Protein AF-0000000082140774 (afdb_homodimer)

Solvent-accessible surface area (backbone atoms only — not comparable to full-atom values): 109454 Å² total; per-residue (Å²): 112,71,67,57,45,70,74,38,81,56,24,54,60,59,63,60,38,63,81,71,52,63,68,56,50,52,50,47,30,56,73,69,62,36,30,62,59,50,23,53,53,41,68,46,39,59,70,71,54,28,38,51,53,50,46,51,51,46,53,59,38,62,75,77,62,44,61,63,43,52,49,40,51,51,46,24,51,48,38,48,56,42,50,80,68,84,66,73,69,78,46,65,60,52,58,48,47,35,57,50,55,73,64,59,75,76,61,83,62,60,71,76,69,77,66,82,66,82,68,78,76,77,77,79,80,78,77,23,60,64,47,54,52,53,51,46,49,64,71,43,57,84,56,59,85,46,40,65,58,46,31,46,50,49,30,51,49,46,40,49,49,37,17,42,71,70,39,87,56,62,61,82,69,54,53,66,60,46,47,51,54,46,42,54,51,50,52,53,49,54,73,70,41,65,86,88,74,65,50,67,69,58,50,49,53,50,46,48,45,51,53,47,35,64,36,27,46,45,90,63,62,66,78,72,58,49,70,67,57,52,48,47,50,53,44,52,52,54,52,55,38,45,76,70,55,39,70,60,70,85,56,69,89,66,67,51,72,45,54,51,48,28,48,53,39,50,53,52,46,51,56,52,48,53,54,52,68,70,46,83,86,65,58,72,69,56,48,53,52,49,50,55,40,50,51,52,54,49,53,50,50,61,62,61,67,54,81,78,77,80,81,51,59,48,58,39,34,54,51,49,52,52,33,52,74,63,59,38,91,70,32,68,58,44,46,55,46,46,42,51,69,37,50,73,43,39,58,67,66,59,48,50,52,50,47,66,74,42,40,80,73,49,54,44,57,72,44,48,55,41,37,50,52,41,51,41,51,48,59,69,70,52,73,85,51,47,68,59,51,35,51,48,50,52,48,51,48,53,31,50,56,67,34,59,67,73,50,39,22,55,46,35,32,51,36,45,72,74,25,59,37,19,50,50,64,66,45,58,64,82,52,51,62,62,47,70,57,52,49,51,49,49,52,50,43,42,70,77,62,41,79,31,56,84,30,66,68,57,40,36,40,44,50,49,46,45,28,50,36,24,37,51,65,43,49,38,50,49,47,48,43,22,34,71,38,87,74,37,21,62,58,52,37,55,38,47,60,73,37,61,22,66,40,54,75,74,64,68,85,62,88,75,72,80,80,72,72,63,32,64,54,54,53,35,43,50,53,41,58,74,70,56,61,80,44,74,65,29,46,48,31,42,49,51,28,52,53,55,28,40,38,60,39,89,55,94,81,52,57,36,62,37,55,57,57,59,49,43,57,66,60,29,61,72,50,68,52,84,86,57,87,54,86,63,54,65,58,56,36,50,51,48,54,40,53,55,69,66,49,85,72,70,91,55,86,78,55,62,55,73,77,59,53,46,60,64,49,50,50,50,53,49,50,53,54,56,63,33,67,49,46,49,54,74,61,56,93,88,50,73,86,81,41,50,67,69,48,49,53,49,46,52,52,36,46,42,55,51,24,48,56,51,14,52,55,34,69,74,39,51,81,80,40,45,67,60,49,53,52,44,52,59,61,50,66,76,43,57,66,70,58,57,64,60,38,40,59,48,46,58,87,76,56,64,49,61,40,53,43,36,29,58,76,43,30,65,69,62,70,88,52,41,46,70,35,93,46,88,90,50,46,92,85,34,16,56,40,51,47,50,54,42,29,32,71,41,72,68,51,24,53,49,50,66,74,26,48,67,72,59,79,87,38,44,68,53,30,51,51,48,28,56,49,47,44,52,28,47,47,69,44,54,72,65,47,47,72,68,28,43,50,40,42,53,52,51,52,51,51,31,43,73,70,61,59,38,67,59,81,32,72,48,87,90,49,80,48,60,75,58,38,59,34,47,92,46,37,63,58,52,31,50,52,49,50,51,47,52,29,49,49,54,43,44,27,90,91,34,47,80,76,54,44,75,61,26,47,48,48,38,34,41,52,51,34,50,52,50,51,52,46,51,51,55,53,56,60,68,68,50,74,68,85,62,91,61,58,67,67,63,46,51,53,50,45,42,55,50,46,46,43,50,47,50,52,47,52,50,51,41,50,51,48,52,51,47,44,52,56,36,82,83,55,69,53,61,48,40,54,52,42,43,52,50,45,51,52,51,48,42,52,53,44,67,75,39,59,84,53,56,56,68,46,55,51,53,52,48,45,50,48,55,49,58,60,46,62,65,44,81,49,62,68,61,36,51,55,51,49,55,55,50,66,63,63,57,73,77,121,111,70,68,55,44,69,76,38,79,57,23,52,62,59,65,60,40,61,80,68,50,60,67,55,51,52,49,45,31,55,74,67,64,38,30,60,59,50,21,52,53,41,70,44,38,58,69,70,54,27,39,52,56,50,47,50,50,47,52,60,34,62,72,78,59,43,59,64,43,52,50,41,52,49,47,25,51,48,38,49,54,42,50,81,72,85,64,77,65,79,48,66,60,52,58,48,44,32,56,49,52,72,61,50,68,74,60,80,60,60,71,78,67,75,67,80,66,80,65,74,73,70,76,76,76,74,74,17,61,65,47,54,54,55,51,47,50,65,72,42,57,84,56,59,84,49,41,65,58,46,31,45,49,49,28,49,49,45,40,49,48,35,16,41,69,71,39,87,56,63,59,83,67,53,55,66,59,46,44,49,54,46,40,55,51,49,51,51,50,54,74,72,42,63,87,88,74,67,51,67,68,58,51,48,55,49,46,50,44,51,53,44,32,63,35,25,46,45,91,64,62,66,78,73,60,48,70,64,58,52,48,49,51,52,43,52,54,53,50,56,39,46,76,70,56,38,70,61,72,84,54,69,89,67,69,52,72,43,53,50,48,27,48,54,36,48,52,52,45,51,55,53,47,51,55,53,69,68,44,84,85,67,56,74,67,56,47,51,52,50,50,54,40,50,49,53,54,48,54,50,51,59,61,61,67,53,80,77,76,81,82,52,60,44,60,40,31,54,51,50,50,52,30,51,75,65,60,35,92,70,30,67,58,44,45,54,45,47,43,52,70,37,50,74,41,39,58,67,67,60,47,50,52,49,49,64,74,41,39,80,73,50,54,42,58,71,45,47,54,41,38,50,51,42,51,42,50,49,58,70,72,50,73,85,51,46,67,60,50,33,52,47,49,54,48,53,50,53,32,51,56,67,34,58,68,73,49,39,23,54,46,37,33,51,37,45,71,74,26,58,37,20,52,51,64,67,45,59,64,80,50,51,61,61,49,69,58,52,49,51,50,48,52,49,41,42,70,79,62,39,81,30,57,83,30,64,69,56,38,38,41,44,49,49,47,45,27,51,37,22,37,50,64,41,48,38,51,50,47,46,41,22,32,72,38,87,74,36,20,63,58,52,36,55,40,49,61,74,37,62,22,65,40,54,74,71,65,68,86,64,86,76,73,80,80,72,70,63,32,64,54,54,51,34,44,51,53,42,58,74,71,57,60,80,42,74,65,26,44,50,32,42,49,52,30,53,53,55,28,41,40,60,39,90,53,95,81,53,59,37,65,36,54,58,57,59,48,43,56,66,62,28,60,72,50,68,54,84,84,56,90,54,85,62,54,66,59,56,34,50,50,48,53,41,54,57,70,68,49,88,70,72,83,51,85,78,52,63,54,74,77,58,52,46,59,63,48,50,49,52,53,49,51,52,54,54,65,32,66,49,46,49,53,73,61,56,94,87,50,72,85,81,42,51,67,69,47,49,53,49,46,54,52,38,48,44,54,51,24,50,55,52,14,51,55,34,70,76,38,52,83,80,39,45,66,59,49,53,49,44,53,59,61,49,65,77,44,58,65,72,59,58,63,62,38,39,60,48,47,58,87,76,56,65,51,60,40,54,44,36,29,59,77,43,29,66,71,62,68,90,52,42,43,70,37,91,45,89,90,50,46,90,84,35,15,55,40,51,48,52,55,43,29,33,69,40,72,66,51,24,53,51,51,65,73,26,49,65,75,60,79,85,39,44,67,55,29,51,52,49,29,55,47,46,45,53,27,48,48,69,46,54,73,66,45,47,71,69,30,42,50,40,43,52,50,52,51,52,50,32,43,74,71,60,59,37,67,57,81,33,73,48,89,90,50,80,47,60,76,57,38,61,34,48,91,46,38,64,58,51,30,51,52,49,49,51,47,51,29,49,50,54,43,44,26,89,89,33,47,82,74,52,40,75,66,25,47,48,49,40,34,40,51,52,33,50,53,51,51,53,47,51,53,56,52,57,60,67,68,50,76,68,84,63,91,59,57,67,65,62,46,52,50,49,46,42,55,50,46,45,44,50,48,50,51,48,52,51,52,41,52,50,48,51,51,48,43,51,54,36,82,82,52,66,53,62,48,40,54,53,43,43,52,51,46,52,51,52,49,43,53,53,45,68,76,40,57,84,55,56,56,70,48,56,51,53,52,50,44,51,49,53,49,58,60,46,64,65,46,80,47,62,70,61,36,51,56,50,50,54,57,51,68,63,63,60,73,78,121

Organism: Oncorhynchus tshawytscha (NCBI:txid74940)

Secondary structure (DSSP, 8-state):
-HHHHHH-TTHHHHHHS----HHHHHHHHHHHT-HHHHHHHHHTS-HHHHHHHHHHHHHHHHHT--HHHHHHHHHHHHHHHH-S-S--S--HHHHHHHHHHHHS--TT-------SS-----------HHHHHHHHHHHHGGG--SHHHHHHHHHHHHHHHIIIII-SS-----HHHHHHHHHHHHHHHHHHS-GGG--HHHHHHHHHHHHHHHHS--SS--SS--HHHHHHHHHHHHHHHHHTTTTS-S-TTS--HHHHHHHHHHHHHHHHHHHHHTSTTS-HHHHHHHHHHHHHHHHHHHHT--------HHHHHHHHHHHHHTT-TTHHHHHHHHHTGGGGTS-HHHHHHHHHHTGGGG-SHHHHHHHHHHHHHHHHH-TT-HHHHHHHHHHHHHHHHTS-HHHHHHHHHHHHHH-TTGGGGGS-TTTSTTHHHHHHHHHHHHHTT-TTTS-HHHHHHHHHHHHHH-HHHHHHHHHHHHHHSTTHHHHHHHHHHT-GGGG-------SS-S-----HHHHHHHHHHHHH--SHHHHHHHHHHHHHHHSPPSSTT---SS-HHHHHHHHTHHHHSTTS---S-HHHHHHHHHHHHHS---S-SS-GGGGS-HHHHHHHHHHHHHHGGGTTS---TT------HHHHHHHHHHHHHHHHHHHHHHHH-HHHHHHHHHHHHHHHTTS-TTHHHHTHHHHTTSS-EEEEGGGGGTB---TTTEEEE--TT--TT-HHHHHHHHHHH-HHHHHHHHHTB---TT-HHHHHHHHHHHHHHHHHHGGG--HHHHHHHHHHHHHHHHHT-S--PPP-TT-SS---SB-GGGHHHHHHHHHHHHHHHHHHSTTTGGGS-HHHHHHHHHHHHHHHHHHHHHHHHHHS-------HHHHHHHHHHHHHHHHHHHHHHHHHHHHHHHHSTTS--HHHHHHHHHHHHHHHHHHHH-GGGS-HHHHHHHHHHHHHHHTT-S-HHHHHHHHHHHHT-----/-HHHHHH-TTHHHHHSS----HHHHHHHHHHHT-HHHHHHHHHTS-HHHHHHHHHHHHHHHHHT--HHHHHHHHHHHHHHHH-S-S--S--HHHHHHHHHHHHS--TT-------SS-----------HHHHHHHHHHHHGGG--SHHHHHHHHHHHHHHHIIIII-SS-----HHHHHHHHHHHHHHHHHHS-GGG--HHHHHHHHHHHHHHHHS--SS--SS--HHHHHHHHHHHHHHHHHTTTTS-S-TTS--HHHHHHHHHHHHHHHHHHHHHTSTTS-HHHHHHHHHHHHHHHHHHHHT--------HHHHHHHHHHHHHTT-TTHHHHHHHHHTGGGGTS-HHHHHHHHHHTGGGG-SHHHHHHHHHHHHHHHHH-TT-HHHHHHHHHHHHHHHHTS-HHHHHHHHHHHHHH-TTGGGGGS-TTTSTTHHHHHHHHHHHHHTT-TTTS-HHHHHHHHHHHHHH-HHHHHHHHHHHHHHSTTHHHHHHHHHHT-GGGG-------SS-S-----HHHHHHHHHHHHH--SHHHHHHHHHHHHHHHSBPSSTT--BSS-HHHHHHHHTHHHH-TTS---S-HHHHHHHHHHHHHSS-TTSSSPGGGGS-HHHHHHHHHHHHHHGGGTTS---TT------HHHHHHHHHHHHHHHHHHHHHHHH-HHHHHHHHHHHHHHHTTS-TTHHHHTHHHHTTSS-EEEEGGGGGTB---TTTEEEE--TT--TT-HHHHHHHHHHH-HHHHHHHHHTB---TT-HHHHHHHHHHHHHHHHHHGGG--HHHHHHHHHHHHHHHHHT-S--PPP-TT-SS---SB-GGGHHHHHHHHHHHHHHHHHHSTTTGGGS-HHHHHHHHHHHHHHHHHHHHHHHHHHS-------HHHHHHHHHHHHHHHHHHHHHHHHHHHHHHHHSTTS--HHHHHHHHHHHHHHHHHHHH-GGGS-HHHHHHHHHHHHHHHTT-S-HHHHHHHHHHHHT-----

InterPro domains:
  IPR033265 Gem-associated protein 4 [PTHR15571] (4-985)
  IPR056581 Edg1/GEMIN4, TPR repeats region [PF24293] (362-720)

Radius of gyration: 82.67 Å; Cα contacts (8 Å, |Δi|>4): 2175; chains: 2; bounding box: 131×236×150 Å

Foldseek 3Di:
DVVCCPPVVCSCVVVVPPPPPVLVVLVVCLVVVVLLVVLVVLLLEPLQVSLVNLLVLLVSCLPDPAQSSLVSLLSNLLSNLLPPPPPPPPPPVSVVVNVVVVVPPPVVPPPPPPPPDPDDDPDPDFSANLVSSLVSCVSCLVNNDALLSLLSSLLSLLLLLCQQPQDDAQDDDAPVVLLLQLLLQLVLCVVVDPPPPRDLLVSSLVSNSSVRSSRHRGPRHGPPQDSLNSLVSSLVSLVVCVVVVSLADPDLARDHSSLVSSLVSLVSSLVRLVVVLPDPPDDPVSNVSSVVSSVSSVVSNVSSDHDRPDDQLLSSLVSLLSCQLVVPPPNLSCLQVLLAVSCVSDDLVVSLVSCQNRLVSQLALVSLVSNLVVLLVVCVPDVPPLVSSLSSLVSSLVSLLPHPLVSLLVSLLVQCVVDQQASQVSHDPSSCPCLVVLLVVLVCCCQVDHPCVVPLSVSLSSLSSSCNRHVLVSLLVLLQCLLPPPPSLQSSLSSVLSRLSQLHDQPPPPPDDPPPPHGSNLVSNLVNLQPPPPDPSSLVSSLVSVLSQCAQDPDDVSHGSDHLLSVCQRPQVVQLDFPDPDPDDLQSNLSNLLSNLPHCPDDDPPDSCVSVLLLVVLLSLLVVLLVQLCQLDDAPDPHTDRQDLVNNVSSLSSSLSSLQNLLVNCVVPVPVCVVSVVVSVVSCVPGDLLSVVSNCSNCPQVDAREFAPLLVVFFPDDPSRYDHDHDPVQDHLCNLLRLLSQLLRDVVSVVRSLVGGDADLVDVVRLVVVQVSNLVSCLVCLLSHRLSSLVSSLVSLLVCVVVVSHDADQDCPLPPDDDPADCVVVSSLRSSLVSVLVSLCVCLDPVNLPVGDPVSLLSSLLSNLSSLVVSLVVLVVVLPQDPDPDDPVVRVVVNLRSLLNSLVSLLVNLLSLLVSLLSRPPSDRPSSLVSSLVSLVVSLVSCQVHVPSDDPVRLVVSLVSSLVSLVSRDDPVSSVVSNVSSVPSDSPD/DVVCCPPLVCSCVVVVVPPPPLLNVLVVCLVVVCLLVVLVVLLLEPLQVSLVNLLVLLVSCLPDPAQSSLVSLLSNLLSNLLHPPPPPDPPPVSVVVNVVVVVPPPVVPPPPPPPPPPPPPPDPPQSANLVSSLVSCVSCLVNNDALLSLLSSLLSLLLLLCQQPQDDAQDDDAPVVLLLQLLVQLVLCVVVDPPPPDDLLVSSLVSSSSVRSSRHRGPRHGPPQDSLNSLVSSLVSLVVCVVVVSLAQPDLARDHSSLVSSLVSLVVSLVSLVVVLPDPPDDPVSNVSSVVSSVSSVVSNVSSDHDDPPDQLQSSLVSLLSCQLVVPPPNLSCLQVLLAVSCVNDDLVVSLVSCQNRLVSQQALVSLVSNLVVLLVVCVPDVPPLVSSLSSVVSSLVSLLPHDLVSLLVSLLVQCVVDQQGSQVSHDPSSCPCLVVLLVVLVCCCQVDHPCVVPLSVNLSSLSSSCNRHVLVSLLVLLQCLLPPPPSLQSSLSSVLSRLSQLHDQPPPPPDDPPPPHRSNLVSNLVNLQPPCPDPSSLVSSLVSVLSQCAQDPDDVSHGSDHLLSVCQRPQVVQLDFPDPDPDDLQSNLSNLLSNLPHPPQDDPPDSCVVVPLLVVLLSLLVVLLVQLCQLPDAPDPHTDRQDLVNNVSSLSSSLSSLQNLLVNCVVPVPVCVVSVVVSVVSCVPGDLLSVVSNCSNCPQVDAREFAPLLVVFFPDDPSRYDHDHDPVQDHLCNLLRLLSQLLRDPVSVVRSLVGGDADLVDVVRLVVVQVSNLVSCLVCLLSHRLSSLVSSLVSLLVCVVVVSHDADQDCPLPPDDDPAPCVVVSSLRSSLVSVLVSLCVCLDPVNVPVGDPVSLLSSLLSNLSSLVVSLVVLVVVLPQDPDPDDPVVRVVVNLRSLLNSLVSLLVNLLSLLVSLLSRPPSDRPSSLVSSVVSLVVSLVSCQVHVPSDDPVRLVVSLVSSLVSLVSRPDPVSSVVSNVSSVPSDSPD

Nearest PDB structures (foldseek):
  4yjl-assembly2_B  TM=1.651E-01  e=5.755E-01  Homo sapiens
  8cvt-assembly1_U  TM=1.277E-01  e=4.062E-01  Homo sapiens
  8gjg-assembly1_A  TM=2.509E-01  e=4.196E+00  synthetic construct
  4yjl-assembly2_B  TM=1.434E-01  e=4.892E-01  Homo sapiens
  8gjg-assembly1_A  TM=2.511E-01  e=3.015E+00  synthetic construct

Structure (mmCIF, N/CA/C/O backbone):
data_AF-0000000082140774-model_v1
#
loop_
_entity.id
_entity.type
_entity.pdbx_description
1 polymer 'Gem-associated protein 4'
#
loop_
_atom_site.group_PDB
_atom_site.id
_atom_site.type_symbol
_atom_site.label_atom_id
_atom_site.label_alt_id
_atom_site.label_comp_id
_atom_site.label_asym_id
_atom_site.label_entity_id
_atom_site.label_seq_id
_atom_site.pdbx_PDB_ins_code
_atom_site.Cartn_x
_atom_site.Cartn_y
_atom_site.Cartn_z
_atom_site.occupancy
_atom_site.B_iso_or_equiv
_atom_site.auth_seq_id
_atom_site.auth_comp_id
_atom_site.auth_asym_id
_atom_site.auth_atom_id
_atom_site.pdbx_PDB_model_num
ATOM 1 N N . MET A 1 1 ? -78.125 -73.75 -58.25 1 37.88 1 MET A N 1
ATOM 2 C CA . MET A 1 1 ? -77.125 -73.625 -59.344 1 37.88 1 MET A CA 1
ATOM 3 C C . MET A 1 1 ? -76.875 -72.125 -59.656 1 37.88 1 MET A C 1
ATOM 5 O O . MET A 1 1 ? -75.75 -71.688 -59.75 1 37.88 1 MET A O 1
ATOM 9 N N . GLU A 1 2 ? -78 -71.438 -59.844 1 43.06 2 GLU A N 1
ATOM 10 C CA . GLU A 1 2 ? -77.938 -70.062 -60.219 1 43.06 2 GLU A CA 1
ATOM 11 C C . GLU A 1 2 ? -77.312 -69.25 -59.094 1 43.06 2 GLU A C 1
ATOM 13 O O . GLU A 1 2 ? -76.5 -68.312 -59.344 1 43.06 2 GLU A O 1
ATOM 18 N N . ILE A 1 3 ? -77.688 -69.312 -57.812 1 44.09 3 ILE A N 1
ATOM 19 C CA . ILE A 1 3 ? -77.125 -68.5 -56.75 1 44.09 3 ILE A CA 1
ATOM 20 C C . ILE A 1 3 ? -75.688 -68.875 -56.5 1 44.09 3 ILE A C 1
ATOM 22 O O . ILE A 1 3 ? -74.875 -68.062 -56.094 1 44.09 3 ILE A O 1
ATOM 26 N N . GLY A 1 4 ? -75.375 -70.188 -56.656 1 39.59 4 GLY A N 1
ATOM 27 C CA . GLY A 1 4 ? -74 -70.625 -56.5 1 39.59 4 GLY A CA 1
ATOM 28 C C . GLY A 1 4 ? -73.062 -70 -57.469 1 39.59 4 GLY A C 1
ATOM 29 O O . GLY A 1 4 ? -71.938 -69.688 -57.094 1 39.59 4 GLY A O 1
ATOM 30 N N . TRP A 1 5 ? -73.625 -69.562 -58.594 1 43.97 5 TRP A N 1
ATOM 31 C CA . TRP A 1 5 ? -72.812 -68.875 -59.625 1 43.97 5 TRP A CA 1
ATOM 32 C C . TRP A 1 5 ? -72.438 -67.5 -59.188 1 43.97 5 TRP A C 1
ATOM 34 O O . TRP A 1 5 ? -71.375 -67 -59.438 1 43.97 5 TRP A O 1
ATOM 44 N N . ARG A 1 6 ? -73.438 -66.75 -58.625 1 46.81 6 ARG A N 1
ATOM 45 C CA . ARG A 1 6 ? -73.25 -65.312 -58.406 1 46.81 6 ARG A CA 1
ATOM 46 C C . ARG A 1 6 ? -72.25 -65.062 -57.312 1 46.81 6 ARG A C 1
ATOM 48 O O . ARG A 1 6 ? -71.5 -64.062 -57.406 1 46.81 6 ARG A O 1
ATOM 55 N N . GLU A 1 7 ? -72.312 -65.625 -56.281 1 46.66 7 GLU A N 1
ATOM 56 C CA . GLU A 1 7 ? -71.562 -65.188 -55.094 1 46.66 7 GLU A CA 1
ATOM 57 C C . GLU A 1 7 ? -70.188 -65.875 -55.031 1 46.66 7 GLU A C 1
ATOM 59 O O . GLU A 1 7 ? -69.312 -65.438 -54.281 1 46.66 7 GLU A O 1
ATOM 64 N N . ASN A 1 8 ? -70 -67 -55.531 1 38.62 8 ASN A N 1
ATOM 65 C CA . ASN A 1 8 ? -68.688 -67.688 -55.5 1 38.62 8 ASN A CA 1
ATOM 66 C C . ASN A 1 8 ? -67.875 -67.375 -56.781 1 38.62 8 ASN A C 1
ATOM 68 O O . ASN A 1 8 ? -68.312 -67.812 -57.875 1 38.62 8 ASN A O 1
ATOM 72 N N . PRO A 1 9 ? -67.062 -66.25 -56.75 1 47.25 9 PRO A N 1
ATOM 73 C CA . PRO A 1 9 ? -66.312 -65.812 -57.938 1 47.25 9 PRO A CA 1
ATOM 74 C C . PRO A 1 9 ? -65.625 -67 -58.688 1 47.25 9 PRO A C 1
ATOM 76 O O . PRO A 1 9 ? -65.312 -66.875 -59.875 1 47.25 9 PRO A O 1
ATOM 79 N N . PHE A 1 10 ? -65.125 -67.875 -57.938 1 42.19 10 PHE A N 1
ATOM 80 C CA . PHE A 1 10 ? -64.5 -69.062 -58.594 1 42.19 10 PHE A CA 1
ATOM 81 C C . PHE A 1 10 ? -65.562 -70 -59.125 1 42.19 10 PHE A C 1
ATOM 83 O O . PHE A 1 10 ? -65.25 -71.125 -59.5 1 42.19 10 PHE A O 1
ATOM 90 N N . PHE A 1 11 ? -66.688 -69.5 -59.031 1 45.38 11 PHE A N 1
ATOM 91 C CA . PHE A 1 11 ? -67.875 -70.188 -59.438 1 45.38 11 PHE A CA 1
ATOM 92 C C . PHE A 1 11 ? -67.812 -70.688 -60.875 1 45.38 11 PHE A C 1
ATOM 94 O O . PHE A 1 11 ? -68.125 -71.875 -61.188 1 45.38 11 PHE A O 1
ATOM 101 N N . SER A 1 12 ? -67.375 -69.688 -61.75 1 43.28 12 SER A N 1
ATOM 102 C CA . SER A 1 12 ? -67.125 -70 -63.125 1 43.28 12 SER A CA 1
ATOM 103 C C . SER A 1 12 ? -66 -71.062 -63.281 1 43.28 12 SER A C 1
ATOM 105 O O . SER A 1 12 ? -66.062 -71.938 -64.125 1 43.28 12 SER A O 1
ATOM 107 N N . LEU A 1 13 ? -64.938 -70.625 -62.688 1 40.59 13 LEU A N 1
ATOM 108 C CA . LEU A 1 13 ? -63.781 -71.5 -62.719 1 40.59 13 LEU A CA 1
ATOM 109 C C . LEU A 1 13 ? -64.125 -72.875 -62.125 1 40.59 13 LEU A C 1
ATOM 111 O O . LEU A 1 13 ? -63.719 -73.938 -62.656 1 40.59 13 LEU A O 1
ATOM 115 N N . GLN A 1 14 ? -64.812 -72.75 -61.062 1 40.06 14 GLN A N 1
ATOM 116 C CA . GLN A 1 14 ? -65.25 -73.938 -60.344 1 40.06 14 GLN A CA 1
ATOM 117 C C . GLN A 1 14 ? -66.25 -74.75 -61.156 1 40.06 14 GLN A C 1
ATOM 119 O O . GLN A 1 14 ? -66.25 -76 -61.156 1 40.06 14 GLN A O 1
ATOM 124 N N . ASN A 1 15 ? -67.25 -73.938 -61.625 1 40.84 15 ASN A N 1
ATOM 125 C CA . ASN A 1 15 ? -68.25 -74.562 -62.438 1 40.84 15 ASN A CA 1
ATOM 126 C C . ASN A 1 15 ? -67.812 -74.812 -63.844 1 40.84 15 ASN A C 1
ATOM 128 O O . ASN A 1 15 ? -68.5 -75.438 -64.625 1 40.84 15 ASN A O 1
ATOM 132 N N . SER A 1 16 ? -67 -74 -64.375 1 37.75 16 SER A N 1
ATOM 133 C CA . SER A 1 16 ? -66.375 -74.25 -65.688 1 37.75 16 SER A CA 1
ATOM 134 C C . SER A 1 16 ? -65.438 -75.438 -65.688 1 37.75 16 SER A C 1
ATOM 136 O O . SER A 1 16 ? -64.938 -75.875 -66.75 1 37.75 16 SER A O 1
ATOM 138 N N . LEU A 1 17 ? -64.812 -75.5 -64.562 1 35.22 17 LEU A N 1
ATOM 139 C CA . LEU A 1 17 ? -63.906 -76.688 -64.562 1 35.22 17 LEU A CA 1
ATOM 140 C C . LEU A 1 17 ? -64.688 -77.938 -64.75 1 35.22 17 LEU A C 1
ATOM 142 O O . LEU A 1 17 ? -65.688 -78.188 -64.062 1 35.22 17 LEU A O 1
ATOM 146 N N . PRO A 1 18 ? -64.75 -78.25 -65.938 1 39.31 18 PRO A N 1
ATOM 147 C CA . PRO A 1 18 ? -65.562 -79.5 -66.188 1 39.31 18 PRO A CA 1
ATOM 148 C C . PRO A 1 18 ? -65.438 -80.5 -65.062 1 39.31 18 PRO A C 1
ATOM 150 O O . PRO A 1 18 ? -64.438 -80.5 -64.312 1 39.31 18 PRO A O 1
ATOM 153 N N . ASP A 1 19 ? -66.562 -80.812 -64.25 1 45.09 19 ASP A N 1
ATOM 154 C CA . ASP A 1 19 ? -66.5 -81.938 -63.312 1 45.09 19 ASP A CA 1
ATOM 155 C C . ASP A 1 19 ? -65.5 -83 -63.781 1 45.09 19 ASP A C 1
ATOM 157 O O . ASP A 1 19 ? -65.562 -83.5 -64.875 1 45.09 19 ASP A O 1
ATOM 161 N N . ILE A 1 20 ? -64.312 -82.812 -63.531 1 50.09 20 ILE A N 1
ATOM 162 C CA . ILE A 1 20 ? -63.281 -83.75 -63.969 1 50.09 20 ILE A CA 1
ATOM 163 C C . ILE A 1 20 ? -63.719 -85.188 -63.594 1 50.09 20 ILE A C 1
ATOM 165 O O . ILE A 1 20 ? -63.938 -85.5 -62.406 1 50.09 20 ILE A O 1
ATOM 169 N N . ASN A 1 21 ? -64.25 -85.812 -64.438 1 61.66 21 ASN A N 1
ATOM 170 C CA . ASN A 1 21 ? -64.5 -87.188 -64.25 1 61.66 21 ASN A CA 1
ATOM 171 C C . ASN A 1 21 ? -63.281 -87.938 -63.688 1 61.66 21 ASN A C 1
ATOM 173 O O . ASN A 1 21 ? -62.219 -87.938 -64.312 1 61.66 21 ASN A O 1
ATOM 177 N N . ARG A 1 22 ? -63.25 -88.312 -62.438 1 75.12 22 ARG A N 1
ATOM 178 C CA . ARG A 1 22 ? -62.125 -88.938 -61.75 1 75.12 22 ARG A CA 1
ATOM 179 C C . ARG A 1 22 ? -61.562 -90.125 -62.562 1 75.12 22 ARG A C 1
ATOM 181 O O . ARG A 1 22 ? -60.375 -90.312 -62.625 1 75.12 22 ARG A O 1
ATOM 188 N N . THR A 1 23 ? -62.406 -90.688 -63.219 1 76.25 23 THR A N 1
ATOM 189 C CA . THR A 1 23 ? -61.938 -91.812 -64.062 1 76.25 23 THR A CA 1
ATOM 190 C C . THR A 1 23 ? -61.031 -91.375 -65.188 1 76.25 23 THR A C 1
ATOM 192 O O . THR A 1 23 ? -60 -92 -65.438 1 76.25 23 THR A O 1
ATOM 195 N N . VAL A 1 24 ? -61.375 -90.25 -65.625 1 75 24 VAL A N 1
ATOM 196 C CA . VAL A 1 24 ? -60.562 -89.688 -66.688 1 75 24 VAL A CA 1
ATOM 197 C C . VAL A 1 24 ? -59.25 -89.188 -66.062 1 75 24 VAL A C 1
ATOM 199 O O . VAL A 1 24 ? -58.188 -89.375 -66.688 1 75 24 VAL A O 1
ATOM 202 N N . MET A 1 25 ? -59.344 -88.75 -65 1 80.38 25 MET A N 1
ATOM 203 C CA . MET A 1 25 ? -58.156 -88.25 -64.375 1 80.38 25 MET A CA 1
ATOM 204 C C . MET A 1 25 ? -57.188 -89.375 -64.062 1 80.38 25 MET A C 1
ATOM 206 O O . MET A 1 25 ? -56 -89.25 -64.375 1 80.38 25 MET A O 1
ATOM 210 N N . PHE A 1 26 ? -57.625 -90.375 -63.594 1 84.19 26 PHE A N 1
ATOM 211 C CA . PHE A 1 26 ? -56.781 -91.5 -63.219 1 84.19 26 PHE A CA 1
ATOM 212 C C . PHE A 1 26 ? -56.219 -92.188 -64.438 1 84.19 26 PHE A C 1
ATOM 214 O O . PHE A 1 26 ? -55.062 -92.562 -64.5 1 84.19 26 PHE A O 1
ATOM 221 N N . GLU A 1 27 ? -57.031 -92.188 -65.438 1 81.38 27 GLU A N 1
ATOM 222 C CA . GLU A 1 27 ? -56.531 -92.75 -66.688 1 81.38 27 GLU A CA 1
ATOM 223 C C . GLU A 1 27 ? -55.438 -91.812 -67.312 1 81.38 27 GLU A C 1
ATOM 225 O O . GLU A 1 27 ? -54.5 -92.312 -67.938 1 81.38 27 GLU A O 1
ATOM 230 N N . LEU A 1 28 ? -55.625 -90.625 -67.125 1 77.31 28 LEU A N 1
ATOM 231 C CA . LEU A 1 28 ? -54.625 -89.688 -67.562 1 77.31 28 LEU A CA 1
ATOM 232 C C . LEU A 1 28 ? -53.312 -89.875 -66.812 1 77.31 28 LEU A C 1
ATOM 234 O O . LEU A 1 28 ? -52.219 -89.812 -67.375 1 77.31 28 LEU A O 1
ATOM 238 N N . VAL A 1 29 ? -53.344 -90.062 -65.5 1 82.81 29 VAL A N 1
ATOM 239 C CA . VAL A 1 29 ? -52.156 -90.25 -64.688 1 82.81 29 VAL A CA 1
ATOM 240 C C . VAL A 1 29 ? -51.438 -91.5 -65.125 1 82.81 29 VAL A C 1
ATOM 242 O O . VAL A 1 29 ? -50.219 -91.562 -65.188 1 82.81 29 VAL A O 1
ATOM 245 N N . LYS A 1 30 ? -52.219 -92.438 -65.562 1 82.31 30 LYS A N 1
ATOM 246 C CA . LYS A 1 30 ? -51.656 -93.75 -66 1 82.31 30 LYS A CA 1
ATOM 247 C C . LYS A 1 30 ? -51 -93.625 -67.375 1 82.31 30 LYS A C 1
ATOM 249 O O . LYS A 1 30 ? -49.844 -94.062 -67.562 1 82.31 30 LYS A O 1
ATOM 254 N N . LEU A 1 31 ? -51.656 -92.938 -68.188 1 77 31 LEU A N 1
ATOM 255 C CA . LEU A 1 31 ? -51.188 -92.875 -69.562 1 77 31 LEU A CA 1
ATOM 256 C C . LEU A 1 31 ? -49.969 -91.938 -69.688 1 77 31 LEU A C 1
ATOM 258 O O . LEU A 1 31 ? -49.031 -92.25 -70.438 1 77 31 LEU A O 1
ATOM 262 N N . LYS A 1 32 ? -49.938 -90.938 -68.938 1 79.25 32 LYS A N 1
ATOM 263 C CA . LYS A 1 32 ? -48.844 -89.938 -69.125 1 79.25 32 LYS A CA 1
ATOM 264 C C . LYS A 1 32 ? -47.781 -90.125 -68.062 1 79.25 32 LYS A C 1
ATOM 266 O O . LYS A 1 32 ? -46.75 -89.438 -68.062 1 79.25 32 LYS A O 1
ATOM 271 N N . GLY A 1 33 ? -47.969 -91 -67.25 1 80.38 33 GLY A N 1
ATOM 272 C CA . GLY A 1 33 ? -46.969 -91.25 -66.25 1 80.38 33 GLY A CA 1
ATOM 273 C C . GLY A 1 33 ? -46.875 -90.188 -65.188 1 80.38 33 GLY A C 1
ATOM 274 O O . GLY A 1 33 ? -45.781 -89.812 -64.812 1 80.38 33 GLY A O 1
ATOM 275 N N . PHE A 1 34 ? -47.906 -89.5 -64.812 1 82.88 34 PHE A N 1
ATOM 276 C CA . PHE A 1 34 ? -47.938 -88.375 -63.938 1 82.88 34 PHE A CA 1
ATOM 277 C C . PHE A 1 34 ? -48.156 -88.812 -62.5 1 82.88 34 PHE A C 1
ATOM 279 O O . PHE A 1 34 ? -48.844 -88.125 -61.719 1 82.88 34 PHE A O 1
ATOM 286 N N . SER A 1 35 ? -47.688 -89.875 -62.219 1 85.5 35 SER A N 1
ATOM 287 C CA . SER A 1 35 ? -47.875 -90.375 -60.875 1 85.5 35 SER A CA 1
ATOM 288 C C . SER A 1 35 ? -47.281 -89.438 -59.844 1 85.5 35 SER A C 1
ATOM 290 O O . SER A 1 35 ? -47.875 -89.188 -58.781 1 85.5 35 SER A O 1
ATOM 292 N N . GLN A 1 36 ? -46.062 -88.875 -60.094 1 83.94 36 GLN A N 1
ATOM 293 C CA . GLN A 1 36 ? -45.375 -87.938 -59.188 1 83.94 36 GLN A CA 1
ATOM 294 C C . GLN A 1 36 ? -46.188 -86.688 -59 1 83.94 36 GLN A C 1
ATOM 296 O O . GLN A 1 36 ? -46.344 -86.188 -57.875 1 83.94 36 GLN A O 1
ATOM 301 N N . ILE A 1 37 ? -46.781 -86.188 -60.094 1 81.88 37 ILE A N 1
ATOM 302 C CA . ILE A 1 37 ? -47.594 -84.938 -60.031 1 81.88 37 ILE A CA 1
ATOM 303 C C . ILE A 1 37 ? -48.844 -85.188 -59.25 1 81.88 37 ILE A C 1
ATOM 305 O O . ILE A 1 37 ? -49.281 -84.375 -58.438 1 81.88 37 ILE A O 1
ATOM 309 N N . TYR A 1 38 ? -49.438 -86.25 -59.469 1 85.31 38 TYR A N 1
ATOM 310 C CA . TYR A 1 38 ? -50.688 -86.625 -58.75 1 85.31 38 TYR A CA 1
ATOM 311 C C . TYR A 1 38 ? -50.406 -86.75 -57.25 1 85.31 38 TYR A C 1
ATOM 313 O O . TYR A 1 38 ? -51.219 -86.312 -56.438 1 85.31 38 TYR A O 1
ATOM 321 N N . ALA A 1 39 ? -49.312 -87.438 -56.969 1 86.31 39 ALA A N 1
ATOM 322 C CA . ALA A 1 39 ? -48.969 -87.562 -55.562 1 86.31 39 ALA A CA 1
ATOM 323 C C . ALA A 1 39 ? -48.75 -86.25 -54.938 1 86.31 39 ALA A C 1
ATOM 325 O O . ALA A 1 39 ? -49.188 -86 -53.781 1 86.31 39 ALA A O 1
ATOM 326 N N . GLN A 1 40 ? -48.125 -85.375 -55.625 1 82.56 40 GLN A N 1
ATOM 327 C CA . GLN A 1 40 ? -47.906 -84 -55.125 1 82.56 40 GLN A CA 1
ATOM 328 C C . GLN A 1 40 ? -49.25 -83.312 -54.906 1 82.56 40 GLN A C 1
ATOM 330 O O . GLN A 1 40 ? -49.406 -82.562 -53.938 1 82.56 40 GLN A O 1
ATOM 335 N N . LEU A 1 41 ? -50.156 -83.562 -55.812 1 80.75 41 LEU A N 1
ATOM 336 C CA . LEU A 1 41 ? -51.469 -83 -55.688 1 80.75 41 LEU A CA 1
ATOM 337 C C . LEU A 1 41 ? -52.156 -83.562 -54.406 1 80.75 41 LEU A C 1
ATOM 339 O O . LEU A 1 41 ? -52.812 -82.75 -53.688 1 80.75 41 LEU A O 1
ATOM 343 N N . LEU A 1 42 ? -52 -84.75 -54.156 1 82.38 42 LEU A N 1
ATOM 344 C CA . LEU A 1 42 ? -52.594 -85.375 -52.969 1 82.38 42 LEU A CA 1
ATOM 345 C C . LEU A 1 42 ? -52 -84.75 -51.719 1 82.38 42 LEU A C 1
ATOM 347 O O . LEU A 1 42 ? -52.719 -84.5 -50.719 1 82.38 42 LEU A O 1
ATOM 351 N N . LEU A 1 43 ? -50.688 -84.5 -51.781 1 81.56 43 LEU A N 1
ATOM 352 C CA . LEU A 1 43 ? -49.969 -84 -50.594 1 81.56 43 LEU A CA 1
ATOM 353 C C . LEU A 1 43 ? -50.375 -82.562 -50.312 1 81.56 43 LEU A C 1
ATOM 355 O O . LEU A 1 43 ? -50.219 -82.125 -49.188 1 81.56 43 LEU A O 1
ATOM 359 N N . CYS A 1 44 ? -50.969 -81.938 -51.281 1 76.62 44 CYS A N 1
ATOM 360 C CA . CYS A 1 44 ? -51.438 -80.562 -51.062 1 76.62 44 CYS A CA 1
ATOM 361 C C . CYS A 1 44 ? -52.844 -80.562 -50.438 1 76.62 44 CYS A C 1
ATOM 363 O O . CYS A 1 44 ? -53.312 -79.5 -49.969 1 76.62 44 CYS A O 1
ATOM 365 N N . LEU A 1 45 ? -53.469 -81.688 -50.344 1 77.25 45 LEU A N 1
ATOM 366 C CA . LEU A 1 45 ? -54.844 -81.75 -49.781 1 77.25 45 LEU A CA 1
ATOM 367 C C . LEU A 1 45 ? -54.781 -82 -48.281 1 77.25 45 LEU A C 1
ATOM 369 O O . LEU A 1 45 ? -53.812 -82.562 -47.781 1 77.25 45 LEU A O 1
ATOM 373 N N . PRO A 1 46 ? -55.75 -81.375 -47.531 1 78.56 46 PRO A N 1
ATOM 374 C CA . PRO A 1 46 ? -55.812 -81.688 -46.094 1 78.56 46 PRO A CA 1
ATOM 375 C C . PRO A 1 46 ? -55.938 -83.188 -45.844 1 78.56 46 PRO A C 1
ATOM 377 O O . PRO A 1 46 ? -56.406 -83.938 -46.719 1 78.56 46 PRO A O 1
ATOM 380 N N . SER A 1 47 ? -55.5 -83.75 -44.812 1 77.5 47 SER A N 1
ATOM 381 C CA . SER A 1 47 ? -55.375 -85.125 -44.469 1 77.5 47 SER A CA 1
ATOM 382 C C . SER A 1 47 ? -56.656 -85.938 -44.75 1 77.5 47 SER A C 1
ATOM 384 O O . SER A 1 47 ? -56.594 -87 -45.281 1 77.5 47 SER A O 1
ATOM 386 N N . SER A 1 48 ? -57.75 -85.375 -44.344 1 77.44 48 SER A N 1
ATOM 387 C CA . SER A 1 48 ? -59 -86.062 -44.531 1 77.44 48 SER A CA 1
ATOM 388 C C . SER A 1 48 ? -59.344 -86.188 -46.031 1 77.44 48 SER A C 1
ATOM 390 O O . SER A 1 48 ? -59.812 -87.25 -46.469 1 77.44 48 SER A O 1
ATOM 392 N N . HIS A 1 49 ? -59.031 -85.188 -46.688 1 77.81 49 HIS A N 1
ATOM 393 C CA . HIS A 1 49 ? -59.344 -85.25 -48.125 1 77.81 49 HIS A CA 1
ATOM 394 C C . HIS A 1 49 ? -58.344 -86.062 -48.906 1 77.81 49 HIS A C 1
ATOM 396 O O . HIS A 1 49 ? -58.688 -86.688 -49.906 1 77.81 49 HIS A O 1
ATOM 402 N N . LEU A 1 50 ? -57.219 -86.125 -48.406 1 84.25 50 LEU A N 1
ATOM 403 C CA . LEU A 1 50 ? -56.219 -86.938 -49.031 1 84.25 50 LEU A CA 1
ATOM 404 C C . LEU A 1 50 ? -56.594 -88.438 -49 1 84.25 50 LEU A C 1
ATOM 406 O O . LEU A 1 50 ? -56.531 -89.125 -50 1 84.25 50 LEU A O 1
ATOM 410 N N . SER A 1 51 ? -57.031 -88.812 -47.906 1 84.06 51 SER A N 1
ATOM 411 C CA . SER A 1 51 ? -57.406 -90.188 -47.75 1 84.06 51 SER A CA 1
ATOM 412 C C . SER A 1 51 ? -58.625 -90.562 -48.656 1 84.06 51 SER A C 1
ATOM 414 O O . SER A 1 51 ? -58.656 -91.625 -49.25 1 84.06 51 SER A O 1
ATOM 416 N N . SER A 1 52 ? -59.406 -89.625 -48.719 1 80.75 52 SER A N 1
ATOM 417 C CA . SER A 1 52 ? -60.594 -89.812 -49.531 1 80.75 52 SER A CA 1
ATOM 418 C C . SER A 1 52 ? -60.25 -89.938 -51 1 80.75 52 SER A C 1
ATOM 420 O O . SER A 1 52 ? -60.719 -90.812 -51.719 1 80.75 52 SER A O 1
ATOM 422 N N . GLU A 1 53 ? -59.469 -89.062 -51.406 1 83.06 53 GLU A N 1
ATOM 423 C CA . GLU A 1 53 ? -59 -89.062 -52.781 1 83.06 53 GLU A CA 1
ATOM 424 C C . GLU A 1 53 ? -58.188 -90.312 -53.062 1 83.06 53 GLU A C 1
ATOM 426 O O . GLU A 1 53 ? -58.281 -90.875 -54.156 1 83.06 53 GLU A O 1
ATOM 431 N N . LEU A 1 54 ? -57.375 -90.688 -52.188 1 88.19 54 LEU A N 1
ATOM 432 C CA . LEU A 1 54 ? -56.594 -91.938 -52.344 1 88.19 54 LEU A CA 1
ATOM 433 C C . LEU A 1 54 ? -57.5 -93.125 -52.406 1 88.19 54 LEU A C 1
ATOM 435 O O . LEU A 1 54 ? -57.25 -94.062 -53.188 1 88.19 54 LEU A O 1
ATOM 439 N N . GLU A 1 55 ? -58.531 -93.125 -51.688 1 85.62 55 GLU A N 1
ATOM 440 C CA . GLU A 1 55 ? -59.469 -94.188 -51.719 1 85.62 55 GLU A CA 1
ATOM 441 C C . GLU A 1 55 ? -60.188 -94.312 -53.062 1 85.62 55 GLU A C 1
ATOM 443 O O . GLU A 1 55 ? -60.438 -95.438 -53.562 1 85.62 55 GLU A O 1
ATOM 448 N N . LYS A 1 56 ? -60.469 -93.25 -53.594 1 83.5 56 LYS A N 1
ATOM 449 C CA . LYS A 1 56 ? -61.094 -93.25 -54.906 1 83.5 56 LYS A CA 1
ATOM 450 C C . LYS A 1 56 ? -60.156 -93.875 -55.969 1 83.5 56 LYS A C 1
ATOM 452 O O . LYS A 1 56 ? -60.594 -94.562 -56.875 1 83.5 56 LYS A O 1
ATOM 457 N N . LEU A 1 57 ? -58.969 -93.5 -55.812 1 87.75 57 LEU A N 1
ATOM 458 C CA . LEU A 1 57 ? -57.969 -94.062 -56.719 1 87.75 57 LEU A CA 1
ATOM 459 C C . LEU A 1 57 ? -57.906 -95.625 -56.531 1 87.75 57 LEU A C 1
ATOM 461 O O . LEU A 1 57 ? -57.844 -96.375 -57.531 1 87.75 57 LEU A O 1
ATOM 465 N N . VAL A 1 58 ? -57.844 -96 -55.344 1 87.75 58 VAL A N 1
ATOM 466 C CA . VAL A 1 58 ? -57.75 -97.438 -55.031 1 87.75 58 VAL A CA 1
ATOM 467 C C . VAL A 1 58 ? -59 -98.125 -55.594 1 87.75 58 VAL A C 1
ATOM 469 O O . VAL A 1 58 ? -58.875 -99.188 -56.156 1 87.75 58 VAL A O 1
ATOM 472 N N . GLN A 1 59 ? -60.125 -97.5 -55.469 1 82.38 59 GLN A N 1
ATOM 473 C CA . GLN A 1 59 ? -61.375 -98.062 -56 1 82.38 59 GLN A CA 1
ATOM 474 C C . GLN A 1 59 ? -61.312 -98.188 -57.5 1 82.38 59 GLN A C 1
ATOM 476 O O . GLN A 1 59 ? -61.781 -99.188 -58.094 1 82.38 59 GLN A O 1
ATOM 481 N N . HIS A 1 60 ? -60.844 -97.25 -58.031 1 83.69 60 HIS A N 1
ATOM 482 C CA . HIS A 1 60 ? -60.719 -97.25 -59.5 1 83.69 60 HIS A CA 1
ATOM 483 C C . HIS A 1 60 ? -59.75 -98.375 -59.938 1 83.69 60 HIS A C 1
ATOM 485 O O . HIS A 1 60 ? -60.031 -99.062 -60.938 1 83.69 60 HIS A O 1
ATOM 491 N N . ILE A 1 61 ? -58.656 -98.562 -59.312 1 85.81 61 ILE A N 1
ATOM 492 C CA . ILE A 1 61 ? -57.625 -99.5 -59.719 1 85.81 61 ILE A CA 1
ATOM 493 C C . ILE A 1 61 ? -58.094 -100.938 -59.438 1 85.81 61 ILE A C 1
ATOM 495 O O . ILE A 1 61 ? -57.781 -101.875 -60.188 1 85.81 61 ILE A O 1
ATOM 499 N N . THR A 1 62 ? -58.875 -101.125 -58.344 1 80.12 62 THR A N 1
ATOM 500 C CA . THR A 1 62 ? -59.281 -102.5 -57.938 1 80.12 62 THR A CA 1
ATOM 501 C C . THR A 1 62 ? -60.438 -103 -58.812 1 80.12 62 THR A C 1
ATOM 503 O O . THR A 1 62 ? -60.625 -104.188 -58.938 1 80.12 62 THR A O 1
ATOM 506 N N . ARG A 1 63 ? -61.312 -102.312 -59.375 1 74.69 63 ARG A N 1
ATOM 507 C CA . ARG A 1 63 ? -62.438 -102.75 -60.156 1 74.69 63 ARG A CA 1
ATOM 508 C C . ARG A 1 63 ? -62 -103.5 -61.406 1 74.69 63 ARG A C 1
ATOM 510 O O . ARG A 1 63 ? -62.5 -104.625 -61.719 1 74.69 63 ARG A O 1
ATOM 517 N N . ASN A 1 64 ? -61.25 -103.125 -62.438 1 73.19 64 ASN A N 1
ATOM 518 C CA . ASN A 1 64 ? -60.688 -103.75 -63.594 1 73.19 64 ASN A CA 1
ATOM 519 C C . ASN A 1 64 ? -59.156 -103.562 -63.656 1 73.19 64 ASN A C 1
ATOM 521 O O . ASN A 1 64 ? -58.625 -102.875 -64.5 1 73.19 64 ASN A O 1
ATOM 525 N N . SER A 1 65 ? -58.469 -104.375 -62.781 1 77.75 65 SER A N 1
ATOM 526 C CA . SER A 1 65 ? -57.062 -104.125 -62.438 1 77.75 65 SER A CA 1
ATOM 527 C C . SER A 1 65 ? -56.125 -104.625 -63.531 1 77.75 65 SER A C 1
ATOM 529 O O . SER A 1 65 ? -56.219 -105.812 -63.906 1 77.75 65 SER A O 1
ATOM 531 N N . THR A 1 66 ? -55.625 -103.812 -64.188 1 81.12 66 THR A N 1
ATOM 532 C CA . THR A 1 66 ? -54.531 -104.188 -65.062 1 81.12 66 THR A CA 1
ATOM 533 C C . THR A 1 66 ? -53.156 -104 -64.375 1 81.12 66 THR A C 1
ATOM 535 O O . THR A 1 66 ? -53.094 -103.312 -63.344 1 81.12 66 THR A O 1
ATOM 538 N N . GLU A 1 67 ? -52.188 -104.5 -64.938 1 84.12 67 GLU A N 1
ATOM 539 C CA . GLU A 1 67 ? -50.844 -104.375 -64.375 1 84.12 67 GLU A CA 1
ATOM 540 C C . GLU A 1 67 ? -50.375 -102.938 -64.375 1 84.12 67 GLU A C 1
ATOM 542 O O . GLU A 1 67 ? -49.688 -102.5 -63.438 1 84.12 67 GLU A O 1
ATOM 547 N N . GLU A 1 68 ? -50.844 -102.25 -65.25 1 86.25 68 GLU A N 1
ATOM 548 C CA . GLU A 1 68 ? -50.469 -100.875 -65.375 1 86.25 68 GLU A CA 1
ATOM 549 C C . GLU A 1 68 ? -51.125 -100.062 -64.25 1 86.25 68 GLU A C 1
ATOM 551 O O . GLU A 1 68 ? -50.531 -99.062 -63.719 1 86.25 68 GLU A O 1
ATOM 556 N N . ASP A 1 69 ? -52.281 -100.438 -63.938 1 85.25 69 ASP A N 1
ATOM 557 C CA . ASP A 1 69 ? -52.969 -99.75 -62.875 1 85.25 69 ASP A CA 1
ATOM 558 C C . ASP A 1 69 ? -52.25 -100 -61.531 1 85.25 69 ASP A C 1
ATOM 560 O O . ASP A 1 69 ? -52.125 -99 -60.75 1 85.25 69 ASP A O 1
ATOM 564 N N . VAL A 1 70 ? -51.844 -101.125 -61.375 1 87.31 70 VAL A N 1
ATOM 565 C CA . VAL A 1 70 ? -51.125 -101.438 -60.156 1 87.31 70 VAL A CA 1
ATOM 566 C C . VAL A 1 70 ? -49.812 -100.688 -60.094 1 87.31 70 VAL A C 1
ATOM 568 O O . VAL A 1 70 ? -49.438 -100.188 -59.031 1 87.31 70 VAL A O 1
ATOM 571 N N . ARG A 1 71 ? -49.219 -100.562 -61.156 1 87.94 71 ARG A N 1
ATOM 572 C CA . ARG A 1 71 ? -47.938 -99.812 -61.219 1 87.94 71 ARG A CA 1
ATOM 573 C C . ARG A 1 71 ? -48.156 -98.375 -60.812 1 87.94 71 ARG A C 1
ATOM 575 O O . ARG A 1 71 ? -47.344 -97.812 -60.062 1 87.94 71 ARG A O 1
ATOM 582 N N . VAL A 1 72 ? -49.156 -97.812 -61.281 1 89.56 72 VAL A N 1
ATOM 583 C CA . VAL A 1 72 ? -49.438 -96.438 -60.969 1 89.56 72 VAL A CA 1
ATOM 584 C C . VAL A 1 72 ? -49.688 -96.25 -59.469 1 89.56 72 VAL A C 1
ATOM 586 O O . VAL A 1 72 ? -49.219 -95.312 -58.844 1 89.56 72 VAL A O 1
ATOM 589 N N . LEU A 1 73 ? -50.375 -97.188 -58.938 1 89.88 73 LEU A N 1
ATOM 590 C CA . LEU A 1 73 ? -50.625 -97.125 -57.5 1 89.88 73 LEU A CA 1
ATOM 591 C C . LEU A 1 73 ? -49.344 -97.188 -56.688 1 89.88 73 LEU A C 1
ATOM 593 O O . LEU A 1 73 ? -49.156 -96.438 -55.75 1 89.88 73 LEU A O 1
ATOM 597 N N . LEU A 1 74 ? -48.562 -98.062 -57.125 1 90.75 74 LEU A N 1
ATOM 598 C CA . LEU A 1 74 ? -47.312 -98.25 -56.406 1 90.75 74 LEU A CA 1
ATOM 599 C C . LEU A 1 74 ? -46.438 -97.062 -56.531 1 90.75 74 LEU A C 1
ATOM 601 O O . LEU A 1 74 ? -45.75 -96.625 -55.594 1 90.75 74 LEU A O 1
ATOM 605 N N . GLU A 1 75 ? -46.438 -96.5 -57.625 1 89.69 75 GLU A N 1
ATOM 606 C CA . GLU A 1 75 ? -45.656 -95.25 -57.844 1 89.69 75 GLU A CA 1
ATOM 607 C C . GLU A 1 75 ? -46.219 -94.125 -57 1 89.69 75 GLU A C 1
ATOM 609 O O . GLU A 1 75 ? -45.438 -93.375 -56.406 1 89.69 75 GLU A O 1
ATOM 614 N N . VAL A 1 76 ? -47.438 -93.938 -57 1 89.81 76 VAL A N 1
ATOM 615 C CA . VAL A 1 76 ? -48.062 -92.875 -56.219 1 89.81 76 VAL A CA 1
ATOM 616 C C . VAL A 1 76 ? -47.75 -93.062 -54.719 1 89.81 76 VAL A C 1
ATOM 618 O O . VAL A 1 76 ? -47.5 -92.125 -54 1 89.81 76 VAL A O 1
ATOM 621 N N . TRP A 1 77 ? -47.844 -94.312 -54.438 1 89.19 77 TRP A N 1
ATOM 622 C CA . TRP A 1 77 ? -47.531 -94.688 -53.031 1 89.19 77 TRP A CA 1
ATOM 623 C C . TRP A 1 77 ? -46.156 -94.25 -52.625 1 89.19 77 TRP A C 1
ATOM 625 O O . TRP A 1 77 ? -46 -93.5 -51.625 1 89.19 77 TRP A O 1
ATOM 635 N N . TRP A 1 78 ? -45.188 -94.5 -53.406 1 88.19 78 TRP A N 1
ATOM 636 C CA . TRP A 1 78 ? -43.844 -94.125 -53.031 1 88.19 78 TRP A CA 1
ATOM 637 C C . TRP A 1 78 ? -43.625 -92.625 -53.094 1 88.19 78 TRP A C 1
ATOM 639 O O . TRP A 1 78 ? -42.906 -92.062 -52.25 1 88.19 78 TRP A O 1
ATOM 649 N N . GLU A 1 79 ? -44.188 -92.062 -54.031 1 88.06 79 GLU A N 1
ATOM 650 C CA . GLU A 1 79 ? -44.062 -90.625 -54.156 1 88.06 79 GLU A CA 1
ATOM 651 C C . GLU A 1 79 ? -44.688 -89.875 -52.938 1 88.06 79 GLU A C 1
ATOM 653 O O . GLU A 1 79 ? -44.219 -88.875 -52.5 1 88.06 79 GLU A O 1
ATOM 658 N N . LEU A 1 80 ? -45.719 -90.438 -52.469 1 87.69 80 LEU A N 1
ATOM 659 C CA . LEU A 1 80 ? -46.312 -89.875 -51.281 1 87.69 80 LEU A CA 1
ATOM 660 C C . LEU A 1 80 ? -45.375 -89.938 -50.094 1 87.69 80 LEU A C 1
ATOM 662 O O . LEU A 1 80 ? -45.312 -89.062 -49.25 1 87.69 80 LEU A O 1
ATOM 666 N N . TRP A 1 81 ? -44.688 -91 -50.062 1 87.12 81 TRP A N 1
ATOM 667 C CA . TRP A 1 81 ? -43.75 -91.25 -48.969 1 87.12 81 TRP A CA 1
ATOM 668 C C . TRP A 1 81 ? -42.5 -90.375 -49.125 1 87.12 81 TRP A C 1
ATOM 670 O O . TRP A 1 81 ? -41.875 -90 -48.125 1 87.12 81 TRP A O 1
ATOM 680 N N . LYS A 1 82 ? -42.125 -90.062 -50.25 1 82.5 82 LYS A N 1
ATOM 681 C CA . LYS A 1 82 ? -41 -89.125 -50.469 1 82.5 82 LYS A CA 1
ATOM 682 C C . LYS A 1 82 ? -41.375 -87.75 -50 1 82.5 82 LYS A C 1
ATOM 684 O O . LYS A 1 82 ? -40.5 -87 -49.625 1 82.5 82 LYS A O 1
ATOM 689 N N . GLY A 1 83 ? -42.656 -87.5 -49.844 1 74 83 GLY A N 1
ATOM 690 C CA . GLY A 1 83 ? -43.125 -86.188 -49.312 1 74 83 GLY A CA 1
ATOM 691 C C . GLY A 1 83 ? -42.938 -85.062 -50.312 1 74 83 GLY A C 1
ATOM 692 O O . GLY A 1 83 ? -42.594 -85.25 -51.469 1 74 83 GLY A O 1
ATOM 693 N N . ARG A 1 84 ? -43.281 -83.812 -49.875 1 61.47 84 ARG A N 1
ATOM 694 C CA . ARG A 1 84 ? -43.125 -82.625 -50.656 1 61.47 84 ARG A CA 1
ATOM 695 C C . ARG A 1 84 ? -41.625 -82.25 -50.781 1 61.47 84 ARG A C 1
ATOM 697 O O . ARG A 1 84 ? -41.188 -81.25 -50.219 1 61.47 84 ARG A O 1
ATOM 704 N N . TRP A 1 85 ? -40.781 -83.188 -50.844 1 53.16 85 TRP A N 1
ATOM 705 C CA . TRP A 1 85 ? -39.344 -83 -50.656 1 53.16 85 TRP A CA 1
ATOM 706 C C . TRP A 1 85 ? -38.75 -82.312 -51.875 1 53.16 85 TRP A C 1
ATOM 708 O O . TRP A 1 85 ? -39.125 -82.562 -53 1 53.16 85 TRP A O 1
ATOM 718 N N . GLY A 1 86 ? -37.938 -81.25 -51.75 1 49.28 86 GLY A N 1
ATOM 719 C CA . GLY A 1 86 ? -37.125 -80.312 -52.5 1 49.28 86 GLY A CA 1
ATOM 720 C C . GLY A 1 86 ? -37.781 -78.938 -52.562 1 49.28 86 GLY A C 1
ATOM 721 O O . GLY A 1 86 ? -37.188 -78 -53.156 1 49.28 86 GLY A O 1
ATOM 722 N N . ARG A 1 87 ? -39.156 -78.875 -52.875 1 44.72 87 ARG A N 1
ATOM 723 C CA . ARG A 1 87 ? -39.75 -77.562 -53 1 44.72 87 ARG A CA 1
ATOM 724 C C . ARG A 1 87 ? -39.875 -76.875 -51.625 1 44.72 87 ARG A C 1
ATOM 726 O O . ARG A 1 87 ? -40.719 -77.312 -50.812 1 44.72 87 ARG A O 1
ATOM 733 N N . GLN A 1 88 ? -38.781 -76.562 -51.062 1 43.41 88 GLN A N 1
ATOM 734 C CA . GLN A 1 88 ? -38.719 -75.812 -49.812 1 43.41 88 GLN A CA 1
ATOM 735 C C . GLN A 1 88 ? -40 -75.062 -49.562 1 43.41 88 GLN A C 1
ATOM 737 O O . GLN A 1 88 ? -40.438 -74.875 -48.406 1 43.41 88 GLN A O 1
ATOM 742 N N . GLU A 1 89 ? -40.094 -73.75 -50.344 1 42.62 89 GLU A N 1
ATOM 743 C CA . GLU A 1 89 ? -40.969 -72.625 -50 1 42.62 89 GLU A CA 1
ATOM 744 C C . GLU A 1 89 ? -42.438 -73.062 -50.094 1 42.62 89 GLU A C 1
ATOM 746 O O . GLU A 1 89 ? -42.875 -73.625 -51.062 1 42.62 89 GLU A O 1
ATOM 751 N N . ASP A 1 90 ? -43.125 -73.375 -48.969 1 45.75 90 ASP A N 1
ATOM 752 C CA . ASP A 1 90 ? -44.594 -73.312 -48.938 1 45.75 90 ASP A CA 1
ATOM 753 C C . ASP A 1 90 ? -45.125 -72.438 -50.062 1 45.75 90 ASP A C 1
ATOM 755 O O . ASP A 1 90 ? -45 -71.188 -50 1 45.75 90 ASP A O 1
ATOM 759 N N . ASP A 1 91 ? -44.781 -72.75 -51.281 1 50.06 91 ASP A N 1
ATOM 760 C CA . ASP A 1 91 ? -45.312 -71.938 -52.312 1 50.06 91 ASP A CA 1
ATOM 761 C C . ASP A 1 91 ? -46.719 -71.438 -51.969 1 50.06 91 ASP A C 1
ATOM 763 O O . ASP A 1 91 ? -47.562 -72.188 -51.531 1 50.06 91 ASP A O 1
ATOM 767 N N . ASP A 1 92 ? -46.75 -70.188 -51.719 1 56.38 92 ASP A N 1
ATOM 768 C CA . ASP A 1 92 ? -47.969 -69.438 -51.438 1 56.38 92 ASP A CA 1
ATOM 769 C C . ASP A 1 92 ? -49.188 -70.062 -52.156 1 56.38 92 ASP A C 1
ATOM 771 O O . ASP A 1 92 ? -50.281 -70.062 -51.625 1 56.38 92 ASP A O 1
ATOM 775 N N . LEU A 1 93 ? -48.812 -70.688 -53.25 1 55.19 93 LEU A N 1
ATOM 776 C CA . LEU A 1 93 ? -49.969 -71.062 -54.062 1 55.19 93 LEU A CA 1
ATOM 777 C C . LEU A 1 93 ? -50.594 -72.375 -53.5 1 55.19 93 LEU A C 1
ATOM 779 O O . LEU A 1 93 ? -51.812 -72.5 -53.531 1 55.19 93 LEU A O 1
ATOM 783 N N . ASP A 1 94 ? -49.719 -73.312 -52.969 1 57.22 94 ASP A N 1
ATOM 784 C CA . ASP A 1 94 ? -50.25 -74.562 -52.406 1 57.22 94 ASP A CA 1
ATOM 785 C C . ASP A 1 94 ? -51.094 -74.312 -51.156 1 57.22 94 ASP A C 1
ATOM 787 O O . ASP A 1 94 ? -52.156 -74.875 -51 1 57.22 94 ASP A O 1
ATOM 791 N N . THR A 1 95 ? -50.375 -73.438 -50.469 1 57.94 95 THR A N 1
ATOM 792 C CA . THR A 1 95 ? -51.156 -73 -49.281 1 57.94 95 THR A CA 1
ATOM 793 C C . THR A 1 95 ? -52.438 -72.312 -49.688 1 57.94 95 THR A C 1
ATOM 795 O O . THR A 1 95 ? -53.5 -72.5 -49.062 1 57.94 95 THR A O 1
ATOM 798 N N . VAL A 1 96 ? -52.406 -71.438 -50.781 1 60 96 VAL A N 1
ATOM 799 C CA . VAL A 1 96 ? -53.594 -70.812 -51.344 1 60 96 VAL A CA 1
ATOM 800 C C . VAL A 1 96 ? -54.562 -71.875 -51.875 1 60 96 VAL A C 1
ATOM 802 O O . VAL A 1 96 ? -55.781 -71.75 -51.656 1 60 96 VAL A O 1
ATOM 805 N N . PHE A 1 97 ? -54.094 -72.938 -52.5 1 57.75 97 PHE A N 1
ATOM 806 C CA . PHE A 1 97 ? -54.938 -74 -53.062 1 57.75 97 PHE A CA 1
ATOM 807 C C . PHE A 1 97 ? -55.594 -74.75 -51.938 1 57.75 97 PHE A C 1
ATOM 809 O O . PHE A 1 97 ? -56.812 -75.062 -52 1 57.75 97 PHE A O 1
ATOM 816 N N . THR A 1 98 ? -54.812 -75.188 -50.969 1 60.22 98 THR A N 1
ATOM 817 C CA . THR A 1 98 ? -55.375 -75.938 -49.844 1 60.22 98 THR A CA 1
ATOM 818 C C . THR A 1 98 ? -56.438 -75.125 -49.125 1 60.22 98 THR A C 1
ATOM 820 O O . THR A 1 98 ? -57.5 -75.688 -48.75 1 60.22 98 THR A O 1
ATOM 823 N N . ASN A 1 99 ? -56.094 -73.875 -49.031 1 60.91 99 ASN A N 1
ATOM 824 C CA . ASN A 1 99 ? -57.062 -73 -48.375 1 60.91 99 ASN A CA 1
ATOM 825 C C . ASN A 1 99 ? -58.312 -72.875 -49.25 1 60.91 99 ASN A C 1
ATOM 827 O O . ASN A 1 99 ? -59.438 -72.812 -48.719 1 60.91 99 ASN A O 1
ATOM 831 N N . GLN A 1 100 ? -58.281 -72.812 -50.562 1 56.91 100 GLN A N 1
ATOM 832 C CA . GLN A 1 100 ? -59.406 -72.688 -51.469 1 56.91 100 GLN A CA 1
ATOM 833 C C . GLN A 1 100 ? -60.188 -73.938 -51.562 1 56.91 100 GLN A C 1
ATOM 835 O O . GLN A 1 100 ? -61.438 -73.938 -51.656 1 56.91 100 GLN A O 1
ATOM 840 N N . TRP A 1 101 ? -59.562 -75.125 -51.531 1 55.91 101 TRP A N 1
ATOM 841 C CA . TRP A 1 101 ? -60.25 -76.375 -51.594 1 55.91 101 TRP A CA 1
ATOM 842 C C . TRP A 1 101 ? -61.094 -76.625 -50.344 1 55.91 101 TRP A C 1
ATOM 844 O O . TRP A 1 101 ? -62.188 -77.188 -50.438 1 55.91 101 TRP A O 1
ATOM 854 N N . THR A 1 102 ? -60.531 -76.375 -49.312 1 54.19 102 THR A N 1
ATOM 855 C CA . THR A 1 102 ? -61.281 -76.5 -48.062 1 54.19 102 THR A CA 1
ATOM 856 C C . THR A 1 102 ? -62.531 -75.625 -48.094 1 54.19 102 THR A C 1
ATOM 858 O O . THR A 1 102 ? -63.531 -75.938 -47.469 1 54.19 102 THR A O 1
ATOM 861 N N . ARG A 1 103 ? -62.625 -74.625 -48.875 1 49.47 103 ARG A N 1
ATOM 862 C CA . ARG A 1 103 ? -63.781 -73.688 -48.938 1 49.47 103 ARG A CA 1
ATOM 863 C C . ARG A 1 103 ? -64.812 -74.188 -49.938 1 49.47 103 ARG A C 1
ATOM 865 O O . ARG A 1 103 ? -65.938 -73.688 -49.969 1 49.47 103 ARG A O 1
ATOM 872 N N . LEU A 1 104 ? -64.562 -75 -51.125 1 45.28 104 LEU A N 1
ATOM 873 C CA . LEU A 1 104 ? -65.5 -75.438 -52.125 1 45.28 104 LEU A CA 1
ATOM 874 C C . LEU A 1 104 ? -66.5 -76.438 -51.5 1 45.28 104 LEU A C 1
ATOM 876 O O . LEU A 1 104 ? -66.125 -77.438 -50.906 1 45.28 104 LEU A O 1
ATOM 880 N N . PRO A 1 105 ? -67.812 -76.062 -51.281 1 41.22 105 PRO A N 1
ATOM 881 C CA . PRO A 1 105 ? -68.875 -76.812 -50.625 1 41.22 105 PRO A CA 1
ATOM 882 C C . PRO A 1 105 ? -69.125 -78.188 -51.344 1 41.22 105 PRO A C 1
ATOM 884 O O . PRO A 1 105 ? -69.062 -78.25 -52.562 1 41.22 105 PRO A O 1
ATOM 887 N N . ASN A 1 106 ? -68.625 -79.312 -51.031 1 38.47 106 ASN A N 1
ATOM 888 C CA . ASN A 1 106 ? -69.188 -80.625 -51.344 1 38.47 106 ASN A CA 1
ATOM 889 C C . ASN A 1 106 ? -70.75 -80.5 -51.438 1 38.47 106 ASN A C 1
ATOM 891 O O . ASN A 1 106 ? -71.438 -80.5 -50.406 1 38.47 106 ASN A O 1
ATOM 895 N N . THR A 1 107 ? -71.25 -79.688 -52.281 1 35.28 107 THR A N 1
ATOM 896 C CA . THR A 1 107 ? -72.688 -79.5 -52.469 1 35.28 107 THR A CA 1
ATOM 897 C C . THR A 1 107 ? -73.375 -80.812 -52.688 1 35.28 107 THR A C 1
ATOM 899 O O . THR A 1 107 ? -74.562 -80.875 -52.969 1 35.28 107 THR A O 1
ATOM 902 N N . THR A 1 108 ? -72.812 -81.938 -53.188 1 34.94 108 THR A N 1
ATOM 903 C CA . THR A 1 108 ? -73.75 -83 -53.188 1 34.94 108 THR A CA 1
ATOM 904 C C . THR A 1 108 ? -74.375 -83.25 -51.812 1 34.94 108 THR A C 1
ATOM 906 O O . THR A 1 108 ? -75 -84.312 -51.531 1 34.94 108 THR A O 1
ATOM 909 N N . GLY A 1 109 ? -74.188 -82.375 -50.969 1 31.09 109 GLY A N 1
ATOM 910 C CA . GLY A 1 109 ? -74.938 -82.375 -49.719 1 31.09 109 GLY A CA 1
ATOM 911 C C . GLY A 1 109 ? -76.438 -82.25 -49.938 1 31.09 109 GLY A C 1
ATOM 912 O O . GLY A 1 109 ? -77 -81.125 -49.844 1 31.09 109 GLY A O 1
ATOM 913 N N . LEU A 1 110 ? -77.062 -82.875 -51.125 1 32.75 110 LEU A N 1
ATOM 914 C CA . LEU A 1 110 ? -78.438 -83.188 -50.844 1 32.75 110 LEU A CA 1
ATOM 915 C C . LEU A 1 110 ? -78.688 -83.625 -49.406 1 32.75 110 LEU A C 1
ATOM 917 O O . LEU A 1 110 ? -77.812 -84.25 -48.844 1 32.75 110 LEU A O 1
ATOM 921 N N . SER A 1 111 ? -79.375 -82.938 -48.75 1 30.44 111 SER A N 1
ATOM 922 C CA . SER A 1 111 ? -79.875 -83.312 -47.406 1 30.44 111 SER A CA 1
ATOM 923 C C . SER A 1 111 ? -80.125 -84.812 -47.344 1 30.44 111 SER A C 1
ATOM 925 O O . SER A 1 111 ? -80.75 -85.375 -48.25 1 30.44 111 SER A O 1
ATOM 927 N N . PRO A 1 112 ? -79.312 -85.625 -46.719 1 30.73 112 PRO A N 1
ATOM 928 C CA . PRO A 1 112 ? -79.938 -86.875 -46.375 1 30.73 112 PRO A CA 1
ATOM 929 C C . PRO A 1 112 ? -81.312 -86.812 -45.844 1 30.73 112 PRO A C 1
ATOM 931 O O . PRO A 1 112 ? -81.625 -86 -44.938 1 30.73 112 PRO A O 1
ATOM 934 N N . HIS A 1 113 ? -82.312 -86.562 -46.656 1 29.16 113 HIS A N 1
ATOM 935 C CA . HIS A 1 113 ? -83.625 -86.938 -46.094 1 29.16 113 HIS A CA 1
ATOM 936 C C . HIS A 1 113 ? -83.5 -88.125 -45.188 1 29.16 113 HIS A C 1
ATOM 938 O O . HIS A 1 113 ? -82.75 -89.125 -45.5 1 29.16 113 HIS A O 1
ATOM 944 N N . ALA A 1 114 ? -84 -88 -43.844 1 30.38 114 ALA A N 1
ATOM 945 C CA . ALA A 1 114 ? -83.875 -88.875 -42.719 1 30.38 114 ALA A CA 1
ATOM 946 C C . ALA A 1 114 ? -84.375 -90.312 -43.125 1 30.38 114 ALA A C 1
ATOM 948 O O . ALA A 1 114 ? -85.5 -90.438 -43.562 1 30.38 114 ALA A O 1
ATOM 949 N N . ALA A 1 115 ? -83.688 -91.125 -43.75 1 28.33 115 ALA A N 1
ATOM 950 C CA . ALA A 1 115 ? -84.25 -92.438 -43.938 1 28.33 115 ALA A CA 1
ATOM 951 C C . ALA A 1 115 ? -85 -92.938 -42.688 1 28.33 115 ALA A C 1
ATOM 953 O O . ALA A 1 115 ? -84.438 -92.75 -41.562 1 28.33 115 ALA A O 1
ATOM 954 N N . LYS A 1 116 ? -86.25 -92.812 -42.625 1 30.3 116 LYS A N 1
ATOM 955 C CA . LYS A 1 116 ? -87 -93.25 -41.469 1 30.3 116 LYS A CA 1
ATOM 956 C C . LYS A 1 116 ? -86.375 -94.5 -40.844 1 30.3 116 LYS A C 1
ATOM 958 O O . LYS A 1 116 ? -86.562 -94.812 -39.656 1 30.3 116 LYS A O 1
ATOM 963 N N . ARG A 1 117 ? -86.188 -95.562 -41.625 1 28.22 117 ARG A N 1
ATOM 964 C CA . ARG A 1 117 ? -85.75 -96.812 -41.062 1 28.22 117 ARG A CA 1
ATOM 965 C C . ARG A 1 117 ? -84.312 -96.75 -40.656 1 28.22 117 ARG A C 1
ATOM 967 O O . ARG A 1 117 ? -83.5 -96.062 -41.312 1 28.22 117 ARG A O 1
ATOM 974 N N . PHE A 1 118 ? -83.875 -96.938 -39.438 1 29.86 118 PHE A N 1
ATOM 975 C CA . PHE A 1 118 ? -82.688 -97.062 -38.625 1 29.86 118 PHE A CA 1
ATOM 976 C C . PHE A 1 118 ? -81.562 -97.875 -39.375 1 29.86 118 PHE A C 1
ATOM 978 O O . PHE A 1 118 ? -81.5 -99.062 -39.281 1 29.86 118 PHE A O 1
ATOM 985 N N . LYS A 1 119 ? -81.625 -97.875 -40.688 1 32.44 119 LYS A N 1
ATOM 986 C CA . LYS A 1 119 ? -80.562 -98.812 -41.062 1 32.44 119 LYS A CA 1
ATOM 987 C C . LYS A 1 119 ? -79.25 -98.312 -40.562 1 32.44 119 LYS A C 1
ATOM 989 O O . LYS A 1 119 ? -79 -97.125 -40.406 1 32.44 119 LYS A O 1
ATOM 994 N N . SER A 1 120 ? -78.375 -99.188 -39.969 1 30.34 120 SER A N 1
ATOM 995 C CA . SER A 1 120 ? -77.062 -99.125 -39.312 1 30.34 120 SER A CA 1
ATOM 996 C C . SER A 1 120 ? -76.062 -98.375 -40.125 1 30.34 120 SER A C 1
ATOM 998 O O . SER A 1 120 ? -76 -98.5 -41.344 1 30.34 120 SER A O 1
ATOM 1000 N N . ASN A 1 121 ? -75.812 -97.125 -39.719 1 32.06 121 ASN A N 1
ATOM 1001 C CA . ASN A 1 121 ? -74.688 -96.312 -40.219 1 32.06 121 ASN A CA 1
ATOM 1002 C C . ASN A 1 121 ? -73.5 -97.125 -40.594 1 32.06 121 ASN A C 1
ATOM 1004 O O . ASN A 1 121 ? -73 -97.938 -39.781 1 32.06 121 ASN A O 1
ATOM 1008 N N . PRO A 1 122 ? -73.188 -97.312 -41.812 1 34.72 122 PRO A N 1
ATOM 1009 C CA . PRO A 1 122 ? -71.938 -98.062 -42.125 1 34.72 122 PRO A CA 1
ATOM 1010 C C . PRO A 1 122 ? -70.75 -97.5 -41.406 1 34.72 122 PRO A C 1
ATOM 1012 O O . PRO A 1 122 ? -70.75 -96.312 -40.938 1 34.72 122 PRO A O 1
ATOM 1015 N N . ALA A 1 123 ? -69.688 -98.25 -41.031 1 36.84 123 ALA A N 1
ATOM 1016 C CA . ALA A 1 123 ? -68.438 -98.125 -40.312 1 36.84 123 ALA A CA 1
ATOM 1017 C C . ALA A 1 123 ? -67.688 -96.875 -40.812 1 36.84 123 ALA A C 1
ATOM 1019 O O . ALA A 1 123 ? -67.688 -96.625 -42.031 1 36.84 123 ALA A O 1
ATOM 1020 N N . PRO A 1 124 ? -67.312 -95.875 -39.969 1 39.56 124 PRO A N 1
ATOM 1021 C CA . PRO A 1 124 ? -66.438 -94.75 -40.25 1 39.56 124 PRO A CA 1
ATOM 1022 C C . PRO A 1 124 ? -65.25 -95.125 -41.156 1 39.56 124 PRO A C 1
ATOM 1024 O O . PRO A 1 124 ? -64.688 -96.188 -41.062 1 39.56 124 PRO A O 1
ATOM 1027 N N . SER A 1 125 ? -65.188 -94.625 -42.281 1 45.16 125 SER A N 1
ATOM 1028 C CA . SER A 1 125 ? -64.125 -94.688 -43.25 1 45.16 125 SER A CA 1
ATOM 1029 C C . SER A 1 125 ? -62.781 -94.375 -42.562 1 45.16 125 SER A C 1
ATOM 1031 O O . SER A 1 125 ? -62.625 -93.438 -41.844 1 45.16 125 SER A O 1
ATOM 1033 N N . THR A 1 126 ? -61.969 -95.188 -42.031 1 52.25 126 THR A N 1
ATOM 1034 C CA . THR A 1 126 ? -60.625 -95.188 -41.438 1 52.25 126 THR A CA 1
ATOM 1035 C C . THR A 1 126 ? -59.719 -94.25 -42.25 1 52.25 126 THR A C 1
ATOM 1037 O O . THR A 1 126 ? -59.594 -94.438 -43.469 1 52.25 126 THR A O 1
ATOM 1040 N N . ASN A 1 127 ? -59.406 -93.062 -41.875 1 64.38 127 ASN A N 1
ATOM 1041 C CA . ASN A 1 127 ? -58.469 -92 -42.281 1 64.38 127 ASN A CA 1
ATOM 1042 C C . ASN A 1 127 ? -57.031 -92.562 -42.312 1 64.38 127 ASN A C 1
ATOM 1044 O O . ASN A 1 127 ? -56.062 -91.75 -42.25 1 64.38 127 ASN A O 1
ATOM 1048 N N . ASP A 1 128 ? -56.688 -93.625 -42.281 1 81.56 128 ASP A N 1
ATOM 1049 C CA . ASP A 1 128 ? -55.344 -94.188 -42.188 1 81.56 128 ASP A CA 1
ATOM 1050 C C . ASP A 1 128 ? -54.781 -94.5 -43.562 1 81.56 128 ASP A C 1
ATOM 1052 O O . ASP A 1 128 ? -55.156 -95.5 -44.156 1 81.56 128 ASP A O 1
ATOM 1056 N N . VAL A 1 129 ? -53.938 -93.625 -44.094 1 87 129 VAL A N 1
ATOM 1057 C CA . VAL A 1 129 ? -53.344 -93.75 -45.406 1 87 129 VAL A CA 1
ATOM 1058 C C . VAL A 1 129 ? -52.625 -95.062 -45.531 1 87 129 VAL A C 1
ATOM 1060 O O . VAL A 1 129 ? -52.719 -95.75 -46.531 1 87 129 VAL A O 1
ATOM 1063 N N . LEU A 1 130 ? -51.938 -95.5 -44.5 1 89.56 130 LEU A N 1
ATOM 1064 C CA . LEU A 1 130 ? -51.219 -96.75 -44.5 1 89.56 130 LEU A CA 1
ATOM 1065 C C . LEU A 1 130 ? -52.188 -97.938 -44.656 1 89.56 130 LEU A C 1
ATOM 1067 O O . LEU A 1 130 ? -51.938 -98.875 -45.438 1 89.56 130 LEU A O 1
ATOM 1071 N N . SER A 1 131 ? -53.312 -97.812 -43.938 1 88 131 SER A N 1
ATOM 1072 C CA . SER A 1 131 ? -54.312 -98.875 -44.031 1 88 131 SER A CA 1
ATOM 1073 C C . SER A 1 131 ? -54.938 -98.938 -45.406 1 88 131 SER A C 1
ATOM 1075 O O . SER A 1 131 ? -55.156 -100.062 -45.938 1 88 131 SER A O 1
ATOM 1077 N N . ILE A 1 132 ? -55.188 -97.875 -45.969 1 87 132 ILE A N 1
ATOM 1078 C CA . ILE A 1 132 ? -55.812 -97.812 -47.281 1 87 132 ILE A CA 1
ATOM 1079 C C . ILE A 1 132 ? -54.875 -98.5 -48.312 1 87 132 ILE A C 1
ATOM 1081 O O . ILE A 1 132 ? -55.344 -99.312 -49.125 1 87 132 ILE A O 1
ATOM 1085 N N . LEU A 1 133 ? -53.656 -98.188 -48.25 1 91.19 133 LEU A N 1
ATOM 1086 C CA . LEU A 1 133 ? -52.688 -98.688 -49.219 1 91.19 133 LEU A CA 1
ATOM 1087 C C . LEU A 1 133 ? -52.406 -100.188 -49.031 1 91.19 133 LEU A C 1
ATOM 1089 O O . LEU A 1 133 ? -52.312 -100.938 -50 1 91.19 133 LEU A O 1
ATOM 1093 N N . PHE A 1 134 ? -52.281 -100.625 -47.844 1 91.75 134 PHE A N 1
ATOM 1094 C CA . PHE A 1 134 ? -52.062 -102.062 -47.562 1 91.75 134 PHE A CA 1
ATOM 1095 C C . PHE A 1 134 ? -53.281 -102.875 -47.969 1 91.75 134 PHE A C 1
ATOM 1097 O O . PHE A 1 134 ? -53.125 -103.938 -48.562 1 91.75 134 PHE A O 1
ATOM 1104 N N . HIS A 1 135 ? -54.438 -102.375 -47.719 1 87.12 135 HIS A N 1
ATOM 1105 C CA . HIS A 1 135 ? -55.625 -103.062 -48.156 1 87.12 135 HIS A CA 1
ATOM 1106 C C . HIS A 1 135 ? -55.75 -103.062 -49.656 1 87.12 135 HIS A C 1
ATOM 1108 O O . HIS A 1 135 ? -56.188 -104.125 -50.25 1 87.12 135 HIS A O 1
ATOM 1114 N N . ALA A 1 136 ? -55.469 -102 -50.188 1 88.25 136 ALA A N 1
ATOM 1115 C CA . ALA A 1 136 ? -55.469 -102 -51.656 1 88.25 136 ALA A CA 1
ATOM 1116 C C . ALA A 1 136 ? -54.531 -103.062 -52.25 1 88.25 136 ALA A C 1
ATOM 1118 O O . ALA A 1 136 ? -54.906 -103.688 -53.219 1 88.25 136 ALA A O 1
ATOM 1119 N N . LEU A 1 137 ? -53.344 -103.188 -51.719 1 90.88 137 LEU A N 1
ATOM 1120 C CA . LEU A 1 137 ? -52.375 -104.188 -52.219 1 90.88 137 LEU A CA 1
ATOM 1121 C C . LEU A 1 137 ? -52.875 -105.625 -51.969 1 90.88 137 LEU A C 1
ATOM 1123 O O . LEU A 1 137 ? -52.656 -106.5 -52.812 1 90.88 137 LEU A O 1
ATOM 1127 N N . GLU A 1 138 ? -53.562 -105.812 -50.906 1 88.44 138 GLU A N 1
ATOM 1128 C CA . GLU A 1 138 ? -54.156 -107.062 -50.625 1 88.44 138 GLU A CA 1
ATOM 1129 C C . GLU A 1 138 ? -55.219 -107.438 -51.656 1 88.44 138 GLU A C 1
ATOM 1131 O O . GLU A 1 138 ? -55.344 -108.625 -52.062 1 88.44 138 GLU A O 1
ATOM 1136 N N . GLU A 1 139 ? -55.844 -106.562 -52.062 1 85.81 139 GLU A N 1
ATOM 1137 C CA . GLU A 1 139 ? -56.938 -106.812 -53.031 1 85.81 139 GLU A CA 1
ATOM 1138 C C . GLU A 1 139 ? -56.406 -107.062 -54.406 1 85.81 139 GLU A C 1
ATOM 1140 O O . GLU A 1 139 ? -57 -107.812 -55.188 1 85.81 139 GLU A O 1
ATOM 1145 N N . VAL A 1 140 ? -55.344 -106.562 -54.688 1 87.31 140 VAL A N 1
ATOM 1146 C CA . VAL A 1 140 ? -54.844 -106.625 -56.062 1 87.31 140 VAL A CA 1
ATOM 1147 C C . VAL A 1 140 ? -53.688 -107.625 -56.094 1 87.31 140 VAL A C 1
ATOM 1149 O O . VAL A 1 140 ? -52.969 -107.75 -57.094 1 87.31 140 VAL A O 1
ATOM 1152 N N . LYS A 1 141 ? -53.281 -108.312 -55.156 1 88.25 141 LYS A N 1
ATOM 1153 C CA . LYS A 1 141 ? -52.094 -109.188 -55.031 1 88.25 141 LYS A CA 1
ATOM 1154 C C . LYS A 1 141 ? -52.031 -110.25 -56.125 1 88.25 141 LYS A C 1
ATOM 1156 O O . LYS A 1 141 ? -50.969 -110.688 -56.562 1 88.25 141 LYS A O 1
ATOM 1161 N N . GLU A 1 142 ? -53.281 -110.625 -56.656 1 81.81 142 GLU A N 1
ATOM 1162 C CA . GLU A 1 142 ? -53.312 -111.625 -57.656 1 81.81 142 GLU A CA 1
ATOM 1163 C C . GLU A 1 142 ? -53.062 -111.062 -59.062 1 81.81 142 GLU A C 1
ATOM 1165 O O . GLU A 1 142 ? -52.812 -111.875 -60 1 81.81 142 GLU A O 1
ATOM 1170 N N . HIS A 1 143 ? -53.125 -109.875 -59.094 1 83.06 143 HIS A N 1
ATOM 1171 C CA . HIS A 1 143 ? -52.969 -109.25 -60.406 1 83.06 143 HIS A CA 1
ATOM 1172 C C . HIS A 1 143 ? -51.531 -108.875 -60.688 1 83.06 143 HIS A C 1
ATOM 1174 O O . HIS A 1 143 ? -51.188 -108.438 -61.781 1 83.06 143 HIS A O 1
ATOM 1180 N N . LEU A 1 144 ? -50.531 -109 -59.812 1 86.38 144 LEU A N 1
ATOM 1181 C CA . LEU A 1 144 ? -49.125 -108.75 -60.031 1 86.38 144 LEU A CA 1
ATOM 1182 C C . LEU A 1 144 ? -48.469 -110 -60.719 1 86.38 144 LEU A C 1
ATOM 1184 O O . LEU A 1 144 ? -48.5 -111.062 -60.188 1 86.38 144 LEU A O 1
ATOM 1188 N N . SER A 1 145 ? -48.094 -109.875 -61.969 1 83.75 145 SER A N 1
ATOM 1189 C CA . SER A 1 145 ? -47.594 -111 -62.75 1 83.75 145 SER A CA 1
ATOM 1190 C C . SER A 1 145 ? -46.094 -110.875 -62.969 1 83.75 145 SER A C 1
ATOM 1192 O O . SER A 1 145 ? -45.469 -111.812 -63.469 1 83.75 145 SER A O 1
ATOM 1194 N N . THR A 1 146 ? -45.5 -109.875 -62.688 1 86.75 146 THR A N 1
ATOM 1195 C CA . THR A 1 146 ? -44.094 -109.75 -62.906 1 86.75 146 THR A CA 1
ATOM 1196 C C . THR A 1 146 ? -43.312 -109.562 -61.594 1 86.75 146 THR A C 1
ATOM 1198 O O . THR A 1 146 ? -43.844 -109.062 -60.625 1 86.75 146 THR A O 1
ATOM 1201 N N . SER A 1 147 ? -42.156 -110 -61.594 1 85.88 147 SER A N 1
ATOM 1202 C CA . SER A 1 147 ? -41.312 -109.938 -60.406 1 85.88 147 SER A CA 1
ATOM 1203 C C . SER A 1 147 ? -41 -108.5 -60.031 1 85.88 147 SER A C 1
ATOM 1205 O O . SER A 1 147 ? -40.969 -108.188 -58.844 1 85.88 147 SER A O 1
ATOM 1207 N N . ASP A 1 148 ? -40.875 -107.625 -60.938 1 85.75 148 ASP A N 1
ATOM 1208 C CA . ASP A 1 148 ? -40.531 -106.25 -60.719 1 85.75 148 ASP A CA 1
ATOM 1209 C C . ASP A 1 148 ? -41.625 -105.5 -59.906 1 85.75 148 ASP A C 1
ATOM 1211 O O . ASP A 1 148 ? -41.344 -104.75 -59 1 85.75 148 ASP A O 1
ATOM 1215 N N . LEU A 1 149 ? -42.812 -105.812 -60.25 1 88.62 149 LEU A N 1
ATOM 1216 C CA . LEU A 1 149 ? -43.938 -105.188 -59.562 1 88.62 149 LEU A CA 1
ATOM 1217 C C . LEU A 1 149 ? -44.031 -105.688 -58.125 1 88.62 149 LEU A C 1
ATOM 1219 O O . LEU A 1 149 ? -44.375 -104.938 -57.219 1 88.62 149 LEU A O 1
ATOM 1223 N N . CYS A 1 150 ? -43.719 -106.938 -58.062 1 89.75 150 CYS A N 1
ATOM 1224 C CA . CYS A 1 150 ? -43.781 -107.5 -56.719 1 89.75 150 CYS A CA 1
ATOM 1225 C C . CYS A 1 150 ? -42.656 -106.938 -55.844 1 89.75 150 CYS A C 1
ATOM 1227 O O . CYS A 1 150 ? -42.906 -106.688 -54.656 1 89.75 150 CYS A O 1
ATOM 1229 N N . TYR A 1 151 ? -41.5 -106.812 -56.469 1 89.44 151 TYR A N 1
ATOM 1230 C CA . TYR A 1 151 ? -40.406 -106.188 -55.75 1 89.44 151 TYR A CA 1
ATOM 1231 C C . TYR A 1 151 ? -40.75 -104.75 -55.281 1 89.44 151 TYR A C 1
ATOM 1233 O O . TYR A 1 151 ? -40.5 -104.438 -54.125 1 89.44 151 TYR A O 1
ATOM 1241 N N . ARG A 1 152 ? -41.344 -104 -56.094 1 89.81 152 ARG A N 1
ATOM 1242 C CA . ARG A 1 152 ? -41.719 -102.625 -55.781 1 89.81 152 ARG A CA 1
ATOM 1243 C C . ARG A 1 152 ? -42.781 -102.625 -54.688 1 89.81 152 ARG A C 1
ATOM 1245 O O . ARG A 1 152 ? -42.688 -101.75 -53.781 1 89.81 152 ARG A O 1
ATOM 1252 N N . ALA A 1 153 ? -43.688 -103.438 -54.812 1 91.69 153 ALA A N 1
ATOM 1253 C CA . ALA A 1 153 ? -44.781 -103.438 -53.844 1 91.69 153 ALA A CA 1
ATOM 1254 C C . ALA A 1 153 ? -44.281 -103.812 -52.469 1 91.69 153 ALA A C 1
ATOM 1256 O O . ALA A 1 153 ? -44.594 -103.125 -51.469 1 91.69 153 ALA A O 1
ATOM 1257 N N . LEU A 1 154 ? -43.438 -104.812 -52.5 1 91.62 154 LEU A N 1
ATOM 1258 C CA . LEU A 1 154 ? -42.906 -105.25 -51.219 1 91.62 154 LEU A CA 1
ATOM 1259 C C . LEU A 1 154 ? -42 -104.188 -50.625 1 91.62 154 LEU A C 1
ATOM 1261 O O . LEU A 1 154 ? -42 -103.938 -49.406 1 91.62 154 LEU A O 1
ATOM 1265 N N . SER A 1 155 ? -41.219 -103.625 -51.406 1 92.06 155 SER A N 1
ATOM 1266 C CA . SER A 1 155 ? -40.344 -102.562 -50.938 1 92.06 155 SER A CA 1
ATOM 1267 C C . SER A 1 155 ? -41.125 -101.375 -50.344 1 92.06 155 SER A C 1
ATOM 1269 O O . SER A 1 155 ? -40.781 -100.812 -49.312 1 92.06 155 SER A O 1
ATOM 1271 N N . ASN A 1 156 ? -42.188 -100.938 -51.031 1 92.75 156 ASN A N 1
ATOM 1272 C CA . ASN A 1 156 ? -43.031 -99.875 -50.531 1 92.75 156 ASN A CA 1
ATOM 1273 C C . ASN A 1 156 ? -43.656 -100.188 -49.188 1 92.75 156 ASN A C 1
ATOM 1275 O O . ASN A 1 156 ? -43.688 -99.375 -48.281 1 92.75 156 ASN A O 1
ATOM 1279 N N . CYS A 1 157 ? -44 -101.438 -49.125 1 91.88 157 CYS A N 1
ATOM 1280 C CA . CYS A 1 157 ? -44.625 -101.875 -47.875 1 91.88 157 CYS A CA 1
ATOM 1281 C C . CYS A 1 157 ? -43.594 -101.875 -46.719 1 91.88 157 CYS A C 1
ATOM 1283 O O . CYS A 1 157 ? -43.875 -101.312 -45.656 1 91.88 157 CYS A O 1
ATOM 1285 N N . LEU A 1 158 ? -42.531 -102.375 -47.062 1 92 158 LEU A N 1
ATOM 1286 C CA . LEU A 1 158 ? -41.5 -102.5 -46.031 1 92 158 LEU A CA 1
ATOM 1287 C C . LEU A 1 158 ? -41 -101.125 -45.594 1 92 158 LEU A C 1
ATOM 1289 O O . LEU A 1 158 ? -40.844 -100.875 -44.406 1 92 158 LEU A O 1
ATOM 1293 N N . ASP A 1 159 ? -40.75 -100.312 -46.5 1 90.81 159 ASP A N 1
ATOM 1294 C CA . ASP A 1 159 ? -40.281 -98.938 -46.188 1 90.81 159 ASP A CA 1
ATOM 1295 C C . ASP A 1 159 ? -41.344 -98.188 -45.406 1 90.81 159 ASP A C 1
ATOM 1297 O O . ASP A 1 159 ? -41.062 -97.438 -44.5 1 90.81 159 ASP A O 1
ATOM 1301 N N . SER A 1 160 ? -42.562 -98.312 -45.844 1 90.19 160 SER A N 1
ATOM 1302 C CA . SER A 1 160 ? -43.656 -97.625 -45.156 1 90.19 160 SER A CA 1
ATOM 1303 C C . SER A 1 160 ? -43.812 -98.125 -43.719 1 90.19 160 SER A C 1
ATOM 1305 O O . SER A 1 160 ? -44 -97.312 -42.812 1 90.19 160 SER A O 1
ATOM 1307 N N . LEU A 1 161 ? -43.719 -99.375 -43.656 1 90.62 161 LEU A N 1
ATOM 1308 C CA . LEU A 1 161 ? -43.781 -100 -42.312 1 90.62 161 LEU A CA 1
ATOM 1309 C C . LEU A 1 161 ? -42.594 -99.5 -41.469 1 90.62 161 LEU A C 1
ATOM 1311 O O . LEU A 1 161 ? -42.781 -99.188 -40.281 1 90.62 161 LEU A O 1
ATOM 1315 N N . TYR A 1 162 ? -41.469 -99.5 -42.031 1 89.62 162 TYR A N 1
ATOM 1316 C CA . TYR A 1 162 ? -40.25 -99.062 -41.344 1 89.62 162 TYR A CA 1
ATOM 1317 C C . TYR A 1 162 ? -40.344 -97.625 -40.906 1 89.62 162 TYR A C 1
ATOM 1319 O O . TYR A 1 162 ? -40.062 -97.312 -39.719 1 89.62 162 TYR A O 1
ATOM 1327 N N . THR A 1 163 ? -40.75 -96.688 -41.688 1 88.94 163 THR A N 1
ATOM 1328 C CA . THR A 1 163 ? -40.719 -95.25 -41.438 1 88.94 163 THR A CA 1
ATOM 1329 C C . THR A 1 163 ? -41.938 -94.875 -40.625 1 88.94 163 THR A C 1
ATOM 1331 O O . THR A 1 163 ? -41.906 -93.875 -39.938 1 88.94 163 THR A O 1
ATOM 1334 N N . SER A 1 164 ? -42.969 -95.625 -40.625 1 86.75 164 SER A N 1
ATOM 1335 C CA . SER A 1 164 ? -44.188 -95.25 -39.906 1 86.75 164 SER A CA 1
ATOM 1336 C C . SER A 1 164 ? -44.219 -95.875 -38.5 1 86.75 164 SER A C 1
ATOM 1338 O O . SER A 1 164 ? -44.75 -95.25 -37.562 1 86.75 164 SER A O 1
ATOM 1340 N N . HIS A 1 165 ? -43.594 -97.062 -38.406 1 87.69 165 HIS A N 1
ATOM 1341 C CA . HIS A 1 165 ? -43.75 -97.75 -37.125 1 87.69 165 HIS A CA 1
ATOM 1342 C C . HIS A 1 165 ? -42.406 -97.938 -36.406 1 87.69 165 HIS A C 1
ATOM 1344 O O . HIS A 1 165 ? -42.344 -97.875 -35.188 1 87.69 165 HIS A O 1
ATOM 1350 N N . LEU A 1 166 ? -41.375 -98 -37.125 1 87.38 166 LEU A N 1
ATOM 1351 C CA . LEU A 1 166 ? -40.156 -98.5 -36.5 1 87.38 166 LEU A CA 1
ATOM 1352 C C . LEU A 1 166 ? -39.188 -97.375 -36.188 1 87.38 166 LEU A C 1
ATOM 1354 O O . LEU A 1 166 ? -38.375 -97.5 -35.25 1 87.38 166 LEU A O 1
ATOM 1358 N N . ILE A 1 167 ? -39.156 -96.188 -36.875 1 84.12 167 ILE A N 1
ATOM 1359 C CA . ILE A 1 167 ? -38.219 -95.125 -36.594 1 84.12 167 ILE A CA 1
ATOM 1360 C C . ILE A 1 167 ? -38.969 -93.875 -36.188 1 84.12 167 ILE A C 1
ATOM 1362 O O . ILE A 1 167 ? -40.031 -93.562 -36.75 1 84.12 167 ILE A O 1
ATOM 1366 N N . ASP A 1 168 ? -38.406 -93.125 -35.219 1 81.31 168 ASP A N 1
ATOM 1367 C CA . ASP A 1 168 ? -39.031 -91.875 -34.75 1 81.31 168 ASP A CA 1
ATOM 1368 C C . ASP A 1 168 ? -38.219 -90.688 -35.156 1 81.31 168 ASP A C 1
ATOM 1370 O O . ASP A 1 168 ? -38.719 -89.562 -35.156 1 81.31 168 ASP A O 1
ATOM 1374 N N . GLN A 1 169 ? -36.969 -91 -35.438 1 81.12 169 GLN A N 1
ATOM 1375 C CA . GLN A 1 169 ? -36.125 -89.938 -35.875 1 81.12 169 GLN A CA 1
ATOM 1376 C C . GLN A 1 169 ? -35.375 -90.25 -37.156 1 81.12 169 GLN A C 1
ATOM 1378 O O . GLN A 1 169 ? -35.125 -91.438 -37.438 1 81.12 169 GLN A O 1
ATOM 1383 N N . ALA A 1 170 ? -35.125 -89.188 -37.875 1 79.62 170 ALA A N 1
ATOM 1384 C CA . ALA A 1 170 ? -34.406 -89.375 -39.125 1 79.62 170 ALA A CA 1
ATOM 1385 C C . ALA A 1 170 ? -33.031 -90 -38.875 1 79.62 170 ALA A C 1
ATOM 1387 O O . ALA A 1 170 ? -32.312 -89.625 -37.938 1 79.62 170 ALA A O 1
ATOM 1388 N N . ILE A 1 171 ? -32.719 -91.062 -39.469 1 80 171 ILE A N 1
ATOM 1389 C CA . ILE A 1 171 ? -31.406 -91.688 -39.344 1 80 171 ILE A CA 1
ATOM 1390 C C . ILE A 1 171 ? -30.438 -90.938 -40.25 1 80 171 ILE A C 1
ATOM 1392 O O . ILE A 1 171 ? -30.625 -90.875 -41.469 1 80 171 ILE A O 1
ATOM 1396 N N . ILE A 1 172 ? -29.453 -90.188 -39.625 1 80.06 172 ILE A N 1
ATOM 1397 C CA . ILE A 1 172 ? -28.469 -89.438 -40.406 1 80.06 172 ILE A CA 1
ATOM 1398 C C . ILE A 1 172 ? -27.328 -90.375 -40.812 1 80.06 172 ILE A C 1
ATOM 1400 O O . ILE A 1 172 ? -26.562 -90.875 -39.969 1 80.06 172 ILE A O 1
ATOM 1404 N N . LEU A 1 173 ? -27.359 -90.812 -42.094 1 82.5 173 LEU A N 1
ATOM 1405 C CA . LEU A 1 173 ? -26.297 -91.625 -42.625 1 82.5 173 LEU A CA 1
ATOM 1406 C C . LEU A 1 173 ? -24.984 -90.875 -42.75 1 82.5 173 LEU A C 1
ATOM 1408 O O . LEU A 1 173 ? -25 -89.688 -43.094 1 82.5 173 LEU A O 1
ATOM 1412 N N . PRO A 1 174 ? -23.875 -91.5 -42.312 1 85.19 174 PRO A N 1
ATOM 1413 C CA . PRO A 1 174 ? -22.594 -90.812 -42.562 1 85.19 174 PRO A CA 1
ATOM 1414 C C . PRO A 1 174 ? -22.359 -90.562 -44.062 1 85.19 174 PRO A C 1
ATOM 1416 O O . PRO A 1 174 ? -22.922 -91.188 -44.906 1 85.19 174 PRO A O 1
ATOM 1419 N N . ALA A 1 175 ? -21.531 -89.5 -44.344 1 85.5 175 ALA A N 1
ATOM 1420 C CA . ALA A 1 175 ? -21.328 -89 -45.719 1 85.5 175 ALA A CA 1
ATOM 1421 C C . ALA A 1 175 ? -20.797 -90.125 -46.594 1 85.5 175 ALA A C 1
ATOM 1423 O O . ALA A 1 175 ? -21.219 -90.25 -47.75 1 85.5 175 ALA A O 1
ATOM 1424 N N . GLU A 1 176 ? -20 -91 -46.094 1 85.56 176 GLU A N 1
ATOM 1425 C CA . GLU A 1 176 ? -19.422 -92.062 -46.875 1 85.56 176 GLU A CA 1
ATOM 1426 C C . GLU A 1 176 ? -20.469 -93.125 -47.25 1 85.56 176 GLU A C 1
ATOM 1428 O O . GLU A 1 176 ? -20.516 -93.562 -48.406 1 85.56 176 GLU A O 1
ATOM 1433 N N . ALA A 1 177 ? -21.312 -93.438 -46.281 1 83.56 177 ALA A N 1
ATOM 1434 C CA . ALA A 1 177 ? -22.375 -94.375 -46.531 1 83.56 177 ALA A CA 1
ATOM 1435 C C . ALA A 1 177 ? -23.406 -93.812 -47.5 1 83.56 177 ALA A C 1
ATOM 1437 O O . ALA A 1 177 ? -23.938 -94.562 -48.344 1 83.56 177 ALA A O 1
ATOM 1438 N N . GLN A 1 178 ? -23.562 -92.562 -47.344 1 84.88 178 GLN A N 1
ATOM 1439 C CA . GLN A 1 178 ? -24.484 -91.938 -48.25 1 84.88 178 GLN A CA 1
ATOM 1440 C C . GLN A 1 178 ? -23.938 -91.938 -49.688 1 84.88 178 GLN A C 1
ATOM 1442 O O . GLN A 1 178 ? -24.672 -92.25 -50.625 1 84.88 178 GLN A O 1
ATOM 1447 N N . LEU A 1 179 ? -22.672 -91.625 -49.812 1 86.38 179 LEU A N 1
ATOM 1448 C CA . LEU A 1 179 ? -22.047 -91.625 -51.125 1 86.38 179 LEU A CA 1
ATOM 1449 C C . LEU A 1 179 ? -22.016 -93 -51.75 1 86.38 179 LEU A C 1
ATOM 1451 O O . LEU A 1 179 ? -22.188 -93.125 -52.969 1 86.38 179 LEU A O 1
ATOM 1455 N N . GLN A 1 180 ? -21.844 -94.062 -50.969 1 84.25 180 GLN A N 1
ATOM 1456 C CA . GLN A 1 180 ? -21.859 -95.438 -51.469 1 84.25 180 GLN A CA 1
ATOM 1457 C C . GLN A 1 180 ? -23.25 -95.812 -51.969 1 84.25 180 GLN A C 1
ATOM 1459 O O . GLN A 1 180 ? -23.375 -96.438 -53.031 1 84.25 180 GLN A O 1
ATOM 1464 N N . SER A 1 181 ? -24.188 -95.438 -51.219 1 81.94 181 SER A N 1
ATOM 1465 C CA . SER A 1 181 ? -25.562 -95.75 -51.594 1 81.94 181 SER A CA 1
ATOM 1466 C C . SER A 1 181 ? -25.938 -95 -52.875 1 81.94 181 SER A C 1
ATOM 1468 O O . SER A 1 181 ? -26.609 -95.562 -53.75 1 81.94 181 SER A O 1
ATOM 1470 N N . LEU A 1 182 ? -25.484 -93.812 -53.031 1 85.44 182 LEU A N 1
ATOM 1471 C CA . LEU A 1 182 ? -25.766 -93 -54.219 1 85.44 182 LEU A CA 1
ATOM 1472 C C . LEU A 1 182 ? -25.031 -93.625 -55.438 1 85.44 182 LEU A C 1
ATOM 1474 O O . LEU A 1 182 ? -25.578 -93.625 -56.531 1 85.44 182 LEU A O 1
ATOM 1478 N N . ASN A 1 183 ? -23.812 -94 -55.219 1 85.81 183 ASN A N 1
ATOM 1479 C CA . ASN A 1 183 ? -23.031 -94.625 -56.281 1 85.81 183 ASN A CA 1
ATOM 1480 C C . ASN A 1 183 ? -23.688 -95.875 -56.812 1 85.81 183 ASN A C 1
ATOM 1482 O O . ASN A 1 183 ? -23.719 -96.125 -58.031 1 85.81 183 ASN A O 1
ATOM 1486 N N . SER A 1 184 ? -24.125 -96.688 -55.875 1 81 184 SER A N 1
ATOM 1487 C CA . SER A 1 184 ? -24.828 -97.875 -56.281 1 81 184 SER A CA 1
ATOM 1488 C C . SER A 1 184 ? -26.078 -97.562 -57.094 1 81 184 SER A C 1
ATOM 1490 O O . SER A 1 184 ? -26.328 -98.188 -58.125 1 81 184 SER A O 1
ATOM 1492 N N . ALA A 1 185 ? -26.797 -96.562 -56.688 1 79.94 185 ALA A N 1
ATOM 1493 C CA . ALA A 1 185 ? -28.016 -96.188 -57.375 1 79.94 185 ALA A CA 1
ATOM 1494 C C . ALA A 1 185 ? -27.703 -95.625 -58.75 1 79.94 185 ALA A C 1
ATOM 1496 O O . ALA A 1 185 ? -28.391 -95.938 -59.75 1 79.94 185 ALA A O 1
ATOM 1497 N N . VAL A 1 186 ? -26.688 -94.75 -58.875 1 83.25 186 VAL A N 1
ATOM 1498 C CA . VAL A 1 186 ? -26.312 -94.125 -60.125 1 83.25 186 VAL A CA 1
ATOM 1499 C C . VAL A 1 186 ? -25.781 -95.125 -61.094 1 83.25 186 VAL A C 1
ATOM 1501 O O . VAL A 1 186 ? -26.094 -95.125 -62.281 1 83.25 186 VAL A O 1
ATOM 1504 N N . THR A 1 187 ? -24.969 -96.125 -60.594 1 81.19 187 THR A N 1
ATOM 1505 C CA . THR A 1 187 ? -24.375 -97.125 -61.438 1 81.19 187 THR A CA 1
ATOM 1506 C C . THR A 1 187 ? -25.453 -98 -62.062 1 81.19 187 THR A C 1
ATOM 1508 O O . THR A 1 187 ? -25.391 -98.312 -63.25 1 81.19 187 THR A O 1
ATOM 1511 N N . VAL A 1 188 ? -26.422 -98.438 -61.375 1 78 188 VAL A N 1
ATOM 1512 C CA . VAL A 1 188 ? -27.5 -99.312 -61.875 1 78 188 VAL A CA 1
ATOM 1513 C C . VAL A 1 188 ? -28.344 -98.5 -62.875 1 78 188 VAL A C 1
ATOM 1515 O O . VAL A 1 188 ? -28.703 -99.062 -63.938 1 78 188 VAL A O 1
ATOM 1518 N N . ARG A 1 189 ? -28.672 -97.188 -62.531 1 77.25 189 ARG A N 1
ATOM 1519 C CA . ARG A 1 189 ? -29.484 -96.375 -63.406 1 77.25 189 ARG A CA 1
ATOM 1520 C C . ARG A 1 189 ? -28.75 -96.062 -64.688 1 77.25 189 ARG A C 1
ATOM 1522 O O . ARG A 1 189 ? -29.344 -96 -65.75 1 77.25 189 ARG A O 1
ATOM 1529 N N . LYS A 1 190 ? -27.422 -95.875 -64.625 1 76.94 190 LYS A N 1
ATOM 1530 C CA . LYS A 1 190 ? -26.594 -95.625 -65.812 1 76.94 190 LYS A CA 1
ATOM 1531 C C . LYS A 1 190 ? -26.562 -96.812 -66.688 1 76.94 190 LYS A C 1
ATOM 1533 O O . LYS A 1 190 ? -26.578 -96.688 -67.938 1 76.94 190 LYS A O 1
ATOM 1538 N N . ARG A 1 191 ? -26.5 -98.062 -66.188 1 76.25 191 ARG A N 1
ATOM 1539 C CA . ARG A 1 191 ? -26.469 -99.25 -67 1 76.25 191 ARG A CA 1
ATOM 1540 C C . ARG A 1 191 ? -27.781 -99.5 -67.75 1 76.25 191 ARG A C 1
ATOM 1542 O O . ARG A 1 191 ? -27.781 -100 -68.875 1 76.25 191 ARG A O 1
ATOM 1549 N N . HIS A 1 192 ? -28.828 -99.125 -67.062 1 70.25 192 HIS A N 1
ATOM 1550 C CA . HIS A 1 192 ? -30.125 -99.375 -67.688 1 70.25 192 HIS A CA 1
ATOM 1551 C C . HIS A 1 192 ? -30.562 -98.25 -68.562 1 70.25 192 HIS A C 1
ATOM 1553 O O . HIS A 1 192 ? -31.422 -98.375 -69.438 1 70.25 192 HIS A O 1
ATOM 1559 N N . ALA A 1 193 ? -30.109 -96.875 -68.25 1 64.38 193 ALA A N 1
ATOM 1560 C CA . ALA A 1 193 ? -30.516 -95.75 -69.062 1 64.38 193 ALA A CA 1
ATOM 1561 C C . ALA A 1 193 ? -29.641 -95.625 -70.312 1 64.38 193 ALA A C 1
ATOM 1563 O O . ALA A 1 193 ? -28.469 -95.938 -70.25 1 64.38 193 ALA A O 1
ATOM 1564 N N . GLY A 1 194 ? -29.969 -95.875 -71.562 1 56.44 194 GLY A N 1
ATOM 1565 C CA . GLY A 1 194 ? -29.219 -95.562 -72.75 1 56.44 194 GLY A CA 1
ATOM 1566 C C . GLY A 1 194 ? -28.406 -94.25 -72.625 1 56.44 194 GLY A C 1
ATOM 1567 O O . GLY A 1 194 ? -28.672 -93.438 -71.75 1 56.44 194 GLY A O 1
ATOM 1568 N N . ILE A 1 195 ? -27.109 -94.062 -73.188 1 51.91 195 ILE A N 1
ATOM 1569 C CA . ILE A 1 195 ? -26.094 -93 -73.125 1 51.91 195 ILE A CA 1
ATOM 1570 C C . ILE A 1 195 ? -26.75 -91.625 -73.188 1 51.91 195 ILE A C 1
ATOM 1572 O O . ILE A 1 195 ? -26.281 -90.688 -72.5 1 51.91 195 ILE A O 1
ATOM 1576 N N . GLU A 1 196 ? -27.703 -91.375 -74.062 1 54.28 196 GLU A N 1
ATOM 1577 C CA . GLU A 1 196 ? -28.172 -90.062 -74.5 1 54.28 196 GLU A CA 1
ATOM 1578 C C . GLU A 1 196 ? -28.906 -89.375 -73.312 1 54.28 196 GLU A C 1
ATOM 1580 O O . GLU A 1 196 ? -28.859 -88.125 -73.188 1 54.28 196 GLU A O 1
ATOM 1585 N N . LYS A 1 197 ? -29.656 -90 -72.438 1 60.34 197 LYS A N 1
ATOM 1586 C CA . LYS A 1 197 ? -30.609 -89.375 -71.562 1 60.34 197 LYS A CA 1
ATOM 1587 C C . LYS A 1 197 ? -30.109 -89.375 -70.125 1 60.34 197 LYS A C 1
ATOM 1589 O O . LYS A 1 197 ? -30.844 -89 -69.188 1 60.34 197 LYS A O 1
ATOM 1594 N N . PHE A 1 198 ? -28.938 -89.625 -69.938 1 67.69 198 PHE A N 1
ATOM 1595 C CA . PHE A 1 198 ? -28.5 -89.812 -68.562 1 67.69 198 PHE A CA 1
ATOM 1596 C C . PHE A 1 198 ? -28.062 -88.438 -67.938 1 67.69 198 PHE A C 1
ATOM 1598 O O . PHE A 1 198 ? -27.047 -87.875 -68.375 1 67.69 198 PHE A O 1
ATOM 1605 N N . ASP A 1 199 ? -28.922 -87.812 -67.312 1 80.75 199 ASP A N 1
ATOM 1606 C CA . ASP A 1 199 ? -28.609 -86.625 -66.562 1 80.75 199 ASP A CA 1
ATOM 1607 C C . ASP A 1 199 ? -28.156 -87 -65.125 1 80.75 199 ASP A C 1
ATOM 1609 O O . ASP A 1 199 ? -28.984 -87.25 -64.25 1 80.75 199 ASP A O 1
ATOM 1613 N N . LEU A 1 200 ? -26.891 -87 -64.938 1 82.5 200 LEU A N 1
ATOM 1614 C CA . LEU A 1 200 ? -26.297 -87.438 -63.656 1 82.5 200 LEU A CA 1
ATOM 1615 C C . LEU A 1 200 ? -26.891 -86.688 -62.5 1 82.5 200 LEU A C 1
ATOM 1617 O O . LEU A 1 200 ? -27.219 -87.25 -61.469 1 82.5 200 LEU A O 1
ATOM 1621 N N . VAL A 1 201 ? -27.078 -85.312 -62.531 1 85.06 201 VAL A N 1
ATOM 1622 C CA . VAL A 1 201 ? -27.578 -84.5 -61.438 1 85.06 201 VAL A CA 1
ATOM 1623 C C . VAL A 1 201 ? -29 -84.875 -61.062 1 85.06 201 VAL A C 1
ATOM 1625 O O . VAL A 1 201 ? -29.328 -85 -59.875 1 85.06 201 VAL A O 1
ATOM 1628 N N . GLN A 1 202 ? -29.797 -85.188 -62.062 1 82.38 202 GLN A N 1
ATOM 1629 C CA . GLN A 1 202 ? -31.172 -85.562 -61.812 1 82.38 202 GLN A CA 1
ATOM 1630 C C . GLN A 1 202 ? -31.25 -86.938 -61.156 1 82.38 202 GLN A C 1
ATOM 1632 O O . GLN A 1 202 ? -32.031 -87.125 -60.219 1 82.38 202 GLN A O 1
ATOM 1637 N N . VAL A 1 203 ? -30.391 -87.75 -61.656 1 84.19 203 VAL A N 1
ATOM 1638 C CA . VAL A 1 203 ? -30.406 -89.125 -61.125 1 84.19 203 VAL A CA 1
ATOM 1639 C C . VAL A 1 203 ? -29.953 -89.062 -59.656 1 84.19 203 VAL A C 1
ATOM 1641 O O . VAL A 1 203 ? -30.531 -89.75 -58.812 1 84.19 203 VAL A O 1
ATOM 1644 N N . ILE A 1 204 ? -28.953 -88.25 -59.375 1 86 204 ILE A N 1
ATOM 1645 C CA . ILE A 1 204 ? -28.453 -88.188 -58 1 86 204 ILE A CA 1
ATOM 1646 C C . ILE A 1 204 ? -29.516 -87.562 -57.094 1 86 204 ILE A C 1
ATOM 1648 O O . ILE A 1 204 ? -29.734 -88.062 -56 1 86 204 ILE A O 1
ATOM 1652 N N . SER A 1 205 ? -30.188 -86.5 -57.5 1 85.44 205 SER A N 1
ATOM 1653 C CA . SER A 1 205 ? -31.234 -85.875 -56.719 1 85.44 205 SER A CA 1
ATOM 1654 C C . SER A 1 205 ? -32.375 -86.812 -56.406 1 85.44 205 SER A C 1
ATOM 1656 O O . SER A 1 205 ? -32.906 -86.875 -55.312 1 85.44 205 SER A O 1
ATOM 1658 N N . GLU A 1 206 ? -32.688 -87.625 -57.406 1 81.88 206 GLU A N 1
ATOM 1659 C CA . GLU A 1 206 ? -33.75 -88.625 -57.219 1 81.88 206 GLU A CA 1
ATOM 1660 C C . GLU A 1 206 ? -33.312 -89.75 -56.25 1 81.88 206 GLU A C 1
ATOM 1662 O O . GLU A 1 206 ? -34.094 -90.125 -55.375 1 81.88 206 GLU A O 1
ATOM 1667 N N . ALA A 1 207 ? -32.125 -90.125 -56.531 1 84 207 ALA A N 1
ATOM 1668 C CA . ALA A 1 207 ? -31.609 -91.125 -55.625 1 84 207 ALA A CA 1
ATOM 1669 C C . ALA A 1 207 ? -31.531 -90.625 -54.188 1 84 207 ALA A C 1
ATOM 1671 O O . ALA A 1 207 ? -31.797 -91.375 -53.25 1 84 207 ALA A O 1
ATOM 1672 N N . HIS A 1 208 ? -31.125 -89.438 -54.125 1 84.38 208 HIS A N 1
ATOM 1673 C CA . HIS A 1 208 ? -31.016 -88.812 -52.812 1 84.38 208 HIS A CA 1
ATOM 1674 C C . HIS A 1 208 ? -32.375 -88.688 -52.125 1 84.38 208 HIS A C 1
ATOM 1676 O O . HIS A 1 208 ? -32.5 -88.938 -50.938 1 84.38 208 HIS A O 1
ATOM 1682 N N . SER A 1 209 ? -33.344 -88.312 -52.812 1 84.12 209 SER A N 1
ATOM 1683 C CA . SER A 1 209 ? -34.688 -88.188 -52.312 1 84.12 209 SER A CA 1
ATOM 1684 C C . SER A 1 209 ? -35.219 -89.562 -51.875 1 84.12 209 SER A C 1
ATOM 1686 O O . SER A 1 209 ? -35.906 -89.688 -50.844 1 84.12 209 SER A O 1
ATOM 1688 N N . ASP A 1 210 ? -34.875 -90.562 -52.656 1 83.88 210 ASP A N 1
ATOM 1689 C CA . ASP A 1 210 ? -35.281 -91.875 -52.281 1 83.88 210 ASP A CA 1
ATOM 1690 C C . ASP A 1 210 ? -34.594 -92.312 -50.969 1 83.88 210 ASP A C 1
ATOM 1692 O O . ASP A 1 210 ? -35.25 -92.938 -50.094 1 83.88 210 ASP A O 1
ATOM 1696 N N . LEU A 1 211 ? -33.375 -92.062 -50.969 1 84 211 LEU A N 1
ATOM 1697 C CA . LEU A 1 211 ? -32.625 -92.438 -49.75 1 84 211 LEU A CA 1
ATOM 1698 C C . LEU A 1 211 ? -33.156 -91.688 -48.531 1 84 211 LEU A C 1
ATOM 1700 O O . LEU A 1 211 ? -33.281 -92.25 -47.469 1 84 211 LEU A O 1
ATOM 1704 N N . LYS A 1 212 ? -33.469 -90.5 -48.656 1 83.81 212 LYS A N 1
ATOM 1705 C CA . LYS A 1 212 ? -34.031 -89.688 -47.531 1 83.81 212 LYS A CA 1
ATOM 1706 C C . LYS A 1 212 ? -35.375 -90.25 -47.094 1 83.81 212 LYS A C 1
ATOM 1708 O O . LYS A 1 212 ? -35.656 -90.312 -45.906 1 83.81 212 LYS A O 1
ATOM 1713 N N . ALA A 1 213 ? -36.188 -90.562 -48.062 1 84.12 213 ALA A N 1
ATOM 1714 C CA . ALA A 1 213 ? -37.531 -91.062 -47.781 1 84.12 213 ALA A CA 1
ATOM 1715 C C . ALA A 1 213 ? -37.469 -92.375 -47 1 84.12 213 ALA A C 1
ATOM 1717 O O . ALA A 1 213 ? -38.312 -92.688 -46.125 1 84.12 213 ALA A O 1
ATOM 1718 N N . ALA A 1 214 ? -36.406 -93.062 -47.219 1 84.19 214 ALA A N 1
ATOM 1719 C CA . ALA A 1 214 ? -36.25 -94.375 -46.594 1 84.19 214 ALA A CA 1
ATOM 1720 C C . ALA A 1 214 ? -35.719 -94.25 -45.188 1 84.19 214 ALA A C 1
ATOM 1722 O O . ALA A 1 214 ? -35.844 -95.188 -44.375 1 84.19 214 ALA A O 1
ATOM 1723 N N . HIS A 1 215 ? -35.188 -93.125 -44.938 1 86.31 215 HIS A N 1
ATOM 1724 C CA . HIS A 1 215 ? -34.5 -93.062 -43.656 1 86.31 215 HIS A CA 1
ATOM 1725 C C . HIS A 1 215 ? -35.094 -91.938 -42.812 1 86.31 215 HIS A C 1
ATOM 1727 O O . HIS A 1 215 ? -34.531 -91.562 -41.781 1 86.31 215 HIS A O 1
ATOM 1733 N N . THR A 1 216 ? -36.219 -91.375 -43.188 1 86.38 216 THR A N 1
ATOM 1734 C CA . THR A 1 216 ? -36.938 -90.312 -42.438 1 86.38 216 THR A CA 1
ATOM 1735 C C . THR A 1 216 ? -38.312 -90.812 -42.031 1 86.38 216 THR A C 1
ATOM 1737 O O . THR A 1 216 ? -39.031 -91.5 -42.812 1 86.38 216 THR A O 1
ATOM 1740 N N . PRO A 1 217 ? -38.625 -90.562 -40.875 1 85.56 217 PRO A N 1
ATOM 1741 C CA . PRO A 1 217 ? -39.938 -90.938 -40.438 1 85.56 217 PRO A CA 1
ATOM 1742 C C . PRO A 1 217 ? -41.062 -90.375 -41.312 1 85.56 217 PRO A C 1
ATOM 1744 O O . PRO A 1 217 ? -41 -89.188 -41.719 1 85.56 217 PRO A O 1
ATOM 1747 N N . SER A 1 218 ? -42.094 -91.25 -41.625 1 85.56 218 SER A N 1
ATOM 1748 C CA . SER A 1 218 ? -43.156 -90.875 -42.531 1 85.56 218 SER A CA 1
ATOM 1749 C C . SER A 1 218 ? -44.094 -89.812 -41.875 1 85.56 218 SER A C 1
ATOM 1751 O O . SER A 1 218 ? -44.219 -89.812 -40.656 1 85.56 218 SER A O 1
ATOM 1753 N N . GLN A 1 219 ? -44.594 -88.938 -42.688 1 82.62 219 GLN A N 1
ATOM 1754 C CA . GLN A 1 219 ? -45.562 -88 -42.219 1 82.62 219 GLN A CA 1
ATOM 1755 C C . GLN A 1 219 ? -46.906 -88.625 -41.938 1 82.62 219 GLN A C 1
ATOM 1757 O O . GLN A 1 219 ? -47.75 -88.062 -41.25 1 82.62 219 GLN A O 1
ATOM 1762 N N . PHE A 1 220 ? -47.094 -89.812 -42.469 1 83.94 220 PHE A N 1
ATOM 1763 C CA . PHE A 1 220 ? -48.375 -90.562 -42.281 1 83.94 220 PHE A CA 1
ATOM 1764 C C . PHE A 1 220 ? -48.312 -91.438 -41.094 1 83.94 220 PHE A C 1
ATOM 1766 O O . PHE A 1 220 ? -47.781 -92.562 -41.156 1 83.94 220 PHE A O 1
ATOM 1773 N N . LYS A 1 221 ? -48.719 -91.062 -40 1 79.19 221 LYS A N 1
ATOM 1774 C CA . LYS A 1 221 ? -48.75 -91.812 -38.75 1 79.19 221 LYS A CA 1
ATOM 1775 C C . LYS A 1 221 ? -49.906 -92.812 -38.75 1 79.19 221 LYS A C 1
ATOM 1777 O O . LYS A 1 221 ? -51 -92.5 -39.156 1 79.19 221 LYS A O 1
ATOM 1782 N N . PRO A 1 222 ? -49.562 -94 -38.375 1 78.38 222 PRO A N 1
ATOM 1783 C CA . PRO A 1 222 ? -50.594 -95.062 -38.438 1 78.38 222 PRO A CA 1
ATOM 1784 C C . PRO A 1 222 ? -51.688 -94.875 -37.375 1 78.38 222 PRO A C 1
ATOM 1786 O O . PRO A 1 222 ? -51.406 -94.562 -36.219 1 78.38 222 PRO A O 1
ATOM 1789 N N . CYS A 1 223 ? -52.938 -94.562 -37.625 1 74.5 223 CYS A N 1
ATOM 1790 C CA . CYS A 1 223 ? -54.031 -94.438 -36.688 1 74.5 223 CYS A CA 1
ATOM 1791 C C . CYS A 1 223 ? -54.781 -95.688 -36.531 1 74.5 223 CYS A C 1
ATOM 1793 O O . CYS A 1 223 ? -55.406 -95.938 -35.469 1 74.5 223 CYS A O 1
ATOM 1795 N N . GLY A 1 224 ? -54.812 -96.75 -37.469 1 75.94 224 GLY A N 1
ATOM 1796 C CA . GLY A 1 224 ? -55.625 -97.938 -37.375 1 75.94 224 GLY A CA 1
ATOM 1797 C C . GLY A 1 224 ? -54.844 -99.188 -37.562 1 75.94 224 GLY A C 1
ATOM 1798 O O . GLY A 1 224 ? -54.969 -100.125 -36.75 1 75.94 224 GLY A O 1
ATOM 1799 N N . MET A 1 225 ? -53.969 -99.312 -38.375 1 80.62 225 MET A N 1
ATOM 1800 C CA . MET A 1 225 ? -53.188 -100.5 -38.656 1 80.62 225 MET A CA 1
ATOM 1801 C C . MET A 1 225 ? -52.031 -100.625 -37.688 1 80.62 225 MET A C 1
ATOM 1803 O O . MET A 1 225 ? -51.188 -99.75 -37.594 1 80.62 225 MET A O 1
ATOM 1807 N N . THR A 1 226 ? -52 -101.625 -36.844 1 84.5 226 THR A N 1
ATOM 1808 C CA . THR A 1 226 ? -50.906 -101.875 -35.906 1 84.5 226 THR A CA 1
ATOM 1809 C C . THR A 1 226 ? -49.719 -102.5 -36.625 1 84.5 226 THR A C 1
ATOM 1811 O O . THR A 1 226 ? -49.844 -102.938 -37.75 1 84.5 226 THR A O 1
ATOM 1814 N N . LEU A 1 227 ? -48.625 -102.5 -36.062 1 88.62 227 LEU A N 1
ATOM 1815 C CA . LEU A 1 227 ? -47.406 -103.062 -36.625 1 88.62 227 LEU A CA 1
ATOM 1816 C C . LEU A 1 227 ? -47.562 -104.5 -36.938 1 88.62 227 LEU A C 1
ATOM 1818 O O . LEU A 1 227 ? -47.125 -105 -37.969 1 88.62 227 LEU A O 1
ATOM 1822 N N . MET A 1 228 ? -48.281 -105.25 -36.031 1 86 228 MET A N 1
ATOM 1823 C CA . MET A 1 228 ? -48.469 -106.688 -36.188 1 86 228 MET A CA 1
ATOM 1824 C C . MET A 1 228 ? -49.375 -107 -37.406 1 86 228 MET A C 1
ATOM 1826 O O . MET A 1 228 ? -49.094 -107.938 -38.156 1 86 228 MET A O 1
ATOM 1830 N N . GLN A 1 229 ? -50.375 -106.188 -37.531 1 86.06 229 GLN A N 1
ATOM 1831 C CA . GLN A 1 229 ? -51.25 -106.375 -38.688 1 86.06 229 GLN A CA 1
ATOM 1832 C C . GLN A 1 229 ? -50.5 -106.125 -40 1 86.06 229 GLN A C 1
ATOM 1834 O O . GLN A 1 229 ? -50.688 -106.875 -40.969 1 86.06 229 GLN A O 1
ATOM 1839 N N . ALA A 1 230 ? -49.75 -105.125 -40 1 88.81 230 ALA A N 1
ATOM 1840 C CA . ALA A 1 230 ? -48.969 -104.75 -41.188 1 88.81 230 ALA A CA 1
ATOM 1841 C C . ALA A 1 230 ? -47.969 -105.875 -41.5 1 88.81 230 ALA A C 1
ATOM 1843 O O . ALA A 1 230 ? -47.781 -106.25 -42.688 1 88.81 230 ALA A O 1
ATOM 1844 N N . LEU A 1 231 ? -47.25 -106.375 -40.531 1 91.88 231 LEU A N 1
ATOM 1845 C CA . LEU A 1 231 ? -46.25 -107.438 -40.719 1 91.88 231 LEU A CA 1
ATOM 1846 C C . LEU A 1 231 ? -46.906 -108.75 -41.219 1 91.88 231 LEU A C 1
ATOM 1848 O O . LEU A 1 231 ? -46.344 -109.438 -42.062 1 91.88 231 LEU A O 1
ATOM 1852 N N . GLN A 1 232 ? -48.094 -109 -40.719 1 88.69 232 GLN A N 1
ATOM 1853 C CA . GLN A 1 232 ? -48.812 -110.125 -41.188 1 88.69 232 GLN A CA 1
ATOM 1854 C C . GLN A 1 232 ? -49.188 -110 -42.656 1 88.69 232 GLN A C 1
ATOM 1856 O O . GLN A 1 232 ? -49.125 -111 -43.406 1 88.69 232 GLN A O 1
ATOM 1861 N N . THR A 1 233 ? -49.625 -108.875 -42.906 1 88.38 233 THR A N 1
ATOM 1862 C CA . THR A 1 233 ? -50 -108.625 -44.281 1 88.38 233 THR A CA 1
ATOM 1863 C C . THR A 1 233 ? -48.781 -108.812 -45.188 1 88.38 233 THR A C 1
ATOM 1865 O O . THR A 1 233 ? -48.875 -109.438 -46.25 1 88.38 233 THR A O 1
ATOM 1868 N N . VAL A 1 234 ? -47.625 -108.312 -44.844 1 92.31 234 VAL A N 1
ATOM 1869 C CA . VAL A 1 234 ? -46.406 -108.375 -45.625 1 92.31 234 VAL A CA 1
ATOM 1870 C C . VAL A 1 234 ? -46 -109.875 -45.75 1 92.31 234 VAL A C 1
ATOM 1872 O O . VAL A 1 234 ? -45.594 -110.312 -46.812 1 92.31 234 VAL A O 1
ATOM 1875 N N . SER A 1 235 ? -46.125 -110.625 -44.688 1 90.44 235 SER A N 1
ATOM 1876 C CA . SER A 1 235 ? -45.812 -112 -44.719 1 90.44 235 SER A CA 1
ATOM 1877 C C . SER A 1 235 ? -46.75 -112.812 -45.656 1 90.44 235 SER A C 1
ATOM 1879 O O . SER A 1 235 ? -46.281 -113.625 -46.406 1 90.44 235 SER A O 1
ATOM 1881 N N . GLN A 1 236 ? -47.969 -112.5 -45.594 1 88.81 236 GLN A N 1
ATOM 1882 C CA . GLN A 1 236 ? -48.938 -113.188 -46.469 1 88.81 236 GLN A CA 1
ATOM 1883 C C . GLN A 1 236 ? -48.688 -112.875 -47.938 1 88.81 236 GLN A C 1
ATOM 1885 O O . GLN A 1 236 ? -48.75 -113.75 -48.781 1 88.81 236 GLN A O 1
ATOM 1890 N N . LEU A 1 237 ? -48.438 -111.625 -48.188 1 91.12 237 LEU A N 1
ATOM 1891 C CA . LEU A 1 237 ? -48.125 -111.25 -49.562 1 91.12 237 LEU A CA 1
ATOM 1892 C C . LEU A 1 237 ? -46.844 -111.938 -50.031 1 91.12 237 LEU A C 1
ATOM 1894 O O . LEU A 1 237 ? -46.781 -112.438 -51.188 1 91.12 237 LEU A O 1
ATOM 1898 N N . THR A 1 238 ? -45.719 -111.938 -49.219 1 91.94 238 THR A N 1
ATOM 1899 C CA . THR A 1 238 ? -44.469 -112.625 -49.562 1 91.94 238 THR A CA 1
ATOM 1900 C C . THR A 1 238 ? -44.656 -114.062 -49.844 1 91.94 238 THR A C 1
ATOM 1902 O O . THR A 1 238 ? -44.125 -114.625 -50.812 1 91.94 238 THR A O 1
ATOM 1905 N N . GLN A 1 239 ? -45.531 -114.75 -49.125 1 89.12 239 GLN A N 1
ATOM 1906 C CA . GLN A 1 239 ? -45.781 -116.188 -49.312 1 89.12 239 GLN A CA 1
ATOM 1907 C C . GLN A 1 239 ? -46.594 -116.438 -50.562 1 89.12 239 GLN A C 1
ATOM 1909 O O . GLN A 1 239 ? -46.312 -117.375 -51.312 1 89.12 239 GLN A O 1
ATOM 1914 N N . ALA A 1 240 ? -47.5 -115.688 -50.75 1 87.94 240 ALA A N 1
ATOM 1915 C CA . ALA A 1 240 ? -48.344 -115.812 -51.938 1 87.94 240 ALA A CA 1
ATOM 1916 C C . ALA A 1 240 ? -47.531 -115.625 -53.188 1 87.94 240 ALA A C 1
ATOM 1918 O O . ALA A 1 240 ? -47.688 -116.375 -54.156 1 87.94 240 ALA A O 1
ATOM 1919 N N . TRP A 1 241 ? -46.75 -114.688 -53.281 1 91.75 241 TRP A N 1
ATOM 1920 C CA . TRP A 1 241 ? -45.969 -114.375 -54.469 1 91.75 241 TRP A CA 1
ATOM 1921 C C . TRP A 1 241 ? -44.781 -115.375 -54.594 1 91.75 241 TRP A C 1
ATOM 1923 O O . TRP A 1 241 ? -44.312 -115.625 -55.719 1 91.75 241 TRP A O 1
ATOM 1933 N N . GLU A 1 242 ? -44.188 -115.875 -53.562 1 87.81 242 GLU A N 1
ATOM 1934 C CA . GLU A 1 242 ? -43.156 -116.875 -53.625 1 87.81 242 GLU A CA 1
ATOM 1935 C C . GLU A 1 242 ? -43.688 -118.188 -54.219 1 87.81 242 GLU A C 1
ATOM 1937 O O . GLU A 1 242 ? -43.031 -118.875 -55 1 87.81 242 GLU A O 1
ATOM 1942 N N . LYS A 1 243 ? -44.844 -118.562 -53.875 1 83.31 243 LYS A N 1
ATOM 1943 C CA . LYS A 1 243 ? -45.5 -119.75 -54.375 1 83.31 243 LYS A CA 1
ATOM 1944 C C . LYS A 1 243 ? -45.75 -119.688 -55.875 1 83.31 243 LYS A C 1
ATOM 1946 O O . LYS A 1 243 ? -45.688 -120.688 -56.594 1 83.31 243 LYS A O 1
ATOM 1951 N N . ARG A 1 244 ? -45.906 -118.5 -56.281 1 87.62 244 ARG A N 1
ATOM 1952 C CA . ARG A 1 244 ? -46.125 -118.25 -57.719 1 87.62 244 ARG A CA 1
ATOM 1953 C C . ARG A 1 244 ? -44.812 -118.062 -58.438 1 87.62 244 ARG A C 1
ATOM 1955 O O . ARG A 1 244 ? -44.812 -117.812 -59.656 1 87.62 244 ARG A O 1
ATOM 1962 N N . GLY A 1 245 ? -43.688 -118.062 -57.75 1 83.25 245 GLY A N 1
ATOM 1963 C CA . GLY A 1 245 ? -42.344 -117.938 -58.344 1 83.25 245 GLY A CA 1
ATOM 1964 C C . GLY A 1 245 ? -42 -116.5 -58.75 1 83.25 245 GLY A C 1
ATOM 1965 O O . GLY A 1 245 ? -41.156 -116.312 -59.625 1 83.25 245 GLY A O 1
ATOM 1966 N N . LEU A 1 246 ? -42.688 -115.562 -58.219 1 88.12 246 LEU A N 1
ATOM 1967 C CA . LEU A 1 246 ? -42.531 -114.188 -58.625 1 88.12 246 LEU A CA 1
ATOM 1968 C C . LEU A 1 246 ? -41.406 -113.5 -57.812 1 88.12 246 LEU A C 1
ATOM 1970 O O . LEU A 1 246 ? -41.031 -112.375 -58.125 1 88.12 246 LEU A O 1
ATOM 1974 N N . LEU A 1 247 ? -40.844 -114.125 -56.812 1 85.19 247 LEU A N 1
ATOM 1975 C CA . LEU A 1 247 ? -39.812 -113.562 -55.969 1 85.19 247 LEU A CA 1
ATOM 1976 C C . LEU A 1 247 ? -38.469 -114.25 -56.156 1 85.19 247 LEU A C 1
ATOM 1978 O O . LEU A 1 247 ? -37.531 -114 -55.406 1 85.19 247 LEU A O 1
ATOM 1982 N N . GLU A 1 248 ? -38.469 -115.188 -57.188 1 75.62 248 GLU A N 1
ATOM 1983 C CA . GLU A 1 248 ? -37.219 -115.875 -57.469 1 75.62 248 GLU A CA 1
ATOM 1984 C C . GLU A 1 248 ? -36.344 -115.062 -58.406 1 75.62 248 GLU A C 1
ATOM 1986 O O . GLU A 1 248 ? -36.812 -114.438 -59.344 1 75.62 248 GLU A O 1
ATOM 1991 N N . MET A 1 249 ? -35.062 -114.812 -58.094 1 71.19 249 MET A N 1
ATOM 1992 C CA . MET A 1 249 ? -34.125 -114 -58.844 1 71.19 249 MET A CA 1
ATOM 1993 C C . MET A 1 249 ? -33.719 -114.625 -60.156 1 71.19 249 MET A C 1
ATOM 1995 O O . MET A 1 249 ? -33.219 -115.75 -60.156 1 71.19 249 MET A O 1
ATOM 1999 N N . THR A 1 250 ? -34.25 -114.312 -61.281 1 60.12 250 THR A N 1
ATOM 2000 C CA . THR A 1 250 ? -33.906 -114.938 -62.562 1 60.12 250 THR A CA 1
ATOM 2001 C C . THR A 1 250 ? -32.469 -114.688 -62.938 1 60.12 250 THR A C 1
ATOM 2003 O O . THR A 1 250 ? -31.781 -115.5 -63.5 1 60.12 250 THR A O 1
ATOM 2006 N N . ASP A 1 251 ? -31.922 -113.312 -62.906 1 61.5 251 ASP A N 1
ATOM 2007 C CA . ASP A 1 251 ? -30.594 -113 -63.406 1 61.5 251 ASP A CA 1
ATOM 2008 C C . ASP A 1 251 ? -29.672 -112.5 -62.25 1 61.5 251 ASP A C 1
ATOM 2010 O O . ASP A 1 251 ? -29.719 -111.312 -61.875 1 61.5 251 ASP A O 1
ATOM 2014 N N . SER A 1 252 ? -29.016 -113.375 -61.625 1 62.44 252 SER A N 1
ATOM 2015 C CA . SER A 1 252 ? -28.156 -113.188 -60.438 1 62.44 252 SER A CA 1
ATOM 2016 C C . SER A 1 252 ? -26.984 -112.25 -60.781 1 62.44 252 SER A C 1
ATOM 2018 O O . SER A 1 252 ? -26.359 -111.688 -59.906 1 62.44 252 SER A O 1
ATOM 2020 N N . CYS A 1 253 ? -26.656 -112.188 -62.031 1 63.62 253 CYS A N 1
ATOM 2021 C CA . CYS A 1 253 ? -25.453 -111.438 -62.375 1 63.62 253 CYS A CA 1
ATOM 2022 C C . CYS A 1 253 ? -25.75 -109.938 -62.531 1 63.62 253 CYS A C 1
ATOM 2024 O O . CYS A 1 253 ? -24.844 -109.125 -62.406 1 63.62 253 CYS A O 1
ATOM 2026 N N . ASP A 1 254 ? -27.078 -109.5 -62.812 1 69.62 254 ASP A N 1
ATOM 2027 C CA . ASP A 1 254 ? -27.391 -108.062 -62.969 1 69.62 254 ASP A CA 1
ATOM 2028 C C . ASP A 1 254 ? -28.734 -107.75 -62.312 1 69.62 254 ASP A C 1
ATOM 2030 O O . ASP A 1 254 ? -29.719 -107.562 -63.031 1 69.62 254 ASP A O 1
ATOM 2034 N N . PRO A 1 255 ? -28.734 -107.688 -61.031 1 74.81 255 PRO A N 1
ATOM 2035 C CA . PRO A 1 255 ? -30 -107.438 -60.344 1 74.81 255 PRO A CA 1
ATOM 2036 C C . PRO A 1 255 ? -30.609 -106.062 -60.688 1 74.81 255 PRO A C 1
ATOM 2038 O O . PRO A 1 255 ? -29.875 -105.125 -60.906 1 74.81 255 PRO A O 1
ATOM 2041 N N . SER A 1 256 ? -31.859 -106 -60.906 1 76.38 256 SER A N 1
ATOM 2042 C CA . SER A 1 256 ? -32.562 -104.75 -61.188 1 76.38 256 SER A CA 1
ATOM 2043 C C . SER A 1 256 ? -32.5 -103.75 -60 1 76.38 256 SER A C 1
ATOM 2045 O O . SER A 1 256 ? -32.156 -104.188 -58.906 1 76.38 256 SER A O 1
ATOM 2047 N N . VAL A 1 257 ? -32.719 -102.5 -60.188 1 78.88 257 VAL A N 1
ATOM 2048 C CA . VAL A 1 257 ? -32.719 -101.438 -59.156 1 78.88 257 VAL A CA 1
ATOM 2049 C C . VAL A 1 257 ? -33.75 -101.812 -58.062 1 78.88 257 VAL A C 1
ATOM 2051 O O . VAL A 1 257 ? -33.531 -101.562 -56.875 1 78.88 257 VAL A O 1
ATOM 2054 N N . LEU A 1 258 ? -34.781 -102.5 -58.5 1 82.25 258 LEU A N 1
ATOM 2055 C CA . LEU A 1 258 ? -35.875 -102.812 -57.562 1 82.25 258 LEU A CA 1
ATOM 2056 C C . LEU A 1 258 ? -35.5 -104 -56.688 1 82.25 258 LEU A C 1
ATOM 2058 O O . LEU A 1 258 ? -35.875 -104 -55.5 1 82.25 258 LEU A O 1
ATOM 2062 N N . ALA A 1 259 ? -34.781 -104.812 -57.281 1 82.81 259 ALA A N 1
ATOM 2063 C CA . ALA A 1 259 ? -34.312 -106 -56.469 1 82.81 259 ALA A CA 1
ATOM 2064 C C . ALA A 1 259 ? -33.344 -105.5 -55.406 1 82.81 259 ALA A C 1
ATOM 2066 O O . ALA A 1 259 ? -33.406 -106 -54.25 1 82.81 259 ALA A O 1
ATOM 2067 N N . ARG A 1 260 ? -32.594 -104.625 -55.719 1 81.56 260 ARG A N 1
ATOM 2068 C CA . ARG A 1 260 ? -31.625 -104.062 -54.781 1 81.56 260 ARG A CA 1
ATOM 2069 C C . ARG A 1 260 ? -32.312 -103.25 -53.688 1 81.56 260 ARG A C 1
ATOM 2071 O O . ARG A 1 260 ? -31.906 -103.312 -52.531 1 81.56 260 ARG A O 1
ATOM 2078 N N . ARG A 1 261 ? -33.25 -102.5 -54.062 1 85.81 261 ARG A N 1
ATOM 2079 C CA . ARG A 1 261 ? -34.031 -101.75 -53.094 1 85.81 261 ARG A CA 1
ATOM 2080 C C . ARG A 1 261 ? -34.719 -102.688 -52.094 1 85.81 261 ARG A C 1
ATOM 2082 O O . ARG A 1 261 ? -34.719 -102.375 -50.906 1 85.81 261 ARG A O 1
ATOM 2089 N N . LEU A 1 262 ? -35.188 -103.75 -52.594 1 88.12 262 LEU A N 1
ATOM 2090 C CA . LEU A 1 262 ? -35.875 -104.688 -51.719 1 88.12 262 LEU A CA 1
ATOM 2091 C C . LEU A 1 262 ? -34.906 -105.312 -50.75 1 88.12 262 LEU A C 1
ATOM 2093 O O . LEU A 1 262 ? -35.219 -105.438 -49.562 1 88.12 262 LEU A O 1
ATOM 2097 N N . LYS A 1 263 ? -33.781 -105.625 -51.312 1 86.69 263 LYS A N 1
ATOM 2098 C CA . LYS A 1 263 ? -32.75 -106.25 -50.438 1 86.69 263 LYS A CA 1
ATOM 2099 C C . LYS A 1 263 ? -32.375 -105.25 -49.312 1 86.69 263 LYS A C 1
ATOM 2101 O O . LYS A 1 263 ? -32.312 -105.688 -48.156 1 86.69 263 LYS A O 1
ATOM 2106 N N . SER A 1 264 ? -32.219 -104.062 -49.656 1 84.38 264 SER A N 1
ATOM 2107 C CA . SER A 1 264 ? -31.844 -103.062 -48.688 1 84.38 264 SER A CA 1
ATOM 2108 C C . SER A 1 264 ? -32.969 -102.812 -47.656 1 84.38 264 SER A C 1
ATOM 2110 O O . SER A 1 264 ? -32.688 -102.688 -46.469 1 84.38 264 SER A O 1
ATOM 2112 N N . CYS A 1 265 ? -34.156 -102.75 -48 1 88.19 265 CYS A N 1
ATOM 2113 C CA . CYS A 1 265 ? -35.312 -102.562 -47.125 1 88.19 265 CYS A CA 1
ATOM 2114 C C . CYS A 1 265 ? -35.469 -103.75 -46.156 1 88.19 265 CYS A C 1
ATOM 2116 O O . CYS A 1 265 ? -35.688 -103.5 -44.969 1 88.19 265 CYS A O 1
ATOM 2118 N N . LEU A 1 266 ? -35.25 -104.875 -46.812 1 89.38 266 LEU A N 1
ATOM 2119 C CA . LEU A 1 266 ? -35.375 -106.062 -46 1 89.38 266 LEU A CA 1
ATOM 2120 C C . LEU A 1 266 ? -34.344 -106.125 -44.906 1 89.38 266 LEU A C 1
ATOM 2122 O O . LEU A 1 266 ? -34.656 -106.438 -43.75 1 89.38 266 LEU A O 1
ATOM 2126 N N . ALA A 1 267 ? -33.156 -105.688 -45.281 1 87.38 267 ALA A N 1
ATOM 2127 C CA . ALA A 1 267 ? -32.094 -105.688 -44.312 1 87.38 267 ALA A CA 1
ATOM 2128 C C . ALA A 1 267 ? -32.375 -104.688 -43.188 1 87.38 267 ALA A C 1
ATOM 2130 O O . ALA A 1 267 ? -32.156 -105 -42.031 1 87.38 267 ALA A O 1
ATOM 2131 N N . ARG A 1 268 ? -32.875 -103.625 -43.375 1 87.69 268 ARG A N 1
ATOM 2132 C CA . ARG A 1 268 ? -33.188 -102.562 -42.406 1 87.69 268 ARG A CA 1
ATOM 2133 C C . ARG A 1 268 ? -34.312 -103 -41.469 1 87.69 268 ARG A C 1
ATOM 2135 O O . ARG A 1 268 ? -34.219 -102.812 -40.25 1 87.69 268 ARG A O 1
ATOM 2142 N N . VAL A 1 269 ? -35.281 -103.438 -42.094 1 88.94 269 VAL A N 1
ATOM 2143 C CA . VAL A 1 269 ? -36.469 -103.875 -41.312 1 88.94 269 VAL A CA 1
ATOM 2144 C C . VAL A 1 269 ? -36.125 -105.062 -40.406 1 88.94 269 VAL A C 1
ATOM 2146 O O . VAL A 1 269 ? -36.5 -105.062 -39.25 1 88.94 269 VAL A O 1
ATOM 2149 N N . LEU A 1 270 ? -35.438 -106 -41.031 1 89.12 270 LEU A N 1
ATOM 2150 C CA . LEU A 1 270 ? -35.062 -107.188 -40.25 1 89.12 270 LEU A CA 1
ATOM 2151 C C . LEU A 1 270 ? -34.188 -106.75 -39.062 1 89.12 270 LEU A C 1
ATOM 2153 O O . LEU A 1 270 ? -34.344 -107.312 -37.969 1 89.12 270 LEU A O 1
ATOM 2157 N N . GLU A 1 271 ? -33.281 -105.875 -39.344 1 86.94 271 GLU A N 1
ATOM 2158 C CA . GLU A 1 271 ? -32.406 -105.375 -38.25 1 86.94 271 GLU A CA 1
ATOM 2159 C C . GLU A 1 271 ? -33.25 -104.688 -37.156 1 86.94 271 GLU A C 1
ATOM 2161 O O . GLU A 1 271 ? -33 -104.938 -35.969 1 86.94 271 GLU A O 1
ATOM 2166 N N . SER A 1 272 ? -34.219 -103.938 -37.438 1 87.5 272 SER A N 1
ATOM 2167 C CA . SER A 1 272 ? -35.062 -103.25 -36.5 1 87.5 272 SER A CA 1
ATOM 2168 C C . SER A 1 272 ? -35.969 -104.188 -35.781 1 87.5 272 SER A C 1
ATOM 2170 O O . SER A 1 272 ? -36.25 -104.062 -34.562 1 87.5 272 SER A O 1
ATOM 2172 N N . LEU A 1 273 ? -36.438 -105.188 -36.469 1 87.06 273 LEU A N 1
ATOM 2173 C CA . LEU A 1 273 ? -37.344 -106.188 -35.875 1 87.06 273 LEU A CA 1
ATOM 2174 C C . LEU A 1 273 ? -36.594 -107.062 -34.875 1 87.06 273 LEU A C 1
ATOM 2176 O O . LEU A 1 273 ? -37.125 -107.5 -33.844 1 87.06 273 LEU A O 1
ATOM 2180 N N . GLU A 1 274 ? -35.375 -107.375 -35.25 1 86 274 GLU A N 1
ATOM 2181 C CA . GLU A 1 274 ? -34.531 -108.125 -34.312 1 86 274 GLU A CA 1
ATOM 2182 C C . GLU A 1 274 ? -34.344 -107.312 -33 1 86 274 GLU A C 1
ATOM 2184 O O . GLU A 1 274 ? -34.375 -107.875 -31.922 1 86 274 GLU A O 1
ATOM 2189 N N . GLU A 1 275 ? -34.188 -106.062 -33.188 1 82.38 275 GLU A N 1
ATOM 2190 C CA . GLU A 1 275 ? -34.062 -105.25 -32 1 82.38 275 GLU A CA 1
ATOM 2191 C C . GLU A 1 275 ? -35.344 -105.188 -31.188 1 82.38 275 GLU A C 1
ATOM 2193 O O . GLU A 1 275 ? -35.281 -105.188 -29.953 1 82.38 275 GLU A O 1
ATOM 2198 N N . LEU A 1 276 ? -36.375 -105.188 -31.859 1 81.88 276 LEU A N 1
ATOM 2199 C CA . LEU A 1 276 ? -37.688 -105.188 -31.188 1 81.88 276 LEU A CA 1
ATOM 2200 C C . LEU A 1 276 ? -37.969 -106.5 -30.484 1 81.88 276 LEU A C 1
ATOM 2202 O O . LEU A 1 276 ? -38.562 -106.5 -29.406 1 81.88 276 LEU A O 1
ATOM 2206 N N . SER A 1 277 ? -37.594 -107.625 -31.078 1 80.38 277 SER A N 1
ATOM 2207 C CA . SER A 1 277 ? -37.812 -108.938 -30.516 1 80.38 277 SER A CA 1
ATOM 2208 C C . SER A 1 277 ? -37.031 -109.125 -29.219 1 80.38 277 SER A C 1
ATOM 2210 O O . SER A 1 277 ? -37.406 -109.875 -28.359 1 80.38 277 SER A O 1
ATOM 2212 N N . MET A 1 278 ? -35.906 -108.438 -29.188 1 75.81 278 MET A N 1
ATOM 2213 C CA . MET A 1 278 ? -35.094 -108.5 -27.984 1 75.81 278 MET A CA 1
ATOM 2214 C C . MET A 1 278 ? -35.656 -107.688 -26.859 1 75.81 278 MET A C 1
ATOM 2216 O O . MET A 1 278 ? -35.25 -107.75 -25.703 1 75.81 278 MET A O 1
ATOM 2220 N N . SER A 1 279 ? -36.625 -106.812 -27.203 1 73.81 279 SER A N 1
ATOM 2221 C CA . SER A 1 279 ? -37.25 -105.938 -26.172 1 73.81 279 SER A CA 1
ATOM 2222 C C . SER A 1 279 ? -38.281 -106.75 -25.344 1 73.81 279 SER A C 1
ATOM 2224 O O . SER A 1 279 ? -38.969 -107.625 -25.875 1 73.81 279 SER A O 1
ATOM 2226 N N . GLU A 1 280 ? -38.219 -106.938 -24.078 1 67.75 280 GLU A N 1
ATOM 2227 C CA . GLU A 1 280 ? -38.906 -107.75 -23.062 1 67.75 280 GLU A CA 1
ATOM 2228 C C . GLU A 1 280 ? -40.406 -107.438 -23.047 1 67.75 280 GLU A C 1
ATOM 2230 O O . GLU A 1 280 ? -41.188 -108.188 -22.453 1 67.75 280 GLU A O 1
ATOM 2235 N N . THR A 1 281 ? -40.969 -106.438 -23.578 1 69.38 281 THR A N 1
ATOM 2236 C CA . THR A 1 281 ? -42.312 -106 -23.281 1 69.38 281 THR A CA 1
ATOM 2237 C C . THR A 1 281 ? -43.312 -106.688 -24.188 1 69.38 281 THR A C 1
ATOM 2239 O O . THR A 1 281 ? -44.531 -106.438 -24.109 1 69.38 281 THR A O 1
ATOM 2242 N N . MET A 1 282 ? -43.031 -107.562 -25.062 1 71.81 282 MET A N 1
ATOM 2243 C CA . MET A 1 282 ? -44 -108.062 -26.031 1 71.81 282 MET A CA 1
ATOM 2244 C C . MET A 1 282 ? -44.625 -109.375 -25.547 1 71.81 282 MET A C 1
ATOM 2246 O O . MET A 1 282 ? -43.969 -110.188 -24.891 1 71.81 282 MET A O 1
ATOM 2250 N N . ASP A 1 283 ? -45.969 -109.562 -25.609 1 77.62 283 ASP A N 1
ATOM 2251 C CA . ASP A 1 283 ? -46.719 -110.75 -25.219 1 77.62 283 ASP A CA 1
ATOM 2252 C C . ASP A 1 283 ? -46.25 -112 -26.016 1 77.62 283 ASP A C 1
ATOM 2254 O O . ASP A 1 283 ? -45.688 -111.875 -27.094 1 77.62 283 ASP A O 1
ATOM 2258 N N . GLU A 1 284 ? -46.344 -113.188 -25.484 1 75.75 284 GLU A N 1
ATOM 2259 C CA . GLU A 1 284 ? -45.875 -114.438 -26.062 1 75.75 284 GLU A CA 1
ATOM 2260 C C . GLU A 1 284 ? -46.469 -114.688 -27.453 1 75.75 284 GLU A C 1
ATOM 2262 O O . GLU A 1 284 ? -45.781 -115.125 -28.359 1 75.75 284 GLU A O 1
ATOM 2267 N N . GLY A 1 285 ? -47.719 -114.375 -27.75 1 76.12 285 GLY A N 1
ATOM 2268 C CA . GLY A 1 285 ? -48.344 -114.5 -29.062 1 76.12 285 GLY A CA 1
ATOM 2269 C C . GLY A 1 285 ? -47.781 -113.562 -30.109 1 76.12 285 GLY A C 1
ATOM 2270 O O . GLY A 1 285 ? -47.531 -114 -31.234 1 76.12 285 GLY A O 1
ATOM 2271 N N . GLU A 1 286 ? -47.531 -112.5 -29.688 1 79.31 286 GLU A N 1
ATOM 2272 C CA . GLU A 1 286 ? -46.938 -111.5 -30.578 1 79.31 286 GLU A CA 1
ATOM 2273 C C . GLU A 1 286 ? -45.5 -111.875 -30.938 1 79.31 286 GLU A C 1
ATOM 2275 O O . GLU A 1 286 ? -45.062 -111.625 -32.062 1 79.31 286 GLU A O 1
ATOM 2280 N N . ARG A 1 287 ? -44.875 -112.438 -30.078 1 81.94 287 ARG A N 1
ATOM 2281 C CA . ARG A 1 287 ? -43.5 -112.875 -30.312 1 81.94 287 ARG A CA 1
ATOM 2282 C C . ARG A 1 287 ? -43.406 -114 -31.344 1 81.94 287 ARG A C 1
ATOM 2284 O O . ARG A 1 287 ? -42.531 -114 -32.188 1 81.94 287 ARG A O 1
ATOM 2291 N N . GLN A 1 288 ? -44.406 -114.938 -31.188 1 81.19 288 GLN A N 1
ATOM 2292 C CA . GLN A 1 288 ? -44.406 -116.062 -32.156 1 81.19 288 GLN A CA 1
ATOM 2293 C C . GLN A 1 288 ? -44.719 -115.562 -33.562 1 81.19 288 GLN A C 1
ATOM 2295 O O . GLN A 1 288 ? -44.125 -116 -34.531 1 81.19 288 GLN A O 1
ATOM 2300 N N . THR A 1 289 ? -45.625 -114.625 -33.594 1 80.88 289 THR A N 1
ATOM 2301 C CA . THR A 1 289 ? -45.938 -114 -34.875 1 80.88 289 THR A CA 1
ATOM 2302 C C . THR A 1 289 ? -44.75 -113.25 -35.438 1 80.88 289 THR A C 1
ATOM 2304 O O . THR A 1 289 ? -44.438 -113.375 -36.625 1 80.88 289 THR A O 1
ATOM 2307 N N . LEU A 1 290 ? -44.125 -112.562 -34.594 1 87 290 LEU A N 1
ATOM 2308 C CA . LEU A 1 290 ? -42.938 -111.812 -35 1 87 290 LEU A CA 1
ATOM 2309 C C . LEU A 1 290 ? -41.844 -112.75 -35.469 1 87 290 LEU A C 1
ATOM 2311 O O . LEU A 1 290 ? -41.156 -112.438 -36.469 1 87 290 LEU A O 1
ATOM 2315 N N . ASN A 1 291 ? -41.688 -113.875 -34.844 1 86.5 291 ASN A N 1
ATOM 2316 C CA . ASN A 1 291 ? -40.656 -114.812 -35.219 1 86.5 291 ASN A CA 1
ATOM 2317 C C . ASN A 1 291 ? -40.969 -115.5 -36.562 1 86.5 291 ASN A C 1
ATOM 2319 O O . ASN A 1 291 ? -40.062 -115.688 -37.375 1 86.5 291 ASN A O 1
ATOM 2323 N N . ASN A 1 292 ? -42.219 -115.812 -36.781 1 86.56 292 ASN A N 1
ATOM 2324 C CA . ASN A 1 292 ? -42.625 -116.375 -38.062 1 86.56 292 ASN A CA 1
ATOM 2325 C C . ASN A 1 292 ? -42.406 -115.375 -39.188 1 86.56 292 ASN A C 1
ATOM 2327 O O . ASN A 1 292 ? -41.906 -115.75 -40.25 1 86.56 292 ASN A O 1
ATOM 2331 N N . VAL A 1 293 ? -42.719 -114.188 -38.938 1 89.44 293 VAL A N 1
ATOM 2332 C CA . VAL A 1 293 ? -42.531 -113.125 -39.969 1 89.44 293 VAL A CA 1
ATOM 2333 C C . VAL A 1 293 ? -41.031 -112.938 -40.219 1 89.44 293 VAL A C 1
ATOM 2335 O O . VAL A 1 293 ? -40.594 -112.812 -41.375 1 89.44 293 VAL A O 1
ATOM 2338 N N . GLN A 1 294 ? -40.188 -112.812 -39.188 1 89.88 294 GLN A N 1
ATOM 2339 C CA . GLN A 1 294 ? -38.75 -112.688 -39.344 1 89.88 294 GLN A CA 1
ATOM 2340 C C . GLN A 1 294 ? -38.156 -113.812 -40.156 1 89.88 294 GLN A C 1
ATOM 2342 O O . GLN A 1 294 ? -37.281 -113.625 -41 1 89.88 294 GLN A O 1
ATOM 2347 N N . SER A 1 295 ? -38.719 -115.062 -39.906 1 88 295 SER A N 1
ATOM 2348 C CA . SER A 1 295 ? -38.219 -116.25 -40.625 1 88 295 SER A CA 1
ATOM 2349 C C . SER A 1 295 ? -38.562 -116.125 -42.125 1 88 295 SER A C 1
ATOM 2351 O O . SER A 1 295 ? -37.75 -116.438 -42.969 1 88 295 SER A O 1
ATOM 2353 N N . THR A 1 296 ? -39.688 -115.688 -42.375 1 89.06 296 THR A N 1
ATOM 2354 C CA . THR A 1 296 ? -40.094 -115.562 -43.75 1 89.06 296 THR A CA 1
ATOM 2355 C C . THR A 1 296 ? -39.281 -114.5 -44.438 1 89.06 296 THR A C 1
ATOM 2357 O O . THR A 1 296 ? -38.812 -114.688 -45.594 1 89.06 296 THR A O 1
ATOM 2360 N N . LEU A 1 297 ? -39.125 -113.375 -43.812 1 90.62 297 LEU A N 1
ATOM 2361 C CA . LEU A 1 297 ? -38.375 -112.25 -44.406 1 90.62 297 LEU A CA 1
ATOM 2362 C C . LEU A 1 297 ? -36.906 -112.625 -44.531 1 90.62 297 LEU A C 1
ATOM 2364 O O . LEU A 1 297 ? -36.25 -112.25 -45.5 1 90.62 297 LEU A O 1
ATOM 2368 N N . ARG A 1 298 ? -36.312 -113.375 -43.625 1 90 298 ARG A N 1
ATOM 2369 C CA . ARG A 1 298 ? -34.938 -113.812 -43.719 1 90 298 ARG A CA 1
ATOM 2370 C C . ARG A 1 298 ? -34.781 -114.812 -44.906 1 90 298 ARG A C 1
ATOM 2372 O O . ARG A 1 298 ? -33.75 -114.75 -45.594 1 90 298 ARG A O 1
ATOM 2379 N N . GLY A 1 299 ? -35.719 -115.688 -45.031 1 85.25 299 GLY A N 1
ATOM 2380 C CA . GLY A 1 299 ? -35.688 -116.562 -46.188 1 85.25 299 GLY A CA 1
ATOM 2381 C C . GLY A 1 299 ? -35.656 -115.875 -47.531 1 85.25 299 GLY A C 1
ATOM 2382 O O . GLY A 1 299 ? -34.906 -116.188 -48.438 1 85.25 299 GLY A O 1
ATOM 2383 N N . LEU A 1 300 ? -36.438 -114.875 -47.531 1 87.94 300 LEU A N 1
ATOM 2384 C CA . LEU A 1 300 ? -36.469 -114.062 -48.75 1 87.94 300 LEU A CA 1
ATOM 2385 C C . LEU A 1 300 ? -35.156 -113.312 -48.969 1 87.94 300 LEU A C 1
ATOM 2387 O O . LEU A 1 300 ? -34.656 -113.25 -50.094 1 87.94 300 LEU A O 1
ATOM 2391 N N . LEU A 1 301 ? -34.625 -112.75 -47.906 1 87.62 301 LEU A N 1
ATOM 2392 C CA . LEU A 1 301 ? -33.344 -112.062 -47.969 1 87.62 301 LEU A CA 1
ATOM 2393 C C . LEU A 1 301 ? -32.25 -113 -48.5 1 87.62 301 LEU A C 1
ATOM 2395 O O . LEU A 1 301 ? -31.391 -112.562 -49.281 1 87.62 301 LEU A O 1
ATOM 2399 N N . VAL A 1 302 ? -32.219 -114.188 -48.125 1 85.25 302 VAL A N 1
ATOM 2400 C CA . VAL A 1 302 ? -31.234 -115.188 -48.562 1 85.25 302 VAL A CA 1
ATOM 2401 C C . VAL A 1 302 ? -31.438 -115.5 -50.062 1 85.25 302 VAL A C 1
ATOM 2403 O O . VAL A 1 302 ? -30.453 -115.688 -50.812 1 85.25 302 VAL A O 1
ATOM 2406 N N . SER A 1 303 ? -32.594 -115.562 -50.469 1 81.06 303 SER A N 1
ATOM 2407 C CA . SER A 1 303 ? -32.875 -115.812 -51.875 1 81.06 303 SER A CA 1
ATOM 2408 C C . SER A 1 303 ? -32.406 -114.688 -52.781 1 81.06 303 SER A C 1
ATOM 2410 O O . SER A 1 303 ? -32.156 -114.875 -53.969 1 81.06 303 SER A O 1
ATOM 2412 N N . LEU A 1 304 ? -32.406 -113.5 -52.219 1 79.62 304 LEU A N 1
ATOM 2413 C CA . LEU A 1 304 ? -31.969 -112.312 -52.969 1 79.62 304 LEU A CA 1
ATOM 2414 C C . LEU A 1 304 ? -30.484 -112.062 -52.75 1 79.62 304 LEU A C 1
ATOM 2416 O O . LEU A 1 304 ? -30.078 -110.938 -52.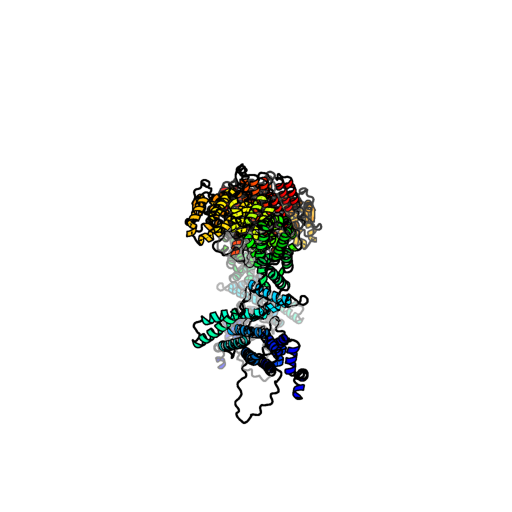5 1 79.62 304 LEU A O 1
ATOM 2420 N N . SER A 1 305 ? -29.625 -113 -52.75 1 76.06 305 SER A N 1
ATOM 2421 C CA . SER A 1 305 ? -28.203 -112.875 -52.438 1 76.06 305 SER A CA 1
ATOM 2422 C C . SER A 1 305 ? -27.391 -112.562 -53.688 1 76.06 305 SER A C 1
ATOM 2424 O O . SER A 1 305 ? -27.312 -113.375 -54.594 1 76.06 305 SER A O 1
ATOM 2426 N N . PHE A 1 306 ? -27.281 -111.375 -54.094 1 75.56 306 PHE A N 1
ATOM 2427 C CA . PHE A 1 306 ? -26.359 -111 -55.156 1 75.56 306 PHE A CA 1
ATOM 2428 C C . PHE A 1 306 ? -25.234 -110.125 -54.625 1 75.56 306 PHE A C 1
ATOM 2430 O O . PHE A 1 306 ? -25.375 -109.5 -53.562 1 75.56 306 PHE A O 1
ATOM 2437 N N . PRO A 1 307 ? -24.109 -110.25 -55.25 1 68.94 307 PRO A N 1
ATOM 2438 C CA . PRO A 1 307 ? -22.922 -109.562 -54.75 1 68.94 307 PRO A CA 1
ATOM 2439 C C . PRO A 1 307 ? -23.078 -108.062 -54.75 1 68.94 307 PRO A C 1
ATOM 2441 O O . PRO A 1 307 ? -23.781 -107.5 -55.594 1 68.94 307 PRO A O 1
ATOM 2444 N N . ASP A 1 308 ? -22.562 -107.438 -53.719 1 64.38 308 ASP A N 1
ATOM 2445 C CA . ASP A 1 308 ? -22.594 -105.938 -53.562 1 64.38 308 ASP A CA 1
ATOM 2446 C C . ASP A 1 308 ? -21.766 -105.312 -54.656 1 64.38 308 ASP A C 1
ATOM 2448 O O . ASP A 1 308 ? -20.75 -105.812 -55.125 1 64.38 308 ASP A O 1
ATOM 2452 N N . THR A 1 309 ? -22.344 -104.438 -55.438 1 61.22 309 THR A N 1
ATOM 2453 C CA . THR A 1 309 ? -21.641 -103.688 -56.5 1 61.22 309 THR A CA 1
ATOM 2454 C C . THR A 1 309 ? -20.312 -103.125 -55.969 1 61.22 309 THR A C 1
ATOM 2456 O O . THR A 1 309 ? -20.266 -102.625 -54.844 1 61.22 309 THR A O 1
ATOM 2459 N N . GLU A 1 310 ? -19.234 -103.625 -56.469 1 60.16 310 GLU A N 1
ATOM 2460 C CA . GLU A 1 310 ? -17.891 -103.188 -56.125 1 60.16 310 GLU A CA 1
ATOM 2461 C C . GLU A 1 310 ? -17.797 -101.688 -56.188 1 60.16 310 GLU A C 1
ATOM 2463 O O . GLU A 1 310 ? -18.266 -101 -57.125 1 60.16 310 GLU A O 1
ATOM 2468 N N . SER A 1 311 ? -17.781 -101 -55.062 1 64.69 311 SER A N 1
ATOM 2469 C CA . SER A 1 311 ? -17.688 -99.562 -54.906 1 64.69 311 SER A CA 1
ATOM 2470 C C . SER A 1 311 ? -16.375 -99 -55.469 1 64.69 311 SER A C 1
ATOM 2472 O O . SER A 1 311 ? -15.297 -99.375 -55.031 1 64.69 311 SER A O 1
ATOM 2474 N N . ASN A 1 312 ? -16.391 -98.562 -56.75 1 75 312 ASN A N 1
ATOM 2475 C CA . ASN A 1 312 ? -15.227 -97.938 -57.344 1 75 312 ASN A CA 1
ATOM 2476 C C . ASN A 1 312 ? -15.031 -96.562 -56.844 1 75 312 ASN A C 1
ATOM 2478 O O . ASN A 1 312 ? -15.938 -95.688 -56.938 1 75 312 ASN A O 1
ATOM 2482 N N . ALA A 1 313 ? -13.922 -96.25 -56.125 1 77.94 313 ALA A N 1
ATOM 2483 C CA . ALA A 1 313 ? -13.578 -95 -55.5 1 77.94 313 ALA A CA 1
ATOM 2484 C C . ALA A 1 313 ? -13.617 -93.875 -56.531 1 77.94 313 ALA A C 1
ATOM 2486 O O . ALA A 1 313 ? -14.008 -92.75 -56.219 1 77.94 313 ALA A O 1
ATOM 2487 N N . GLY A 1 314 ? -13.344 -94.188 -57.75 1 80.69 314 GLY A N 1
ATOM 2488 C CA . GLY A 1 314 ? -13.352 -93.188 -58.812 1 80.69 314 GLY A CA 1
ATOM 2489 C C . GLY A 1 314 ? -14.75 -92.688 -59.156 1 80.69 314 GLY A C 1
ATOM 2490 O O . GLY A 1 314 ? -14.961 -91.5 -59.312 1 80.69 314 GLY A O 1
ATOM 2491 N N . GLU A 1 315 ? -15.648 -93.562 -59.188 1 82.62 315 GLU A N 1
ATOM 2492 C CA . GLU A 1 315 ? -17.016 -93.188 -59.5 1 82.62 315 GLU A CA 1
ATOM 2493 C C . GLU A 1 315 ? -17.656 -92.438 -58.375 1 82.62 315 GLU A C 1
ATOM 2495 O O . GLU A 1 315 ? -18.391 -91.5 -58.594 1 82.62 315 GLU A O 1
ATOM 2500 N N . MET A 1 316 ? -17.266 -92.812 -57.219 1 84.19 316 MET A N 1
ATOM 2501 C CA . MET A 1 316 ? -17.75 -92.062 -56.031 1 84.19 316 MET A CA 1
ATOM 2502 C C . MET A 1 316 ? -17.266 -90.625 -56.031 1 84.19 316 MET A C 1
ATOM 2504 O O . MET A 1 316 ? -18.031 -89.688 -55.688 1 84.19 316 MET A O 1
ATOM 2508 N N . ALA A 1 317 ? -16.062 -90.5 -56.469 1 86.56 317 ALA A N 1
ATOM 2509 C CA . ALA A 1 317 ? -15.477 -89.188 -56.531 1 86.56 317 ALA A CA 1
ATOM 2510 C C . ALA A 1 317 ? -16.203 -88.312 -57.531 1 86.56 317 ALA A C 1
ATOM 2512 O O . ALA A 1 317 ? -16.438 -87.125 -57.312 1 86.56 317 ALA A O 1
ATOM 2513 N N . HIS A 1 318 ? -16.609 -88.875 -58.594 1 85.25 318 HIS A N 1
ATOM 2514 C CA . HIS A 1 318 ? -17.297 -88.125 -59.625 1 85.25 318 HIS A CA 1
ATOM 2515 C C . HIS A 1 318 ? -18.703 -87.688 -59.188 1 85.25 318 HIS A C 1
ATOM 2517 O O . HIS A 1 318 ? -19.188 -86.625 -59.531 1 85.25 318 HIS A O 1
ATOM 2523 N N . ILE A 1 319 ? -19.25 -88.562 -58.406 1 86.12 319 ILE A N 1
ATOM 2524 C CA . ILE A 1 319 ? -20.562 -88.25 -57.875 1 86.12 319 ILE A CA 1
ATOM 2525 C C . ILE A 1 319 ? -20.438 -87.125 -56.844 1 86.12 319 ILE A C 1
ATOM 2527 O O . ILE A 1 319 ? -21.266 -86.188 -56.844 1 86.12 319 ILE A O 1
ATOM 2531 N N . ALA A 1 320 ? -19.406 -87.188 -56.062 1 87.38 320 ALA A N 1
ATOM 2532 C CA . ALA A 1 320 ? -19.188 -86.125 -55.094 1 87.38 320 ALA A CA 1
ATOM 2533 C C . ALA A 1 320 ? -18.938 -84.812 -55.781 1 87.38 320 ALA A C 1
ATOM 2535 O O . ALA A 1 320 ? -19.422 -83.75 -55.312 1 87.38 320 ALA A O 1
ATOM 2536 N N . VAL A 1 321 ? -18.172 -84.75 -56.844 1 88 321 VAL A N 1
ATOM 2537 C CA . VAL A 1 321 ? -17.906 -83.5 -57.594 1 88 321 VAL A CA 1
ATOM 2538 C C . VAL A 1 321 ? -19.219 -82.938 -58.094 1 88 321 VAL A C 1
ATOM 2540 O O . VAL A 1 321 ? -19.422 -81.688 -58.031 1 88 321 VAL A O 1
ATOM 2543 N N . ALA A 1 322 ? -20.078 -83.812 -58.562 1 86.31 322 ALA A N 1
ATOM 2544 C CA . ALA A 1 322 ? -21.359 -83.312 -59.062 1 86.31 322 ALA A CA 1
ATOM 2545 C C . ALA A 1 322 ? -22.219 -82.75 -57.969 1 86.31 322 ALA A C 1
ATOM 2547 O O . ALA A 1 322 ? -22.891 -81.75 -58.156 1 86.31 322 ALA A O 1
ATOM 2548 N N . ILE A 1 323 ? -22.172 -83.375 -56.812 1 86.81 323 ILE A N 1
ATOM 2549 C CA . ILE A 1 323 ? -22.969 -82.938 -55.656 1 86.81 323 ILE A CA 1
ATOM 2550 C C . ILE A 1 323 ? -22.484 -81.562 -55.219 1 86.81 323 ILE A C 1
ATOM 2552 O O . ILE A 1 323 ? -23.297 -80.625 -55 1 86.81 323 ILE A O 1
ATOM 2556 N N . ILE A 1 324 ? -21.25 -81.375 -55.094 1 87.75 324 ILE A N 1
ATOM 2557 C CA . ILE A 1 324 ? -20.656 -80.125 -54.562 1 87.75 324 ILE A CA 1
ATOM 2558 C C . ILE A 1 324 ? -20.781 -79 -55.594 1 87.75 324 ILE A C 1
ATOM 2560 O O . ILE A 1 324 ? -21.172 -77.875 -55.281 1 87.75 324 ILE A O 1
ATOM 2564 N N . SER A 1 325 ? -20.562 -79.312 -56.906 1 86.06 325 SER A N 1
ATOM 2565 C CA . SER A 1 325 ? -20.578 -78.312 -57.969 1 86.06 325 SER A CA 1
ATOM 2566 C C . SER A 1 325 ? -21.984 -77.75 -58.188 1 86.06 325 SER A C 1
ATOM 2568 O O . SER A 1 325 ? -22.141 -76.625 -58.625 1 86.06 325 SER A O 1
ATOM 2570 N N . HIS A 1 326 ? -22.953 -78.625 -57.938 1 84.62 326 HIS A N 1
ATOM 2571 C CA . HIS A 1 326 ? -24.312 -78.188 -58.156 1 84.62 326 HIS A CA 1
ATOM 2572 C C . HIS A 1 326 ? -25.031 -77.875 -56.844 1 84.62 326 HIS A C 1
ATOM 2574 O O . HIS A 1 326 ? -26.219 -77.562 -56.844 1 84.62 326 HIS A O 1
ATOM 2580 N N . ARG A 1 327 ? -24.25 -77.938 -55.75 1 85.25 327 ARG A N 1
ATOM 2581 C CA . ARG A 1 327 ? -24.75 -77.562 -54.438 1 85.25 327 ARG A CA 1
ATOM 2582 C C . ARG A 1 327 ? -26.047 -78.312 -54.125 1 85.25 327 ARG A C 1
ATOM 2584 O O . ARG A 1 327 ? -27.047 -77.688 -53.75 1 85.25 327 ARG A O 1
ATOM 2591 N N . LEU A 1 328 ? -26.031 -79.438 -54.406 1 80.75 328 LEU A N 1
ATOM 2592 C CA . LEU A 1 328 ? -27.219 -80.25 -54.125 1 80.75 328 LEU A CA 1
ATOM 2593 C C . LEU A 1 328 ? -27.469 -80.375 -52.625 1 80.75 328 LEU A C 1
ATOM 2595 O O . LEU A 1 328 ? -26.625 -80 -51.812 1 80.75 328 LEU A O 1
ATOM 2599 N N . GLU A 1 329 ? -28.609 -80.75 -52.281 1 78.44 329 GLU A N 1
ATOM 2600 C CA . GLU A 1 329 ? -29 -80.812 -50.906 1 78.44 329 GLU A CA 1
ATOM 2601 C C . GLU A 1 329 ? -28 -81.625 -50.062 1 78.44 329 GLU A C 1
ATOM 2603 O O . GLU A 1 329 ? -27.641 -82.75 -50.438 1 78.44 329 GLU A O 1
ATOM 2608 N N . GLY A 1 330 ? -27.422 -81.062 -49.031 1 78.31 330 GLY A N 1
ATOM 2609 C CA . GLY A 1 330 ? -26.531 -81.75 -48.125 1 78.31 330 GLY A CA 1
ATOM 2610 C C . GLY A 1 330 ? -25.094 -81.75 -48.594 1 78.31 330 GLY A C 1
ATOM 2611 O O . GLY A 1 330 ? -24.297 -82.625 -48.156 1 78.31 330 GLY A O 1
ATOM 2612 N N . PHE A 1 331 ? -24.797 -81 -49.531 1 83.94 331 PHE A N 1
ATOM 2613 C CA . PHE A 1 331 ? -23.469 -81.125 -50.156 1 83.94 331 PHE A CA 1
ATOM 2614 C C . PHE A 1 331 ? -22.375 -80.812 -49.125 1 83.94 331 PHE A C 1
ATOM 2616 O O . PHE A 1 331 ? -21.25 -81.312 -49.25 1 83.94 331 PHE A O 1
ATOM 2623 N N . GLN A 1 332 ? -22.688 -80.25 -48.094 1 84.12 332 GLN A N 1
ATOM 2624 C CA . GLN A 1 332 ? -21.703 -79.875 -47.062 1 84.12 332 GLN A CA 1
ATOM 2625 C C . GLN A 1 332 ? -21.094 -81.062 -46.375 1 84.12 332 GLN A C 1
ATOM 2627 O O . GLN A 1 332 ? -19.922 -81.062 -45.969 1 84.12 332 GLN A O 1
ATOM 2632 N N . ASP A 1 333 ? -21.812 -82 -46.344 1 82.62 333 ASP A N 1
ATOM 2633 C CA . ASP A 1 333 ? -21.344 -83.188 -45.656 1 82.62 333 ASP A CA 1
ATOM 2634 C C . ASP A 1 333 ? -20.25 -83.875 -46.469 1 82.62 333 ASP A C 1
ATOM 2636 O O . ASP A 1 333 ? -19.438 -84.625 -45.906 1 82.62 333 ASP A O 1
ATOM 2640 N N . PHE A 1 334 ? -20.344 -83.625 -47.656 1 87.62 334 PHE A N 1
ATOM 2641 C CA . PHE A 1 334 ? -19.422 -84.312 -48.531 1 87.62 334 PHE A CA 1
ATOM 2642 C C . PHE A 1 334 ? -18.125 -83.562 -48.719 1 87.62 334 PHE A C 1
ATOM 2644 O O . PHE A 1 334 ? -17.156 -84.062 -49.281 1 87.62 334 PHE A O 1
ATOM 2651 N N . THR A 1 335 ? -18.125 -82.312 -48.219 1 88.38 335 THR A N 1
ATOM 2652 C CA . THR A 1 335 ? -16.953 -81.5 -48.406 1 88.38 335 THR A CA 1
ATOM 2653 C C . THR A 1 335 ? -15.758 -82 -47.625 1 88.38 335 THR A C 1
ATOM 2655 O O . THR A 1 335 ? -14.633 -82 -48.125 1 88.38 335 THR A O 1
ATOM 2658 N N . THR A 1 336 ? -15.984 -82.5 -46.531 1 86.88 336 THR A N 1
ATOM 2659 C CA . THR A 1 336 ? -14.906 -83.062 -45.719 1 86.88 336 THR A CA 1
ATOM 2660 C C . THR A 1 336 ? -14.32 -84.312 -46.375 1 86.88 336 THR A C 1
ATOM 2662 O O . THR A 1 336 ? -13.094 -84.5 -46.406 1 86.88 336 THR A O 1
ATOM 2665 N N . LEU A 1 337 ? -15.172 -85.125 -46.844 1 86.25 337 LEU A N 1
ATOM 2666 C CA . LEU A 1 337 ? -14.727 -86.312 -47.5 1 86.25 337 LEU A CA 1
ATOM 2667 C C . LEU A 1 337 ? -13.969 -86 -48.781 1 86.25 337 LEU A C 1
ATOM 2669 O O . LEU A 1 337 ? -12.984 -86.625 -49.125 1 86.25 337 LEU A O 1
ATOM 2673 N N . PHE A 1 338 ? -14.523 -85 -49.406 1 88.19 338 PHE A N 1
ATOM 2674 C CA . PHE A 1 338 ? -13.906 -84.562 -50.625 1 88.19 338 PHE A CA 1
ATOM 2675 C C . PHE A 1 338 ? -12.5 -84.062 -50.375 1 88.19 338 PHE A C 1
ATOM 2677 O O . PHE A 1 338 ? -11.594 -84.25 -51.188 1 88.19 338 PHE A O 1
ATOM 2684 N N . ALA A 1 339 ? -12.266 -83.438 -49.281 1 89.19 339 ALA A N 1
ATOM 2685 C CA . ALA A 1 339 ? -10.984 -82.812 -48.938 1 89.19 339 ALA A CA 1
ATOM 2686 C C . ALA A 1 339 ? -9.984 -83.812 -48.438 1 89.19 339 ALA A C 1
ATOM 2688 O O . ALA A 1 339 ? -8.773 -83.562 -48.469 1 89.19 339 ALA A O 1
ATOM 2689 N N . THR A 1 340 ? -10.352 -85.062 -48.125 1 87.44 340 THR A N 1
ATOM 2690 C CA . THR A 1 340 ? -9.453 -86.062 -47.531 1 87.44 340 THR A CA 1
ATOM 2691 C C . THR A 1 340 ? -9.336 -87.25 -48.406 1 87.44 340 THR A C 1
ATOM 2693 O O . THR A 1 340 ? -8.57 -87.312 -49.375 1 87.44 340 THR A O 1
ATOM 2696 N N . GLU A 1 341 ? -10.32 -88.188 -48.375 1 80.81 341 GLU A N 1
ATOM 2697 C CA . GLU A 1 341 ? -10.203 -89.5 -49 1 80.81 341 GLU A CA 1
ATOM 2698 C C . GLU A 1 341 ? -10.422 -89.438 -50.5 1 80.81 341 GLU A C 1
ATOM 2700 O O . GLU A 1 341 ? -9.734 -90.062 -51.281 1 80.81 341 GLU A O 1
ATOM 2705 N N . LEU A 1 342 ? -11.281 -88.625 -50.875 1 77.56 342 LEU A N 1
ATOM 2706 C CA . LEU A 1 342 ? -11.648 -88.625 -52.281 1 77.56 342 LEU A CA 1
ATOM 2707 C C . LEU A 1 342 ? -10.641 -87.812 -53.094 1 77.56 342 LEU A C 1
ATOM 2709 O O . LEU A 1 342 ? -10.68 -87.875 -54.344 1 77.56 342 LEU A O 1
ATOM 2713 N N . SER A 1 343 ? -9.711 -87.125 -52.438 1 76.5 343 SER A N 1
ATOM 2714 C CA . SER A 1 343 ? -8.672 -86.375 -53.156 1 76.5 343 SER A CA 1
ATOM 2715 C C . SER A 1 343 ? -7.723 -87.312 -53.875 1 76.5 343 SER A C 1
ATOM 2717 O O . SER A 1 343 ? -7.09 -86.938 -54.875 1 76.5 343 SER A O 1
ATOM 2719 N N . TRP A 1 344 ? -7.797 -88.625 -53.531 1 75.06 344 TRP A N 1
ATOM 2720 C CA . TRP A 1 344 ? -6.844 -89.562 -54.062 1 75.06 344 TRP A CA 1
ATOM 2721 C C . TRP A 1 344 ? -7.484 -90.375 -55.188 1 75.06 344 TRP A C 1
ATOM 2723 O O . TRP A 1 344 ? -6.793 -91.125 -55.906 1 75.06 344 TRP A O 1
ATOM 2733 N N . SER A 1 345 ? -8.766 -90.25 -55.312 1 79.38 345 SER A N 1
ATOM 2734 C CA . SER A 1 345 ? -9.484 -91.125 -56.281 1 79.38 345 SER A CA 1
ATOM 2735 C C . SER A 1 345 ? -9.688 -90.375 -57.594 1 79.38 345 SER A C 1
ATOM 2737 O O . SER A 1 345 ? -10.047 -90.938 -58.625 1 79.38 345 SER A O 1
ATOM 2739 N N . LEU A 1 346 ? -9.414 -89.062 -57.594 1 80.19 346 LEU A N 1
ATOM 2740 C CA . LEU A 1 346 ? -9.531 -88.188 -58.781 1 80.19 346 LEU A CA 1
ATOM 2741 C C . LEU A 1 346 ? -8.148 -87.812 -59.281 1 80.19 346 LEU A C 1
ATOM 2743 O O . LEU A 1 346 ? -7.164 -87.875 -58.562 1 80.19 346 LEU A O 1
ATOM 2747 N N . SER A 1 347 ? -8.07 -87.562 -60.594 1 81.38 347 SER A N 1
ATOM 2748 C CA . SER A 1 347 ? -6.844 -86.938 -61.062 1 81.38 347 SER A CA 1
ATOM 2749 C C . SER A 1 347 ? -6.574 -85.625 -60.344 1 81.38 347 SER A C 1
ATOM 2751 O O . SER A 1 347 ? -7.512 -84.875 -59.969 1 81.38 347 SER A O 1
ATOM 2753 N N . VAL A 1 348 ? -5.41 -85.375 -60.031 1 83 348 VAL A N 1
ATOM 2754 C CA . VAL A 1 348 ? -5.008 -84.188 -59.25 1 83 348 VAL A CA 1
ATOM 2755 C C . VAL A 1 348 ? -5.535 -82.938 -59.906 1 83 348 VAL A C 1
ATOM 2757 O O . VAL A 1 348 ? -5.996 -82 -59.219 1 83 348 VAL A O 1
ATOM 2760 N N . GLU A 1 349 ? -5.605 -82.875 -61.25 1 83.62 349 GLU A N 1
ATOM 2761 C CA . GLU A 1 349 ? -6.059 -81.688 -61.969 1 83.62 349 GLU A CA 1
ATOM 2762 C C . GLU A 1 349 ? -7.562 -81.5 -61.812 1 83.62 349 GLU A C 1
ATOM 2764 O O . GLU A 1 349 ? -8.023 -80.375 -61.625 1 83.62 349 GLU A O 1
ATOM 2769 N N . GLU A 1 350 ? -8.211 -82.562 -61.906 1 85.5 350 GLU A N 1
ATOM 2770 C CA . GLU A 1 350 ? -9.664 -82.438 -61.75 1 85.5 350 GLU A CA 1
ATOM 2771 C C . GLU A 1 350 ? -10.047 -82.062 -60.312 1 85.5 350 GLU A C 1
ATOM 2773 O O . GLU A 1 350 ? -10.969 -81.25 -60.125 1 85.5 350 GLU A O 1
ATOM 2778 N N . TRP A 1 351 ? -9.383 -82.625 -59.438 1 88.25 351 TRP A N 1
ATOM 2779 C CA . TRP A 1 351 ? -9.656 -82.375 -58.031 1 88.25 351 TRP A CA 1
ATOM 2780 C C . TRP A 1 351 ? -9.398 -80.875 -57.719 1 88.25 351 TRP A C 1
ATOM 2782 O O . TRP A 1 351 ? -10.25 -80.25 -57.125 1 88.25 351 TRP A O 1
ATOM 2792 N N . ILE A 1 352 ? -8.281 -80.375 -58.156 1 88.62 352 ILE A N 1
ATOM 2793 C CA . ILE A 1 352 ? -7.895 -79 -57.906 1 88.62 352 ILE A CA 1
ATOM 2794 C C . ILE A 1 352 ? -8.867 -78.062 -58.594 1 88.62 352 ILE A C 1
ATOM 2796 O O . ILE A 1 352 ? -9.266 -77 -58.031 1 88.62 352 ILE A O 1
ATOM 2800 N N . SER A 1 353 ? -9.266 -78.375 -59.75 1 88.5 353 SER A N 1
ATOM 2801 C CA . SER A 1 353 ? -10.203 -77.562 -60.5 1 88.5 353 SER A CA 1
ATOM 2802 C C . SER A 1 353 ? -11.555 -77.5 -59.781 1 88.5 353 SER A C 1
ATOM 2804 O O . SER A 1 353 ? -12.188 -76.438 -59.781 1 88.5 353 SER A O 1
ATOM 2806 N N . CYS A 1 354 ? -11.922 -78.562 -59.25 1 87.38 354 CYS A N 1
ATOM 2807 C CA . CYS A 1 354 ? -13.188 -78.562 -58.5 1 87.38 354 CYS A CA 1
ATOM 2808 C C . CYS A 1 354 ? -13.102 -77.688 -57.25 1 87.38 354 CYS A C 1
ATOM 2810 O O . CYS A 1 354 ? -14.047 -77 -56.938 1 87.38 354 CYS A O 1
ATOM 2812 N N . LEU A 1 355 ? -12 -77.812 -56.562 1 88.56 355 LEU A N 1
ATOM 2813 C CA . LEU A 1 355 ? -11.797 -77 -55.375 1 88.56 355 LEU A CA 1
ATOM 2814 C C . LEU A 1 355 ? -11.812 -75.5 -55.719 1 88.56 355 LEU A C 1
ATOM 2816 O O . LEU A 1 355 ? -12.406 -74.688 -55 1 88.56 355 LEU A O 1
ATOM 2820 N N . GLU A 1 356 ? -11.195 -75.125 -56.781 1 89.69 356 GLU A N 1
ATOM 2821 C CA . GLU A 1 356 ? -11.094 -73.75 -57.188 1 89.69 356 GLU A CA 1
ATOM 2822 C C . GLU A 1 356 ? -12.453 -73.188 -57.594 1 89.69 356 GLU A C 1
ATOM 2824 O O . GLU A 1 356 ? -12.781 -72 -57.25 1 89.69 356 GLU A O 1
ATOM 2829 N N . ARG A 1 357 ? -13.227 -74 -58.156 1 87.81 357 ARG A N 1
ATOM 2830 C CA . ARG A 1 357 ? -14.539 -73.562 -58.625 1 87.81 357 ARG A CA 1
ATOM 2831 C C . ARG A 1 357 ? -15.531 -73.438 -57.5 1 87.81 357 ARG A C 1
ATOM 2833 O O . ARG A 1 357 ? -16.453 -72.625 -57.531 1 87.81 357 ARG A O 1
ATOM 2840 N N . ASN A 1 358 ? -15.32 -74.312 -56.5 1 88 358 ASN A N 1
ATOM 2841 C CA . ASN A 1 358 ? -16.281 -74.312 -55.406 1 88 358 ASN A CA 1
ATOM 2842 C C . ASN A 1 358 ? -15.633 -73.875 -54.094 1 88 358 ASN A C 1
ATOM 2844 O O . ASN A 1 358 ? -15.883 -74.5 -53.062 1 88 358 ASN A O 1
ATOM 2848 N N . LYS A 1 359 ? -14.844 -72.938 -54.125 1 86.75 359 LYS A N 1
ATOM 2849 C CA . LYS A 1 359 ? -14.109 -72.438 -52.969 1 86.75 359 LYS A CA 1
ATOM 2850 C C . LYS A 1 359 ? -15.062 -72.125 -51.812 1 86.75 359 LYS A C 1
ATOM 2852 O O . LYS A 1 359 ? -14.75 -72.375 -50.656 1 86.75 359 LYS A O 1
ATOM 2857 N N . ASN A 1 360 ? -16.203 -71.562 -52.062 1 87.81 360 ASN A N 1
ATOM 2858 C CA . ASN A 1 360 ? -17.172 -71.125 -51.062 1 87.81 360 ASN A CA 1
ATOM 2859 C C . ASN A 1 360 ? -17.734 -72.25 -50.25 1 87.81 360 ASN A C 1
ATOM 2861 O O . ASN A 1 360 ? -18.141 -72.062 -49.094 1 87.81 360 ASN A O 1
ATOM 2865 N N . ALA A 1 361 ? -17.688 -73.438 -50.844 1 85.94 361 ALA A N 1
ATOM 2866 C CA . ALA A 1 361 ? -18.219 -74.625 -50.156 1 85.94 361 ALA A CA 1
ATOM 2867 C C . ALA A 1 361 ? -17.25 -75.125 -49.125 1 85.94 361 ALA A C 1
ATOM 2869 O O . ALA A 1 361 ? -17.641 -75.875 -48.188 1 85.94 361 ALA A O 1
ATOM 2870 N N . PHE A 1 362 ? -16.062 -74.688 -49.188 1 89.25 362 PHE A N 1
ATOM 2871 C CA . PHE A 1 362 ? -15.039 -75.25 -48.312 1 89.25 362 PHE A CA 1
ATOM 2872 C C . PHE A 1 362 ? -14.586 -74.25 -47.281 1 89.25 362 PHE A C 1
ATOM 2874 O O . PHE A 1 362 ? -13.547 -74.438 -46.656 1 89.25 362 PHE A O 1
ATOM 2881 N N . GLN A 1 363 ? -15.273 -73.312 -47.062 1 88.12 363 GLN A N 1
ATOM 2882 C CA . GLN A 1 363 ? -14.883 -72.188 -46.188 1 88.12 363 GLN A CA 1
ATOM 2883 C C . GLN A 1 363 ? -15.219 -72.5 -44.719 1 88.12 363 GLN A C 1
ATOM 2885 O O . GLN A 1 363 ? -16.062 -71.812 -44.125 1 88.12 363 GLN A O 1
ATOM 2890 N N . ARG A 1 364 ? -14.672 -73.375 -44.219 1 88.75 364 ARG A N 1
ATOM 2891 C CA . ARG A 1 364 ? -14.75 -73.812 -42.812 1 88.75 364 ARG A CA 1
ATOM 2892 C C . ARG A 1 364 ? -13.367 -74.188 -42.281 1 88.75 364 ARG A C 1
ATOM 2894 O O . ARG A 1 364 ? -12.562 -74.812 -43 1 88.75 364 ARG A O 1
ATOM 2901 N N . LYS A 1 365 ? -13.117 -73.938 -41.125 1 89.88 365 LYS A N 1
ATOM 2902 C CA . LYS A 1 365 ? -11.805 -74.125 -40.531 1 89.88 365 LYS A CA 1
ATOM 2903 C C . LYS A 1 365 ? -11.375 -75.562 -40.594 1 89.88 365 LYS A C 1
ATOM 2905 O O . LYS A 1 365 ? -10.234 -75.875 -40.969 1 89.88 365 LYS A O 1
ATOM 2910 N N . ASP A 1 366 ? -12.305 -76.438 -40.219 1 88.62 366 ASP A N 1
ATOM 2911 C CA . ASP A 1 366 ? -11.969 -77.812 -40.156 1 88.62 366 ASP A CA 1
ATOM 2912 C C . ASP A 1 366 ? -11.578 -78.375 -41.531 1 88.62 366 ASP A C 1
ATOM 2914 O O . ASP A 1 366 ? -10.664 -79.188 -41.656 1 88.62 366 ASP A O 1
ATOM 2918 N N . ILE A 1 367 ? -12.234 -77.812 -42.5 1 90.88 367 ILE A N 1
ATOM 2919 C CA . ILE A 1 367 ? -11.953 -78.312 -43.875 1 90.88 367 ILE A CA 1
ATOM 2920 C C . ILE A 1 367 ? -10.617 -77.75 -44.344 1 90.88 367 ILE A C 1
ATOM 2922 O O . ILE A 1 367 ? -9.844 -78.438 -45 1 90.88 367 ILE A O 1
ATOM 2926 N N . VAL A 1 368 ? -10.375 -76.562 -43.938 1 92.25 368 VAL A N 1
ATOM 2927 C CA . VAL A 1 368 ? -9.117 -75.875 -44.312 1 92.25 368 VAL A CA 1
ATOM 2928 C C . VAL A 1 368 ? -7.945 -76.688 -43.75 1 92.25 368 VAL A C 1
ATOM 2930 O O . VAL A 1 368 ? -6.973 -77 -44.438 1 92.25 368 VAL A O 1
ATOM 2933 N N . MET A 1 369 ? -7.996 -77.125 -42.531 1 91 369 MET A N 1
ATOM 2934 C CA . MET A 1 369 ? -6.914 -77.875 -41.906 1 91 369 MET A CA 1
ATOM 2935 C C . MET A 1 369 ? -6.758 -79.25 -42.5 1 91 369 MET A C 1
ATOM 2937 O O . MET A 1 369 ? -5.641 -79.812 -42.594 1 91 369 MET A O 1
ATOM 2941 N N . LYS A 1 370 ? -7.883 -79.75 -42.906 1 89.94 370 LYS A N 1
ATOM 2942 C CA . LYS A 1 370 ? -7.82 -81.062 -43.594 1 89.94 370 LYS A CA 1
ATOM 2943 C C . LYS A 1 370 ? -7.168 -80.938 -44.969 1 89.94 370 LYS A C 1
ATOM 2945 O O . LYS A 1 370 ? -6.414 -81.812 -45.375 1 89.94 370 LYS A O 1
ATOM 2950 N N . LEU A 1 371 ? -7.566 -79.875 -45.562 1 91.62 371 LEU A N 1
ATOM 2951 C CA . LEU A 1 371 ? -6.945 -79.625 -46.875 1 91.62 371 LEU A CA 1
ATOM 2952 C C . LEU A 1 371 ? -5.445 -79.438 -46.719 1 91.62 371 LEU A C 1
ATOM 2954 O O . LEU A 1 371 ? -4.668 -79.875 -47.562 1 91.62 371 LEU A O 1
ATOM 2958 N N . VAL A 1 372 ? -5.02 -78.812 -45.625 1 92.31 372 VAL A N 1
ATOM 2959 C CA . VAL A 1 372 ? -3.604 -78.562 -45.375 1 92.31 372 VAL A CA 1
ATOM 2960 C C . VAL A 1 372 ? -2.906 -79.938 -45.125 1 92.31 372 VAL A C 1
ATOM 2962 O O . VAL A 1 372 ? -1.819 -80.125 -45.656 1 92.31 372 VAL A O 1
ATOM 2965 N N . SER A 1 373 ? -3.539 -80.75 -44.438 1 89.44 373 SER A N 1
ATOM 2966 C CA . SER A 1 373 ? -2.988 -82.062 -44.188 1 89.44 373 SER A CA 1
ATOM 2967 C C . SER A 1 373 ? -2.84 -82.875 -45.469 1 89.44 373 SER A C 1
ATOM 2969 O O . SER A 1 373 ? -1.848 -83.562 -45.656 1 89.44 373 SER A O 1
ATOM 2971 N N . THR A 1 374 ? -3.76 -82.688 -46.25 1 89.75 374 THR A N 1
ATOM 2972 C CA . THR A 1 374 ? -3.725 -83.375 -47.531 1 89.75 374 THR A CA 1
ATOM 2973 C C . THR A 1 374 ? -2.6 -82.812 -48.406 1 89.75 374 THR A C 1
ATOM 2975 O O . THR A 1 374 ? -1.897 -83.625 -49.094 1 89.75 374 THR A O 1
ATOM 2978 N N . LEU A 1 375 ? -2.512 -81.5 -48.438 1 90.75 375 LEU A N 1
ATOM 2979 C CA . LEU A 1 375 ? -1.433 -80.875 -49.188 1 90.75 375 LEU A CA 1
ATOM 2980 C C . LEU A 1 375 ? -0.074 -81.375 -48.719 1 90.75 375 LEU A C 1
ATOM 2982 O O . LEU A 1 375 ? 0.784 -81.75 -49.531 1 90.75 375 LEU A O 1
ATOM 2986 N N . ILE A 1 376 ? 0.154 -81.5 -47.406 1 88.94 376 ILE A N 1
ATOM 2987 C CA . ILE A 1 376 ? 1.413 -82 -46.844 1 88.94 376 ILE A CA 1
ATOM 2988 C C . ILE A 1 376 ? 1.672 -83.438 -47.25 1 88.94 376 ILE A C 1
ATOM 2990 O O . ILE A 1 376 ? 2.785 -83.75 -47.656 1 88.94 376 ILE A O 1
ATOM 2994 N N . ALA A 1 377 ? 0.618 -84.188 -47.25 1 86.38 377 ALA A N 1
ATOM 2995 C CA . ALA A 1 377 ? 0.729 -85.562 -47.594 1 86.38 377 ALA A CA 1
ATOM 2996 C C . ALA A 1 377 ? 1.083 -85.75 -49.062 1 86.38 377 ALA A C 1
ATOM 2998 O O . ALA A 1 377 ? 1.94 -86.562 -49.438 1 86.38 377 ALA A O 1
ATOM 2999 N N . LYS A 1 378 ? 0.471 -85 -49.875 1 87.12 378 LYS A N 1
ATOM 3000 C CA . LYS A 1 378 ? 0.714 -85.125 -51.312 1 87.12 378 LYS A CA 1
ATOM 3001 C C . LYS A 1 378 ? 2.115 -84.625 -51.656 1 87.12 378 LYS A C 1
ATOM 3003 O O . LYS A 1 378 ? 2.748 -85.125 -52.562 1 87.12 378 LYS A O 1
ATOM 3008 N N . CYS A 1 379 ? 2.607 -83.625 -50.969 1 86.56 379 CYS A N 1
ATOM 3009 C CA . CYS A 1 379 ? 3.951 -83.062 -51.219 1 86.56 379 CYS A CA 1
ATOM 3010 C C . CYS A 1 379 ? 5.004 -84.125 -50.781 1 86.56 379 CYS A C 1
ATOM 3012 O O . CYS A 1 379 ? 6.098 -84.125 -51.344 1 86.56 379 CYS A O 1
ATOM 3014 N N . GLN A 1 380 ? 4.668 -85 -49.875 1 83.38 380 GLN A N 1
ATOM 3015 C CA . GLN A 1 380 ? 5.617 -86 -49.406 1 83.38 380 GLN A CA 1
ATOM 3016 C C . GLN A 1 380 ? 5.66 -87.188 -50.344 1 83.38 380 GLN A C 1
ATOM 3018 O O . GLN A 1 380 ? 6.695 -87.875 -50.438 1 83.38 380 GLN A O 1
ATOM 3023 N N . ILE A 1 381 ? 4.547 -87.562 -50.938 1 77.38 381 ILE A N 1
ATOM 3024 C CA . ILE A 1 381 ? 4.465 -88.75 -51.781 1 77.38 381 ILE A CA 1
ATOM 3025 C C . ILE A 1 381 ? 5.027 -88.438 -53.156 1 77.38 381 ILE A C 1
ATOM 3027 O O . ILE A 1 381 ? 5.832 -89.188 -53.688 1 77.38 381 ILE A O 1
ATOM 3031 N N . ASP A 1 382 ? 4.504 -87.438 -53.938 1 68.25 382 ASP A N 1
ATOM 3032 C CA . ASP A 1 382 ? 4.871 -87.25 -55.344 1 68.25 382 ASP A CA 1
ATOM 3033 C C . ASP A 1 382 ? 5.664 -85.938 -55.531 1 68.25 382 ASP A C 1
ATOM 3035 O O . ASP A 1 382 ? 5.082 -84.875 -55.656 1 68.25 382 ASP A O 1
ATOM 3039 N N . THR A 1 383 ? 6.918 -85.938 -55.344 1 64.69 383 THR A N 1
ATOM 3040 C CA . THR A 1 383 ? 7.832 -84.812 -55.438 1 64.69 383 THR A CA 1
ATOM 3041 C C . THR A 1 383 ? 7.77 -84.188 -56.812 1 64.69 383 THR A C 1
ATOM 3043 O O . THR A 1 383 ? 8.195 -83.062 -57.031 1 64.69 383 THR A O 1
ATOM 3046 N N . GLU A 1 384 ? 7.258 -85 -57.938 1 63.88 384 GLU A N 1
ATOM 3047 C CA . GLU A 1 384 ? 7.426 -84.5 -59.312 1 63.88 384 GLU A CA 1
ATOM 3048 C C . GLU A 1 384 ? 6.348 -83.5 -59.688 1 63.88 384 GLU A C 1
ATOM 3050 O O . GLU A 1 384 ? 6.516 -82.75 -60.625 1 63.88 384 GLU A O 1
ATOM 3055 N N . GLU A 1 385 ? 5.266 -83.375 -58.875 1 78.5 385 GLU A N 1
ATOM 3056 C CA . GLU A 1 385 ? 4.227 -82.438 -59.344 1 78.5 385 GLU A CA 1
ATOM 3057 C C . GLU A 1 385 ? 4.18 -81.188 -58.469 1 78.5 385 GLU A C 1
ATOM 3059 O O . GLU A 1 385 ? 3.15 -80.875 -57.875 1 78.5 385 GLU A O 1
ATOM 3064 N N . VAL A 1 386 ? 5.242 -80.375 -58.531 1 86.38 386 VAL A N 1
ATOM 3065 C CA . VAL A 1 386 ? 5.43 -79.188 -57.688 1 86.38 386 VAL A CA 1
ATOM 3066 C C . VAL A 1 386 ? 4.434 -78.125 -58.125 1 86.38 386 VAL A C 1
ATOM 3068 O O . VAL A 1 386 ? 3.902 -77.375 -57.281 1 86.38 386 VAL A O 1
ATOM 3071 N N . GLU A 1 387 ? 4.074 -78.125 -59.406 1 86.5 387 GLU A N 1
ATOM 3072 C CA . GLU A 1 387 ? 3.18 -77.062 -59.938 1 86.5 387 GLU A CA 1
ATOM 3073 C C . GLU A 1 387 ? 1.76 -77.25 -59.406 1 86.5 387 GLU A C 1
ATOM 3075 O O . GLU A 1 387 ? 1.072 -76.312 -59.094 1 86.5 387 GLU A O 1
ATOM 3080 N N . HIS A 1 388 ? 1.439 -78.562 -59.312 1 86.44 388 HIS A N 1
ATOM 3081 C CA . HIS A 1 388 ? 0.103 -78.812 -58.812 1 86.44 388 HIS A CA 1
ATOM 3082 C C . HIS A 1 388 ? 0.013 -78.5 -57.312 1 86.44 388 HIS A C 1
ATOM 3084 O O . HIS A 1 388 ? -1.007 -78 -56.844 1 86.44 388 HIS A O 1
ATOM 3090 N N . CYS A 1 389 ? 1.129 -78.812 -56.656 1 88.56 389 CYS A N 1
ATOM 3091 C CA . CYS A 1 389 ? 1.148 -78.5 -55.219 1 88.56 389 CYS A CA 1
ATOM 3092 C C . CYS A 1 389 ? 1.115 -77 -54.938 1 88.56 389 CYS A C 1
ATOM 3094 O O . CYS A 1 389 ? 0.471 -76.562 -54 1 88.56 389 CYS A O 1
ATOM 3096 N N . ARG A 1 390 ? 1.751 -76.25 -55.75 1 90.44 390 ARG A N 1
ATOM 3097 C CA . ARG A 1 390 ? 1.754 -74.812 -55.625 1 90.44 390 ARG A CA 1
ATOM 3098 C C . ARG A 1 390 ? 0.358 -74.25 -55.844 1 90.44 390 ARG A C 1
ATOM 3100 O O . ARG A 1 390 ? -0.073 -73.312 -55.125 1 90.44 390 ARG A O 1
ATOM 3107 N N . LYS A 1 391 ? -0.267 -74.75 -56.844 1 89.81 391 LYS A N 1
ATOM 3108 C CA . LYS A 1 391 ? -1.623 -74.312 -57.125 1 89.81 391 LYS A CA 1
ATOM 3109 C C . LYS A 1 391 ? -2.582 -74.625 -56 1 89.81 391 LYS A C 1
ATOM 3111 O O . LYS A 1 391 ? -3.449 -73.875 -55.656 1 89.81 391 LYS A O 1
ATOM 3116 N N . LEU A 1 392 ? -2.395 -75.875 -55.5 1 89.88 392 LEU A N 1
ATOM 3117 C CA . LEU A 1 392 ? -3.23 -76.312 -54.375 1 89.88 392 LEU A CA 1
ATOM 3118 C C . LEU A 1 392 ? -3 -75.438 -53.156 1 89.88 392 LEU A C 1
ATOM 3120 O O . LEU A 1 392 ? -3.951 -75.062 -52.469 1 89.88 392 LEU A O 1
ATOM 3124 N N . LYS A 1 393 ? -1.797 -75.125 -52.906 1 92.25 393 LYS A N 1
ATOM 3125 C CA . LYS A 1 393 ? -1.464 -74.25 -51.781 1 92.25 393 LYS A CA 1
ATOM 3126 C C . LYS A 1 393 ? -2.166 -72.938 -51.938 1 92.25 393 LYS A C 1
ATOM 3128 O O . LYS A 1 393 ? -2.779 -72.438 -50.969 1 92.25 393 LYS A O 1
ATOM 3133 N N . ASP A 1 394 ? -2.119 -72.25 -53.062 1 92.12 394 ASP A N 1
ATOM 3134 C CA . ASP A 1 394 ? -2.719 -71 -53.312 1 92.12 394 ASP A CA 1
ATOM 3135 C C . ASP A 1 394 ? -4.23 -71 -53.125 1 92.12 394 ASP A C 1
ATOM 3137 O O . ASP A 1 394 ? -4.824 -70.062 -52.625 1 92.12 394 ASP A O 1
ATOM 3141 N N . ILE A 1 395 ? -4.766 -72.125 -53.531 1 92 395 ILE A N 1
ATOM 3142 C CA . ILE A 1 395 ? -6.211 -72.25 -53.375 1 92 395 ILE A CA 1
ATOM 3143 C C . ILE A 1 395 ? -6.566 -72.375 -51.875 1 92 395 ILE A C 1
ATOM 3145 O O . ILE A 1 395 ? -7.539 -71.75 -51.438 1 92 395 ILE A O 1
ATOM 3149 N N . ILE A 1 396 ? -5.801 -73.125 -51.156 1 92.38 396 ILE A N 1
ATOM 3150 C CA . ILE A 1 396 ? -6.043 -73.25 -49.75 1 92.38 396 ILE A CA 1
ATOM 3151 C C . ILE A 1 396 ? -5.898 -71.938 -49.031 1 92.38 396 ILE A C 1
ATOM 3153 O O . ILE A 1 396 ? -6.723 -71.562 -48.188 1 92.38 396 ILE A O 1
ATOM 3157 N N . VAL A 1 397 ? -4.902 -71.188 -49.406 1 93.69 397 VAL A N 1
ATOM 3158 C CA . VAL A 1 397 ? -4.672 -69.875 -48.812 1 93.69 397 VAL A CA 1
ATOM 3159 C C . VAL A 1 397 ? -5.836 -68.938 -49.156 1 93.69 397 VAL A C 1
ATOM 3161 O O . VAL A 1 397 ? -6.281 -68.188 -48.281 1 93.69 397 VAL A O 1
ATOM 3164 N N . ASN A 1 398 ? -6.332 -69 -50.312 1 92 398 ASN A N 1
ATOM 3165 C CA . ASN A 1 398 ? -7.473 -68.188 -50.719 1 92 398 ASN A CA 1
ATOM 3166 C C . ASN A 1 398 ? -8.734 -68.562 -49.938 1 92 398 ASN A C 1
ATOM 3168 O O . ASN A 1 398 ? -9.523 -67.688 -49.562 1 92 398 ASN A O 1
ATOM 3172 N N . ILE A 1 399 ? -8.859 -69.875 -49.75 1 92.06 399 ILE A N 1
ATOM 3173 C CA . ILE A 1 399 ? -10.016 -70.312 -49 1 92.06 399 ILE A CA 1
ATOM 3174 C C . ILE A 1 399 ? -9.898 -69.812 -47.562 1 92.06 399 ILE A C 1
ATOM 3176 O O . ILE A 1 399 ? -10.883 -69.312 -46.969 1 92.06 399 ILE A O 1
ATOM 3180 N N . PHE A 1 400 ? -8.789 -69.875 -47.031 1 93.56 400 PHE A N 1
ATOM 3181 C CA . PHE A 1 400 ? -8.531 -69.375 -45.688 1 93.56 400 PHE A CA 1
ATOM 3182 C C . PHE A 1 400 ? -8.852 -67.875 -45.594 1 93.56 400 PHE A C 1
ATOM 3184 O O . PHE A 1 400 ? -9.453 -67.438 -44.594 1 93.56 400 PHE A O 1
ATOM 3191 N N . THR A 1 401 ? -8.422 -67.062 -46.531 1 92.5 401 THR A N 1
ATOM 3192 C CA . THR A 1 401 ? -8.594 -65.625 -46.469 1 92.5 401 THR A CA 1
ATOM 3193 C C . THR A 1 401 ? -10.07 -65.25 -46.5 1 92.5 401 THR A C 1
ATOM 3195 O O . THR A 1 401 ? -10.445 -64.125 -46.062 1 92.5 401 THR A O 1
ATOM 3198 N N . GLU A 1 402 ? -10.852 -66.125 -46.875 1 90.5 402 GLU A N 1
ATOM 3199 C CA . GLU A 1 402 ? -12.273 -65.875 -47 1 90.5 402 GLU A CA 1
ATOM 3200 C C . GLU A 1 402 ? -13.031 -66.312 -45.75 1 90.5 402 GLU A C 1
ATOM 3202 O O . GLU A 1 402 ? -14.242 -66.125 -45.656 1 90.5 402 GLU A O 1
ATOM 3207 N N . LEU A 1 403 ? -12.289 -66.875 -44.875 1 91.06 403 LEU A N 1
ATOM 3208 C CA . LEU A 1 403 ? -12.922 -67.312 -43.625 1 91.06 403 LEU A CA 1
ATOM 3209 C C . LEU A 1 403 ? -13.305 -66.062 -42.781 1 91.06 403 LEU A C 1
ATOM 3211 O O . LEU A 1 403 ? -12.695 -65 -42.938 1 91.06 403 LEU A O 1
ATOM 3215 N N . PRO A 1 404 ? -14.414 -66.25 -42 1 90.06 404 PRO A N 1
ATOM 3216 C CA . PRO A 1 404 ? -14.695 -65.125 -41.062 1 90.06 404 PRO A CA 1
ATOM 3217 C C . PRO A 1 404 ? -13.555 -64.938 -40.062 1 90.06 404 PRO A C 1
ATOM 3219 O O . PRO A 1 404 ? -12.75 -65.812 -39.844 1 90.06 404 PRO A O 1
ATOM 3222 N N . LEU A 1 405 ? -13.406 -63.875 -39.469 1 89.62 405 LEU A N 1
ATOM 3223 C CA . LEU A 1 405 ? -12.273 -63.438 -38.656 1 89.62 405 LEU A CA 1
ATOM 3224 C C . LEU A 1 405 ? -12.07 -64.375 -37.469 1 89.62 405 LEU A C 1
ATOM 3226 O O . LEU A 1 405 ? -10.93 -64.75 -37.156 1 89.62 405 LEU A O 1
ATOM 3230 N N . ALA A 1 406 ? -13.109 -64.75 -36.844 1 88.94 406 ALA A N 1
ATOM 3231 C CA . ALA A 1 406 ? -13 -65.688 -35.688 1 88.94 406 ALA A CA 1
ATOM 3232 C C . ALA A 1 406 ? -12.367 -67 -36.094 1 88.94 406 ALA A C 1
ATOM 3234 O O . ALA A 1 406 ? -11.508 -67.5 -35.375 1 88.94 406 ALA A O 1
ATOM 3235 N N . GLU A 1 407 ? -12.742 -67.562 -37.25 1 90.44 407 GLU A N 1
ATOM 3236 C CA . GLU A 1 407 ? -12.195 -68.812 -37.719 1 90.44 407 GLU A CA 1
ATOM 3237 C C . GLU A 1 407 ? -10.773 -68.625 -38.25 1 90.44 407 GLU A C 1
ATOM 3239 O O . GLU A 1 407 ? -9.953 -69.562 -38.125 1 90.44 407 GLU A O 1
ATOM 3244 N N . LYS A 1 408 ? -10.547 -67.5 -38.75 1 91.88 408 LYS A N 1
ATOM 3245 C CA . LYS A 1 408 ? -9.18 -67.188 -39.188 1 91.88 408 LYS A CA 1
ATOM 3246 C C . LYS A 1 408 ? -8.219 -67.312 -38 1 91.88 408 LYS A C 1
ATOM 3248 O O . LYS A 1 408 ? -7.152 -67.875 -38.094 1 91.88 408 LYS A O 1
ATOM 3253 N N . ASN A 1 409 ? -8.57 -66.75 -36.938 1 89.88 409 ASN A N 1
ATOM 3254 C CA . ASN A 1 409 ? -7.715 -66.75 -35.75 1 89.88 409 ASN A CA 1
ATOM 3255 C C . ASN A 1 409 ? -7.516 -68.125 -35.156 1 89.88 409 ASN A C 1
ATOM 3257 O O . ASN A 1 409 ? -6.406 -68.438 -34.75 1 89.88 409 ASN A O 1
ATOM 3261 N N . THR A 1 410 ? -8.57 -68.75 -35.094 1 89.94 410 THR A N 1
ATOM 3262 C CA . THR A 1 410 ? -8.453 -70.062 -34.562 1 89.94 410 THR A CA 1
ATOM 3263 C C . THR A 1 410 ? -7.559 -70.938 -35.438 1 89.94 410 THR A C 1
ATOM 3265 O O . THR A 1 410 ? -6.797 -71.812 -34.969 1 89.94 410 THR A O 1
ATOM 3268 N N . THR A 1 411 ? -7.707 -70.75 -36.75 1 91.81 411 THR A N 1
ATOM 3269 C CA . THR A 1 411 ? -6.879 -71.5 -37.688 1 91.81 411 THR A CA 1
ATOM 3270 C C . THR A 1 411 ? -5.414 -71.062 -37.562 1 91.81 411 THR A C 1
ATOM 3272 O O . THR A 1 411 ? -4.523 -71.938 -37.594 1 91.81 411 THR A O 1
ATOM 3275 N N . LEU A 1 412 ? -5.246 -69.812 -37.438 1 90.88 412 LEU A N 1
ATOM 3276 C CA . LEU A 1 412 ? -3.889 -69.25 -37.25 1 90.88 412 LEU A CA 1
ATOM 3277 C C . LEU A 1 412 ? -3.254 -69.812 -36 1 90.88 412 LEU A C 1
ATOM 3279 O O . LEU A 1 412 ? -2.078 -70.188 -36 1 90.88 412 LEU A O 1
ATOM 3283 N N . SER A 1 413 ? -3.975 -69.938 -34.938 1 88.88 413 SER A N 1
ATOM 3284 C CA . SER A 1 413 ? -3.482 -70.438 -33.656 1 88.88 413 SER A CA 1
ATOM 3285 C C . SER A 1 413 ? -3.076 -71.938 -33.812 1 88.88 413 SER A C 1
ATOM 3287 O O . SER A 1 413 ? -2.049 -72.312 -33.25 1 88.88 413 SER A O 1
ATOM 3289 N N . GLU A 1 414 ? -3.869 -72.562 -34.5 1 87.19 414 GLU A N 1
ATOM 3290 C CA . GLU A 1 414 ? -3.568 -74 -34.688 1 87.19 414 GLU A CA 1
ATOM 3291 C C . GLU A 1 414 ? -2.33 -74.188 -35.562 1 87.19 414 GLU A C 1
ATOM 3293 O O . GLU A 1 414 ? -1.506 -75.062 -35.312 1 87.19 414 GLU A O 1
ATOM 3298 N N . MET A 1 415 ? -2.299 -73.375 -36.531 1 87.5 415 MET A N 1
ATOM 3299 C CA . MET A 1 415 ? -1.144 -73.438 -37.438 1 87.5 415 MET A CA 1
ATOM 3300 C C . MET A 1 415 ? 0.142 -73.062 -36.656 1 87.5 415 MET A C 1
ATOM 3302 O O . MET A 1 415 ? 1.169 -73.75 -36.875 1 87.5 415 MET A O 1
ATOM 3306 N N . LEU A 1 416 ? 0.034 -72.125 -35.844 1 86.75 416 LEU A N 1
ATOM 3307 C CA . LEU A 1 416 ? 1.188 -71.688 -35.062 1 86.75 416 LEU A CA 1
ATOM 3308 C C . LEU A 1 416 ? 1.611 -72.812 -34.094 1 86.75 416 LEU A C 1
ATOM 3310 O O . LEU A 1 416 ? 2.805 -73 -33.844 1 86.75 416 LEU A O 1
ATOM 3314 N N . THR A 1 417 ? 0.683 -73.438 -33.562 1 81.94 417 THR A N 1
ATOM 3315 C CA . THR A 1 417 ? 0.966 -74.5 -32.656 1 81.94 417 THR A CA 1
ATOM 3316 C C . THR A 1 417 ? 1.667 -75.688 -33.344 1 81.94 417 THR A C 1
ATOM 3318 O O . THR A 1 417 ? 2.518 -76.375 -32.781 1 81.94 417 THR A O 1
ATOM 3321 N N . CYS A 1 418 ? 1.364 -75.812 -34.625 1 81.56 418 CYS A N 1
ATOM 3322 C CA . CYS A 1 418 ? 1.981 -76.875 -35.438 1 81.56 418 CYS A CA 1
ATOM 3323 C C . CYS A 1 418 ? 3.424 -76.5 -35.781 1 81.56 418 CYS A C 1
ATOM 3325 O O . CYS A 1 418 ? 4.316 -77.375 -35.656 1 81.56 418 CYS A O 1
ATOM 3327 N N . SER A 1 419 ? 3.572 -75.312 -36.188 1 83.94 419 SER A N 1
ATOM 3328 C CA . SER A 1 419 ? 4.922 -74.875 -36.531 1 83.94 419 SER A CA 1
ATOM 3329 C C . SER A 1 419 ? 5.039 -73.375 -36.531 1 83.94 419 SER A C 1
ATOM 3331 O O . SER A 1 419 ? 4.137 -72.688 -36.969 1 83.94 419 SER A O 1
ATOM 3333 N N . LYS A 1 420 ? 6.145 -72.875 -36.125 1 85.81 420 LYS A N 1
ATOM 3334 C CA . LYS A 1 420 ? 6.414 -71.438 -36.156 1 85.81 420 LYS A CA 1
ATOM 3335 C C . LYS A 1 420 ? 6.539 -70.938 -37.594 1 85.81 420 LYS A C 1
ATOM 3337 O O . LYS A 1 420 ? 6.332 -69.75 -37.844 1 85.81 420 LYS A O 1
ATOM 3342 N N . LYS A 1 421 ? 6.816 -71.812 -38.469 1 88.94 421 LYS A N 1
ATOM 3343 C CA . LYS A 1 421 ? 6.949 -71.438 -39.875 1 88.94 421 LYS A CA 1
ATOM 3344 C C . LYS A 1 421 ? 5.652 -71.688 -40.625 1 88.94 421 LYS A C 1
ATOM 3346 O O . LYS A 1 421 ? 5.621 -71.562 -41.844 1 88.94 421 LYS A O 1
ATOM 3351 N N . GLY A 1 422 ? 4.617 -72.188 -39.812 1 86.12 422 GLY A N 1
ATOM 3352 C CA . GLY A 1 422 ? 3.297 -72.375 -40.406 1 86.12 422 GLY A CA 1
ATOM 3353 C C . GLY A 1 422 ? 3.27 -73.438 -41.469 1 86.12 422 GLY A C 1
ATOM 3354 O O . GLY A 1 422 ? 3.816 -74.5 -41.281 1 86.12 422 GLY A O 1
ATOM 3355 N N . LEU A 1 423 ? 2.631 -73.062 -42.531 1 88.56 423 LEU A N 1
ATOM 3356 C CA . LEU A 1 423 ? 2.475 -73.938 -43.656 1 88.56 423 LEU A CA 1
ATOM 3357 C C . LEU A 1 423 ? 3.818 -74.25 -44.312 1 88.56 423 LEU A C 1
ATOM 3359 O O . LEU A 1 423 ? 4.07 -75.375 -44.75 1 88.56 423 LEU A O 1
ATOM 3363 N N . GLN A 1 424 ? 4.715 -73.312 -44.312 1 89.69 424 GLN A N 1
ATOM 3364 C CA . GLN A 1 424 ? 6.016 -73.438 -44.969 1 89.69 424 GLN A CA 1
ATOM 3365 C C . GLN A 1 424 ? 6.918 -74.375 -44.219 1 89.69 424 GLN A C 1
ATOM 3367 O O . GLN A 1 424 ? 7.848 -74.938 -44.812 1 89.69 424 GLN A O 1
ATOM 3372 N N . GLY A 1 425 ? 6.645 -74.625 -43 1 87 425 GLY A N 1
ATOM 3373 C CA . GLY A 1 425 ? 7.453 -75.562 -42.219 1 87 425 GLY A CA 1
ATOM 3374 C C . GLY A 1 425 ? 7.258 -77 -42.656 1 87 425 GLY A C 1
ATOM 3375 O O . GLY A 1 425 ? 8.141 -77.812 -42.438 1 87 425 GLY A O 1
ATOM 3376 N N . SER A 1 426 ? 6.113 -77.25 -43.25 1 86.5 426 SER A N 1
ATOM 3377 C CA . SER A 1 426 ? 5.777 -78.625 -43.594 1 86.5 426 SER A CA 1
ATOM 3378 C C . SER A 1 426 ? 5.836 -78.812 -45.125 1 86.5 426 SER A C 1
ATOM 3380 O O . SER A 1 426 ? 5.523 -79.938 -45.594 1 86.5 426 SER A O 1
ATOM 3382 N N . LEU A 1 427 ? 6.199 -77.75 -45.844 1 89.5 427 LEU A N 1
ATOM 3383 C CA . LEU A 1 427 ? 6.203 -77.875 -47.312 1 89.5 427 LEU A CA 1
ATOM 3384 C C . LEU A 1 427 ? 7.625 -77.75 -47.844 1 89.5 427 LEU A C 1
ATOM 3386 O O . LEU A 1 427 ? 8.484 -77.125 -47.25 1 89.5 427 LEU A O 1
ATOM 3390 N N . PRO A 1 428 ? 7.879 -78.438 -48.938 1 87.5 428 PRO A N 1
ATOM 3391 C CA . PRO A 1 428 ? 9.195 -78.312 -49.562 1 87.5 428 PRO A CA 1
ATOM 3392 C C . PRO A 1 428 ? 9.484 -76.938 -50.094 1 87.5 428 PRO A C 1
ATOM 3394 O O . PRO A 1 428 ? 8.555 -76.188 -50.406 1 87.5 428 PRO A O 1
ATOM 3397 N N . GLN A 1 429 ? 10.586 -76.562 -50.25 1 87.38 429 GLN A N 1
ATOM 3398 C CA . GLN A 1 429 ? 11.055 -75.25 -50.656 1 87.38 429 GLN A CA 1
ATOM 3399 C C . GLN A 1 429 ? 10.57 -74.875 -52.031 1 87.38 429 GLN A C 1
ATOM 3401 O O . GLN A 1 429 ? 10.297 -73.688 -52.312 1 87.38 429 GLN A O 1
ATOM 3406 N N . ALA A 1 430 ? 10.453 -75.938 -52.812 1 86.06 430 ALA A N 1
ATOM 3407 C CA . ALA A 1 430 ? 10.047 -75.688 -54.188 1 86.06 430 ALA A CA 1
ATOM 3408 C C . ALA A 1 430 ? 8.617 -75.188 -54.25 1 86.06 430 ALA A C 1
ATOM 3410 O O . ALA A 1 430 ? 8.258 -74.375 -55.156 1 86.06 430 ALA A O 1
ATOM 3411 N N . VAL A 1 431 ? 7.836 -75.562 -53.281 1 89.06 431 VAL A N 1
ATOM 3412 C CA . VAL A 1 431 ? 6.426 -75.188 -53.25 1 89.06 431 VAL A CA 1
ATOM 3413 C C . VAL A 1 431 ? 6.273 -73.812 -52.656 1 89.06 431 VAL A C 1
ATOM 3415 O O . VAL A 1 431 ? 5.301 -73.125 -52.938 1 89.06 431 VAL A O 1
ATOM 3418 N N . THR A 1 432 ? 7.301 -73.438 -51.812 1 88.12 432 THR A N 1
ATOM 3419 C CA . THR A 1 432 ? 7.176 -72.188 -51.094 1 88.12 432 THR A CA 1
ATOM 3420 C C . THR A 1 432 ? 7.992 -71.062 -51.75 1 88.12 432 THR A C 1
ATOM 3422 O O . THR A 1 432 ? 8.141 -70 -51.188 1 88.12 432 THR A O 1
ATOM 3425 N N . GLU A 1 433 ? 8.438 -71.375 -52.938 1 86.94 433 GLU A N 1
ATOM 3426 C CA . GLU A 1 433 ? 9.211 -70.438 -53.688 1 86.94 433 GLU A CA 1
ATOM 3427 C C . GLU A 1 433 ? 8.375 -69.188 -54 1 86.94 433 GLU A C 1
ATOM 3429 O O . GLU A 1 433 ? 7.211 -69.312 -54.375 1 86.94 433 GLU A O 1
ATOM 3434 N N . GLY A 1 434 ? 8.82 -67.938 -53.625 1 87.5 434 GLY A N 1
ATOM 3435 C CA . GLY A 1 434 ? 8.133 -66.688 -53.938 1 87.5 434 GLY A CA 1
ATOM 3436 C C . GLY A 1 434 ? 7.484 -66.062 -52.719 1 87.5 434 GLY A C 1
ATOM 3437 O O . GLY A 1 434 ? 6.941 -64.938 -52.781 1 87.5 434 GLY A O 1
ATOM 3438 N N . PHE A 1 435 ? 7.488 -66.75 -51.656 1 91.56 435 PHE A N 1
ATOM 3439 C CA . PHE A 1 435 ? 6.832 -66.25 -50.469 1 91.56 435 PHE A CA 1
ATOM 3440 C C . PHE A 1 435 ? 7.426 -64.938 -50.031 1 91.56 435 PHE A C 1
ATOM 3442 O O . PHE A 1 435 ? 6.703 -64 -49.625 1 91.56 435 PHE A O 1
ATOM 3449 N N . SER A 1 436 ? 8.727 -64.812 -50.156 1 92.25 436 SER A N 1
ATOM 3450 C CA . SER A 1 436 ? 9.398 -63.562 -49.719 1 92.25 436 SER A CA 1
ATOM 3451 C C . SER A 1 436 ? 8.867 -62.344 -50.5 1 92.25 436 SER A C 1
ATOM 3453 O O . SER A 1 436 ? 8.703 -61.281 -49.906 1 92.25 436 SER A O 1
ATOM 3455 N N . GLU A 1 437 ? 8.609 -62.594 -51.688 1 91.69 437 GLU A N 1
ATOM 3456 C CA . GLU A 1 437 ? 8.055 -61.5 -52.5 1 91.69 437 GLU A CA 1
ATOM 3457 C C . GLU A 1 437 ? 6.613 -61.188 -52.094 1 91.69 437 GLU A C 1
ATOM 3459 O O . GLU A 1 437 ? 6.207 -60.031 -52.062 1 91.69 437 GLU A O 1
ATOM 3464 N N . GLU A 1 438 ? 5.883 -62.219 -51.812 1 90.75 438 GLU A N 1
ATOM 3465 C CA . GLU A 1 438 ? 4.508 -62.031 -51.375 1 90.75 438 GLU A CA 1
ATOM 3466 C C . GLU A 1 438 ? 4.453 -61.312 -50.031 1 90.75 438 GLU A C 1
ATOM 3468 O O . GLU A 1 438 ? 3.594 -60.438 -49.812 1 90.75 438 GLU A O 1
ATOM 3473 N N . LEU A 1 439 ? 5.371 -61.688 -49.219 1 93.06 439 LEU A N 1
ATOM 3474 C CA . LEU A 1 439 ? 5.477 -61.031 -47.906 1 93.06 439 LEU A CA 1
ATOM 3475 C C . LEU A 1 439 ? 5.777 -59.562 -48.062 1 93.06 439 LEU A C 1
ATOM 3477 O O . LEU A 1 439 ? 5.105 -58.719 -47.438 1 93.06 439 LEU A O 1
ATOM 3481 N N . ASN A 1 440 ? 6.695 -59.188 -48.844 1 92 440 ASN A N 1
ATOM 3482 C CA . ASN A 1 440 ? 7.074 -57.781 -49.062 1 92 440 ASN A CA 1
ATOM 3483 C C . ASN A 1 440 ? 5.945 -57 -49.719 1 92 440 ASN A C 1
ATOM 3485 O O . ASN A 1 440 ? 5.719 -55.812 -49.375 1 92 440 ASN A O 1
ATOM 3489 N N . MET A 1 441 ? 5.309 -57.656 -50.594 1 89.56 441 MET A N 1
ATOM 3490 C CA . MET A 1 441 ? 4.215 -57 -51.281 1 89.56 441 MET A CA 1
ATOM 3491 C C . MET A 1 441 ? 3.059 -56.719 -50.344 1 89.56 441 MET A C 1
ATOM 3493 O O . MET A 1 441 ? 2.443 -55.656 -50.406 1 89.56 441 MET A O 1
ATOM 3497 N N . ALA A 1 442 ? 2.752 -57.625 -49.5 1 89 442 ALA A N 1
ATOM 3498 C CA . ALA A 1 442 ? 1.658 -57.438 -48.531 1 89 442 ALA A CA 1
ATOM 3499 C C . ALA A 1 442 ? 1.916 -56.25 -47.625 1 89 442 ALA A C 1
ATOM 3501 O O . ALA A 1 442 ? 1.025 -55.438 -47.406 1 89 442 ALA A O 1
ATOM 3502 N N . PHE A 1 443 ? 3.137 -56.062 -47.156 1 90.44 443 PHE A N 1
ATOM 3503 C CA . PHE A 1 443 ? 3.463 -55 -46.219 1 90.44 443 PHE A CA 1
ATOM 3504 C C . PHE A 1 443 ? 3.648 -53.688 -46.969 1 90.44 443 PHE A C 1
ATOM 3506 O O . PHE A 1 443 ? 3.303 -52.625 -46.438 1 90.44 443 PHE A O 1
ATOM 3513 N N . ASN A 1 444 ? 4.254 -53.688 -48.156 1 85.81 444 ASN A N 1
ATOM 3514 C CA . ASN A 1 444 ? 4.398 -52.469 -48.938 1 85.81 444 ASN A CA 1
ATOM 3515 C C . ASN A 1 444 ? 3.043 -51.844 -49.281 1 85.81 444 ASN A C 1
ATOM 3517 O O . ASN A 1 444 ? 2.898 -50.625 -49.312 1 85.81 444 ASN A O 1
ATOM 3521 N N . CYS A 1 445 ? 2.002 -52.719 -49.5 1 81.38 445 CYS A N 1
ATOM 3522 C CA . CYS A 1 445 ? 0.659 -52.219 -49.812 1 81.38 445 CYS A CA 1
ATOM 3523 C C . CYS A 1 445 ? 0.047 -51.531 -48.594 1 81.38 445 CYS A C 1
ATOM 3525 O O . CYS A 1 445 ? -0.763 -50.625 -48.75 1 81.38 445 CYS A O 1
ATOM 3527 N N . ILE A 1 446 ? 0.426 -51.906 -47.438 1 80.12 446 ILE A N 1
ATOM 3528 C CA . ILE A 1 446 ? -0.127 -51.344 -46.188 1 80.12 446 ILE A CA 1
ATOM 3529 C C . ILE A 1 446 ? 0.571 -50.031 -45.875 1 80.12 446 ILE A C 1
ATOM 3531 O O . ILE A 1 446 ? -0.078 -49.062 -45.469 1 80.12 446 ILE A O 1
ATOM 3535 N N . ILE A 1 447 ? 1.886 -49.875 -46 1 77.75 447 ILE A N 1
ATOM 3536 C CA . ILE A 1 447 ? 2.67 -48.719 -45.562 1 77.75 447 ILE A CA 1
ATOM 3537 C C . ILE A 1 447 ? 2.559 -47.594 -46.594 1 77.75 447 ILE A C 1
ATOM 3539 O O . ILE A 1 447 ? 2.441 -46.406 -46.25 1 77.75 447 ILE A O 1
ATOM 3543 N N . GLN A 1 448 ? 2.785 -47.75 -48.031 1 70.19 448 GLN A N 1
ATOM 3544 C CA . GLN A 1 448 ? 2.875 -46.719 -49.062 1 70.19 448 GLN A CA 1
ATOM 3545 C C . GLN A 1 448 ? 1.491 -46.188 -49.438 1 70.19 448 GLN A C 1
ATOM 3547 O O . GLN A 1 448 ? 1.369 -45.281 -50.25 1 70.19 448 GLN A O 1
ATOM 3552 N N . GLY A 1 449 ? 0.365 -46.125 -48.562 1 61.41 449 GLY A N 1
ATOM 3553 C CA . GLY A 1 449 ? -0.858 -45.375 -48.719 1 61.41 449 GLY A CA 1
ATOM 3554 C C . GLY A 1 449 ? -1.879 -46.062 -49.625 1 61.41 449 GLY A C 1
ATOM 3555 O O . GLY A 1 449 ? -2.738 -45.406 -50.219 1 61.41 449 GLY A O 1
ATOM 3556 N N . GLY A 1 450 ? -1.682 -47.188 -50.094 1 51.44 450 GLY A N 1
ATOM 3557 C CA . GLY A 1 450 ? -2.703 -47.656 -51.031 1 51.44 450 GLY A CA 1
ATOM 3558 C C . GLY A 1 450 ? -4.043 -47.906 -50.344 1 51.44 450 GLY A C 1
ATOM 3559 O O . GLY A 1 450 ? -4.262 -47.5 -49.219 1 51.44 450 GLY A O 1
ATOM 3560 N N . SER A 1 451 ? -5.082 -48.531 -51.031 1 49.59 451 SER A N 1
ATOM 3561 C CA . SER A 1 451 ? -6.453 -48.844 -50.656 1 49.59 451 SER A CA 1
ATOM 3562 C C . SER A 1 451 ? -6.504 -49.5 -49.281 1 49.59 451 SER A C 1
ATOM 3564 O O . SER A 1 451 ? -7.504 -49.375 -48.562 1 49.59 451 SER A O 1
ATOM 3566 N N . ALA A 1 452 ? -5.523 -50.125 -48.812 1 51.03 452 ALA A N 1
ATOM 3567 C CA . ALA A 1 452 ? -5.531 -50.906 -47.594 1 51.03 452 ALA A CA 1
ATOM 3568 C C . ALA A 1 452 ? -5.262 -50 -46.375 1 51.03 452 ALA A C 1
ATOM 3570 O O . ALA A 1 452 ? -5.672 -50.344 -45.25 1 51.03 452 ALA A O 1
ATOM 3571 N N . GLN A 1 453 ? -4.496 -48.844 -46.531 1 57.09 453 GLN A N 1
ATOM 3572 C CA . GLN A 1 453 ? -4.293 -47.938 -45.406 1 57.09 453 GLN A CA 1
ATOM 3573 C C . GLN A 1 453 ? -5.621 -47.375 -44.906 1 57.09 453 GLN A C 1
ATOM 3575 O O . GLN A 1 453 ? -5.797 -47.156 -43.719 1 57.09 453 GLN A O 1
ATOM 3580 N N . ASN A 1 454 ? -6.535 -47.125 -45.906 1 63.16 454 ASN A N 1
ATOM 3581 C CA . ASN A 1 454 ? -7.836 -46.531 -45.562 1 63.16 454 ASN A CA 1
ATOM 3582 C C . ASN A 1 454 ? -8.836 -47.625 -45.156 1 63.16 454 ASN A C 1
ATOM 3584 O O . ASN A 1 454 ? -9.906 -47.312 -44.625 1 63.16 454 ASN A O 1
ATOM 3588 N N . ASN A 1 455 ? -8.383 -48.938 -45.438 1 78 455 ASN A N 1
ATOM 3589 C CA . ASN A 1 455 ? -9.32 -50 -45.062 1 78 455 ASN A CA 1
ATOM 3590 C C . ASN A 1 455 ? -8.656 -51.062 -44.188 1 78 455 ASN A C 1
ATOM 3592 O O . ASN A 1 455 ? -7.961 -51.938 -44.719 1 78 455 ASN A O 1
ATOM 3596 N N . LEU A 1 456 ? -8.688 -51.156 -42.906 1 84.44 456 LEU A N 1
ATOM 3597 C CA . LEU A 1 456 ? -8.102 -52.031 -41.906 1 84.44 456 LEU A CA 1
ATOM 3598 C C . LEU A 1 456 ? -8.469 -53.469 -42.156 1 84.44 456 LEU A C 1
ATOM 3600 O O . LEU A 1 456 ? -7.641 -54.375 -41.969 1 84.44 456 LEU A O 1
ATOM 3604 N N . SER A 1 457 ? -9.625 -53.688 -42.75 1 86.44 457 SER A N 1
ATOM 3605 C CA . SER A 1 457 ? -10.094 -55.031 -42.938 1 86.44 457 SER A CA 1
ATOM 3606 C C . SER A 1 457 ? -9.289 -55.75 -44.031 1 86.44 457 SER A C 1
ATOM 3608 O O . SER A 1 457 ? -8.938 -56.906 -43.906 1 86.44 457 SER A O 1
ATOM 3610 N N . LEU A 1 458 ? -8.945 -55 -45.094 1 87.12 458 LEU A N 1
ATOM 3611 C CA . LEU A 1 458 ? -8.172 -55.562 -46.188 1 87.12 458 LEU A CA 1
ATOM 3612 C C . LEU A 1 458 ? -6.734 -55.844 -45.75 1 87.12 458 LEU A C 1
ATOM 3614 O O . LEU A 1 458 ? -6.133 -56.812 -46.156 1 87.12 458 LEU A O 1
ATOM 3618 N N . ALA A 1 459 ? -6.246 -54.938 -44.938 1 89.69 459 ALA A N 1
ATOM 3619 C CA . ALA A 1 459 ? -4.887 -55.125 -44.438 1 89.69 459 ALA A CA 1
ATOM 3620 C C . ALA A 1 459 ? -4.793 -56.344 -43.562 1 89.69 459 ALA A C 1
ATOM 3622 O O . ALA A 1 459 ? -3.811 -57.094 -43.625 1 89.69 459 ALA A O 1
ATOM 3623 N N . VAL A 1 460 ? -5.789 -56.594 -42.75 1 91.69 460 VAL A N 1
ATOM 3624 C CA . VAL A 1 460 ? -5.828 -57.75 -41.875 1 91.69 460 VAL A CA 1
ATOM 3625 C C . VAL A 1 460 ? -5.84 -59.031 -42.688 1 91.69 460 VAL A C 1
ATOM 3627 O O . VAL A 1 460 ? -5.156 -60 -42.344 1 91.69 460 VAL A O 1
ATOM 3630 N N . VAL A 1 461 ? -6.586 -59 -43.75 1 91.56 461 VAL A N 1
ATOM 3631 C CA . VAL A 1 461 ? -6.691 -60.156 -44.594 1 91.56 461 VAL A CA 1
ATOM 3632 C C . VAL A 1 461 ? -5.348 -60.438 -45.281 1 91.56 461 VAL A C 1
ATOM 3634 O O . VAL A 1 461 ? -4.922 -61.594 -45.375 1 91.56 461 VAL A O 1
ATOM 3637 N N . ALA A 1 462 ? -4.742 -59.406 -45.688 1 90.88 462 ALA A N 1
ATOM 3638 C CA . ALA A 1 462 ? -3.455 -59.531 -46.375 1 90.88 462 ALA A CA 1
ATOM 3639 C C . ALA A 1 462 ? -2.404 -60.125 -45.438 1 90.88 462 ALA A C 1
ATOM 3641 O O . ALA A 1 462 ? -1.649 -61.031 -45.812 1 90.88 462 ALA A O 1
ATOM 3642 N N . ILE A 1 463 ? -2.354 -59.656 -44.281 1 92.94 463 ILE A N 1
ATOM 3643 C CA . ILE A 1 463 ? -1.361 -60.094 -43.312 1 92.94 463 ILE A CA 1
ATOM 3644 C C . ILE A 1 463 ? -1.707 -61.5 -42.844 1 92.94 463 ILE A C 1
ATOM 3646 O O . ILE A 1 463 ? -0.816 -62.344 -42.594 1 92.94 463 ILE A O 1
ATOM 3650 N N . ALA A 1 464 ? -2.957 -61.75 -42.625 1 93.56 464 ALA A N 1
ATOM 3651 C CA . ALA A 1 464 ? -3.375 -63.094 -42.219 1 93.56 464 ALA A CA 1
ATOM 3652 C C . ALA A 1 464 ? -2.941 -64.125 -43.281 1 93.56 464 ALA A C 1
ATOM 3654 O O . ALA A 1 464 ? -2.543 -65.25 -42.938 1 93.56 464 ALA A O 1
ATOM 3655 N N . SER A 1 465 ? -3.045 -63.719 -44.5 1 94.31 465 SER A N 1
ATOM 3656 C CA . SER A 1 465 ? -2.688 -64.625 -45.625 1 94.31 465 SER A CA 1
ATOM 3657 C C . SER A 1 465 ? -1.222 -65 -45.531 1 94.31 465 SER A C 1
ATOM 3659 O O . SER A 1 465 ? -0.901 -66.188 -45.625 1 94.31 465 SER A O 1
ATOM 3661 N N . VAL A 1 466 ? -0.389 -64.062 -45.312 1 94.44 466 VAL A N 1
ATOM 3662 C CA . VAL A 1 466 ? 1.039 -64.375 -45.25 1 94.44 466 VAL A CA 1
ATOM 3663 C C . VAL A 1 466 ? 1.373 -65 -43.938 1 94.44 466 VAL A C 1
ATOM 3665 O O . VAL A 1 466 ? 2.277 -65.875 -43.844 1 94.44 466 VAL A O 1
ATOM 3668 N N . ALA A 1 467 ? 0.716 -64.688 -42.875 1 94.38 467 ALA A N 1
ATOM 3669 C CA . ALA A 1 467 ? 0.948 -65.312 -41.594 1 94.38 467 ALA A CA 1
ATOM 3670 C C . ALA A 1 467 ? 0.58 -66.812 -41.594 1 94.38 467 ALA A C 1
ATOM 3672 O O . ALA A 1 467 ? 1.219 -67.625 -40.906 1 94.38 467 ALA A O 1
ATOM 3673 N N . PHE A 1 468 ? -0.508 -67.062 -42.281 1 93.81 468 PHE A N 1
ATOM 3674 C CA . PHE A 1 468 ? -0.935 -68.5 -42.406 1 93.81 468 PHE A CA 1
ATOM 3675 C C . PHE A 1 468 ? 0.161 -69.312 -43.031 1 93.81 468 PHE A C 1
ATOM 3677 O O . PHE A 1 468 ? 0.356 -70.5 -42.625 1 93.81 468 PHE A O 1
ATOM 3684 N N . GLN A 1 469 ? 0.92 -68.688 -43.875 1 93.12 469 GLN A N 1
ATOM 3685 C CA . GLN A 1 469 ? 1.981 -69.375 -44.594 1 93.12 469 GLN A CA 1
ATOM 3686 C C . GLN A 1 469 ? 3.248 -69.5 -43.75 1 93.12 469 GLN A C 1
ATOM 3688 O O . GLN A 1 469 ? 3.875 -70.562 -43.656 1 93.12 469 GLN A O 1
ATOM 3693 N N . ASN A 1 470 ? 3.619 -68.438 -43.156 1 93.5 470 ASN A N 1
ATOM 3694 C CA . ASN A 1 470 ? 4.793 -68.375 -42.281 1 93.5 470 ASN A CA 1
ATOM 3695 C C . ASN A 1 470 ? 4.613 -67.312 -41.188 1 93.5 470 ASN A C 1
ATOM 3697 O O . ASN A 1 470 ? 5.039 -66.125 -41.375 1 93.5 470 ASN A O 1
ATOM 3701 N N . PRO A 1 471 ? 4.129 -67.688 -40.094 1 92.38 471 PRO A N 1
ATOM 3702 C CA . PRO A 1 471 ? 3.869 -66.688 -39.031 1 92.38 471 PRO A CA 1
ATOM 3703 C C . PRO A 1 471 ? 5.141 -66 -38.531 1 92.38 471 PRO A C 1
ATOM 3705 O O . PRO A 1 471 ? 5.129 -64.812 -38.219 1 92.38 471 PRO A O 1
ATOM 3708 N N . GLU A 1 472 ? 6.23 -66.625 -38.406 1 91.44 472 GLU A N 1
ATOM 3709 C CA . GLU A 1 472 ? 7.477 -66.062 -37.875 1 91.44 472 GLU A CA 1
ATOM 3710 C C . GLU A 1 472 ? 8.023 -65 -38.781 1 91.44 472 GLU A C 1
ATOM 3712 O O . GLU A 1 472 ? 8.383 -63.906 -38.312 1 91.44 472 GLU A O 1
ATOM 3717 N N . ALA A 1 473 ? 8.094 -65.25 -40.094 1 92.5 473 ALA A N 1
ATOM 3718 C CA . ALA A 1 473 ? 8.594 -64.25 -41.062 1 92.5 473 ALA A CA 1
ATOM 3719 C C . ALA A 1 473 ? 7.676 -63.062 -41.094 1 92.5 473 ALA A C 1
ATOM 3721 O O . ALA A 1 473 ? 8.141 -61.938 -41.25 1 92.5 473 ALA A O 1
ATOM 3722 N N . THR A 1 474 ? 6.426 -63.344 -40.969 1 93.81 474 THR A N 1
ATOM 3723 C CA . THR A 1 474 ? 5.449 -62.281 -41 1 93.81 474 THR A CA 1
ATOM 3724 C C . THR A 1 474 ? 5.609 -61.344 -39.781 1 93.81 474 THR A C 1
ATOM 3726 O O . THR A 1 474 ? 5.652 -60.125 -39.906 1 93.81 474 THR A O 1
ATOM 3729 N N . LEU A 1 475 ? 5.703 -61.938 -38.594 1 92.38 475 LEU A N 1
ATOM 3730 C CA . LEU A 1 475 ? 5.848 -61.156 -37.375 1 92.38 475 LEU A CA 1
ATOM 3731 C C . LEU A 1 475 ? 7.191 -60.406 -37.344 1 92.38 475 LEU A C 1
ATOM 3733 O O . LEU A 1 475 ? 7.277 -59.281 -36.875 1 92.38 475 LEU A O 1
ATOM 3737 N N . ARG A 1 476 ? 8.211 -61.031 -37.844 1 90.94 476 ARG A N 1
ATOM 3738 C CA . ARG A 1 476 ? 9.516 -60.375 -37.906 1 90.94 476 ARG A CA 1
ATOM 3739 C C . ARG A 1 476 ? 9.484 -59.156 -38.781 1 90.94 476 ARG A C 1
ATOM 3741 O O . ARG A 1 476 ? 10.055 -58.125 -38.438 1 90.94 476 ARG A O 1
ATOM 3748 N N . ARG A 1 477 ? 8.852 -59.375 -39.906 1 92.06 477 ARG A N 1
ATOM 3749 C CA . ARG A 1 477 ? 8.734 -58.219 -40.812 1 92.06 477 ARG A CA 1
ATOM 3750 C C . ARG A 1 477 ? 7.867 -57.125 -40.219 1 92.06 477 ARG A C 1
ATOM 3752 O O . ARG A 1 477 ? 8.148 -55.938 -40.375 1 92.06 477 ARG A O 1
ATOM 3759 N N . CYS A 1 478 ? 6.883 -57.531 -39.594 1 91.06 478 CYS A N 1
ATOM 3760 C CA . CYS A 1 478 ? 6 -56.594 -38.906 1 91.06 478 CYS A CA 1
ATOM 3761 C C . CYS A 1 478 ? 6.766 -55.781 -37.875 1 91.06 478 CYS A C 1
ATOM 3763 O O . CYS A 1 478 ? 6.656 -54.531 -37.844 1 91.06 478 CYS A O 1
ATOM 3765 N N . CYS A 1 479 ? 7.527 -56.375 -37.031 1 91.19 479 CYS A N 1
ATOM 3766 C CA . CYS A 1 479 ? 8.305 -55.688 -36 1 91.19 479 CYS A CA 1
ATOM 3767 C C . CYS A 1 479 ? 9.352 -54.781 -36.594 1 91.19 479 CYS A C 1
ATOM 3769 O O . CYS A 1 479 ? 9.539 -53.656 -36.125 1 91.19 479 CYS A O 1
ATOM 3771 N N . HIS A 1 480 ? 9.945 -55.25 -37.656 1 89.56 480 HIS A N 1
ATOM 3772 C CA . HIS A 1 480 ? 10.969 -54.469 -38.312 1 89.56 480 HIS A CA 1
ATOM 3773 C C . HIS A 1 480 ? 10.375 -53.188 -38.906 1 89.56 480 HIS A C 1
ATOM 3775 O O . HIS A 1 480 ? 10.93 -52.094 -38.75 1 89.56 480 HIS A O 1
ATOM 3781 N N . LEU A 1 481 ? 9.297 -53.312 -39.531 1 90.06 481 LEU A N 1
ATOM 3782 C CA . LEU A 1 481 ? 8.68 -52.156 -40.188 1 90.06 481 LEU A CA 1
ATOM 3783 C C . LEU A 1 481 ? 8.078 -51.188 -39.156 1 90.06 481 LEU A C 1
ATOM 3785 O O . LEU A 1 481 ? 8.023 -50 -39.375 1 90.06 481 LEU A O 1
ATOM 3789 N N . ALA A 1 482 ? 7.609 -51.688 -38.094 1 91.25 482 ALA A N 1
ATOM 3790 C CA . ALA A 1 482 ? 7.051 -50.875 -37.031 1 91.25 482 ALA A CA 1
ATOM 3791 C C . ALA A 1 482 ? 8.109 -49.906 -36.438 1 91.25 482 ALA A C 1
ATOM 3793 O O . ALA A 1 482 ? 7.785 -48.844 -35.969 1 91.25 482 ALA A O 1
ATOM 3794 N N . VAL A 1 483 ? 9.383 -50.25 -36.531 1 90.5 483 VAL A N 1
ATOM 3795 C CA . VAL A 1 483 ? 10.461 -49.5 -35.906 1 90.5 483 VAL A CA 1
ATOM 3796 C C . VAL A 1 483 ? 11.102 -48.562 -36.969 1 90.5 483 VAL A C 1
ATOM 3798 O O . VAL A 1 483 ? 11.414 -47.406 -36.656 1 90.5 483 VAL A O 1
ATOM 3801 N N . VAL A 1 484 ? 11.172 -49.094 -38.25 1 86.88 484 VAL A N 1
ATOM 3802 C CA . VAL A 1 484 ? 11.961 -48.375 -39.25 1 86.88 484 VAL A CA 1
ATOM 3803 C C . VAL A 1 484 ? 11.078 -47.344 -39.969 1 86.88 484 VAL A C 1
ATOM 3805 O O . VAL A 1 484 ? 11.516 -46.25 -40.25 1 86.88 484 VAL A O 1
ATOM 3808 N N . ASN A 1 485 ? 9.797 -47.75 -40.219 1 86.69 485 ASN A N 1
ATOM 3809 C CA . ASN A 1 485 ? 8.922 -46.844 -40.969 1 86.69 485 ASN A CA 1
ATOM 3810 C C . ASN A 1 485 ? 8.133 -45.938 -40.062 1 86.69 485 ASN A C 1
ATOM 3812 O O . ASN A 1 485 ? 7.383 -46.375 -39.188 1 86.69 485 ASN A O 1
ATOM 3816 N N . HIS A 1 486 ? 8.266 -44.688 -40.375 1 87.06 486 HIS A N 1
ATOM 3817 C CA . HIS A 1 486 ? 7.684 -43.688 -39.5 1 87.06 486 HIS A CA 1
ATOM 3818 C C . HIS A 1 486 ? 6.16 -43.781 -39.5 1 87.06 486 HIS A C 1
ATOM 3820 O O . HIS A 1 486 ? 5.516 -43.781 -40.531 1 87.06 486 HIS A O 1
ATOM 3826 N N . GLY A 1 487 ? 5.566 -43.969 -38.375 1 85.62 487 GLY A N 1
ATOM 3827 C CA . GLY A 1 487 ? 4.125 -43.969 -38.188 1 85.62 487 GLY A CA 1
ATOM 3828 C C . GLY A 1 487 ? 3.492 -45.344 -38.375 1 85.62 487 GLY A C 1
ATOM 3829 O O . GLY A 1 487 ? 2.303 -45.531 -38.125 1 85.62 487 GLY A O 1
ATOM 3830 N N . ALA A 1 488 ? 4.219 -46.344 -38.781 1 88.56 488 ALA A N 1
ATOM 3831 C CA . ALA A 1 488 ? 3.676 -47.656 -39.125 1 88.56 488 ALA A CA 1
ATOM 3832 C C . ALA A 1 488 ? 3.293 -48.438 -37.875 1 88.56 488 ALA A C 1
ATOM 3834 O O . ALA A 1 488 ? 2.51 -49.375 -37.938 1 88.56 488 ALA A O 1
ATOM 3835 N N . HIS A 1 489 ? 3.885 -48.031 -36.812 1 90.31 489 HIS A N 1
ATOM 3836 C CA . HIS A 1 489 ? 3.645 -48.781 -35.562 1 90.31 489 HIS A CA 1
ATOM 3837 C C . HIS A 1 489 ? 2.168 -48.75 -35.188 1 90.31 489 HIS A C 1
ATOM 3839 O O . HIS A 1 489 ? 1.634 -49.719 -34.688 1 90.31 489 HIS A O 1
ATOM 3845 N N . SER A 1 490 ? 1.42 -47.719 -35.469 1 89.75 490 SER A N 1
ATOM 3846 C CA . SER A 1 490 ? 0.012 -47.594 -35.094 1 89.75 490 SER A CA 1
ATOM 3847 C C . SER A 1 490 ? -0.861 -48.531 -35.938 1 89.75 490 SER A C 1
ATOM 3849 O O . SER A 1 490 ? -1.701 -49.25 -35.406 1 89.75 490 SER A O 1
ATOM 3851 N N . LEU A 1 491 ? -0.57 -48.469 -37.188 1 89.56 491 LEU A N 1
ATOM 3852 C CA . LEU A 1 491 ? -1.36 -49.281 -38.094 1 89.56 491 LEU A CA 1
ATOM 3853 C C . LEU A 1 491 ? -1.087 -50.75 -37.875 1 89.56 491 LEU A C 1
ATOM 3855 O O . LEU A 1 491 ? -2.018 -51.562 -37.812 1 89.56 491 LEU A O 1
ATOM 3859 N N . LEU A 1 492 ? 0.126 -51.125 -37.781 1 91.94 492 LEU A N 1
ATOM 3860 C CA . LEU A 1 492 ? 0.506 -52.531 -37.625 1 91.94 492 LEU A CA 1
ATOM 3861 C C . LEU A 1 492 ? -0.014 -53.062 -36.312 1 91.94 492 LEU A C 1
ATOM 3863 O O . LEU A 1 492 ? -0.401 -54.25 -36.219 1 91.94 492 LEU A O 1
ATOM 3867 N N . SER A 1 493 ? 0.05 -52.281 -35.281 1 91.88 493 SER A N 1
ATOM 3868 C CA . SER A 1 493 ? -0.491 -52.75 -34 1 91.88 493 SER A CA 1
ATOM 3869 C C . SER A 1 493 ? -1.99 -53 -34.094 1 91.88 493 SER A C 1
ATOM 3871 O O . SER A 1 493 ? -2.494 -53.969 -33.531 1 91.88 493 SER A O 1
ATOM 3873 N N . LYS A 1 494 ? -2.74 -52.219 -34.844 1 89.31 494 LYS A N 1
ATOM 3874 C CA . LYS A 1 494 ? -4.176 -52.438 -35.031 1 89.31 494 LYS A CA 1
ATOM 3875 C C . LYS A 1 494 ? -4.457 -53.719 -35.812 1 89.31 494 LYS A C 1
ATOM 3877 O O . LYS A 1 494 ? -5.434 -54.406 -35.5 1 89.31 494 LYS A O 1
ATOM 3882 N N . ILE A 1 495 ? -3.615 -53.938 -36.688 1 89.94 495 ILE A N 1
ATOM 3883 C CA . ILE A 1 495 ? -3.762 -55.156 -37.5 1 89.94 495 ILE A CA 1
ATOM 3884 C C . ILE A 1 495 ? -3.543 -56.375 -36.594 1 89.94 495 ILE A C 1
ATOM 3886 O O . ILE A 1 495 ? -4.34 -57.312 -36.625 1 89.94 495 ILE A O 1
ATOM 3890 N N . LEU A 1 496 ? -2.498 -56.375 -35.844 1 89.75 496 LEU A N 1
ATOM 3891 C CA . LEU A 1 496 ? -2.186 -57.5 -34.969 1 89.75 496 LEU A CA 1
ATOM 3892 C C . LEU A 1 496 ? -3.27 -57.688 -33.906 1 89.75 496 LEU A C 1
ATOM 3894 O O . LEU A 1 496 ? -3.578 -58.844 -33.531 1 89.75 496 LEU A O 1
ATOM 3898 N N . GLN A 1 497 ? -3.838 -56.688 -33.469 1 88.94 497 GLN A N 1
ATOM 3899 C CA . GLN A 1 497 ? -4.895 -56.781 -32.469 1 88.94 497 GLN A CA 1
ATOM 3900 C C . GLN A 1 497 ? -6.125 -57.5 -33.031 1 88.94 497 GLN A C 1
ATOM 3902 O O . GLN A 1 497 ? -6.902 -58.062 -32.281 1 88.94 497 GLN A O 1
ATOM 3907 N N . GLN A 1 498 ? -6.207 -57.5 -34.312 1 87.88 498 GLN A N 1
ATOM 3908 C CA . GLN A 1 498 ? -7.32 -58.188 -34.938 1 87.88 498 GLN A CA 1
ATOM 3909 C C . GLN A 1 498 ? -6.965 -59.625 -35.25 1 87.88 498 GLN A C 1
ATOM 3911 O O . GLN A 1 498 ? -7.812 -60.406 -35.688 1 87.88 498 GLN A O 1
ATOM 3916 N N . LEU A 1 499 ? -5.711 -59.969 -35 1 89.94 499 LEU A N 1
ATOM 3917 C CA . LEU A 1 499 ? -5.258 -61.344 -35.25 1 89.94 499 LEU A CA 1
ATOM 3918 C C . LEU A 1 499 ? -4.688 -61.969 -34 1 89.94 499 LEU A C 1
ATOM 3920 O O . LEU A 1 499 ? -3.525 -62.375 -33.969 1 89.94 499 LEU A O 1
ATOM 3924 N N . PRO A 1 500 ? -5.449 -62.188 -33 1 88.5 500 PRO A N 1
ATOM 3925 C CA . PRO A 1 500 ? -4.957 -62.75 -31.734 1 88.5 500 PRO A CA 1
ATOM 3926 C C . PRO A 1 500 ? -4.48 -64.188 -31.891 1 88.5 500 PRO A C 1
ATOM 3928 O O . PRO A 1 500 ? -3.764 -64.688 -31.031 1 88.5 500 PRO A O 1
ATOM 3931 N N . GLY A 1 501 ? -4.848 -64.75 -32.938 1 86.81 501 GLY A N 1
ATOM 3932 C CA . GLY A 1 501 ? -4.387 -66.125 -33.219 1 86.81 501 GLY A CA 1
ATOM 3933 C C . GLY A 1 501 ? -2.879 -66.25 -33.344 1 86.81 501 GLY A C 1
ATOM 3934 O O . GLY A 1 501 ? -2.314 -67.312 -33.188 1 86.81 501 GLY A O 1
ATOM 3935 N N . LEU A 1 502 ? -2.289 -65.125 -33.562 1 88.25 502 LEU A N 1
ATOM 3936 C CA . LEU A 1 502 ? -0.842 -65.062 -33.75 1 88.25 502 LEU A CA 1
ATOM 3937 C C . LEU A 1 502 ? -0.12 -64.938 -32.406 1 88.25 502 LEU A C 1
ATOM 3939 O O . LEU A 1 502 ? 1.112 -64.875 -32.375 1 88.25 502 LEU A O 1
ATOM 3943 N N . ARG A 1 503 ? -0.819 -64.75 -31.312 1 79.81 503 ARG A N 1
ATOM 3944 C CA . ARG A 1 503 ? -0.229 -64.562 -29.984 1 79.81 503 ARG A CA 1
ATOM 3945 C C . ARG A 1 503 ? 0.52 -65.812 -29.516 1 79.81 503 ARG A C 1
ATOM 3947 O O . ARG A 1 503 ? 1.512 -65.688 -28.797 1 79.81 503 ARG A O 1
ATOM 3954 N N . GLY A 1 504 ? 0.263 -66.875 -30.078 1 66.19 504 GLY A N 1
ATOM 3955 C CA . GLY A 1 504 ? 0.837 -68.188 -29.625 1 66.19 504 GLY A CA 1
ATOM 3956 C C . GLY A 1 504 ? 0.417 -68.5 -28.219 1 66.19 504 GLY A C 1
ATOM 3957 O O . GLY A 1 504 ? -0.247 -67.75 -27.531 1 66.19 504 GLY A O 1
ATOM 3958 N N . GLY A 1 505 ? 0.473 -69.688 -27.641 1 56.19 505 GLY A N 1
ATOM 3959 C CA . GLY A 1 505 ? 0.126 -70.188 -26.312 1 56.19 505 GLY A CA 1
ATOM 3960 C C . GLY A 1 505 ? 0.916 -69.5 -25.219 1 56.19 505 GLY A C 1
ATOM 3961 O O . GLY A 1 505 ? 2.059 -69.062 -25.438 1 56.19 505 GLY A O 1
ATOM 3962 N N . ALA A 1 506 ? 0.282 -68.812 -24.344 1 47.81 506 ALA A N 1
ATOM 3963 C CA . ALA A 1 506 ? 0.82 -68.062 -23.188 1 47.81 506 ALA A CA 1
ATOM 3964 C C . ALA A 1 506 ? 1.855 -68.938 -22.453 1 47.81 506 ALA A C 1
ATOM 3966 O O . ALA A 1 506 ? 1.54 -70 -21.938 1 47.81 506 ALA A O 1
ATOM 3967 N N . PRO A 1 507 ? 2.99 -69.062 -22.766 1 42.62 507 PRO A N 1
ATOM 3968 C CA . PRO A 1 507 ? 3.73 -69.812 -21.75 1 42.62 507 PRO A CA 1
ATOM 3969 C C . PRO A 1 507 ? 3.512 -69.25 -20.344 1 42.62 507 PRO A C 1
ATOM 3971 O O . PRO A 1 507 ? 3.49 -68.062 -20.125 1 42.62 507 PRO A O 1
ATOM 3974 N N . GLY A 1 508 ? 2.525 -69.75 -19.609 1 37.62 508 GLY A N 1
ATOM 3975 C CA . GLY A 1 508 ? 2.668 -69.5 -18.188 1 37.62 508 GLY A CA 1
ATOM 3976 C C . GLY A 1 508 ? 4.113 -69.375 -17.75 1 37.62 508 GLY A C 1
ATOM 3977 O O . GLY A 1 508 ? 4.988 -70.062 -18.266 1 37.62 508 GLY A O 1
ATOM 3978 N N . CYS A 1 509 ? 4.562 -68.125 -17.406 1 38.81 509 CYS A N 1
ATOM 3979 C CA . CYS A 1 509 ? 5.828 -68.062 -16.688 1 38.81 509 CYS A CA 1
ATOM 3980 C C . CYS A 1 509 ? 5.984 -69.312 -15.781 1 38.81 509 CYS A C 1
ATOM 3982 O O . CYS A 1 509 ? 5.594 -69.25 -14.617 1 38.81 509 CYS A O 1
ATOM 3984 N N . THR A 1 510 ? 5.547 -70.562 -16.016 1 34.84 510 THR A N 1
ATOM 3985 C CA . THR A 1 510 ? 5.863 -71.562 -15.008 1 34.84 510 THR A CA 1
ATOM 3986 C C . THR A 1 510 ? 7.336 -71.5 -14.625 1 34.84 510 THR A C 1
ATOM 3988 O O . THR A 1 510 ? 8.188 -71.188 -15.453 1 34.84 510 THR A O 1
ATOM 3991 N N . GLU A 1 511 ? 7.676 -71.625 -13.328 1 36.91 511 GLU A N 1
ATOM 3992 C CA . GLU A 1 511 ? 8.961 -71.625 -12.641 1 36.91 511 GLU A CA 1
ATOM 3993 C C . GLU A 1 511 ? 10.031 -72.312 -13.477 1 36.91 511 GLU A C 1
ATOM 3995 O O . GLU A 1 511 ? 11.188 -71.875 -13.508 1 36.91 511 GLU A O 1
ATOM 4000 N N . GLY A 1 512 ? 9.969 -73.75 -13.523 1 34.31 512 GLY A N 1
ATOM 4001 C CA . GLY A 1 512 ? 11.117 -74.688 -13.625 1 34.31 512 GLY A CA 1
ATOM 4002 C C . GLY A 1 512 ? 11.828 -74.562 -14.969 1 34.31 512 GLY A C 1
ATOM 4003 O O . GLY A 1 512 ? 13.039 -74.75 -15.055 1 34.31 512 GLY A O 1
ATOM 4004 N N . THR A 1 513 ? 11.148 -75.188 -16.016 1 35.19 513 THR A N 1
ATOM 4005 C CA . THR A 1 513 ? 12.055 -75.5 -17.094 1 35.19 513 THR A CA 1
ATOM 4006 C C . THR A 1 513 ? 12.594 -74.25 -17.781 1 35.19 513 THR A C 1
ATOM 4008 O O . THR A 1 513 ? 11.883 -73.25 -17.906 1 35.19 513 THR A O 1
ATOM 4011 N N . GLY A 1 514 ? 13.812 -73.938 -17.781 1 35.59 514 GLY A N 1
ATOM 4012 C CA . GLY A 1 514 ? 14.711 -72.938 -18.375 1 35.59 514 GLY A CA 1
ATOM 4013 C C . GLY A 1 514 ? 14.156 -72.312 -19.625 1 35.59 514 GLY A C 1
ATOM 4014 O O . GLY A 1 514 ? 14.773 -71.375 -20.203 1 35.59 514 GLY A O 1
ATOM 4015 N N . SER A 1 515 ? 13.602 -73.188 -20.594 1 39 515 SER A N 1
ATOM 4016 C CA . SER A 1 515 ? 13.461 -72.625 -21.922 1 39 515 SER A CA 1
ATOM 4017 C C . SER A 1 515 ? 12.359 -71.562 -21.953 1 39 515 SER A C 1
ATOM 4019 O O . SER A 1 515 ? 11.18 -71.875 -21.797 1 39 515 SER A O 1
ATOM 4021 N N . SER A 1 516 ? 12.352 -70.5 -21.281 1 44.22 516 SER A N 1
ATOM 4022 C CA . SER A 1 516 ? 11.586 -69.25 -21.266 1 44.22 516 SER A CA 1
ATOM 4023 C C . SER A 1 516 ? 11.086 -68.875 -22.656 1 44.22 516 SER A C 1
ATOM 4025 O O . SER A 1 516 ? 11.508 -67.875 -23.219 1 44.22 516 SER A O 1
ATOM 4027 N N . ALA A 1 517 ? 10.953 -69.688 -23.578 1 49.5 517 ALA A N 1
ATOM 4028 C CA . ALA A 1 517 ? 10.742 -69.188 -24.938 1 49.5 517 ALA A CA 1
ATOM 4029 C C . ALA A 1 517 ? 9.414 -68.5 -25.062 1 49.5 517 ALA A C 1
ATOM 4031 O O . ALA A 1 517 ? 8.352 -69.062 -24.812 1 49.5 517 ALA A O 1
ATOM 4032 N N . GLY A 1 518 ? 9.234 -67.062 -24.656 1 57.66 518 GLY A N 1
ATOM 4033 C CA . GLY A 1 518 ? 8.18 -66.125 -24.906 1 57.66 518 GLY A CA 1
ATOM 4034 C C . GLY A 1 518 ? 7.41 -66.375 -26.188 1 57.66 518 GLY A C 1
ATOM 4035 O O . GLY A 1 518 ? 7.688 -67.312 -26.891 1 57.66 518 GLY A O 1
ATOM 4036 N N . SER A 1 519 ? 6.266 -65.625 -26.234 1 76.69 519 SER A N 1
ATOM 4037 C CA . SER A 1 519 ? 5.469 -65.625 -27.453 1 76.69 519 SER A CA 1
ATOM 4038 C C . SER A 1 519 ? 6.332 -65.375 -28.688 1 76.69 519 SER A C 1
ATOM 4040 O O . SER A 1 519 ? 7.434 -64.812 -28.562 1 76.69 519 SER A O 1
ATOM 4042 N N . LEU A 1 520 ? 6.074 -66 -29.719 1 84 520 LEU A N 1
ATOM 4043 C CA . LEU A 1 520 ? 6.805 -65.812 -30.969 1 84 520 LEU A CA 1
ATOM 4044 C C . LEU A 1 520 ? 7.012 -64.312 -31.234 1 84 520 LEU A C 1
ATOM 4046 O O . LEU A 1 520 ? 8.086 -63.906 -31.672 1 84 520 LEU A O 1
ATOM 4050 N N . LEU A 1 521 ? 5.977 -63.656 -30.844 1 86.56 521 LEU A N 1
ATOM 4051 C CA . LEU A 1 521 ? 6.078 -62.219 -31.078 1 86.56 521 LEU A CA 1
ATOM 4052 C C . LEU A 1 521 ? 7.164 -61.594 -30.188 1 86.56 521 LEU A C 1
ATOM 4054 O O . LEU A 1 521 ? 7.934 -60.75 -30.641 1 86.56 521 LEU A O 1
ATOM 4058 N N . CYS A 1 522 ? 7.266 -61.938 -28.969 1 85 522 CYS A N 1
ATOM 4059 C CA . CYS A 1 522 ? 8.25 -61.406 -28.031 1 85 522 CYS A CA 1
ATOM 4060 C C . CYS A 1 522 ? 9.664 -61.688 -28.516 1 85 522 CYS A C 1
ATOM 4062 O O . CYS A 1 522 ? 10.547 -60.844 -28.406 1 85 522 CYS A O 1
ATOM 4064 N N . SER A 1 523 ? 9.828 -62.812 -29.094 1 84.5 523 SER A N 1
ATOM 4065 C CA . SER A 1 523 ? 11.141 -63.188 -29.625 1 84.5 523 SER A CA 1
ATOM 4066 C C . SER A 1 523 ? 11.508 -62.312 -30.812 1 84.5 523 SER A C 1
ATOM 4068 O O . SER A 1 523 ? 12.656 -61.906 -30.953 1 84.5 523 SER A O 1
ATOM 4070 N N . CYS A 1 524 ? 10.5 -62.125 -31.609 1 87.62 524 CYS A N 1
ATOM 4071 C CA . CYS A 1 524 ? 10.734 -61.281 -32.781 1 87.62 524 CYS A CA 1
ATOM 4072 C C . CYS A 1 524 ? 11.047 -59.875 -32.375 1 87.62 524 CYS A C 1
ATOM 4074 O O . CYS A 1 524 ? 11.906 -59.219 -32.969 1 87.62 524 CYS A O 1
ATOM 4076 N N . LEU A 1 525 ? 10.32 -59.438 -31.438 1 89 525 LEU A N 1
ATOM 4077 C CA . LEU A 1 525 ? 10.531 -58.094 -30.938 1 89 525 LEU A CA 1
ATOM 4078 C C . LEU A 1 525 ? 11.922 -57.938 -30.312 1 89 525 LEU A C 1
ATOM 4080 O O . LEU A 1 525 ? 12.594 -56.938 -30.484 1 89 525 LEU A O 1
ATOM 4084 N N . GLN A 1 526 ? 12.406 -58.844 -29.547 1 84.69 526 GLN A N 1
ATOM 4085 C CA . GLN A 1 526 ? 13.727 -58.844 -28.938 1 84.69 526 GLN A CA 1
ATOM 4086 C C . GLN A 1 526 ? 14.828 -58.781 -29.984 1 84.69 526 GLN A C 1
ATOM 4088 O O . GLN A 1 526 ? 15.812 -58.062 -29.828 1 84.69 526 GLN A O 1
ATOM 4093 N N . ASP A 1 527 ? 14.562 -59.531 -31 1 82.94 527 ASP A N 1
ATOM 4094 C CA . ASP A 1 527 ? 15.523 -59.562 -32.094 1 82.94 527 ASP A CA 1
ATOM 4095 C C . ASP A 1 527 ? 15.609 -58.188 -32.75 1 82.94 527 ASP A C 1
ATOM 4097 O O . ASP A 1 527 ? 16.688 -57.719 -33.125 1 82.94 527 ASP A O 1
ATOM 4101 N N . THR A 1 528 ? 14.516 -57.625 -32.844 1 84.69 528 THR A N 1
ATOM 4102 C CA . THR A 1 528 ? 14.477 -56.281 -33.469 1 84.69 528 THR A CA 1
ATOM 4103 C C . THR A 1 528 ? 15.141 -55.281 -32.562 1 84.69 528 THR A C 1
ATOM 4105 O O . THR A 1 528 ? 15.867 -54.375 -33.031 1 84.69 528 THR A O 1
ATOM 4108 N N . ALA A 1 529 ? 14.82 -55.281 -31.312 1 79.88 529 ALA A N 1
ATOM 4109 C CA . ALA A 1 529 ? 15.375 -54.312 -30.344 1 79.88 529 ALA A CA 1
ATOM 4110 C C . ALA A 1 529 ? 16.891 -54.438 -30.281 1 79.88 529 ALA A C 1
ATOM 4112 O O . ALA A 1 529 ? 17.594 -53.406 -30.156 1 79.88 529 ALA A O 1
ATOM 4113 N N . MET A 1 530 ? 17.422 -55.594 -30.359 1 71.25 530 MET A N 1
ATOM 4114 C CA . MET A 1 530 ? 18.859 -55.812 -30.219 1 71.25 530 MET A CA 1
ATOM 4115 C C . MET A 1 530 ? 19.609 -55.406 -31.469 1 71.25 530 MET A C 1
ATOM 4117 O O . MET A 1 530 ? 20.766 -55 -31.391 1 71.25 530 MET A O 1
ATOM 4121 N N . THR A 1 531 ? 19 -55.469 -32.5 1 67.12 531 THR A N 1
ATOM 4122 C CA . THR A 1 531 ? 19.734 -55.25 -33.75 1 67.12 531 THR A CA 1
ATOM 4123 C C . THR A 1 531 ? 19.531 -53.844 -34.281 1 67.12 531 THR A C 1
ATOM 4125 O O . THR A 1 531 ? 20.406 -53.281 -34.938 1 67.12 531 THR A O 1
ATOM 4128 N N . LYS A 1 532 ? 18.516 -53.188 -34 1 66.38 532 LYS A N 1
ATOM 4129 C CA . LYS A 1 532 ? 18.172 -52.062 -34.906 1 66.38 532 LYS A CA 1
ATOM 4130 C C . LYS A 1 532 ? 17.922 -50.781 -34.125 1 66.38 532 LYS A C 1
ATOM 4132 O O . LYS A 1 532 ? 17.812 -49.719 -34.688 1 66.38 532 LYS A O 1
ATOM 4137 N N . LEU A 1 533 ? 17.781 -50.812 -32.781 1 74.44 533 LEU A N 1
ATOM 4138 C CA . LEU A 1 533 ? 17.438 -49.531 -32.188 1 74.44 533 LEU A CA 1
ATOM 4139 C C . LEU A 1 533 ? 18.641 -48.594 -32.188 1 74.44 533 LEU A C 1
ATOM 4141 O O . LEU A 1 533 ? 19.422 -48.594 -31.219 1 74.44 533 LEU A O 1
ATOM 4145 N N . SER A 1 534 ? 18.906 -47.969 -33.375 1 68.62 534 SER A N 1
ATOM 4146 C CA . SER A 1 534 ? 20.109 -47.156 -33.562 1 68.62 534 SER A CA 1
ATOM 4147 C C . SER A 1 534 ? 19.812 -45.688 -33.312 1 68.62 534 SER A C 1
ATOM 4149 O O . SER A 1 534 ? 20.734 -44.938 -32.969 1 68.62 534 SER A O 1
ATOM 4151 N N . SER A 1 535 ? 18.594 -45.344 -33.469 1 80.69 535 SER A N 1
ATOM 4152 C CA . SER A 1 535 ? 18.281 -43.938 -33.312 1 80.69 535 SER A CA 1
ATOM 4153 C C . SER A 1 535 ? 17.219 -43.719 -32.25 1 80.69 535 SER A C 1
ATOM 4155 O O . SER A 1 535 ? 16.484 -44.625 -31.891 1 80.69 535 SER A O 1
ATOM 4157 N N . ALA A 1 536 ? 17.188 -42.562 -31.703 1 82.81 536 ALA A N 1
ATOM 4158 C CA . ALA A 1 536 ? 16.203 -42.156 -30.688 1 82.81 536 ALA A CA 1
ATOM 4159 C C . ALA A 1 536 ? 14.781 -42.25 -31.25 1 82.81 536 ALA A C 1
ATOM 4161 O O . ALA A 1 536 ? 13.844 -42.594 -30.531 1 82.81 536 ALA A O 1
ATOM 4162 N N . LYS A 1 537 ? 14.711 -42 -32.469 1 85.81 537 LYS A N 1
ATOM 4163 C CA . LYS A 1 537 ? 13.406 -42.062 -33.094 1 85.81 537 LYS A CA 1
ATOM 4164 C C . LYS A 1 537 ? 12.898 -43.5 -33.188 1 85.81 537 LYS A C 1
ATOM 4166 O O . LYS A 1 537 ? 11.711 -43.75 -32.969 1 85.81 537 LYS A O 1
ATOM 4171 N N . GLU A 1 538 ? 13.805 -44.344 -33.531 1 87.19 538 GLU A N 1
ATOM 4172 C CA . GLU A 1 538 ? 13.43 -45.75 -33.594 1 87.19 538 GLU A CA 1
ATOM 4173 C C . GLU A 1 538 ? 13.039 -46.312 -32.219 1 87.19 538 GLU A C 1
ATOM 4175 O O . GLU A 1 538 ? 12.109 -47.094 -32.125 1 87.19 538 GLU A O 1
ATOM 4180 N N . GLU A 1 539 ? 13.719 -45.812 -31.281 1 87 539 GLU A N 1
ATOM 4181 C CA . GLU A 1 539 ? 13.375 -46.219 -29.922 1 87 539 GLU A CA 1
ATOM 4182 C C . GLU A 1 539 ? 11.977 -45.719 -29.531 1 87 539 GLU A C 1
ATOM 4184 O O . GLU A 1 539 ? 11.227 -46.469 -28.891 1 87 539 GLU A O 1
ATOM 4189 N N . ASP A 1 540 ? 11.672 -44.625 -29.969 1 89.75 540 ASP A N 1
ATOM 4190 C CA . ASP A 1 540 ? 10.359 -44.062 -29.672 1 89.75 540 ASP A CA 1
ATOM 4191 C C . ASP A 1 540 ? 9.25 -44.844 -30.375 1 89.75 540 ASP A C 1
ATOM 4193 O O . ASP A 1 540 ? 8.203 -45.125 -29.781 1 89.75 540 ASP A O 1
ATOM 4197 N N . GLN A 1 541 ? 9.516 -45.125 -31.562 1 89.81 541 GLN A N 1
ATOM 4198 C CA . GLN A 1 541 ? 8.516 -45.875 -32.312 1 89.81 541 GLN A CA 1
ATOM 4199 C C . GLN A 1 541 ? 8.359 -47.281 -31.734 1 89.81 541 GLN A C 1
ATOM 4201 O O . GLN A 1 541 ? 7.242 -47.812 -31.672 1 89.81 541 GLN A O 1
ATOM 4206 N N . PHE A 1 542 ? 9.484 -47.875 -31.406 1 91.31 542 PHE A N 1
ATOM 4207 C CA . PHE A 1 542 ? 9.445 -49.188 -30.781 1 91.31 542 PHE A CA 1
ATOM 4208 C C . PHE A 1 542 ? 8.609 -49.156 -29.5 1 91.31 542 PHE A C 1
ATOM 4210 O O . PHE A 1 542 ? 7.777 -50.031 -29.281 1 91.31 542 PHE A O 1
ATOM 4217 N N . LEU A 1 543 ? 8.836 -48.125 -28.734 1 91.75 543 LEU A N 1
ATOM 4218 C CA . LEU A 1 543 ? 8.094 -47.969 -27.484 1 91.75 543 LEU A CA 1
ATOM 4219 C C . LEU A 1 543 ? 6.605 -47.812 -27.75 1 91.75 543 LEU A C 1
ATOM 4221 O O . LEU A 1 543 ? 5.781 -48.469 -27.109 1 91.75 543 LEU A O 1
ATOM 4225 N N . HIS A 1 544 ? 6.254 -47.031 -28.656 1 92.56 544 HIS A N 1
ATOM 4226 C CA . HIS A 1 544 ? 4.848 -46.812 -28.984 1 92.56 544 HIS A CA 1
ATOM 4227 C C . HIS A 1 544 ? 4.195 -48.094 -29.5 1 92.56 544 HIS A C 1
ATOM 4229 O O . HIS A 1 544 ? 3.02 -48.344 -29.25 1 92.56 544 HIS A O 1
ATOM 4235 N N . PHE A 1 545 ? 4.973 -48.781 -30.266 1 93.31 545 PHE A N 1
ATOM 4236 C CA . PHE A 1 545 ? 4.477 -50.031 -30.781 1 93.31 545 PHE A CA 1
ATOM 4237 C C . PHE A 1 545 ? 4.164 -51.031 -29.656 1 93.31 545 PHE A C 1
ATOM 4239 O O . PHE A 1 545 ? 3.088 -51.625 -29.641 1 93.31 545 PHE A O 1
ATOM 4246 N N . LEU A 1 546 ? 5.043 -51.125 -28.719 1 91.44 546 LEU A N 1
ATOM 4247 C CA . LEU A 1 546 ? 4.855 -52.031 -27.594 1 91.44 546 LEU A CA 1
ATOM 4248 C C . LEU A 1 546 ? 3.674 -51.594 -26.734 1 91.44 546 LEU A C 1
ATOM 4250 O O . LEU A 1 546 ? 2.891 -52.438 -26.266 1 91.44 546 LEU A O 1
ATOM 4254 N N . VAL A 1 547 ? 3.557 -50.344 -26.516 1 91.88 547 VAL A N 1
ATOM 4255 C CA . VAL A 1 547 ? 2.482 -49.812 -25.672 1 91.88 547 VAL A CA 1
ATOM 4256 C C . VAL A 1 547 ? 1.133 -50.094 -26.344 1 91.88 547 VAL A C 1
ATOM 4258 O O . VAL A 1 547 ? 0.163 -50.438 -25.656 1 91.88 547 VAL A O 1
ATOM 4261 N N . ALA A 1 548 ? 1.123 -49.906 -27.609 1 90.25 548 ALA A N 1
ATOM 4262 C CA . ALA A 1 548 ? -0.107 -50.156 -28.359 1 90.25 548 ALA A CA 1
ATOM 4263 C C . ALA A 1 548 ? -0.5 -51.625 -28.25 1 90.25 548 ALA A C 1
ATOM 4265 O O . ALA A 1 548 ? -1.686 -51.969 -28.156 1 90.25 548 ALA A O 1
ATOM 4266 N N . LEU A 1 549 ? 0.442 -52.5 -28.297 1 90.38 549 LEU A N 1
ATOM 4267 C CA . LEU A 1 549 ? 0.178 -53.938 -28.25 1 90.38 549 LEU A CA 1
ATOM 4268 C C . LEU A 1 549 ? -0.248 -54.344 -26.844 1 90.38 549 LEU A C 1
ATOM 4270 O O . LEU A 1 549 ? -0.924 -55.375 -26.672 1 90.38 549 LEU A O 1
ATOM 4274 N N . MET A 1 550 ? 0.148 -53.594 -25.844 1 89.38 550 MET A N 1
ATOM 4275 C CA . MET A 1 550 ? -0.204 -53.906 -24.453 1 89.38 550 MET A CA 1
ATOM 4276 C C . MET A 1 550 ? -1.59 -53.375 -24.125 1 89.38 550 MET A C 1
ATOM 4278 O O . MET A 1 550 ? -2.203 -53.812 -23.141 1 89.38 550 MET A O 1
ATOM 4282 N N . GLN A 1 551 ? -2.131 -52.562 -24.891 1 87.44 551 GLN A N 1
ATOM 4283 C CA . GLN A 1 551 ? -3.445 -51.969 -24.656 1 87.44 551 GLN A CA 1
ATOM 4284 C C . GLN A 1 551 ? -4.555 -53 -24.922 1 87.44 551 GLN A C 1
ATOM 4286 O O . GLN A 1 551 ? -4.48 -53.75 -25.875 1 87.44 551 GLN A O 1
ATOM 4291 N N . PRO A 1 552 ? -5.5 -52.969 -23.953 1 78.94 552 PRO A N 1
ATOM 4292 C CA . PRO A 1 552 ? -6.602 -53.938 -24.172 1 78.94 552 PRO A CA 1
ATOM 4293 C C . PRO A 1 552 ? -7.418 -53.594 -25.422 1 78.94 552 PRO A C 1
ATOM 4295 O O . PRO A 1 552 ? -7.621 -52.438 -25.75 1 78.94 552 PRO A O 1
ATOM 4298 N N . SER A 1 553 ? -7.504 -54.531 -26.312 1 68.06 553 SER A N 1
ATOM 4299 C CA . SER A 1 553 ? -8.219 -54.375 -27.562 1 68.06 553 SER A CA 1
ATOM 4300 C C . SER A 1 553 ? -9.719 -54.188 -27.344 1 68.06 553 SER A C 1
ATOM 4302 O O . SER A 1 553 ? -10.258 -54.688 -26.344 1 68.06 553 SER A O 1
ATOM 4304 N N . ILE A 1 554 ? -10.344 -53.219 -27.922 1 57.81 554 ILE A N 1
ATOM 4305 C CA . ILE A 1 554 ? -11.781 -52.969 -27.891 1 57.81 554 ILE A CA 1
ATOM 4306 C C . ILE A 1 554 ? -12.539 -54.25 -28.281 1 57.81 554 ILE A C 1
ATOM 4308 O O . ILE A 1 554 ? -13.727 -54.375 -27.969 1 57.81 554 ILE A O 1
ATOM 4312 N N . SER A 1 555 ? -11.844 -55.219 -28.859 1 56 555 SER A N 1
ATOM 4313 C CA . SER A 1 555 ? -12.617 -56.375 -29.297 1 56 555 SER A CA 1
ATOM 4314 C C . SER A 1 555 ? -13.117 -57.188 -28.094 1 56 555 SER A C 1
ATOM 4316 O O . SER A 1 555 ? -12.734 -56.906 -26.953 1 56 555 SER A O 1
ATOM 4318 N N . GLU A 1 556 ? -14.039 -58.125 -28.344 1 53.09 556 GLU A N 1
ATOM 4319 C CA . GLU A 1 556 ? -14.953 -58.875 -27.453 1 53.09 556 GLU A CA 1
ATOM 4320 C C . GLU A 1 556 ? -14.203 -59.469 -26.281 1 53.09 556 GLU A C 1
ATOM 4322 O O . GLU A 1 556 ? -14.75 -59.562 -25.172 1 53.09 556 GLU A O 1
ATOM 4327 N N . SER A 1 557 ? -12.969 -59.875 -26.422 1 55.22 557 SER A N 1
ATOM 4328 C CA . SER A 1 557 ? -12.43 -60.625 -25.281 1 55.22 557 SER A CA 1
ATOM 4329 C C . SER A 1 557 ? -11.617 -59.719 -24.359 1 55.22 557 SER A C 1
ATOM 4331 O O . SER A 1 557 ? -11.32 -60.094 -23.234 1 55.22 557 SER A O 1
ATOM 4333 N N . GLY A 1 558 ? -11.516 -58.438 -24.719 1 62.47 558 GLY A N 1
ATOM 4334 C CA . GLY A 1 558 ? -10.906 -57.438 -23.844 1 62.47 558 GLY A CA 1
ATOM 4335 C C . GLY A 1 558 ? -9.453 -57.75 -23.531 1 62.47 558 GLY A C 1
ATOM 4336 O O . GLY A 1 558 ? -8.883 -57.188 -22.594 1 62.47 558 GLY A O 1
ATOM 4337 N N . GLN A 1 559 ? -8.711 -58.75 -24.219 1 71.81 559 GLN A N 1
ATOM 4338 C CA . GLN A 1 559 ? -7.359 -59.156 -23.844 1 71.81 559 GLN A CA 1
ATOM 4339 C C . GLN A 1 559 ? -6.32 -58.469 -24.719 1 71.81 559 GLN A C 1
ATOM 4341 O O . GLN A 1 559 ? -6.562 -58.188 -25.891 1 71.81 559 GLN A O 1
ATOM 4346 N N . SER A 1 560 ? -5.227 -58 -24.203 1 82.75 560 SER A N 1
ATOM 4347 C CA . SER A 1 560 ? -4.117 -57.375 -24.906 1 82.75 560 SER A CA 1
ATOM 4348 C C . SER A 1 560 ? -3.346 -58.375 -25.75 1 82.75 560 SER A C 1
ATOM 4350 O O . SER A 1 560 ? -3.383 -59.594 -25.469 1 82.75 560 SER A O 1
ATOM 4352 N N . PHE A 1 561 ? -2.852 -57.906 -26.875 1 85.75 561 PHE A N 1
ATOM 4353 C CA . PHE A 1 561 ? -2.061 -58.781 -27.719 1 85.75 561 PHE A CA 1
ATOM 4354 C C . PHE A 1 561 ? -0.81 -59.25 -26.984 1 85.75 561 PHE A C 1
ATOM 4356 O O . PHE A 1 561 ? -0.423 -60.406 -27.109 1 85.75 561 PHE A O 1
ATOM 4363 N N . LEU A 1 562 ? -0.202 -58.281 -26.281 1 86.56 562 LEU A N 1
ATOM 4364 C CA . LEU A 1 562 ? 0.968 -58.594 -25.469 1 86.56 562 LEU A CA 1
ATOM 4365 C C . LEU A 1 562 ? 0.724 -58.219 -24.016 1 86.56 562 LEU A C 1
ATOM 4367 O O . LEU A 1 562 ? 0.368 -57.094 -23.688 1 86.56 562 LEU A O 1
ATOM 4371 N N . HIS A 1 563 ? 0.881 -59.219 -23.172 1 83.88 563 HIS A N 1
ATOM 4372 C CA . HIS A 1 563 ? 0.699 -58.938 -21.75 1 83.88 563 HIS A CA 1
ATOM 4373 C C . HIS A 1 563 ? 1.872 -58.156 -21.188 1 83.88 563 HIS A C 1
ATOM 4375 O O . HIS A 1 563 ? 3.029 -58.438 -21.5 1 83.88 563 HIS A O 1
ATOM 4381 N N . PRO A 1 564 ? 1.607 -57.219 -20.406 1 88.94 564 PRO A N 1
ATOM 4382 C CA . PRO A 1 564 ? 2.688 -56.406 -19.844 1 88.94 564 PRO A CA 1
ATOM 4383 C C . PRO A 1 564 ? 3.734 -57.25 -19.109 1 88.94 564 PRO A C 1
ATOM 4385 O O . PRO A 1 564 ? 4.922 -56.906 -19.125 1 88.94 564 PRO A O 1
ATOM 4388 N N . GLU A 1 565 ? 3.324 -58.219 -18.453 1 87.38 565 GLU A N 1
ATOM 4389 C CA . GLU A 1 565 ? 4.258 -59.125 -17.766 1 87.38 565 GLU A CA 1
ATOM 4390 C C . GLU A 1 565 ? 5.316 -59.656 -18.719 1 87.38 565 GLU A C 1
ATOM 4392 O O . GLU A 1 565 ? 6.504 -59.688 -18.391 1 87.38 565 GLU A O 1
ATOM 4397 N N . GLU A 1 566 ? 4.93 -60 -19.891 1 86.62 566 GLU A N 1
ATOM 4398 C CA . GLU A 1 566 ? 5.836 -60.562 -20.891 1 86.62 566 GLU A CA 1
ATOM 4399 C C . GLU A 1 566 ? 6.82 -59.5 -21.375 1 86.62 566 GLU A C 1
ATOM 4401 O O . GLU A 1 566 ? 7.996 -59.781 -21.594 1 86.62 566 GLU A O 1
ATOM 4406 N N . VAL A 1 567 ? 6.273 -58.375 -21.516 1 88.38 567 VAL A N 1
ATOM 4407 C CA . VAL A 1 567 ? 7.09 -57.281 -22.016 1 88.38 567 VAL A CA 1
ATOM 4408 C C . VAL A 1 567 ? 8.156 -56.906 -21 1 88.38 567 VAL A C 1
ATOM 4410 O O . VAL A 1 567 ? 9.328 -56.719 -21.344 1 88.38 567 VAL A O 1
ATOM 4413 N N . VAL A 1 568 ? 7.797 -56.781 -19.75 1 89.62 568 VAL A N 1
ATOM 4414 C CA . VAL A 1 568 ? 8.727 -56.375 -18.688 1 89.62 568 VAL A CA 1
ATOM 4415 C C . VAL A 1 568 ? 9.789 -57.438 -18.5 1 89.62 568 VAL A C 1
ATOM 4417 O O . VAL A 1 568 ? 10.977 -57.125 -18.328 1 89.62 568 VAL A O 1
ATOM 4420 N N . CYS A 1 569 ? 9.414 -58.625 -18.578 1 86.19 569 CYS A N 1
ATOM 4421 C CA . CYS A 1 569 ? 10.352 -59.719 -18.375 1 86.19 569 CYS A CA 1
ATOM 4422 C C . CYS A 1 569 ? 11.328 -59.844 -19.531 1 86.19 569 CYS A C 1
ATOM 4424 O O . CYS A 1 569 ? 12.492 -60.188 -19.344 1 86.19 569 CYS A O 1
ATOM 4426 N N . ALA A 1 570 ? 10.836 -59.469 -20.672 1 84 570 ALA A N 1
ATOM 4427 C CA . ALA A 1 570 ? 11.664 -59.656 -21.875 1 84 570 ALA A CA 1
ATOM 4428 C C . ALA A 1 570 ? 12.547 -58.438 -22.125 1 84 570 ALA A C 1
ATOM 4430 O O . ALA A 1 570 ? 13.688 -58.594 -22.562 1 84 570 ALA A O 1
ATOM 4431 N N . PHE A 1 571 ? 12.023 -57.281 -21.828 1 86.62 571 PHE A N 1
ATOM 4432 C CA . PHE A 1 571 ? 12.719 -56.125 -22.328 1 86.62 571 PHE A CA 1
ATOM 4433 C C . PHE A 1 571 ? 13.266 -55.281 -21.172 1 86.62 571 PHE A C 1
ATOM 4435 O O . PHE A 1 571 ? 14.086 -54.375 -21.391 1 86.62 571 PHE A O 1
ATOM 4442 N N . VAL A 1 572 ? 12.883 -55.438 -19.984 1 89 572 VAL A N 1
ATOM 4443 C CA . VAL A 1 572 ? 13.297 -54.562 -18.891 1 89 572 VAL A CA 1
ATOM 4444 C C . VAL A 1 572 ? 14.227 -55.344 -17.953 1 89 572 VAL A C 1
ATOM 4446 O O . VAL A 1 572 ? 15.375 -54.969 -17.75 1 89 572 VAL A O 1
ATOM 4449 N N . LEU A 1 573 ? 13.812 -56.469 -17.422 1 85.75 573 LEU A N 1
ATOM 4450 C CA . LEU A 1 573 ? 14.492 -57.188 -16.344 1 85.75 573 LEU A CA 1
ATOM 4451 C C . LEU A 1 573 ? 15.906 -57.562 -16.766 1 85.75 573 LEU A C 1
ATOM 4453 O O . LEU A 1 573 ? 16.859 -57.344 -16.016 1 85.75 573 LEU A O 1
ATOM 4457 N N . PRO A 1 574 ? 16.109 -58.031 -17.984 1 79.44 574 PRO A N 1
ATOM 4458 C CA . PRO A 1 574 ? 17.469 -58.406 -18.359 1 79.44 574 PRO A CA 1
ATOM 4459 C C . PRO A 1 574 ? 18.391 -57.219 -18.547 1 79.44 574 PRO A C 1
ATOM 4461 O O . PRO A 1 574 ? 19.609 -57.344 -18.5 1 79.44 574 PRO A O 1
ATOM 4464 N N . HIS A 1 575 ? 17.812 -56.125 -18.781 1 78.69 575 HIS A N 1
ATOM 4465 C CA . HIS A 1 575 ? 18.625 -54.969 -19.172 1 78.69 575 HIS A CA 1
ATOM 4466 C C . HIS A 1 575 ? 18.859 -54.031 -18 1 78.69 575 HIS A C 1
ATOM 4468 O O . HIS A 1 575 ? 19.547 -53 -18.125 1 78.69 575 HIS A O 1
ATOM 4474 N N . LEU A 1 576 ? 18.281 -54.188 -16.906 1 77.75 576 LEU A N 1
ATOM 4475 C CA . LEU A 1 576 ? 18.484 -53.344 -15.75 1 77.75 576 LEU A CA 1
ATOM 4476 C C . LEU A 1 576 ? 19.734 -53.75 -14.977 1 77.75 576 LEU A C 1
ATOM 4478 O O . LEU A 1 576 ? 20.297 -52.969 -14.219 1 77.75 576 LEU A O 1
ATOM 4482 N N . SER A 1 577 ? 20.328 -55 -15.148 1 61.75 577 SER A N 1
ATOM 4483 C CA . SER A 1 577 ? 21.484 -55.469 -14.391 1 61.75 577 SER A CA 1
ATOM 4484 C C . SER A 1 577 ? 22.75 -54.75 -14.844 1 61.75 577 SER A C 1
ATOM 4486 O O . SER A 1 577 ? 22.938 -54.5 -16.031 1 61.75 577 SER A O 1
ATOM 4488 N N . PRO A 1 578 ? 23.547 -54.031 -13.953 1 56.09 578 PRO A N 1
ATOM 4489 C CA . PRO A 1 578 ? 24.75 -53.25 -14.242 1 56.09 578 PRO A CA 1
ATOM 4490 C C . PRO A 1 578 ? 25.734 -53.969 -15.156 1 56.09 578 PRO A C 1
ATOM 4492 O O . PRO A 1 578 ? 26.531 -53.344 -15.844 1 56.09 578 PRO A O 1
ATOM 4495 N N . SER A 1 579 ? 26.062 -55.219 -14.914 1 49 579 SER A N 1
ATOM 4496 C CA . SER A 1 579 ? 27.203 -55.906 -15.523 1 49 579 SER A CA 1
ATOM 4497 C C . SER A 1 579 ? 27.031 -56.031 -17.031 1 49 579 SER A C 1
ATOM 4499 O O . SER A 1 579 ? 27.984 -56.375 -17.734 1 49 579 SER A O 1
ATOM 4501 N N . GLY A 1 580 ? 25.891 -56.156 -17.547 1 44.75 580 GLY A N 1
ATOM 4502 C CA . GLY A 1 580 ? 25.844 -56.625 -18.922 1 44.75 580 GLY A CA 1
ATOM 4503 C C . GLY A 1 580 ? 25.891 -55.5 -19.922 1 44.75 580 GLY A C 1
ATOM 4504 O O . GLY A 1 580 ? 25.594 -54.344 -19.578 1 44.75 580 GLY A O 1
ATOM 4505 N N . SER A 1 581 ? 26.766 -55.469 -20.844 1 45.88 581 SER A N 1
ATOM 4506 C CA . SER A 1 581 ? 26.906 -54.656 -22.062 1 45.88 581 SER A CA 1
ATOM 4507 C C . SER A 1 581 ? 25.547 -54.375 -22.688 1 45.88 581 SER A C 1
ATOM 4509 O O . SER A 1 581 ? 25.109 -55.094 -23.594 1 45.88 581 SER A O 1
ATOM 4511 N N . SER A 1 582 ? 24.5 -54.219 -21.953 1 50.59 582 SER A N 1
ATOM 4512 C CA . SER A 1 582 ? 23.203 -54.219 -22.625 1 50.59 582 SER A CA 1
ATOM 4513 C C . SER A 1 582 ? 23 -53 -23.484 1 50.59 582 SER A C 1
ATOM 4515 O O . SER A 1 582 ? 23.406 -51.875 -23.109 1 50.59 582 SER A O 1
ATOM 4517 N N . THR A 1 583 ? 22.859 -53.188 -24.719 1 50.03 583 THR A N 1
ATOM 4518 C CA . THR A 1 583 ? 22.531 -52.312 -25.859 1 50.03 583 THR A CA 1
ATOM 4519 C C . THR A 1 583 ? 21.344 -51.438 -25.531 1 50.03 583 THR A C 1
ATOM 4521 O O . THR A 1 583 ? 21.172 -50.344 -26.141 1 50.03 583 THR A O 1
ATOM 4524 N N . CYS A 1 584 ? 20.359 -51.812 -24.688 1 56.03 584 CYS A N 1
ATOM 4525 C CA . CYS A 1 584 ? 19.188 -50.969 -24.516 1 56.03 584 CYS A CA 1
ATOM 4526 C C . CYS A 1 584 ? 19.438 -49.906 -23.453 1 56.03 584 CYS A C 1
ATOM 4528 O O . CYS A 1 584 ? 19.969 -50.188 -22.391 1 56.03 584 CYS A O 1
ATOM 4530 N N . SER A 1 585 ? 19.172 -48.75 -23.875 1 75 585 SER A N 1
ATOM 4531 C CA . SER A 1 585 ? 19.406 -47.562 -23.031 1 75 585 SER A CA 1
ATOM 4532 C C . SER A 1 585 ? 18.547 -47.625 -21.766 1 75 585 SER A C 1
ATOM 4534 O O . SER A 1 585 ? 17.438 -48.188 -21.781 1 75 585 SER A O 1
ATOM 4536 N N . LEU A 1 586 ? 19.047 -47.531 -20.609 1 79.19 586 LEU A N 1
ATOM 4537 C CA . LEU A 1 586 ? 18.328 -47.438 -19.328 1 79.19 586 LEU A CA 1
ATOM 4538 C C . LEU A 1 586 ? 17.078 -46.594 -19.484 1 79.19 586 LEU A C 1
ATOM 4540 O O . LEU A 1 586 ? 16.031 -46.875 -18.891 1 79.19 586 LEU A O 1
ATOM 4544 N N . GLU A 1 587 ? 17.172 -45.656 -20.297 1 82.94 587 GLU A N 1
ATOM 4545 C CA . GLU A 1 587 ? 16.047 -44.75 -20.5 1 82.94 587 GLU A CA 1
ATOM 4546 C C . GLU A 1 587 ? 14.867 -45.469 -21.156 1 82.94 587 GLU A C 1
ATOM 4548 O O . GLU A 1 587 ? 13.711 -45.25 -20.781 1 82.94 587 GLU A O 1
ATOM 4553 N N . LEU A 1 588 ? 15.195 -46.188 -22.094 1 84.81 588 LEU A N 1
ATOM 4554 C CA . LEU A 1 588 ? 14.133 -46.906 -22.766 1 84.81 588 LEU A CA 1
ATOM 4555 C C . LEU A 1 588 ? 13.453 -47.906 -21.812 1 84.81 588 LEU A C 1
ATOM 4557 O O . LEU A 1 588 ? 12.227 -48.031 -21.844 1 84.81 588 LEU A O 1
ATOM 4561 N N . CYS A 1 589 ? 14.227 -48.531 -21.016 1 87 589 CYS A N 1
ATOM 4562 C CA . CYS A 1 589 ? 13.68 -49.469 -20.047 1 87 589 CYS A CA 1
ATOM 4563 C C . CYS A 1 589 ? 12.734 -48.75 -19.078 1 87 589 CYS A C 1
ATOM 4565 O O . CYS A 1 589 ? 11.641 -49.25 -18.797 1 87 589 CYS A O 1
ATOM 4567 N N . LEU A 1 590 ? 13.148 -47.688 -18.641 1 89.81 590 LEU A N 1
ATOM 4568 C CA . LEU A 1 590 ? 12.352 -46.938 -17.672 1 89.81 590 LEU A CA 1
ATOM 4569 C C . LEU A 1 590 ? 11.078 -46.406 -18.328 1 89.81 590 LEU A C 1
ATOM 4571 O O . LEU A 1 590 ? 10.008 -46.438 -17.703 1 89.81 590 LEU A O 1
ATOM 4575 N N . ARG A 1 591 ? 11.188 -45.969 -19.5 1 90 591 ARG A N 1
ATOM 4576 C CA . ARG A 1 591 ? 10.008 -45.5 -20.219 1 90 591 ARG A CA 1
ATOM 4577 C C . ARG A 1 591 ? 9.008 -46.625 -20.438 1 90 591 ARG A C 1
ATOM 4579 O O . ARG A 1 591 ? 7.797 -46.406 -20.328 1 90 591 ARG A O 1
ATOM 4586 N N . LEU A 1 592 ? 9.547 -47.688 -20.75 1 89.94 592 LEU A N 1
ATOM 4587 C CA . LEU A 1 592 ? 8.695 -48.875 -20.969 1 89.94 592 LEU A CA 1
ATOM 4588 C C . LEU A 1 592 ? 7.973 -49.25 -19.688 1 89.94 592 LEU A C 1
ATOM 4590 O O . LEU A 1 592 ? 6.777 -49.531 -19.703 1 89.94 592 LEU A O 1
ATOM 4594 N N . LEU A 1 593 ? 8.648 -49.344 -18.625 1 90.5 593 LEU A N 1
ATOM 4595 C CA . LEU A 1 593 ? 8.055 -49.656 -17.328 1 90.5 593 LEU A CA 1
ATOM 4596 C C . LEU A 1 593 ? 6.969 -48.656 -16.969 1 90.5 593 LEU A C 1
ATOM 4598 O O . LEU A 1 593 ? 5.906 -49.031 -16.469 1 90.5 593 LEU A O 1
ATOM 4602 N N . HIS A 1 594 ? 7.281 -47.438 -17.172 1 91.44 594 HIS A N 1
ATOM 4603 C CA . HIS A 1 594 ? 6.32 -46.375 -16.891 1 91.44 594 HIS A CA 1
ATOM 4604 C C . HIS A 1 594 ? 5.039 -46.562 -17.688 1 91.44 594 HIS A C 1
ATOM 4606 O O . HIS A 1 594 ? 3.938 -46.438 -17.156 1 91.44 594 HIS A O 1
ATOM 4612 N N . SER A 1 595 ? 5.238 -46.812 -18.969 1 90.12 595 SER A N 1
ATOM 4613 C CA . SER A 1 595 ? 4.086 -47 -19.844 1 90.12 595 SER A CA 1
ATOM 4614 C C . SER A 1 595 ? 3.281 -48.219 -19.422 1 90.12 595 SER A C 1
ATOM 4616 O O . SER A 1 595 ? 2.051 -48.219 -19.5 1 90.12 595 SER A O 1
ATOM 4618 N N . ALA A 1 596 ? 3.949 -49.25 -19.062 1 89.62 596 ALA A N 1
ATOM 4619 C CA . ALA A 1 596 ? 3.277 -50.5 -18.641 1 89.62 596 ALA A CA 1
ATOM 4620 C C . ALA A 1 596 ? 2.416 -50.25 -17.406 1 89.62 596 ALA A C 1
ATOM 4622 O O . ALA A 1 596 ? 1.304 -50.75 -17.297 1 89.62 596 ALA A O 1
ATOM 4623 N N . PHE A 1 597 ? 2.844 -49.5 -16.469 1 88.25 597 PHE A N 1
ATOM 4624 C CA . PHE A 1 597 ? 2.127 -49.219 -15.227 1 88.25 597 PHE A CA 1
ATOM 4625 C C . PHE A 1 597 ? 1.009 -48.219 -15.461 1 88.25 597 PHE A C 1
ATOM 4627 O O . PHE A 1 597 ? 0.064 -48.156 -14.672 1 88.25 597 PHE A O 1
ATOM 4634 N N . SER A 1 598 ? 1.071 -47.438 -16.516 1 85.62 598 SER A N 1
ATOM 4635 C CA . SER A 1 598 ? 0.06 -46.438 -16.797 1 85.62 598 SER A CA 1
ATOM 4636 C C . SER A 1 598 ? -1.162 -47.062 -17.469 1 85.62 598 SER A C 1
ATOM 4638 O O . SER A 1 598 ? -2.215 -46.438 -17.562 1 85.62 598 SER A O 1
ATOM 4640 N N . LEU A 1 599 ? -0.957 -48.156 -17.969 1 80.06 599 LEU A N 1
ATOM 4641 C CA . LEU A 1 599 ? -2.059 -48.844 -18.641 1 80.06 599 LEU A CA 1
ATOM 4642 C C . LEU A 1 599 ? -3.098 -49.312 -17.641 1 80.06 599 LEU A C 1
ATOM 4644 O O . LEU A 1 599 ? -2.754 -49.688 -16.5 1 80.06 599 LEU A O 1
ATOM 4648 N N . ASP A 1 600 ? -4.422 -49.062 -17.75 1 62.47 600 ASP A N 1
ATOM 4649 C CA . ASP A 1 600 ? -5.551 -49.375 -16.875 1 62.47 600 ASP A CA 1
ATOM 4650 C C . ASP A 1 600 ? -5.703 -50.906 -16.703 1 62.47 600 ASP A C 1
ATOM 4652 O O . ASP A 1 600 ? -6.457 -51.531 -17.422 1 62.47 600 ASP A O 1
ATOM 4656 N N . PHE A 1 601 ? -4.691 -51.562 -16.578 1 59.16 601 PHE A N 1
ATOM 4657 C CA . PHE A 1 601 ? -4.949 -52.969 -16.375 1 59.16 601 PHE A CA 1
ATOM 4658 C C . PHE A 1 601 ? -5.582 -53.219 -15 1 59.16 601 PHE A C 1
ATOM 4660 O O . PHE A 1 601 ? -4.949 -52.969 -13.969 1 59.16 601 PHE A O 1
ATOM 4667 N N . GLN A 1 602 ? -6.711 -52.844 -14.828 1 52 602 GLN A N 1
ATOM 4668 C CA . GLN A 1 602 ? -7.555 -52.75 -13.648 1 52 602 GLN A CA 1
ATOM 4669 C C . GLN A 1 602 ? -7.207 -53.812 -12.625 1 52 602 GLN A C 1
ATOM 4671 O O . GLN A 1 602 ? -6.438 -54.75 -12.922 1 52 602 GLN A O 1
ATOM 4676 N N . ASP A 1 603 ? -8.398 -54.375 -11.906 1 55.16 603 ASP A N 1
ATOM 4677 C CA . ASP A 1 603 ? -8.953 -54.844 -10.633 1 55.16 603 ASP A CA 1
ATOM 4678 C C . ASP A 1 603 ? -8.5 -56.25 -10.32 1 55.16 603 ASP A C 1
ATOM 4680 O O . ASP A 1 603 ? -9.055 -56.906 -9.438 1 55.16 603 ASP A O 1
ATOM 4684 N N . ALA A 1 604 ? -7.547 -56.75 -11.25 1 66 604 ALA A N 1
ATOM 4685 C CA . ALA A 1 604 ? -7.402 -58.156 -10.898 1 66 604 ALA A CA 1
ATOM 4686 C C . ALA A 1 604 ? -6.352 -58.344 -9.805 1 66 604 ALA A C 1
ATOM 4688 O O . ALA A 1 604 ? -5.332 -57.656 -9.797 1 66 604 ALA A O 1
ATOM 4689 N N . SER A 1 605 ? -6.625 -58.906 -8.766 1 73.62 605 SER A N 1
ATOM 4690 C CA . SER A 1 605 ? -5.77 -59.375 -7.68 1 73.62 605 SER A CA 1
ATOM 4691 C C . SER A 1 605 ? -5.527 -60.875 -7.781 1 73.62 605 SER A C 1
ATOM 4693 O O . SER A 1 605 ? -6.473 -61.656 -7.906 1 73.62 605 SER A O 1
ATOM 4695 N N . PRO A 1 606 ? -4.066 -61.094 -8.047 1 82.5 606 PRO A N 1
ATOM 4696 C CA . PRO A 1 606 ? -2.834 -60.344 -7.871 1 82.5 606 PRO A CA 1
ATOM 4697 C C . PRO A 1 606 ? -2.42 -59.594 -9.141 1 82.5 606 PRO A C 1
ATOM 4699 O O . PRO A 1 606 ? -2.68 -60.062 -10.25 1 82.5 606 PRO A O 1
ATOM 4702 N N . HIS A 1 607 ? -1.822 -58.5 -8.992 1 88.06 607 HIS A N 1
ATOM 4703 C CA . HIS A 1 607 ? -1.312 -57.688 -10.102 1 88.06 607 HIS A CA 1
ATOM 4704 C C . HIS A 1 607 ? -0.235 -58.438 -10.875 1 88.06 607 HIS A C 1
ATOM 4706 O O . HIS A 1 607 ? 0.529 -59.219 -10.289 1 88.06 607 HIS A O 1
ATOM 4712 N N . TRP A 1 608 ? -0.074 -58.25 -12.117 1 87.38 608 TRP A N 1
ATOM 4713 C CA . TRP A 1 608 ? 0.816 -59.031 -12.977 1 87.38 608 TRP A CA 1
ATOM 4714 C C . TRP A 1 608 ? 2.273 -58.844 -12.57 1 87.38 608 TRP A C 1
ATOM 4716 O O . TRP A 1 608 ? 3.113 -59.688 -12.805 1 87.38 608 TRP A O 1
ATOM 4726 N N . VAL A 1 609 ? 2.572 -57.75 -11.93 1 90.25 609 VAL A N 1
ATOM 4727 C CA . VAL A 1 609 ? 3.953 -57.406 -11.609 1 90.25 609 VAL A CA 1
ATOM 4728 C C . VAL A 1 609 ? 4.492 -58.344 -10.547 1 90.25 609 VAL A C 1
ATOM 4730 O O . VAL A 1 609 ? 5.703 -58.531 -10.422 1 90.25 609 VAL A O 1
ATOM 4733 N N . MET A 1 610 ? 3.59 -58.906 -9.773 1 89.75 610 MET A N 1
ATOM 4734 C CA . MET A 1 610 ? 4.004 -59.812 -8.703 1 89.75 610 MET A CA 1
ATOM 4735 C C . MET A 1 610 ? 4.664 -61.062 -9.273 1 89.75 610 MET A C 1
ATOM 4737 O O . MET A 1 610 ? 5.359 -61.781 -8.562 1 89.75 610 MET A O 1
ATOM 4741 N N . ASN A 1 611 ? 4.527 -61.25 -10.641 1 87.38 611 ASN A N 1
ATOM 4742 C CA . ASN A 1 611 ? 5.168 -62.375 -11.32 1 87.38 611 ASN A CA 1
ATOM 4743 C C . ASN A 1 611 ? 6.477 -61.938 -11.984 1 87.38 611 ASN A C 1
ATOM 4745 O O . ASN A 1 611 ? 7.141 -62.781 -12.625 1 87.38 611 ASN A O 1
ATOM 4749 N N . CYS A 1 612 ? 6.895 -60.719 -11.781 1 88.31 612 CYS A N 1
ATOM 4750 C CA . CYS A 1 612 ? 8.094 -60.188 -12.422 1 88.31 612 CYS A CA 1
ATOM 4751 C C . CYS A 1 612 ? 9.172 -59.875 -11.391 1 88.31 612 CYS A C 1
ATOM 4753 O O . CYS A 1 612 ? 9.875 -58.875 -11.508 1 88.31 612 CYS A O 1
ATOM 4755 N N . SER A 1 613 ? 9.266 -60.688 -10.344 1 89.5 613 SER A N 1
ATOM 4756 C CA . SER A 1 613 ? 10.242 -60.469 -9.281 1 89.5 613 SER A CA 1
ATOM 4757 C C . SER A 1 613 ? 10.195 -59.031 -8.797 1 89.5 613 SER A C 1
ATOM 4759 O O . SER A 1 613 ? 11.18 -58.281 -8.898 1 89.5 613 SER A O 1
ATOM 4761 N N . PRO A 1 614 ? 9.102 -58.656 -8.281 1 92.75 614 PRO A N 1
ATOM 4762 C CA . PRO A 1 614 ? 8.875 -57.25 -7.949 1 92.75 614 PRO A CA 1
ATOM 4763 C C . PRO A 1 614 ? 9.875 -56.719 -6.926 1 92.75 614 PRO A C 1
ATOM 4765 O O . PRO A 1 614 ? 10.32 -55.594 -7.027 1 92.75 614 PRO A O 1
ATOM 4768 N N . PHE A 1 615 ? 10.328 -57.469 -5.879 1 94.62 615 PHE A N 1
ATOM 4769 C CA . PHE A 1 615 ? 11.211 -56.969 -4.816 1 94.62 615 PHE A CA 1
ATOM 4770 C C . PHE A 1 615 ? 12.633 -56.781 -5.332 1 94.62 615 PHE A C 1
ATOM 4772 O O . PHE A 1 615 ? 13.25 -55.75 -5.098 1 94.62 615 PHE A O 1
ATOM 4779 N N . PRO A 1 616 ? 13.125 -57.781 -6.129 1 92.31 616 PRO A N 1
ATOM 4780 C CA . PRO A 1 616 ? 14.414 -57.531 -6.77 1 92.31 616 PRO A CA 1
ATOM 4781 C C . PRO A 1 616 ? 14.367 -56.312 -7.727 1 92.31 616 PRO A C 1
ATOM 4783 O O . PRO A 1 616 ? 15.336 -55.562 -7.832 1 92.31 616 PRO A O 1
ATOM 4786 N N . LEU A 1 617 ? 13.281 -56.219 -8.398 1 92.69 617 LEU A N 1
ATOM 4787 C CA . LEU A 1 617 ? 13.133 -55.062 -9.297 1 92.69 617 LEU A CA 1
ATOM 4788 C C . LEU A 1 617 ? 13.18 -53.75 -8.531 1 92.69 617 LEU A C 1
ATOM 4790 O O . LEU A 1 617 ? 13.844 -52.812 -8.961 1 92.69 617 LEU A O 1
ATOM 4794 N N . LEU A 1 618 ? 12.461 -53.688 -7.414 1 95 618 LEU A N 1
ATOM 4795 C CA . LEU A 1 618 ? 12.508 -52.531 -6.562 1 95 618 LEU A CA 1
ATOM 4796 C C . LEU A 1 618 ? 13.93 -52.25 -6.078 1 95 618 LEU A C 1
ATOM 4798 O O . LEU A 1 618 ? 14.375 -51.094 -6.066 1 95 618 LEU A O 1
ATOM 4802 N N . CYS A 1 619 ? 14.586 -53.25 -5.691 1 93.69 619 CYS A N 1
ATOM 4803 C CA . CYS A 1 619 ? 15.945 -53.125 -5.191 1 93.69 619 CYS A CA 1
ATOM 4804 C C . CYS A 1 619 ? 16.875 -52.531 -6.254 1 93.69 619 CYS A C 1
ATOM 4806 O O . CYS A 1 619 ? 17.656 -51.625 -5.969 1 93.69 619 CYS A O 1
ATOM 4808 N N . VAL A 1 620 ? 16.781 -53 -7.473 1 90.56 620 VAL A N 1
ATOM 4809 C CA . VAL A 1 620 ? 17.625 -52.531 -8.562 1 90.56 620 VAL A CA 1
ATOM 4810 C C . VAL A 1 620 ? 17.312 -51.062 -8.867 1 90.56 620 VAL A C 1
ATOM 4812 O O . VAL A 1 620 ? 18.234 -50.281 -9.117 1 90.56 620 VAL A O 1
ATOM 4815 N N . LEU A 1 621 ? 16.047 -50.75 -8.938 1 91 621 LEU A N 1
ATOM 4816 C CA . LEU A 1 621 ? 15.664 -49.375 -9.203 1 91 621 LEU A CA 1
ATOM 4817 C C . LEU A 1 621 ? 16.203 -48.438 -8.117 1 91 621 LEU A C 1
ATOM 4819 O O . LEU A 1 621 ? 16.641 -47.344 -8.406 1 91 621 LEU A O 1
ATOM 4823 N N . CYS A 1 622 ? 16.125 -48.875 -6.887 1 92.25 622 CYS A N 1
ATOM 4824 C CA . CYS A 1 622 ? 16.656 -48.094 -5.777 1 92.25 622 CYS A CA 1
ATOM 4825 C C . CYS A 1 622 ? 18.172 -47.938 -5.906 1 92.25 622 CYS A C 1
ATOM 4827 O O . CYS A 1 622 ? 18.719 -46.875 -5.59 1 92.25 622 CYS A O 1
ATOM 4829 N N . GLN A 1 623 ? 18.828 -48.938 -6.324 1 88.25 623 GLN A N 1
ATOM 4830 C CA . GLN A 1 623 ? 20.266 -48.875 -6.535 1 88.25 623 GLN A CA 1
ATOM 4831 C C . GLN A 1 623 ? 20.609 -47.844 -7.629 1 88.25 623 GLN A C 1
ATOM 4833 O O . GLN A 1 623 ? 21.578 -47.094 -7.5 1 88.25 623 GLN A O 1
ATOM 4838 N N . LEU A 1 624 ? 19.828 -47.906 -8.656 1 84.56 624 LEU A N 1
ATOM 4839 C CA . LEU A 1 624 ? 20.031 -46.938 -9.734 1 84.56 624 LEU A CA 1
ATOM 4840 C C . LEU A 1 624 ? 19.828 -45.5 -9.227 1 84.56 624 LEU A C 1
ATOM 4842 O O . LEU A 1 624 ? 20.547 -44.594 -9.617 1 84.56 624 LEU A O 1
ATOM 4846 N N . LEU A 1 625 ? 18.797 -45.375 -8.406 1 86.81 625 LEU A N 1
ATOM 4847 C CA . LEU A 1 625 ? 18.531 -44.062 -7.84 1 86.81 625 LEU A CA 1
ATOM 4848 C C . LEU A 1 625 ? 19.672 -43.594 -6.953 1 86.81 625 LEU A C 1
ATOM 4850 O O . LEU A 1 625 ? 20.031 -42.406 -6.961 1 86.81 625 LEU A O 1
ATOM 4854 N N . ASN A 1 626 ? 20.156 -44.469 -6.203 1 84.69 626 ASN A N 1
ATOM 4855 C CA . ASN A 1 626 ? 21.281 -44.156 -5.312 1 84.69 626 ASN A CA 1
ATOM 4856 C C . ASN A 1 626 ? 22.516 -43.75 -6.094 1 84.69 626 ASN A C 1
ATOM 4858 O O . ASN A 1 626 ? 23.266 -42.875 -5.668 1 84.69 626 ASN A O 1
ATOM 4862 N N . GLU A 1 627 ? 22.719 -44.375 -7.133 1 74.44 627 GLU A N 1
ATOM 4863 C CA . GLU A 1 627 ? 23.891 -44.094 -7.953 1 74.44 627 GLU A CA 1
ATOM 4864 C C . GLU A 1 627 ? 23.703 -42.781 -8.719 1 74.44 627 GLU A C 1
ATOM 4866 O O . GLU A 1 627 ? 24.688 -42.156 -9.117 1 74.44 627 GLU A O 1
ATOM 4871 N N . GLY A 1 628 ? 22.562 -42.375 -9.039 1 67.12 628 GLY A N 1
ATOM 4872 C CA . GLY A 1 628 ? 22.266 -41.156 -9.766 1 67.12 628 GLY A CA 1
ATOM 4873 C C . GLY A 1 628 ? 22.531 -39.906 -8.938 1 67.12 628 GLY A C 1
ATOM 4874 O O . GLY A 1 628 ? 22.469 -38.781 -9.461 1 67.12 628 GLY A O 1
ATOM 4875 N N . CYS A 1 629 ? 22.641 -39.906 -7.66 1 58.25 629 CYS A N 1
ATOM 4876 C CA . CYS A 1 629 ? 22.828 -38.719 -6.797 1 58.25 629 CYS A CA 1
ATOM 4877 C C . CYS A 1 629 ? 24.062 -37.938 -7.215 1 58.25 629 CYS A C 1
ATOM 4879 O O . CYS A 1 629 ? 24.156 -36.75 -6.93 1 58.25 629 CYS A O 1
ATOM 4881 N N . GLY A 1 630 ? 24.859 -38.438 -8.18 1 57.31 630 GLY A N 1
ATOM 4882 C CA . GLY A 1 630 ? 26.094 -37.75 -8.531 1 57.31 630 GLY A CA 1
ATOM 4883 C C . GLY A 1 630 ? 26.094 -37.219 -9.953 1 57.31 630 GLY A C 1
ATOM 4884 O O . GLY A 1 630 ? 27.156 -37.125 -10.57 1 57.31 630 GLY A O 1
ATOM 4885 N N . CYS A 1 631 ? 24.953 -37.062 -10.445 1 52.03 631 CYS A N 1
ATOM 4886 C CA . CYS A 1 631 ? 24.719 -37.031 -11.883 1 52.03 631 CYS A CA 1
ATOM 4887 C C . CYS A 1 631 ? 25.641 -36.031 -12.57 1 52.03 631 CYS A C 1
ATOM 4889 O O . CYS A 1 631 ? 25.922 -36.156 -13.766 1 52.03 631 CYS A O 1
ATOM 4891 N N . TRP A 1 632 ? 25.922 -34.812 -11.938 1 55.28 632 TRP A N 1
ATOM 4892 C CA . TRP A 1 632 ? 26.703 -33.938 -12.82 1 55.28 632 TRP A CA 1
ATOM 4893 C C . TRP A 1 632 ? 28.172 -34.344 -12.812 1 55.28 632 TRP A C 1
ATOM 4895 O O . TRP A 1 632 ? 28.984 -33.719 -13.5 1 55.28 632 TRP A O 1
ATOM 4905 N N . GLU A 1 633 ? 28.422 -35.344 -11.938 1 55.91 633 GLU A N 1
ATOM 4906 C CA . GLU A 1 633 ? 29.828 -35.75 -11.867 1 55.91 633 GLU A CA 1
ATOM 4907 C C . GLU A 1 633 ? 30.188 -36.656 -13.031 1 55.91 633 GLU A C 1
ATOM 4909 O O . GLU A 1 633 ? 29.406 -37.531 -13.422 1 55.91 633 GLU A O 1
ATOM 4914 N N . LEU A 1 634 ? 31.094 -36.062 -13.93 1 54.78 634 LEU A N 1
ATOM 4915 C CA . LEU A 1 634 ? 31.609 -36.906 -15.023 1 54.78 634 LEU A CA 1
ATOM 4916 C C . LEU A 1 634 ? 32 -38.281 -14.523 1 54.78 634 LEU A C 1
ATOM 4918 O O . LEU A 1 634 ? 32.688 -38.406 -13.5 1 54.78 634 LEU A O 1
ATOM 4922 N N . PRO A 1 635 ? 31.359 -39.281 -15.039 1 52.31 635 PRO A N 1
ATOM 4923 C CA . PRO A 1 635 ? 31.75 -40.625 -14.602 1 52.31 635 PRO A CA 1
ATOM 4924 C C . PRO A 1 635 ? 33.25 -40.875 -14.703 1 52.31 635 PRO A C 1
ATOM 4926 O O . PRO A 1 635 ? 33.906 -40.281 -15.57 1 52.31 635 PRO A O 1
ATOM 4929 N N . ALA A 1 636 ? 34.062 -41.188 -13.656 1 50.03 636 ALA A N 1
ATOM 4930 C CA . ALA A 1 636 ? 35.438 -41.625 -13.836 1 50.03 636 ALA A CA 1
ATOM 4931 C C . ALA A 1 636 ? 35.562 -42.594 -15.023 1 50.03 636 ALA A C 1
ATOM 4933 O O . ALA A 1 636 ? 34.594 -43.25 -15.391 1 50.03 636 ALA A O 1
ATOM 4934 N N . GLU A 1 637 ? 36.688 -42.5 -15.672 1 47.16 637 GLU A N 1
ATOM 4935 C CA . GLU A 1 637 ? 37.031 -43.469 -16.703 1 47.16 637 GLU A CA 1
ATOM 4936 C C . GLU A 1 637 ? 36.688 -44.906 -16.281 1 47.16 637 GLU A C 1
ATOM 4938 O O . GLU A 1 637 ? 37.125 -45.375 -15.234 1 47.16 637 GLU A O 1
ATOM 4943 N N . GLY A 1 638 ? 35.719 -45.594 -16.875 1 49.12 638 GLY A N 1
ATOM 4944 C CA . GLY A 1 638 ? 35.281 -46.969 -16.641 1 49.12 638 GLY A CA 1
ATOM 4945 C C . GLY A 1 638 ? 34 -47.062 -15.836 1 49.12 638 GLY A C 1
ATOM 4946 O O . GLY A 1 638 ? 33.531 -48.156 -15.562 1 49.12 638 GLY A O 1
ATOM 4947 N N . ALA A 1 639 ? 33.781 -46 -15.086 1 52.22 639 ALA A N 1
ATOM 4948 C CA . ALA A 1 639 ? 32.656 -46.094 -14.141 1 52.22 639 ALA A CA 1
ATOM 4949 C C . ALA A 1 639 ? 31.312 -46.156 -14.867 1 52.22 639 ALA A C 1
ATOM 4951 O O . ALA A 1 639 ? 31.188 -45.625 -15.977 1 52.22 639 ALA A O 1
ATOM 4952 N N . PRO A 1 640 ? 30.359 -46.906 -14.273 1 52.47 640 PRO A N 1
ATOM 4953 C CA . PRO A 1 640 ? 29.047 -47.219 -14.867 1 52.47 640 PRO A CA 1
ATOM 4954 C C . PRO A 1 640 ? 28.328 -46 -15.406 1 52.47 640 PRO A C 1
ATOM 4956 O O . PRO A 1 640 ? 28.75 -44.875 -15.141 1 52.47 640 PRO A O 1
ATOM 4959 N N . ARG A 1 641 ? 26.953 -46.281 -15.789 1 56.53 641 ARG A N 1
ATOM 4960 C CA . ARG A 1 641 ? 25.953 -45.562 -16.578 1 56.53 641 ARG A CA 1
ATOM 4961 C C . ARG A 1 641 ? 25.594 -44.25 -15.922 1 56.53 641 ARG A C 1
ATOM 4963 O O . ARG A 1 641 ? 25.328 -44.188 -14.719 1 56.53 641 ARG A O 1
ATOM 4970 N N . HIS A 1 642 ? 25.984 -43.156 -16.516 1 63.38 642 HIS A N 1
ATOM 4971 C CA . HIS A 1 642 ? 25.609 -41.812 -16.172 1 63.38 642 HIS A CA 1
ATOM 4972 C C . HIS A 1 642 ? 24.094 -41.594 -16.281 1 63.38 642 HIS A C 1
ATOM 4974 O O . HIS A 1 642 ? 23.5 -41.906 -17.328 1 63.38 642 HIS A O 1
ATOM 4980 N N . LEU A 1 643 ? 23.422 -41.469 -15.047 1 71.56 643 LEU A N 1
ATOM 4981 C CA . LEU A 1 643 ? 21.984 -41.219 -15.055 1 71.56 643 LEU A CA 1
ATOM 4982 C C . LEU A 1 643 ? 21.703 -39.75 -15.258 1 71.56 643 LEU A C 1
ATOM 4984 O O . LEU A 1 643 ? 22.141 -38.906 -14.461 1 71.56 643 LEU A O 1
ATOM 4988 N N . SER A 1 644 ? 21.141 -39.406 -16.422 1 75 644 SER A N 1
ATOM 4989 C CA . SER A 1 644 ? 20.734 -38.031 -16.672 1 75 644 SER A CA 1
ATOM 4990 C C . SER A 1 644 ? 19.641 -37.594 -15.711 1 75 644 SER A C 1
ATOM 4992 O O . SER A 1 644 ? 18.984 -38.406 -15.094 1 75 644 SER A O 1
ATOM 4994 N N . MET A 1 645 ? 19.453 -36.344 -15.461 1 78.19 645 MET A N 1
ATOM 4995 C CA . MET A 1 645 ? 18.438 -35.812 -14.555 1 78.19 645 MET A CA 1
ATOM 4996 C C . MET A 1 645 ? 17.031 -36.188 -15.031 1 78.19 645 MET A C 1
ATOM 4998 O O . MET A 1 645 ? 16.141 -36.438 -14.219 1 78.19 645 MET A O 1
ATOM 5002 N N . GLU A 1 646 ? 16.891 -36.219 -16.281 1 75.94 646 GLU A N 1
ATOM 5003 C CA . GLU A 1 646 ? 15.609 -36.625 -16.844 1 75.94 646 GLU A CA 1
ATOM 5004 C C . GLU A 1 646 ? 15.312 -38.094 -16.5 1 75.94 646 GLU A C 1
ATOM 5006 O O . GLU A 1 646 ? 14.172 -38.438 -16.203 1 75.94 646 GLU A O 1
ATOM 5011 N N . SER A 1 647 ? 16.312 -38.844 -16.531 1 80.62 647 SER A N 1
ATOM 5012 C CA . SER A 1 647 ? 16.156 -40.25 -16.203 1 80.62 647 SER A CA 1
ATOM 5013 C C . SER A 1 647 ? 15.875 -40.438 -14.727 1 80.62 647 SER A C 1
ATOM 5015 O O . SER A 1 647 ? 15.141 -41.375 -14.344 1 80.62 647 SER A O 1
ATOM 5017 N N . LYS A 1 648 ? 16.469 -39.594 -13.992 1 84.69 648 LYS A N 1
ATOM 5018 C CA . LYS A 1 648 ? 16.203 -39.688 -12.555 1 84.69 648 LYS A CA 1
ATOM 5019 C C . LYS A 1 648 ? 14.734 -39.406 -12.242 1 84.69 648 LYS A C 1
ATOM 5021 O O . LYS A 1 648 ? 14.141 -40.094 -11.398 1 84.69 648 LYS A O 1
ATOM 5026 N N . VAL A 1 649 ? 14.219 -38.438 -12.875 1 86.94 649 VAL A N 1
ATOM 5027 C CA . VAL A 1 649 ? 12.812 -38.125 -12.672 1 86.94 649 VAL A CA 1
ATOM 5028 C C . VAL A 1 649 ? 11.945 -39.312 -13.062 1 86.94 649 VAL A C 1
ATOM 5030 O O . VAL A 1 649 ? 11 -39.656 -12.359 1 86.94 649 VAL A O 1
ATOM 5033 N N . LEU A 1 650 ? 12.266 -39.812 -14.211 1 88.06 650 LEU A N 1
ATOM 5034 C CA . LEU A 1 650 ? 11.531 -40.969 -14.68 1 88.06 650 LEU A CA 1
ATOM 5035 C C . LEU A 1 650 ? 11.688 -42.125 -13.703 1 88.06 650 LEU A C 1
ATOM 5037 O O . LEU A 1 650 ? 10.727 -42.875 -13.438 1 88.06 650 LEU A O 1
ATOM 5041 N N . LEU A 1 651 ? 12.828 -42.344 -13.273 1 89.44 651 LEU A N 1
ATOM 5042 C CA . LEU A 1 651 ? 13.117 -43.406 -12.312 1 89.44 651 LEU A CA 1
ATOM 5043 C C . LEU A 1 651 ? 12.266 -43.25 -11.055 1 89.44 651 LEU A C 1
ATOM 5045 O O . LEU A 1 651 ? 11.68 -44.25 -10.578 1 89.44 651 LEU A O 1
ATOM 5049 N N . VAL A 1 652 ? 12.203 -42.125 -10.523 1 89.88 652 VAL A N 1
ATOM 5050 C CA . VAL A 1 652 ? 11.422 -41.844 -9.312 1 89.88 652 VAL A CA 1
ATOM 5051 C C . VAL A 1 652 ? 9.945 -42.094 -9.586 1 89.88 652 VAL A C 1
ATOM 5053 O O . VAL A 1 652 ? 9.227 -42.656 -8.742 1 89.88 652 VAL A O 1
ATOM 5056 N N . THR A 1 653 ? 9.508 -41.688 -10.734 1 90.25 653 THR A N 1
ATOM 5057 C CA . THR A 1 653 ? 8.117 -41.906 -11.109 1 90.25 653 THR A CA 1
ATOM 5058 C C . THR A 1 653 ? 7.785 -43.406 -11.172 1 90.25 653 THR A C 1
ATOM 5060 O O . THR A 1 653 ? 6.742 -43.812 -10.672 1 90.25 653 THR A O 1
ATOM 5063 N N . VAL A 1 654 ? 8.648 -44.094 -11.812 1 92.44 654 VAL A N 1
ATOM 5064 C CA . VAL A 1 654 ? 8.453 -45.531 -11.961 1 92.44 654 VAL A CA 1
ATOM 5065 C C . VAL A 1 654 ? 8.516 -46.188 -10.602 1 92.44 654 VAL A C 1
ATOM 5067 O O . VAL A 1 654 ? 7.719 -47.094 -10.305 1 92.44 654 VAL A O 1
ATOM 5070 N N . LEU A 1 655 ? 9.453 -45.844 -9.836 1 92.62 655 LEU A N 1
ATOM 5071 C CA . LEU A 1 655 ? 9.609 -46.406 -8.492 1 92.62 655 LEU A CA 1
ATOM 5072 C C . LEU A 1 655 ? 8.359 -46.156 -7.652 1 92.62 655 LEU A C 1
ATOM 5074 O O . LEU A 1 655 ? 7.906 -47.031 -6.93 1 92.62 655 LEU A O 1
ATOM 5078 N N . THR A 1 656 ? 7.82 -45.062 -7.715 1 90.69 656 THR A N 1
ATOM 5079 C CA . THR A 1 656 ? 6.621 -44.688 -6.961 1 90.69 656 THR A CA 1
ATOM 5080 C C . THR A 1 656 ? 5.422 -45.5 -7.434 1 90.69 656 THR A C 1
ATOM 5082 O O . THR A 1 656 ? 4.641 -46 -6.621 1 90.69 656 THR A O 1
ATOM 5085 N N . ALA A 1 657 ? 5.293 -45.562 -8.727 1 90.25 657 ALA A N 1
ATOM 5086 C CA . ALA A 1 657 ? 4.191 -46.344 -9.289 1 90.25 657 ALA A CA 1
ATOM 5087 C C . ALA A 1 657 ? 4.297 -47.812 -8.891 1 90.25 657 ALA A C 1
ATOM 5089 O O . ALA A 1 657 ? 3.307 -48.438 -8.484 1 90.25 657 ALA A O 1
ATOM 5090 N N . LEU A 1 658 ? 5.469 -48.375 -9.094 1 92.88 658 LEU A N 1
ATOM 5091 C CA . LEU A 1 658 ? 5.711 -49.781 -8.719 1 92.88 658 LEU A CA 1
ATOM 5092 C C . LEU A 1 658 ? 5.508 -49.969 -7.223 1 92.88 658 LEU A C 1
ATOM 5094 O O . LEU A 1 658 ? 4.918 -50.969 -6.805 1 92.88 658 LEU A O 1
ATOM 5098 N N . GLY A 1 659 ? 5.992 -49.094 -6.438 1 92.81 659 GLY A N 1
ATOM 5099 C CA . GLY A 1 659 ? 5.832 -49.188 -4.996 1 92.81 659 GLY A CA 1
ATOM 5100 C C . GLY A 1 659 ? 4.379 -49.188 -4.559 1 92.81 659 GLY A C 1
ATOM 5101 O O . GLY A 1 659 ? 4.016 -49.938 -3.643 1 92.81 659 GLY A O 1
ATOM 5102 N N . LYS A 1 660 ? 3.574 -48.438 -5.148 1 90.62 660 LYS A N 1
ATOM 5103 C CA . LYS A 1 660 ? 2.154 -48.406 -4.805 1 90.62 660 LYS A CA 1
ATOM 5104 C C . LYS A 1 660 ? 1.475 -49.75 -5.082 1 90.62 660 LYS A C 1
ATOM 5106 O O . LYS A 1 660 ? 0.679 -50.219 -4.27 1 90.62 660 LYS A O 1
ATOM 5111 N N . VAL A 1 661 ? 1.812 -50.25 -6.254 1 90.12 661 VAL A N 1
ATOM 5112 C CA . VAL A 1 661 ? 1.192 -51.531 -6.648 1 90.12 661 VAL A CA 1
ATOM 5113 C C . VAL A 1 661 ? 1.661 -52.625 -5.727 1 90.12 661 VAL A C 1
ATOM 5115 O O . VAL A 1 661 ? 0.849 -53.406 -5.219 1 90.12 661 VAL A O 1
ATOM 5118 N N . VAL A 1 662 ? 2.902 -52.75 -5.527 1 92.44 662 VAL A N 1
ATOM 5119 C CA . VAL A 1 662 ? 3.461 -53.781 -4.668 1 92.44 662 VAL A CA 1
ATOM 5120 C C . VAL A 1 662 ? 2.988 -53.562 -3.232 1 92.44 662 VAL A C 1
ATOM 5122 O O . VAL A 1 662 ? 2.676 -54.531 -2.529 1 92.44 662 VAL A O 1
ATOM 5125 N N . GLY A 1 663 ? 2.965 -52.375 -2.764 1 92.69 663 GLY A N 1
ATOM 5126 C CA . GLY A 1 663 ? 2.479 -52.031 -1.43 1 92.69 663 GLY A CA 1
ATOM 5127 C C . GLY A 1 663 ? 1.054 -52.5 -1.19 1 92.69 663 GLY A C 1
ATOM 5128 O O . GLY A 1 663 ? 0.735 -53.031 -0.118 1 92.69 663 GLY A O 1
ATOM 5129 N N . ARG A 1 664 ? 0.236 -52.312 -2.145 1 89.88 664 ARG A N 1
ATOM 5130 C CA . ARG A 1 664 ? -1.148 -52.75 -2.039 1 89.88 664 ARG A CA 1
ATOM 5131 C C . ARG A 1 664 ? -1.222 -54.281 -1.91 1 89.88 664 ARG A C 1
ATOM 5133 O O . ARG A 1 664 ? -2.012 -54.781 -1.122 1 89.88 664 ARG A O 1
ATOM 5140 N N . GLU A 1 665 ? -0.41 -54.969 -2.754 1 90.88 665 GLU A N 1
ATOM 5141 C CA . GLU A 1 665 ? -0.391 -56.406 -2.721 1 90.88 665 GLU A CA 1
ATOM 5142 C C . GLU A 1 665 ? 0.151 -56.938 -1.391 1 90.88 665 GLU A C 1
ATOM 5144 O O . GLU A 1 665 ? -0.327 -57.938 -0.868 1 90.88 665 GLU A O 1
ATOM 5149 N N . VAL A 1 666 ? 1.138 -56.25 -0.852 1 92.19 666 VAL A N 1
ATOM 5150 C CA . VAL A 1 666 ? 1.717 -56.625 0.433 1 92.19 666 VAL A CA 1
ATOM 5151 C C . VAL A 1 666 ? 0.709 -56.375 1.551 1 92.19 666 VAL A C 1
ATOM 5153 O O . VAL A 1 666 ? 0.584 -57.188 2.479 1 92.19 666 VAL A O 1
ATOM 5156 N N . ALA A 1 667 ? 0.001 -55.312 1.49 1 90.56 667 ALA A N 1
ATOM 5157 C CA . ALA A 1 667 ? -0.993 -54.969 2.504 1 90.56 667 ALA A CA 1
ATOM 5158 C C . ALA A 1 667 ? -2.133 -55.969 2.52 1 90.56 667 ALA A C 1
ATOM 5160 O O . ALA A 1 667 ? -2.705 -56.25 3.574 1 90.56 667 ALA A O 1
ATOM 5161 N N . SER A 1 668 ? -2.428 -56.5 1.321 1 89.38 668 SER A N 1
ATOM 5162 C CA . SER A 1 668 ? -3.514 -57.469 1.207 1 89.38 668 SER A CA 1
ATOM 5163 C C . SER A 1 668 ? -3.098 -58.812 1.753 1 89.38 668 SER A C 1
ATOM 5165 O O . SER A 1 668 ? -3.939 -59.594 2.225 1 89.38 668 SER A O 1
ATOM 5167 N N . ALA A 1 669 ? -1.795 -59.125 1.688 1 89.5 669 ALA A N 1
ATOM 5168 C CA . ALA A 1 669 ? -1.286 -60.406 2.207 1 89.5 669 ALA A CA 1
ATOM 5169 C C . ALA A 1 669 ? 0.06 -60.219 2.898 1 89.5 669 ALA A C 1
ATOM 5171 O O . ALA A 1 669 ? 1.08 -60.719 2.441 1 89.5 669 ALA A O 1
ATOM 5172 N N . PRO A 1 670 ? 0.062 -59.688 4.168 1 87.81 670 PRO A N 1
ATOM 5173 C CA . PRO A 1 670 ? 1.314 -59.312 4.836 1 87.81 670 PRO A CA 1
ATOM 5174 C C . PRO A 1 670 ? 2.139 -60.531 5.25 1 87.81 670 PRO A C 1
ATOM 5176 O O . PRO A 1 670 ? 3.369 -60.5 5.176 1 87.81 670 PRO A O 1
ATOM 5179 N N . ASN A 1 671 ? 1.521 -61.625 5.629 1 88.5 671 ASN A N 1
ATOM 5180 C CA . ASN A 1 671 ? 2.223 -62.812 6.105 1 88.5 671 ASN A CA 1
ATOM 5181 C C . ASN A 1 671 ? 2.93 -63.531 4.965 1 88.5 671 ASN A C 1
ATOM 5183 O O . ASN A 1 671 ? 3.986 -64.125 5.168 1 88.5 671 ASN A O 1
ATOM 5187 N N . THR A 1 672 ? 2.414 -63.375 3.74 1 90.25 672 THR A N 1
ATOM 5188 C CA . THR A 1 672 ? 2.971 -64.062 2.578 1 90.25 672 THR A CA 1
ATOM 5189 C C . THR A 1 672 ? 4.273 -63.406 2.135 1 90.25 672 THR A C 1
ATOM 5191 O O . THR A 1 672 ? 5.172 -64.062 1.622 1 90.25 672 THR A O 1
ATOM 5194 N N . TRP A 1 673 ? 4.348 -62.125 2.404 1 91.25 673 TRP A N 1
ATOM 5195 C CA . TRP A 1 673 ? 5.453 -61.375 1.791 1 91.25 673 TRP A CA 1
ATOM 5196 C C . TRP A 1 673 ? 6.422 -60.875 2.85 1 91.25 673 TRP A C 1
ATOM 5198 O O . TRP A 1 673 ? 7.305 -60.062 2.551 1 91.25 673 TRP A O 1
ATOM 5208 N N . SER A 1 674 ? 6.34 -61.25 4.086 1 91.69 674 SER A N 1
ATOM 5209 C CA . SER A 1 674 ? 7.145 -60.75 5.195 1 91.69 674 SER A CA 1
ATOM 5210 C C . SER A 1 674 ? 8.633 -61 4.957 1 91.69 674 SER A C 1
ATOM 5212 O O . SER A 1 674 ? 9.461 -60.125 5.18 1 91.69 674 SER A O 1
ATOM 5214 N N . ARG A 1 675 ? 8.977 -62.125 4.496 1 93.25 675 ARG A N 1
ATOM 5215 C CA . ARG A 1 675 ? 10.375 -62.469 4.246 1 93.25 675 ARG A CA 1
ATOM 5216 C C . ARG A 1 675 ? 10.953 -61.594 3.129 1 93.25 675 ARG A C 1
ATOM 5218 O O . ARG A 1 675 ? 12.086 -61.125 3.225 1 93.25 675 ARG A O 1
ATOM 5225 N N . ALA A 1 676 ? 10.172 -61.5 2.045 1 93.38 676 ALA A N 1
ATOM 5226 C CA . ALA A 1 676 ? 10.609 -60.688 0.921 1 93.38 676 ALA A CA 1
ATOM 5227 C C . ALA A 1 676 ? 10.773 -59.219 1.34 1 93.38 676 ALA A C 1
ATOM 5229 O O . ALA A 1 676 ? 11.695 -58.531 0.886 1 93.38 676 ALA A O 1
ATOM 5230 N N . LEU A 1 677 ? 9.883 -58.812 2.242 1 93.88 677 LEU A N 1
ATOM 5231 C CA . LEU A 1 677 ? 9.945 -57.438 2.732 1 93.88 677 LEU A CA 1
ATOM 5232 C C . LEU A 1 677 ? 11.211 -57.188 3.549 1 93.88 677 LEU A C 1
ATOM 5234 O O . LEU A 1 677 ? 11.875 -56.156 3.395 1 93.88 677 LEU A O 1
ATOM 5238 N N . PHE A 1 678 ? 11.555 -58.094 4.395 1 93.62 678 PHE A N 1
ATOM 5239 C CA . PHE A 1 678 ? 12.742 -57.969 5.23 1 93.62 678 PHE A CA 1
ATOM 5240 C C . PHE A 1 678 ? 14.016 -58.062 4.391 1 93.62 678 PHE A C 1
ATOM 5242 O O . PHE A 1 678 ? 14.992 -57.375 4.66 1 93.62 678 PHE A O 1
ATOM 5249 N N . TRP A 1 679 ? 13.945 -58.875 3.377 1 94.38 679 TRP A N 1
ATOM 5250 C CA . TRP A 1 679 ? 15.078 -58.969 2.459 1 94.38 679 TRP A CA 1
ATOM 5251 C C . TRP A 1 679 ? 15.312 -57.625 1.755 1 94.38 679 TRP A C 1
ATOM 5253 O O . TRP A 1 679 ? 16.453 -57.156 1.686 1 94.38 679 TRP A O 1
ATOM 5263 N N . LEU A 1 680 ? 14.273 -57.094 1.191 1 95.25 680 LEU A N 1
ATOM 5264 C CA . LEU A 1 680 ? 14.375 -55.812 0.48 1 95.25 680 LEU A CA 1
ATOM 5265 C C . LEU A 1 680 ? 14.883 -54.719 1.403 1 95.25 680 LEU A C 1
ATOM 5267 O O . LEU A 1 680 ? 15.734 -53.938 1.009 1 95.25 680 LEU A O 1
ATOM 5271 N N . TYR A 1 681 ? 14.344 -54.656 2.613 1 94.25 681 TYR A N 1
ATOM 5272 C CA . TYR A 1 681 ? 14.758 -53.656 3.576 1 94.25 681 TYR A CA 1
ATOM 5273 C C . TYR A 1 681 ? 16.25 -53.75 3.883 1 94.25 681 TYR A C 1
ATOM 5275 O O . TYR A 1 681 ? 16.938 -52.75 3.965 1 94.25 681 TYR A O 1
ATOM 5283 N N . ASN A 1 682 ? 16.75 -54.938 4.016 1 93.69 682 ASN A N 1
ATOM 5284 C CA . ASN A 1 682 ? 18.156 -55.188 4.301 1 93.69 682 ASN A CA 1
ATOM 5285 C C . ASN A 1 682 ? 19.047 -54.719 3.141 1 93.69 682 ASN A C 1
ATOM 5287 O O . ASN A 1 682 ? 20.141 -54.219 3.355 1 93.69 682 ASN A O 1
ATOM 5291 N N . LYS A 1 683 ? 18.594 -54.969 1.98 1 93.38 683 LYS A N 1
ATOM 5292 C CA . LYS A 1 683 ? 19.359 -54.594 0.804 1 93.38 683 LYS A CA 1
ATOM 5293 C C . LYS A 1 683 ? 19.422 -53.062 0.65 1 93.38 683 LYS A C 1
ATOM 5295 O O . LYS A 1 683 ? 20.438 -52.531 0.25 1 93.38 683 LYS A O 1
ATOM 5300 N N . VAL A 1 684 ? 18.328 -52.438 0.975 1 93.56 684 VAL A N 1
ATOM 5301 C CA . VAL A 1 684 ? 18.234 -51 0.747 1 93.56 684 VAL A CA 1
ATOM 5302 C C . VAL A 1 684 ? 18.906 -50.25 1.9 1 93.56 684 VAL A C 1
ATOM 5304 O O . VAL A 1 684 ? 19.266 -49.094 1.758 1 93.56 684 VAL A O 1
ATOM 5307 N N . GLU A 1 685 ? 19.125 -50.844 3.014 1 91 685 GLU A N 1
ATOM 5308 C CA . GLU A 1 685 ? 19.797 -50.219 4.156 1 91 685 GLU A CA 1
ATOM 5309 C C . GLU A 1 685 ? 21.219 -49.812 3.799 1 91 685 GLU A C 1
ATOM 5311 O O . GLU A 1 685 ? 21.781 -48.875 4.402 1 91 685 GLU A O 1
ATOM 5316 N N . ALA A 1 686 ? 21.719 -50.438 2.752 1 88.94 686 ALA A N 1
ATOM 5317 C CA . ALA A 1 686 ? 23.094 -50.156 2.334 1 88.94 686 ALA A CA 1
ATOM 5318 C C . ALA A 1 686 ? 23.141 -48.938 1.437 1 88.94 686 ALA A C 1
ATOM 5320 O O . ALA A 1 686 ? 24.203 -48.344 1.211 1 88.94 686 ALA A O 1
ATOM 5321 N N . LEU A 1 687 ? 22.031 -48.531 1.046 1 91.25 687 LEU A N 1
ATOM 5322 C CA . LEU A 1 687 ? 21.953 -47.406 0.153 1 91.25 687 LEU A CA 1
ATOM 5323 C C . LEU A 1 687 ? 21.75 -46.094 0.943 1 91.25 687 LEU A C 1
ATOM 5325 O O . LEU A 1 687 ? 21.672 -46.125 2.174 1 91.25 687 LEU A O 1
ATOM 5329 N N . ASP A 1 688 ? 21.797 -45.031 0.247 1 90.38 688 ASP A N 1
ATOM 5330 C CA . ASP A 1 688 ? 21.531 -43.75 0.897 1 90.38 688 ASP A CA 1
ATOM 5331 C C . ASP A 1 688 ? 20.203 -43.781 1.657 1 90.38 688 ASP A C 1
ATOM 5333 O O . ASP A 1 688 ? 19.234 -44.375 1.192 1 90.38 688 ASP A O 1
ATOM 5337 N N . TRP A 1 689 ? 20.109 -43.094 2.77 1 92 689 TRP A N 1
ATOM 5338 C CA . TRP A 1 689 ? 18.953 -43.188 3.656 1 92 689 TRP A CA 1
ATOM 5339 C C . TRP A 1 689 ? 17.719 -42.625 2.992 1 92 689 TRP A C 1
ATOM 5341 O O . TRP A 1 689 ? 16.594 -43 3.314 1 92 689 TRP A O 1
ATOM 5351 N N . THR A 1 690 ? 17.812 -41.719 2.049 1 91.12 690 THR A N 1
ATOM 5352 C CA . THR A 1 690 ? 16.672 -41.062 1.413 1 91.12 690 THR A CA 1
ATOM 5353 C C . THR A 1 690 ? 15.938 -42 0.497 1 91.12 690 THR A C 1
ATOM 5355 O O . THR A 1 690 ? 14.75 -41.812 0.211 1 91.12 690 THR A O 1
ATOM 5358 N N . VAL A 1 691 ? 16.562 -43 -0.001 1 90.62 691 VAL A N 1
ATOM 5359 C CA . VAL A 1 691 ? 15.977 -43.969 -0.943 1 90.62 691 VAL A CA 1
ATOM 5360 C C . VAL A 1 691 ? 14.844 -44.719 -0.264 1 90.62 691 VAL A C 1
ATOM 5362 O O . VAL A 1 691 ? 13.844 -45.062 -0.9 1 90.62 691 VAL A O 1
ATOM 5365 N N . ARG A 1 692 ? 14.984 -45.031 1.015 1 91.81 692 ARG A N 1
ATOM 5366 C CA . ARG A 1 692 ? 14.008 -45.812 1.762 1 91.81 692 ARG A CA 1
ATOM 5367 C C . ARG A 1 692 ? 12.672 -45.094 1.839 1 91.81 692 ARG A C 1
ATOM 5369 O O . ARG A 1 692 ? 11.625 -45.75 1.983 1 91.81 692 ARG A O 1
ATOM 5376 N N . PHE A 1 693 ? 12.672 -43.812 1.729 1 92.69 693 PHE A N 1
ATOM 5377 C CA . PHE A 1 693 ? 11.438 -43.031 1.827 1 92.69 693 PHE A CA 1
ATOM 5378 C C . PHE A 1 693 ? 10.578 -43.219 0.582 1 92.69 693 PHE A C 1
ATOM 5380 O O . PHE A 1 693 ? 9.359 -43.094 0.641 1 92.69 693 PHE A O 1
ATOM 5387 N N . HIS A 1 694 ? 11.203 -43.562 -0.547 1 91.31 694 HIS A N 1
ATOM 5388 C CA . HIS A 1 694 ? 10.453 -43.812 -1.773 1 91.31 694 HIS A CA 1
ATOM 5389 C C . HIS A 1 694 ? 9.664 -45.094 -1.679 1 91.31 694 HIS A C 1
ATOM 5391 O O . HIS A 1 694 ? 8.703 -45.312 -2.422 1 91.31 694 HIS A O 1
ATOM 5397 N N . LEU A 1 695 ? 10.078 -45.969 -0.772 1 93.69 695 LEU A N 1
ATOM 5398 C CA . LEU A 1 695 ? 9.438 -47.281 -0.624 1 93.69 695 LEU A CA 1
ATOM 5399 C C . LEU A 1 695 ? 8.539 -47.281 0.61 1 93.69 695 LEU A C 1
ATOM 5401 O O . LEU A 1 695 ? 8.117 -48.375 1.052 1 93.69 695 LEU A O 1
ATOM 5405 N N . LYS A 1 696 ? 8.234 -46.188 1.152 1 91.5 696 LYS A N 1
ATOM 5406 C CA . LYS A 1 696 ? 7.422 -46.156 2.363 1 91.5 696 LYS A CA 1
ATOM 5407 C C . LYS A 1 696 ? 6.062 -46.812 2.141 1 91.5 696 LYS A C 1
ATOM 5409 O O . LYS A 1 696 ? 5.523 -47.438 3.043 1 91.5 696 LYS A O 1
ATOM 5414 N N . VAL A 1 697 ? 5.527 -46.656 1.001 1 90.12 697 VAL A N 1
ATOM 5415 C CA . VAL A 1 697 ? 4.227 -47.219 0.668 1 90.12 697 VAL A CA 1
ATOM 5416 C C . VAL A 1 697 ? 4.305 -48.75 0.714 1 90.12 697 VAL A C 1
ATOM 5418 O O . VAL A 1 697 ? 3.297 -49.406 0.952 1 90.12 697 VAL A O 1
ATOM 5421 N N . VAL A 1 698 ? 5.504 -49.25 0.418 1 93.56 698 VAL A N 1
ATOM 5422 C CA . VAL A 1 698 ? 5.719 -50.719 0.438 1 93.56 698 VAL A CA 1
ATOM 5423 C C . VAL A 1 698 ? 5.902 -51.188 1.878 1 93.56 698 VAL A C 1
ATOM 5425 O O . VAL A 1 698 ? 5.391 -52.25 2.26 1 93.56 698 VAL A O 1
ATOM 5428 N N . TRP A 1 699 ? 6.578 -50.344 2.725 1 91.19 699 TRP A N 1
ATOM 5429 C CA . TRP A 1 699 ? 6.84 -50.688 4.117 1 91.19 699 TRP A CA 1
ATOM 5430 C C . TRP A 1 699 ? 5.555 -50.688 4.938 1 91.19 699 TRP A C 1
ATOM 5432 O O . TRP A 1 699 ? 5.395 -51.469 5.867 1 91.19 699 TRP A O 1
ATOM 5442 N N . GLY A 1 700 ? 4.699 -49.688 4.652 1 86.38 700 GLY A N 1
ATOM 5443 C CA . GLY A 1 700 ? 3.545 -49.469 5.512 1 86.38 700 GLY A CA 1
ATOM 5444 C C . GLY A 1 700 ? 3.922 -49.125 6.945 1 86.38 700 GLY A C 1
ATOM 5445 O O . GLY A 1 700 ? 4.707 -48.219 7.195 1 86.38 700 GLY A O 1
ATOM 5446 N N . ASP A 1 701 ? 3.477 -49.969 7.93 1 85 701 ASP A N 1
ATOM 5447 C CA . ASP A 1 701 ? 3.756 -49.719 9.344 1 85 701 ASP A CA 1
ATOM 5448 C C . ASP A 1 701 ? 4.762 -50.75 9.891 1 85 701 ASP A C 1
ATOM 5450 O O . ASP A 1 701 ? 4.984 -50.812 11.102 1 85 701 ASP A O 1
ATOM 5454 N N . HIS A 1 702 ? 5.449 -51.375 8.938 1 87.88 702 HIS A N 1
ATOM 5455 C CA . HIS A 1 702 ? 6.352 -52.469 9.359 1 87.88 702 HIS A CA 1
ATOM 5456 C C . HIS A 1 702 ? 7.668 -51.875 9.883 1 87.88 702 HIS A C 1
ATOM 5458 O O . HIS A 1 702 ? 8.32 -52.5 10.727 1 87.88 702 HIS A O 1
ATOM 5464 N N . PHE A 1 703 ? 8.125 -50.781 9.281 1 91.19 703 PHE A N 1
ATOM 5465 C CA . PHE A 1 703 ? 9.398 -50.188 9.672 1 91.19 703 PHE A CA 1
ATOM 5466 C C . PHE A 1 703 ? 9.242 -48.719 9.969 1 91.19 703 PHE A C 1
ATOM 5468 O O . PHE A 1 703 ? 8.422 -48.031 9.352 1 91.19 703 PHE A O 1
ATOM 5475 N N . LYS A 1 704 ? 10.031 -48.219 10.82 1 91.75 704 LYS A N 1
ATOM 5476 C CA . LYS A 1 704 ? 10.039 -46.812 11.156 1 91.75 704 LYS A CA 1
ATOM 5477 C C . LYS A 1 704 ? 10.789 -46 10.102 1 91.75 704 LYS A C 1
ATOM 5479 O O . LYS A 1 704 ? 11.539 -46.562 9.305 1 91.75 704 LYS A O 1
ATOM 5484 N N . ASN A 1 705 ? 10.461 -44.719 10.016 1 93.75 705 ASN A N 1
ATOM 5485 C CA . ASN A 1 705 ? 11.234 -43.812 9.172 1 93.75 705 ASN A CA 1
ATOM 5486 C C . ASN A 1 705 ? 12.602 -43.531 9.773 1 93.75 705 ASN A C 1
ATOM 5488 O O . ASN A 1 705 ? 12.703 -42.938 10.859 1 93.75 705 ASN A O 1
ATOM 5492 N N . GLU A 1 706 ? 13.602 -43.938 9.156 1 93.81 706 GLU A N 1
ATOM 5493 C CA . GLU A 1 706 ? 14.961 -43.75 9.664 1 93.81 706 GLU A CA 1
ATOM 5494 C C . GLU A 1 706 ? 15.641 -42.531 9.008 1 93.81 706 GLU A C 1
ATOM 5496 O O . GLU A 1 706 ? 15.719 -42.469 7.785 1 93.81 706 GLU A O 1
ATOM 5501 N N . VAL A 1 707 ? 16.094 -41.625 9.836 1 95.25 707 VAL A N 1
ATOM 5502 C CA . VAL A 1 707 ? 16.75 -40.406 9.359 1 95.25 707 VAL A CA 1
ATOM 5503 C C . VAL A 1 707 ? 18.047 -40.188 10.133 1 95.25 707 VAL A C 1
ATOM 5505 O O . VAL A 1 707 ? 18.266 -40.781 11.18 1 95.25 707 VAL A O 1
ATOM 5508 N N . PRO A 1 708 ? 19.016 -39.344 9.562 1 94.69 708 PRO A N 1
ATOM 5509 C CA . PRO A 1 708 ? 20.219 -39.031 10.336 1 94.69 708 PRO A CA 1
ATOM 5510 C C . PRO A 1 708 ? 19.906 -38.438 11.711 1 94.69 708 PRO A C 1
ATOM 5512 O O . PRO A 1 708 ? 19 -37.625 11.844 1 94.69 708 PRO A O 1
ATOM 5515 N N . SER A 1 709 ? 20.672 -38.812 12.672 1 94.19 709 SER A N 1
ATOM 5516 C CA . SER A 1 709 ? 20.422 -38.375 14.047 1 94.19 709 SER A CA 1
ATOM 5517 C C . SER A 1 709 ? 20.516 -36.875 14.18 1 94.19 709 SER A C 1
ATOM 5519 O O . SER A 1 709 ? 19.859 -36.281 15.031 1 94.19 709 SER A O 1
ATOM 5521 N N . SER A 1 710 ? 21.312 -36.281 13.375 1 94.44 710 SER A N 1
ATOM 5522 C CA . SER A 1 710 ? 21.469 -34.844 13.422 1 94.44 710 SER A CA 1
ATOM 5523 C C . SER A 1 710 ? 20.156 -34.125 13.094 1 94.44 710 SER A C 1
ATOM 5525 O O . SER A 1 710 ? 19.953 -32.969 13.523 1 94.44 710 SER A O 1
ATOM 5527 N N . LEU A 1 711 ? 19.281 -34.75 12.297 1 95.25 711 LEU A N 1
ATOM 5528 C CA . LEU A 1 711 ? 18 -34.156 11.938 1 95.25 711 LEU A CA 1
ATOM 5529 C C . LEU A 1 711 ? 17.109 -34 13.164 1 95.25 711 LEU A C 1
ATOM 5531 O O . LEU A 1 711 ? 16.359 -33.031 13.266 1 95.25 711 LEU A O 1
ATOM 5535 N N . LEU A 1 712 ? 17.219 -34.875 14.078 1 93.69 712 LEU A N 1
ATOM 5536 C CA . LEU A 1 712 ? 16.375 -34.875 15.266 1 93.69 712 LEU A CA 1
ATOM 5537 C C . LEU A 1 712 ? 16.734 -33.75 16.203 1 93.69 712 LEU A C 1
ATOM 5539 O O . LEU A 1 712 ? 15.969 -33.406 17.094 1 93.69 712 LEU A O 1
ATOM 5543 N N . ALA A 1 713 ? 17.875 -33.094 15.938 1 90.69 713 ALA A N 1
ATOM 5544 C CA . ALA A 1 713 ? 18.266 -31.938 16.719 1 90.69 713 ALA A CA 1
ATOM 5545 C C . ALA A 1 713 ? 17.516 -30.688 16.281 1 90.69 713 ALA A C 1
ATOM 5547 O O . ALA A 1 713 ? 17.375 -29.719 17.047 1 90.69 713 ALA A O 1
ATOM 5548 N N . VAL A 1 714 ? 17.031 -30.75 15.062 1 93.19 714 VAL A N 1
ATOM 5549 C CA . VAL A 1 714 ? 16.406 -29.547 14.523 1 93.19 714 VAL A CA 1
ATOM 5550 C C . VAL A 1 714 ? 14.898 -29.75 14.406 1 93.19 714 VAL A C 1
ATOM 5552 O O . VAL A 1 714 ? 14.141 -28.797 14.25 1 93.19 714 VAL A O 1
ATOM 5555 N N . CYS A 1 715 ? 14.398 -31 14.516 1 93.19 715 CYS A N 1
ATOM 5556 C CA . CYS A 1 715 ? 12.984 -31.328 14.391 1 93.19 715 CYS A CA 1
ATOM 5557 C C . CYS A 1 715 ? 12.508 -32.156 15.562 1 93.19 715 CYS A C 1
ATOM 5559 O O . CYS A 1 715 ? 13.211 -33.062 16.016 1 93.19 715 CYS A O 1
ATOM 5561 N N . GLU A 1 716 ? 11.258 -31.797 15.977 1 93.75 716 GLU A N 1
ATOM 5562 C CA . GLU A 1 716 ? 10.617 -32.594 17 1 93.75 716 GLU A CA 1
ATOM 5563 C C . GLU A 1 716 ? 9.664 -33.625 16.375 1 93.75 716 GLU A C 1
ATOM 5565 O O . GLU A 1 716 ? 8.461 -33.375 16.266 1 93.75 716 GLU A O 1
ATOM 5570 N N . LEU A 1 717 ? 10.18 -34.781 16.062 1 94.06 717 LEU A N 1
ATOM 5571 C CA . LEU A 1 717 ? 9.398 -35.844 15.414 1 94.06 717 LEU A CA 1
ATOM 5572 C C . LEU A 1 717 ? 8.969 -36.906 16.422 1 94.06 717 LEU A C 1
ATOM 5574 O O . LEU A 1 717 ? 9.711 -37.219 17.359 1 94.06 717 LEU A O 1
ATOM 5578 N N . PRO A 1 718 ? 7.789 -37.406 16.359 1 92.62 718 PRO A N 1
ATOM 5579 C CA . PRO A 1 718 ? 7.32 -38.438 17.297 1 92.62 718 PRO A CA 1
ATOM 5580 C C . PRO A 1 718 ? 8.18 -39.688 17.266 1 92.62 718 PRO A C 1
ATOM 5582 O O . PRO A 1 718 ? 8.414 -40.25 16.203 1 92.62 718 PRO A O 1
ATOM 5585 N N . GLU A 1 719 ? 8.516 -40.281 18.297 1 91 719 GLU A N 1
ATOM 5586 C CA . GLU A 1 719 ? 9.422 -41.406 18.438 1 91 719 GLU A CA 1
ATOM 5587 C C . GLU A 1 719 ? 8.75 -42.719 17.984 1 91 719 GLU A C 1
ATOM 5589 O O . GLU A 1 719 ? 9.43 -43.688 17.625 1 91 719 GLU A O 1
ATOM 5594 N N . GLN A 1 720 ? 7.5 -42.75 17.938 1 90.5 720 GLN A N 1
ATOM 5595 C CA . GLN A 1 720 ? 6.773 -43.969 17.547 1 90.5 720 GLN A CA 1
ATOM 5596 C C . GLN A 1 720 ? 6.941 -44.219 16.047 1 90.5 720 GLN A C 1
ATOM 5598 O O . GLN A 1 720 ? 6.938 -45.375 15.617 1 90.5 720 GLN A O 1
ATOM 5603 N N . GLU A 1 721 ? 7.207 -43.188 15.281 1 92.25 721 GLU A N 1
ATOM 5604 C CA . GLU A 1 721 ? 7.215 -43.344 13.828 1 92.25 721 GLU A CA 1
ATOM 5605 C C . GLU A 1 721 ? 8.602 -43.062 13.25 1 92.25 721 GLU A C 1
ATOM 5607 O O . GLU A 1 721 ? 8.906 -43.469 12.125 1 92.25 721 GLU A O 1
ATOM 5612 N N . TRP A 1 722 ? 9.438 -42.344 14 1 94.62 722 TRP A N 1
ATOM 5613 C CA . TRP A 1 722 ? 10.727 -41.906 13.469 1 94.62 722 TRP A CA 1
ATOM 5614 C C . TRP A 1 722 ? 11.875 -42.375 14.359 1 94.62 722 TRP A C 1
ATOM 5616 O O . TRP A 1 722 ? 11.711 -42.531 15.57 1 94.62 722 TRP A O 1
ATOM 5626 N N . SER A 1 723 ? 13.023 -42.75 13.727 1 93.88 723 SER A N 1
ATOM 5627 C CA . SER A 1 723 ? 14.219 -43.156 14.453 1 93.88 723 SER A CA 1
ATOM 5628 C C . SER A 1 723 ? 15.477 -42.562 13.836 1 93.88 723 SER A C 1
ATOM 5630 O O . SER A 1 723 ? 15.492 -42.25 12.648 1 93.88 723 SER A O 1
ATOM 5632 N N . GLY A 1 724 ? 16.516 -42.375 14.68 1 93.19 724 GLY A N 1
ATOM 5633 C CA . GLY A 1 724 ? 17.75 -41.75 14.219 1 93.19 724 GLY A CA 1
ATOM 5634 C C . GLY A 1 724 ? 18.812 -42.781 13.828 1 93.19 724 GLY A C 1
ATOM 5635 O O . GLY A 1 724 ? 18.922 -43.844 14.453 1 93.19 724 GLY A O 1
ATOM 5636 N N . LEU A 1 725 ? 19.547 -42.469 12.711 1 92.56 725 LEU A N 1
ATOM 5637 C CA . LEU A 1 725 ? 20.656 -43.25 12.242 1 92.56 725 LEU A CA 1
ATOM 5638 C C . LEU A 1 725 ? 21.969 -42.5 12.391 1 92.56 725 LEU A C 1
ATOM 5640 O O . LEU A 1 725 ? 22.047 -41.312 12.094 1 92.56 725 LEU A O 1
ATOM 5644 N N . LYS A 1 726 ? 22.875 -43.125 12.875 1 91.31 726 LYS A N 1
ATOM 5645 C CA . LYS A 1 726 ? 24.203 -42.5 12.938 1 91.31 726 LYS A CA 1
ATOM 5646 C C . LYS A 1 726 ? 24.984 -42.75 11.641 1 91.31 726 LYS A C 1
ATOM 5648 O O . LYS A 1 726 ? 25.422 -43.875 11.367 1 91.31 726 LYS A O 1
ATOM 5653 N N . LEU A 1 727 ? 25.078 -41.719 10.867 1 91.06 727 LEU A N 1
ATOM 5654 C CA . LEU A 1 727 ? 25.766 -41.812 9.578 1 91.06 727 LEU A CA 1
ATOM 5655 C C . LEU A 1 727 ? 27.016 -40.938 9.586 1 91.06 727 LEU A C 1
ATOM 5657 O O . LEU A 1 727 ? 27.016 -39.844 10.125 1 91.06 727 LEU A O 1
ATOM 5661 N N . ALA A 1 728 ? 28.062 -41.406 9.023 1 87.44 728 ALA A N 1
ATOM 5662 C CA . ALA A 1 728 ? 29.359 -40.75 9.031 1 87.44 728 ALA A CA 1
ATOM 5663 C C . ALA A 1 728 ? 29.312 -39.406 8.289 1 87.44 728 ALA A C 1
ATOM 5665 O O . ALA A 1 728 ? 30 -38.438 8.664 1 87.44 728 ALA A O 1
ATOM 5666 N N . GLN A 1 729 ? 28.484 -39.312 7.285 1 87.94 729 GLN A N 1
ATOM 5667 C CA . GLN A 1 729 ? 28.438 -38.125 6.453 1 87.94 729 GLN A CA 1
ATOM 5668 C C . GLN A 1 729 ? 27.656 -37 7.133 1 87.94 729 GLN A C 1
ATOM 5670 O O . GLN A 1 729 ? 27.75 -35.844 6.75 1 87.94 729 GLN A O 1
ATOM 5675 N N . TYR A 1 730 ? 26.859 -37.406 8.156 1 92.5 730 TYR A N 1
ATOM 5676 C CA . TYR A 1 730 ? 26.016 -36.406 8.836 1 92.5 730 TYR A CA 1
ATOM 5677 C C . TYR A 1 730 ? 26.5 -36.188 10.266 1 92.5 730 TYR A C 1
ATOM 5679 O O . TYR A 1 730 ? 26.125 -36.938 11.18 1 92.5 730 TYR A O 1
ATOM 5687 N N . GLY A 1 731 ? 27.422 -35.219 10.453 1 87 731 GLY A N 1
ATOM 5688 C CA . GLY A 1 731 ? 27.938 -34.875 11.773 1 87 731 GLY A CA 1
ATOM 5689 C C . GLY A 1 731 ? 27.172 -33.75 12.43 1 87 731 GLY A C 1
ATOM 5690 O O . GLY A 1 731 ? 26.016 -33.469 12.062 1 87 731 GLY A O 1
ATOM 5691 N N . GLN A 1 732 ? 27.922 -33.125 13.305 1 86.19 732 GLN A N 1
ATOM 5692 C CA . GLN A 1 732 ? 27.312 -32 14.016 1 86.19 732 GLN A CA 1
ATOM 5693 C C . GLN A 1 732 ? 27.109 -30.812 13.086 1 86.19 732 GLN A C 1
ATOM 5695 O O . GLN A 1 732 ? 28 -30.453 12.328 1 86.19 732 GLN A O 1
ATOM 5700 N N . GLY A 1 733 ? 25.969 -30.297 13.039 1 88.38 733 GLY A N 1
ATOM 5701 C CA . GLY A 1 733 ? 25.688 -29.141 12.227 1 88.38 733 GLY A CA 1
ATOM 5702 C C . GLY A 1 733 ? 25.062 -29.484 10.883 1 88.38 733 GLY A C 1
ATOM 5703 O O . GLY A 1 733 ? 24.766 -28.594 10.086 1 88.38 733 GLY A O 1
ATOM 5704 N N . THR A 1 734 ? 24.828 -30.734 10.609 1 91.81 734 THR A N 1
ATOM 5705 C CA . THR A 1 734 ? 24.281 -31.141 9.32 1 91.81 734 THR A CA 1
ATOM 5706 C C . THR A 1 734 ? 22.781 -31.438 9.43 1 91.81 734 THR A C 1
ATOM 5708 O O . THR A 1 734 ? 22.203 -32.031 8.531 1 91.81 734 THR A O 1
ATOM 5711 N N . GLY A 1 735 ? 22.25 -31.125 10.562 1 93.94 735 GLY A N 1
ATOM 5712 C CA . GLY A 1 735 ? 20.828 -31.375 10.766 1 93.94 735 GLY A CA 1
ATOM 5713 C C . GLY A 1 735 ? 19.953 -30.672 9.75 1 93.94 735 GLY A C 1
ATOM 5714 O O . GLY A 1 735 ? 18.984 -31.266 9.25 1 93.94 735 GLY A O 1
ATOM 5715 N N . LEU A 1 736 ? 20.297 -29.484 9.414 1 94.81 736 LEU A N 1
ATOM 5716 C CA . LEU A 1 736 ? 19.5 -28.719 8.453 1 94.81 736 LEU A CA 1
ATOM 5717 C C . LEU A 1 736 ? 19.672 -29.281 7.043 1 94.81 736 LEU A C 1
ATOM 5719 O O . LEU A 1 736 ? 18.766 -29.188 6.219 1 94.81 736 LEU A O 1
ATOM 5723 N N . LEU A 1 737 ? 20.859 -29.797 6.793 1 95.25 737 LEU A N 1
ATOM 5724 C CA . LEU A 1 737 ? 21.062 -30.453 5.504 1 95.25 737 LEU A CA 1
ATOM 5725 C C . LEU A 1 737 ? 20.109 -31.641 5.336 1 95.25 737 LEU A C 1
ATOM 5727 O O . LEU A 1 737 ? 19.453 -31.766 4.305 1 95.25 737 LEU A O 1
ATOM 5731 N N . ALA A 1 738 ? 20.062 -32.469 6.359 1 95.75 738 ALA A N 1
ATOM 5732 C CA . ALA A 1 738 ? 19.156 -33.594 6.34 1 95.75 738 ALA A CA 1
ATOM 5733 C C . ALA A 1 738 ? 17.703 -33.156 6.246 1 95.75 738 ALA A C 1
ATOM 5735 O O . ALA A 1 738 ? 16.891 -33.781 5.57 1 95.75 738 ALA A O 1
ATOM 5736 N N . TRP A 1 739 ? 17.406 -32.062 6.953 1 96.44 739 TRP A N 1
ATOM 5737 C CA . TRP A 1 739 ? 16.062 -31.5 6.934 1 96.44 739 TRP A CA 1
ATOM 5738 C C . TRP A 1 739 ? 15.672 -31.062 5.523 1 96.44 739 TRP A C 1
ATOM 5740 O O . TRP A 1 739 ? 14.562 -31.312 5.07 1 96.44 739 TRP A O 1
ATOM 5750 N N . MET A 1 740 ? 16.609 -30.469 4.84 1 95.62 740 MET A N 1
ATOM 5751 C CA . MET A 1 740 ? 16.375 -30 3.477 1 95.62 740 MET A CA 1
ATOM 5752 C C . MET A 1 740 ? 16.203 -31.172 2.52 1 95.62 740 MET A C 1
ATOM 5754 O O . MET A 1 740 ? 15.375 -31.109 1.603 1 95.62 740 MET A O 1
ATOM 5758 N N . GLU A 1 741 ? 16.984 -32.125 2.691 1 94.5 741 GLU A N 1
ATOM 5759 C CA . GLU A 1 741 ? 16.859 -33.312 1.857 1 94.5 741 GLU A CA 1
ATOM 5760 C C . GLU A 1 741 ? 15.5 -33.969 2.037 1 94.5 741 GLU A C 1
ATOM 5762 O O . GLU A 1 741 ? 14.898 -34.438 1.07 1 94.5 741 GLU A O 1
ATOM 5767 N N . CYS A 1 742 ? 15.008 -33.969 3.252 1 94.88 742 CYS A N 1
ATOM 5768 C CA . CYS A 1 742 ? 13.688 -34.531 3.525 1 94.88 742 CYS A CA 1
ATOM 5769 C C . CYS A 1 742 ? 12.609 -33.688 2.824 1 94.88 742 CYS A C 1
ATOM 5771 O O . CYS A 1 742 ? 11.656 -34.25 2.271 1 94.88 742 CYS A O 1
ATOM 5773 N N . CYS A 1 743 ? 12.773 -32.406 2.857 1 95.5 743 CYS A N 1
ATOM 5774 C CA . CYS A 1 743 ? 11.781 -31.531 2.252 1 95.5 743 CYS A CA 1
ATOM 5775 C C . CYS A 1 743 ? 11.711 -31.75 0.744 1 95.5 743 CYS A C 1
ATOM 5777 O O . CYS A 1 743 ? 10.68 -31.469 0.123 1 95.5 743 CYS A O 1
ATOM 5779 N N . ALA A 1 744 ? 12.773 -32.219 0.144 1 94.19 744 ALA A N 1
ATOM 5780 C CA . ALA A 1 744 ? 12.844 -32.406 -1.306 1 94.19 744 ALA A CA 1
ATOM 5781 C C . ALA A 1 744 ? 12.234 -33.719 -1.731 1 94.19 744 ALA A C 1
ATOM 5783 O O . ALA A 1 744 ? 11.914 -33.906 -2.906 1 94.19 744 ALA A O 1
ATOM 5784 N N . LEU A 1 745 ? 11.953 -34.625 -0.834 1 91.81 745 LEU A N 1
ATOM 5785 C CA . LEU A 1 745 ? 11.586 -36 -1.14 1 91.81 745 LEU A CA 1
ATOM 5786 C C . LEU A 1 745 ? 10.148 -36.094 -1.639 1 91.81 745 LEU A C 1
ATOM 5788 O O . LEU A 1 745 ? 9.891 -36.594 -2.725 1 91.81 745 LEU A O 1
ATOM 5792 N N . SER A 1 746 ? 9.195 -35.625 -0.803 1 90.69 746 SER A N 1
ATOM 5793 C CA . SER A 1 746 ? 7.773 -35.688 -1.137 1 90.69 746 SER A CA 1
ATOM 5794 C C . SER A 1 746 ? 7.004 -34.562 -0.429 1 90.69 746 SER A C 1
ATOM 5796 O O . SER A 1 746 ? 7.508 -33.969 0.517 1 90.69 746 SER A O 1
ATOM 5798 N N . ASP A 1 747 ? 5.75 -34.344 -0.825 1 92.88 747 ASP A N 1
ATOM 5799 C CA . ASP A 1 747 ? 4.918 -33.312 -0.215 1 92.88 747 ASP A CA 1
ATOM 5800 C C . ASP A 1 747 ? 4.566 -33.688 1.227 1 92.88 747 ASP A C 1
ATOM 5802 O O . ASP A 1 747 ? 4.543 -32.812 2.1 1 92.88 747 ASP A O 1
ATOM 5806 N N . GLU A 1 748 ? 4.379 -34.938 1.434 1 91.56 748 GLU A N 1
ATOM 5807 C CA . GLU A 1 748 ? 3.99 -35.406 2.764 1 91.56 748 GLU A CA 1
ATOM 5808 C C . GLU A 1 748 ? 5.125 -35.219 3.764 1 91.56 748 GLU A C 1
ATOM 5810 O O . GLU A 1 748 ? 4.906 -34.75 4.887 1 91.56 748 GLU A O 1
ATOM 5815 N N . VAL A 1 749 ? 6.285 -35.625 3.355 1 94.62 749 VAL A N 1
ATOM 5816 C CA . VAL A 1 749 ? 7.438 -35.531 4.246 1 94.62 749 VAL A CA 1
ATOM 5817 C C . VAL A 1 749 ? 7.758 -34.031 4.48 1 94.62 749 VAL A C 1
ATOM 5819 O O . VAL A 1 749 ? 8.133 -33.656 5.586 1 94.62 749 VAL A O 1
ATOM 5822 N N . GLN A 1 750 ? 7.656 -33.219 3.461 1 96.19 750 GLN A N 1
ATOM 5823 C CA . GLN A 1 750 ? 7.891 -31.766 3.588 1 96.19 750 GLN A CA 1
ATOM 5824 C C . GLN A 1 750 ? 6.961 -31.156 4.629 1 96.19 750 GLN A C 1
ATOM 5826 O O . GLN A 1 750 ? 7.398 -30.359 5.461 1 96.19 750 GLN A O 1
ATOM 5831 N N . ASP A 1 751 ? 5.645 -31.469 4.582 1 95.19 751 ASP A N 1
ATOM 5832 C CA . ASP A 1 751 ? 4.664 -30.953 5.531 1 95.19 751 ASP A CA 1
ATOM 5833 C C . ASP A 1 751 ? 5.023 -31.344 6.961 1 95.19 751 ASP A C 1
ATOM 5835 O O . ASP A 1 751 ? 4.891 -30.531 7.883 1 95.19 751 ASP A O 1
ATOM 5839 N N . THR A 1 752 ? 5.477 -32.562 7.074 1 95.12 752 THR A N 1
ATOM 5840 C CA . THR A 1 752 ? 5.883 -33.062 8.391 1 95.12 752 THR A CA 1
ATOM 5841 C C . THR A 1 752 ? 7.098 -32.281 8.898 1 95.12 752 THR A C 1
ATOM 5843 O O . THR A 1 752 ? 7.152 -31.906 10.062 1 95.12 752 THR A O 1
ATOM 5846 N N . MET A 1 753 ? 8.086 -32.094 8 1 96.38 753 MET A N 1
ATOM 5847 C CA . MET A 1 753 ? 9.297 -31.375 8.375 1 96.38 753 MET A CA 1
ATOM 5848 C C . MET A 1 753 ? 8.984 -29.938 8.773 1 96.38 753 MET A C 1
ATOM 5850 O O . MET A 1 753 ? 9.539 -29.422 9.742 1 96.38 753 MET A O 1
ATOM 5854 N N . LEU A 1 754 ? 8.148 -29.25 8.062 1 95.81 754 LEU A N 1
ATOM 5855 C CA . LEU A 1 754 ? 7.805 -27.859 8.305 1 95.81 754 LEU A CA 1
ATOM 5856 C C . LEU A 1 754 ? 7.031 -27.719 9.609 1 95.81 754 LEU A C 1
ATOM 5858 O O . LEU A 1 754 ? 7.27 -26.781 10.375 1 95.81 754 LEU A O 1
ATOM 5862 N N . THR A 1 755 ? 6.125 -28.594 9.93 1 94.44 755 THR A N 1
ATOM 5863 C CA . THR A 1 755 ? 5.285 -28.516 11.125 1 94.44 755 THR A CA 1
ATOM 5864 C C . THR A 1 755 ? 6.09 -28.875 12.367 1 94.44 755 THR A C 1
ATOM 5866 O O . THR A 1 755 ? 5.836 -28.344 13.453 1 94.44 755 THR A O 1
ATOM 5869 N N . SER A 1 756 ? 7.129 -29.75 12.195 1 95.19 756 SER A N 1
ATOM 5870 C CA . SER A 1 756 ? 7.867 -30.266 13.344 1 95.19 756 SER A CA 1
ATOM 5871 C C . SER A 1 756 ? 9.172 -29.5 13.562 1 95.19 756 SER A C 1
ATOM 5873 O O . SER A 1 756 ? 10 -29.891 14.375 1 95.19 756 SER A O 1
ATOM 5875 N N . LEU A 1 757 ? 9.383 -28.453 12.805 1 94.81 757 LEU A N 1
ATOM 5876 C CA . LEU A 1 757 ? 10.617 -27.688 12.93 1 94.81 757 LEU A CA 1
ATOM 5877 C C . LEU A 1 757 ? 10.727 -27.031 14.312 1 94.81 757 LEU A C 1
ATOM 5879 O O . LEU A 1 757 ? 9.789 -26.375 14.766 1 94.81 757 LEU A O 1
ATOM 5883 N N . ALA A 1 758 ? 11.836 -27.219 15.031 1 92.06 758 ALA A N 1
ATOM 5884 C CA . ALA A 1 758 ? 12.055 -26.703 16.375 1 92.06 758 ALA A CA 1
ATOM 5885 C C . ALA A 1 758 ? 12.789 -25.359 16.328 1 92.06 758 ALA A C 1
ATOM 5887 O O . ALA A 1 758 ? 14.023 -25.312 16.406 1 92.06 758 ALA A O 1
ATOM 5888 N N . LEU A 1 759 ? 12.164 -24.25 16.109 1 91.75 759 LEU A N 1
ATOM 5889 C CA . LEU A 1 759 ? 12.75 -22.906 16.078 1 91.75 759 LEU A CA 1
ATOM 5890 C C . LEU A 1 759 ? 11.938 -21.938 16.938 1 91.75 759 LEU A C 1
ATOM 5892 O O . LEU A 1 759 ? 10.727 -21.812 16.75 1 91.75 759 LEU A O 1
ATOM 5896 N N . ASP A 1 760 ? 12.578 -21.312 17.922 1 88.19 760 ASP A N 1
ATOM 5897 C CA . ASP A 1 760 ? 11.938 -20.297 18.75 1 88.19 760 ASP A CA 1
ATOM 5898 C C . ASP A 1 760 ? 12.039 -18.922 18.094 1 88.19 760 ASP A C 1
ATOM 5900 O O . ASP A 1 760 ? 13.094 -18.281 18.141 1 88.19 760 ASP A O 1
ATOM 5904 N N . GLN A 1 761 ? 11 -18.484 17.641 1 85.44 761 GLN A N 1
ATOM 5905 C CA . GLN A 1 761 ? 10.969 -17.219 16.906 1 85.44 761 GLN A CA 1
ATOM 5906 C C . GLN A 1 761 ? 11.133 -16.031 17.859 1 85.44 761 GLN A C 1
ATOM 5908 O O . GLN A 1 761 ? 11.438 -14.922 17.438 1 85.44 761 GLN A O 1
ATOM 5913 N N . HIS A 1 762 ? 10.984 -16.234 19.188 1 83.88 762 HIS A N 1
ATOM 5914 C CA . HIS A 1 762 ? 11.102 -15.172 20.172 1 83.88 762 HIS A CA 1
ATOM 5915 C C . HIS A 1 762 ? 12.555 -14.898 20.531 1 83.88 762 HIS A C 1
ATOM 5917 O O . HIS A 1 762 ? 12.859 -13.898 21.172 1 83.88 762 HIS A O 1
ATOM 5923 N N . ARG A 1 763 ? 13.469 -15.758 20.078 1 88.12 763 ARG A N 1
ATOM 5924 C CA . ARG A 1 763 ? 14.906 -15.562 20.25 1 88.12 763 ARG A CA 1
ATOM 5925 C C . ARG A 1 763 ? 15.562 -15.156 18.938 1 88.12 763 ARG A C 1
ATOM 5927 O O . ARG A 1 763 ? 15.914 -16 18.125 1 88.12 763 ARG A O 1
ATOM 5934 N N . PRO A 1 764 ? 15.875 -13.906 18.797 1 86.31 764 PRO A N 1
ATOM 5935 C CA . PRO A 1 764 ? 16.406 -13.406 17.516 1 86.31 764 PRO A CA 1
ATOM 5936 C C . PRO A 1 764 ? 17.703 -14.102 17.109 1 86.31 764 PRO A C 1
ATOM 5938 O O . PRO A 1 764 ? 17.938 -14.328 15.922 1 86.31 764 PRO A O 1
ATOM 5941 N N . ASP A 1 765 ? 18.516 -14.469 18.016 1 90.31 765 ASP A N 1
ATOM 5942 C CA . ASP A 1 765 ? 19.781 -15.125 17.703 1 90.31 765 ASP A CA 1
ATOM 5943 C C . ASP A 1 765 ? 19.547 -16.5 17.062 1 90.31 765 ASP A C 1
ATOM 5945 O O . ASP A 1 765 ? 20.266 -16.891 16.156 1 90.31 765 ASP A O 1
ATOM 5949 N N . ASP A 1 766 ? 18.547 -17.172 17.547 1 90.56 766 ASP A N 1
ATOM 5950 C CA . ASP A 1 766 ? 18.203 -18.469 16.984 1 90.56 766 ASP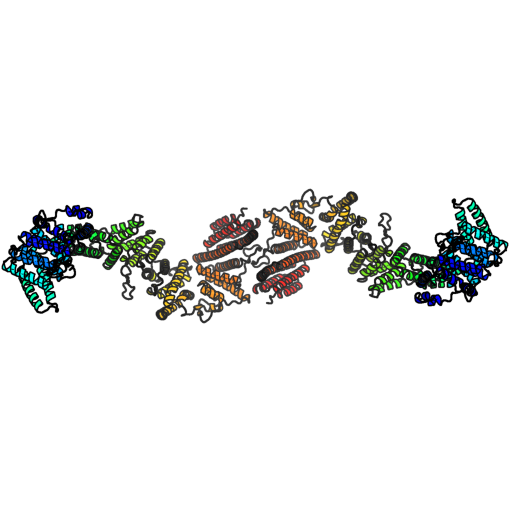 A CA 1
ATOM 5951 C C . ASP A 1 766 ? 17.703 -18.328 15.547 1 90.56 766 ASP A C 1
ATOM 5953 O O . ASP A 1 766 ? 18.062 -19.141 14.68 1 90.56 766 ASP A O 1
ATOM 5957 N N . VAL A 1 767 ? 16.938 -17.375 15.328 1 91.56 767 VAL A N 1
ATOM 5958 C CA . VAL A 1 767 ? 16.391 -17.156 14 1 91.56 767 VAL A CA 1
ATOM 5959 C C . VAL A 1 767 ? 17.5 -16.797 13.023 1 91.56 767 VAL A C 1
ATOM 5961 O O . VAL A 1 767 ? 17.531 -17.281 11.891 1 91.56 767 VAL A O 1
ATOM 5964 N N . ASN A 1 768 ? 18.406 -15.992 13.461 1 91.75 768 ASN A N 1
ATOM 5965 C CA . ASN A 1 768 ? 19.531 -15.594 12.633 1 91.75 768 ASN A CA 1
ATOM 5966 C C . ASN A 1 768 ? 20.438 -16.781 12.312 1 91.75 768 ASN A C 1
ATOM 5968 O O . ASN A 1 768 ? 20.859 -16.953 11.164 1 91.75 768 ASN A O 1
ATOM 5972 N N . MET A 1 769 ? 20.734 -17.531 13.305 1 92.5 769 MET A N 1
ATOM 5973 C CA . MET A 1 769 ? 21.594 -18.703 13.109 1 92.5 769 MET A CA 1
ATOM 5974 C C . MET A 1 769 ? 20.922 -19.719 12.203 1 92.5 769 MET A C 1
ATOM 5976 O O . MET A 1 769 ? 21.578 -20.344 11.367 1 92.5 769 MET A O 1
ATOM 5980 N N . PHE A 1 770 ? 19.625 -19.875 12.484 1 94.31 770 PHE A N 1
ATOM 5981 C CA . PHE A 1 770 ? 18.844 -20.766 11.633 1 94.31 770 PHE A CA 1
ATOM 5982 C C . PHE A 1 770 ? 18.906 -20.328 10.18 1 94.31 770 PHE A C 1
ATOM 5984 O O . PHE A 1 770 ? 19.109 -21.141 9.281 1 94.31 770 PHE A O 1
ATOM 5991 N N . SER A 1 771 ? 18.766 -19.078 9.914 1 94.75 771 SER A N 1
ATOM 5992 C CA . SER A 1 771 ? 18.734 -18.531 8.562 1 94.75 771 SER A CA 1
ATOM 5993 C C . SER A 1 771 ? 20.078 -18.688 7.867 1 94.75 771 SER A C 1
ATOM 5995 O O . SER A 1 771 ? 20.141 -19 6.676 1 94.75 771 SER A O 1
ATOM 5997 N N . LYS A 1 772 ? 21.141 -18.484 8.562 1 94.12 772 LYS A N 1
ATOM 5998 C CA . LYS A 1 772 ? 22.484 -18.688 8.008 1 94.12 772 LYS A CA 1
ATOM 5999 C C . LYS A 1 772 ? 22.734 -20.156 7.699 1 94.12 772 LYS A C 1
ATOM 6001 O O . LYS A 1 772 ? 23.312 -20.5 6.664 1 94.12 772 LYS A O 1
ATOM 6006 N N . GLY A 1 773 ? 22.312 -20.953 8.672 1 94.88 773 GLY A N 1
ATOM 6007 C CA . GLY A 1 773 ? 22.453 -22.391 8.445 1 94.88 773 GLY A CA 1
ATOM 6008 C C . GLY A 1 773 ? 21.656 -22.875 7.258 1 94.88 773 GLY A C 1
ATOM 6009 O O . GLY A 1 773 ? 22.109 -23.75 6.512 1 94.88 773 GLY A O 1
ATOM 6010 N N . LEU A 1 774 ? 20.453 -22.375 7.141 1 95.81 774 LEU A N 1
ATOM 6011 C CA . LEU A 1 774 ? 19.594 -22.766 6.027 1 95.81 774 LEU A CA 1
ATOM 6012 C C . LEU A 1 774 ? 20.219 -22.375 4.691 1 95.81 774 LEU A C 1
ATOM 6014 O O . LEU A 1 774 ? 20.109 -23.109 3.709 1 95.81 774 LEU A O 1
ATOM 6018 N N . LEU A 1 775 ? 20.875 -21.234 4.641 1 96.62 775 LEU A N 1
ATOM 6019 C CA . LEU A 1 775 ? 21.547 -20.781 3.432 1 96.62 775 LEU A CA 1
ATOM 6020 C C . LEU A 1 775 ? 22.625 -21.766 3.01 1 96.62 775 LEU A C 1
ATOM 6022 O O . LEU A 1 775 ? 22.75 -22.109 1.83 1 96.62 775 LEU A O 1
ATOM 6026 N N . VAL A 1 776 ? 23.328 -22.25 3.939 1 95.12 776 VAL A N 1
ATOM 6027 C CA . VAL A 1 776 ? 24.391 -23.219 3.662 1 95.12 776 VAL A CA 1
ATOM 6028 C C . VAL A 1 776 ? 23.766 -24.531 3.199 1 95.12 776 VAL A C 1
ATOM 6030 O O . VAL A 1 776 ? 24.25 -25.156 2.244 1 95.12 776 VAL A O 1
ATOM 6033 N N . ALA A 1 777 ? 22.703 -24.969 3.863 1 95.88 777 ALA A N 1
ATOM 6034 C CA . ALA A 1 777 ? 22.047 -26.234 3.521 1 95.88 777 ALA A CA 1
ATOM 6035 C C . ALA A 1 777 ? 21.484 -26.188 2.104 1 95.88 777 ALA A C 1
ATOM 6037 O O . ALA A 1 777 ? 21.547 -27.172 1.372 1 95.88 777 ALA A O 1
ATOM 6038 N N . VAL A 1 778 ? 20.922 -25.062 1.726 1 96.69 778 VAL A N 1
ATOM 6039 C CA . VAL A 1 778 ? 20.375 -24.922 0.379 1 96.69 778 VAL A CA 1
ATOM 6040 C C . VAL A 1 778 ? 21.516 -24.969 -0.643 1 96.69 778 VAL A C 1
ATOM 6042 O O . VAL A 1 778 ? 21.359 -25.562 -1.713 1 96.69 778 VAL A O 1
ATOM 6045 N N . THR A 1 779 ? 22.594 -24.359 -0.338 1 94.75 779 THR A N 1
ATOM 6046 C CA . THR A 1 779 ? 23.766 -24.344 -1.222 1 94.75 779 THR A CA 1
ATOM 6047 C C . THR A 1 779 ? 24.266 -25.766 -1.457 1 94.75 779 THR A C 1
ATOM 6049 O O . THR A 1 779 ? 24.672 -26.109 -2.57 1 94.75 779 THR A O 1
ATOM 6052 N N . GLN A 1 780 ? 24.188 -26.547 -0.465 1 91.88 780 GLN A N 1
ATOM 6053 C CA . GLN A 1 780 ? 24.688 -27.906 -0.539 1 91.88 780 GLN A CA 1
ATOM 6054 C C . GLN A 1 780 ? 23.719 -28.828 -1.281 1 91.88 780 GLN A C 1
ATOM 6056 O O . GLN A 1 780 ? 24.125 -29.797 -1.909 1 91.88 780 GLN A O 1
ATOM 6061 N N . THR A 1 781 ? 22.469 -28.547 -1.269 1 92.75 781 THR A N 1
ATOM 6062 C CA . THR A 1 781 ? 21.453 -29.438 -1.806 1 92.75 781 THR A CA 1
ATOM 6063 C C . THR A 1 781 ? 21.094 -29.062 -3.238 1 92.75 781 THR A C 1
ATOM 6065 O O . THR A 1 781 ? 20.75 -29.922 -4.051 1 92.75 781 THR A O 1
ATOM 6068 N N . LEU A 1 782 ? 21.203 -27.812 -3.598 1 93.12 782 LEU A N 1
ATOM 6069 C CA . LEU A 1 782 ? 20.719 -27.25 -4.852 1 93.12 782 LEU A CA 1
ATOM 6070 C C . LEU A 1 782 ? 21.297 -28 -6.047 1 93.12 782 LEU A C 1
ATOM 6072 O O . LEU A 1 782 ? 20.562 -28.453 -6.922 1 93.12 782 LEU A O 1
ATOM 6076 N N . PRO A 1 783 ? 22.594 -28.281 -6.117 1 88.75 783 PRO A N 1
ATOM 6077 C CA . PRO A 1 783 ? 23.172 -28.875 -7.324 1 88.75 783 PRO A CA 1
ATOM 6078 C C . PRO A 1 783 ? 22.672 -30.297 -7.559 1 88.75 783 PRO A C 1
ATOM 6080 O O . PRO A 1 783 ? 22.766 -30.812 -8.68 1 88.75 783 PRO A O 1
ATOM 6083 N N . TRP A 1 784 ? 22.078 -30.906 -6.504 1 85.19 784 TRP A N 1
ATOM 6084 C CA . TRP A 1 784 ? 21.734 -32.312 -6.594 1 85.19 784 TRP A CA 1
ATOM 6085 C C . TRP A 1 784 ? 20.234 -32.5 -6.793 1 85.19 784 TRP A C 1
ATOM 6087 O O . TRP A 1 784 ? 19.734 -33.625 -6.91 1 85.19 784 TRP A O 1
ATOM 6097 N N . CYS A 1 785 ? 19.578 -31.422 -6.945 1 89.44 785 CYS A N 1
ATOM 6098 C CA . CYS A 1 785 ? 18.125 -31.484 -7.023 1 89.44 785 CYS A CA 1
ATOM 6099 C C . CYS A 1 785 ? 17.656 -31.609 -8.469 1 89.44 785 CYS A C 1
ATOM 6101 O O . CYS A 1 785 ? 18.281 -31.031 -9.375 1 89.44 785 CYS A O 1
ATOM 6103 N N . THR A 1 786 ? 16.578 -32.438 -8.711 1 87.69 786 THR A N 1
ATOM 6104 C CA . THR A 1 786 ? 15.828 -32.375 -9.961 1 87.69 786 THR A CA 1
ATOM 6105 C C . THR A 1 786 ? 14.906 -31.141 -9.969 1 87.69 786 THR A C 1
ATOM 6107 O O . THR A 1 786 ? 14.742 -30.469 -8.953 1 87.69 786 THR A O 1
ATOM 6110 N N . VAL A 1 787 ? 14.312 -30.875 -11.039 1 90.19 787 VAL A N 1
ATOM 6111 C CA . VAL A 1 787 ? 13.438 -29.703 -11.156 1 90.19 787 VAL A CA 1
ATOM 6112 C C . VAL A 1 787 ? 12.258 -29.844 -10.195 1 90.19 787 VAL A C 1
ATOM 6114 O O . VAL A 1 787 ? 11.844 -28.875 -9.562 1 90.19 787 VAL A O 1
ATOM 6117 N N . ALA A 1 788 ? 11.75 -31.062 -10.055 1 89.38 788 ALA A N 1
ATOM 6118 C CA . ALA A 1 788 ? 10.609 -31.312 -9.172 1 89.38 788 ALA A CA 1
ATOM 6119 C C . ALA A 1 788 ? 11.008 -31.156 -7.707 1 89.38 788 ALA A C 1
ATOM 6121 O O . ALA A 1 788 ? 10.266 -30.562 -6.914 1 89.38 788 ALA A O 1
ATOM 6122 N N . GLU A 1 789 ? 12.141 -31.766 -7.41 1 92.12 789 GLU A N 1
ATOM 6123 C CA . GLU A 1 789 ? 12.641 -31.641 -6.043 1 92.12 789 GLU A CA 1
ATOM 6124 C C . GLU A 1 789 ? 12.922 -30.188 -5.684 1 92.12 789 GLU A C 1
ATOM 6126 O O . GLU A 1 789 ? 12.602 -29.75 -4.582 1 92.12 789 GLU A O 1
ATOM 6131 N N . TRP A 1 790 ? 13.547 -29.5 -6.629 1 94.62 790 TRP A N 1
ATOM 6132 C CA . TRP A 1 790 ? 13.836 -28.078 -6.43 1 94.62 790 TRP A CA 1
ATOM 6133 C C . TRP A 1 790 ? 12.547 -27.281 -6.238 1 94.62 790 TRP A C 1
ATOM 6135 O O . TRP A 1 790 ? 12.492 -26.375 -5.414 1 94.62 790 TRP A O 1
ATOM 6145 N N . GLY A 1 791 ? 11.562 -27.641 -6.949 1 94.81 791 GLY A N 1
ATOM 6146 C CA . GLY A 1 791 ? 10.273 -27 -6.777 1 94.81 791 GLY A CA 1
ATOM 6147 C C . GLY A 1 791 ? 9.711 -27.141 -5.379 1 94.81 791 GLY A C 1
ATOM 6148 O O . GLY A 1 791 ? 9.125 -26.203 -4.836 1 94.81 791 GLY A O 1
ATOM 6149 N N . ARG A 1 792 ? 9.875 -28.234 -4.82 1 95 792 ARG A N 1
ATOM 6150 C CA . ARG A 1 792 ? 9.422 -28.484 -3.453 1 95 792 ARG A CA 1
ATOM 6151 C C . ARG A 1 792 ? 10.227 -27.656 -2.457 1 95 792 ARG A C 1
ATOM 6153 O O . ARG A 1 792 ? 9.68 -27.141 -1.482 1 95 792 ARG A O 1
ATOM 6160 N N . LEU A 1 793 ? 11.523 -27.625 -2.721 1 97.06 793 LEU A N 1
ATOM 6161 C CA . LEU A 1 793 ? 12.375 -26.844 -1.829 1 97.06 793 LEU A CA 1
ATOM 6162 C C . LEU A 1 793 ? 12.008 -25.359 -1.887 1 97.06 793 LEU A C 1
ATOM 6164 O O . LEU A 1 793 ? 12.023 -24.672 -0.863 1 97.06 793 LEU A O 1
ATOM 6168 N N . LEU A 1 794 ? 11.742 -24.875 -3.061 1 97 794 LEU A N 1
ATOM 6169 C CA . LEU A 1 794 ? 11.32 -23.5 -3.211 1 97 794 LEU A CA 1
ATOM 6170 C C . LEU A 1 794 ? 10.039 -23.234 -2.426 1 97 794 LEU A C 1
ATOM 6172 O O . LEU A 1 794 ? 9.906 -22.188 -1.778 1 97 794 LEU A O 1
ATOM 6176 N N . ARG A 1 795 ? 9.125 -24.125 -2.443 1 95.81 795 ARG A N 1
ATOM 6177 C CA . ARG A 1 795 ? 7.875 -24 -1.701 1 95.81 795 ARG A CA 1
ATOM 6178 C C . ARG A 1 795 ? 8.133 -23.953 -0.199 1 95.81 795 ARG A C 1
ATOM 6180 O O . ARG A 1 795 ? 7.5 -23.172 0.519 1 95.81 795 ARG A O 1
ATOM 6187 N N . ALA A 1 796 ? 8.984 -24.812 0.2 1 96.69 796 ALA A N 1
ATOM 6188 C CA . ALA A 1 796 ? 9.344 -24.828 1.617 1 96.69 796 ALA A CA 1
ATOM 6189 C C . ALA A 1 796 ? 9.953 -23.5 2.045 1 96.69 796 ALA A C 1
ATOM 6191 O O . ALA A 1 796 ? 9.625 -22.969 3.111 1 96.69 796 ALA A O 1
ATOM 6192 N N . MET A 1 797 ? 10.867 -22.984 1.278 1 96.94 797 MET A N 1
ATOM 6193 C CA . MET A 1 797 ? 11.508 -21.703 1.596 1 96.94 797 MET A CA 1
ATOM 6194 C C . MET A 1 797 ? 10.484 -20.578 1.619 1 96.94 797 MET A C 1
ATOM 6196 O O . MET A 1 797 ? 10.555 -19.688 2.479 1 96.94 797 MET A O 1
ATOM 6200 N N . ARG A 1 798 ? 9.594 -20.547 0.699 1 96.06 798 ARG A N 1
ATOM 6201 C CA . ARG A 1 798 ? 8.539 -19.547 0.682 1 96.06 798 ARG A CA 1
ATOM 6202 C C . ARG A 1 798 ? 7.707 -19.594 1.957 1 96.06 798 ARG A C 1
ATOM 6204 O O . ARG A 1 798 ? 7.352 -18.562 2.52 1 96.06 798 ARG A O 1
ATOM 6211 N N . GLU A 1 799 ? 7.43 -20.812 2.357 1 95.88 799 GLU A N 1
ATOM 6212 C CA . GLU A 1 799 ? 6.648 -20.969 3.58 1 95.88 799 GLU A CA 1
ATOM 6213 C C . GLU A 1 799 ? 7.406 -20.453 4.797 1 95.88 799 GLU A C 1
ATOM 6215 O O . GLU A 1 799 ? 6.809 -19.859 5.703 1 95.88 799 GLU A O 1
ATOM 6220 N N . LEU A 1 800 ? 8.641 -20.703 4.824 1 96 800 LEU A N 1
ATOM 6221 C CA . LEU A 1 800 ? 9.469 -20.219 5.918 1 96 800 LEU A CA 1
ATOM 6222 C C . LEU A 1 800 ? 9.547 -18.703 5.906 1 96 800 LEU A C 1
ATOM 6224 O O . LEU A 1 800 ? 9.562 -18.062 6.965 1 96 800 LEU A O 1
ATOM 6228 N N . LEU A 1 801 ? 9.633 -18.125 4.75 1 94.94 801 LEU A N 1
ATOM 6229 C CA . LEU A 1 801 ? 9.672 -16.672 4.613 1 94.94 801 LEU A CA 1
ATOM 6230 C C . LEU A 1 801 ? 8.352 -16.047 5.062 1 94.94 801 LEU A C 1
ATOM 6232 O O . LEU A 1 801 ? 8.344 -15.055 5.797 1 94.94 801 LEU A O 1
ATOM 6236 N N . ARG A 1 802 ? 7.238 -16.609 4.688 1 91.31 802 ARG A N 1
ATOM 6237 C CA . ARG A 1 802 ? 5.914 -16.078 5.012 1 91.31 802 ARG A CA 1
ATOM 6238 C C . ARG A 1 802 ? 5.641 -16.188 6.512 1 91.31 802 ARG A C 1
ATOM 6240 O O . ARG A 1 802 ? 5.016 -15.297 7.094 1 91.31 802 ARG A O 1
ATOM 6247 N N . SER A 1 803 ? 6.145 -17.234 7.102 1 90.69 803 SER A N 1
ATOM 6248 C CA . SER A 1 803 ? 5.887 -17.453 8.523 1 90.69 803 SER A CA 1
ATOM 6249 C C . SER A 1 803 ? 6.855 -16.656 9.391 1 90.69 803 SER A C 1
ATOM 6251 O O . SER A 1 803 ? 6.73 -16.641 10.609 1 90.69 803 SER A O 1
ATOM 6253 N N . GLY A 1 804 ? 7.867 -16.141 8.812 1 88.62 804 GLY A N 1
ATOM 6254 C CA . GLY A 1 804 ? 8.812 -15.32 9.547 1 88.62 804 GLY A CA 1
ATOM 6255 C C . GLY A 1 804 ? 9.914 -16.125 10.211 1 88.62 804 GLY A C 1
ATOM 6256 O O . GLY A 1 804 ? 10.711 -15.594 10.984 1 88.62 804 GLY A O 1
ATOM 6257 N N . ARG A 1 805 ? 9.969 -17.344 9.891 1 92.19 805 ARG A N 1
ATOM 6258 C CA . ARG A 1 805 ? 10.969 -18.219 10.492 1 92.19 805 ARG A CA 1
ATOM 6259 C C . ARG A 1 805 ? 12.32 -18.062 9.797 1 92.19 805 ARG A C 1
ATOM 6261 O O . ARG A 1 805 ? 13.359 -18.406 10.367 1 92.19 805 ARG A O 1
ATOM 6268 N N . LEU A 1 806 ? 12.25 -17.656 8.578 1 94.06 806 LEU A N 1
ATOM 6269 C CA . LEU A 1 806 ? 13.453 -17.391 7.809 1 94.06 806 LEU A CA 1
ATOM 6270 C C . LEU A 1 806 ? 13.664 -15.883 7.637 1 94.06 806 LEU A C 1
ATOM 6272 O O . LEU A 1 806 ? 12.797 -15.188 7.113 1 94.06 806 LEU A O 1
ATOM 6276 N N . HIS A 1 807 ? 14.812 -15.43 8.133 1 92.25 807 HIS A N 1
ATOM 6277 C CA . HIS A 1 807 ? 15.141 -14.008 8.055 1 92.25 807 HIS A CA 1
ATOM 6278 C C . HIS A 1 807 ? 16.094 -13.719 6.902 1 92.25 807 HIS A C 1
ATOM 6280 O O . HIS A 1 807 ? 17.266 -14.094 6.957 1 92.25 807 HIS A O 1
ATOM 6286 N N . VAL A 1 808 ? 15.531 -13.07 5.93 1 94.19 808 VAL A N 1
ATOM 6287 C CA . VAL A 1 808 ? 16.328 -12.727 4.758 1 94.19 808 VAL A CA 1
ATOM 6288 C C . VAL A 1 808 ? 16.188 -11.234 4.461 1 94.19 808 VAL A C 1
ATOM 6290 O O . VAL A 1 808 ? 15.336 -10.828 3.67 1 94.19 808 VAL A O 1
ATOM 6293 N N . PRO A 1 809 ? 17.078 -10.453 5 1 91.62 809 PRO A N 1
ATOM 6294 C CA . PRO A 1 809 ? 17.047 -9.031 4.668 1 91.62 809 PRO A CA 1
ATOM 6295 C C . PRO A 1 809 ? 17.406 -8.75 3.211 1 91.62 809 PRO A C 1
ATOM 6297 O O . PRO A 1 809 ? 18.297 -9.406 2.658 1 91.62 809 PRO A O 1
ATOM 6300 N N . TYR A 1 810 ? 16.734 -7.871 2.596 1 92.44 810 TYR A N 1
ATOM 6301 C CA . TYR A 1 810 ? 16.984 -7.57 1.188 1 92.44 810 TYR A CA 1
ATOM 6302 C C . TYR A 1 810 ? 18.141 -6.605 1.029 1 92.44 810 TYR A C 1
ATOM 6304 O O . TYR A 1 810 ? 18.078 -5.453 1.47 1 92.44 810 TYR A O 1
ATOM 6312 N N . SER A 1 811 ? 19.172 -6.969 0.432 1 89.81 811 SER A N 1
ATOM 6313 C CA . SER A 1 811 ? 20.375 -6.172 0.224 1 89.81 811 SER A CA 1
ATOM 6314 C C . SER A 1 811 ? 20.125 -5.051 -0.777 1 89.81 811 SER A C 1
ATOM 6316 O O . SER A 1 811 ? 19.297 -5.191 -1.687 1 89.81 811 SER A O 1
ATOM 6318 N N . LEU A 1 812 ? 20.938 -4.008 -0.68 1 88.75 812 LEU A N 1
ATOM 6319 C CA . LEU A 1 812 ? 20.75 -2.83 -1.521 1 88.75 812 LEU A CA 1
ATOM 6320 C C . LEU A 1 812 ? 21.766 -2.811 -2.658 1 88.75 812 LEU A C 1
ATOM 6322 O O . LEU A 1 812 ? 22.062 -1.751 -3.217 1 88.75 812 LEU A O 1
ATOM 6326 N N . GLU A 1 813 ? 22.328 -3.906 -3.047 1 86.75 813 GLU A N 1
ATOM 6327 C CA . GLU A 1 813 ? 23.391 -3.98 -4.043 1 86.75 813 GLU A CA 1
ATOM 6328 C C . GLU A 1 813 ? 22.953 -3.371 -5.371 1 86.75 813 GLU A C 1
ATOM 6330 O O . GLU A 1 813 ? 23.75 -2.734 -6.066 1 86.75 813 GLU A O 1
ATOM 6335 N N . TYR A 1 814 ? 21.734 -3.5 -5.766 1 89.19 814 TYR A N 1
ATOM 6336 C CA . TYR A 1 814 ? 21.266 -3.016 -7.062 1 89.19 814 TYR A CA 1
ATOM 6337 C C . TYR A 1 814 ? 20.156 -1.992 -6.898 1 89.19 814 TYR A C 1
ATOM 6339 O O . TYR A 1 814 ? 19.281 -1.88 -7.758 1 89.19 814 TYR A O 1
ATOM 6347 N N . VAL A 1 815 ? 20.219 -1.379 -5.73 1 87.88 815 VAL A N 1
ATOM 6348 C CA . VAL A 1 815 ? 19.266 -0.303 -5.441 1 87.88 815 VAL A CA 1
ATOM 6349 C C . VAL A 1 815 ? 20.031 0.998 -5.191 1 87.88 815 VAL A C 1
ATOM 6351 O O . VAL A 1 815 ? 20.781 1.113 -4.219 1 87.88 815 VAL A O 1
ATOM 6354 N N . ASP A 1 816 ? 19.828 1.897 -6.043 1 84.88 816 ASP A N 1
ATOM 6355 C CA . ASP A 1 816 ? 20.547 3.16 -5.914 1 84.88 816 ASP A CA 1
ATOM 6356 C C . ASP A 1 816 ? 19.828 4.113 -4.969 1 84.88 816 ASP A C 1
ATOM 6358 O O . ASP A 1 816 ? 20.453 4.863 -4.223 1 84.88 816 ASP A O 1
ATOM 6362 N N . PHE A 1 817 ? 18.438 4.086 -5.129 1 89.56 817 PHE A N 1
ATOM 6363 C CA . PHE A 1 817 ? 17.594 4.957 -4.312 1 89.56 817 PHE A CA 1
ATOM 6364 C C . PHE A 1 817 ? 16.438 4.176 -3.705 1 89.56 817 PHE A C 1
ATOM 6366 O O . PHE A 1 817 ? 15.992 3.18 -4.273 1 89.56 817 PHE A O 1
ATOM 6373 N N . LEU A 1 818 ? 16.031 4.656 -2.592 1 91.19 818 LEU A N 1
ATOM 6374 C CA . LEU A 1 818 ? 14.922 3.992 -1.929 1 91.19 818 LEU A CA 1
ATOM 6375 C C . LEU A 1 818 ? 13.656 4.07 -2.781 1 91.19 818 LEU A C 1
ATOM 6377 O O . LEU A 1 818 ? 13.188 5.164 -3.102 1 91.19 818 LEU A O 1
ATOM 6381 N N . PRO A 1 819 ? 13.188 2.898 -3.229 1 90.38 819 PRO A N 1
ATOM 6382 C CA . PRO A 1 819 ? 11.922 2.939 -3.969 1 90.38 819 PRO A CA 1
ATOM 6383 C C . PRO A 1 819 ? 10.734 3.314 -3.084 1 90.38 819 PRO A C 1
ATOM 6385 O O . PRO A 1 819 ? 10.508 2.684 -2.049 1 90.38 819 PRO A O 1
ATOM 6388 N N . LEU A 1 820 ? 10.047 4.297 -3.346 1 91.88 820 LEU A N 1
ATOM 6389 C CA . LEU A 1 820 ? 8.883 4.727 -2.58 1 91.88 820 LEU A CA 1
ATOM 6390 C C . LEU A 1 820 ? 7.605 4.121 -3.146 1 91.88 820 LEU A C 1
ATOM 6392 O O . LEU A 1 820 ? 6.738 4.84 -3.646 1 91.88 820 LEU A O 1
ATOM 6396 N N . LEU A 1 821 ? 7.539 2.84 -3.133 1 92.38 821 LEU A N 1
ATOM 6397 C CA . LEU A 1 821 ? 6.473 1.998 -3.664 1 92.38 821 LEU A CA 1
ATOM 6398 C C . LEU A 1 821 ? 5.891 1.106 -2.57 1 92.38 821 LEU A C 1
ATOM 6400 O O . LEU A 1 821 ? 6.383 1.097 -1.442 1 92.38 821 LEU A O 1
ATOM 6404 N N . ASP A 1 822 ? 4.754 0.436 -2.895 1 91.38 822 ASP A N 1
ATOM 6405 C CA . ASP A 1 822 ? 4.211 -0.59 -2.01 1 91.38 822 ASP A CA 1
ATOM 6406 C C . ASP A 1 822 ? 4.82 -1.957 -2.314 1 91.38 822 ASP A C 1
ATOM 6408 O O . ASP A 1 822 ? 4.367 -2.656 -3.223 1 91.38 822 ASP A O 1
ATOM 6412 N N . LEU A 1 823 ? 5.805 -2.381 -1.518 1 92.5 823 LEU A N 1
ATOM 6413 C CA . LEU A 1 823 ? 6.531 -3.615 -1.798 1 92.5 823 LEU A CA 1
ATOM 6414 C C . LEU A 1 823 ? 6.094 -4.727 -0.851 1 92.5 823 LEU A C 1
ATOM 6416 O O . LEU A 1 823 ? 6.621 -5.84 -0.908 1 92.5 823 LEU A O 1
ATOM 6420 N N . ARG A 1 824 ? 5.094 -4.488 -0.052 1 89.56 824 ARG A N 1
ATOM 6421 C CA . ARG A 1 824 ? 4.652 -5.461 0.945 1 89.56 824 ARG A CA 1
ATOM 6422 C C . ARG A 1 824 ? 4.145 -6.734 0.282 1 89.56 824 ARG A C 1
ATOM 6424 O O . ARG A 1 824 ? 4.523 -7.84 0.675 1 89.56 824 ARG A O 1
ATOM 6431 N N . PRO A 1 825 ? 3.279 -6.566 -0.789 1 90 825 PRO A N 1
ATOM 6432 C CA . PRO A 1 825 ? 2.773 -7.793 -1.411 1 90 825 PRO A CA 1
ATOM 6433 C C . PRO A 1 825 ? 3.869 -8.594 -2.113 1 90 825 PRO A C 1
ATOM 6435 O O . PRO A 1 825 ? 3.682 -9.773 -2.41 1 90 825 PRO A O 1
ATOM 6438 N N . PHE A 1 826 ? 5.047 -8.039 -2.365 1 93.69 826 PHE A N 1
ATOM 6439 C CA . PHE A 1 826 ? 6.117 -8.688 -3.119 1 93.69 826 PHE A CA 1
ATOM 6440 C C . PHE A 1 826 ? 7.25 -9.117 -2.193 1 93.69 826 PHE A C 1
ATOM 6442 O O . PHE A 1 826 ? 8.328 -9.5 -2.656 1 93.69 826 PHE A O 1
ATOM 6449 N N . SER A 1 827 ? 7.008 -9.055 -0.944 1 93.69 827 SER A N 1
ATOM 6450 C CA . SER A 1 827 ? 8.039 -9.328 0.049 1 93.69 827 SER A CA 1
ATOM 6451 C C . SER A 1 827 ? 8.609 -10.734 -0.113 1 93.69 827 SER A C 1
ATOM 6453 O O . SER A 1 827 ? 9.82 -10.93 -0.085 1 93.69 827 SER A O 1
ATOM 6455 N N . CYS A 1 828 ? 7.766 -11.695 -0.318 1 94.12 828 CYS A N 1
ATOM 6456 C CA . CYS A 1 828 ? 8.211 -13.078 -0.431 1 94.12 828 CYS A CA 1
ATOM 6457 C C . CYS A 1 828 ? 9.047 -13.281 -1.688 1 94.12 828 CYS A C 1
ATOM 6459 O O . CYS A 1 828 ? 10.102 -13.914 -1.642 1 94.12 828 CYS A O 1
ATOM 6461 N N . GLU A 1 829 ? 8.602 -12.758 -2.811 1 95.06 829 GLU A N 1
ATOM 6462 C CA . GLU A 1 829 ? 9.305 -12.891 -4.082 1 95.06 829 GLU A CA 1
ATOM 6463 C C . GLU A 1 829 ? 10.68 -12.227 -4.02 1 95.06 829 GLU A C 1
ATOM 6465 O O . GLU A 1 829 ? 11.672 -12.805 -4.469 1 95.06 829 GLU A O 1
ATOM 6470 N N . LEU A 1 830 ? 10.711 -11.062 -3.445 1 95.81 830 LEU A N 1
ATOM 6471 C CA . LEU A 1 830 ? 11.961 -10.312 -3.367 1 95.81 830 LEU A CA 1
ATOM 6472 C C . LEU A 1 830 ? 12.945 -11.008 -2.428 1 95.81 830 LEU A C 1
ATOM 6474 O O . LEU A 1 830 ? 14.125 -11.156 -2.756 1 95.81 830 LEU A O 1
ATOM 6478 N N . ARG A 1 831 ? 12.469 -11.398 -1.32 1 95.94 831 ARG A N 1
ATOM 6479 C CA . ARG A 1 831 ? 13.336 -12.047 -0.348 1 95.94 831 ARG A CA 1
ATOM 6480 C C . ARG A 1 831 ? 13.836 -13.391 -0.875 1 95.94 831 ARG A C 1
ATOM 6482 O O . ARG A 1 831 ? 14.977 -13.781 -0.615 1 95.94 831 ARG A O 1
ATOM 6489 N N . LEU A 1 832 ? 12.969 -14.078 -1.571 1 96.75 832 LEU A N 1
ATOM 6490 C CA . LEU A 1 832 ? 13.398 -15.328 -2.184 1 96.75 832 LEU A CA 1
ATOM 6491 C C . LEU A 1 832 ? 14.484 -15.078 -3.227 1 96.75 832 LEU A C 1
ATOM 6493 O O . LEU A 1 832 ? 15.461 -15.828 -3.305 1 96.75 832 LEU A O 1
ATOM 6497 N N . SER A 1 833 ? 14.344 -14.102 -4.043 1 96.31 833 SER A N 1
ATOM 6498 C CA . SER A 1 833 ? 15.312 -13.781 -5.082 1 96.31 833 SER A CA 1
ATOM 6499 C C . SER A 1 833 ? 16.672 -13.461 -4.477 1 96.31 833 SER A C 1
ATOM 6501 O O . SER A 1 833 ? 17.703 -13.93 -4.965 1 96.31 833 SER A O 1
ATOM 6503 N N . VAL A 1 834 ? 16.703 -12.656 -3.471 1 96.12 834 VAL A N 1
ATOM 6504 C CA . VAL A 1 834 ? 17.969 -12.273 -2.863 1 96.12 834 VAL A CA 1
ATOM 6505 C C . VAL A 1 834 ? 18.594 -13.469 -2.145 1 96.12 834 VAL A C 1
ATOM 6507 O O . VAL A 1 834 ? 19.812 -13.625 -2.123 1 96.12 834 VAL A O 1
ATOM 6510 N N . LEU A 1 835 ? 17.719 -14.242 -1.496 1 96.5 835 LEU A N 1
ATOM 6511 C CA . LEU A 1 835 ? 18.219 -15.461 -0.87 1 96.5 835 LEU A CA 1
ATOM 6512 C C . LEU A 1 835 ? 18.953 -16.328 -1.886 1 96.5 835 LEU A C 1
ATOM 6514 O O . LEU A 1 835 ? 20.062 -16.812 -1.615 1 96.5 835 LEU A O 1
ATOM 6518 N N . LEU A 1 836 ? 18.375 -16.562 -3.037 1 97.31 836 LEU A N 1
ATOM 6519 C CA . LEU A 1 836 ? 18.984 -17.375 -4.078 1 97.31 836 LEU A CA 1
ATOM 6520 C C . LEU A 1 836 ? 20.266 -16.734 -4.602 1 97.31 836 LEU A C 1
ATOM 6522 O O . LEU A 1 836 ? 21.219 -17.422 -4.953 1 97.31 836 LEU A O 1
ATOM 6526 N N . LEU A 1 837 ? 20.219 -15.414 -4.691 1 96.06 837 LEU A N 1
ATOM 6527 C CA . LEU A 1 837 ? 21.422 -14.695 -5.074 1 96.06 837 LEU A CA 1
ATOM 6528 C C . LEU A 1 837 ? 22.562 -15 -4.105 1 96.06 837 LEU A C 1
ATOM 6530 O O . LEU A 1 837 ? 23.688 -15.289 -4.531 1 96.06 837 LEU A O 1
ATOM 6534 N N . ARG A 1 838 ? 22.234 -14.969 -2.859 1 96 838 ARG A N 1
ATOM 6535 C CA . ARG A 1 838 ? 23.25 -15.242 -1.848 1 96 838 ARG A CA 1
ATOM 6536 C C . ARG A 1 838 ? 23.719 -16.688 -1.925 1 96 838 ARG A C 1
ATOM 6538 O O . ARG A 1 838 ? 24.891 -16.984 -1.725 1 96 838 ARG A O 1
ATOM 6545 N N . VAL A 1 839 ? 22.828 -17.547 -2.123 1 96.25 839 VAL A N 1
ATOM 6546 C CA . VAL A 1 839 ? 23.156 -18.969 -2.25 1 96.25 839 VAL A CA 1
ATOM 6547 C C . VAL A 1 839 ? 24.125 -19.172 -3.406 1 96.25 839 VAL A C 1
ATOM 6549 O O . VAL A 1 839 ? 25.141 -19.859 -3.26 1 96.25 839 VAL A O 1
ATOM 6552 N N . LEU A 1 840 ? 23.828 -18.594 -4.504 1 95.62 840 LEU A N 1
ATOM 6553 C CA . LEU A 1 840 ? 24.656 -18.797 -5.684 1 95.62 840 LEU A CA 1
ATOM 6554 C C . LEU A 1 840 ? 25.984 -18.031 -5.551 1 95.62 840 LEU A C 1
ATOM 6556 O O . LEU A 1 840 ? 27 -18.453 -6.098 1 95.62 840 LEU A O 1
ATOM 6560 N N . GLN A 1 841 ? 25.969 -16.922 -4.852 1 94.12 841 GLN A N 1
ATOM 6561 C CA . GLN A 1 841 ? 27.219 -16.234 -4.551 1 94.12 841 GLN A CA 1
ATOM 6562 C C . GLN A 1 841 ? 28.156 -17.109 -3.729 1 94.12 841 GLN A C 1
ATOM 6564 O O . GLN A 1 841 ? 29.359 -17.125 -3.961 1 94.12 841 GLN A O 1
ATOM 6569 N N . LEU A 1 842 ? 27.516 -17.734 -2.799 1 94.25 842 LEU A N 1
ATOM 6570 C CA . LEU A 1 842 ? 28.297 -18.656 -1.987 1 94.25 842 LEU A CA 1
ATOM 6571 C C . LEU A 1 842 ? 28.797 -19.828 -2.822 1 94.25 842 LEU A C 1
ATOM 6573 O O . LEU A 1 842 ? 29.953 -20.234 -2.709 1 94.25 842 LEU A O 1
ATOM 6577 N N . LEU A 1 843 ? 27.953 -20.391 -3.625 1 93.56 843 LEU A N 1
ATOM 6578 C CA . LEU A 1 843 ? 28.281 -21.562 -4.438 1 93.56 843 LEU A CA 1
ATOM 6579 C C . LEU A 1 843 ? 29.359 -21.203 -5.465 1 93.56 843 LEU A C 1
ATOM 6581 O O . LEU A 1 843 ? 30.219 -22.031 -5.77 1 93.56 843 LEU A O 1
ATOM 6585 N N . CYS A 1 844 ? 29.328 -20.031 -6.027 1 91.69 844 CYS A N 1
ATOM 6586 C CA . CYS A 1 844 ? 30.281 -19.594 -7.039 1 91.69 844 CYS A CA 1
ATOM 6587 C C . CYS A 1 844 ? 31.547 -19.031 -6.391 1 91.69 844 CYS A C 1
ATOM 6589 O O . CYS A 1 844 ? 32.531 -18.75 -7.078 1 91.69 844 CYS A O 1
ATOM 6591 N N . GLY A 1 845 ? 31.5 -18.891 -5.156 1 89.69 845 GLY A N 1
ATOM 6592 C CA . GLY A 1 845 ? 32.656 -18.328 -4.453 1 89.69 845 GLY A CA 1
ATOM 6593 C C . GLY A 1 845 ? 33.906 -19.172 -4.566 1 89.69 845 GLY A C 1
ATOM 6594 O O . GLY A 1 845 ? 33.844 -20.297 -5.059 1 89.69 845 GLY A O 1
ATOM 6595 N N . SER A 1 846 ? 35 -18.688 -4.109 1 87.31 846 SER A N 1
ATOM 6596 C CA . SER A 1 846 ? 36.312 -19.297 -4.262 1 87.31 846 SER A CA 1
ATOM 6597 C C . SER A 1 846 ? 36.375 -20.641 -3.541 1 87.31 846 SER A C 1
ATOM 6599 O O . SER A 1 846 ? 37.062 -21.562 -3.99 1 87.31 846 SER A O 1
ATOM 6601 N N . SER A 1 847 ? 35.594 -20.75 -2.514 1 85.19 847 SER A N 1
ATOM 6602 C CA . SER A 1 847 ? 35.625 -21.953 -1.71 1 85.19 847 SER A CA 1
ATOM 6603 C C . SER A 1 847 ? 34.844 -23.094 -2.363 1 85.19 847 SER A C 1
ATOM 6605 O O . SER A 1 847 ? 35.062 -24.266 -2.039 1 85.19 847 SER A O 1
ATOM 6607 N N . CYS A 1 848 ? 33.875 -22.781 -3.229 1 86.31 848 CYS A N 1
ATOM 6608 C CA . CYS A 1 848 ? 32.969 -23.828 -3.732 1 86.31 848 CYS A CA 1
ATOM 6609 C C . CYS A 1 848 ? 33 -23.891 -5.254 1 86.31 848 CYS A C 1
ATOM 6611 O O . CYS A 1 848 ? 32.406 -24.797 -5.855 1 86.31 848 CYS A O 1
ATOM 6613 N N . LYS A 1 849 ? 33.75 -23.062 -5.883 1 82.19 849 LYS A N 1
ATOM 6614 C CA . LYS A 1 849 ? 33.688 -22.922 -7.336 1 82.19 849 LYS A CA 1
ATOM 6615 C C . LYS A 1 849 ? 34.125 -24.234 -8.023 1 82.19 849 LYS A C 1
ATOM 6617 O O . LYS A 1 849 ? 33.688 -24.531 -9.125 1 82.19 849 LYS A O 1
ATOM 6622 N N . ASP A 1 850 ? 34.906 -25.016 -7.344 1 82.94 850 ASP A N 1
ATOM 6623 C CA . ASP A 1 850 ? 35.438 -26.219 -7.969 1 82.94 850 ASP A CA 1
ATOM 6624 C C . ASP A 1 850 ? 34.562 -27.438 -7.613 1 82.94 850 ASP A C 1
ATOM 6626 O O . ASP A 1 850 ? 34.906 -28.562 -7.98 1 82.94 850 ASP A O 1
ATOM 6630 N N . TRP A 1 851 ? 33.469 -27.219 -7.043 1 82.81 851 TRP A N 1
ATOM 6631 C CA . TRP A 1 851 ? 32.594 -28.312 -6.621 1 82.81 851 TRP A CA 1
ATOM 6632 C C . TRP A 1 851 ? 31.922 -28.969 -7.82 1 82.81 851 TRP A C 1
ATOM 6634 O O . TRP A 1 851 ? 31.562 -30.156 -7.77 1 82.81 851 TRP A O 1
ATOM 6644 N N . LEU A 1 852 ? 31.656 -28.188 -8.898 1 84.75 852 LEU A N 1
ATOM 6645 C CA . LEU A 1 852 ? 30.797 -28.688 -9.969 1 84.75 852 LEU A CA 1
ATOM 6646 C C . LEU A 1 852 ? 31.531 -28.656 -11.312 1 84.75 852 LEU A C 1
ATOM 6648 O O . LEU A 1 852 ? 32.406 -27.797 -11.539 1 84.75 852 LEU A O 1
ATOM 6652 N N . SER A 1 853 ? 31.203 -29.609 -12.133 1 82.69 853 SER A N 1
ATOM 6653 C CA . SER A 1 853 ? 31.688 -29.641 -13.508 1 82.69 853 SER A CA 1
ATOM 6654 C C . SER A 1 853 ? 30.906 -28.672 -14.391 1 82.69 853 SER A C 1
ATOM 6656 O O . SER A 1 853 ? 29.938 -28.062 -13.938 1 82.69 853 SER A O 1
ATOM 6658 N N . GLY A 1 854 ? 31.312 -28.5 -15.586 1 81.56 854 GLY A N 1
ATOM 6659 C CA . GLY A 1 854 ? 30.594 -27.641 -16.516 1 81.56 854 GLY A CA 1
ATOM 6660 C C . GLY A 1 854 ? 29.125 -27.969 -16.641 1 81.56 854 GLY A C 1
ATOM 6661 O O . GLY A 1 854 ? 28.266 -27.078 -16.641 1 81.56 854 GLY A O 1
ATOM 6662 N N . GLN A 1 855 ? 28.859 -29.312 -16.641 1 80.12 855 GLN A N 1
ATOM 6663 C CA . GLN A 1 855 ? 27.469 -29.75 -16.734 1 80.12 855 GLN A CA 1
ATOM 6664 C C . GLN A 1 855 ? 26.719 -29.469 -15.438 1 80.12 855 GLN A C 1
ATOM 6666 O O . GLN A 1 855 ? 25.516 -29.219 -15.453 1 80.12 855 GLN A O 1
ATOM 6671 N N . GLY A 1 856 ? 27.484 -29.594 -14.383 1 84.25 856 GLY A N 1
ATOM 6672 C CA . GLY A 1 856 ? 26.875 -29.266 -13.102 1 84.25 856 GLY A CA 1
ATOM 6673 C C . GLY A 1 856 ? 26.438 -27.812 -12.992 1 84.25 856 GLY A C 1
ATOM 6674 O O . GLY A 1 856 ? 25.359 -27.516 -12.477 1 84.25 856 GLY A O 1
ATOM 6675 N N . TRP A 1 857 ? 27.266 -27 -13.578 1 89.44 857 TRP A N 1
ATOM 6676 C CA . TRP A 1 857 ? 26.938 -25.578 -13.555 1 89.44 857 TRP A CA 1
ATOM 6677 C C . TRP A 1 857 ? 25.75 -25.266 -14.477 1 89.44 857 TRP A C 1
ATOM 6679 O O . TRP A 1 857 ? 24.906 -24.422 -14.156 1 89.44 857 TRP A O 1
ATOM 6689 N N . ALA A 1 858 ? 25.719 -25.969 -15.586 1 88 858 ALA A N 1
ATOM 6690 C CA . ALA A 1 858 ? 24.594 -25.812 -16.484 1 88 858 ALA A CA 1
ATOM 6691 C C . ALA A 1 858 ? 23.281 -26.234 -15.82 1 88 858 ALA A C 1
ATOM 6693 O O . ALA A 1 858 ? 22.25 -25.609 -16.031 1 88 858 ALA A O 1
ATOM 6694 N N . HIS A 1 859 ? 23.391 -27.25 -15.023 1 87.88 859 HIS A N 1
ATOM 6695 C CA . HIS A 1 859 ? 22.219 -27.75 -14.32 1 87.88 859 HIS A CA 1
ATOM 6696 C C . HIS A 1 859 ? 21.766 -26.75 -13.25 1 87.88 859 HIS A C 1
ATOM 6698 O O . HIS A 1 859 ? 20.562 -26.469 -13.125 1 87.88 859 HIS A O 1
ATOM 6704 N N . VAL A 1 860 ? 22.734 -26.266 -12.539 1 92.44 860 VAL A N 1
ATOM 6705 C CA . VAL A 1 860 ? 22.406 -25.297 -11.5 1 92.44 860 VAL A CA 1
ATOM 6706 C C . VAL A 1 860 ? 21.781 -24.047 -12.133 1 92.44 860 VAL A C 1
ATOM 6708 O O . VAL A 1 860 ? 20.844 -23.484 -11.586 1 92.44 860 VAL A O 1
ATOM 6711 N N . GLY A 1 861 ? 22.344 -23.656 -13.234 1 93.31 861 GLY A N 1
ATOM 6712 C CA . GLY A 1 861 ? 21.781 -22.531 -13.961 1 93.31 861 GLY A CA 1
ATOM 6713 C C . GLY A 1 861 ? 20.344 -22.766 -14.383 1 93.31 861 GLY A C 1
ATOM 6714 O O . GLY A 1 861 ? 19.516 -21.859 -14.328 1 93.31 861 GLY A O 1
ATOM 6715 N N . LEU A 1 862 ? 20.047 -23.938 -14.781 1 92.69 862 LEU A N 1
ATOM 6716 C CA . LEU A 1 862 ? 18.688 -24.297 -15.188 1 92.69 862 LEU A CA 1
ATOM 6717 C C . LEU A 1 862 ? 17.734 -24.234 -14 1 92.69 862 LEU A C 1
ATOM 6719 O O . LEU A 1 862 ? 16.609 -23.766 -14.133 1 92.69 862 LEU A O 1
ATOM 6723 N N . LEU A 1 863 ? 18.219 -24.75 -12.859 1 94.44 863 LEU A N 1
ATOM 6724 C CA . LEU A 1 863 ? 17.391 -24.734 -11.656 1 94.44 863 LEU A CA 1
ATOM 6725 C C . LEU A 1 863 ? 17.109 -23.297 -11.203 1 94.44 863 LEU A C 1
ATOM 6727 O O . LEU A 1 863 ? 16 -22.969 -10.797 1 94.44 863 LEU A O 1
ATOM 6731 N N . TYR A 1 864 ? 18.172 -22.484 -11.305 1 96.94 864 TYR A N 1
ATOM 6732 C CA . TYR A 1 864 ? 18 -21.078 -10.953 1 96.94 864 TYR A CA 1
ATOM 6733 C C . TYR A 1 864 ? 17.016 -20.391 -11.898 1 96.94 864 TYR A C 1
ATOM 6735 O O . TYR A 1 864 ? 16.172 -19.609 -11.461 1 96.94 864 TYR A O 1
ATOM 6743 N N . ALA A 1 865 ? 17.141 -20.656 -13.125 1 96.19 865 ALA A N 1
ATOM 6744 C CA . ALA A 1 865 ? 16.234 -20.078 -14.117 1 96.19 865 ALA A CA 1
ATOM 6745 C C . ALA A 1 865 ? 14.797 -20.516 -13.859 1 96.19 865 ALA A C 1
ATOM 6747 O O . ALA A 1 865 ? 13.867 -19.719 -14.023 1 96.19 865 ALA A O 1
ATOM 6748 N N . SER A 1 866 ? 14.648 -21.734 -13.492 1 94.94 866 SER A N 1
ATOM 6749 C CA . SER A 1 866 ? 13.312 -22.234 -13.18 1 94.94 866 SER A CA 1
ATOM 6750 C C . SER A 1 866 ? 12.711 -21.5 -11.984 1 94.94 866 SER A C 1
ATOM 6752 O O . SER A 1 866 ? 11.508 -21.219 -11.969 1 94.94 866 SER A O 1
ATOM 6754 N N . ALA A 1 867 ? 13.516 -21.281 -11.008 1 96.88 867 ALA A N 1
ATOM 6755 C CA . ALA A 1 867 ? 13.055 -20.531 -9.844 1 96.88 867 ALA A CA 1
ATOM 6756 C C . ALA A 1 867 ? 12.609 -19.125 -10.234 1 96.88 867 ALA A C 1
ATOM 6758 O O . ALA A 1 867 ? 11.578 -18.641 -9.766 1 96.88 867 ALA A O 1
ATOM 6759 N N . MET A 1 868 ? 13.344 -18.453 -11.102 1 96.88 868 MET A N 1
ATOM 6760 C CA . MET A 1 868 ? 13.008 -17.109 -11.562 1 96.88 868 MET A CA 1
ATOM 6761 C C . MET A 1 868 ? 11.695 -17.109 -12.328 1 96.88 868 MET A C 1
ATOM 6763 O O . MET A 1 868 ? 10.883 -16.188 -12.18 1 96.88 868 MET A O 1
ATOM 6767 N N . ARG A 1 869 ? 11.492 -18.094 -13.094 1 94.44 869 ARG A N 1
ATOM 6768 C CA . ARG A 1 869 ? 10.25 -18.203 -13.852 1 94.44 869 ARG A CA 1
ATOM 6769 C C . ARG A 1 869 ? 9.047 -18.359 -12.93 1 94.44 869 ARG A C 1
ATOM 6771 O O . ARG A 1 869 ? 7.977 -17.812 -13.203 1 94.44 869 ARG A O 1
ATOM 6778 N N . GLU A 1 870 ? 9.281 -19.078 -11.883 1 93.81 870 GLU A N 1
ATOM 6779 C CA . GLU A 1 870 ? 8.203 -19.219 -10.906 1 93.81 870 GLU A CA 1
ATOM 6780 C C . GLU A 1 870 ? 7.863 -17.875 -10.266 1 93.81 870 GLU A C 1
ATOM 6782 O O . GLU A 1 870 ? 6.691 -17.578 -10.008 1 93.81 870 GLU A O 1
ATOM 6787 N N . ILE A 1 871 ? 8.883 -17.141 -9.984 1 95.75 871 ILE A N 1
ATOM 6788 C CA . ILE A 1 871 ? 8.664 -15.82 -9.398 1 95.75 871 ILE A CA 1
ATOM 6789 C C . ILE A 1 871 ? 7.922 -14.93 -10.391 1 95.75 871 ILE A C 1
ATOM 6791 O O . ILE A 1 871 ? 6.988 -14.211 -10.023 1 95.75 871 ILE A O 1
ATOM 6795 N N . ILE A 1 872 ? 8.281 -14.953 -11.625 1 94.88 872 ILE A N 1
ATOM 6796 C CA . ILE A 1 872 ? 7.664 -14.141 -12.672 1 94.88 872 ILE A CA 1
ATOM 6797 C C . ILE A 1 872 ? 6.195 -14.523 -12.82 1 94.88 872 ILE A C 1
ATOM 6799 O O . ILE A 1 872 ? 5.336 -13.656 -13 1 94.88 872 ILE A O 1
ATOM 6803 N N . ASP A 1 873 ? 5.883 -15.773 -12.68 1 91.56 873 ASP A N 1
ATOM 6804 C CA . ASP A 1 873 ? 4.5 -16.234 -12.758 1 91.56 873 ASP A CA 1
ATOM 6805 C C . ASP A 1 873 ? 3.672 -15.672 -11.602 1 91.56 873 ASP A C 1
ATOM 6807 O O . ASP A 1 873 ? 2.51 -15.305 -11.789 1 91.56 873 ASP A O 1
ATOM 6811 N N . SER A 1 874 ? 4.297 -15.695 -10.5 1 91.88 874 SER A N 1
ATOM 6812 C CA . SER A 1 874 ? 3.627 -15.117 -9.344 1 91.88 874 SER A CA 1
ATOM 6813 C C . SER A 1 874 ? 3.332 -13.641 -9.555 1 91.88 874 SER A C 1
ATOM 6815 O O . SER A 1 874 ? 2.277 -13.141 -9.156 1 91.88 874 SER A O 1
ATOM 6817 N N . LEU A 1 875 ? 4.277 -12.898 -10.203 1 92.31 875 LEU A N 1
ATOM 6818 C CA . LEU A 1 875 ? 4.117 -11.477 -10.477 1 92.31 875 LEU A CA 1
ATOM 6819 C C . LEU A 1 875 ? 2.977 -11.242 -11.469 1 92.31 875 LEU A C 1
ATOM 6821 O O . LEU A 1 875 ? 2.199 -10.297 -11.305 1 92.31 875 LEU A O 1
ATOM 6825 N N . ARG A 1 876 ? 2.865 -12.07 -12.43 1 86.25 876 ARG A N 1
ATOM 6826 C CA . ARG A 1 876 ? 1.809 -11.961 -13.438 1 86.25 876 ARG A CA 1
ATOM 6827 C C . ARG A 1 876 ? 0.432 -12.117 -12.797 1 86.25 876 ARG A C 1
ATOM 6829 O O . ARG A 1 876 ? -0.522 -11.453 -13.195 1 86.25 876 ARG A O 1
ATOM 6836 N N . GLY A 1 877 ? 0.36 -12.922 -11.812 1 83.88 877 GLY A N 1
ATOM 6837 C CA . GLY A 1 877 ? -0.897 -13.141 -11.109 1 83.88 877 GLY A CA 1
ATOM 6838 C C . GLY A 1 877 ? -1.354 -11.93 -10.32 1 83.88 877 GLY A C 1
ATOM 6839 O O . GLY A 1 877 ? -2.555 -11.711 -10.141 1 83.88 877 GLY A O 1
ATOM 6840 N N . LYS A 1 878 ? -0.437 -11.188 -9.875 1 84.62 878 LYS A N 1
ATOM 6841 C CA . LYS A 1 878 ? -0.771 -10.039 -9.047 1 84.62 878 LYS A CA 1
ATOM 6842 C C . LYS A 1 878 ? -1.233 -8.859 -9.898 1 84.62 878 LYS A C 1
ATOM 6844 O O . LYS A 1 878 ? -1.862 -7.926 -9.398 1 84.62 878 LYS A O 1
ATOM 6849 N N . LEU A 1 879 ? -0.898 -8.75 -11.156 1 79.88 879 LEU A N 1
ATOM 6850 C CA . LEU A 1 879 ? -1.311 -7.68 -12.055 1 79.88 879 LEU A CA 1
ATOM 6851 C C . LEU A 1 879 ? -2.725 -7.918 -12.578 1 79.88 879 LEU A C 1
ATOM 6853 O O . LEU A 1 879 ? -3.396 -6.98 -13.016 1 79.88 879 LEU A O 1
ATOM 6857 N N . LEU A 1 880 ? -3.242 -9.133 -12.422 1 66.06 880 LEU A N 1
ATOM 6858 C CA . LEU A 1 880 ? -4.574 -9.445 -12.938 1 66.06 880 LEU A CA 1
ATOM 6859 C C . LEU A 1 880 ? -5.652 -8.859 -12.039 1 66.06 880 LEU A C 1
ATOM 6861 O O . LEU A 1 880 ? -5.523 -8.883 -10.812 1 66.06 880 LEU A O 1
ATOM 6865 N N . PRO A 1 881 ? -6.523 -7.961 -12.625 1 61.44 881 PRO A N 1
ATOM 6866 C CA . PRO A 1 881 ? -7.59 -7.281 -11.883 1 61.44 881 PRO A CA 1
ATOM 6867 C C . PRO A 1 881 ? -8.414 -8.242 -11.031 1 61.44 881 PRO A C 1
ATOM 6869 O O . PRO A 1 881 ? -8.633 -9.391 -11.422 1 61.44 881 PRO A O 1
ATOM 6872 N N . SER A 1 882 ? -8.273 -7.941 -9.734 1 55.5 882 SER A N 1
ATOM 6873 C CA . SER A 1 882 ? -9.164 -8.742 -8.898 1 55.5 882 SER A CA 1
ATOM 6874 C C . SER A 1 882 ? -10.609 -8.625 -9.367 1 55.5 882 SER A C 1
ATOM 6876 O O . SER A 1 882 ? -11.016 -7.582 -9.883 1 55.5 882 SER A O 1
ATOM 6878 N N . SER A 1 883 ? -11.156 -9.641 -9.836 1 54.34 883 SER A N 1
ATOM 6879 C CA . SER A 1 883 ? -12.555 -9.727 -10.258 1 54.34 883 SER A CA 1
ATOM 6880 C C . SER A 1 883 ? -13.453 -8.859 -9.383 1 54.34 883 SER A C 1
ATOM 6882 O O . SER A 1 883 ? -14.68 -8.93 -9.469 1 54.34 883 SER A O 1
ATOM 6884 N N . SER A 1 884 ? -12.906 -8.203 -8.5 1 51.22 884 SER A N 1
ATOM 6885 C CA . SER A 1 884 ? -13.922 -7.578 -7.656 1 51.22 884 SER A CA 1
ATOM 6886 C C . SER A 1 884 ? -14.547 -6.367 -8.344 1 51.22 884 SER A C 1
ATOM 6888 O O . SER A 1 884 ? -13.922 -5.754 -9.219 1 51.22 884 SER A O 1
ATOM 6890 N N . ASN A 1 885 ? -15.867 -6.223 -8.227 1 54.19 885 ASN A N 1
ATOM 6891 C CA . ASN A 1 885 ? -16.891 -5.285 -8.68 1 54.19 885 ASN A CA 1
ATOM 6892 C C . ASN A 1 885 ? -16.5 -3.842 -8.359 1 54.19 885 ASN A C 1
ATOM 6894 O O . ASN A 1 885 ? -17.328 -3.064 -7.879 1 54.19 885 ASN A O 1
ATOM 6898 N N . LYS A 1 886 ? -15.281 -3.682 -8.422 1 58.5 886 LYS A N 1
ATOM 6899 C CA . LYS A 1 886 ? -14.992 -2.303 -8.039 1 58.5 886 LYS A CA 1
ATOM 6900 C C . LYS A 1 886 ? -15.062 -1.369 -9.242 1 58.5 886 LYS A C 1
ATOM 6902 O O . LYS A 1 886 ? -15.016 -1.821 -10.391 1 58.5 886 LYS A O 1
ATOM 6907 N N . ASP A 1 887 ? -15.242 -0.073 -9.031 1 67.56 887 ASP A N 1
ATOM 6908 C CA . ASP A 1 887 ? -15.359 0.989 -10.023 1 67.56 887 ASP A CA 1
ATOM 6909 C C . ASP A 1 887 ? -14.156 0.999 -10.961 1 67.56 887 ASP A C 1
ATOM 6911 O O . ASP A 1 887 ? -13.023 0.812 -10.523 1 67.56 887 ASP A O 1
ATOM 6915 N N . PRO A 1 888 ? -14.383 0.988 -12.258 1 64.94 888 PRO A N 1
ATOM 6916 C CA . PRO A 1 888 ? -13.344 0.893 -13.289 1 64.94 888 PRO A CA 1
ATOM 6917 C C . PRO A 1 888 ? -12.227 1.915 -13.094 1 64.94 888 PRO A C 1
ATOM 6919 O O . PRO A 1 888 ? -11.062 1.628 -13.383 1 64.94 888 PRO A O 1
ATOM 6922 N N . LYS A 1 889 ? -12.641 2.967 -12.547 1 67.25 889 LYS A N 1
ATOM 6923 C CA . LYS A 1 889 ? -11.625 4 -12.367 1 67.25 889 LYS A CA 1
ATOM 6924 C C . LYS A 1 889 ? -10.68 3.646 -11.227 1 67.25 889 LYS A C 1
ATOM 6926 O O . LYS A 1 889 ? -9.469 3.842 -11.328 1 67.25 889 LYS A O 1
ATOM 6931 N N . GLU A 1 890 ? -11.172 3.229 -10.211 1 66.81 890 GLU A N 1
ATOM 6932 C CA . GLU A 1 890 ? -10.375 2.832 -9.062 1 66.81 890 GLU A CA 1
ATOM 6933 C C . GLU A 1 890 ? -9.531 1.598 -9.375 1 66.81 890 GLU A C 1
ATOM 6935 O O . GLU A 1 890 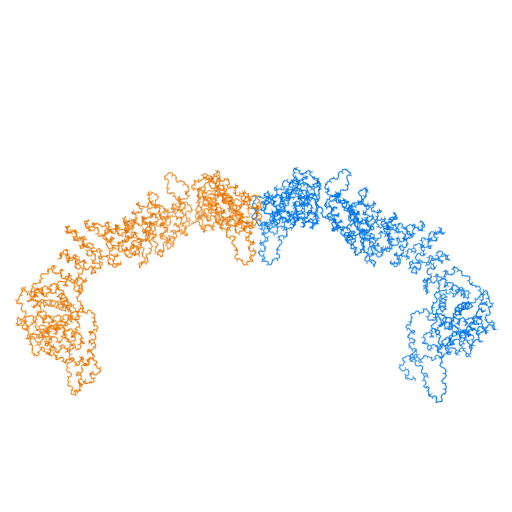? -8.398 1.475 -8.898 1 66.81 890 GLU A O 1
ATOM 6940 N N . GLU A 1 891 ? -10.07 0.948 -10.289 1 64.31 891 GLU A N 1
ATOM 6941 C CA . GLU A 1 891 ? -9.367 -0.266 -10.68 1 64.31 891 GLU A CA 1
ATOM 6942 C C . GLU A 1 891 ? -8.172 0.058 -11.57 1 64.31 891 GLU A C 1
ATOM 6944 O O . GLU A 1 891 ? -7.109 -0.561 -11.453 1 64.31 891 GLU A O 1
ATOM 6949 N N . ARG A 1 892 ? -8.438 0.932 -12.453 1 69.44 892 ARG A N 1
ATOM 6950 C CA . ARG A 1 892 ? -7.352 1.343 -13.336 1 69.44 892 ARG A CA 1
ATOM 6951 C C . ARG A 1 892 ? -6.203 1.963 -12.547 1 69.44 892 ARG A C 1
ATOM 6953 O O . ARG A 1 892 ? -5.035 1.687 -12.82 1 69.44 892 ARG A O 1
ATOM 6960 N N . ALA A 1 893 ? -6.57 2.66 -11.672 1 67.81 893 ALA A N 1
ATOM 6961 C CA . ALA A 1 893 ? -5.547 3.305 -10.852 1 67.81 893 ALA A CA 1
ATOM 6962 C C . ALA A 1 893 ? -4.785 2.277 -10.016 1 67.81 893 ALA A C 1
ATOM 6964 O O . ALA A 1 893 ? -3.564 2.365 -9.875 1 67.81 893 ALA A O 1
ATOM 6965 N N . ALA A 1 894 ? -5.512 1.432 -9.578 1 71.75 894 ALA A N 1
ATOM 6966 C CA . ALA A 1 894 ? -4.895 0.377 -8.773 1 71.75 894 ALA A CA 1
ATOM 6967 C C . ALA A 1 894 ? -3.973 -0.49 -9.633 1 71.75 894 ALA A C 1
ATOM 6969 O O . ALA A 1 894 ? -2.889 -0.877 -9.188 1 71.75 894 ALA A O 1
ATOM 6970 N N . THR A 1 895 ? -4.344 -0.55 -10.727 1 71.31 895 THR A N 1
ATOM 6971 C CA . THR A 1 895 ? -3.551 -1.382 -11.625 1 71.31 895 THR A CA 1
ATOM 6972 C C . THR A 1 895 ? -2.293 -0.644 -12.078 1 71.31 895 THR A C 1
ATOM 6974 O O . THR A 1 895 ? -1.234 -1.255 -12.242 1 71.31 895 THR A O 1
ATOM 6977 N N . THR A 1 896 ? -2.416 0.575 -12.219 1 73.56 896 THR A N 1
ATOM 6978 C CA . THR A 1 896 ? -1.252 1.362 -12.602 1 73.56 896 THR A CA 1
ATOM 6979 C C . THR A 1 896 ? -0.232 1.414 -11.469 1 73.56 896 THR A C 1
ATOM 6981 O O . THR A 1 896 ? 0.973 1.306 -11.711 1 73.56 896 THR A O 1
ATOM 6984 N N . THR A 1 897 ? -0.814 1.44 -10.328 1 74.06 897 THR A N 1
ATOM 6985 C CA . THR A 1 897 ? 0.07 1.479 -9.172 1 74.06 897 THR A CA 1
ATOM 6986 C C . THR A 1 897 ? 0.788 0.145 -8.992 1 74.06 897 THR A C 1
ATOM 6988 O O . THR A 1 897 ? 1.989 0.113 -8.719 1 74.06 897 THR A O 1
ATOM 6991 N N . ALA A 1 898 ? 0.094 -0.799 -9.289 1 79.25 898 ALA A N 1
ATOM 6992 C CA . ALA A 1 898 ? 0.677 -2.131 -9.141 1 79.25 898 ALA A CA 1
ATOM 6993 C C . ALA A 1 898 ? 1.715 -2.4 -10.227 1 79.25 898 ALA A C 1
ATOM 6995 O O . ALA A 1 898 ? 2.682 -3.133 -10 1 79.25 898 ALA A O 1
ATOM 6996 N N . SER A 1 899 ? 1.636 -1.704 -11.281 1 87.56 899 SER A N 1
ATOM 6997 C CA . SER A 1 899 ? 2.555 -1.918 -12.391 1 87.56 899 SER A CA 1
ATOM 6998 C C . SER A 1 899 ? 3.938 -1.354 -12.086 1 87.56 899 SER A C 1
ATOM 7000 O O . SER A 1 899 ? 4.949 -1.926 -12.492 1 87.56 899 SER A O 1
ATOM 7002 N N . GLN A 1 900 ? 4.004 -0.322 -11.352 1 89.5 900 GLN A N 1
ATOM 7003 C CA . GLN A 1 900 ? 5.297 0.249 -10.977 1 89.5 900 GLN A CA 1
ATOM 7004 C C . GLN A 1 900 ? 6.07 -0.697 -10.062 1 89.5 900 GLN A C 1
ATOM 7006 O O . GLN A 1 900 ? 7.289 -0.831 -10.188 1 89.5 900 GLN A O 1
ATOM 7011 N N . GLU A 1 901 ? 5.359 -1.276 -9.172 1 92.88 901 GLU A N 1
ATOM 7012 C CA . GLU A 1 901 ? 5.992 -2.219 -8.258 1 92.88 901 GLU A CA 1
ATOM 7013 C C . GLU A 1 901 ? 6.516 -3.445 -9 1 92.88 901 GLU A C 1
ATOM 7015 O O . GLU A 1 901 ? 7.621 -3.914 -8.727 1 92.88 901 GLU A O 1
ATOM 7020 N N . VAL A 1 902 ? 5.688 -3.936 -9.945 1 93.19 902 VAL A N 1
ATOM 7021 C CA . VAL A 1 902 ? 6.082 -5.113 -10.711 1 93.19 902 VAL A CA 1
ATOM 7022 C C . VAL A 1 902 ? 7.32 -4.793 -11.547 1 93.19 902 VAL A C 1
ATOM 7024 O O . VAL A 1 902 ? 8.227 -5.621 -11.664 1 93.19 902 VAL A O 1
ATOM 7027 N N . LEU A 1 903 ? 7.348 -3.615 -12.125 1 92.88 903 LEU A N 1
ATOM 7028 C CA . LEU A 1 903 ? 8.508 -3.205 -12.906 1 92.88 903 LEU A CA 1
ATOM 7029 C C . LEU A 1 903 ? 9.758 -3.141 -12.039 1 92.88 903 LEU A C 1
ATOM 7031 O O . LEU A 1 903 ? 10.844 -3.537 -12.469 1 92.88 903 LEU A O 1
ATOM 7035 N N . PHE A 1 904 ? 9.625 -2.707 -10.898 1 94.38 904 PHE A N 1
ATOM 7036 C CA . PHE A 1 904 ? 10.758 -2.664 -9.977 1 94.38 904 PHE A CA 1
ATOM 7037 C C . PHE A 1 904 ? 11.258 -4.07 -9.664 1 94.38 904 PHE A C 1
ATOM 7039 O O . PHE A 1 904 ? 12.461 -4.32 -9.672 1 94.38 904 PHE A O 1
ATOM 7046 N N . VAL A 1 905 ? 10.336 -4.91 -9.328 1 95.44 905 VAL A N 1
ATOM 7047 C CA . VAL A 1 905 ? 10.719 -6.277 -8.984 1 95.44 905 VAL A CA 1
ATOM 7048 C C . VAL A 1 905 ? 11.398 -6.941 -10.18 1 95.44 905 VAL A C 1
ATOM 7050 O O . VAL A 1 905 ? 12.414 -7.629 -10.016 1 95.44 905 VAL A O 1
ATOM 7053 N N . LEU A 1 906 ? 10.844 -6.766 -11.375 1 95.38 906 LEU A N 1
ATOM 7054 C CA . LEU A 1 906 ? 11.445 -7.336 -12.57 1 95.38 906 LEU A CA 1
ATOM 7055 C C . LEU A 1 906 ? 12.859 -6.793 -12.781 1 95.38 906 LEU A C 1
ATOM 7057 O O . LEU A 1 906 ? 13.75 -7.527 -13.203 1 95.38 906 LEU A O 1
ATOM 7061 N N . SER A 1 907 ? 13.047 -5.543 -12.531 1 95 907 SER A N 1
ATOM 7062 C CA . SER A 1 907 ? 14.375 -4.949 -12.648 1 95 907 SER A CA 1
ATOM 7063 C C . SER A 1 907 ? 15.359 -5.609 -11.688 1 95 907 SER A C 1
ATOM 7065 O O . SER A 1 907 ? 16.516 -5.848 -12.047 1 95 907 SER A O 1
ATOM 7067 N N . GLN A 1 908 ? 14.906 -5.809 -10.477 1 95.31 908 GLN A N 1
ATOM 7068 C CA . GLN A 1 908 ? 15.75 -6.465 -9.492 1 95.31 908 GLN A CA 1
ATOM 7069 C C . GLN A 1 908 ? 16.109 -7.887 -9.93 1 95.31 908 GLN A C 1
ATOM 7071 O O . GLN A 1 908 ? 17.25 -8.32 -9.797 1 95.31 908 GLN A O 1
ATOM 7076 N N . LEU A 1 909 ? 15.07 -8.625 -10.414 1 97.06 909 LEU A N 1
ATOM 7077 C CA . LEU A 1 909 ? 15.312 -9.984 -10.883 1 97.06 909 LEU A CA 1
ATOM 7078 C C . LEU A 1 909 ? 16.328 -10 -12.023 1 97.06 909 LEU A C 1
ATOM 7080 O O . LEU A 1 909 ? 17.219 -10.852 -12.062 1 97.06 909 LEU A O 1
ATOM 7084 N N . PHE A 1 910 ? 16.188 -9.117 -12.953 1 97.19 910 PHE A N 1
ATOM 7085 C CA . PHE A 1 910 ? 17.109 -9.008 -14.078 1 97.19 910 PHE A CA 1
ATOM 7086 C C . PHE A 1 910 ? 18.547 -8.812 -13.578 1 97.19 910 PHE A C 1
ATOM 7088 O O . PHE A 1 910 ? 19.469 -9.477 -14.047 1 97.19 910 PHE A O 1
ATOM 7095 N N . CYS A 1 911 ? 18.688 -7.887 -12.648 1 95.38 911 CYS A N 1
ATOM 7096 C CA . CYS A 1 911 ? 20.016 -7.594 -12.109 1 95.38 911 CYS A CA 1
ATOM 7097 C C . CYS A 1 911 ? 20.609 -8.82 -11.422 1 95.38 911 CYS A C 1
ATOM 7099 O O . CYS A 1 911 ? 21.797 -9.109 -11.57 1 95.38 911 CYS A O 1
ATOM 7101 N N . HIS A 1 912 ? 19.844 -9.5 -10.641 1 96.19 912 HIS A N 1
ATOM 7102 C CA . HIS A 1 912 ? 20.312 -10.688 -9.945 1 96.19 912 HIS A CA 1
ATOM 7103 C C . HIS A 1 912 ? 20.75 -11.766 -10.93 1 96.19 912 HIS A C 1
ATOM 7105 O O . HIS A 1 912 ? 21.797 -12.398 -10.742 1 96.19 912 HIS A O 1
ATOM 7111 N N . VAL A 1 913 ? 19.906 -12 -11.984 1 96.38 913 VAL A N 1
ATOM 7112 C CA . VAL A 1 913 ? 20.219 -13.016 -12.984 1 96.38 913 VAL A CA 1
ATOM 7113 C C . VAL A 1 913 ? 21.531 -12.648 -13.695 1 96.38 913 VAL A C 1
ATOM 7115 O O . VAL A 1 913 ? 22.375 -13.508 -13.906 1 96.38 913 VAL A O 1
ATOM 7118 N N . GLN A 1 914 ? 21.672 -11.383 -14.016 1 95.06 914 GLN A N 1
ATOM 7119 C CA . GLN A 1 914 ? 22.891 -10.938 -14.68 1 95.06 914 GLN A CA 1
ATOM 7120 C C . GLN A 1 914 ? 24.094 -11.086 -13.766 1 95.06 914 GLN A C 1
ATOM 7122 O O . GLN A 1 914 ? 25.188 -11.453 -14.219 1 95.06 914 GLN A O 1
ATOM 7127 N N . HIS A 1 915 ? 23.891 -10.773 -12.531 1 93.56 915 HIS A N 1
ATOM 7128 C CA . HIS A 1 915 ? 24.953 -10.914 -11.547 1 93.56 915 HIS A CA 1
ATOM 7129 C C . HIS A 1 915 ? 25.453 -12.359 -11.477 1 93.56 915 HIS A C 1
ATOM 7131 O O . HIS A 1 915 ? 26.656 -12.602 -11.484 1 93.56 915 HIS A O 1
ATOM 7137 N N . ILE A 1 916 ? 24.547 -13.281 -11.398 1 94.25 916 ILE A N 1
ATOM 7138 C CA . ILE A 1 916 ? 24.906 -14.688 -11.281 1 94.25 916 ILE A CA 1
ATOM 7139 C C . ILE A 1 916 ? 25.547 -15.172 -12.578 1 94.25 916 ILE A C 1
ATOM 7141 O O . ILE A 1 916 ? 26.469 -15.984 -12.562 1 94.25 916 ILE A O 1
ATOM 7145 N N . GLN A 1 917 ? 25.016 -14.727 -13.711 1 93.12 917 GLN A N 1
ATOM 7146 C CA . GLN A 1 917 ? 25.578 -15.109 -15.008 1 93.12 917 GLN A CA 1
ATOM 7147 C C . GLN A 1 917 ? 27.047 -14.727 -15.102 1 93.12 917 GLN A C 1
ATOM 7149 O O . GLN A 1 917 ? 27.859 -15.461 -15.68 1 93.12 917 GLN A O 1
ATOM 7154 N N . VAL A 1 918 ? 27.406 -13.625 -14.523 1 91.75 918 VAL A N 1
ATOM 7155 C CA . VAL A 1 918 ? 28.781 -13.148 -14.562 1 91.75 918 VAL A CA 1
ATOM 7156 C C . VAL A 1 918 ? 29.641 -13.969 -13.602 1 91.75 918 VAL A C 1
ATOM 7158 O O . VAL A 1 918 ? 30.781 -14.297 -13.914 1 91.75 918 VAL A O 1
ATOM 7161 N N . MET A 1 919 ? 29.094 -14.312 -12.477 1 91.19 919 MET A N 1
ATOM 7162 C CA . MET A 1 919 ? 29.844 -14.984 -11.43 1 91.19 919 MET A CA 1
ATOM 7163 C C . MET A 1 919 ? 30.016 -16.469 -11.742 1 91.19 919 MET A C 1
ATOM 7165 O O . MET A 1 919 ? 31 -17.078 -11.328 1 91.19 919 MET A O 1
ATOM 7169 N N . MET A 1 920 ? 29.062 -17.078 -12.414 1 90.19 920 MET A N 1
ATOM 7170 C CA . MET A 1 920 ? 29.062 -18.531 -12.648 1 90.19 920 MET A CA 1
ATOM 7171 C C . MET A 1 920 ? 30.234 -18.922 -13.531 1 90.19 920 MET A C 1
ATOM 7173 O O . MET A 1 920 ? 30.516 -18.281 -14.539 1 90.19 920 MET A O 1
ATOM 7177 N N . PRO A 1 921 ? 30.953 -19.859 -13.047 1 84.06 921 PRO A N 1
ATOM 7178 C CA . PRO A 1 921 ? 32.094 -20.297 -13.828 1 84.06 921 PRO A CA 1
ATOM 7179 C C . PRO A 1 921 ? 31.719 -20.766 -15.234 1 84.06 921 PRO A C 1
ATOM 7181 O O . PRO A 1 921 ? 30.703 -21.438 -15.406 1 84.06 921 PRO A O 1
ATOM 7184 N N . GLY A 1 922 ? 32.562 -20.438 -16.25 1 73.5 922 GLY A N 1
ATOM 7185 C CA . GLY A 1 922 ? 32.344 -20.797 -17.641 1 73.5 922 GLY A CA 1
ATOM 7186 C C . GLY A 1 922 ? 31.469 -19.797 -18.391 1 73.5 922 GLY A C 1
ATOM 7187 O O . GLY A 1 922 ? 31.344 -19.859 -19.609 1 73.5 922 GLY A O 1
ATOM 7188 N N . GLY A 1 923 ? 31.094 -18.672 -17.828 1 63.69 923 GLY A N 1
ATOM 7189 C CA . GLY A 1 923 ? 30.438 -17.438 -18.25 1 63.69 923 GLY A CA 1
ATOM 7190 C C . GLY A 1 923 ? 29.312 -17.672 -19.25 1 63.69 923 GLY A C 1
ATOM 7191 O O . GLY A 1 923 ? 28.656 -16.734 -19.688 1 63.69 923 GLY A O 1
ATOM 7192 N N . GLN A 1 924 ? 29.094 -18.922 -19.75 1 68.38 924 GLN A N 1
ATOM 7193 C CA . GLN A 1 924 ? 28.172 -19.047 -20.875 1 68.38 924 GLN A CA 1
ATOM 7194 C C . GLN A 1 924 ? 27 -19.969 -20.531 1 68.38 924 GLN A C 1
ATOM 7196 O O . GLN A 1 924 ? 26.703 -20.906 -21.266 1 68.38 924 GLN A O 1
ATOM 7201 N N . CYS A 1 925 ? 26.328 -19.578 -19.438 1 83.5 925 CYS A N 1
ATOM 7202 C CA . CYS A 1 925 ? 25.156 -20.391 -19.125 1 83.5 925 CYS A CA 1
ATOM 7203 C C . CYS A 1 925 ? 23.969 -19.969 -19.984 1 83.5 925 CYS A C 1
ATOM 7205 O O . CYS A 1 925 ? 23.375 -18.906 -19.75 1 83.5 925 CYS A O 1
ATOM 7207 N N . GLU A 1 926 ? 23.516 -20.672 -20.922 1 89.19 926 GLU A N 1
ATOM 7208 C CA . GLU A 1 926 ? 22.453 -20.375 -21.875 1 89.19 926 GLU A CA 1
ATOM 7209 C C . GLU A 1 926 ? 21.109 -20.219 -21.172 1 89.19 926 GLU A C 1
ATOM 7211 O O . GLU A 1 926 ? 20.297 -19.391 -21.562 1 89.19 926 GLU A O 1
ATOM 7216 N N . SER A 1 927 ? 20.953 -21.016 -20.156 1 93.31 927 SER A N 1
ATOM 7217 C CA . SER A 1 927 ? 19.672 -20.969 -19.438 1 93.31 927 SER A CA 1
ATOM 7218 C C . SER A 1 927 ? 19.484 -19.609 -18.75 1 93.31 927 SER A C 1
ATOM 7220 O O . SER A 1 927 ? 18.375 -19.078 -18.734 1 93.31 927 SER A O 1
ATOM 7222 N N . LEU A 1 928 ? 20.531 -19.078 -18.219 1 95.31 928 LEU A N 1
ATOM 7223 C CA . LEU A 1 928 ? 20.453 -17.781 -17.547 1 95.31 928 LEU A CA 1
ATOM 7224 C C . LEU A 1 928 ? 20.281 -16.656 -18.562 1 95.31 928 LEU A C 1
ATOM 7226 O O . LEU A 1 928 ? 19.578 -15.68 -18.297 1 95.31 928 LEU A O 1
ATOM 7230 N N . PHE A 1 929 ? 20.969 -16.797 -19.719 1 95.25 929 PHE A N 1
ATOM 7231 C CA . PHE A 1 929 ? 20.812 -15.828 -20.797 1 95.25 929 PHE A CA 1
ATOM 7232 C C . PHE A 1 929 ? 19.375 -15.758 -21.266 1 95.25 929 PHE A C 1
ATOM 7234 O O . PHE A 1 929 ? 18.797 -14.672 -21.391 1 95.25 929 PHE A O 1
ATOM 7241 N N . LEU A 1 930 ? 18.781 -16.922 -21.484 1 95.5 930 LEU A N 1
ATOM 7242 C CA . LEU A 1 930 ? 17.375 -16.984 -21.906 1 95.5 930 LEU A CA 1
ATOM 7243 C C . LEU A 1 930 ? 16.453 -16.406 -20.844 1 95.5 930 LEU A C 1
ATOM 7245 O O . LEU A 1 930 ? 15.461 -15.758 -21.156 1 95.5 930 LEU A O 1
ATOM 7249 N N . CYS A 1 931 ? 16.797 -16.703 -19.609 1 96.44 931 CYS A N 1
ATOM 7250 C CA . CYS A 1 931 ? 16 -16.188 -18.5 1 96.44 931 CYS A CA 1
ATOM 7251 C C . CYS A 1 931 ? 16.031 -14.664 -18.469 1 96.44 931 CYS A C 1
ATOM 7253 O O . CYS A 1 931 ? 15.008 -14.016 -18.25 1 96.44 931 CYS A O 1
ATOM 7255 N N . ALA A 1 932 ? 17.172 -14.07 -18.688 1 96.62 932 ALA A N 1
ATOM 7256 C CA . ALA A 1 932 ? 17.312 -12.617 -18.719 1 96.62 932 ALA A CA 1
ATOM 7257 C C . ALA A 1 932 ? 16.469 -12.016 -19.844 1 96.62 932 ALA A C 1
ATOM 7259 O O . ALA A 1 932 ? 15.797 -11 -19.641 1 96.62 932 ALA A O 1
ATOM 7260 N N . LEU A 1 933 ? 16.438 -12.656 -20.969 1 95.94 933 LEU A N 1
ATOM 7261 C CA . LEU A 1 933 ? 15.648 -12.195 -22.109 1 95.94 933 LEU A CA 1
ATOM 7262 C C . LEU A 1 933 ? 14.156 -12.281 -21.781 1 95.94 933 LEU A C 1
ATOM 7264 O O . LEU A 1 933 ? 13.391 -11.391 -22.172 1 95.94 933 LEU A O 1
ATOM 7268 N N . GLU A 1 934 ? 13.797 -13.328 -21.141 1 95.88 934 GLU A N 1
ATOM 7269 C CA . GLU A 1 934 ? 12.406 -13.492 -20.75 1 95.88 934 GLU A CA 1
ATOM 7270 C C . GLU A 1 934 ? 11.969 -12.383 -19.797 1 95.88 934 GLU A C 1
ATOM 7272 O O . GLU A 1 934 ? 10.852 -11.867 -19.906 1 95.88 934 GLU A O 1
ATOM 7277 N N . ILE A 1 935 ? 12.812 -12.039 -18.828 1 96.62 935 ILE A N 1
ATOM 7278 C CA . ILE A 1 935 ? 12.5 -10.984 -17.859 1 96.62 935 ILE A CA 1
ATOM 7279 C C . ILE A 1 935 ? 12.312 -9.664 -18.594 1 96.62 935 ILE A C 1
ATOM 7281 O O . ILE A 1 935 ? 11.367 -8.922 -18.328 1 96.62 935 ILE A O 1
ATOM 7285 N N . LEU A 1 936 ? 13.18 -9.32 -19.547 1 96.06 936 LEU A N 1
ATOM 7286 C CA . LEU A 1 936 ? 13.086 -8.078 -20.312 1 96.06 936 LEU A CA 1
ATOM 7287 C C . LEU A 1 936 ? 11.82 -8.055 -21.156 1 96.06 936 LEU A C 1
ATOM 7289 O O . LEU A 1 936 ? 11.203 -7.004 -21.344 1 96.06 936 LEU A O 1
ATOM 7293 N N . THR A 1 937 ? 11.422 -9.227 -21.656 1 94.5 937 THR A N 1
ATOM 7294 C CA . THR A 1 937 ? 10.195 -9.32 -22.438 1 94.5 937 THR A CA 1
ATOM 7295 C C . THR A 1 937 ? 8.977 -9.016 -21.578 1 94.5 937 THR A C 1
ATOM 7297 O O . THR A 1 937 ? 8.055 -8.32 -22.016 1 94.5 937 THR A O 1
ATOM 7300 N N . HIS A 1 938 ? 9.023 -9.547 -20.422 1 93.69 938 HIS A N 1
ATOM 7301 C CA . HIS A 1 938 ? 7.934 -9.266 -19.5 1 93.69 938 HIS A CA 1
ATOM 7302 C C . HIS A 1 938 ? 7.934 -7.793 -19.094 1 93.69 938 HIS A C 1
ATOM 7304 O O . HIS A 1 938 ? 6.871 -7.199 -18.891 1 93.69 938 HIS A O 1
ATOM 7310 N N . TYR A 1 939 ? 9.117 -7.254 -18.812 1 94.06 939 TYR A N 1
ATOM 7311 C CA . TYR A 1 939 ? 9.25 -5.84 -18.484 1 94.06 939 TYR A CA 1
ATOM 7312 C C . TYR A 1 939 ? 8.648 -4.965 -19.578 1 94.06 939 TYR A C 1
ATOM 7314 O O . TYR A 1 939 ? 7.898 -4.027 -19.297 1 94.06 939 TYR A O 1
ATOM 7322 N N . GLU A 1 940 ? 8.891 -5.305 -20.797 1 91.81 940 GLU A N 1
ATOM 7323 C CA . GLU A 1 940 ? 8.375 -4.578 -21.953 1 91.81 940 GLU A CA 1
ATOM 7324 C C . GLU A 1 940 ? 6.859 -4.684 -22.047 1 91.81 940 GLU A C 1
ATOM 7326 O O . GLU A 1 940 ? 6.18 -3.705 -22.359 1 91.81 940 GLU A O 1
ATOM 7331 N N . ALA A 1 941 ? 6.363 -5.789 -21.781 1 89.5 941 ALA A N 1
ATOM 7332 C CA . ALA A 1 941 ? 4.926 -6.016 -21.859 1 89.5 941 ALA A CA 1
ATOM 7333 C C . ALA A 1 941 ? 4.184 -5.176 -20.812 1 89.5 941 ALA A C 1
ATOM 7335 O O . ALA A 1 941 ? 3.119 -4.625 -21.094 1 89.5 941 ALA A O 1
ATOM 7336 N N . VAL A 1 942 ? 4.758 -5.078 -19.609 1 89.75 942 VAL A N 1
ATOM 7337 C CA . VAL A 1 942 ? 4.129 -4.305 -18.547 1 89.75 942 VAL A CA 1
ATOM 7338 C C . VAL A 1 942 ? 4.203 -2.816 -18.859 1 89.75 942 VAL A C 1
ATOM 7340 O O . VAL A 1 942 ? 3.244 -2.076 -18.641 1 89.75 942 VAL A O 1
ATOM 7343 N N . LEU A 1 943 ? 5.352 -2.354 -19.359 1 88.94 943 LEU A N 1
ATOM 7344 C CA . LEU A 1 943 ? 5.527 -0.956 -19.75 1 88.94 943 LEU A CA 1
ATOM 7345 C C . LEU A 1 943 ? 4.559 -0.57 -20.859 1 88.94 943 LEU A C 1
ATOM 7347 O O . LEU A 1 943 ? 4.012 0.534 -20.859 1 88.94 943 LEU A O 1
ATOM 7351 N N . ALA A 1 944 ? 4.324 -1.472 -21.75 1 86 944 ALA A N 1
ATOM 7352 C CA . ALA A 1 944 ? 3.436 -1.228 -22.891 1 86 944 ALA A CA 1
ATOM 7353 C C . ALA A 1 944 ? 1.978 -1.175 -22.438 1 86 944 ALA A C 1
ATOM 7355 O O . ALA A 1 944 ? 1.184 -0.397 -22.969 1 86 944 ALA A O 1
ATOM 7356 N N . ALA A 1 945 ? 1.658 -1.926 -21.5 1 84.25 945 ALA A N 1
ATOM 7357 C CA . ALA A 1 945 ? 0.286 -1.978 -21.016 1 84.25 945 ALA A CA 1
ATOM 7358 C C . ALA A 1 945 ? -0.039 -0.747 -20.172 1 84.25 945 ALA A C 1
ATOM 7360 O O . ALA A 1 945 ? -1.196 -0.327 -20.094 1 84.25 945 ALA A O 1
ATOM 7361 N N . HIS A 1 946 ? 1.041 -0.177 -19.531 1 85.06 946 HIS A N 1
ATOM 7362 C CA . HIS A 1 946 ? 0.828 0.982 -18.672 1 85.06 946 HIS A CA 1
ATOM 7363 C C . HIS A 1 946 ? 1.889 2.051 -18.922 1 85.06 946 HIS A C 1
ATOM 7365 O O . HIS A 1 946 ? 2.744 2.287 -18.062 1 85.06 946 HIS A O 1
ATOM 7371 N N . PRO A 1 947 ? 1.801 2.799 -19.906 1 79.56 947 PRO A N 1
ATOM 7372 C CA . PRO A 1 947 ? 2.854 3.746 -20.281 1 79.56 947 PRO A CA 1
ATOM 7373 C C . PRO A 1 947 ? 2.977 4.91 -19.297 1 79.56 947 PRO A C 1
ATOM 7375 O O . PRO A 1 947 ? 4.043 5.52 -19.188 1 79.56 947 PRO A O 1
ATOM 7378 N N . SER A 1 948 ? 1.941 5.199 -18.562 1 79.12 948 SER A N 1
ATOM 7379 C CA . SER A 1 948 ? 1.952 6.363 -17.688 1 79.12 948 SER A CA 1
ATOM 7380 C C . SER A 1 948 ? 2.477 6.008 -16.297 1 79.12 948 SER A C 1
ATOM 7382 O O . SER A 1 948 ? 2.512 6.855 -15.406 1 79.12 948 SER A O 1
ATOM 7384 N N . CYS A 1 949 ? 3.047 4.848 -16.188 1 79.31 949 CYS A N 1
ATOM 7385 C CA . CYS A 1 949 ? 3.443 4.402 -14.859 1 79.31 949 CYS A CA 1
ATOM 7386 C C . CYS A 1 949 ? 4.797 4.98 -14.469 1 79.31 949 CYS A C 1
ATOM 7388 O O . CYS A 1 949 ? 5.133 5.051 -13.289 1 79.31 949 CYS A O 1
ATOM 7390 N N . CYS A 1 950 ? 5.645 5.27 -15.391 1 80 950 CYS A N 1
ATOM 7391 C CA . CYS A 1 950 ? 6.973 5.793 -15.086 1 80 950 CYS A CA 1
ATOM 7392 C C . CYS A 1 950 ? 7.23 7.09 -15.844 1 80 950 CYS A C 1
ATOM 7394 O O . CYS A 1 950 ? 6.734 7.277 -16.953 1 80 950 CYS A O 1
ATOM 7396 N N . SER A 1 951 ? 7.855 8 -15.18 1 81.12 951 SER A N 1
ATOM 7397 C CA . SER A 1 951 ? 8.242 9.242 -15.836 1 81.12 951 SER A CA 1
ATOM 7398 C C . SER A 1 951 ? 9.328 9 -16.875 1 81.12 951 SER A C 1
ATOM 7400 O O . SER A 1 951 ? 9.977 7.953 -16.875 1 81.12 951 SER A O 1
ATOM 7402 N N . HIS A 1 952 ? 9.578 9.906 -17.781 1 83.38 952 HIS A N 1
ATOM 7403 C CA . HIS A 1 952 ? 10.602 9.781 -18.812 1 83.38 952 HIS A CA 1
ATOM 7404 C C . HIS A 1 952 ? 11.992 9.734 -18.203 1 83.38 952 HIS A C 1
ATOM 7406 O O . HIS A 1 952 ? 12.867 9.023 -18.703 1 83.38 952 HIS A O 1
ATOM 7412 N N . LEU A 1 953 ? 12.156 10.445 -17.172 1 83.69 953 LEU A N 1
ATOM 7413 C CA . LEU A 1 953 ? 13.445 10.438 -16.5 1 83.69 953 LEU A CA 1
ATOM 7414 C C . LEU A 1 953 ? 13.719 9.078 -15.867 1 83.69 953 LEU A C 1
ATOM 7416 O O . LEU A 1 953 ? 14.836 8.57 -15.93 1 83.69 953 LEU A O 1
ATOM 7420 N N . GLU A 1 954 ? 12.75 8.531 -15.297 1 83.88 954 GLU A N 1
ATOM 7421 C CA . GLU A 1 954 ? 12.898 7.227 -14.648 1 83.88 954 GLU A CA 1
ATOM 7422 C C . GLU A 1 954 ? 13.211 6.141 -15.672 1 83.88 954 GLU A C 1
ATOM 7424 O O . GLU A 1 954 ? 14.023 5.25 -15.414 1 83.88 954 GLU A O 1
ATOM 7429 N N . THR A 1 955 ? 12.578 6.156 -16.797 1 85.31 955 THR A N 1
ATOM 7430 C CA . THR A 1 955 ? 12.797 5.172 -17.844 1 85.31 955 THR A CA 1
ATOM 7431 C C . THR A 1 955 ? 14.219 5.277 -18.406 1 85.31 955 THR A C 1
ATOM 7433 O O . THR A 1 955 ? 14.867 4.262 -18.641 1 85.31 955 THR A O 1
ATOM 7436 N N . LYS A 1 956 ? 14.617 6.496 -18.609 1 85.88 956 LYS A N 1
ATOM 7437 C CA . LYS A 1 956 ? 15.984 6.703 -19.078 1 85.88 956 LYS A CA 1
ATOM 7438 C C . LYS A 1 956 ? 17 6.18 -18.078 1 85.88 956 LYS A C 1
ATOM 7440 O O . LYS A 1 956 ? 17.984 5.539 -18.453 1 85.88 956 LYS A O 1
ATOM 7445 N N . ASN A 1 957 ? 16.828 6.402 -16.859 1 85.5 957 ASN A N 1
ATOM 7446 C CA . ASN A 1 957 ? 17.719 5.949 -15.805 1 85.5 957 ASN A CA 1
ATOM 7447 C C . ASN A 1 957 ? 17.75 4.426 -15.711 1 85.5 957 ASN A C 1
ATOM 7449 O O . ASN A 1 957 ? 18.812 3.834 -15.469 1 85.5 957 ASN A O 1
ATOM 7453 N N . THR A 1 958 ? 16.547 3.846 -15.852 1 88.75 958 THR A N 1
ATOM 7454 C CA . THR A 1 958 ? 16.469 2.391 -15.781 1 88.75 958 THR A CA 1
ATOM 7455 C C . THR A 1 958 ? 17.203 1.753 -16.953 1 88.75 958 THR A C 1
ATOM 7457 O O . THR A 1 958 ? 17.906 0.745 -16.781 1 88.75 958 THR A O 1
ATOM 7460 N N . ARG A 1 959 ? 17.031 2.309 -18.141 1 90 959 ARG A N 1
ATOM 7461 C CA . ARG A 1 959 ? 17.734 1.791 -19.312 1 90 959 ARG A CA 1
ATOM 7462 C C . ARG A 1 959 ? 19.25 1.893 -19.125 1 90 959 ARG A C 1
ATOM 7464 O O . ARG A 1 959 ? 19.984 0.96 -19.453 1 90 959 ARG A O 1
ATOM 7471 N N . HIS A 1 960 ? 19.641 3.002 -18.641 1 90.56 960 HIS A N 1
ATOM 7472 C CA . HIS A 1 960 ? 21.062 3.176 -18.375 1 90.56 960 HIS A CA 1
ATOM 7473 C C . HIS A 1 960 ? 21.562 2.17 -17.344 1 90.56 960 HIS A C 1
ATOM 7475 O O . HIS A 1 960 ? 22.656 1.614 -17.484 1 90.56 960 HIS A O 1
ATOM 7481 N N . PHE A 1 961 ? 20.75 2.018 -16.453 1 91.62 961 PHE A N 1
ATOM 7482 C CA . PHE A 1 961 ? 21.109 1.085 -15.383 1 91.62 961 PHE A CA 1
ATOM 7483 C C . PHE A 1 961 ? 21.234 -0.333 -15.93 1 91.62 961 PHE A C 1
ATOM 7485 O O . PHE A 1 961 ? 22.219 -1.025 -15.633 1 91.62 961 PHE A O 1
ATOM 7492 N N . PHE A 1 962 ? 20.219 -0.835 -16.75 1 94.38 962 PHE A N 1
ATOM 7493 C CA . PHE A 1 962 ? 20.25 -2.166 -17.344 1 94.38 962 PHE A CA 1
ATOM 7494 C C . PHE A 1 962 ? 21.469 -2.33 -18.234 1 94.38 962 PHE A C 1
ATOM 7496 O O . PHE A 1 962 ? 22.125 -3.379 -18.234 1 94.38 962 PHE A O 1
ATOM 7503 N N . THR A 1 963 ? 21.812 -1.271 -18.922 1 93.31 963 THR A N 1
ATOM 7504 C CA . THR A 1 963 ? 22.938 -1.319 -19.828 1 93.31 963 THR A CA 1
ATOM 7505 C C . THR A 1 963 ? 24.25 -1.464 -19.047 1 93.31 963 THR A C 1
ATOM 7507 O O . THR A 1 963 ? 25.125 -2.24 -19.438 1 93.31 963 THR A O 1
ATOM 7510 N N . THR A 1 964 ? 24.328 -0.758 -17.984 1 92.81 964 THR A N 1
ATOM 7511 C CA . THR A 1 964 ? 25.547 -0.782 -17.188 1 92.81 964 THR A CA 1
ATOM 7512 C C . THR A 1 964 ? 25.766 -2.164 -16.562 1 92.81 964 THR A C 1
ATOM 7514 O O . THR A 1 964 ? 26.891 -2.662 -16.531 1 92.81 964 THR A O 1
ATOM 7517 N N . ILE A 1 965 ? 24.766 -2.77 -16.156 1 92.19 965 ILE A N 1
ATOM 7518 C CA . ILE A 1 965 ? 24.875 -4.082 -15.531 1 92.19 965 ILE A CA 1
ATOM 7519 C C . ILE A 1 965 ? 25.234 -5.125 -16.578 1 92.19 965 ILE A C 1
ATOM 7521 O O . ILE A 1 965 ? 26.031 -6.035 -16.328 1 92.19 965 ILE A O 1
ATOM 7525 N N . THR A 1 966 ? 24.578 -5.016 -17.781 1 94.38 966 THR A N 1
ATOM 7526 C CA . THR A 1 966 ? 24.797 -5.965 -18.875 1 94.38 966 THR A CA 1
ATOM 7527 C C . THR A 1 966 ? 26.219 -5.848 -19.406 1 94.38 966 THR A C 1
ATOM 7529 O O . THR A 1 966 ? 26.781 -6.824 -19.906 1 94.38 966 THR A O 1
ATOM 7532 N N . ASP A 1 967 ? 26.828 -4.75 -19.234 1 93.56 967 ASP A N 1
ATOM 7533 C CA . ASP A 1 967 ? 28.188 -4.512 -19.719 1 93.56 967 ASP A CA 1
ATOM 7534 C C . ASP A 1 967 ? 29.188 -5.398 -18.984 1 93.56 967 ASP A C 1
ATOM 7536 O O . ASP A 1 967 ? 30.281 -5.637 -19.484 1 93.56 967 ASP A O 1
ATOM 7540 N N . ASN A 1 968 ? 28.797 -5.91 -17.906 1 90.56 968 ASN A N 1
ATOM 7541 C CA . ASN A 1 968 ? 29.719 -6.73 -17.125 1 90.56 968 ASN A CA 1
ATOM 7542 C C . ASN A 1 968 ? 29.797 -8.156 -17.656 1 90.56 968 ASN A C 1
ATOM 7544 O O . ASN A 1 968 ? 30.672 -8.93 -17.25 1 90.56 968 ASN A O 1
ATOM 7548 N N . LEU A 1 969 ? 28.891 -8.453 -18.594 1 90.69 969 LEU A N 1
ATOM 7549 C CA . LEU A 1 969 ? 28.891 -9.805 -19.141 1 90.69 969 LEU A CA 1
ATOM 7550 C C . LEU A 1 969 ? 30.125 -10.039 -20 1 90.69 969 LEU A C 1
ATOM 7552 O O . LEU A 1 969 ? 30.578 -9.133 -20.703 1 90.69 969 LEU A O 1
ATOM 7556 N N . ASP A 1 970 ? 30.656 -11.172 -20.016 1 86.31 970 ASP A N 1
ATOM 7557 C CA . ASP A 1 970 ? 31.859 -11.516 -20.766 1 86.31 970 ASP A CA 1
ATOM 7558 C C . ASP A 1 970 ? 31.531 -11.828 -22.219 1 86.31 970 ASP A C 1
ATOM 7560 O O . ASP A 1 970 ? 32.281 -11.438 -23.125 1 86.31 970 ASP A O 1
ATOM 7564 N N . SER A 1 971 ? 30.484 -12.57 -22.5 1 88.75 971 SER A N 1
ATOM 7565 C CA . SER A 1 971 ? 30.109 -12.961 -23.859 1 88.75 971 SER A CA 1
ATOM 7566 C C . SER A 1 971 ? 29.641 -11.75 -24.672 1 88.75 971 SER A C 1
ATOM 7568 O O . SER A 1 971 ? 28.641 -11.117 -24.328 1 88.75 971 SER A O 1
ATOM 7570 N N . ALA A 1 972 ? 30.234 -11.391 -25.656 1 90.12 972 ALA A N 1
ATOM 7571 C CA . ALA A 1 972 ? 29.906 -10.242 -26.5 1 90.12 972 ALA A CA 1
ATOM 7572 C C . ALA A 1 972 ? 28.594 -10.461 -27.234 1 90.12 972 ALA A C 1
ATOM 7574 O O . ALA A 1 972 ? 27.828 -9.523 -27.438 1 90.12 972 ALA A O 1
ATOM 7575 N N . GLU A 1 973 ? 28.438 -11.719 -27.656 1 91.38 973 GLU A N 1
ATOM 7576 C CA . GLU A 1 973 ? 27.203 -12.031 -28.375 1 91.38 973 GLU A CA 1
ATOM 7577 C C . GLU A 1 973 ? 25.969 -11.852 -27.484 1 91.38 973 GLU A C 1
ATOM 7579 O O . GLU A 1 973 ? 24.984 -11.25 -27.906 1 91.38 973 GLU A O 1
ATOM 7584 N N . MET A 1 974 ? 26.109 -12.398 -26.312 1 92.94 974 MET A N 1
ATOM 7585 C CA . MET A 1 974 ? 24.984 -12.281 -25.391 1 92.94 974 MET A CA 1
ATOM 7586 C C . MET A 1 974 ? 24.75 -10.828 -25 1 92.94 974 MET A C 1
ATOM 7588 O O . MET A 1 974 ? 23.609 -10.391 -24.875 1 92.94 974 MET A O 1
ATOM 7592 N N . LYS A 1 975 ? 25.828 -10.055 -24.828 1 93.5 975 LYS A N 1
ATOM 7593 C CA . LYS A 1 975 ? 25.75 -8.641 -24.5 1 93.5 975 LYS A CA 1
ATOM 7594 C C . LYS A 1 975 ? 25 -7.859 -25.578 1 93.5 975 LYS A C 1
ATOM 7596 O O . LYS A 1 975 ? 24.125 -7.043 -25.281 1 93.5 975 LYS A O 1
ATOM 7601 N N . ALA A 1 976 ? 25.312 -8.148 -26.75 1 94.25 976 ALA A N 1
ATOM 7602 C CA . ALA A 1 976 ? 24.734 -7.422 -27.891 1 94.25 976 ALA A CA 1
ATOM 7603 C C . ALA A 1 976 ? 23.234 -7.664 -27.984 1 94.25 976 ALA A C 1
ATOM 7605 O O . ALA A 1 976 ? 22.469 -6.734 -28.234 1 94.25 976 ALA A O 1
ATOM 7606 N N . VAL A 1 977 ? 22.828 -8.891 -27.828 1 95.06 977 VAL A N 1
ATOM 7607 C CA . VAL A 1 977 ? 21.406 -9.234 -27.906 1 95.06 977 VAL A CA 1
ATOM 7608 C C . VAL A 1 977 ? 20.641 -8.562 -26.781 1 95.06 977 VAL A C 1
ATOM 7610 O O . VAL A 1 977 ? 19.562 -8.031 -26.984 1 95.06 977 VAL A O 1
ATOM 7613 N N . LEU A 1 978 ? 21.219 -8.562 -25.578 1 95.44 978 LEU A N 1
ATOM 7614 C CA . LEU A 1 978 ? 20.562 -7.945 -24.422 1 95.44 978 LEU A CA 1
ATOM 7615 C C . LEU A 1 978 ? 20.516 -6.43 -24.578 1 95.44 978 LEU A C 1
ATOM 7617 O O . LEU A 1 978 ? 19.5 -5.805 -24.234 1 95.44 978 LEU A O 1
ATOM 7621 N N . HIS A 1 979 ? 21.578 -5.848 -25.078 1 95.69 979 HIS A N 1
ATOM 7622 C CA . HIS A 1 979 ? 21.594 -4.41 -25.328 1 95.69 979 HIS A CA 1
ATOM 7623 C C . HIS A 1 979 ? 20.5 -4 -26.297 1 95.69 979 HIS A C 1
ATOM 7625 O O . HIS A 1 979 ? 19.859 -2.967 -26.125 1 95.69 979 HIS A O 1
ATOM 7631 N N . GLN A 1 980 ? 20.328 -4.809 -27.297 1 93.75 980 GLN A N 1
ATOM 7632 C CA . GLN A 1 980 ? 19.297 -4.539 -28.281 1 93.75 980 GLN A CA 1
ATOM 7633 C C . GLN A 1 980 ? 17.906 -4.578 -27.656 1 93.75 980 GLN A C 1
ATOM 7635 O O . GLN A 1 980 ? 17.062 -3.727 -27.938 1 93.75 980 GLN A O 1
ATOM 7640 N N . LYS A 1 981 ? 17.719 -5.543 -26.859 1 94.12 981 LYS A N 1
ATOM 7641 C CA . LYS A 1 981 ? 16.438 -5.668 -26.188 1 94.12 981 LYS A CA 1
ATOM 7642 C C . LYS A 1 981 ? 16.203 -4.52 -25.219 1 94.12 981 LYS A C 1
ATOM 7644 O O . LYS A 1 981 ? 15.086 -4.027 -25.078 1 94.12 981 LYS A O 1
ATOM 7649 N N . ILE A 1 982 ? 17.234 -4.039 -24.469 1 94.94 982 ILE A N 1
ATOM 7650 C CA . ILE A 1 982 ? 17.156 -2.949 -23.5 1 94.94 982 ILE A CA 1
ATOM 7651 C C . ILE A 1 982 ? 16.844 -1.643 -24.234 1 94.94 982 ILE A C 1
ATOM 7653 O O . ILE A 1 982 ? 16.062 -0.823 -23.734 1 94.94 982 ILE A O 1
ATOM 7657 N N . ALA A 1 983 ? 17.344 -1.449 -25.391 1 90.38 983 ALA A N 1
ATOM 7658 C CA . ALA A 1 983 ? 17.125 -0.237 -26.172 1 90.38 983 ALA A CA 1
ATOM 7659 C C . ALA A 1 983 ? 15.664 -0.13 -26.625 1 90.38 983 ALA A C 1
ATOM 7661 O O . ALA A 1 983 ? 15.148 0.973 -26.812 1 90.38 983 ALA A O 1
ATOM 7662 N N . GLN A 1 984 ? 15.031 -1.221 -26.688 1 87 984 GLN A N 1
ATOM 7663 C CA . GLN A 1 984 ? 13.648 -1.257 -27.156 1 87 984 GLN A CA 1
ATOM 7664 C C . GLN A 1 984 ? 12.68 -0.956 -26.016 1 87 984 GLN A C 1
ATOM 7666 O O . GLN A 1 984 ? 11.484 -0.745 -26.25 1 87 984 GLN A O 1
ATOM 7671 N N . LEU A 1 985 ? 13.195 -0.849 -24.781 1 86.88 985 LEU A N 1
ATOM 7672 C CA . LEU A 1 985 ? 12.328 -0.585 -23.641 1 86.88 985 LEU A CA 1
ATOM 7673 C C . LEU A 1 985 ? 11.836 0.859 -23.656 1 86.88 985 LEU A C 1
ATOM 7675 O O . LEU A 1 985 ? 12.258 1.667 -22.812 1 86.88 985 LEU A O 1
ATOM 7679 N N . SER A 1 986 ? 11.602 1.604 -24.781 1 71 986 SER A N 1
ATOM 7680 C CA . SER A 1 986 ? 11.164 2.994 -24.844 1 71 986 SER A CA 1
ATOM 7681 C C . SER A 1 986 ? 9.648 3.107 -24.703 1 71 986 SER A C 1
ATOM 7683 O O . SER A 1 986 ? 8.914 2.172 -25.031 1 71 986 SER A O 1
ATOM 7685 N N . SER A 1 987 ? 9.227 4.039 -23.703 1 56.19 987 SER A N 1
ATOM 7686 C CA . SER A 1 987 ? 7.816 4.406 -23.609 1 56.19 987 SER A CA 1
ATOM 7687 C C . SER A 1 987 ? 7.305 4.98 -24.922 1 56.19 987 SER A C 1
ATOM 7689 O O . SER A 1 987 ? 7.883 5.93 -25.453 1 56.19 987 SER A O 1
ATOM 7691 N N . SER A 1 988 ? 6.969 4.254 -25.938 1 47.19 988 SER A N 1
ATOM 7692 C CA . SER A 1 988 ? 6.379 4.848 -27.125 1 47.19 988 SER A CA 1
ATOM 7693 C C . SER A 1 988 ? 5.305 5.871 -26.766 1 47.19 988 SER A C 1
ATOM 7695 O O . SER A 1 988 ? 4.672 6.453 -27.641 1 47.19 988 SER A O 1
ATOM 7697 N N . GLY A 1 989 ? 5.059 6.406 -25.75 1 38.56 989 GLY A N 1
ATOM 7698 C CA . GLY A 1 989 ? 4.047 7.422 -26 1 38.56 989 GLY A CA 1
ATOM 7699 C C . GLY A 1 989 ? 4.582 8.609 -26.781 1 38.56 989 GLY A C 1
ATOM 7700 O O . GLY A 1 989 ? 5.781 8.891 -26.75 1 38.56 989 GLY A O 1
ATOM 7701 N N . MET B 1 1 ? -83.875 67.312 60.219 1 37.62 1 MET B N 1
ATOM 7702 C CA . MET B 1 1 ? -82.875 67.312 61.281 1 37.62 1 MET B CA 1
ATOM 7703 C C . MET B 1 1 ? -82.5 65.875 61.625 1 37.62 1 MET B C 1
ATOM 7705 O O . MET B 1 1 ? -81.312 65.562 61.719 1 37.62 1 MET B O 1
ATOM 7709 N N . GLU B 1 2 ? -83.5 65.125 61.875 1 42.84 2 GLU B N 1
ATOM 7710 C CA . GLU B 1 2 ? -83.312 63.75 62.312 1 42.84 2 GLU B CA 1
ATOM 7711 C C . GLU B 1 2 ? -82.688 62.906 61.219 1 42.84 2 GLU B C 1
ATOM 7713 O O . GLU B 1 2 ? -81.812 62.094 61.5 1 42.84 2 GLU B O 1
ATOM 7718 N N . ILE B 1 3 ? -83.125 62.938 59.938 1 43.97 3 ILE B N 1
ATOM 7719 C CA . ILE B 1 3 ? -82.5 62.094 58.906 1 43.97 3 ILE B CA 1
ATOM 7720 C C . ILE B 1 3 ? -81.125 62.594 58.562 1 43.97 3 ILE B C 1
ATOM 7722 O O . ILE B 1 3 ? -80.25 61.812 58.156 1 43.97 3 ILE B O 1
ATOM 7726 N N . GLY B 1 4 ? -80.875 63.938 58.656 1 39.38 4 GLY B N 1
ATOM 7727 C CA . GLY B 1 4 ? -79.562 64.5 58.406 1 39.38 4 GLY B CA 1
ATOM 7728 C C . GLY B 1 4 ? -78.5 63.938 59.375 1 39.38 4 GLY B C 1
ATOM 7729 O O . GLY B 1 4 ? -77.375 63.688 58.969 1 39.38 4 GLY B O 1
ATOM 7730 N N . TRP B 1 5 ? -78.938 63.562 60.531 1 43.75 5 TRP B N 1
ATOM 7731 C CA . TRP B 1 5 ? -78.125 63 61.562 1 43.75 5 TRP B CA 1
ATOM 7732 C C . TRP B 1 5 ? -77.625 61.594 61.188 1 43.75 5 TRP B C 1
ATOM 7734 O O . TRP B 1 5 ? -76.5 61.25 61.406 1 43.75 5 TRP B O 1
ATOM 7744 N N . ARG B 1 6 ? -78.625 60.812 60.688 1 45.78 6 ARG B N 1
ATOM 7745 C CA . ARG B 1 6 ? -78.312 59.375 60.531 1 45.78 6 ARG B CA 1
ATOM 7746 C C . ARG B 1 6 ? -77.312 59.125 59.438 1 45.78 6 ARG B C 1
ATOM 7748 O O . ARG B 1 6 ? -76.5 58.219 59.531 1 45.78 6 ARG B O 1
ATOM 7755 N N . GLU B 1 7 ? -77.5 59.688 58.375 1 46.97 7 GLU B N 1
ATOM 7756 C CA . GLU B 1 7 ? -76.75 59.25 57.188 1 46.97 7 GLU B CA 1
ATOM 7757 C C . GLU B 1 7 ? -75.438 60.031 57.031 1 46.97 7 GLU B C 1
ATOM 7759 O O . GLU B 1 7 ? -74.5 59.625 56.312 1 46.97 7 GLU B O 1
ATOM 7764 N N . ASN B 1 8 ? -75.312 61.281 57.469 1 38.5 8 ASN B N 1
ATOM 7765 C CA . ASN B 1 8 ? -74.125 62.094 57.375 1 38.5 8 ASN B CA 1
ATOM 7766 C C . ASN B 1 8 ? -73.25 61.938 58.594 1 38.5 8 ASN B C 1
ATOM 7768 O O . ASN B 1 8 ? -73.625 62.344 59.688 1 38.5 8 ASN B O 1
ATOM 7772 N N . PRO B 1 9 ? -72.25 60.906 58.625 1 47.72 9 PRO B N 1
ATOM 7773 C CA . PRO B 1 9 ? -71.438 60.562 59.781 1 47.72 9 PRO B CA 1
ATOM 7774 C C . PRO B 1 9 ? -70.875 61.812 60.469 1 47.72 9 PRO B C 1
ATOM 7776 O O . PRO B 1 9 ? -70.5 61.75 61.656 1 47.72 9 PRO B O 1
ATOM 7779 N N . PHE B 1 10 ? -70.5 62.719 59.656 1 43.41 10 PHE B N 1
ATOM 7780 C CA . PHE B 1 10 ? -70 63.969 60.25 1 43.41 10 PHE B CA 1
ATOM 7781 C C . PHE B 1 10 ? -71.125 64.812 60.812 1 43.41 10 PHE B C 1
ATOM 7783 O O . PHE B 1 10 ? -70.875 66 61.156 1 43.41 10 PHE B O 1
ATOM 7790 N N . PHE B 1 11 ? -72.188 64.188 60.781 1 45.5 11 PHE B N 1
ATOM 7791 C CA . PHE B 1 11 ? -73.438 64.812 61.219 1 45.5 11 PHE B CA 1
ATOM 7792 C C . PHE B 1 11 ? -73.312 65.375 62.625 1 45.5 11 PHE B C 1
ATOM 7794 O O . PHE B 1 11 ? -73.688 66.5 62.906 1 45.5 11 PHE B O 1
ATOM 7801 N N . SER B 1 12 ? -72.812 64.375 63.531 1 43.56 12 SER B N 1
ATOM 7802 C CA . SER B 1 12 ? -72.562 64.75 64.875 1 43.56 12 SER B CA 1
ATOM 7803 C C . SER B 1 12 ? -71.562 65.875 65 1 43.56 12 SER B C 1
ATOM 7805 O O . SER B 1 12 ? -71.688 66.75 65.812 1 43.56 12 SER B O 1
ATOM 7807 N N . LEU B 1 13 ? -70.438 65.5 64.375 1 40.72 13 LEU B N 1
ATOM 7808 C CA . LEU B 1 13 ? -69.375 66.5 64.375 1 40.72 13 LEU B CA 1
ATOM 7809 C C . LEU B 1 13 ? -69.812 67.812 63.75 1 40.72 13 LEU B C 1
ATOM 7811 O O . LEU B 1 13 ? -69.5 68.875 64.25 1 40.72 13 LEU B O 1
ATOM 7815 N N . GLN B 1 14 ? -70.625 67.625 62.719 1 40.44 14 GLN B N 1
ATOM 7816 C CA . GLN B 1 14 ? -71.188 68.812 62.031 1 40.44 14 GLN B CA 1
ATOM 7817 C C . GLN B 1 14 ? -72.188 69.5 62.875 1 40.44 14 GLN B C 1
ATOM 7819 O O . GLN B 1 14 ? -72.312 70.75 62.844 1 40.44 14 GLN B O 1
ATOM 7824 N N . ASN B 1 15 ? -73.125 68.625 63.438 1 41.06 15 ASN B N 1
ATOM 7825 C CA . ASN B 1 15 ? -74.188 69.188 64.25 1 41.06 15 ASN B CA 1
ATOM 7826 C C . ASN B 1 15 ? -73.688 69.5 65.688 1 41.06 15 ASN B C 1
ATOM 7828 O O . ASN B 1 15 ? -74.375 70.125 66.5 1 41.06 15 ASN B O 1
ATOM 7832 N N . SER B 1 16 ? -72.812 68.75 66.188 1 38.34 16 SER B N 1
ATOM 7833 C CA . SER B 1 16 ? -72.188 69 67.5 1 38.34 16 SER B CA 1
ATOM 7834 C C . SER B 1 16 ? -71.375 70.25 67.438 1 38.34 16 SER B C 1
ATOM 7836 O O . SER B 1 16 ? -70.875 70.75 68.5 1 38.34 16 SER B O 1
ATOM 7838 N N . LEU B 1 17 ? -70.812 70.438 66.25 1 35.88 17 LEU B N 1
ATOM 7839 C CA . LEU B 1 17 ? -70 71.625 66.188 1 35.88 17 LEU B CA 1
ATOM 7840 C C . LEU B 1 17 ? -70.875 72.875 66.5 1 35.88 17 LEU B C 1
ATOM 7842 O O . LEU B 1 17 ? -71.938 73.062 65.875 1 35.88 17 LEU B O 1
ATOM 7846 N N . PRO B 1 18 ? -71.062 73.188 67.75 1 40 18 PRO B N 1
ATOM 7847 C CA . PRO B 1 18 ? -71.938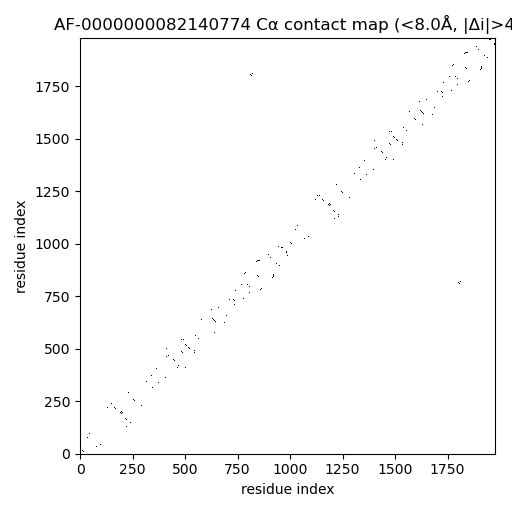 74.312 68.062 1 40 18 PRO B CA 1
ATOM 7848 C C . PRO B 1 18 ? -72 75.312 66.938 1 40 18 PRO B C 1
ATOM 7850 O O . PRO B 1 18 ? -71.062 75.438 66.125 1 40 18 PRO B O 1
ATOM 7853 N N . ASP B 1 19 ? -73.25 75.5 66.188 1 45.53 19 ASP B N 1
ATOM 7854 C CA . ASP B 1 19 ? -73.375 76.625 65.25 1 45.53 19 ASP B CA 1
ATOM 7855 C C . ASP B 1 19 ? -72.438 77.75 65.688 1 45.53 19 ASP B C 1
ATOM 7857 O O . ASP B 1 19 ? -72.5 78.25 66.812 1 45.53 19 ASP B O 1
ATOM 7861 N N . ILE B 1 20 ? -71.25 77.625 65.438 1 50.69 20 ILE B N 1
ATOM 7862 C CA . ILE B 1 20 ? -70.312 78.688 65.812 1 50.69 20 ILE B CA 1
ATOM 7863 C C . ILE B 1 20 ? -70.938 80.062 65.438 1 50.69 20 ILE B C 1
ATOM 7865 O O . ILE B 1 20 ? -71.188 80.312 64.312 1 50.69 20 ILE B O 1
ATOM 7869 N N . ASN B 1 21 ? -71.625 80.5 66.375 1 61.88 21 ASN B N 1
ATOM 7870 C CA . ASN B 1 21 ? -72 81.938 66.188 1 61.88 21 ASN B CA 1
ATOM 7871 C C . ASN B 1 21 ? -70.875 82.75 65.562 1 61.88 21 ASN B C 1
ATOM 7873 O O . ASN B 1 21 ? -69.812 82.875 66.188 1 61.88 21 ASN B O 1
ATOM 7877 N N . ARG B 1 22 ? -71.062 83.125 64.25 1 74.88 22 ARG B N 1
ATOM 7878 C CA . ARG B 1 22 ? -70.062 83.875 63.531 1 74.88 22 ARG B CA 1
ATOM 7879 C C . ARG B 1 22 ? -69.562 85.062 64.312 1 74.88 22 ARG B C 1
ATOM 7881 O O . ARG B 1 22 ? -68.375 85.375 64.312 1 74.88 22 ARG B O 1
ATOM 7888 N N . THR B 1 23 ? -70.438 85.625 65 1 76.38 23 THR B N 1
ATOM 7889 C CA . THR B 1 23 ? -70.062 86.75 65.812 1 76.38 23 THR B CA 1
ATOM 7890 C C . THR B 1 23 ? -69 86.375 66.875 1 76.38 23 THR B C 1
ATOM 7892 O O . THR B 1 23 ? -68.062 87.125 67.125 1 76.38 23 THR B O 1
ATOM 7895 N N . VAL B 1 24 ? -69.375 85.25 67.375 1 74.81 24 VAL B N 1
ATOM 7896 C CA . VAL B 1 24 ? -68.438 84.812 68.438 1 74.81 24 VAL B CA 1
ATOM 7897 C C . VAL B 1 24 ? -67.125 84.375 67.812 1 74.81 24 VAL B C 1
ATOM 7899 O O . VAL B 1 24 ? -66.062 84.625 68.375 1 74.81 24 VAL B O 1
ATOM 7902 N N . MET B 1 25 ? -67.125 83.812 66.688 1 80.12 25 MET B N 1
ATOM 7903 C CA . MET B 1 25 ? -65.938 83.438 66 1 80.12 25 MET B CA 1
ATOM 7904 C C . MET B 1 25 ? -65.062 84.625 65.625 1 80.12 25 MET B C 1
ATOM 7906 O O . MET B 1 25 ? -63.875 84.625 65.875 1 80.12 25 MET B O 1
ATOM 7910 N N . PHE B 1 26 ? -65.75 85.625 65.188 1 84 26 PHE B N 1
ATOM 7911 C CA . PHE B 1 26 ? -65 86.812 64.75 1 84 26 PHE B CA 1
ATOM 7912 C C . PHE B 1 26 ? -64.438 87.562 66 1 84 26 PHE B C 1
ATOM 7914 O O . PHE B 1 26 ? -63.312 88.062 65.938 1 84 26 PHE B O 1
ATOM 7921 N N . GLU B 1 27 ? -65.188 87.5 67 1 81.5 27 GLU B N 1
ATOM 7922 C CA . GLU B 1 27 ? -64.688 88.125 68.25 1 81.5 27 GLU B CA 1
ATOM 7923 C C . GLU B 1 27 ? -63.531 87.312 68.875 1 81.5 27 GLU B C 1
ATOM 7925 O O . GLU B 1 27 ? -62.625 87.875 69.438 1 81.5 27 GLU B O 1
ATOM 7930 N N . LEU B 1 28 ? -63.625 86.062 68.625 1 77.38 28 LEU B N 1
ATOM 7931 C CA . LEU B 1 28 ? -62.531 85.25 69.062 1 77.38 28 LEU B CA 1
ATOM 7932 C C . LEU B 1 28 ? -61.281 85.438 68.25 1 77.38 28 LEU B C 1
ATOM 7934 O O . LEU B 1 28 ? -60.188 85.5 68.75 1 77.38 28 LEU B O 1
ATOM 7938 N N . VAL B 1 29 ? -61.375 85.625 66.938 1 82.81 29 VAL B N 1
ATOM 7939 C CA . VAL B 1 29 ? -60.281 85.938 66.062 1 82.81 29 VAL B CA 1
ATOM 7940 C C . VAL B 1 29 ? -59.625 87.25 66.438 1 82.81 29 VAL B C 1
ATOM 7942 O O . VAL B 1 29 ? -58.406 87.375 66.5 1 82.81 29 VAL B O 1
ATOM 7945 N N . LYS B 1 30 ? -60.438 88.125 66.938 1 82.69 30 LYS B N 1
ATOM 7946 C CA . LYS B 1 30 ? -60 89.5 67.312 1 82.69 30 LYS B CA 1
ATOM 7947 C C . LYS B 1 30 ? -59.281 89.438 68.688 1 82.69 30 LYS B C 1
ATOM 7949 O O . LYS B 1 30 ? -58.156 89.938 68.812 1 82.69 30 LYS B O 1
ATOM 7954 N N . LEU B 1 31 ? -59.844 88.688 69.562 1 77.25 31 LEU B N 1
ATOM 7955 C CA . LEU B 1 31 ? -59.344 88.688 70.938 1 77.25 31 LEU B CA 1
ATOM 7956 C C . LEU B 1 31 ? -58.062 87.875 71.062 1 77.25 31 LEU B C 1
ATOM 7958 O O . LEU B 1 31 ? -57.125 88.25 71.75 1 77.25 31 LEU B O 1
ATOM 7962 N N . LYS B 1 32 ? -57.969 86.812 70.25 1 79.31 32 LYS B N 1
ATOM 7963 C CA . LYS B 1 32 ? -56.812 85.938 70.375 1 79.31 32 LYS B CA 1
ATOM 7964 C C . LYS B 1 32 ? -55.781 86.188 69.312 1 79.31 32 LYS B C 1
ATOM 7966 O O . LYS B 1 32 ? -54.719 85.562 69.25 1 79.31 32 LYS B O 1
ATOM 7971 N N . GLY B 1 33 ? -56.031 87.062 68.5 1 80.12 33 GLY B N 1
ATOM 7972 C CA . GLY B 1 33 ? -55.094 87.375 67.438 1 80.12 33 GLY B CA 1
ATOM 7973 C C . GLY B 1 33 ? -54.938 86.25 66.438 1 80.12 33 GLY B C 1
ATOM 7974 O O . GLY B 1 33 ? -53.844 86 65.938 1 80.12 33 GLY B O 1
ATOM 7975 N N . PHE B 1 34 ? -55.969 85.5 66.125 1 83.12 34 PHE B N 1
ATOM 7976 C CA . PHE B 1 34 ? -55.938 84.312 65.25 1 83.12 34 PHE B CA 1
ATOM 7977 C C . PHE B 1 34 ? -56.219 84.75 63.781 1 83.12 34 PHE B C 1
ATOM 7979 O O . PHE B 1 34 ? -56.875 84 63.062 1 83.12 34 PHE B O 1
ATOM 7986 N N . SER B 1 35 ? -55.844 85.875 63.469 1 85.88 35 SER B N 1
ATOM 7987 C CA . SER B 1 35 ? -56.094 86.312 62.125 1 85.88 35 SER B CA 1
ATOM 7988 C C . SER B 1 35 ? -55.469 85.375 61.094 1 85.88 35 SER B C 1
ATOM 7990 O O . SER B 1 35 ? -56.062 85.125 60.062 1 85.88 35 SER B O 1
ATOM 7992 N N . GLN B 1 36 ? -54.219 84.938 61.312 1 84.38 36 GLN B N 1
ATOM 7993 C CA . GLN B 1 36 ? -53.5 84.062 60.375 1 84.38 36 GLN B CA 1
ATOM 7994 C C . GLN B 1 36 ? -54.219 82.688 60.25 1 84.38 36 GLN B C 1
ATOM 7996 O O . GLN B 1 36 ? -54.375 82.188 59.125 1 84.38 36 GLN B O 1
ATOM 8001 N N . ILE B 1 37 ? -54.688 82.125 61.344 1 82 37 ILE B N 1
ATOM 8002 C CA . ILE B 1 37 ? -55.375 80.875 61.344 1 82 37 ILE B CA 1
ATOM 8003 C C . ILE B 1 37 ? -56.719 81 60.594 1 82 37 ILE B C 1
ATOM 8005 O O . ILE B 1 37 ? -57.094 80.125 59.812 1 82 37 ILE B O 1
ATOM 8009 N N . TYR B 1 38 ? -57.375 82.062 60.844 1 85.25 38 TYR B N 1
ATOM 8010 C CA . TYR B 1 38 ? -58.656 82.312 60.156 1 85.25 38 TYR B CA 1
ATOM 8011 C C . TYR B 1 38 ? -58.469 82.438 58.656 1 85.25 38 TYR B C 1
ATOM 8013 O O . TYR B 1 38 ? -59.25 81.938 57.875 1 85.25 38 TYR B O 1
ATOM 8021 N N . ALA B 1 39 ? -57.406 83.188 58.281 1 86.31 39 ALA B N 1
ATOM 8022 C CA . ALA B 1 39 ? -57.125 83.312 56.875 1 86.31 39 ALA B CA 1
ATOM 8023 C C . ALA B 1 39 ? -56.812 82 56.25 1 86.31 39 ALA B C 1
ATOM 8025 O O . ALA B 1 39 ? -57.25 81.688 55.125 1 86.31 39 ALA B O 1
ATOM 8026 N N . GLN B 1 40 ? -56.125 81.188 56.938 1 82.69 40 GLN B N 1
ATOM 8027 C CA . GLN B 1 40 ? -55.812 79.812 56.469 1 82.69 40 GLN B CA 1
ATOM 8028 C C . GLN B 1 40 ? -57.062 79 56.312 1 82.69 40 GLN B C 1
ATOM 8030 O O . GLN B 1 40 ? -57.188 78.188 55.375 1 82.69 40 GLN B O 1
ATOM 8035 N N . LEU B 1 41 ? -57.969 79.188 57.25 1 80.81 41 LEU B N 1
ATOM 8036 C CA . LEU B 1 41 ? -59.25 78.562 57.156 1 80.81 41 LEU B CA 1
ATOM 8037 C C . LEU B 1 41 ? -60 79 55.906 1 80.81 41 LEU B C 1
ATOM 8039 O O . LEU B 1 41 ? -60.625 78.188 55.219 1 80.81 41 LEU B O 1
ATOM 8043 N N . LEU B 1 42 ? -59.938 80.25 55.625 1 82.44 42 LEU B N 1
ATOM 8044 C CA . LEU B 1 42 ? -60.625 80.812 54.438 1 82.44 42 LEU B CA 1
ATOM 8045 C C . LEU B 1 42 ? -60.031 80.25 53.156 1 82.44 42 LEU B C 1
ATOM 8047 O O . LEU B 1 42 ? -60.75 79.938 52.219 1 82.44 42 LEU B O 1
ATOM 8051 N N . LEU B 1 43 ? -58.688 80.062 53.188 1 82.06 43 LEU B N 1
ATOM 8052 C CA . LEU B 1 43 ? -58 79.625 52 1 82.06 43 LEU B CA 1
ATOM 8053 C C . LEU B 1 43 ? -58.25 78.125 51.719 1 82.06 43 LEU B C 1
ATOM 8055 O O . LEU B 1 43 ? -58.094 77.688 50.594 1 82.06 43 LEU B O 1
ATOM 8059 N N . CYS B 1 44 ? -58.781 77.438 52.75 1 77.12 44 CYS B N 1
ATOM 8060 C CA . CYS B 1 44 ? -59.125 76.062 52.562 1 77.12 44 CYS B CA 1
ATOM 8061 C C . CYS B 1 44 ? -60.531 75.875 52 1 77.12 44 CYS B C 1
ATOM 8063 O O . CYS B 1 44 ? -60.938 74.812 51.562 1 77.12 44 CYS B O 1
ATOM 8065 N N . LEU B 1 45 ? -61.281 77 51.875 1 77.75 45 LEU B N 1
ATOM 8066 C CA . LEU B 1 45 ? -62.656 77 51.375 1 77.75 45 LEU B CA 1
ATOM 8067 C C . LEU B 1 45 ? -62.688 77.188 49.844 1 77.75 45 LEU B C 1
ATOM 8069 O O . LEU B 1 45 ? -61.781 77.875 49.312 1 77.75 45 LEU B O 1
ATOM 8073 N N . PRO B 1 46 ? -63.625 76.5 49.156 1 78.94 46 PRO B N 1
ATOM 8074 C CA . PRO B 1 46 ? -63.781 76.812 47.719 1 78.94 46 PRO B CA 1
ATOM 8075 C C . PRO B 1 46 ? -64 78.25 47.469 1 78.94 46 PRO B C 1
ATOM 8077 O O . PRO B 1 46 ? -64.5 79 48.344 1 78.94 46 PRO B O 1
ATOM 8080 N N . SER B 1 47 ? -63.656 78.875 46.375 1 77.62 47 SER B N 1
ATOM 8081 C CA . SER B 1 47 ? -63.625 80.25 46.031 1 77.62 47 SER B CA 1
ATOM 8082 C C . SER B 1 47 ? -64.938 80.938 46.375 1 77.62 47 SER B C 1
ATOM 8084 O O . SER B 1 47 ? -65 82.062 46.875 1 77.62 47 SER B O 1
ATOM 8086 N N . SER B 1 48 ? -66 80.312 46 1 78.25 48 SER B N 1
ATOM 8087 C CA . SER B 1 48 ? -67.312 80.875 46.219 1 78.25 48 SER B CA 1
ATOM 8088 C C . SER B 1 48 ? -67.625 81 47.719 1 78.25 48 SER B C 1
ATOM 8090 O O . SER B 1 48 ? -68.188 82 48.188 1 78.25 48 SER B O 1
ATOM 8092 N N . HIS B 1 49 ? -67.188 80.062 48.406 1 78 49 HIS B N 1
ATOM 8093 C CA . HIS B 1 49 ? -67.438 80.062 49.844 1 78 49 HIS B CA 1
ATOM 8094 C C . HIS B 1 49 ? -66.5 81 50.594 1 78 49 HIS B C 1
ATOM 8096 O O . HIS B 1 49 ? -66.875 81.562 51.594 1 78 49 HIS B O 1
ATOM 8102 N N . LEU B 1 50 ? -65.375 81.125 50.062 1 84.56 50 LEU B N 1
ATOM 8103 C CA . LEU B 1 50 ? -64.438 82.062 50.625 1 84.56 50 LEU B CA 1
ATOM 8104 C C . LEU B 1 50 ? -64.938 83.438 50.594 1 84.56 50 LEU B C 1
ATOM 8106 O O . LEU B 1 50 ? -64.875 84.188 51.594 1 84.56 50 LEU B O 1
ATOM 8110 N N . SER B 1 51 ? -65.5 83.812 49.531 1 84.88 51 SER B N 1
ATOM 8111 C CA . SER B 1 51 ? -66 85.188 49.375 1 84.88 51 SER B CA 1
ATOM 8112 C C . SER B 1 51 ? -67.188 85.438 50.281 1 84.88 51 SER B C 1
ATOM 8114 O O . SER B 1 51 ? -67.312 86.5 50.875 1 84.88 51 SER B O 1
ATOM 8116 N N . SER B 1 52 ? -67.938 84.438 50.406 1 81.31 52 SER B N 1
ATOM 8117 C CA . SER B 1 52 ? -69.062 84.562 51.25 1 81.31 52 SER B CA 1
ATOM 8118 C C . SER B 1 52 ? -68.688 84.75 52.719 1 81.31 52 SER B C 1
ATOM 8120 O O . SER B 1 52 ? -69.25 85.562 53.438 1 81.31 52 SER B O 1
ATOM 8122 N N . GLU B 1 53 ? -67.812 83.875 53.094 1 83.06 53 GLU B N 1
ATOM 8123 C CA . GLU B 1 53 ? -67.312 83.938 54.469 1 83.06 53 GLU B CA 1
ATOM 8124 C C . GLU B 1 53 ? -66.562 85.25 54.719 1 83.06 53 GLU B C 1
ATOM 8126 O O . GLU B 1 53 ? -66.688 85.875 55.812 1 83.06 53 GLU B O 1
ATOM 8131 N N . LEU B 1 54 ? -65.875 85.75 53.812 1 88.12 54 LEU B N 1
ATOM 8132 C CA . LEU B 1 54 ? -65.188 87.062 53.906 1 88.12 54 LEU B CA 1
ATOM 8133 C C . LEU B 1 54 ? -66.188 88.188 54 1 88.12 54 LEU B C 1
ATOM 8135 O O . LEU B 1 54 ? -65.938 89.125 54.75 1 88.12 54 LEU B O 1
ATOM 8139 N N . GLU B 1 55 ? -67.25 88.062 53.312 1 86.06 55 GLU B N 1
ATOM 8140 C CA . GLU B 1 55 ? -68.25 89.062 53.375 1 86.06 55 GLU B CA 1
ATOM 8141 C C . GLU B 1 55 ? -68.938 89.188 54.719 1 86.06 55 GLU B C 1
ATOM 8143 O O . GLU B 1 55 ? -69.25 90.25 55.219 1 86.06 55 GLU B O 1
ATOM 8148 N N . LYS B 1 56 ? -69.125 88.062 55.312 1 83.75 56 LYS B N 1
ATOM 8149 C CA . LYS B 1 56 ? -69.688 88.062 56.656 1 83.75 56 LYS B CA 1
ATOM 8150 C C . LYS B 1 56 ? -68.75 88.75 57.656 1 83.75 56 LYS B C 1
ATOM 8152 O O . LYS B 1 56 ? -69.25 89.438 58.562 1 83.75 56 LYS B O 1
ATOM 8157 N N . LEU B 1 57 ? -67.5 88.5 57.469 1 87.62 57 LEU B N 1
ATOM 8158 C CA . LEU B 1 57 ? -66.562 89.188 58.312 1 87.62 57 LEU B CA 1
ATOM 8159 C C . LEU B 1 57 ? -66.562 90.688 58.125 1 87.62 57 LEU B C 1
ATOM 8161 O O . LEU B 1 57 ? -66.562 91.438 59.094 1 87.62 57 LEU B O 1
ATOM 8165 N N . VAL B 1 58 ? -66.688 91.062 56.906 1 88.25 58 VAL B N 1
ATOM 8166 C CA . VAL B 1 58 ? -66.688 92.5 56.594 1 88.25 58 VAL B CA 1
ATOM 8167 C C . VAL B 1 58 ? -68 93.125 57.156 1 88.25 58 VAL B C 1
ATOM 8169 O O . VAL B 1 58 ? -67.938 94.25 57.719 1 88.25 58 VAL B O 1
ATOM 8172 N N . GLN B 1 59 ? -69.062 92.375 57.094 1 82.94 59 GLN B N 1
ATOM 8173 C CA . GLN B 1 59 ? -70.312 92.875 57.656 1 82.94 59 GLN B CA 1
ATOM 8174 C C . GLN B 1 59 ? -70.25 93 59.188 1 82.94 59 GLN B C 1
ATOM 8176 O O . GLN B 1 59 ? -70.75 93.938 59.75 1 82.94 59 GLN B O 1
ATOM 8181 N N . HIS B 1 60 ? -69.625 92.125 59.719 1 83.62 60 HIS B N 1
ATOM 8182 C CA . HIS B 1 60 ? -69.5 92.125 61.188 1 83.62 60 HIS B CA 1
ATOM 8183 C C . HIS B 1 60 ? -68.625 93.312 61.594 1 83.62 60 HIS B C 1
ATOM 8185 O O . HIS B 1 60 ? -68.875 94 62.562 1 83.62 60 HIS B O 1
ATOM 8191 N N . ILE B 1 61 ? -67.5 93.625 60.906 1 86 61 ILE B N 1
ATOM 8192 C CA . ILE B 1 61 ? -66.562 94.688 61.25 1 86 61 ILE B CA 1
ATOM 8193 C C . ILE B 1 61 ? -67.125 96.062 60.969 1 86 61 ILE B C 1
ATOM 8195 O O . ILE B 1 61 ? -66.875 97 61.688 1 86 61 ILE B O 1
ATOM 8199 N N . THR B 1 62 ? -68 96.188 59.906 1 81.19 62 THR B N 1
ATOM 8200 C CA . THR B 1 62 ? -68.5 97.5 59.5 1 81.19 62 THR B CA 1
ATOM 8201 C C . THR B 1 62 ? -69.688 97.938 60.375 1 81.19 62 THR B C 1
ATOM 8203 O O . THR B 1 62 ? -70 99.125 60.5 1 81.19 62 THR B O 1
ATOM 8206 N N . ARG B 1 63 ? -70.5 97.188 61.031 1 74.94 63 ARG B N 1
ATOM 8207 C CA . ARG B 1 63 ? -71.625 97.562 61.844 1 74.94 63 ARG B CA 1
ATOM 8208 C C . ARG B 1 63 ? -71.188 98.312 63.062 1 74.94 63 ARG B C 1
ATOM 8210 O O . ARG B 1 63 ? -71.75 99.375 63.344 1 74.94 63 ARG B O 1
ATOM 8217 N N . ASN B 1 64 ? -70.438 98 64.062 1 73.62 64 ASN B N 1
ATOM 8218 C CA . ASN B 1 64 ? -69.812 98.75 65.188 1 73.62 64 ASN B CA 1
ATOM 8219 C C . ASN B 1 64 ? -68.312 98.688 65.188 1 73.62 64 ASN B C 1
ATOM 8221 O O . ASN B 1 64 ? -67.688 98 66 1 73.62 64 ASN B O 1
ATOM 8225 N N . SER B 1 65 ? -67.75 99.5 64.25 1 77.44 65 SER B N 1
ATOM 8226 C CA . SER B 1 65 ? -66.312 99.375 63.875 1 77.44 65 SER B CA 1
ATOM 8227 C C . SER B 1 65 ? -65.375 100 64.938 1 77.44 65 SER B C 1
ATOM 8229 O O . SER B 1 65 ? -65.562 101.125 65.312 1 77.44 65 SER B O 1
ATOM 8231 N N . THR B 1 66 ? -64.812 99.188 65.562 1 81.38 66 THR B N 1
ATOM 8232 C CA . THR B 1 66 ? -63.719 99.688 66.438 1 81.38 66 THR B CA 1
ATOM 8233 C C . THR B 1 66 ? -62.375 99.562 65.688 1 81.38 66 THR B C 1
ATOM 8235 O O . THR B 1 66 ? -62.281 98.875 64.688 1 81.38 66 THR B O 1
ATOM 8238 N N . GLU B 1 67 ? -61.406 100.188 66.188 1 84.44 67 GLU B N 1
ATOM 8239 C CA . GLU B 1 67 ? -60.094 100.125 65.562 1 84.44 67 GLU B CA 1
ATOM 8240 C C . GLU B 1 67 ? -59.5 98.75 65.562 1 84.44 67 GLU B C 1
ATOM 8242 O O . GLU B 1 67 ? -58.812 98.312 64.625 1 84.44 67 GLU B O 1
ATOM 8247 N N . GLU B 1 68 ? -59.875 98 66.5 1 86.25 68 GLU B N 1
ATOM 8248 C CA . GLU B 1 68 ? -59.406 96.625 66.625 1 86.25 68 GLU B CA 1
ATOM 8249 C C . GLU B 1 68 ? -60.031 95.75 65.5 1 86.25 68 GLU B C 1
ATOM 8251 O O . GLU B 1 68 ? -59.375 94.812 65 1 86.25 68 GLU B O 1
ATOM 8256 N N . ASP B 1 69 ? -61.281 96.062 65.25 1 85.19 69 ASP B N 1
ATOM 8257 C CA . ASP B 1 69 ? -61.938 95.312 64.25 1 85.19 69 ASP B CA 1
ATOM 8258 C C . ASP B 1 69 ? -61.281 95.562 62.875 1 85.19 69 ASP B C 1
ATOM 8260 O O . ASP B 1 69 ? -61.094 94.625 62.094 1 85.19 69 ASP B O 1
ATOM 8264 N N . VAL B 1 70 ? -60.938 96.75 62.656 1 87.25 70 VAL B N 1
ATOM 8265 C CA . VAL B 1 70 ? -60.312 97.125 61.406 1 87.25 70 VAL B CA 1
ATOM 8266 C C . VAL B 1 70 ? -58.938 96.438 61.312 1 87.25 70 VAL B C 1
ATOM 8268 O O . VAL B 1 70 ? -58.531 96 60.25 1 87.25 70 VAL B O 1
ATOM 8271 N N . ARG B 1 71 ? -58.281 96.375 62.344 1 88 71 ARG B N 1
ATOM 8272 C CA . ARG B 1 71 ? -56.969 95.75 62.375 1 88 71 ARG B CA 1
ATOM 8273 C C . ARG B 1 71 ? -57.031 94.25 62 1 88 71 ARG B C 1
ATOM 8275 O O . ARG B 1 71 ? -56.219 93.75 61.25 1 88 71 ARG B O 1
ATOM 8282 N N . VAL B 1 72 ? -58 93.625 62.531 1 89.38 72 VAL B N 1
ATOM 8283 C CA . VAL B 1 72 ? -58.219 92.188 62.219 1 89.38 72 VAL B CA 1
ATOM 8284 C C . VAL B 1 72 ? -58.5 92 60.75 1 89.38 72 VAL B C 1
ATOM 8286 O O . VAL B 1 72 ? -57.969 91.062 60.125 1 89.38 72 VAL B O 1
ATOM 8289 N N . LEU B 1 73 ? -59.281 92.938 60.219 1 90 73 LEU B N 1
ATOM 8290 C CA . LEU B 1 73 ? -59.594 92.812 58.781 1 90 73 LEU B CA 1
ATOM 8291 C C . LEU B 1 73 ? -58.344 92.938 57.938 1 90 73 LEU B C 1
ATOM 8293 O O . LEU B 1 73 ? -58.125 92.188 57 1 90 73 LEU B O 1
ATOM 8297 N N . LEU B 1 74 ? -57.594 93.875 58.344 1 90.75 74 LEU B N 1
ATOM 8298 C CA . LEU B 1 74 ? -56.375 94.188 57.562 1 90.75 74 LEU B CA 1
ATOM 8299 C C . LEU B 1 74 ? -55.375 93 57.688 1 90.75 74 LEU B C 1
ATOM 8301 O O . LEU B 1 74 ? -54.719 92.625 56.719 1 90.75 74 LEU B O 1
ATOM 8305 N N . GLU B 1 75 ? -55.312 92.438 58.75 1 89.75 75 GLU B N 1
ATOM 8306 C CA . GLU B 1 75 ? -54.438 91.312 58.969 1 89.75 75 GLU B CA 1
ATOM 8307 C C . GLU B 1 75 ? -54.906 90.062 58.188 1 89.75 75 GLU B C 1
ATOM 8309 O O . GLU B 1 75 ? -54.094 89.375 57.562 1 89.75 75 GLU B O 1
ATOM 8314 N N . VAL B 1 76 ? -56.125 89.75 58.219 1 89.88 76 VAL B N 1
ATOM 8315 C CA . VAL B 1 76 ? -56.688 88.688 57.469 1 89.88 76 VAL B CA 1
ATOM 8316 C C . VAL B 1 76 ? -56.5 88.875 55.969 1 89.88 76 VAL B C 1
ATOM 8318 O O . VAL B 1 76 ? -56.156 87.938 55.219 1 89.88 76 VAL B O 1
ATOM 8321 N N . TRP B 1 77 ? -56.656 90.188 55.625 1 89.12 77 TRP B N 1
ATOM 8322 C CA . TRP B 1 77 ? -56.438 90.562 54.25 1 89.12 77 TRP B CA 1
ATOM 8323 C C . TRP B 1 77 ? -55.031 90.188 53.781 1 89.12 77 TRP B C 1
ATOM 8325 O O . TRP B 1 77 ? -54.844 89.438 52.781 1 89.12 77 TRP B O 1
ATOM 8335 N N . TRP B 1 78 ? -54.094 90.5 54.5 1 88.38 78 TRP B N 1
ATOM 8336 C CA . TRP B 1 78 ? -52.688 90.25 54.094 1 88.38 78 TRP B CA 1
ATOM 8337 C C . TRP B 1 78 ? -52.344 88.75 54.188 1 88.38 78 TRP B C 1
ATOM 8339 O O . TRP B 1 78 ? -51.656 88.25 53.312 1 88.38 78 TRP B O 1
ATOM 8349 N N . GLU B 1 79 ? -52.844 88.125 55.125 1 88 79 GLU B N 1
ATOM 8350 C CA . GLU B 1 79 ? -52.594 86.688 55.281 1 88 79 GLU B CA 1
ATOM 8351 C C . GLU B 1 79 ? -53.188 85.938 54.125 1 88 79 GLU B C 1
ATOM 8353 O O . GLU B 1 79 ? -52.656 84.875 53.688 1 88 79 GLU B O 1
ATOM 8358 N N . LEU B 1 80 ? -54.281 86.312 53.656 1 87.62 80 LEU B N 1
ATOM 8359 C CA . LEU B 1 80 ? -54.906 85.75 52.469 1 87.62 80 LEU B CA 1
ATOM 8360 C C . LEU B 1 80 ? -54 85.875 51.25 1 87.62 80 LEU B C 1
ATOM 8362 O O . LEU B 1 80 ? -53.875 84.938 50.438 1 87.62 80 LEU B O 1
ATOM 8366 N N . TRP B 1 81 ? -53.344 87 51.188 1 87.31 81 TRP B N 1
ATOM 8367 C CA . TRP B 1 81 ? -52.469 87.25 50.062 1 87.31 81 TRP B CA 1
ATOM 8368 C C . TRP B 1 81 ? -51.188 86.5 50.188 1 87.31 81 TRP B C 1
ATOM 8370 O O . TRP B 1 81 ? -50.531 86.188 49.156 1 87.31 81 TRP B O 1
ATOM 8380 N N . LYS B 1 82 ? -50.688 86.25 51.281 1 82.62 82 LYS B N 1
ATOM 8381 C CA . LYS B 1 82 ? -49.5 85.438 51.5 1 82.62 82 LYS B CA 1
ATOM 8382 C C . LYS B 1 82 ? -49.781 84 51.031 1 82.62 82 LYS B C 1
ATOM 8384 O O . LYS B 1 82 ? -48.844 83.25 50.625 1 82.62 82 LYS B O 1
ATOM 8389 N N . GLY B 1 83 ? -50.969 83.562 50.906 1 74.81 83 GLY B N 1
ATOM 8390 C CA . GLY B 1 83 ? -51.344 82.25 50.438 1 74.81 83 GLY B CA 1
ATOM 8391 C C . GLY B 1 83 ? -51 81.125 51.406 1 74.81 83 GLY B C 1
ATOM 8392 O O . GLY B 1 83 ? -50.688 81.438 52.562 1 74.81 83 GLY B O 1
ATOM 8393 N N . ARG B 1 84 ? -51.094 79.812 50.969 1 63.06 84 ARG B N 1
ATOM 8394 C CA . ARG B 1 84 ? -50.781 78.625 51.75 1 63.06 84 ARG B CA 1
ATOM 8395 C C . ARG B 1 84 ? -49.281 78.375 51.812 1 63.06 84 ARG B C 1
ATOM 8397 O O . ARG B 1 84 ? -48.781 77.5 51.188 1 63.06 84 ARG B O 1
ATOM 8404 N N . TRP B 1 85 ? -48.344 79.438 51.781 1 55.03 85 TRP B N 1
ATOM 8405 C CA . TRP B 1 85 ? -46.938 79.312 51.531 1 55.03 85 TRP B CA 1
ATOM 8406 C C . TRP B 1 85 ? -46.219 78.688 52.719 1 55.03 85 TRP B C 1
ATOM 8408 O O . TRP B 1 85 ? -46.594 78.938 53.875 1 55.03 85 TRP B O 1
ATOM 8418 N N . GLY B 1 86 ? -45.25 77.562 52.562 1 47.75 86 GLY B N 1
ATOM 8419 C CA . GLY B 1 86 ? -44.375 76.625 53.25 1 47.75 86 GLY B CA 1
ATOM 8420 C C . GLY B 1 86 ? -44.938 75.25 53.312 1 47.75 86 GLY B C 1
ATOM 8421 O O . GLY B 1 86 ? -44.281 74.312 53.844 1 47.75 86 GLY B O 1
ATOM 8422 N N . ARG B 1 87 ? -46.312 75.188 53.562 1 45.62 87 ARG B N 1
ATOM 8423 C CA . ARG B 1 87 ? -46.75 73.812 53.656 1 45.62 87 ARG B CA 1
ATOM 8424 C C . ARG B 1 87 ? -46.812 73.125 52.281 1 45.62 87 ARG B C 1
ATOM 8426 O O . ARG B 1 87 ? -47.688 73.5 51.469 1 45.62 87 ARG B O 1
ATOM 8433 N N . GLN B 1 88 ? -45.5 72.875 51.688 1 43.12 88 GLN B N 1
ATOM 8434 C CA . GLN B 1 88 ? -45.5 72.188 50.438 1 43.12 88 GLN B CA 1
ATOM 8435 C C . GLN B 1 88 ? -46.781 71.375 50.281 1 43.12 88 GLN B C 1
ATOM 8437 O O . GLN B 1 88 ? -47.25 71.188 49.156 1 43.12 88 GLN B O 1
ATOM 8442 N N . GLU B 1 89 ? -46.75 70.188 51.094 1 43.31 89 GLU B N 1
ATOM 8443 C CA . GLU B 1 89 ? -47.531 68.938 50.844 1 43.31 89 GLU B CA 1
ATOM 8444 C C . GLU B 1 89 ? -49.031 69.25 51 1 43.31 89 GLU B C 1
ATOM 8446 O O . GLU B 1 89 ? -49.438 69.875 51.969 1 43.31 89 GLU B O 1
ATOM 8451 N N . ASP B 1 90 ? -49.812 69.438 49.938 1 46.94 90 ASP B N 1
ATOM 8452 C CA . ASP B 1 90 ? -51.25 69.25 49.938 1 46.94 90 ASP B CA 1
ATOM 8453 C C . ASP B 1 90 ? -51.656 68.312 51.094 1 46.94 90 ASP B C 1
ATOM 8455 O O . ASP B 1 90 ? -51.438 67.125 51.062 1 46.94 90 ASP B O 1
ATOM 8459 N N . ASP B 1 91 ? -51.281 68.812 52.312 1 51.47 91 ASP B N 1
ATOM 8460 C CA . ASP B 1 91 ? -51.719 67.938 53.406 1 51.47 91 ASP B CA 1
ATOM 8461 C C . ASP B 1 91 ? -53.094 67.375 53.125 1 51.47 91 ASP B C 1
ATOM 8463 O O . ASP B 1 91 ? -54 68.062 52.688 1 51.47 91 ASP B O 1
ATOM 8467 N N . ASP B 1 92 ? -53.094 66.125 52.938 1 56.91 92 ASP B N 1
ATOM 8468 C CA . ASP B 1 92 ? -54.219 65.25 52.719 1 56.91 92 ASP B CA 1
ATOM 8469 C C . ASP B 1 92 ? -55.469 65.75 53.469 1 56.91 92 ASP B C 1
ATOM 8471 O O . ASP B 1 92 ? -56.594 65.688 52.969 1 56.91 92 ASP B O 1
ATOM 8475 N N . LEU B 1 93 ? -55.188 66.438 54.594 1 56.81 93 LEU B N 1
ATOM 8476 C CA . LEU B 1 93 ? -56.312 66.75 55.438 1 56.81 93 LEU B CA 1
ATOM 8477 C C . LEU B 1 93 ? -57.094 67.938 54.906 1 56.81 93 LEU B C 1
ATOM 8479 O O . LEU B 1 93 ? -58.312 68 54.969 1 56.81 93 LEU B O 1
ATOM 8483 N N . ASP B 1 94 ? -56.344 69 54.281 1 58.06 94 ASP B N 1
ATOM 8484 C CA . ASP B 1 94 ? -57 70.188 53.75 1 58.06 94 ASP B CA 1
ATOM 8485 C C . ASP B 1 94 ? -57.875 69.812 52.531 1 58.06 94 ASP B C 1
ATOM 8487 O O . ASP B 1 94 ? -58.969 70.375 52.406 1 58.06 94 ASP B O 1
ATOM 8491 N N . THR B 1 95 ? -57.094 69 51.812 1 59.03 95 THR B N 1
ATOM 8492 C CA . THR B 1 95 ? -57.875 68.5 50.688 1 59.03 95 THR B CA 1
ATOM 8493 C C . THR B 1 95 ? -59.094 67.75 51.156 1 59.03 95 THR B C 1
ATOM 8495 O O . THR B 1 95 ? -60.156 67.812 50.562 1 59.03 95 THR B O 1
ATOM 8498 N N . VAL B 1 96 ? -58.938 66.875 52.281 1 61.06 96 VAL B N 1
ATOM 8499 C CA . VAL B 1 96 ? -60.031 66.125 52.875 1 61.06 96 VAL B CA 1
ATOM 8500 C C . VAL B 1 96 ? -61.094 67.062 53.438 1 61.06 96 VAL B C 1
ATOM 8502 O O . VAL B 1 96 ? -62.281 66.875 53.25 1 61.06 96 VAL B O 1
ATOM 8505 N N . PHE B 1 97 ? -60.688 68.25 54.031 1 58.47 97 PHE B N 1
ATOM 8506 C CA . PHE B 1 97 ? -61.594 69.25 54.594 1 58.47 97 PHE B CA 1
ATOM 8507 C C . PHE B 1 97 ? -62.375 69.938 53.5 1 58.47 97 PHE B C 1
ATOM 8509 O O . PHE B 1 97 ? -63.594 70.125 53.625 1 58.47 97 PHE B O 1
ATOM 8516 N N . THR B 1 98 ? -61.625 70.375 52.469 1 60.28 98 THR B N 1
ATOM 8517 C CA . THR B 1 98 ? -62.281 71.125 51.375 1 60.28 98 THR B CA 1
ATOM 8518 C C . THR B 1 98 ? -63.312 70.188 50.688 1 60.28 98 THR B C 1
ATOM 8520 O O . THR B 1 98 ? -64.438 70.625 50.344 1 60.28 98 THR B O 1
ATOM 8523 N N . ASN B 1 99 ? -62.812 68.938 50.594 1 62.34 99 ASN B N 1
ATOM 8524 C CA . ASN B 1 99 ? -63.719 68 50 1 62.34 99 ASN B CA 1
ATOM 8525 C C . ASN B 1 99 ? -64.938 67.688 50.906 1 62.34 99 ASN B C 1
ATOM 8527 O O . ASN B 1 99 ? -66.062 67.625 50.406 1 62.34 99 ASN B O 1
ATOM 8531 N N . GLN B 1 100 ? -64.812 67.75 52.25 1 56.97 100 GLN B N 1
ATOM 8532 C CA . GLN B 1 100 ? -65.875 67.5 53.188 1 56.97 100 GLN B CA 1
ATOM 8533 C C . GLN B 1 100 ? -66.812 68.688 53.281 1 56.97 100 GLN B C 1
ATOM 8535 O O . GLN B 1 100 ? -68 68.562 53.406 1 56.97 100 GLN B O 1
ATOM 8540 N N . TRP B 1 101 ? -66.188 69.938 53.219 1 56.19 101 TRP B N 1
ATOM 8541 C CA . TRP B 1 101 ? -67 71.188 53.25 1 56.19 101 TRP B CA 1
ATOM 8542 C C . TRP B 1 101 ? -67.875 71.312 52.031 1 56.19 101 TRP B C 1
ATOM 8544 O O . TRP B 1 101 ? -69 71.75 52.156 1 56.19 101 TRP B O 1
ATOM 8554 N N . THR B 1 102 ? -67.188 71.125 50.938 1 54.53 102 THR B N 1
ATOM 8555 C CA . THR B 1 102 ? -68 71.125 49.719 1 54.53 102 THR B CA 1
ATOM 8556 C C . THR B 1 102 ? -69.125 70.188 49.781 1 54.53 102 THR B C 1
ATOM 8558 O O . THR B 1 102 ? -70.188 70.375 49.156 1 54.53 102 THR B O 1
ATOM 8561 N N . ARG B 1 103 ? -68.938 69.125 50.531 1 49.47 103 ARG B N 1
ATOM 8562 C CA . ARG B 1 103 ? -70 68.125 50.656 1 49.47 103 ARG B CA 1
ATOM 8563 C C . ARG B 1 103 ? -71.062 68.562 51.656 1 49.47 103 ARG B C 1
ATOM 8565 O O . ARG B 1 103 ? -72.125 67.938 51.719 1 49.47 103 ARG B O 1
ATOM 8572 N N . LEU B 1 104 ? -70.688 69.438 52.75 1 45.28 104 LEU B N 1
ATOM 8573 C CA . LEU B 1 104 ? -71.625 69.812 53.781 1 45.28 104 LEU B CA 1
ATOM 8574 C C . LEU B 1 104 ? -72.75 70.688 53.156 1 45.28 104 LEU B C 1
ATOM 8576 O O . LEU B 1 104 ? -72.438 71.688 52.5 1 45.28 104 LEU B O 1
ATOM 8580 N N . PRO B 1 105 ? -73.875 70.188 52.844 1 41.16 105 PRO B N 1
ATOM 8581 C CA . PRO B 1 105 ? -75 70.875 52.219 1 41.16 105 PRO B CA 1
ATOM 8582 C C . PRO B 1 105 ? -75.312 72.188 52.906 1 41.16 105 PRO B C 1
ATOM 8584 O O . PRO B 1 105 ? -75.25 72.312 54.125 1 41.16 105 PRO B O 1
ATOM 8587 N N . ASN B 1 106 ? -74.812 73.438 52.5 1 38.66 106 ASN B N 1
ATOM 8588 C CA . ASN B 1 106 ? -75.5 74.625 52.844 1 38.66 106 ASN B CA 1
ATOM 8589 C C . ASN B 1 106 ? -77 74.375 53.062 1 38.66 106 ASN B C 1
ATOM 8591 O O . ASN B 1 106 ? -77.75 74.25 52.094 1 38.66 106 ASN B O 1
ATOM 8595 N N . THR B 1 107 ? -77.25 73.438 53.875 1 35.19 107 THR B N 1
ATOM 8596 C CA . THR B 1 107 ? -78.625 73.125 54.125 1 35.19 107 THR B CA 1
ATOM 8597 C C . THR B 1 107 ? -79.5 74.312 54.406 1 35.19 107 THR B C 1
ATOM 8599 O O . THR B 1 107 ? -80.625 74.25 54.844 1 35.19 107 THR B O 1
ATOM 8602 N N . THR B 1 108 ? -78.938 75.562 54.75 1 34.97 108 THR B N 1
ATOM 8603 C CA . THR B 1 108 ? -80.062 76.5 54.75 1 34.97 108 THR B CA 1
ATOM 8604 C C . THR B 1 108 ? -80.75 76.562 53.406 1 34.97 108 THR B C 1
ATOM 8606 O O . THR B 1 108 ? -81.438 77.562 53.094 1 34.97 108 THR B O 1
ATOM 8609 N N . GLY B 1 109 ? -80.5 75.625 52.625 1 31.86 109 GLY B N 1
ATOM 8610 C CA . GLY B 1 109 ? -81.375 75.5 51.469 1 31.86 109 GLY B CA 1
ATOM 8611 C C . GLY B 1 109 ? -82.812 75.438 51.781 1 31.86 109 GLY B C 1
ATOM 8612 O O . GLY B 1 109 ? -83.438 74.312 51.812 1 31.86 109 GLY B O 1
ATOM 8613 N N . LEU B 1 110 ? -83.312 76.125 52.969 1 32.62 110 LEU B N 1
ATOM 8614 C CA . LEU B 1 110 ? -84.75 76.25 52.719 1 32.62 110 LEU B CA 1
ATOM 8615 C C . LEU B 1 110 ? -85.062 76.625 51.25 1 32.62 110 LEU B C 1
ATOM 8617 O O . LEU B 1 110 ? -84.25 77.312 50.625 1 32.62 110 LEU B O 1
ATOM 8621 N N . SER B 1 111 ? -85.75 75.75 50.656 1 31.36 111 SER B N 1
ATOM 8622 C CA . SER B 1 111 ? -86.188 75.875 49.25 1 31.36 111 SER B CA 1
ATOM 8623 C C . SER B 1 111 ? -86.562 77.312 48.875 1 31.36 111 SER B C 1
ATOM 8625 O O . SER B 1 111 ? -87.312 78 49.594 1 31.36 111 SER B O 1
ATOM 8627 N N . PRO B 1 112 ? -85.625 78.062 48.344 1 31.34 112 PRO B N 1
ATOM 8628 C CA . PRO B 1 112 ? -86.188 79.25 47.75 1 31.34 112 PRO B CA 1
ATOM 8629 C C . PRO B 1 112 ? -87.5 79 47.031 1 31.34 112 PRO B C 1
ATOM 8631 O O . PRO B 1 112 ? -87.562 78.188 46.125 1 31.34 112 PRO B O 1
ATOM 8634 N N . HIS B 1 113 ? -88.688 78.75 47.812 1 29.41 113 HIS B N 1
ATOM 8635 C CA . HIS B 1 113 ? -89.938 79 47.156 1 29.41 113 HIS B CA 1
ATOM 8636 C C . HIS B 1 113 ? -89.812 80.188 46.188 1 29.41 113 HIS B C 1
ATOM 8638 O O . HIS B 1 113 ? -89.125 81.188 46.5 1 29.41 113 HIS B O 1
ATOM 8644 N N . ALA B 1 114 ? -90.25 79.938 44.906 1 30.94 114 ALA B N 1
ATOM 8645 C CA . ALA B 1 114 ? -90.188 80.875 43.75 1 30.94 114 ALA B CA 1
ATOM 8646 C C . ALA B 1 114 ? -90.75 82.25 44.156 1 30.94 114 ALA B C 1
ATOM 8648 O O . ALA B 1 114 ? -91.875 82.375 44.594 1 30.94 114 ALA B O 1
ATOM 8649 N N . ALA B 1 115 ? -90.125 83 44.875 1 28.97 115 ALA B N 1
ATOM 8650 C CA . ALA B 1 115 ? -90.812 84.312 45 1 28.97 115 ALA B CA 1
ATOM 8651 C C . ALA B 1 115 ? -91.438 84.688 43.656 1 28.97 115 ALA B C 1
ATOM 8653 O O . ALA B 1 115 ? -90.812 84.625 42.625 1 28.97 115 ALA B O 1
ATOM 8654 N N . LYS B 1 116 ? -92.812 84.438 43.562 1 29.97 116 LYS B N 1
ATOM 8655 C CA . LYS B 1 116 ? -93.625 84.812 42.375 1 29.97 116 LYS B CA 1
ATOM 8656 C C . LYS B 1 116 ? -93.125 86.062 41.75 1 29.97 116 LYS B C 1
ATOM 8658 O O . LYS B 1 116 ? -93.375 86.375 40.594 1 29.97 116 LYS B O 1
ATOM 8663 N N . ARG B 1 117 ? -93.25 87.188 42.625 1 28.34 117 ARG B N 1
ATOM 8664 C CA . ARG B 1 117 ? -92.938 88.438 42 1 28.34 117 ARG B CA 1
ATOM 8665 C C . ARG B 1 117 ? -91.5 88.562 41.594 1 28.34 117 ARG B C 1
ATOM 8667 O O . ARG B 1 117 ? -90.625 87.938 42.25 1 28.34 117 ARG B O 1
ATOM 8674 N N . PHE B 1 118 ? -91.188 88.75 40.312 1 30.44 118 PHE B N 1
ATOM 8675 C CA . PHE B 1 118 ? -90 89 39.531 1 30.44 118 PHE B CA 1
ATOM 8676 C C . PHE B 1 118 ? -89 89.875 40.312 1 30.44 118 PHE B C 1
ATOM 8678 O O . PHE B 1 118 ? -89.062 91.125 40.188 1 30.44 118 PHE B O 1
ATOM 8685 N N . LYS B 1 119 ? -89.188 89.938 41.656 1 31.86 119 LYS B N 1
ATOM 8686 C CA . LYS B 1 119 ? -88.312 90.938 42.094 1 31.86 119 LYS B CA 1
ATOM 8687 C C . LYS B 1 119 ? -86.875 90.688 41.594 1 31.86 119 LYS B C 1
ATOM 8689 O O . LYS B 1 119 ? -86.5 89.5 41.438 1 31.86 119 LYS B O 1
ATOM 8694 N N . SER B 1 120 ? -86.312 91.625 40.875 1 30.95 120 SER B N 1
ATOM 8695 C CA . SER B 1 120 ? -85 91.75 40.25 1 30.95 120 SER B CA 1
ATOM 8696 C C . SER B 1 120 ? -83.938 91.125 41.094 1 30.95 120 SER B C 1
ATOM 8698 O O . SER B 1 120 ? -83.938 91.25 42.312 1 30.95 120 SER B O 1
ATOM 8700 N N . ASN B 1 121 ? -83.562 89.812 40.719 1 32.22 121 ASN B N 1
ATOM 8701 C CA . ASN B 1 121 ? -82.375 89.188 41.25 1 32.22 121 ASN B CA 1
ATOM 8702 C C . ASN B 1 121 ? -81.312 90.188 41.688 1 32.22 121 ASN B C 1
ATOM 8704 O O . ASN B 1 121 ? -80.938 91.062 40.938 1 32.22 121 ASN B O 1
ATOM 8708 N N . PRO B 1 122 ? -81.312 90.5 43 1 35.03 122 PRO B N 1
ATOM 8709 C CA . PRO B 1 122 ? -80.25 91.375 43.344 1 35.03 122 PRO B CA 1
ATOM 8710 C C . PRO B 1 122 ? -78.938 91 42.656 1 35.03 122 PRO B C 1
ATOM 8712 O O . PRO B 1 122 ? -78.812 89.875 42.156 1 35.03 122 PRO B O 1
ATOM 8715 N N . ALA B 1 123 ? -78.125 91.938 42.281 1 37.09 123 ALA B N 1
ATOM 8716 C CA . ALA B 1 123 ? -76.875 91.938 41.562 1 37.09 123 ALA B CA 1
ATOM 8717 C C . ALA B 1 123 ? -76 90.75 42.094 1 37.09 123 ALA B C 1
ATOM 8719 O O . ALA B 1 123 ? -76 90.438 43.281 1 37.09 123 ALA B O 1
ATOM 8720 N N . PRO B 1 124 ? -75.75 89.688 41.25 1 39.69 124 PRO B N 1
ATOM 8721 C CA . PRO B 1 124 ? -74.75 88.625 41.562 1 39.69 124 PRO B CA 1
ATOM 8722 C C . PRO B 1 124 ? -73.688 89.125 42.5 1 39.69 124 PRO B C 1
ATOM 8724 O O . PRO B 1 124 ? -73.188 90.25 42.406 1 39.69 124 PRO B O 1
ATOM 8727 N N . SER B 1 125 ? -73.812 88.688 43.719 1 45.06 125 SER B N 1
ATOM 8728 C CA . SER B 1 125 ? -72.75 88.875 44.688 1 45.06 125 SER B CA 1
ATOM 8729 C C . SER B 1 125 ? -71.375 88.75 44.031 1 45.06 125 SER B C 1
ATOM 8731 O O . SER B 1 125 ? -71.125 87.75 43.344 1 45.06 125 SER B O 1
ATOM 8733 N N . THR B 1 126 ? -70.75 89.688 43.469 1 51.75 126 THR B N 1
ATOM 8734 C CA . THR B 1 126 ? -69.438 89.75 42.875 1 51.75 126 THR B CA 1
ATOM 8735 C C . THR B 1 126 ? -68.438 88.938 43.688 1 51.75 126 THR B C 1
ATOM 8737 O O . THR B 1 126 ? -68.312 89.125 44.906 1 51.75 126 THR B O 1
ATOM 8740 N N . ASN B 1 127 ? -68.188 87.688 43.406 1 64.38 127 ASN B N 1
ATOM 8741 C CA . ASN B 1 127 ? -67.125 86.75 43.812 1 64.38 127 ASN B CA 1
ATOM 8742 C C . ASN B 1 127 ? -65.75 87.375 43.812 1 64.38 127 ASN B C 1
ATOM 8744 O O . ASN B 1 127 ? -64.75 86.688 43.75 1 64.38 127 ASN B O 1
ATOM 8748 N N . ASP B 1 128 ? -65.625 88.5 43.781 1 81.5 128 ASP B N 1
ATOM 8749 C CA . ASP B 1 128 ? -64.375 89.188 43.656 1 81.5 128 ASP B CA 1
ATOM 8750 C C . ASP B 1 128 ? -63.781 89.562 45 1 81.5 128 ASP B C 1
ATOM 8752 O O . ASP B 1 128 ? -64.25 90.562 45.625 1 81.5 128 ASP B O 1
ATOM 8756 N N . VAL B 1 129 ? -62.875 88.75 45.531 1 87 129 VAL B N 1
ATOM 8757 C CA . VAL B 1 129 ? -62.25 89 46.844 1 87 129 VAL B CA 1
ATOM 8758 C C . VAL B 1 129 ? -61.656 90.375 46.906 1 87 129 VAL B C 1
ATOM 8760 O O . VAL B 1 129 ? -61.781 91.062 47.906 1 87 129 VAL B O 1
ATOM 8763 N N . LEU B 1 130 ? -61.094 90.812 45.844 1 89.56 130 LEU B N 1
ATOM 8764 C CA . LEU B 1 130 ? -60.5 92.125 45.812 1 89.56 130 LEU B CA 1
ATOM 8765 C C . LEU B 1 130 ? -61.562 93.25 45.969 1 89.56 130 LEU B C 1
ATOM 8767 O O . LEU B 1 130 ? -61.375 94.188 46.75 1 89.56 130 LEU B O 1
ATOM 8771 N N . SER B 1 131 ? -62.719 93.062 45.344 1 88.19 131 SER B N 1
ATOM 8772 C CA . SER B 1 131 ? -63.781 94 45.438 1 88.19 131 SER B CA 1
ATOM 8773 C C . SER B 1 131 ? -64.375 94.062 46.844 1 88.19 131 SER B C 1
ATOM 8775 O O . SER B 1 131 ? -64.688 95.125 47.375 1 88.19 131 SER B O 1
ATOM 8777 N N . ILE B 1 132 ? -64.5 92.938 47.406 1 86.88 132 ILE B N 1
ATOM 8778 C CA . ILE B 1 132 ? -65.062 92.875 48.781 1 86.88 132 ILE B CA 1
ATOM 8779 C C . ILE B 1 132 ? -64.188 93.625 49.75 1 86.88 132 ILE B C 1
ATOM 8781 O O . ILE B 1 132 ? -64.625 94.375 50.562 1 86.88 132 ILE B O 1
ATOM 8785 N N . LEU B 1 133 ? -62.906 93.438 49.625 1 90.94 133 LEU B N 1
ATOM 8786 C CA . LEU B 1 133 ? -61.938 94 50.562 1 90.94 133 LEU B CA 1
ATOM 8787 C C . LEU B 1 133 ? -61.781 95.5 50.344 1 90.94 133 LEU B C 1
ATOM 8789 O O . LEU B 1 133 ? -61.719 96.312 51.312 1 90.94 133 LEU B O 1
ATOM 8793 N N . PHE B 1 134 ? -61.781 96 49.156 1 91.5 134 PHE B N 1
ATOM 8794 C CA . PHE B 1 134 ? -61.688 97.438 48.844 1 91.5 134 PHE B CA 1
ATOM 8795 C C . PHE B 1 134 ? -62.938 98.188 49.281 1 91.5 134 PHE B C 1
ATOM 8797 O O . PHE B 1 134 ? -62.844 99.312 49.844 1 91.5 134 PHE B O 1
ATOM 8804 N N . HIS B 1 135 ? -64.062 97.562 49.094 1 87.38 135 HIS B N 1
ATOM 8805 C CA . HIS B 1 135 ? -65.312 98.188 49.562 1 87.38 135 HIS B CA 1
ATOM 8806 C C . HIS B 1 135 ? -65.375 98.188 51.094 1 87.38 135 HIS B C 1
ATOM 8808 O O . HIS B 1 135 ? -65.875 99.188 51.656 1 87.38 135 HIS B O 1
ATOM 8814 N N . ALA B 1 136 ? -64.938 97.188 51.625 1 88.31 136 ALA B N 1
ATOM 8815 C CA . ALA B 1 136 ? -64.938 97.125 53.094 1 88.31 136 ALA B CA 1
ATOM 8816 C C . ALA B 1 136 ? -64.062 98.25 53.625 1 88.31 136 ALA B C 1
ATOM 8818 O O . ALA B 1 136 ? -64.438 98.938 54.594 1 88.31 136 ALA B O 1
ATOM 8819 N N . LEU B 1 137 ? -62.875 98.562 53.031 1 90.75 137 LEU B N 1
ATOM 8820 C CA . LEU B 1 137 ? -61.969 99.625 53.5 1 90.75 137 LEU B CA 1
ATOM 8821 C C . LEU B 1 137 ? -62.594 101 53.25 1 90.75 137 LEU B C 1
ATOM 8823 O O . LEU B 1 137 ? -62.406 101.875 54.062 1 90.75 137 LEU B O 1
ATOM 8827 N N . GLU B 1 138 ? -63.344 101.125 52.219 1 88.88 138 GLU B N 1
ATOM 8828 C CA . GLU B 1 138 ? -64.062 102.375 51.938 1 88.88 138 GLU B CA 1
ATOM 8829 C C . GLU B 1 138 ? -65.125 102.688 53 1 88.88 138 GLU B C 1
ATOM 8831 O O . GLU B 1 138 ? -65.312 103.812 53.375 1 88.88 138 GLU B O 1
ATOM 8836 N N . GLU B 1 139 ? -65.688 101.75 53.438 1 86.25 139 GLU B N 1
ATOM 8837 C CA . GLU B 1 139 ? -66.75 101.875 54.438 1 86.25 139 GLU B CA 1
ATOM 8838 C C . GLU B 1 139 ? -66.188 102.188 55.812 1 86.25 139 GLU B C 1
ATOM 8840 O O . GLU B 1 139 ? -66.812 102.938 56.594 1 86.25 139 GLU B O 1
ATOM 8845 N N . VAL B 1 140 ? -65.062 101.75 56.062 1 87 140 VAL B N 1
ATOM 8846 C CA . VAL B 1 140 ? -64.5 101.938 57.406 1 87 140 VAL B CA 1
ATOM 8847 C C . VAL B 1 140 ? -63.438 103 57.375 1 87 140 VAL B C 1
ATOM 8849 O O . VAL B 1 140 ? -62.719 103.188 58.375 1 87 140 VAL B O 1
ATOM 8852 N N . LYS B 1 141 ? -63.125 103.75 56.438 1 88.88 141 LYS B N 1
ATOM 8853 C CA . LYS B 1 141 ? -62.031 104.75 56.25 1 88.88 141 LYS B CA 1
ATOM 8854 C C . LYS B 1 141 ? -62.031 105.812 57.344 1 88.88 141 LYS B C 1
ATOM 8856 O O . LYS B 1 141 ? -60.969 106.312 57.719 1 88.88 141 LYS B O 1
ATOM 8861 N N . GLU B 1 142 ? -63.25 106.062 57.875 1 82.62 142 GLU B N 1
ATOM 8862 C CA . GLU B 1 142 ? -63.344 107.125 58.875 1 82.62 142 GLU B CA 1
ATOM 8863 C C . GLU B 1 142 ? -63 106.625 60.281 1 82.62 142 GLU B C 1
ATOM 8865 O O . GLU B 1 142 ? -62.781 107.375 61.188 1 82.62 142 GLU B O 1
ATOM 8870 N N . HIS B 1 143 ? -62.969 105.375 60.344 1 83.25 143 HIS B N 1
ATOM 8871 C CA . HIS B 1 143 ? -62.75 104.75 61.656 1 83.25 143 HIS B CA 1
ATOM 8872 C C . HIS B 1 143 ? -61.25 104.5 61.906 1 83.25 143 HIS B C 1
ATOM 8874 O O . HIS B 1 143 ? -60.875 104.062 62.969 1 83.25 143 HIS B O 1
ATOM 8880 N N . LEU B 1 144 ? -60.312 104.688 60.938 1 85.88 144 LEU B N 1
ATOM 8881 C CA . LEU B 1 144 ? -58.875 104.562 61.125 1 85.88 144 LEU B CA 1
ATOM 8882 C C . LEU B 1 144 ? -58.281 105.875 61.75 1 85.88 144 LEU B C 1
ATOM 8884 O O . LEU B 1 144 ? -58.438 106.938 61.219 1 85.88 144 LEU B O 1
ATOM 8888 N N . SER B 1 145 ? -57.875 105.75 63.031 1 83.62 145 SER B N 1
ATOM 8889 C CA . SER B 1 145 ? -57.438 106.938 63.781 1 83.62 145 SER B CA 1
ATOM 8890 C C . SER B 1 145 ? -55.938 107 63.938 1 83.62 145 SER B C 1
ATOM 8892 O O . SER B 1 145 ? -55.375 108 64.375 1 83.62 145 SER B O 1
ATOM 8894 N N . THR B 1 146 ? -55.312 106 63.656 1 86.62 146 THR B N 1
ATOM 8895 C CA . THR B 1 146 ? -53.844 106 63.844 1 86.62 146 THR B CA 1
ATOM 8896 C C . THR B 1 146 ? -53.125 105.875 62.5 1 86.62 146 THR B C 1
ATOM 8898 O O . THR B 1 146 ? -53.656 105.312 61.562 1 86.62 146 THR B O 1
ATOM 8901 N N . SER B 1 147 ? -52 106.375 62.406 1 85.75 147 SER B N 1
ATOM 8902 C CA . SER B 1 147 ? -51.188 106.375 61.188 1 85.75 147 SER B CA 1
ATOM 8903 C C . SER B 1 147 ? -50.781 104.938 60.812 1 85.75 147 SER B C 1
ATOM 8905 O O . SER B 1 147 ? -50.75 104.625 59.625 1 85.75 147 SER B O 1
ATOM 8907 N N . ASP B 1 148 ? -50.531 104.062 61.75 1 85.75 148 ASP B N 1
ATOM 8908 C CA . ASP B 1 148 ? -50.094 102.688 61.5 1 85.75 148 ASP B CA 1
ATOM 8909 C C . ASP B 1 148 ? -51.156 101.875 60.781 1 85.75 148 ASP B C 1
ATOM 8911 O O . ASP B 1 148 ? -50.844 101.125 59.875 1 85.75 148 ASP B O 1
ATOM 8915 N N . LEU B 1 149 ? -52.406 102.125 61.188 1 88.38 149 LEU B N 1
ATOM 8916 C CA . LEU B 1 149 ? -53.5 101.375 60.531 1 88.38 149 LEU B CA 1
ATOM 8917 C C . LEU B 1 149 ? -53.719 101.875 59.094 1 88.38 149 LEU B C 1
ATOM 8919 O O . LEU B 1 149 ? -54 101.062 58.219 1 88.38 149 LEU B O 1
ATOM 8923 N N . CYS B 1 150 ? -53.438 103.188 58.969 1 89.75 150 CYS B N 1
ATOM 8924 C CA . CYS B 1 150 ? -53.594 103.688 57.625 1 89.75 150 CYS B CA 1
ATOM 8925 C C . CYS B 1 150 ? -52.469 103.188 56.719 1 89.75 150 CYS B C 1
ATOM 8927 O O . CYS B 1 150 ? -52.719 102.875 55.562 1 89.75 150 CYS B O 1
ATOM 8929 N N . TYR B 1 151 ? -51.312 103.125 57.312 1 89.62 151 TYR B N 1
ATOM 8930 C CA . TYR B 1 151 ? -50.188 102.625 56.562 1 89.62 151 TYR B CA 1
ATOM 8931 C C . TYR B 1 151 ? -50.438 101.188 56.125 1 89.62 151 TYR B C 1
ATOM 8933 O O . TYR B 1 151 ? -50.219 100.812 54.969 1 89.62 151 TYR B O 1
ATOM 8941 N N . ARG B 1 152 ? -50.906 100.375 56.938 1 89.38 152 ARG B N 1
ATOM 8942 C CA . ARG B 1 152 ? -51.188 98.938 56.688 1 89.38 152 ARG B CA 1
ATOM 8943 C C . ARG B 1 152 ? -52.281 98.812 55.625 1 89.38 152 ARG B C 1
ATOM 8945 O O . ARG B 1 152 ? -52.188 97.938 54.719 1 89.38 152 ARG B O 1
ATOM 8952 N N . ALA B 1 153 ? -53.312 99.562 55.812 1 91.31 153 ALA B N 1
ATOM 8953 C CA . ALA B 1 153 ? -54.438 99.5 54.875 1 91.31 153 ALA B CA 1
ATOM 8954 C C . ALA B 1 153 ? -54 99.875 53.469 1 91.31 153 ALA B C 1
ATOM 8956 O O . ALA B 1 153 ? -54.312 99.188 52.5 1 91.31 153 ALA B O 1
ATOM 8957 N N . LEU B 1 154 ? -53.219 100.938 53.406 1 91.5 154 LEU B N 1
ATOM 8958 C CA . LEU B 1 154 ? -52.781 101.375 52.094 1 91.5 154 LEU B CA 1
ATOM 8959 C C . LEU B 1 154 ? -51.781 100.375 51.5 1 91.5 154 LEU B C 1
ATOM 8961 O O . LEU B 1 154 ? -51.812 100.125 50.281 1 91.5 154 LEU B O 1
ATOM 8965 N N . SER B 1 155 ? -50.938 99.875 52.25 1 92 155 SER B N 1
ATOM 8966 C CA . SER B 1 155 ? -49.969 98.875 51.781 1 92 155 SER B CA 1
ATOM 8967 C C . SER B 1 155 ? -50.688 97.625 51.25 1 92 155 SER B C 1
ATOM 8969 O O . SER B 1 155 ? -50.312 97.125 50.188 1 92 155 SER B O 1
ATOM 8971 N N . ASN B 1 156 ? -51.688 97.125 51.969 1 92.44 156 ASN B N 1
ATOM 8972 C CA . ASN B 1 156 ? -52.5 96 51.531 1 92.44 156 ASN B CA 1
ATOM 8973 C C . ASN B 1 156 ? -53.188 96.25 50.188 1 92.44 156 ASN B C 1
ATOM 8975 O O . ASN B 1 156 ? -53.188 95.375 49.312 1 92.44 156 ASN B O 1
ATOM 8979 N N . CYS B 1 157 ? -53.625 97.5 50.094 1 91.81 157 CYS B N 1
ATOM 8980 C CA . CYS B 1 157 ? -54.312 97.812 48.875 1 91.81 157 CYS B CA 1
ATOM 8981 C C . CYS B 1 157 ? -53.344 97.875 47.688 1 91.81 157 CYS B C 1
ATOM 8983 O O . CYS B 1 157 ? -53.594 97.312 46.656 1 91.81 157 CYS B O 1
ATOM 8985 N N . LEU B 1 158 ? -52.281 98.5 47.969 1 91.69 158 LEU B N 1
ATOM 8986 C CA . LEU B 1 158 ? -51.312 98.688 46.906 1 91.69 158 LEU B CA 1
ATOM 8987 C C . LEU B 1 158 ? -50.719 97.375 46.469 1 91.69 158 LEU B C 1
ATOM 8989 O O . LEU B 1 158 ? -50.562 97.062 45.281 1 91.69 158 LEU B O 1
ATOM 8993 N N . ASP B 1 159 ? -50.344 96.5 47.344 1 90.62 159 ASP B N 1
ATOM 8994 C CA . ASP B 1 159 ? -49.781 95.188 47.031 1 90.62 159 ASP B CA 1
ATOM 8995 C C . ASP B 1 159 ? -50.812 94.312 46.344 1 90.62 159 ASP B C 1
ATOM 8997 O O . ASP B 1 159 ? -50.469 93.562 45.406 1 90.62 159 ASP B O 1
ATOM 9001 N N . SER B 1 160 ? -52.062 94.375 46.844 1 90 160 SER B N 1
ATOM 9002 C CA . SER B 1 160 ? -53.125 93.625 46.219 1 90 160 SER B CA 1
ATOM 9003 C C . SER B 1 160 ? -53.375 94.062 44.781 1 90 160 SER B C 1
ATOM 9005 O O . SER B 1 160 ? -53.531 93.25 43.875 1 90 160 SER B O 1
ATOM 9007 N N . LEU B 1 161 ? -53.312 95.375 44.656 1 90.69 161 LEU B N 1
ATOM 9008 C CA . LEU B 1 161 ? -53.5 95.938 43.312 1 90.69 161 LEU B CA 1
ATOM 9009 C C . LEU B 1 161 ? -52.312 95.562 42.406 1 90.69 161 LEU B C 1
ATOM 9011 O O . LEU B 1 161 ? -52.5 95.188 41.25 1 90.69 161 LEU B O 1
ATOM 9015 N N . TYR B 1 162 ? -51.188 95.562 42.938 1 89.75 162 TYR B N 1
ATOM 9016 C CA . TYR B 1 162 ? -49.969 95.25 42.188 1 89.75 162 TYR B CA 1
ATOM 9017 C C . TYR B 1 162 ? -49.938 93.812 41.781 1 89.75 162 TYR B C 1
ATOM 9019 O O . TYR B 1 162 ? -49.656 93.5 40.625 1 89.75 162 TYR B O 1
ATOM 9027 N N . THR B 1 163 ? -50.219 92.875 42.625 1 88.69 163 THR B N 1
ATOM 9028 C CA . THR B 1 163 ? -50.094 91.438 42.375 1 88.69 163 THR B CA 1
ATOM 9029 C C . THR B 1 163 ? -51.312 90.875 41.594 1 88.69 163 THR B C 1
ATOM 9031 O O . THR B 1 163 ? -51.219 89.875 40.938 1 88.69 163 THR B O 1
ATOM 9034 N N . SER B 1 164 ? -52.406 91.562 41.656 1 86.81 164 SER B N 1
ATOM 9035 C CA . SER B 1 164 ? -53.625 91.125 41 1 86.81 164 SER B CA 1
ATOM 9036 C C . SER B 1 164 ? -53.75 91.688 39.594 1 86.81 164 SER B C 1
ATOM 9038 O O . SER B 1 164 ? -54.219 91 38.656 1 86.81 164 SER B O 1
ATOM 9040 N N . HIS B 1 165 ? -53.188 92.938 39.438 1 87.56 165 HIS B N 1
ATOM 9041 C CA . HIS B 1 165 ? -53.469 93.562 38.156 1 87.56 165 HIS B CA 1
ATOM 9042 C C . HIS B 1 165 ? -52.188 93.875 37.406 1 87.56 165 HIS B C 1
ATOM 9044 O O . HIS B 1 165 ? -52.156 93.812 36.156 1 87.56 165 HIS B O 1
ATOM 9050 N N . LEU B 1 166 ? -51.094 94.062 38.062 1 87.5 166 LEU B N 1
ATOM 9051 C CA . LEU B 1 166 ? -49.938 94.625 37.375 1 87.5 166 LEU B CA 1
ATOM 9052 C C . LEU B 1 166 ? -48.906 93.562 37.031 1 87.5 166 LEU B C 1
ATOM 9054 O O . LEU B 1 166 ? -48.156 93.75 36.062 1 87.5 166 LEU B O 1
ATOM 9058 N N . ILE B 1 167 ? -48.781 92.375 37.719 1 84.75 167 ILE B N 1
ATOM 9059 C CA . ILE B 1 167 ? -47.75 91.375 37.438 1 84.75 167 ILE B CA 1
ATOM 9060 C C . ILE B 1 167 ? -48.438 90.062 37.062 1 84.75 167 ILE B C 1
ATOM 9062 O O . ILE B 1 167 ? -49.438 89.688 37.656 1 84.75 167 ILE B O 1
ATOM 9066 N N . ASP B 1 168 ? -47.875 89.312 36.094 1 81.06 168 ASP B N 1
ATOM 9067 C CA . ASP B 1 168 ? -48.375 88.062 35.656 1 81.06 168 ASP B CA 1
ATOM 9068 C C . ASP B 1 168 ? -47.438 86.875 36.062 1 81.06 168 ASP B C 1
ATOM 9070 O O . ASP B 1 168 ? -47.844 85.75 36.062 1 81.06 168 ASP B O 1
ATOM 9074 N N . GLN B 1 169 ? -46.25 87.312 36.25 1 81.25 169 GLN B N 1
ATOM 9075 C CA . GLN B 1 169 ? -45.281 86.312 36.656 1 81.25 169 GLN B CA 1
ATOM 9076 C C . GLN B 1 169 ? -44.531 86.75 37.938 1 81.25 169 GLN B C 1
ATOM 9078 O O . GLN B 1 169 ? -44.375 87.938 38.156 1 81.25 169 GLN B O 1
ATOM 9083 N N . ALA B 1 170 ? -44.188 85.688 38.656 1 79.5 170 ALA B N 1
ATOM 9084 C CA . ALA B 1 170 ? -43.469 86 39.875 1 79.5 170 ALA B CA 1
ATOM 9085 C C . ALA B 1 170 ? -42.156 86.688 39.594 1 79.5 170 ALA B C 1
ATOM 9087 O O . ALA B 1 170 ? -41.469 86.375 38.625 1 79.5 170 ALA B O 1
ATOM 9088 N N . ILE B 1 171 ? -41.969 87.75 40.125 1 80 171 ILE B N 1
ATOM 9089 C CA . ILE B 1 171 ? -40.688 88.5 39.969 1 80 171 ILE B CA 1
ATOM 9090 C C . ILE B 1 171 ? -39.625 87.875 40.844 1 80 171 ILE B C 1
ATOM 9092 O O . ILE B 1 171 ? -39.781 87.812 42.062 1 80 171 ILE B O 1
ATOM 9096 N N . ILE B 1 172 ? -38.656 87.188 40.156 1 79.69 172 ILE B N 1
ATOM 9097 C CA . ILE B 1 172 ? -37.562 86.5 40.906 1 79.69 172 ILE B CA 1
ATOM 9098 C C . ILE B 1 172 ? -36.5 87.562 41.25 1 79.69 172 ILE B C 1
ATOM 9100 O O . ILE B 1 172 ? -35.812 88.062 40.375 1 79.69 172 ILE B O 1
ATOM 9104 N N . LEU B 1 173 ? -36.562 88 42.562 1 82.44 173 LEU B N 1
ATOM 9105 C CA . LEU B 1 173 ? -35.562 88.938 43.031 1 82.44 173 LEU B CA 1
ATOM 9106 C C . LEU B 1 173 ? -34.188 88.25 43.125 1 82.44 173 LEU B C 1
ATOM 9108 O O . LEU B 1 173 ? -34.094 87.125 43.469 1 82.44 173 LEU B O 1
ATOM 9112 N N . PRO B 1 174 ? -33.188 89 42.625 1 85.31 174 PRO B N 1
ATOM 9113 C CA . PRO B 1 174 ? -31.844 88.438 42.844 1 85.31 174 PRO B CA 1
ATOM 9114 C C . PRO B 1 174 ? -31.531 88.188 44.312 1 85.31 174 PRO B C 1
ATOM 9116 O O . PRO B 1 174 ? -32.125 88.812 45.188 1 85.31 174 PRO B O 1
ATOM 9119 N N . ALA B 1 175 ? -30.625 87.188 44.594 1 85.56 175 ALA B N 1
ATOM 9120 C CA . ALA B 1 175 ? -30.328 86.75 45.938 1 85.56 175 ALA B CA 1
ATOM 9121 C C . ALA B 1 175 ? -29.875 87.938 46.812 1 85.56 175 ALA B C 1
ATOM 9123 O O . ALA B 1 175 ? -30.25 88 48 1 85.56 175 ALA B O 1
ATOM 9124 N N . GLU B 1 176 ? -29.188 88.875 46.25 1 85.69 176 GLU B N 1
ATOM 9125 C CA . GLU B 1 176 ? -28.672 90 47 1 85.69 176 GLU B CA 1
ATOM 9126 C C . GLU B 1 176 ? -29.812 90.938 47.438 1 85.69 176 GLU B C 1
ATOM 9128 O O . GLU B 1 176 ? -29.844 91.438 48.562 1 85.69 176 GLU B O 1
ATOM 9133 N N . ALA B 1 177 ? -30.703 91.188 46.5 1 84.06 177 ALA B N 1
ATOM 9134 C CA . ALA B 1 177 ? -31.844 92.062 46.75 1 84.06 177 ALA B CA 1
ATOM 9135 C C . ALA B 1 177 ? -32.781 91.438 47.781 1 84.06 177 ALA B C 1
ATOM 9137 O O . ALA B 1 177 ? -33.344 92.125 48.625 1 84.06 177 ALA B O 1
ATOM 9138 N N . GLN B 1 178 ? -32.812 90.125 47.625 1 84.75 178 GLN B N 1
ATOM 9139 C CA . GLN B 1 178 ? -33.625 89.438 48.594 1 84.75 178 GLN B CA 1
ATOM 9140 C C . GLN B 1 178 ? -33.031 89.5 50 1 84.75 178 GLN B C 1
ATOM 9142 O O . GLN B 1 178 ? -33.75 89.75 50.969 1 84.75 178 GLN B O 1
ATOM 9147 N N . LEU B 1 179 ? -31.734 89.375 50.094 1 86.38 179 LEU B N 1
ATOM 9148 C CA . LEU B 1 179 ? -31.062 89.375 51.375 1 86.38 179 LEU B CA 1
ATOM 9149 C C . LEU B 1 179 ? -31.125 90.75 52 1 86.38 179 LEU B C 1
ATOM 9151 O O . LEU B 1 179 ? -31.281 90.938 53.219 1 86.38 179 LEU B O 1
ATOM 9155 N N . GLN B 1 180 ? -31.094 91.812 51.188 1 84.31 180 GLN B N 1
ATOM 9156 C CA . GLN B 1 180 ? -31.219 93.188 51.656 1 84.31 180 GLN B CA 1
ATOM 9157 C C . GLN B 1 180 ? -32.594 93.5 52.219 1 84.31 180 GLN B C 1
ATOM 9159 O O . GLN B 1 180 ? -32.75 94.125 53.281 1 84.31 180 GLN B O 1
ATOM 9164 N N . SER B 1 181 ? -33.562 93.062 51.5 1 81.94 181 SER B N 1
ATOM 9165 C CA . SER B 1 181 ? -34.938 93.188 51.938 1 81.94 181 SER B CA 1
ATOM 9166 C C . SER B 1 181 ? -35.188 92.5 53.25 1 81.94 181 SER B C 1
ATOM 9168 O O . SER B 1 181 ? -35.844 93 54.156 1 81.94 181 SER B O 1
ATOM 9170 N N . LEU B 1 182 ? -34.594 91.312 53.375 1 85.38 182 LEU B N 1
ATOM 9171 C CA . LEU B 1 182 ? -34.75 90.5 54.594 1 85.38 182 LEU B CA 1
ATOM 9172 C C . LEU B 1 182 ? -34.031 91.188 55.781 1 85.38 182 LEU B C 1
ATOM 9174 O O . LEU B 1 182 ? -34.531 91.188 56.906 1 85.38 182 LEU B O 1
ATOM 9178 N N . ASN B 1 183 ? -32.875 91.688 55.5 1 85.75 183 ASN B N 1
ATOM 9179 C CA . ASN B 1 183 ? -32.094 92.375 56.531 1 85.75 183 ASN B CA 1
ATOM 9180 C C . ASN B 1 183 ? -32.844 93.625 57.094 1 85.75 183 ASN B C 1
ATOM 9182 O O . ASN B 1 183 ? -32.844 93.875 58.312 1 85.75 183 ASN B O 1
ATOM 9186 N N . SER B 1 184 ? -33.375 94.375 56.156 1 81.12 184 SER B N 1
ATOM 9187 C CA . SER B 1 184 ? -34.156 95.5 56.594 1 81.12 184 SER B CA 1
ATOM 9188 C C . SER B 1 184 ? -35.344 95.125 57.469 1 81.12 184 SER B C 1
ATOM 9190 O O . SER B 1 184 ? -35.594 95.75 58.5 1 81.12 184 SER B O 1
ATOM 9192 N N . ALA B 1 185 ? -36 94.062 57.094 1 79.88 185 ALA B N 1
ATOM 9193 C CA . ALA B 1 185 ? -37.156 93.562 57.812 1 79.88 185 ALA B CA 1
ATOM 9194 C C . ALA B 1 185 ? -36.75 93 59.188 1 79.88 185 ALA B C 1
ATOM 9196 O O . ALA B 1 185 ? -37.406 93.312 60.188 1 79.88 185 ALA B O 1
ATOM 9197 N N . VAL B 1 186 ? -35.594 92.25 59.281 1 83.38 186 VAL B N 1
ATOM 9198 C CA . VAL B 1 186 ? -35.125 91.688 60.531 1 83.38 186 VAL B CA 1
ATOM 9199 C C . VAL B 1 186 ? -34.656 92.75 61.469 1 83.38 186 VAL B C 1
ATOM 9201 O O . VAL B 1 186 ? -34.938 92.75 62.688 1 83.38 186 VAL B O 1
ATOM 9204 N N . THR B 1 187 ? -33.969 93.812 60.938 1 81.31 187 THR B N 1
ATOM 9205 C CA . THR B 1 187 ? -33.438 94.875 61.75 1 81.31 187 THR B CA 1
ATOM 9206 C C . THR B 1 187 ? -34.562 95.688 62.406 1 81.31 187 THR B C 1
ATOM 9208 O O . THR B 1 187 ? -34.469 96 63.594 1 81.31 187 THR B O 1
ATOM 9211 N N . VAL B 1 188 ? -35.562 96 61.719 1 78.12 188 VAL B N 1
ATOM 9212 C CA . VAL B 1 188 ? -36.688 96.812 62.25 1 78.12 188 VAL B CA 1
ATOM 9213 C C . VAL B 1 188 ? -37.438 96 63.312 1 78.12 188 VAL B C 1
ATOM 9215 O O . VAL B 1 188 ? -37.812 96.5 64.375 1 78.12 188 VAL B O 1
ATOM 9218 N N . ARG B 1 189 ? -37.625 94.625 62.969 1 77.25 189 ARG B N 1
ATOM 9219 C CA . ARG B 1 189 ? -38.344 93.75 63.906 1 77.25 189 ARG B CA 1
ATOM 9220 C C . ARG B 1 189 ? -37.531 93.5 65.188 1 77.25 189 ARG B C 1
ATOM 9222 O O . ARG B 1 189 ? -38.094 93.438 66.25 1 77.25 189 ARG B O 1
ATOM 9229 N N . LYS B 1 190 ? -36.156 93.438 65.062 1 77.06 190 LYS B N 1
ATOM 9230 C CA . LYS B 1 190 ? -35.281 93.25 66.188 1 77.06 190 LYS B CA 1
ATOM 9231 C C . LYS B 1 190 ? -35.312 94.5 67.125 1 77.06 190 LYS B C 1
ATOM 9233 O O . LYS B 1 190 ? -35.281 94.375 68.312 1 77.06 190 LYS B O 1
ATOM 9238 N N . ARG B 1 191 ? -35.375 95.75 66.562 1 76.44 191 ARG B N 1
ATOM 9239 C CA . ARG B 1 191 ? -35.406 97 67.375 1 76.44 191 ARG B CA 1
ATOM 9240 C C . ARG B 1 191 ? -36.719 97.125 68.125 1 76.44 191 ARG B C 1
ATOM 9242 O O . ARG B 1 191 ? -36.719 97.625 69.25 1 76.44 191 ARG B O 1
ATOM 9249 N N . HIS B 1 192 ? -37.75 96.625 67.562 1 70.69 192 HIS B N 1
ATOM 9250 C CA . HIS B 1 192 ? -39.031 96.812 68.188 1 70.69 192 HIS B CA 1
ATOM 9251 C C . HIS B 1 192 ? -39.375 95.625 69.062 1 70.69 192 HIS B C 1
ATOM 9253 O O . HIS B 1 192 ? -40.188 95.75 70 1 70.69 192 HIS B O 1
ATOM 9259 N N . ALA B 1 193 ? -38.75 94.312 68.75 1 64.94 193 ALA B N 1
ATOM 9260 C CA . ALA B 1 193 ? -39.031 93.188 69.625 1 64.94 193 ALA B CA 1
ATOM 9261 C C . ALA B 1 193 ? -38.125 93.125 70.812 1 64.94 193 ALA B C 1
ATOM 9263 O O . ALA B 1 193 ? -36.969 93.562 70.75 1 64.94 193 ALA B O 1
ATOM 9264 N N . GLY B 1 194 ? -38.406 93.375 72.062 1 56.91 194 GLY B N 1
ATOM 9265 C CA . GLY B 1 194 ? -37.594 93.125 73.312 1 56.91 194 GLY B CA 1
ATOM 9266 C C . GLY B 1 194 ? -36.688 91.938 73.188 1 56.91 194 GLY B C 1
ATOM 9267 O O . GLY B 1 194 ? -36.906 91.062 72.312 1 56.91 194 GLY B O 1
ATOM 9268 N N . ILE B 1 195 ? -35.312 91.812 73.688 1 52.16 195 ILE B N 1
ATOM 9269 C CA . ILE B 1 195 ? -34.219 90.875 73.625 1 52.16 195 ILE B CA 1
ATOM 9270 C C . ILE B 1 195 ? -34.75 89.438 73.75 1 52.16 195 ILE B C 1
ATOM 9272 O O . ILE B 1 195 ? -34.25 88.5 73.062 1 52.16 195 ILE B O 1
ATOM 9276 N N . GLU B 1 196 ? -35.688 89.125 74.688 1 54.72 196 GLU B N 1
ATOM 9277 C CA . GLU B 1 196 ? -36.031 87.75 75.062 1 54.72 196 GLU B CA 1
ATOM 9278 C C . GLU B 1 196 ? -36.781 87 74 1 54.72 196 GLU B C 1
ATOM 9280 O O . GLU B 1 196 ? -36.625 85.812 73.875 1 54.72 196 GLU B O 1
ATOM 9285 N N . LYS B 1 197 ? -37.562 87.625 73.125 1 60.91 197 LYS B N 1
ATOM 9286 C CA . LYS B 1 197 ? -38.5 86.875 72.25 1 60.91 197 LYS B CA 1
ATOM 9287 C C . LYS B 1 197 ? -38.062 86.875 70.812 1 60.91 197 LYS B C 1
ATOM 9289 O O . LYS B 1 197 ? -38.812 86.438 69.938 1 60.91 197 LYS B O 1
ATOM 9294 N N . PHE B 1 198 ? -36.938 87.25 70.5 1 68.38 198 PHE B N 1
ATOM 9295 C CA . PHE B 1 198 ? -36.562 87.375 69.125 1 68.38 198 PHE B CA 1
ATOM 9296 C C . PHE B 1 198 ? -36.031 86.062 68.5 1 68.38 198 PHE B C 1
ATOM 9298 O O . PHE B 1 198 ? -34.969 85.625 68.938 1 68.38 198 PHE B O 1
ATOM 9305 N N . ASP B 1 199 ? -36.906 85.312 67.938 1 81 199 ASP B N 1
ATOM 9306 C CA . ASP B 1 199 ? -36.5 84.188 67.125 1 81 199 ASP B CA 1
ATOM 9307 C C . ASP B 1 199 ? -36.125 84.5 65.688 1 81 199 ASP B C 1
ATOM 9309 O O . ASP B 1 199 ? -37.031 84.75 64.875 1 81 199 ASP B O 1
ATOM 9313 N N . LEU B 1 200 ? -34.875 84.625 65.438 1 83.19 200 LEU B N 1
ATOM 9314 C CA . LEU B 1 200 ? -34.344 85.062 64.125 1 83.19 200 LEU B CA 1
ATOM 9315 C C . LEU B 1 200 ? -34.938 84.25 63 1 83.19 200 LEU B C 1
ATOM 9317 O O . LEU B 1 200 ? -35.344 84.75 61.969 1 83.19 200 LEU B O 1
ATOM 9321 N N . VAL B 1 201 ? -35.031 82.938 63.062 1 86 201 VAL B N 1
ATOM 9322 C CA . VAL B 1 201 ? -35.5 82 62.031 1 86 201 VAL B CA 1
ATOM 9323 C C . VAL B 1 201 ? -36.969 82.25 61.719 1 86 201 VAL B C 1
ATOM 9325 O O . VAL B 1 201 ? -37.344 82.312 60.531 1 86 201 VAL B O 1
ATOM 9328 N N . GLN B 1 202 ? -37.719 82.5 62.688 1 82.38 202 GLN B N 1
ATOM 9329 C CA . GLN B 1 202 ? -39.125 82.75 62.5 1 82.38 202 GLN B CA 1
ATOM 9330 C C . GLN B 1 202 ? -39.375 84.062 61.812 1 82.38 202 GLN B C 1
ATOM 9332 O O . GLN B 1 202 ? -40.219 84.188 60.938 1 82.38 202 GLN B O 1
ATOM 9337 N N . VAL B 1 203 ? -38.562 85 62.312 1 84.12 203 VAL B N 1
ATOM 9338 C CA . VAL B 1 203 ? -38.719 86.375 61.75 1 84.12 203 VAL B CA 1
ATOM 9339 C C . VAL B 1 203 ? -38.312 86.375 60.281 1 84.12 203 VAL B C 1
ATOM 9341 O O . VAL B 1 203 ? -39 87 59.438 1 84.12 203 VAL B O 1
ATOM 9344 N N . ILE B 1 204 ? -37.281 85.625 59.938 1 86.25 204 ILE B N 1
ATOM 9345 C CA . ILE B 1 204 ? -36.812 85.5 58.562 1 86.25 204 ILE B CA 1
ATOM 9346 C C . ILE B 1 204 ? -37.844 84.812 57.719 1 86.25 204 ILE B C 1
ATOM 9348 O O . ILE B 1 204 ? -38.156 85.25 56.594 1 86.25 204 ILE B O 1
ATOM 9352 N N . SER B 1 205 ? -38.406 83.688 58.156 1 85.62 205 SER B N 1
ATOM 9353 C CA . SER B 1 205 ? -39.438 82.938 57.406 1 85.62 205 SER B CA 1
ATOM 9354 C C . SER B 1 205 ? -40.656 83.812 57.125 1 85.62 205 SER B C 1
ATOM 9356 O O . SER B 1 205 ? -41.219 83.812 56.031 1 85.62 205 SER B O 1
ATOM 9358 N N . GLU B 1 206 ? -41 84.688 58.156 1 81.69 206 GLU B N 1
ATOM 9359 C CA . GLU B 1 206 ? -42.156 85.562 57.969 1 81.69 206 GLU B CA 1
ATOM 9360 C C . GLU B 1 206 ? -41.844 86.625 56.969 1 81.69 206 GLU B C 1
ATOM 9362 O O . GLU B 1 206 ? -42.688 86.938 56.125 1 81.69 206 GLU B O 1
ATOM 9367 N N . ALA B 1 207 ? -40.688 87.188 57.219 1 84.12 207 ALA B N 1
ATOM 9368 C CA . ALA B 1 207 ? -40.281 88.25 56.281 1 84.12 207 ALA B CA 1
ATOM 9369 C C . ALA B 1 207 ? -40.219 87.688 54.844 1 84.12 207 ALA B C 1
ATOM 9371 O O . ALA B 1 207 ? -40.594 88.375 53.906 1 84.12 207 ALA B O 1
ATOM 9372 N N . HIS B 1 208 ? -39.688 86.5 54.719 1 84.5 208 HIS B N 1
ATOM 9373 C CA . HIS B 1 208 ? -39.562 85.875 53.406 1 84.5 208 HIS B CA 1
ATOM 9374 C C . HIS B 1 208 ? -40.938 85.625 52.812 1 84.5 208 HIS B C 1
ATOM 9376 O O . HIS B 1 208 ? -41.125 85.812 51.594 1 84.5 208 HIS B O 1
ATOM 9382 N N . SER B 1 209 ? -41.875 85.188 53.562 1 83.81 209 SER B N 1
ATOM 9383 C CA . SER B 1 209 ? -43.25 84.938 53.125 1 83.81 209 SER B CA 1
ATOM 9384 C C . SER B 1 209 ? -43.875 86.25 52.688 1 83.81 209 SER B C 1
ATOM 9386 O O . SER B 1 209 ? -44.594 86.312 51.688 1 83.81 209 SER B O 1
ATOM 9388 N N . ASP B 1 210 ? -43.562 87.312 53.406 1 83.5 210 ASP B N 1
ATOM 9389 C CA . ASP B 1 210 ? -44.094 88.625 53.062 1 83.5 210 ASP B CA 1
ATOM 9390 C C . ASP B 1 210 ? -43.531 89.062 51.719 1 83.5 210 ASP B C 1
ATOM 9392 O O . ASP B 1 210 ? -44.25 89.562 50.875 1 83.5 210 ASP B O 1
ATOM 9396 N N . LEU B 1 211 ? -42.281 88.875 51.625 1 84.31 211 LEU B N 1
ATOM 9397 C CA . LEU B 1 211 ? -41.594 89.312 50.406 1 84.31 211 LEU B CA 1
ATOM 9398 C C . LEU B 1 211 ? -42.125 88.5 49.219 1 84.31 211 LEU B C 1
ATOM 9400 O O . LEU B 1 211 ? -42.312 89.062 48.125 1 84.31 211 LEU B O 1
ATOM 9404 N N . LYS B 1 212 ? -42.344 87.312 49.375 1 84.31 212 LYS B N 1
ATOM 9405 C CA . LYS B 1 212 ? -42.844 86.5 48.312 1 84.31 212 LYS B CA 1
ATOM 9406 C C . LYS B 1 212 ? -44.281 86.875 47.938 1 84.31 212 LYS B C 1
ATOM 9408 O O . LYS B 1 212 ? -44.594 86.938 46.75 1 84.31 212 LYS B O 1
ATOM 9413 N N . ALA B 1 213 ? -45.031 87.125 48.844 1 84.31 213 ALA B N 1
ATOM 9414 C CA . ALA B 1 213 ? -46.406 87.5 48.625 1 84.31 213 ALA B CA 1
ATOM 9415 C C . ALA B 1 213 ? -46.5 88.812 47.812 1 84.31 213 ALA B C 1
ATOM 9417 O O . ALA B 1 213 ? -47.406 89 47 1 84.31 213 ALA B O 1
ATOM 9418 N N . ALA B 1 214 ? -45.469 89.625 48.031 1 84.38 214 ALA B N 1
ATOM 9419 C CA . ALA B 1 214 ? -45.469 90.938 47.375 1 84.38 214 ALA B CA 1
ATOM 9420 C C . ALA B 1 214 ? -44.969 90.875 45.938 1 84.38 214 ALA B C 1
ATOM 9422 O O . ALA B 1 214 ? -45.188 91.75 45.125 1 84.38 214 ALA B O 1
ATOM 9423 N N . HIS B 1 215 ? -44.344 89.75 45.688 1 86.69 215 HIS B N 1
ATOM 9424 C CA . HIS B 1 215 ? -43.719 89.688 44.375 1 86.69 215 HIS B CA 1
ATOM 9425 C C . HIS B 1 215 ? -44.25 88.5 43.562 1 86.69 215 HIS B C 1
ATOM 9427 O O . HIS B 1 215 ? -43.688 88.188 42.5 1 86.69 215 HIS B O 1
ATOM 9433 N N . THR B 1 216 ? -45.281 87.875 44.031 1 86.81 216 THR B N 1
ATOM 9434 C CA . THR B 1 216 ? -45.938 86.812 43.312 1 86.81 216 THR B CA 1
ATOM 9435 C C . THR B 1 216 ? -47.375 87.125 42.938 1 86.81 216 THR B C 1
ATOM 9437 O O . THR B 1 216 ? -48.094 87.75 43.75 1 86.81 216 THR B O 1
ATOM 9440 N N . PRO B 1 217 ? -47.656 86.812 41.75 1 86.19 217 PRO B N 1
ATOM 9441 C CA . PRO B 1 217 ? -49.031 87.062 41.375 1 86.19 217 PRO B CA 1
ATOM 9442 C C . PRO B 1 217 ? -50.062 86.438 42.281 1 86.19 217 PRO B C 1
ATOM 9444 O O . PRO B 1 217 ? -49.875 85.25 42.688 1 86.19 217 PRO B O 1
ATOM 9447 N N . SER B 1 218 ? -51.125 87.25 42.656 1 85.62 218 SER B N 1
ATOM 9448 C CA . SER B 1 218 ? -52.125 86.812 43.594 1 85.62 218 SER B CA 1
ATOM 9449 C C . SER B 1 218 ? -53 85.688 43 1 85.62 218 SER B C 1
ATOM 9451 O O . SER B 1 218 ? -53.156 85.625 41.781 1 85.62 218 SER B O 1
ATOM 9453 N N . GLN B 1 219 ? -53.344 84.75 43.844 1 82.81 219 GLN B N 1
ATOM 9454 C CA . GLN B 1 219 ? -54.281 83.688 43.406 1 82.81 219 GLN B CA 1
ATOM 9455 C C . GLN B 1 219 ? -55.688 84.25 43.188 1 82.81 219 GLN B C 1
ATOM 9457 O O . GLN B 1 219 ? -56.5 83.625 42.531 1 82.81 219 GLN B O 1
ATOM 9462 N N . PHE B 1 220 ? -55.906 85.5 43.719 1 83.94 220 PHE B N 1
ATOM 9463 C CA . PHE B 1 220 ? -57.25 86.125 43.594 1 83.94 220 PHE B CA 1
ATOM 9464 C C . PHE B 1 220 ? -57.312 87 42.344 1 83.94 220 PHE B C 1
ATOM 9466 O O . PHE B 1 220 ? -56.875 88.125 42.375 1 83.94 220 PHE B O 1
ATOM 9473 N N . LYS B 1 221 ? -57.688 86.562 41.281 1 79.62 221 LYS B N 1
ATOM 9474 C CA . LYS B 1 221 ? -57.844 87.312 40.031 1 79.62 221 LYS B CA 1
ATOM 9475 C C . LYS B 1 221 ? -59.062 88.188 40.062 1 79.62 221 LYS B C 1
ATOM 9477 O O . LYS B 1 221 ? -60.125 87.812 40.531 1 79.62 221 LYS B O 1
ATOM 9482 N N . PRO B 1 222 ? -58.844 89.438 39.656 1 78.31 222 PRO B N 1
ATOM 9483 C CA . PRO B 1 222 ? -59.938 90.375 39.719 1 78.31 222 PRO B CA 1
ATOM 9484 C C . PRO B 1 222 ? -61.062 90.062 38.75 1 78.31 222 PRO B C 1
ATOM 9486 O O . PRO B 1 222 ? -60.781 89.75 37.562 1 78.31 222 PRO B O 1
ATOM 9489 N N . CYS B 1 223 ? -62.25 89.688 39.062 1 75.19 223 CYS B N 1
ATOM 9490 C CA . CYS B 1 223 ? -63.375 89.438 38.188 1 75.19 223 CYS B CA 1
ATOM 9491 C C . CYS B 1 223 ? -64.25 90.688 38.031 1 75.19 223 CYS B C 1
ATOM 9493 O O . CYS B 1 223 ? -64.938 90.875 37 1 75.19 223 CYS B O 1
ATOM 9495 N N . GLY B 1 224 ? -64.312 91.75 38.969 1 76 224 GLY B N 1
ATOM 9496 C CA . GLY B 1 224 ? -65.25 92.875 38.906 1 76 224 GLY B CA 1
ATOM 9497 C C . GLY B 1 224 ? -64.562 94.188 39.031 1 76 224 GLY B C 1
ATOM 9498 O O . GLY B 1 224 ? -64.75 95.125 38.25 1 76 224 GLY B O 1
ATOM 9499 N N . MET B 1 225 ? -63.625 94.375 39.812 1 80.69 225 MET B N 1
ATOM 9500 C CA . MET B 1 225 ? -62.938 95.688 40.062 1 80.69 225 MET B CA 1
ATOM 9501 C C . MET B 1 225 ? -61.844 95.875 39.031 1 80.69 225 MET B C 1
ATOM 9503 O O . MET B 1 225 ? -60.906 95.062 38.938 1 80.69 225 MET B O 1
ATOM 9507 N N . THR B 1 226 ? -61.969 96.812 38.156 1 84 226 THR B N 1
ATOM 9508 C CA . THR B 1 226 ? -60.969 97.188 37.188 1 84 226 THR B CA 1
ATOM 9509 C C . THR B 1 226 ? -59.781 97.875 37.844 1 84 226 THR B C 1
ATOM 9511 O O . THR B 1 226 ? -59.906 98.375 38.969 1 84 226 THR B O 1
ATOM 9514 N N . LEU B 1 227 ? -58.688 97.938 37.219 1 88.5 227 LEU B N 1
ATOM 9515 C CA . LEU B 1 227 ? -57.469 98.562 37.719 1 88.5 227 LEU B CA 1
ATOM 9516 C C . LEU B 1 227 ? -57.75 100.062 38.031 1 88.5 227 LEU B C 1
ATOM 9518 O O . LEU B 1 227 ? -57.312 100.562 39.062 1 88.5 227 LEU B O 1
ATOM 9522 N N . MET B 1 228 ? -58.594 100.688 37.156 1 86.94 228 MET B N 1
ATOM 9523 C CA . MET B 1 228 ? -58.844 102.125 37.312 1 86.94 228 MET B CA 1
ATOM 9524 C C . MET B 1 228 ? -59.719 102.375 38.531 1 86.94 228 MET B C 1
ATOM 9526 O O . MET B 1 228 ? -59.531 103.375 39.25 1 86.94 228 MET B O 1
ATOM 9530 N N . GLN B 1 229 ? -60.688 101.562 38.75 1 85.94 229 GLN B N 1
ATOM 9531 C CA . GLN B 1 229 ? -61.531 101.688 39.906 1 85.94 229 GLN B CA 1
ATOM 9532 C C . GLN B 1 229 ? -60.719 101.5 41.188 1 85.94 229 GLN B C 1
ATOM 9534 O O . GLN B 1 229 ? -60.938 102.25 42.156 1 85.94 229 GLN B O 1
ATOM 9539 N N . ALA B 1 230 ? -59.875 100.5 41.188 1 88.31 230 ALA B N 1
ATOM 9540 C CA . ALA B 1 230 ? -59.031 100.25 42.344 1 88.31 230 ALA B CA 1
ATOM 9541 C C . ALA B 1 230 ? -58.094 101.438 42.625 1 88.31 230 ALA B C 1
ATOM 9543 O O . ALA B 1 230 ? -57.938 101.875 43.781 1 88.31 230 ALA B O 1
ATOM 9544 N N . LEU B 1 231 ? -57.5 102.062 41.625 1 91.62 231 LEU B N 1
ATOM 9545 C CA . LEU B 1 231 ? -56.594 103.188 41.75 1 91.62 231 LEU B CA 1
ATOM 9546 C C . LEU B 1 231 ? -57.344 104.375 42.25 1 91.62 231 LEU B C 1
ATOM 9548 O O . LEU B 1 231 ? -56.812 105.188 43.062 1 91.62 231 LEU B O 1
ATOM 9552 N N . GLN B 1 232 ? -58.531 104.562 41.781 1 89.25 232 GLN B N 1
ATOM 9553 C CA . GLN B 1 232 ? -59.344 105.688 42.25 1 89.25 232 GLN B CA 1
ATOM 9554 C C . GLN B 1 232 ? -59.656 105.562 43.75 1 89.25 232 GLN B C 1
ATOM 9556 O O . GLN B 1 232 ? -59.625 106.5 44.5 1 89.25 232 GLN B O 1
ATOM 9561 N N . THR B 1 233 ? -60.031 104.375 44.031 1 88.25 233 THR B N 1
ATOM 9562 C CA . THR B 1 233 ? -60.312 104.125 45.438 1 88.25 233 THR B CA 1
ATOM 9563 C C . THR B 1 233 ? -59.094 104.438 46.281 1 88.25 233 THR B C 1
ATOM 9565 O O . THR B 1 233 ? -59.188 105.062 47.344 1 88.25 233 THR B O 1
ATOM 9568 N N . VAL B 1 234 ? -57.875 103.938 45.875 1 91.88 234 VAL B N 1
ATOM 9569 C CA . VAL B 1 234 ? -56.625 104.188 46.625 1 91.88 234 VAL B CA 1
ATOM 9570 C C . VAL B 1 234 ? -56.344 105.688 46.719 1 91.88 234 VAL B C 1
ATOM 9572 O O . VAL B 1 234 ? -55.906 106.188 47.75 1 91.88 234 VAL B O 1
ATOM 9575 N N . SER B 1 235 ? -56.594 106.375 45.656 1 90.75 235 SER B N 1
ATOM 9576 C CA . SER B 1 235 ? -56.375 107.875 45.656 1 90.75 235 SER B CA 1
ATOM 9577 C C . SER B 1 235 ? -57.344 108.562 46.625 1 90.75 235 SER B C 1
ATOM 9579 O O . SER B 1 235 ? -56.938 109.438 47.344 1 90.75 235 SER B O 1
ATOM 9581 N N . GLN B 1 236 ? -58.531 108.188 46.625 1 89.56 236 GLN B N 1
ATOM 9582 C CA . GLN B 1 236 ? -59.531 108.75 47.531 1 89.56 236 GLN B CA 1
ATOM 9583 C C . GLN B 1 236 ? -59.188 108.5 48.969 1 89.56 236 GLN B C 1
ATOM 9585 O O . GLN B 1 236 ? -59.281 109.375 49.812 1 89.56 236 GLN B O 1
ATOM 9590 N N . LEU B 1 237 ? -58.844 107.312 49.25 1 90.81 237 LEU B N 1
ATOM 9591 C CA . LEU B 1 237 ? -58.438 106.938 50.594 1 90.81 237 LEU B CA 1
ATOM 9592 C C . LEU B 1 237 ? -57.188 107.75 51.031 1 90.81 237 LEU B C 1
ATOM 9594 O O . LEU B 1 237 ? -57.125 108.25 52.156 1 90.81 237 LEU B O 1
ATOM 9598 N N . THR B 1 238 ? -56.125 107.875 50.156 1 91.81 238 THR B N 1
ATOM 9599 C CA . THR B 1 238 ? -54.906 108.625 50.438 1 91.81 238 THR B CA 1
ATOM 9600 C C . THR B 1 238 ? -55.188 110.062 50.719 1 91.81 238 THR B C 1
ATOM 9602 O O . THR B 1 238 ? -54.688 110.688 51.656 1 91.81 238 THR B O 1
ATOM 9605 N N . GLN B 1 239 ? -56.125 110.688 50.031 1 89.81 239 GLN B N 1
ATOM 9606 C CA . GLN B 1 239 ? -56.5 112.062 50.188 1 89.81 239 GLN B CA 1
ATOM 9607 C C . GLN B 1 239 ? -57.281 112.25 51.5 1 89.81 239 GLN B C 1
ATOM 9609 O O . GLN B 1 239 ? -57.031 113.25 52.219 1 89.81 239 GLN B O 1
ATOM 9614 N N . ALA B 1 240 ? -58.125 111.438 51.719 1 88.06 240 ALA B N 1
ATOM 9615 C CA . ALA B 1 240 ? -58.938 111.562 52.906 1 88.06 240 ALA B CA 1
ATOM 9616 C C . ALA B 1 240 ? -58.062 111.438 54.156 1 88.06 240 ALA B C 1
ATOM 9618 O O . ALA B 1 240 ? -58.25 112.188 55.125 1 88.06 240 ALA B O 1
ATOM 9619 N N . TRP B 1 241 ? -57.188 110.562 54.219 1 91.31 241 TRP B N 1
ATOM 9620 C CA . TRP B 1 241 ? -56.344 110.312 55.406 1 91.31 241 TRP B CA 1
ATOM 9621 C C . TRP B 1 241 ? -55.219 111.375 55.469 1 91.31 241 TRP B C 1
ATOM 9623 O O . TRP B 1 241 ? -54.75 111.75 56.562 1 91.31 241 TRP B O 1
ATOM 9633 N N . GLU B 1 242 ? -54.75 112 54.406 1 88.62 242 GLU B N 1
ATOM 9634 C CA . GLU B 1 242 ? -53.781 113.062 54.406 1 88.62 242 GLU B CA 1
ATOM 9635 C C . GLU B 1 242 ? -54.406 114.312 55 1 88.62 242 GLU B C 1
ATOM 9637 O O . GLU B 1 242 ? -53.75 115.062 55.781 1 88.62 242 GLU B O 1
ATOM 9642 N N . LYS B 1 243 ? -55.562 114.625 54.688 1 83.69 243 LYS B N 1
ATOM 9643 C CA . LYS B 1 243 ? -56.281 115.75 55.219 1 83.69 243 LYS B CA 1
ATOM 9644 C C . LYS B 1 243 ? -56.469 115.625 56.75 1 83.69 243 LYS B C 1
ATOM 9646 O O . LYS B 1 243 ? -56.469 116.688 57.438 1 83.69 243 LYS B O 1
ATOM 9651 N N . ARG B 1 244 ? -56.562 114.438 57.188 1 87.38 244 ARG B N 1
ATOM 9652 C CA . ARG B 1 244 ? -56.719 114.25 58.625 1 87.38 244 ARG B CA 1
ATOM 9653 C C . ARG B 1 244 ? -55.375 114.125 59.312 1 87.38 244 ARG B C 1
ATOM 9655 O O . ARG B 1 244 ? -55.312 113.875 60.531 1 87.38 244 ARG B O 1
ATOM 9662 N N . GLY B 1 245 ? -54.25 114.25 58.562 1 83.5 245 GLY B N 1
ATOM 9663 C CA . GLY B 1 245 ? -52.906 114.25 59.125 1 83.5 245 GLY B CA 1
ATOM 9664 C C . GLY B 1 245 ? -52.438 112.875 59.5 1 83.5 245 GLY B C 1
ATOM 9665 O O . GLY B 1 245 ? -51.531 112.75 60.344 1 83.5 245 GLY B O 1
ATOM 9666 N N . LEU B 1 246 ? -53.062 111.875 59 1 87.62 246 LEU B N 1
ATOM 9667 C CA . LEU B 1 246 ? -52.781 110.5 59.438 1 87.62 246 LEU B CA 1
ATOM 9668 C C . LEU B 1 246 ? -51.656 109.875 58.594 1 87.62 246 LEU B C 1
ATOM 9670 O O . LEU B 1 246 ? -51.156 108.812 58.875 1 87.62 246 LEU B O 1
ATOM 9674 N N . LEU B 1 247 ? -51.188 110.562 57.531 1 84.94 247 LEU B N 1
ATOM 9675 C CA . LEU B 1 247 ? -50.156 110 56.656 1 84.94 247 LEU B CA 1
ATOM 9676 C C . LEU B 1 247 ? -48.875 110.875 56.781 1 84.94 247 LEU B C 1
ATOM 9678 O O . LEU B 1 247 ? -47.938 110.688 56 1 84.94 247 LEU B O 1
ATOM 9682 N N . GLU B 1 248 ? -48.875 111.75 57.812 1 75.69 248 GLU B N 1
ATOM 9683 C CA . GLU B 1 248 ? -47.688 112.562 58.062 1 75.69 248 GLU B CA 1
ATOM 9684 C C . GLU B 1 248 ? -46.688 111.812 58.938 1 75.69 248 GLU B C 1
ATOM 9686 O O . GLU B 1 248 ? -47.094 111.188 59.906 1 75.69 248 GLU B O 1
ATOM 9691 N N . MET B 1 249 ? -45.344 111.688 58.625 1 71.25 249 MET B N 1
ATOM 9692 C CA . MET B 1 249 ? -44.344 110.938 59.344 1 71.25 249 MET B CA 1
ATOM 9693 C C . MET B 1 249 ? -43.969 111.625 60.625 1 71.25 249 MET B C 1
ATOM 9695 O O . MET B 1 249 ? -43.562 112.812 60.625 1 71.25 249 MET B O 1
ATOM 9699 N N . THR B 1 250 ? -44.438 111.312 61.75 1 60.66 250 THR B N 1
ATOM 9700 C CA . THR B 1 250 ? -44.125 111.938 63.031 1 60.66 250 THR B CA 1
ATOM 9701 C C . THR B 1 250 ? -42.656 111.75 63.375 1 60.66 250 THR B C 1
ATOM 9703 O O . THR B 1 250 ? -42.031 112.688 63.906 1 60.66 250 THR B O 1
ATOM 9706 N N . ASP B 1 251 ? -42 110.5 63.375 1 61.5 251 ASP B N 1
ATOM 9707 C CA . ASP B 1 251 ? -40.625 110.25 63.812 1 61.5 251 ASP B CA 1
ATOM 9708 C C . ASP B 1 251 ? -39.719 109.875 62.656 1 61.5 251 ASP B C 1
ATOM 9710 O O . ASP B 1 251 ? -39.688 108.688 62.25 1 61.5 251 ASP B O 1
ATOM 9714 N N . SER B 1 252 ? -39.156 110.812 61.938 1 62.09 252 SER B N 1
ATOM 9715 C CA . SER B 1 252 ? -38.312 110.625 60.75 1 62.09 252 SER B CA 1
ATOM 9716 C C . SER B 1 252 ? -37.062 109.812 61.062 1 62.09 252 SER B C 1
ATOM 9718 O O . SER B 1 252 ? -36.469 109.25 60.156 1 62.09 252 SER B O 1
ATOM 9720 N N . CYS B 1 253 ? -36.688 109.75 62.281 1 63.91 253 CYS B N 1
ATOM 9721 C CA . CYS B 1 253 ? -35.438 109.125 62.594 1 63.91 253 CYS B CA 1
ATOM 9722 C C . CYS B 1 253 ? -35.594 107.625 62.75 1 63.91 253 CYS B C 1
ATOM 9724 O O . CYS B 1 253 ? -34.656 106.875 62.562 1 63.91 253 CYS B O 1
ATOM 9726 N N . ASP B 1 254 ? -36.906 107.062 63.094 1 70.38 254 ASP B N 1
ATOM 9727 C CA . ASP B 1 254 ? -37.094 105.625 63.25 1 70.38 254 ASP B CA 1
ATOM 9728 C C . ASP B 1 254 ? -38.438 105.188 62.688 1 70.38 254 ASP B C 1
ATOM 9730 O O . ASP B 1 254 ? -39.375 104.938 63.438 1 70.38 254 ASP B O 1
ATOM 9734 N N . PRO B 1 255 ? -38.5 105.125 61.375 1 75.38 255 PRO B N 1
ATOM 9735 C CA . PRO B 1 255 ? -39.781 104.75 60.75 1 75.38 255 PRO B CA 1
ATOM 9736 C C . PRO B 1 255 ? -40.25 103.375 61.125 1 75.38 255 PRO B C 1
ATOM 9738 O O . PRO B 1 255 ? -39.438 102.438 61.312 1 75.38 255 PRO B O 1
ATOM 9741 N N . SER B 1 256 ? -41.531 103.188 61.375 1 76.38 256 SER B N 1
ATOM 9742 C CA . SER B 1 256 ? -42.094 101.875 61.719 1 76.38 256 SER B CA 1
ATOM 9743 C C . SER B 1 256 ? -42 100.938 60.562 1 76.38 256 SER B C 1
ATOM 9745 O O . SER B 1 256 ? -41.781 101.312 59.406 1 76.38 256 SER B O 1
ATOM 9747 N N . VAL B 1 257 ? -42.094 99.562 60.75 1 78.88 257 VAL B N 1
ATOM 9748 C CA . VAL B 1 257 ? -42.031 98.5 59.719 1 78.88 257 VAL B CA 1
ATOM 9749 C C . VAL B 1 257 ? -43.156 98.75 58.688 1 78.88 257 VAL B C 1
ATOM 9751 O O . VAL B 1 257 ? -42.938 98.5 57.5 1 78.88 257 VAL B O 1
ATOM 9754 N N . LEU B 1 258 ? -44.25 99.438 59.156 1 82.31 258 LEU B N 1
ATOM 9755 C CA . LEU B 1 258 ? -45.406 99.625 58.281 1 82.31 258 LEU B CA 1
ATOM 9756 C C . LEU B 1 258 ? -45.156 100.812 57.344 1 82.31 258 LEU B C 1
ATOM 9758 O O . LEU B 1 258 ? -45.562 100.812 56.188 1 82.31 258 LEU B O 1
ATOM 9762 N N . ALA B 1 259 ? -44.438 101.75 57.906 1 82.69 259 ALA B N 1
ATOM 9763 C CA . ALA B 1 259 ? -44.125 102.875 57.062 1 82.69 259 ALA B CA 1
ATOM 9764 C C . ALA B 1 259 ? -43.156 102.5 55.969 1 82.69 259 ALA B C 1
ATOM 9766 O O . ALA B 1 259 ? -43.281 102.938 54.812 1 82.69 259 ALA B O 1
ATOM 9767 N N . ARG B 1 260 ? -42.344 101.625 56.25 1 81.94 260 ARG B N 1
ATOM 9768 C CA . ARG B 1 260 ? -41.344 101.188 55.281 1 81.94 260 ARG B CA 1
ATOM 9769 C C . ARG B 1 260 ? -42 100.312 54.219 1 81.94 260 ARG B C 1
ATOM 9771 O O . ARG B 1 260 ? -41.656 100.375 53.031 1 81.94 260 ARG B O 1
ATOM 9778 N N . ARG B 1 261 ? -42.875 99.438 54.656 1 85.81 261 ARG B N 1
ATOM 9779 C CA . ARG B 1 261 ? -43.625 98.625 53.719 1 85.81 261 ARG B CA 1
ATOM 9780 C C . ARG B 1 261 ? -44.406 99.438 52.75 1 85.81 261 ARG B C 1
ATOM 9782 O O . ARG B 1 261 ? -44.438 99.188 51.562 1 85.81 261 ARG B O 1
ATOM 9789 N N . LEU B 1 262 ? -44.969 100.5 53.25 1 87.88 262 LEU B N 1
ATOM 9790 C CA . LEU B 1 262 ? -45.75 101.375 52.406 1 87.88 262 LEU B CA 1
ATOM 9791 C C . LEU B 1 262 ? -44.875 102.125 51.375 1 87.88 262 LEU B C 1
ATOM 9793 O O . LEU B 1 262 ? -45.25 102.188 50.188 1 87.88 262 LEU B O 1
ATOM 9797 N N . LYS B 1 263 ? -43.75 102.5 51.875 1 86.81 263 LYS B N 1
ATOM 9798 C CA . LYS B 1 263 ? -42.812 103.188 50.969 1 86.81 263 LYS B CA 1
ATOM 9799 C C . LYS B 1 263 ? -42.406 102.25 49.844 1 86.81 263 LYS B C 1
ATOM 9801 O O . LYS B 1 263 ? -42.375 102.625 48.656 1 86.81 263 LYS B O 1
ATOM 9806 N N . SER B 1 264 ? -42.062 101 50.156 1 84.5 264 SER B N 1
ATOM 9807 C CA . SER B 1 264 ? -41.656 100 49.156 1 84.5 264 SER B CA 1
ATOM 9808 C C . SER B 1 264 ? -42.781 99.688 48.188 1 84.5 264 SER B C 1
ATOM 9810 O O . SER B 1 264 ? -42.562 99.5 47 1 84.5 264 SER B O 1
ATOM 9812 N N . CYS B 1 265 ? -44.031 99.562 48.625 1 88.19 265 CYS B N 1
ATOM 9813 C CA . CYS B 1 265 ? -45.188 99.25 47.812 1 88.19 265 CYS B CA 1
ATOM 9814 C C . CYS B 1 265 ? -45.469 100.375 46.812 1 88.19 265 CYS B C 1
ATOM 9816 O O . CYS B 1 265 ? -45.719 100.125 45.656 1 88.19 265 CYS B O 1
ATOM 9818 N N . LEU B 1 266 ? -45.281 101.562 47.469 1 88.81 266 LEU B N 1
ATOM 9819 C CA . LEU B 1 266 ? -45.531 102.75 46.656 1 88.81 266 LEU B CA 1
ATOM 9820 C C . LEU B 1 266 ? -44.531 102.812 45.5 1 88.81 266 LEU B C 1
ATOM 9822 O O . LEU B 1 266 ? -44.906 103.125 44.344 1 88.81 266 LEU B O 1
ATOM 9826 N N . ALA B 1 267 ? -43.344 102.562 45.812 1 87.5 267 ALA B N 1
ATOM 9827 C CA . ALA B 1 267 ? -42.281 102.562 44.781 1 87.5 267 ALA B CA 1
ATOM 9828 C C . ALA B 1 267 ? -42.531 101.562 43.719 1 87.5 267 ALA B C 1
ATOM 9830 O O . ALA B 1 267 ? -42.375 101.875 42.531 1 87.5 267 ALA B O 1
ATOM 9831 N N . ARG B 1 268 ? -42.938 100.375 43.938 1 87.69 268 ARG B N 1
ATOM 9832 C CA . ARG B 1 268 ? -43.188 99.312 42.969 1 87.69 268 ARG B CA 1
ATOM 9833 C C . ARG B 1 268 ? -44.375 99.625 42.094 1 87.69 268 ARG B C 1
ATOM 9835 O O . ARG B 1 268 ? -44.312 99.438 40.875 1 87.69 268 ARG B O 1
ATOM 9842 N N . VAL B 1 269 ? -45.375 100.062 42.75 1 88.75 269 VAL B N 1
ATOM 9843 C CA . VAL B 1 269 ? -46.594 100.312 42 1 88.75 269 VAL B CA 1
ATOM 9844 C C . VAL B 1 269 ? -46.406 101.562 41.094 1 88.75 269 VAL B C 1
ATOM 9846 O O . VAL B 1 269 ? -46.812 101.5 39.938 1 88.75 269 VAL B O 1
ATOM 9849 N N . LEU B 1 270 ? -45.75 102.562 41.656 1 88.38 270 LEU B N 1
ATOM 9850 C CA . LEU B 1 270 ? -45.5 103.75 40.844 1 88.38 270 LEU B CA 1
ATOM 9851 C C . LEU B 1 270 ? -44.625 103.438 39.625 1 88.38 270 LEU B C 1
ATOM 9853 O O . LEU B 1 270 ? -44.875 103.938 38.531 1 88.38 270 LEU B O 1
ATOM 9857 N N . GLU B 1 271 ? -43.594 102.562 39.875 1 87.44 271 GLU B N 1
ATOM 9858 C CA . GLU B 1 271 ? -42.75 102.125 38.75 1 87.44 271 GLU B CA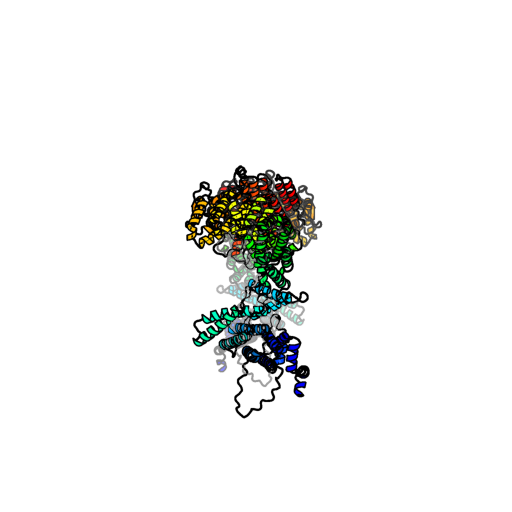 1
ATOM 9859 C C . GLU B 1 271 ? -43.562 101.375 37.719 1 87.44 271 GLU B C 1
ATOM 9861 O O . GLU B 1 271 ? -43.375 101.562 36.5 1 87.44 271 GLU B O 1
ATOM 9866 N N . SER B 1 272 ? -44.469 100.5 38.062 1 87 272 SER B N 1
ATOM 9867 C CA . SER B 1 272 ? -45.312 99.75 37.156 1 87 272 SER B CA 1
ATOM 9868 C C . SER B 1 272 ? -46.344 100.625 36.469 1 87 272 SER B C 1
ATOM 9870 O O . SER B 1 272 ? -46.625 100.438 35.281 1 87 272 SER B O 1
ATOM 9872 N N . LEU B 1 273 ? -46.781 101.625 37.188 1 86.75 273 LEU B N 1
ATOM 9873 C CA . LEU B 1 273 ? -47.781 102.562 36.594 1 86.75 273 LEU B CA 1
ATOM 9874 C C . LEU B 1 273 ? -47.125 103.5 35.562 1 86.75 273 LEU B C 1
ATOM 9876 O O . LEU B 1 273 ? -47.75 103.812 34.562 1 86.75 273 LEU B O 1
ATOM 9880 N N . GLU B 1 274 ? -45.938 103.812 35.875 1 86.06 274 GLU B N 1
ATOM 9881 C CA . GLU B 1 274 ? -45.188 104.625 34.906 1 86.06 274 GLU B CA 1
ATOM 9882 C C . GLU B 1 274 ? -44.969 103.875 33.594 1 86.06 274 GLU B C 1
ATOM 9884 O O . GLU B 1 274 ? -45.094 104.438 32.5 1 86.06 274 GLU B O 1
ATOM 9889 N N . GLU B 1 275 ? -44.688 102.625 33.781 1 83.06 275 GLU B N 1
ATOM 9890 C CA . GLU B 1 275 ? -44.531 101.75 32.594 1 83.06 275 GLU B CA 1
ATOM 9891 C C . GLU B 1 275 ? -45.844 101.625 31.828 1 83.06 275 GLU B C 1
ATOM 9893 O O . GLU B 1 275 ? -45.844 101.562 30.594 1 83.06 275 GLU B O 1
ATOM 9898 N N . LEU B 1 276 ? -46.875 101.562 32.562 1 81.44 276 LEU B N 1
ATOM 9899 C CA . LEU B 1 276 ? -48.188 101.438 31.953 1 81.44 276 LEU B CA 1
ATOM 9900 C C . LEU B 1 276 ? -48.594 102.688 31.234 1 81.44 276 LEU B C 1
ATOM 9902 O O . LEU B 1 276 ? -49.219 102.688 30.172 1 81.44 276 LEU B O 1
ATOM 9906 N N . SER B 1 277 ? -48.219 103.875 31.828 1 80.38 277 SER B N 1
ATOM 9907 C CA . SER B 1 277 ? -48.562 105.188 31.234 1 80.38 277 SER B CA 1
ATOM 9908 C C . SER B 1 277 ? -47.812 105.375 29.922 1 80.38 277 SER B C 1
ATOM 9910 O O . SER B 1 277 ? -48.281 106.125 29.062 1 80.38 277 SER B O 1
ATOM 9912 N N . MET B 1 278 ? -46.656 104.75 29.828 1 76.5 278 MET B N 1
ATOM 9913 C CA . MET B 1 278 ? -45.875 104.875 28.609 1 76.5 278 MET B CA 1
ATOM 9914 C C . MET B 1 278 ? -46.438 103.938 27.516 1 76.5 278 MET B C 1
ATOM 9916 O O . MET B 1 278 ? -46.062 104.062 26.344 1 76.5 278 MET B O 1
ATOM 9920 N N . SER B 1 279 ? -47.281 103.062 27.891 1 74.81 279 SER B N 1
ATOM 9921 C CA . SER B 1 279 ? -47.875 102.125 26.891 1 74.81 279 SER B CA 1
ATOM 9922 C C . SER B 1 279 ? -48.969 102.812 26.094 1 74.81 279 SER B C 1
ATOM 9924 O O . SER B 1 279 ? -49.688 103.688 26.625 1 74.81 279 SER B O 1
ATOM 9926 N N . GLU B 1 280 ? -48.938 103 24.812 1 68.69 280 GLU B N 1
ATOM 9927 C CA . GLU B 1 280 ? -49.719 103.688 23.812 1 68.69 280 GLU B CA 1
ATOM 9928 C C . GLU B 1 280 ? -51.188 103.312 23.844 1 68.69 280 GLU B C 1
ATOM 9930 O O . GLU B 1 280 ? -52.031 104 23.297 1 68.69 280 GLU B O 1
ATOM 9935 N N . THR B 1 281 ? -51.656 102.25 24.469 1 71.19 281 THR B N 1
ATOM 9936 C CA . THR B 1 281 ? -53 101.688 24.219 1 71.19 281 THR B CA 1
ATOM 9937 C C . THR B 1 281 ? -54.031 102.375 25.156 1 71.19 281 THR B C 1
ATOM 9939 O O . THR B 1 281 ? -55.188 102 25.125 1 71.19 281 THR B O 1
ATOM 9942 N N . MET B 1 282 ? -53.781 103.25 26.047 1 72.38 282 MET B N 1
ATOM 9943 C CA . MET B 1 282 ? -54.75 103.688 27.047 1 72.38 282 MET B CA 1
ATOM 9944 C C . MET B 1 282 ? -55.5 104.938 26.562 1 72.38 282 MET B C 1
ATOM 9946 O O . MET B 1 282 ? -54.938 105.812 25.859 1 72.38 282 MET B O 1
ATOM 9950 N N . ASP B 1 283 ? -56.875 105.062 26.688 1 78.06 283 ASP B N 1
ATOM 9951 C CA . ASP B 1 283 ? -57.719 106.188 26.312 1 78.06 283 ASP B CA 1
ATOM 9952 C C . ASP B 1 283 ? -57.312 107.5 27.062 1 78.06 283 ASP B C 1
ATOM 9954 O O . ASP B 1 283 ? -56.719 107.438 28.125 1 78.06 283 ASP B O 1
ATOM 9958 N N . GLU B 1 284 ? -57.562 108.688 26.531 1 77.31 284 GLU B N 1
ATOM 9959 C CA . GLU B 1 284 ? -57.188 110 27.078 1 77.31 284 GLU B CA 1
ATOM 9960 C C . GLU B 1 284 ? -57.719 110.188 28.484 1 77.31 284 GLU B C 1
ATOM 9962 O O . GLU B 1 284 ? -57.031 110.75 29.359 1 77.31 284 GLU B O 1
ATOM 9967 N N . GLY B 1 285 ? -58.938 109.812 28.828 1 77 285 GLY B N 1
ATOM 9968 C CA . GLY B 1 285 ? -59.531 109.875 30.141 1 77 285 GLY B CA 1
ATOM 9969 C C . GLY B 1 285 ? -58.844 109 31.172 1 77 285 GLY B C 1
ATOM 9970 O O . GLY B 1 285 ? -58.594 109.438 32.312 1 77 285 GLY B O 1
ATOM 9971 N N . GLU B 1 286 ? -58.531 107.938 30.75 1 79.25 286 GLU B N 1
ATOM 9972 C CA . GLU B 1 286 ? -57.844 107 31.625 1 79.25 286 GLU B CA 1
ATOM 9973 C C . GLU B 1 286 ? -56.438 107.438 31.922 1 79.25 286 GLU B C 1
ATOM 9975 O O . GLU B 1 286 ? -55.938 107.312 33.031 1 79.25 286 GLU B O 1
ATOM 9980 N N . ARG B 1 287 ? -55.906 108.125 31.047 1 82.12 287 ARG B N 1
ATOM 9981 C CA . ARG B 1 287 ? -54.562 108.625 31.203 1 82.12 287 ARG B CA 1
ATOM 9982 C C . ARG B 1 287 ? -54.531 109.812 32.219 1 82.12 287 ARG B C 1
ATOM 9984 O O . ARG B 1 287 ? -53.594 109.875 33.031 1 82.12 287 ARG B O 1
ATOM 9991 N N . GLN B 1 288 ? -55.594 110.688 32.094 1 82.5 288 GLN B N 1
ATOM 9992 C CA . GLN B 1 288 ? -55.656 111.75 33.031 1 82.5 288 GLN B CA 1
ATOM 9993 C C . GLN B 1 288 ? -55.875 111.25 34.438 1 82.5 288 GLN B C 1
ATOM 9995 O O . GLN B 1 288 ? -55.281 111.75 35.406 1 82.5 288 GLN B O 1
ATOM 10000 N N . THR B 1 289 ? -56.75 110.312 34.562 1 81.12 289 THR B N 1
ATOM 10001 C CA . THR B 1 289 ? -56.969 109.688 35.844 1 81.12 289 THR B CA 1
ATOM 10002 C C . THR B 1 289 ? -55.688 109 36.375 1 81.12 289 THR B C 1
ATOM 10004 O O . THR B 1 289 ? -55.344 109.125 37.562 1 81.12 289 THR B O 1
ATOM 10007 N N . LEU B 1 290 ? -55.031 108.375 35.5 1 86.81 290 LEU B N 1
ATOM 10008 C CA . LEU B 1 290 ? -53.781 107.688 35.875 1 86.81 290 LEU B CA 1
ATOM 10009 C C . LEU B 1 290 ? -52.719 108.688 36.281 1 86.81 290 LEU B C 1
ATOM 10011 O O . LEU B 1 290 ? -52 108.5 37.25 1 86.81 290 LEU B O 1
ATOM 10015 N N . ASN B 1 291 ? -52.719 109.875 35.656 1 87.25 291 ASN B N 1
ATOM 10016 C CA . ASN B 1 291 ? -51.75 110.938 35.969 1 87.25 291 ASN B CA 1
ATOM 10017 C C . ASN B 1 291 ? -52.062 111.562 37.312 1 87.25 291 ASN B C 1
ATOM 10019 O O . ASN B 1 291 ? -51.156 111.875 38.094 1 87.25 291 ASN B O 1
ATOM 10023 N N . ASN B 1 292 ? -53.344 111.75 37.562 1 86.75 292 ASN B N 1
ATOM 10024 C CA . ASN B 1 292 ? -53.75 112.312 38.844 1 86.75 292 ASN B CA 1
ATOM 10025 C C . ASN B 1 292 ? -53.406 111.375 40 1 86.75 292 ASN B C 1
ATOM 10027 O O . ASN B 1 292 ? -52.938 111.812 41.031 1 86.75 292 ASN B O 1
ATOM 10031 N N . VAL B 1 293 ? -53.656 110.125 39.75 1 89.44 293 VAL B N 1
ATOM 10032 C CA . VAL B 1 293 ? -53.344 109.125 40.781 1 89.44 293 VAL B CA 1
ATOM 10033 C C . VAL B 1 293 ? -51.812 109.062 41 1 89.44 293 VAL B C 1
ATOM 10035 O O . VAL B 1 293 ? -51.344 109 42.125 1 89.44 293 VAL B O 1
ATOM 10038 N N . GLN B 1 294 ? -51.031 109.062 39.938 1 89.62 294 GLN B N 1
ATOM 10039 C CA . GLN B 1 294 ? -49.594 109 40.031 1 89.62 294 GLN B CA 1
ATOM 10040 C C . GLN B 1 294 ? -49.031 110.188 40.781 1 89.62 294 GLN B C 1
ATOM 10042 O O . GLN B 1 294 ? -48.125 110.062 41.594 1 89.62 294 GLN B O 1
ATOM 10047 N N . SER B 1 295 ? -49.719 111.375 40.562 1 89.44 295 SER B N 1
ATOM 10048 C CA . SER B 1 295 ? -49.281 112.562 41.25 1 89.44 295 SER B CA 1
ATOM 10049 C C . SER B 1 295 ? -49.562 112.438 42.75 1 89.44 295 SER B C 1
ATOM 10051 O O . SER B 1 295 ? -48.75 112.875 43.562 1 89.44 295 SER B O 1
ATOM 10053 N N . THR B 1 296 ? -50.688 112 43.031 1 88.88 296 THR B N 1
ATOM 10054 C CA . THR B 1 296 ? -51.031 111.812 44.438 1 88.88 296 THR B CA 1
ATOM 10055 C C . THR B 1 296 ? -50.094 110.812 45.125 1 88.88 296 THR B C 1
ATOM 10057 O O . THR B 1 296 ? -49.625 111.062 46.25 1 88.88 296 THR B O 1
ATOM 10060 N N . LEU B 1 297 ? -49.875 109.688 44.469 1 90.69 297 LEU B N 1
ATOM 10061 C CA . LEU B 1 297 ? -49 108.625 45.062 1 90.69 297 LEU B CA 1
ATOM 10062 C C . LEU B 1 297 ? -47.562 109.125 45.125 1 90.69 297 LEU B C 1
ATOM 10064 O O . LEU B 1 297 ? -46.844 108.812 46.062 1 90.69 297 LEU B O 1
ATOM 10068 N N . ARG B 1 298 ? -47.094 109.938 44.219 1 90.12 298 ARG B N 1
ATOM 10069 C CA . ARG B 1 298 ? -45.75 110.5 44.25 1 90.12 298 ARG B CA 1
ATOM 10070 C C . ARG B 1 298 ? -45.625 111.5 45.406 1 90.12 298 ARG B C 1
ATOM 10072 O O . ARG B 1 298 ? -44.594 111.562 46.062 1 90.12 298 ARG B O 1
ATOM 10079 N N . GLY B 1 299 ? -46.594 112.312 45.562 1 85.5 299 GLY B N 1
ATOM 10080 C CA . GLY B 1 299 ? -46.625 113.25 46.688 1 85.5 299 GLY B CA 1
ATOM 10081 C C . GLY B 1 299 ? -46.5 112.5 48.031 1 85.5 299 GLY B C 1
ATOM 10082 O O . GLY B 1 299 ? -45.75 112.938 48.906 1 85.5 299 GLY B O 1
ATOM 10083 N N . LEU B 1 300 ? -47.219 111.438 48.094 1 87.69 300 LEU B N 1
ATOM 10084 C CA . LEU B 1 300 ? -47.156 110.688 49.312 1 87.69 300 LEU B CA 1
ATOM 10085 C C . LEU B 1 300 ? -45.75 110.062 49.5 1 87.69 300 LEU B C 1
ATOM 10087 O O . LEU B 1 300 ? -45.219 110 50.594 1 87.69 300 LEU B O 1
ATOM 10091 N N . LEU B 1 301 ? -45.188 109.5 48.406 1 87.62 301 LEU B N 1
ATOM 10092 C CA . LEU B 1 301 ? -43.875 108.938 48.438 1 87.62 301 LEU B CA 1
ATOM 10093 C C . LEU B 1 301 ? -42.844 109.938 48.906 1 87.62 301 LEU B C 1
ATOM 10095 O O . LEU B 1 301 ? -41.938 109.625 49.656 1 87.62 301 LEU B O 1
ATOM 10099 N N . VAL B 1 302 ? -42.938 111.188 48.531 1 85.38 302 VAL B N 1
ATOM 10100 C CA . VAL B 1 302 ? -42.031 112.25 48.938 1 85.38 302 VAL B CA 1
ATOM 10101 C C . VAL B 1 302 ? -42.219 112.562 50.406 1 85.38 302 VAL B C 1
ATOM 10103 O O . VAL B 1 302 ? -41.219 112.812 51.125 1 85.38 302 VAL B O 1
ATOM 10106 N N . SER B 1 303 ? -43.344 112.5 50.875 1 81.06 303 SER B N 1
ATOM 10107 C CA . SER B 1 303 ? -43.625 112.812 52.281 1 81.06 303 SER B CA 1
ATOM 10108 C C . SER B 1 303 ? -43.031 111.688 53.156 1 81.06 303 SER B C 1
ATOM 10110 O O . SER B 1 303 ? -42.781 111.938 54.344 1 81.06 303 SER B O 1
ATOM 10112 N N . LEU B 1 304 ? -42.969 110.5 52.656 1 79.5 304 LEU B N 1
ATOM 10113 C CA . LEU B 1 304 ? -42.406 109.375 53.375 1 79.5 304 LEU B CA 1
ATOM 10114 C C . LEU B 1 304 ? -40.906 109.25 53.094 1 79.5 304 LEU B C 1
ATOM 10116 O O . LEU B 1 304 ? -40.406 108.125 52.875 1 79.5 304 LEU B O 1
ATOM 10120 N N . SER B 1 305 ? -40.156 110.25 53.062 1 75.75 305 SER B N 1
ATOM 10121 C CA . SER B 1 305 ? -38.719 110.188 52.719 1 75.75 305 SER B CA 1
ATOM 10122 C C . SER B 1 305 ? -37.875 110 53.938 1 75.75 305 SER B C 1
ATOM 10124 O O . SER B 1 305 ? -37.844 110.812 54.844 1 75.75 305 SER B O 1
ATOM 10126 N N . PHE B 1 306 ? -37.625 108.812 54.344 1 75.38 306 PHE B N 1
ATOM 10127 C CA . PHE B 1 306 ? -36.656 108.562 55.375 1 75.38 306 PHE B CA 1
ATOM 10128 C C . PHE B 1 306 ? -35.469 107.75 54.812 1 75.38 306 PHE B C 1
ATOM 10130 O O . PHE B 1 306 ? -35.594 107.125 53.781 1 75.38 306 PHE B O 1
ATOM 10137 N N . PRO B 1 307 ? -34.344 108 55.406 1 68.25 307 PRO B N 1
ATOM 10138 C CA . PRO B 1 307 ? -33.125 107.375 54.875 1 68.25 307 PRO B CA 1
ATOM 10139 C C . PRO B 1 307 ? -33.156 105.875 54.875 1 68.25 307 PRO B C 1
ATOM 10141 O O . PRO B 1 307 ? -33.781 105.25 55.75 1 68.25 307 PRO B O 1
ATOM 10144 N N . ASP B 1 308 ? -32.656 105.25 53.812 1 63.84 308 ASP B N 1
ATOM 10145 C CA . ASP B 1 308 ? -32.562 103.812 53.688 1 63.84 308 ASP B CA 1
ATOM 10146 C C . ASP B 1 308 ? -31.656 103.188 54.781 1 63.84 308 ASP B C 1
ATOM 10148 O O . ASP B 1 308 ? -30.672 103.875 55.188 1 63.84 308 ASP B O 1
ATOM 10152 N N . THR B 1 309 ? -32.156 102.375 55.594 1 60.62 309 THR B N 1
ATOM 10153 C CA . THR B 1 309 ? -31.359 101.688 56.625 1 60.62 309 THR B CA 1
ATOM 10154 C C . THR B 1 309 ? -30.031 101.25 56.062 1 60.62 309 THR B C 1
ATOM 10156 O O . THR B 1 309 ? -29.969 100.688 54.969 1 60.62 309 THR B O 1
ATOM 10159 N N . GLU B 1 310 ? -28.969 101.812 56.5 1 59.94 310 GLU B N 1
ATOM 10160 C CA . GLU B 1 310 ? -27.609 101.5 56.125 1 59.94 310 GLU B CA 1
ATOM 10161 C C . GLU B 1 310 ? -27.391 99.938 56.188 1 59.94 310 GLU B C 1
ATOM 10163 O O . GLU B 1 310 ? -27.781 99.312 57.156 1 59.94 310 GLU B O 1
ATOM 10168 N N . SER B 1 311 ? -27.422 99.25 55.062 1 64.56 311 SER B N 1
ATOM 10169 C CA . SER B 1 311 ? -27.219 97.812 54.969 1 64.56 311 SER B CA 1
ATOM 10170 C C . SER B 1 311 ? -25.844 97.375 55.469 1 64.56 311 SER B C 1
ATOM 10172 O O . SER B 1 311 ? -24.828 97.875 54.969 1 64.56 311 SER B O 1
ATOM 10174 N N . ASN B 1 312 ? -25.844 97 56.75 1 75.31 312 ASN B N 1
ATOM 10175 C CA . ASN B 1 312 ? -24.609 96.438 57.312 1 75.31 312 ASN B CA 1
ATOM 10176 C C . ASN B 1 312 ? -24.312 95.062 56.812 1 75.31 312 ASN B C 1
ATOM 10178 O O . ASN B 1 312 ? -25.141 94.125 56.938 1 75.31 312 ASN B O 1
ATOM 10182 N N . ALA B 1 313 ? -23.234 94.875 56.031 1 78 313 ALA B N 1
ATOM 10183 C CA . ALA B 1 313 ? -22.812 93.625 55.406 1 78 313 ALA B CA 1
ATOM 10184 C C . ALA B 1 313 ? -22.703 92.5 56.469 1 78 313 ALA B C 1
ATOM 10186 O O . ALA B 1 313 ? -23 91.312 56.188 1 78 313 ALA B O 1
ATOM 10187 N N . GLY B 1 314 ? -22.453 92.812 57.625 1 80.75 314 GLY B N 1
ATOM 10188 C CA . GLY B 1 314 ? -22.328 91.812 58.688 1 80.75 314 GLY B CA 1
ATOM 10189 C C . GLY B 1 314 ? -23.656 91.25 59.094 1 80.75 314 GLY B C 1
ATOM 10190 O O . GLY B 1 314 ? -23.75 90 59.281 1 80.75 314 GLY B O 1
ATOM 10191 N N . GLU B 1 315 ? -24.641 92.062 59.188 1 83 315 GLU B N 1
ATOM 10192 C CA . GLU B 1 315 ? -25.969 91.562 59.562 1 83 315 GLU B CA 1
ATOM 10193 C C . GLU B 1 315 ? -26.562 90.688 58.438 1 83 315 GLU B C 1
ATOM 10195 O O . GLU B 1 315 ? -27.219 89.688 58.719 1 83 315 GLU B O 1
ATOM 10200 N N . MET B 1 316 ? -26.25 91.062 57.25 1 84.5 316 MET B N 1
ATOM 10201 C CA . MET B 1 316 ? -26.719 90.312 56.125 1 84.5 316 MET B CA 1
ATOM 10202 C C . MET B 1 316 ? -26.109 88.875 56.125 1 84.5 316 MET B C 1
ATOM 10204 O O . MET B 1 316 ? -26.781 87.938 55.812 1 84.5 316 MET B O 1
ATOM 10208 N N . ALA B 1 317 ? -24.875 88.875 56.5 1 86.69 317 ALA B N 1
ATOM 10209 C CA . ALA B 1 317 ? -24.172 87.625 56.531 1 86.69 317 ALA B CA 1
ATOM 10210 C C . ALA B 1 317 ? -24.766 86.688 57.594 1 86.69 317 ALA B C 1
ATOM 10212 O O . ALA B 1 317 ? -24.906 85.5 57.375 1 86.69 317 ALA B O 1
ATOM 10213 N N . HIS B 1 318 ? -25.188 87.25 58.688 1 85.06 318 HIS B N 1
ATOM 10214 C CA . HIS B 1 318 ? -25.766 86.438 59.75 1 85.06 318 HIS B CA 1
ATOM 10215 C C . HIS B 1 318 ? -27.156 85.875 59.344 1 85.06 318 HIS B C 1
ATOM 10217 O O . HIS B 1 318 ? -27.531 84.812 59.75 1 85.06 318 HIS B O 1
ATOM 10223 N N . ILE B 1 319 ? -27.797 86.688 58.562 1 86.25 319 ILE B N 1
ATOM 10224 C CA . ILE B 1 319 ? -29.094 86.25 58.062 1 86.25 319 ILE B CA 1
ATOM 10225 C C . ILE B 1 319 ? -28.906 85.062 57.062 1 86.25 319 ILE B C 1
ATOM 10227 O O . ILE B 1 319 ? -29.641 84.125 57.125 1 86.25 319 ILE B O 1
ATOM 10231 N N . ALA B 1 320 ? -27.922 85.25 56.25 1 87.44 320 ALA B N 1
ATOM 10232 C CA . ALA B 1 320 ? -27.641 84.188 55.281 1 87.44 320 ALA B CA 1
ATOM 10233 C C . ALA B 1 320 ? -27.234 82.875 55.969 1 87.44 320 ALA B C 1
ATOM 10235 O O . ALA B 1 320 ? -27.641 81.812 55.531 1 87.44 320 ALA B O 1
ATOM 10236 N N . VAL B 1 321 ? -26.453 82.938 57 1 88.06 321 VAL B N 1
ATOM 10237 C CA . VAL B 1 321 ? -26.031 81.75 57.75 1 88.06 321 VAL B CA 1
ATOM 10238 C C . VAL B 1 321 ? -27.266 81.062 58.344 1 88.06 321 VAL B C 1
ATOM 10240 O O . VAL B 1 321 ? -27.344 79.812 58.281 1 88.06 321 VAL B O 1
ATOM 10243 N N . ALA B 1 322 ? -28.172 81.875 58.812 1 86.44 322 ALA B N 1
ATOM 10244 C CA . ALA B 1 322 ? -29.391 81.312 59.375 1 86.44 322 ALA B CA 1
ATOM 10245 C C . ALA B 1 322 ? -30.234 80.625 58.312 1 86.44 322 ALA B C 1
ATOM 10247 O O . ALA B 1 322 ? -30.797 79.562 58.531 1 86.44 322 ALA B O 1
ATOM 10248 N N . ILE B 1 323 ? -30.266 81.188 57.125 1 86.94 323 ILE B N 1
ATOM 10249 C CA . ILE B 1 323 ? -31.062 80.625 56.031 1 86.94 323 ILE B CA 1
ATOM 10250 C C . ILE B 1 323 ? -30.469 79.312 55.594 1 86.94 323 ILE B C 1
ATOM 10252 O O . ILE B 1 323 ? -31.203 78.312 55.406 1 86.94 323 ILE B O 1
ATOM 10256 N N . ILE B 1 324 ? -29.219 79.25 55.406 1 87.75 324 ILE B N 1
ATOM 10257 C CA . ILE B 1 324 ? -28.547 78.062 54.875 1 87.75 324 ILE B CA 1
ATOM 10258 C C . ILE B 1 324 ? -28.531 77 55.938 1 87.75 324 ILE B C 1
ATOM 10260 O O . ILE B 1 324 ? -28.812 75.812 55.625 1 87.75 324 ILE B O 1
ATOM 10264 N N . SER B 1 325 ? -28.266 77.312 57.219 1 85.56 325 SER B N 1
ATOM 10265 C CA . SER B 1 325 ? -28.156 76.312 58.312 1 85.56 325 SER B CA 1
ATOM 10266 C C . SER B 1 325 ? -29.5 75.625 58.594 1 85.56 325 SER B C 1
ATOM 10268 O O . SER B 1 325 ? -29.547 74.5 59.031 1 85.56 325 SER B O 1
ATOM 10270 N N . HIS B 1 326 ? -30.547 76.438 58.375 1 84.19 326 HIS B N 1
ATOM 10271 C CA . HIS B 1 326 ? -31.859 75.875 58.656 1 84.19 326 HIS B CA 1
ATOM 10272 C C . HIS B 1 326 ? -32.594 75.438 57.375 1 84.19 326 HIS B C 1
ATOM 10274 O O . HIS B 1 326 ? -33.781 75.062 57.438 1 84.19 326 HIS B O 1
ATOM 10280 N N . ARG B 1 327 ? -31.828 75.562 56.219 1 85.19 327 ARG B N 1
ATOM 10281 C CA . ARG B 1 327 ? -32.375 75.125 54.938 1 85.19 327 ARG B CA 1
ATOM 10282 C C . ARG B 1 327 ? -33.719 75.75 54.656 1 85.19 327 ARG B C 1
ATOM 10284 O O . ARG B 1 327 ? -34.688 75 54.344 1 85.19 327 ARG B O 1
ATOM 10291 N N . LEU B 1 328 ? -33.812 76.938 54.969 1 80.69 328 LEU B N 1
ATOM 10292 C CA . LEU B 1 328 ? -35.062 77.625 54.719 1 80.69 328 LEU B CA 1
ATOM 10293 C C . LEU B 1 328 ? -35.406 77.688 53.25 1 80.69 328 LEU B C 1
ATOM 10295 O O . LEU B 1 328 ? -34.531 77.375 52.406 1 80.69 328 LEU B O 1
ATOM 10299 N N . GLU B 1 329 ? -36.562 77.938 52.938 1 78.25 329 GLU B N 1
ATOM 10300 C CA . GLU B 1 329 ? -37 77.938 51.531 1 78.25 329 GLU B CA 1
ATOM 10301 C C . GLU B 1 329 ? -36.125 78.812 50.656 1 78.25 329 GLU B C 1
ATOM 10303 O O . GLU B 1 329 ? -35.844 80 51.031 1 78.25 329 GLU B O 1
ATOM 10308 N N . GLY B 1 330 ? -35.562 78.312 49.625 1 77.81 330 GLY B N 1
ATOM 10309 C CA . GLY B 1 330 ? -34.781 79.062 48.656 1 77.81 330 GLY B CA 1
ATOM 10310 C C . GLY B 1 330 ? -33.344 79.25 49.094 1 77.81 330 GLY B C 1
ATOM 10311 O O . GLY B 1 330 ? -32.625 80.125 48.562 1 77.81 330 GLY B O 1
ATOM 10312 N N . PHE B 1 331 ? -32.938 78.5 50.031 1 84 331 PHE B N 1
ATOM 10313 C CA . PHE B 1 331 ? -31.609 78.688 50.562 1 84 331 PHE B CA 1
ATOM 10314 C C . PHE B 1 331 ? -30.531 78.5 49.5 1 84 331 PHE B C 1
ATOM 10316 O O . PHE B 1 331 ? -29.453 79.062 49.594 1 84 331 PHE B O 1
ATOM 10323 N N . GLN B 1 332 ? -30.828 77.875 48.469 1 83.81 332 GLN B N 1
ATOM 10324 C CA . GLN B 1 332 ? -29.859 77.5 47.438 1 83.81 332 GLN B CA 1
ATOM 10325 C C . GLN B 1 332 ? -29.391 78.75 46.719 1 83.81 332 GLN B C 1
ATOM 10327 O O . GLN B 1 332 ? -28.25 78.875 46.25 1 83.81 332 GLN B O 1
ATOM 10332 N N . ASP B 1 333 ? -30.234 79.625 46.656 1 82.56 333 ASP B N 1
ATOM 10333 C CA . ASP B 1 333 ? -29.906 80.875 45.969 1 82.56 333 ASP B CA 1
ATOM 10334 C C . ASP B 1 333 ? -28.844 81.688 46.719 1 82.56 333 ASP B C 1
ATOM 10336 O O . ASP B 1 333 ? -28.125 82.5 46.125 1 82.56 333 ASP B O 1
ATOM 10340 N N . PHE B 1 334 ? -28.875 81.375 47.938 1 87.44 334 PHE B N 1
ATOM 10341 C CA . PHE B 1 334 ? -28 82.188 48.75 1 87.44 334 PHE B CA 1
ATOM 10342 C C . PHE B 1 334 ? -26.625 81.562 48.906 1 87.44 334 PHE B C 1
ATOM 10344 O O . PHE B 1 334 ? -25.688 82.188 49.406 1 87.44 334 PHE B O 1
ATOM 10351 N N . THR B 1 335 ? -26.562 80.312 48.406 1 88.44 335 THR B N 1
ATOM 10352 C CA . THR B 1 335 ? -25.312 79.625 48.594 1 88.44 335 THR B CA 1
ATOM 10353 C C . THR B 1 335 ? -24.203 80.25 47.75 1 88.44 335 THR B C 1
ATOM 10355 O O . THR B 1 335 ? -23.062 80.312 48.188 1 88.44 335 THR B O 1
ATOM 10358 N N . THR B 1 336 ? -24.531 80.688 46.625 1 87 336 THR B N 1
ATOM 10359 C CA . THR B 1 336 ? -23.547 81.312 45.781 1 87 336 THR B CA 1
ATOM 10360 C C . THR B 1 336 ? -23.062 82.625 46.375 1 87 336 THR B C 1
ATOM 10362 O O . THR B 1 336 ? -21.859 82.938 46.375 1 87 336 THR B O 1
ATOM 10365 N N . LEU B 1 337 ? -23.969 83.375 46.906 1 85.94 337 LEU B N 1
ATOM 10366 C CA . LEU B 1 337 ? -23.609 84.625 47.531 1 85.94 337 LEU B CA 1
ATOM 10367 C C . LEU B 1 337 ? -22.781 84.375 48.781 1 85.94 337 LEU B C 1
ATOM 10369 O O . LEU B 1 337 ? -21.844 85.125 49.062 1 85.94 337 LEU B O 1
ATOM 10373 N N . PHE B 1 338 ? -23.203 83.375 49.438 1 88.06 338 PHE B N 1
ATOM 10374 C CA . PHE B 1 338 ? -22.5 83 50.656 1 88.06 338 PHE B CA 1
ATOM 10375 C C . PHE B 1 338 ? -21.062 82.625 50.344 1 88.06 338 PHE B C 1
ATOM 10377 O O . PHE B 1 338 ? -20.141 82.938 51.125 1 88.06 338 PHE B O 1
ATOM 10384 N N . ALA B 1 339 ? -20.844 82 49.25 1 89.12 339 ALA B N 1
ATOM 10385 C CA . ALA B 1 339 ? -19.516 81.5 48.875 1 89.12 339 ALA B CA 1
ATOM 10386 C C . ALA B 1 339 ? -18.641 82.625 48.312 1 89.12 339 ALA B C 1
ATOM 10388 O O . ALA B 1 339 ? -17.406 82.5 48.281 1 89.12 339 ALA B O 1
ATOM 10389 N N . THR B 1 340 ? -19.125 83.812 47.969 1 87.5 340 THR B N 1
ATOM 10390 C CA . THR B 1 340 ? -18.344 84.875 47.344 1 87.5 340 THR B CA 1
ATOM 10391 C C . THR B 1 340 ? -18.328 86.125 48.188 1 87.5 340 THR B C 1
ATOM 10393 O O . THR B 1 340 ? -17.516 86.25 49.125 1 87.5 340 THR B O 1
ATOM 10396 N N . GLU B 1 341 ? -19.375 86.938 48.219 1 81.06 341 GLU B N 1
ATOM 10397 C CA . GLU B 1 341 ? -19.359 88.25 48.812 1 81.06 341 GLU B CA 1
ATOM 10398 C C . GLU B 1 341 ? -19.516 88.188 50.344 1 81.06 341 GLU B C 1
ATOM 10400 O O . GLU B 1 341 ? -18.844 88.938 51.062 1 81.06 341 GLU B O 1
ATOM 10405 N N . LEU B 1 342 ? -20.266 87.312 50.75 1 77.44 342 LEU B N 1
ATOM 10406 C CA . LEU B 1 342 ? -20.594 87.312 52.156 1 77.44 342 LEU B CA 1
ATOM 10407 C C . LEU B 1 342 ? -19.469 86.688 52.969 1 77.44 342 LEU B C 1
ATOM 10409 O O . LEU B 1 342 ? -19.469 86.75 54.188 1 77.44 342 LEU B O 1
ATOM 10413 N N . SER B 1 343 ? -18.484 86.062 52.281 1 76.25 343 SER B N 1
ATOM 10414 C CA . SER B 1 343 ? -17.359 85.438 52.938 1 76.25 343 SER B CA 1
ATOM 10415 C C . SER B 1 343 ? -16.469 86.438 53.625 1 76.25 343 SER B C 1
ATOM 10417 O O . SER B 1 343 ? -15.773 86.125 54.594 1 76.25 343 SER B O 1
ATOM 10419 N N . TRP B 1 344 ? -16.688 87.75 53.25 1 75.12 344 TRP B N 1
ATOM 10420 C CA . TRP B 1 344 ? -15.812 88.812 53.75 1 75.12 344 TRP B CA 1
ATOM 10421 C C . TRP B 1 344 ? -16.484 89.562 54.906 1 75.12 344 TRP B C 1
ATOM 10423 O O . TRP B 1 344 ? -15.836 90.375 55.562 1 75.12 344 TRP B O 1
ATOM 10433 N N . SER B 1 345 ? -17.75 89.312 55.062 1 79.5 345 SER B N 1
ATOM 10434 C CA . SER B 1 345 ? -18.5 90.062 56.062 1 79.5 345 SER B CA 1
ATOM 10435 C C . SER B 1 345 ? -18.578 89.312 57.375 1 79.5 345 SER B C 1
ATOM 10437 O O . SER B 1 345 ? -18.969 89.938 58.406 1 79.5 345 SER B O 1
ATOM 10439 N N . LEU B 1 346 ? -18.172 88.062 57.375 1 79.69 346 LEU B N 1
ATOM 10440 C CA . LEU B 1 346 ? -18.156 87.25 58.594 1 79.69 346 LEU B CA 1
ATOM 10441 C C . LEU B 1 346 ? -16.719 87 59.031 1 79.69 346 LEU B C 1
ATOM 10443 O O . LEU B 1 346 ? -15.781 87.125 58.25 1 79.69 346 LEU B O 1
ATOM 10447 N N . SER B 1 347 ? -16.609 86.75 60.344 1 81.38 347 SER B N 1
ATOM 10448 C CA . SER B 1 347 ? -15.305 86.25 60.75 1 81.38 347 SER B CA 1
ATOM 10449 C C . SER B 1 347 ? -14.945 84.938 60.031 1 81.38 347 SER B C 1
ATOM 10451 O O . SER B 1 347 ? -15.82 84.125 59.719 1 81.38 347 SER B O 1
ATOM 10453 N N . VAL B 1 348 ? -13.773 84.812 59.688 1 82.81 348 VAL B N 1
ATOM 10454 C CA . VAL B 1 348 ? -13.289 83.688 58.906 1 82.81 348 VAL B CA 1
ATOM 10455 C C . VAL B 1 348 ? -13.672 82.375 59.625 1 82.81 348 VAL B C 1
ATOM 10457 O O . VAL B 1 348 ? -14.062 81.375 58.969 1 82.81 348 VAL B O 1
ATOM 10460 N N . GLU B 1 349 ? -13.68 82.312 60.938 1 83.69 349 GLU B N 1
ATOM 10461 C CA . GLU B 1 349 ? -13.984 81.125 61.688 1 83.69 349 GLU B CA 1
ATOM 10462 C C . GLU B 1 349 ? -15.469 80.812 61.594 1 83.69 349 GLU B C 1
ATOM 10464 O O . GLU B 1 349 ? -15.828 79.625 61.438 1 83.69 349 GLU B O 1
ATOM 10469 N N . GLU B 1 350 ? -16.234 81.812 61.688 1 85.5 350 GLU B N 1
ATOM 10470 C CA . GLU B 1 350 ? -17.672 81.562 61.594 1 85.5 350 GLU B CA 1
ATOM 10471 C C . GLU B 1 350 ? -18.078 81.125 60.188 1 85.5 350 GLU B C 1
ATOM 10473 O O . GLU B 1 350 ? -18.922 80.25 60.031 1 85.5 350 GLU B O 1
ATOM 10478 N N . TRP B 1 351 ? -17.469 81.688 59.281 1 88.38 351 TRP B N 1
ATOM 10479 C CA . TRP B 1 351 ? -17.766 81.375 57.875 1 88.38 351 TRP B CA 1
ATOM 10480 C C . TRP B 1 351 ? -17.391 79.938 57.562 1 88.38 351 TRP B C 1
ATOM 10482 O O . TRP B 1 351 ? -18.203 79.188 57.031 1 88.38 351 TRP B O 1
ATOM 10492 N N . ILE B 1 352 ? -16.25 79.5 57.969 1 88.69 352 ILE B N 1
ATOM 10493 C CA . ILE B 1 352 ? -15.742 78.188 57.719 1 88.69 352 ILE B CA 1
ATOM 10494 C C . ILE B 1 352 ? -16.594 77.125 58.469 1 88.69 352 ILE B C 1
ATOM 10496 O O . ILE B 1 352 ? -16.906 76.062 57.938 1 88.69 352 ILE B O 1
ATOM 10500 N N . SER B 1 353 ? -16.953 77.438 59.625 1 88.5 353 SER B N 1
ATOM 10501 C CA . SER B 1 353 ? -17.766 76.562 60.438 1 88.5 353 SER B CA 1
ATOM 10502 C C . SER B 1 353 ? -19.125 76.312 59.781 1 88.5 353 SER B C 1
ATOM 10504 O O . SER B 1 353 ? -19.656 75.25 59.844 1 88.5 353 SER B O 1
ATOM 10506 N N . CYS B 1 354 ? -19.625 77.375 59.219 1 87.38 354 CYS B N 1
ATOM 10507 C CA . CYS B 1 354 ? -20.906 77.25 58.531 1 87.38 354 CYS B CA 1
ATOM 10508 C C . CYS B 1 354 ? -20.781 76.375 57.281 1 87.38 354 CYS B C 1
ATOM 10510 O O . CYS B 1 354 ? -21.672 75.562 57.031 1 87.38 354 CYS B O 1
ATOM 10512 N N . LEU B 1 355 ? -19.734 76.562 56.531 1 88.44 355 LEU B N 1
ATOM 10513 C CA . LEU B 1 355 ? -19.5 75.75 55.344 1 88.44 355 LEU B CA 1
ATOM 10514 C C . LEU B 1 355 ? -19.359 74.25 55.719 1 88.44 355 LEU B C 1
ATOM 10516 O O . LEU B 1 355 ? -19.891 73.375 55.031 1 88.44 355 LEU B O 1
ATOM 10520 N N . GLU B 1 356 ? -18.672 73.938 56.781 1 89.62 356 GLU B N 1
ATOM 10521 C CA . GLU B 1 356 ? -18.406 72.562 57.219 1 89.62 356 GLU B CA 1
ATOM 10522 C C . GLU B 1 356 ? -19.688 71.875 57.656 1 89.62 356 GLU B C 1
ATOM 10524 O O . GLU B 1 356 ? -19.906 70.75 57.375 1 89.62 356 GLU B O 1
ATOM 10529 N N . ARG B 1 357 ? -20.531 72.625 58.25 1 88 357 ARG B N 1
ATOM 10530 C CA . ARG B 1 357 ? -21.766 72.062 58.781 1 88 357 ARG B CA 1
ATOM 10531 C C . ARG B 1 357 ? -22.781 71.875 57.688 1 88 357 ARG B C 1
ATOM 10533 O O . ARG B 1 357 ? -23.625 70.938 57.781 1 88 357 ARG B O 1
ATOM 10540 N N . ASN B 1 358 ? -22.688 72.688 56.656 1 87.88 358 ASN B N 1
ATOM 10541 C CA . ASN B 1 358 ? -23.672 72.625 55.594 1 87.88 358 ASN B CA 1
ATOM 10542 C C . ASN B 1 358 ? -23.047 72.25 54.281 1 87.88 358 ASN B C 1
ATOM 10544 O O . ASN B 1 358 ? -23.391 72.75 53.219 1 87.88 358 ASN B O 1
ATOM 10548 N N . LYS B 1 359 ? -22.172 71.312 54.25 1 87 359 LYS B N 1
ATOM 10549 C CA . LYS B 1 359 ? -21.438 70.875 53.062 1 87 359 LYS B CA 1
ATOM 10550 C C . LYS B 1 359 ? -22.391 70.438 51.969 1 87 359 LYS B C 1
ATOM 10552 O O . LYS B 1 359 ? -22.156 70.688 50.781 1 87 359 LYS B O 1
ATOM 10557 N N . ASN B 1 360 ? -23.469 69.812 52.25 1 87.88 360 ASN B N 1
ATOM 10558 C CA . ASN B 1 360 ? -24.406 69.25 51.312 1 87.88 360 ASN B CA 1
ATOM 10559 C C . ASN B 1 360 ? -25.125 70.312 50.5 1 87.88 360 ASN B C 1
ATOM 10561 O O . ASN B 1 360 ? -25.562 70.062 49.375 1 87.88 360 ASN B O 1
ATOM 10565 N N . ALA B 1 361 ? -25.172 71.5 51.125 1 85.81 361 ALA B N 1
ATOM 10566 C CA . ALA B 1 361 ? -25.859 72.625 50.438 1 85.81 361 ALA B CA 1
ATOM 10567 C C . ALA B 1 361 ? -24.984 73.188 49.344 1 85.81 361 ALA B C 1
ATOM 10569 O O . ALA B 1 361 ? -25.484 73.875 48.438 1 85.81 361 ALA B O 1
ATOM 10570 N N . PHE B 1 362 ? -23.766 72.875 49.375 1 89.12 362 PHE B N 1
ATOM 10571 C CA . PHE B 1 362 ? -22.844 73.562 48.469 1 89.12 362 PHE B CA 1
ATOM 10572 C C . PHE B 1 362 ? -22.328 72.562 47.406 1 89.12 362 PHE B C 1
ATOM 10574 O O . PHE B 1 362 ? -21.344 72.812 46.719 1 89.12 362 PHE B O 1
ATOM 10581 N N . GLN B 1 363 ? -22.938 71.5 47.219 1 88.25 363 GLN B N 1
ATOM 10582 C CA . GLN B 1 363 ? -22.484 70.438 46.344 1 88.25 363 GLN B CA 1
ATOM 10583 C C . GLN B 1 363 ? -22.906 70.688 44.906 1 88.25 363 GLN B C 1
ATOM 10585 O O . GLN B 1 363 ? -23.703 69.875 44.344 1 88.25 363 GLN B O 1
ATOM 10590 N N . ARG B 1 364 ? -22.5 71.562 44.375 1 88.88 364 ARG B N 1
ATOM 10591 C CA . ARG B 1 364 ? -22.672 71.938 42.969 1 88.88 364 ARG B CA 1
ATOM 10592 C C . ARG B 1 364 ? -21.359 72.438 42.375 1 88.88 364 ARG B C 1
ATOM 10594 O O . ARG B 1 364 ? -20.594 73.188 43.031 1 88.88 364 ARG B O 1
ATOM 10601 N N . LYS B 1 365 ? -21.141 72.188 41.188 1 90 365 LYS B N 1
ATOM 10602 C CA . LYS B 1 365 ? -19.875 72.5 40.531 1 90 365 LYS B CA 1
ATOM 10603 C C . LYS B 1 365 ? -19.594 74 40.562 1 90 365 LYS B C 1
ATOM 10605 O O . LYS B 1 365 ? -18.469 74.438 40.875 1 90 365 LYS B O 1
ATOM 10610 N N . ASP B 1 366 ? -20.609 74.75 40.219 1 88.56 366 ASP B N 1
ATOM 10611 C CA . ASP B 1 366 ? -20.422 76.188 40.125 1 88.56 366 ASP B CA 1
ATOM 10612 C C . ASP B 1 366 ? -20.031 76.812 41.469 1 88.56 366 ASP B C 1
ATOM 10614 O O . ASP B 1 366 ? -19.203 77.688 41.562 1 88.56 366 ASP B O 1
ATOM 10618 N N . ILE B 1 367 ? -20.594 76.25 42.5 1 90.88 367 ILE B N 1
ATOM 10619 C CA . ILE B 1 367 ? -20.312 76.75 43.844 1 90.88 367 ILE B CA 1
ATOM 10620 C C . ILE B 1 367 ? -18.906 76.312 44.25 1 90.88 367 ILE B C 1
ATOM 10622 O O . ILE B 1 367 ? -18.188 77.125 44.875 1 90.88 367 ILE B O 1
ATOM 10626 N N . VAL B 1 368 ? -18.562 75.125 43.875 1 92.44 368 VAL B N 1
ATOM 10627 C CA . VAL B 1 368 ? -17.234 74.625 44.219 1 92.44 368 VAL B CA 1
ATOM 10628 C C . VAL B 1 368 ? -16.172 75.562 43.562 1 92.44 368 VAL B C 1
ATOM 10630 O O . VAL B 1 368 ? -15.219 75.938 44.219 1 92.44 368 VAL B O 1
ATOM 10633 N N . MET B 1 369 ? -16.328 76 42.375 1 91.06 369 MET B N 1
ATOM 10634 C CA . MET B 1 369 ? -15.352 76.812 41.656 1 91.06 369 MET B CA 1
ATOM 10635 C C . MET B 1 369 ? -15.312 78.25 42.25 1 91.06 369 MET B C 1
ATOM 10637 O O . MET B 1 369 ? -14.25 78.875 42.312 1 91.06 369 MET B O 1
ATOM 10641 N N . LYS B 1 370 ? -16.469 78.625 42.719 1 90.06 370 LYS B N 1
ATOM 10642 C CA . LYS B 1 370 ? -16.516 79.938 43.406 1 90.06 370 LYS B CA 1
ATOM 10643 C C . LYS B 1 370 ? -15.797 79.875 44.75 1 90.06 370 LYS B C 1
ATOM 10645 O O . LYS B 1 370 ? -15.125 80.875 45.125 1 90.06 370 LYS B O 1
ATOM 10650 N N . LEU B 1 371 ? -16.047 78.812 45.344 1 91.69 371 LEU B N 1
ATOM 10651 C CA . LEU B 1 371 ? -15.359 78.625 46.625 1 91.69 371 LEU B CA 1
ATOM 10652 C C . LEU B 1 371 ? -13.852 78.562 46.438 1 91.69 371 LEU B C 1
ATOM 10654 O O . LEU B 1 371 ? -13.094 79.125 47.25 1 91.69 371 LEU B O 1
ATOM 10658 N N . VAL B 1 372 ? -13.406 78 45.344 1 92.44 372 VAL B N 1
ATOM 10659 C CA . VAL B 1 372 ? -11.992 77.875 45.031 1 92.44 372 VAL B CA 1
ATOM 10660 C C . VAL B 1 372 ? -11.445 79.312 44.75 1 92.44 372 VAL B C 1
ATOM 10662 O O . VAL B 1 372 ? -10.367 79.688 45.219 1 92.44 372 VAL B O 1
ATOM 10665 N N . SER B 1 373 ? -12.172 80.062 44.062 1 89.62 373 SER B N 1
ATOM 10666 C CA . SER B 1 373 ? -11.766 81.438 43.781 1 89.62 373 SER B CA 1
ATOM 10667 C C . SER B 1 373 ? -11.656 82.25 45.062 1 89.62 373 SER B C 1
ATOM 10669 O O . SER B 1 373 ? -10.734 83.062 45.219 1 89.62 373 SER B O 1
ATOM 10671 N N . THR B 1 374 ? -12.523 82.062 45.906 1 89.75 374 THR B N 1
ATOM 10672 C CA . THR B 1 374 ? -12.516 82.75 47.188 1 89.75 374 THR B CA 1
ATOM 10673 C C . THR B 1 374 ? -11.305 82.312 48 1 89.75 374 THR B C 1
ATOM 10675 O O . THR B 1 374 ? -10.664 83.125 48.656 1 89.75 374 THR B O 1
ATOM 10678 N N . LEU B 1 375 ? -11.086 81 48.031 1 90.75 375 LEU B N 1
ATOM 10679 C CA . LEU B 1 375 ? -9.914 80.5 48.75 1 90.75 375 LEU B CA 1
ATOM 10680 C C . LEU B 1 375 ? -8.633 81.125 48.219 1 90.75 375 LEU B C 1
ATOM 10682 O O . LEU B 1 375 ? -7.789 81.562 49 1 90.75 375 LEU B O 1
ATOM 10686 N N . ILE B 1 376 ? -8.469 81.312 46.906 1 88.94 376 ILE B N 1
ATOM 10687 C CA . ILE B 1 376 ? -7.285 81.875 46.281 1 88.94 376 ILE B CA 1
ATOM 10688 C C . ILE B 1 376 ? -7.16 83.312 46.656 1 88.94 376 ILE B C 1
ATOM 10690 O O . ILE B 1 376 ? -6.074 83.812 47.031 1 88.94 376 ILE B O 1
ATOM 10694 N N . ALA B 1 377 ? -8.266 84 46.719 1 86.19 377 ALA B N 1
ATOM 10695 C CA . ALA B 1 377 ? -8.289 85.375 47.031 1 86.19 377 ALA B CA 1
ATOM 10696 C C . ALA B 1 377 ? -7.898 85.625 48.5 1 86.19 377 ALA B C 1
ATOM 10698 O O . ALA B 1 377 ? -7.113 86.5 48.812 1 86.19 377 ALA B O 1
ATOM 10699 N N . LYS B 1 378 ? -8.398 84.812 49.312 1 86.88 378 LYS B N 1
ATOM 10700 C CA . LYS B 1 378 ? -8.109 85 50.75 1 86.88 378 LYS B CA 1
ATOM 10701 C C . LYS B 1 378 ? -6.652 84.625 51.062 1 86.88 378 LYS B C 1
ATOM 10703 O O . LYS B 1 378 ? -6.047 85.25 51.938 1 86.88 378 LYS B O 1
ATOM 10708 N N . CYS B 1 379 ? -6.086 83.688 50.375 1 86.44 379 CYS B N 1
ATOM 10709 C CA . CYS B 1 379 ? -4.688 83.312 50.562 1 86.44 379 CYS B CA 1
ATOM 10710 C C . CYS B 1 379 ? -3.76 84.438 50.062 1 86.44 379 CYS B C 1
ATOM 10712 O O . CYS B 1 379 ? -2.658 84.562 50.594 1 86.44 379 CYS B O 1
ATOM 10714 N N . GLN B 1 380 ? -4.211 85.312 49.188 1 83.5 380 GLN B N 1
ATOM 10715 C CA . GLN B 1 380 ? -3.387 86.375 48.656 1 83.5 380 GLN B CA 1
ATOM 10716 C C . GLN B 1 380 ? -3.43 87.562 49.562 1 83.5 380 GLN B C 1
ATOM 10718 O O . GLN B 1 380 ? -2.463 88.375 49.656 1 83.5 380 GLN B O 1
ATOM 10723 N N . ILE B 1 381 ? -4.52 87.812 50.219 1 77.38 381 ILE B N 1
ATOM 10724 C CA . ILE B 1 381 ? -4.688 89 51.031 1 77.38 381 ILE B CA 1
ATOM 10725 C C . ILE B 1 381 ? -4.047 88.812 52.406 1 77.38 381 ILE B C 1
ATOM 10727 O O . ILE B 1 381 ? -3.307 89.688 52.906 1 77.38 381 ILE B O 1
ATOM 10731 N N . ASP B 1 382 ? -4.418 87.812 53.219 1 68.38 382 ASP B N 1
ATOM 10732 C CA . ASP B 1 382 ? -3.975 87.625 54.625 1 68.38 382 ASP B CA 1
ATOM 10733 C C . ASP B 1 382 ? -3.064 86.438 54.781 1 68.38 382 ASP B C 1
ATOM 10735 O O . ASP B 1 382 ? -3.543 85.312 54.938 1 68.38 382 ASP B O 1
ATOM 10739 N N . THR B 1 383 ? -1.8 86.562 54.562 1 64.31 383 THR B N 1
ATOM 10740 C CA . THR B 1 383 ? -0.788 85.5 54.625 1 64.31 383 THR B CA 1
ATOM 10741 C C . THR B 1 383 ? -0.747 84.938 56.031 1 64.31 383 THR B C 1
ATOM 10743 O O . THR B 1 383 ? -0.203 83.812 56.219 1 64.31 383 THR B O 1
ATOM 10746 N N . GLU B 1 384 ? -1.285 85.688 57.125 1 63.81 384 GLU B N 1
ATOM 10747 C CA . GLU B 1 384 ? -1.026 85.25 58.5 1 63.81 384 GLU B CA 1
ATOM 10748 C C . GLU B 1 384 ? -1.989 84.125 58.938 1 63.81 384 GLU B C 1
ATOM 10750 O O . GLU B 1 384 ? -1.709 83.438 59.875 1 63.81 384 GLU B O 1
ATOM 10755 N N . GLU B 1 385 ? -3.094 83.875 58.156 1 78.81 385 GLU B N 1
ATOM 10756 C CA . GLU B 1 385 ? -4.023 82.875 58.688 1 78.81 385 GLU B CA 1
ATOM 10757 C C . GLU B 1 385 ? -3.98 81.562 57.844 1 78.81 385 GLU B C 1
ATOM 10759 O O . GLU B 1 385 ? -4.996 81.188 57.281 1 78.81 385 GLU B O 1
ATOM 10764 N N . VAL B 1 386 ? -2.861 80.875 57.844 1 86.38 386 VAL B N 1
ATOM 10765 C CA . VAL B 1 386 ? -2.586 79.688 57.031 1 86.38 386 VAL B CA 1
ATOM 10766 C C . VAL B 1 386 ? -3.455 78.562 57.5 1 86.38 386 VAL B C 1
ATOM 10768 O O . VAL B 1 386 ? -3.941 77.75 56.688 1 86.38 386 VAL B O 1
ATOM 10771 N N . GLU B 1 387 ? -3.768 78.5 58.781 1 86.56 387 GLU B N 1
ATOM 10772 C CA . GLU B 1 387 ? -4.535 77.375 59.344 1 86.56 387 GLU B CA 1
ATOM 10773 C C . GLU B 1 387 ? -5.984 77.438 58.875 1 86.56 387 GLU B C 1
ATOM 10775 O O . GLU B 1 387 ? -6.582 76.375 58.594 1 86.56 387 GLU B O 1
ATOM 10780 N N . HIS B 1 388 ? -6.438 78.688 58.781 1 86.44 388 HIS B N 1
ATOM 10781 C CA . HIS B 1 388 ? -7.812 78.812 58.312 1 86.44 388 HIS B CA 1
ATOM 10782 C C . HIS B 1 388 ? -7.926 78.5 56.844 1 86.44 388 HIS B C 1
ATOM 10784 O O . HIS B 1 388 ? -8.906 77.875 56.406 1 86.44 388 HIS B O 1
ATOM 10790 N N . CYS B 1 389 ? -6.879 78.812 56.125 1 88.56 389 CYS B N 1
ATOM 10791 C CA . CYS B 1 389 ? -6.887 78.5 54.688 1 88.56 389 CYS B CA 1
ATOM 10792 C C . CYS B 1 389 ? -6.773 77 54.438 1 88.56 389 CYS B C 1
ATOM 10794 O O . CYS B 1 389 ? -7.402 76.5 53.531 1 88.56 389 CYS B O 1
ATOM 10796 N N . ARG B 1 390 ? -6.059 76.375 55.25 1 90.5 390 ARG B N 1
ATOM 10797 C CA . ARG B 1 390 ? -5.91 74.875 55.125 1 90.5 390 ARG B CA 1
ATOM 10798 C C . ARG B 1 390 ? -7.23 74.188 55.406 1 90.5 390 ARG B C 1
ATOM 10800 O O . ARG B 1 390 ? -7.594 73.25 54.719 1 90.5 390 ARG B O 1
ATOM 10807 N N . LYS B 1 391 ? -7.859 74.625 56.406 1 89.88 391 LYS B N 1
ATOM 10808 C CA . LYS B 1 391 ? -9.148 74.062 56.781 1 89.88 391 LYS B CA 1
ATOM 10809 C C . LYS B 1 391 ? -10.18 74.312 55.656 1 89.88 391 LYS B C 1
ATOM 10811 O O . LYS B 1 391 ? -10.977 73.438 55.344 1 89.88 391 LYS B O 1
ATOM 10816 N N . LEU B 1 392 ? -10.141 75.5 55.125 1 89.75 392 LEU B N 1
ATOM 10817 C CA . LEU B 1 392 ? -11.055 75.812 54.062 1 89.75 392 LEU B CA 1
ATOM 10818 C C . LEU B 1 392 ? -10.781 74.938 52.812 1 89.75 392 LEU B C 1
ATOM 10820 O O . LEU B 1 392 ? -11.711 74.5 52.188 1 89.75 392 LEU B O 1
ATOM 10824 N N . LYS B 1 393 ? -9.578 74.812 52.531 1 92.19 393 LYS B N 1
ATOM 10825 C CA . LYS B 1 393 ? -9.203 73.938 51.406 1 92.19 393 LYS B CA 1
ATOM 10826 C C . LYS B 1 393 ? -9.758 72.562 51.594 1 92.19 393 LYS B C 1
ATOM 10828 O O . LYS B 1 393 ? -10.352 72 50.656 1 92.19 393 LYS B O 1
ATOM 10833 N N . ASP B 1 394 ? -9.586 71.938 52.75 1 92 394 ASP B N 1
ATOM 10834 C CA . ASP B 1 394 ? -10.039 70.562 53.031 1 92 394 ASP B CA 1
ATOM 10835 C C . ASP B 1 394 ? -11.562 70.438 52.906 1 92 394 ASP B C 1
ATOM 10837 O O . ASP B 1 394 ? -12.07 69.438 52.438 1 92 394 ASP B O 1
ATOM 10841 N N . ILE B 1 395 ? -12.211 71.5 53.281 1 91.88 395 ILE B N 1
ATOM 10842 C CA . ILE B 1 395 ? -13.664 71.5 53.188 1 91.88 395 ILE B CA 1
ATOM 10843 C C . ILE B 1 395 ? -14.086 71.5 51.719 1 91.88 395 ILE B C 1
ATOM 10845 O O . ILE B 1 395 ? -15.008 70.812 51.312 1 91.88 395 ILE B O 1
ATOM 10849 N N . ILE B 1 396 ? -13.406 72.312 50.969 1 92.31 396 ILE B N 1
ATOM 10850 C CA . ILE B 1 396 ? -13.719 72.438 49.531 1 92.31 396 ILE B CA 1
ATOM 10851 C C . ILE B 1 396 ? -13.469 71.062 48.844 1 92.31 396 ILE B C 1
ATOM 10853 O O . ILE B 1 396 ? -14.281 70.625 48.031 1 92.31 396 ILE B O 1
ATOM 10857 N N . VAL B 1 397 ? -12.406 70.438 49.188 1 93.56 397 VAL B N 1
ATOM 10858 C CA . VAL B 1 397 ? -12.062 69.188 48.594 1 93.56 397 VAL B CA 1
ATOM 10859 C C . VAL B 1 397 ? -13.109 68.125 49 1 93.56 397 VAL B C 1
ATOM 10861 O O . VAL B 1 397 ? -13.508 67.312 48.156 1 93.56 397 VAL B O 1
ATOM 10864 N N . ASN B 1 398 ? -13.555 68.125 50.156 1 91.94 398 ASN B N 1
ATOM 10865 C CA . ASN B 1 398 ? -14.594 67.188 50.625 1 91.94 398 ASN B CA 1
ATOM 10866 C C . ASN B 1 398 ? -15.906 67.438 49.875 1 91.94 398 ASN B C 1
ATOM 10868 O O . ASN B 1 398 ? -16.625 66.5 49.594 1 91.94 398 ASN B O 1
ATOM 10872 N N . ILE B 1 399 ? -16.188 68.75 49.688 1 92 399 ILE B N 1
ATOM 10873 C CA . ILE B 1 399 ? -17.406 69 48.969 1 92 399 ILE B CA 1
ATOM 10874 C C . ILE B 1 399 ? -17.297 68.5 47.531 1 92 399 ILE B C 1
ATOM 10876 O O . ILE B 1 399 ? -18.234 67.938 47 1 92 399 ILE B O 1
ATOM 10880 N N . PHE B 1 400 ? -16.234 68.688 46.906 1 93.56 400 PHE B N 1
ATOM 10881 C CA . PHE B 1 400 ? -15.977 68.188 45.562 1 93.56 400 PHE B CA 1
ATOM 10882 C C . PHE B 1 400 ? -16.141 66.688 45.5 1 93.56 400 PHE B C 1
ATOM 10884 O O . PHE B 1 400 ? -16.734 66.188 44.531 1 93.56 400 PHE B O 1
ATOM 10891 N N . THR B 1 401 ? -15.578 65.875 46.469 1 92.44 401 THR B N 1
ATOM 10892 C CA . THR B 1 401 ? -15.594 64.438 46.438 1 92.44 401 THR B CA 1
ATOM 10893 C C . THR B 1 401 ? -17.031 63.906 46.5 1 92.44 401 THR B C 1
ATOM 10895 O O . THR B 1 401 ? -17.297 62.781 46.125 1 92.44 401 THR B O 1
ATOM 10898 N N . GLU B 1 402 ? -17.891 64.75 46.906 1 90.69 402 GLU B N 1
ATOM 10899 C CA . GLU B 1 402 ? -19.266 64.312 47.062 1 90.69 402 GLU B CA 1
ATOM 10900 C C . GLU B 1 402 ? -20.125 64.688 45.875 1 90.69 402 GLU B C 1
ATOM 10902 O O . GLU B 1 402 ? -21.297 64.312 45.812 1 90.69 402 GLU B O 1
ATOM 10907 N N . LEU B 1 403 ? -19.453 65.25 44.938 1 91.25 403 LEU B N 1
ATOM 10908 C CA . LEU B 1 403 ? -20.188 65.562 43.719 1 91.25 403 LEU B CA 1
ATOM 10909 C C . LEU B 1 403 ? -20.453 64.312 42.906 1 91.25 403 LEU B C 1
ATOM 10911 O O . LEU B 1 403 ? -19.734 63.344 43.031 1 91.25 403 LEU B O 1
ATOM 10915 N N . PRO B 1 404 ? -21.625 64.312 42.156 1 90 404 PRO B N 1
ATOM 10916 C CA . PRO B 1 404 ? -21.828 63.219 41.219 1 90 404 PRO B CA 1
ATOM 10917 C C . PRO B 1 404 ? -20.703 63.094 40.188 1 90 404 PRO B C 1
ATOM 10919 O O . PRO B 1 404 ? -20.016 64.062 39.906 1 90 404 PRO B O 1
ATOM 10922 N N . LEU B 1 405 ? -20.484 62.031 39.625 1 89.75 405 LEU B N 1
ATOM 10923 C CA . LEU B 1 405 ? -19.344 61.719 38.75 1 89.75 405 LEU B CA 1
ATOM 10924 C C . LEU B 1 405 ? -19.281 62.656 37.562 1 89.75 405 LEU B C 1
ATOM 10926 O O . LEU B 1 405 ? -18.203 63.125 37.188 1 89.75 405 LEU B O 1
ATOM 10930 N N . ALA B 1 406 ? -20.375 62.906 36.969 1 88.81 406 ALA B N 1
ATOM 10931 C CA . ALA B 1 406 ? -20.406 63.812 35.781 1 88.81 406 ALA B CA 1
ATOM 10932 C C . ALA B 1 406 ? -19.906 65.188 36.156 1 88.81 406 ALA B C 1
ATOM 10934 O O . ALA B 1 406 ? -19.141 65.812 35.375 1 88.81 406 ALA B O 1
ATOM 10935 N N . GLU B 1 407 ? -20.297 65.688 37.312 1 90.44 407 GLU B N 1
ATOM 10936 C CA . GLU B 1 407 ? -19.875 67.062 37.781 1 90.44 407 GLU B CA 1
ATOM 10937 C C . GLU B 1 407 ? -18.422 67.062 38.219 1 90.44 407 GLU B C 1
ATOM 10939 O O . GLU B 1 407 ? -17.719 68.062 38.094 1 90.44 407 GLU B O 1
ATOM 10944 N N . LYS B 1 408 ? -18.078 65.938 38.781 1 91.69 408 LYS B N 1
ATOM 10945 C CA . LYS B 1 408 ? -16.672 65.812 39.156 1 91.69 408 LYS B CA 1
ATOM 10946 C C . LYS B 1 408 ? -15.766 65.938 37.938 1 91.69 408 LYS B C 1
ATOM 10948 O O . LYS B 1 408 ? -14.766 66.688 38 1 91.69 408 LYS B O 1
ATOM 10953 N N . ASN B 1 409 ? -16.109 65.375 36.875 1 90.12 409 ASN B N 1
ATOM 10954 C CA . ASN B 1 409 ? -15.289 65.438 35.688 1 90.12 409 ASN B CA 1
ATOM 10955 C C . ASN B 1 409 ? -15.266 66.812 35.031 1 90.12 409 ASN B C 1
ATOM 10957 O O . ASN B 1 409 ? -14.211 67.25 34.594 1 90.12 409 ASN B O 1
ATOM 10961 N N . THR B 1 410 ? -16.375 67.312 35.031 1 90 410 THR B N 1
ATOM 10962 C CA . THR B 1 410 ? -16.422 68.688 34.469 1 90 410 THR B CA 1
ATOM 10963 C C . THR B 1 410 ? -15.594 69.625 35.312 1 90 410 THR B C 1
ATOM 10965 O O . THR B 1 410 ? -14.953 70.562 34.781 1 90 410 THR B O 1
ATOM 10968 N N . THR B 1 411 ? -15.688 69.438 36.625 1 91.81 411 THR B N 1
ATOM 10969 C CA . THR B 1 411 ? -14.906 70.312 37.531 1 91.81 411 THR B CA 1
ATOM 10970 C C . THR B 1 411 ? -13.414 70.062 37.344 1 91.81 411 THR B C 1
ATOM 10972 O O . THR B 1 411 ? -12.617 71 37.312 1 91.81 411 THR B O 1
ATOM 10975 N N . LEU B 1 412 ? -13.109 68.75 37.219 1 90.94 412 LEU B N 1
ATOM 10976 C CA . LEU B 1 412 ? -11.711 68.438 37 1 90.94 412 LEU B CA 1
ATOM 10977 C C . LEU B 1 412 ? -11.188 69 35.719 1 90.94 412 LEU B C 1
ATOM 10979 O O . LEU B 1 412 ? -10.062 69.5 35.656 1 90.94 412 LEU B O 1
ATOM 10983 N N . SER B 1 413 ? -11.953 69 34.688 1 88.94 413 SER B N 1
ATOM 10984 C CA . SER B 1 413 ? -11.562 69.562 33.406 1 88.94 413 SER B CA 1
ATOM 10985 C C . SER B 1 413 ? -11.32 71.062 33.469 1 88.94 413 SER B C 1
ATOM 10987 O O . SER B 1 413 ? -10.367 71.562 32.906 1 88.94 413 SER B O 1
ATOM 10989 N N . GLU B 1 414 ? -12.141 71.625 34.219 1 87.25 414 GLU B N 1
ATOM 10990 C CA . GLU B 1 414 ? -11.992 73.062 34.375 1 87.25 414 GLU B CA 1
ATOM 10991 C C . GLU B 1 414 ? -10.75 73.438 35.188 1 87.25 414 GLU B C 1
ATOM 10993 O O . GLU B 1 414 ? -10.039 74.375 34.906 1 87.25 414 GLU B O 1
ATOM 10998 N N . MET B 1 415 ? -10.602 72.625 36.188 1 87.62 415 MET B N 1
ATOM 10999 C CA . MET B 1 415 ? -9.43 72.812 37.031 1 87.62 415 MET B CA 1
ATOM 11000 C C . MET B 1 415 ? -8.141 72.625 36.25 1 87.62 415 MET B C 1
ATOM 11002 O O . MET B 1 415 ? -7.188 73.375 36.406 1 87.62 415 MET B O 1
ATOM 11006 N N . LEU B 1 416 ? -8.18 71.688 35.406 1 86.69 416 LEU B N 1
ATOM 11007 C CA . LEU B 1 416 ? -7.012 71.375 34.594 1 86.69 416 LEU B CA 1
ATOM 11008 C C . LEU B 1 416 ? -6.746 72.5 33.594 1 86.69 416 LEU B C 1
ATOM 11010 O O . LEU B 1 416 ? -5.59 72.812 33.281 1 86.69 416 LEU B O 1
ATOM 11014 N N . THR B 1 417 ? -7.746 73 33.125 1 81.88 417 THR B N 1
ATOM 11015 C CA . THR B 1 417 ? -7.617 74.125 32.156 1 81.88 417 THR B CA 1
ATOM 11016 C C . THR B 1 417 ? -7.016 75.312 32.844 1 81.88 417 THR B C 1
ATOM 11018 O O . THR B 1 417 ? -6.266 76.062 32.219 1 81.88 417 THR B O 1
ATOM 11021 N N . CYS B 1 418 ? -7.285 75.5 34.125 1 81.5 418 CYS B N 1
ATOM 11022 C CA . CYS B 1 418 ? -6.762 76.625 34.875 1 81.5 418 CYS B CA 1
ATOM 11023 C C . CYS B 1 418 ? -5.281 76.438 35.188 1 81.5 418 CYS B C 1
ATOM 11025 O O . CYS B 1 418 ? -4.488 77.375 35.031 1 81.5 418 CYS B O 1
ATOM 11027 N N . SER B 1 419 ? -4.988 75.25 35.625 1 83.94 419 SER B N 1
ATOM 11028 C CA . SER B 1 419 ? -3.592 75 35.938 1 83.94 419 SER B CA 1
ATOM 11029 C C . SER B 1 419 ? -3.307 73.5 35.938 1 83.94 419 SER B C 1
ATOM 11031 O O . SER B 1 419 ? -4.113 72.688 36.438 1 83.94 419 SER B O 1
ATOM 11033 N N . LYS B 1 420 ? -2.166 73.125 35.531 1 85.75 420 LYS B N 1
ATOM 11034 C CA . LYS B 1 420 ? -1.735 71.75 35.562 1 85.75 420 LYS B CA 1
ATOM 11035 C C . LYS B 1 420 ? -1.509 71.25 37 1 85.75 420 LYS B C 1
ATOM 11037 O O . LYS B 1 420 ? -1.58 70.062 37.281 1 85.75 420 LYS B O 1
ATOM 11042 N N . LYS B 1 421 ? -1.289 72.188 37.844 1 88.56 421 LYS B N 1
ATOM 11043 C CA . LYS B 1 421 ? -1.065 71.812 39.219 1 88.56 421 LYS B CA 1
ATOM 11044 C C . LYS B 1 421 ? -2.354 71.938 40.031 1 88.56 421 LYS B C 1
ATOM 11046 O O . LYS B 1 421 ? -2.334 71.812 41.25 1 88.56 421 LYS B O 1
ATOM 11051 N N . GLY B 1 422 ? -3.447 72.312 39.25 1 85.7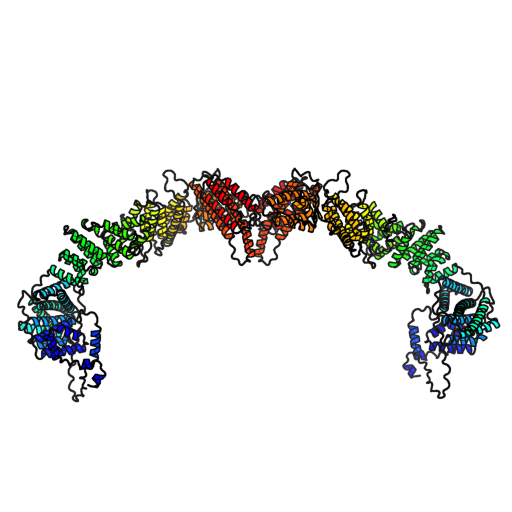5 422 GLY B N 1
ATOM 11052 C CA . GLY B 1 422 ? -4.758 72.375 39.906 1 85.75 422 GLY B CA 1
ATOM 11053 C C . GLY B 1 422 ? -4.859 73.438 40.969 1 85.75 422 GLY B C 1
ATOM 11054 O O . GLY B 1 422 ? -4.441 74.562 40.75 1 85.75 422 GLY B O 1
ATOM 11055 N N . LEU B 1 423 ? -5.41 73 42.031 1 88.44 423 LEU B N 1
ATOM 11056 C CA . LEU B 1 423 ? -5.625 73.875 43.156 1 88.44 423 LEU B CA 1
ATOM 11057 C C . LEU B 1 423 ? -4.297 74.312 43.781 1 88.44 423 LEU B C 1
ATOM 11059 O O . LEU B 1 423 ? -4.152 75.438 44.188 1 88.44 423 LEU B O 1
ATOM 11063 N N . GLN B 1 424 ? -3.293 73.5 43.75 1 89.56 424 GLN B N 1
ATOM 11064 C CA . GLN B 1 424 ? -1.991 73.75 44.344 1 89.56 424 GLN B CA 1
ATOM 11065 C C . GLN B 1 424 ? -1.229 74.812 43.562 1 89.56 424 GLN B C 1
ATOM 11067 O O . GLN B 1 424 ? -0.343 75.5 44.125 1 89.56 424 GLN B O 1
ATOM 11072 N N . GLY B 1 425 ? -1.555 75 42.344 1 86.94 425 GLY B N 1
ATOM 11073 C CA . GLY B 1 425 ? -0.879 76 41.531 1 86.94 425 GLY B CA 1
ATOM 11074 C C . GLY B 1 425 ? -1.21 77.438 41.969 1 86.94 425 GLY B C 1
ATOM 11075 O O . GLY B 1 425 ? -0.418 78.312 41.75 1 86.94 425 GLY B O 1
ATOM 11076 N N . SER B 1 426 ? -2.354 77.562 42.594 1 86.62 426 SER B N 1
ATOM 11077 C CA . SER B 1 426 ? -2.82 78.938 42.938 1 86.62 426 SER B CA 1
ATOM 11078 C C . SER B 1 426 ? -2.729 79.188 44.438 1 86.62 426 SER B C 1
ATOM 11080 O O . SER B 1 426 ? -3.119 80.25 44.938 1 86.62 426 SER B O 1
ATOM 11082 N N . LEU B 1 427 ? -2.223 78.125 45.188 1 89.5 427 LEU B N 1
ATOM 11083 C CA . LEU B 1 427 ? -2.18 78.25 46.625 1 89.5 427 LEU B CA 1
ATOM 11084 C C . LEU B 1 427 ? -0.738 78.312 47.125 1 89.5 427 LEU B C 1
ATOM 11086 O O . LEU B 1 427 ? 0.163 77.75 46.5 1 89.5 427 LEU B O 1
ATOM 11090 N N . PRO B 1 428 ? -0.514 79 48.219 1 87.56 428 PRO B N 1
ATOM 11091 C CA . PRO B 1 428 ? 0.831 79.062 48.781 1 87.56 428 PRO B CA 1
ATOM 11092 C C . PRO B 1 428 ? 1.283 77.688 49.344 1 87.56 428 PRO B C 1
ATOM 11094 O O . PRO B 1 428 ? 0.448 76.875 49.688 1 87.56 428 PRO B O 1
ATOM 11097 N N . GLN B 1 429 ? 2.438 77.5 49.469 1 87.38 429 GLN B N 1
ATOM 11098 C CA . GLN B 1 429 ? 3.055 76.25 49.844 1 87.38 429 GLN B CA 1
ATOM 11099 C C . GLN B 1 429 ? 2.66 75.812 51.25 1 87.38 429 GLN B C 1
ATOM 11101 O O . GLN B 1 429 ? 2.523 74.625 51.562 1 87.38 429 GLN B O 1
ATOM 11106 N N . ALA B 1 430 ? 2.473 76.875 52 1 85.94 430 ALA B N 1
ATOM 11107 C CA . ALA B 1 430 ? 2.148 76.625 53.406 1 85.94 430 ALA B CA 1
ATOM 11108 C C . ALA B 1 430 ? 0.776 75.938 53.531 1 85.94 430 ALA B C 1
ATOM 11110 O O . ALA B 1 430 ? 0.537 75.188 54.469 1 85.94 430 ALA B O 1
ATOM 11111 N N . VAL B 1 431 ? -0.063 76.25 52.562 1 88.94 431 VAL B N 1
ATOM 11112 C CA . VAL B 1 431 ? -1.423 75.75 52.594 1 88.94 431 VAL B CA 1
ATOM 11113 C C . VAL B 1 431 ? -1.452 74.312 52 1 88.94 431 VAL B C 1
ATOM 11115 O O . VAL B 1 431 ? -2.33 73.5 52.344 1 88.94 431 VAL B O 1
ATOM 11118 N N . THR B 1 432 ? -0.443 74.062 51.156 1 88.12 432 THR B N 1
ATOM 11119 C CA . THR B 1 432 ? -0.458 72.75 50.438 1 88.12 432 THR B CA 1
ATOM 11120 C C . THR B 1 432 ? 0.494 71.75 51.094 1 88.12 432 THR B C 1
ATOM 11122 O O . THR B 1 432 ? 0.746 70.688 50.531 1 88.12 432 THR B O 1
ATOM 11125 N N . GLU B 1 433 ? 0.926 72.125 52.25 1 86.62 433 GLU B N 1
ATOM 11126 C CA . GLU B 1 433 ? 1.829 71.25 52.969 1 86.62 433 GLU B CA 1
ATOM 11127 C C . GLU B 1 433 ? 1.142 69.938 53.344 1 86.62 433 GLU B C 1
ATOM 11129 O O . GLU B 1 433 ? -0.016 69.938 53.75 1 86.62 433 GLU B O 1
ATOM 11134 N N . GLY B 1 434 ? 1.684 68.75 52.969 1 87.5 434 GLY B N 1
ATOM 11135 C CA . GLY B 1 434 ? 1.146 67.438 53.312 1 87.5 434 GLY B CA 1
ATOM 11136 C C . GLY B 1 434 ? 0.53 66.75 52.125 1 87.5 434 GLY B C 1
ATOM 11137 O O . GLY B 1 434 ? 0.11 65.562 52.219 1 87.5 434 GLY B O 1
ATOM 11138 N N . PHE B 1 435 ? 0.415 67.375 51.062 1 91.56 435 PHE B N 1
ATOM 11139 C CA . PHE B 1 435 ? -0.225 66.812 49.875 1 91.56 435 PHE B CA 1
ATOM 11140 C C . PHE B 1 435 ? 0.497 65.562 49.438 1 91.56 435 PHE B C 1
ATOM 11142 O O . PHE B 1 435 ? -0.14 64.562 49.062 1 91.56 435 PHE B O 1
ATOM 11149 N N . SER B 1 436 ? 1.79 65.562 49.531 1 92.19 436 SER B N 1
ATOM 11150 C CA . SER B 1 436 ? 2.576 64.438 49.094 1 92.19 436 SER B CA 1
ATOM 11151 C C . SER B 1 436 ? 2.205 63.156 49.906 1 92.19 436 SER B C 1
ATOM 11153 O O . SER B 1 436 ? 2.148 62.062 49.344 1 92.19 436 SER B O 1
ATOM 11155 N N . GLU B 1 437 ? 1.962 63.375 51.094 1 91.5 437 GLU B N 1
ATOM 11156 C CA . GLU B 1 437 ? 1.554 62.25 51.938 1 91.5 437 GLU B CA 1
ATOM 11157 C C . GLU B 1 437 ? 0.144 61.781 51.594 1 91.5 437 GLU B C 1
ATOM 11159 O O . GLU B 1 437 ? -0.134 60.594 51.594 1 91.5 437 GLU B O 1
ATOM 11164 N N . GLU B 1 438 ? -0.695 62.719 51.312 1 90.62 438 GLU B N 1
ATOM 11165 C CA . GLU B 1 438 ? -2.059 62.375 50.906 1 90.62 438 GLU B CA 1
ATOM 11166 C C . GLU B 1 438 ? -2.076 61.625 49.594 1 90.62 438 GLU B C 1
ATOM 11168 O O . GLU B 1 438 ? -2.848 60.688 49.438 1 90.62 438 GLU B O 1
ATOM 11173 N N . LEU B 1 439 ? -1.25 62.094 48.75 1 92.88 439 LEU B N 1
ATOM 11174 C CA . LEU B 1 439 ? -1.118 61.438 47.438 1 92.88 439 LEU B CA 1
ATOM 11175 C C . LEU B 1 439 ? -0.655 60 47.594 1 92.88 439 LEU B C 1
ATOM 11177 O O . LEU B 1 439 ? -1.25 59.094 47.031 1 92.88 439 LEU B O 1
ATOM 11181 N N . ASN B 1 440 ? 0.323 59.719 48.375 1 91.94 440 ASN B N 1
ATOM 11182 C CA . ASN B 1 440 ? 0.862 58.375 48.594 1 91.94 440 ASN B CA 1
ATOM 11183 C C . ASN B 1 440 ? -0.15 57.469 49.281 1 91.94 440 ASN B C 1
ATOM 11185 O O . ASN B 1 440 ? -0.257 56.281 48.969 1 91.94 440 ASN B O 1
ATOM 11189 N N . MET B 1 441 ? -0.826 58.094 50.156 1 89.31 441 MET B N 1
ATOM 11190 C CA . MET B 1 441 ? -1.817 57.312 50.906 1 89.31 441 MET B CA 1
ATOM 11191 C C . MET B 1 441 ? -2.965 56.875 50 1 89.31 441 MET B C 1
ATOM 11193 O O . MET B 1 441 ? -3.457 55.75 50.094 1 89.31 441 MET B O 1
ATOM 11197 N N . ALA B 1 442 ? -3.393 57.75 49.156 1 88.75 442 ALA B N 1
ATOM 11198 C CA . ALA B 1 442 ? -4.492 57.438 48.219 1 88.75 442 ALA B CA 1
ATOM 11199 C C . ALA B 1 442 ? -4.133 56.25 47.312 1 88.75 442 ALA B C 1
ATOM 11201 O O . ALA B 1 442 ? -4.938 55.344 47.125 1 88.75 442 ALA B O 1
ATOM 11202 N N . PHE B 1 443 ? -2.93 56.219 46.812 1 90.25 443 PHE B N 1
ATOM 11203 C CA . PHE B 1 443 ? -2.52 55.156 45.875 1 90.25 443 PHE B CA 1
ATOM 11204 C C . PHE B 1 443 ? -2.162 53.875 46.625 1 90.25 443 PHE B C 1
ATOM 11206 O O . PHE B 1 443 ? -2.4 52.781 46.125 1 90.25 443 PHE B O 1
ATOM 11213 N N . ASN B 1 444 ? -1.509 53.969 47.812 1 85.56 444 ASN B N 1
ATOM 11214 C CA . ASN B 1 444 ? -1.2 52.781 48.594 1 85.56 444 ASN B CA 1
ATOM 11215 C C . ASN B 1 444 ? -2.467 52.031 49 1 85.56 444 ASN B C 1
ATOM 11217 O O . ASN B 1 444 ? -2.469 50.812 49.031 1 85.56 444 ASN B O 1
ATOM 11221 N N . CYS B 1 445 ? -3.574 52.781 49.219 1 81 445 CYS B N 1
ATOM 11222 C CA . CYS B 1 445 ? -4.844 52.156 49.594 1 81 445 CYS B CA 1
ATOM 11223 C C . CYS B 1 445 ? -5.41 51.344 48.406 1 81 445 CYS B C 1
ATOM 11225 O O . CYS B 1 445 ? -6.109 50.375 48.594 1 81 445 CYS B O 1
ATOM 11227 N N . ILE B 1 446 ? -5.113 51.75 47.219 1 79.69 446 ILE B N 1
ATOM 11228 C CA . ILE B 1 446 ? -5.641 51.125 46.031 1 79.69 446 ILE B CA 1
ATOM 11229 C C . ILE B 1 446 ? -4.809 49.875 45.688 1 79.69 446 ILE B C 1
ATOM 11231 O O . ILE B 1 446 ? -5.355 48.844 45.312 1 79.69 446 ILE B O 1
ATOM 11235 N N . ILE B 1 447 ? -3.482 49.875 45.75 1 77.44 447 ILE B N 1
ATOM 11236 C CA . ILE B 1 447 ? -2.59 48.812 45.312 1 77.44 447 ILE B CA 1
ATOM 11237 C C . ILE B 1 447 ? -2.539 47.719 46.375 1 77.44 447 ILE B C 1
ATOM 11239 O O . ILE B 1 447 ? -2.537 46.531 46.031 1 77.44 447 ILE B O 1
ATOM 11243 N N . GLN B 1 448 ? -2.254 47.906 47.781 1 69.69 448 GLN B N 1
ATOM 11244 C CA . GLN B 1 448 ? -2.012 46.906 48.812 1 69.69 448 GLN B CA 1
ATOM 11245 C C . GLN B 1 448 ? -3.314 46.25 49.25 1 69.69 448 GLN B C 1
ATOM 11247 O O . GLN B 1 448 ? -3.305 45.344 50.094 1 69.69 448 GLN B O 1
ATOM 11252 N N . GLY B 1 449 ? -4.445 46.062 48.438 1 61.28 449 GLY B N 1
ATOM 11253 C CA . GLY B 1 449 ? -5.57 45.156 48.688 1 61.28 449 GLY B CA 1
ATOM 11254 C C . GLY B 1 449 ? -6.629 45.781 49.562 1 61.28 449 GLY B C 1
ATOM 11255 O O . GLY B 1 449 ? -7.387 45.062 50.219 1 61.28 449 GLY B O 1
ATOM 11256 N N . GLY B 1 450 ? -6.555 46.938 50 1 51.34 450 GLY B N 1
ATOM 11257 C CA . GLY B 1 450 ? -7.574 47.312 50.969 1 51.34 450 GLY B CA 1
ATOM 11258 C C . GLY B 1 450 ? -8.961 47.438 50.344 1 51.34 450 GLY B C 1
ATOM 11259 O O . GLY B 1 450 ? -9.188 46.969 49.219 1 51.34 450 GLY B O 1
ATOM 11260 N N . SER B 1 451 ? -10.031 47.938 51.062 1 49.34 451 SER B N 1
ATOM 11261 C CA . SER B 1 451 ? -11.445 48.094 50.719 1 49.34 451 SER B CA 1
ATOM 11262 C C . SER B 1 451 ? -11.625 48.688 49.344 1 49.34 451 SER B C 1
ATOM 11264 O O . SER B 1 451 ? -12.656 48.469 48.688 1 49.34 451 SER B O 1
ATOM 11266 N N . ALA B 1 452 ? -10.734 49.406 48.844 1 51.56 452 ALA B N 1
ATOM 11267 C CA . ALA B 1 452 ? -10.883 50.156 47.594 1 51.56 452 ALA B CA 1
ATOM 11268 C C . ALA B 1 452 ? -10.562 49.281 46.375 1 51.56 452 ALA B C 1
ATOM 11270 O O . ALA B 1 452 ? -11.047 49.531 45.281 1 51.56 452 ALA B O 1
ATOM 11271 N N . GLN B 1 453 ? -9.68 48.188 46.531 1 57.12 453 GLN B N 1
ATOM 11272 C CA . GLN B 1 453 ? -9.422 47.25 45.406 1 57.12 453 GLN B CA 1
ATOM 11273 C C . GLN B 1 453 ? -10.695 46.562 44.969 1 57.12 453 GLN B C 1
ATOM 11275 O O . GLN B 1 453 ? -10.891 46.281 43.781 1 57.12 453 GLN B O 1
ATOM 11280 N N . ASN B 1 454 ? -11.555 46.219 46 1 63.19 454 ASN B N 1
ATOM 11281 C CA . ASN B 1 454 ? -12.789 45.5 45.719 1 63.19 454 ASN B CA 1
ATOM 11282 C C . ASN B 1 454 ? -13.922 46.438 45.344 1 63.19 454 ASN B C 1
ATOM 11284 O O . ASN B 1 454 ? -14.969 46 44.875 1 63.19 454 ASN B O 1
ATOM 11288 N N . ASN B 1 455 ? -13.617 47.812 45.562 1 77.88 455 ASN B N 1
ATOM 11289 C CA . ASN B 1 455 ? -14.68 48.75 45.219 1 77.88 455 ASN B CA 1
ATOM 11290 C C . ASN B 1 455 ? -14.164 49.844 44.312 1 77.88 455 ASN B C 1
ATOM 11292 O O . ASN B 1 455 ? -13.562 50.812 44.781 1 77.88 455 ASN B O 1
ATOM 11296 N N . LEU B 1 456 ? -14.25 49.906 43.031 1 84.19 456 LEU B N 1
ATOM 11297 C CA . LEU B 1 456 ? -13.805 50.812 41.969 1 84.19 456 LEU B CA 1
ATOM 11298 C C . LEU B 1 456 ? -14.32 52.219 42.25 1 84.19 456 LEU B C 1
ATOM 11300 O O . LEU B 1 456 ? -13.609 53.188 42 1 84.19 456 LEU B O 1
ATOM 11304 N N . SER B 1 457 ? -15.477 52.312 42.875 1 86.38 457 SER B N 1
ATOM 11305 C CA . SER B 1 457 ? -16.094 53.625 43.062 1 86.38 457 SER B CA 1
ATOM 11306 C C . SER B 1 457 ? -15.328 54.406 44.125 1 86.38 457 SER B C 1
ATOM 11308 O O . SER B 1 457 ? -15.117 55.625 43.969 1 86.38 457 SER B O 1
ATOM 11310 N N . LEU B 1 458 ? -14.867 53.75 45.156 1 87 458 LEU B N 1
ATOM 11311 C CA . LEU B 1 458 ? -14.125 54.406 46.219 1 87 458 LEU B CA 1
ATOM 11312 C C . LEU B 1 458 ? -12.742 54.844 45.719 1 87 458 LEU B C 1
ATOM 11314 O O . LEU B 1 458 ? -12.242 55.875 46.125 1 87 458 LEU B O 1
ATOM 11318 N N . ALA B 1 459 ? -12.188 53.969 44.938 1 89.62 459 ALA B N 1
ATOM 11319 C CA . ALA B 1 459 ? -10.883 54.281 44.375 1 89.62 459 ALA B CA 1
ATOM 11320 C C . ALA B 1 459 ? -10.953 55.531 43.469 1 89.62 459 ALA B C 1
ATOM 11322 O O . ALA B 1 459 ? -10.062 56.375 43.5 1 89.62 459 ALA B O 1
ATOM 11323 N N . VAL B 1 460 ? -12.008 55.625 42.688 1 91.62 460 VAL B N 1
ATOM 11324 C CA . VAL B 1 460 ? -12.211 56.781 41.812 1 91.62 460 VAL B CA 1
ATOM 11325 C C . VAL B 1 460 ? -12.336 58.062 42.594 1 91.62 460 VAL B C 1
ATOM 11327 O O . VAL B 1 460 ? -11.781 59.094 42.219 1 91.62 460 VAL B O 1
ATOM 11330 N N . VAL B 1 461 ? -13.023 57.938 43.688 1 91.62 461 VAL B N 1
ATOM 11331 C CA . VAL B 1 461 ? -13.227 59.125 44.562 1 91.62 461 VAL B CA 1
ATOM 11332 C C . VAL B 1 461 ? -11.898 59.562 45.156 1 91.62 461 VAL B C 1
ATOM 11334 O O . VAL B 1 461 ? -11.609 60.75 45.25 1 91.62 461 VAL B O 1
ATOM 11337 N N . ALA B 1 462 ? -11.18 58.594 45.594 1 90.81 462 ALA B N 1
ATOM 11338 C CA . ALA B 1 462 ? -9.891 58.875 46.219 1 90.81 462 ALA B CA 1
ATOM 11339 C C . ALA B 1 462 ? -8.945 59.562 45.219 1 90.81 462 ALA B C 1
ATOM 11341 O O . ALA B 1 462 ? -8.273 60.531 45.562 1 90.81 462 ALA B O 1
ATOM 11342 N N . ILE B 1 463 ? -8.883 59.094 44.062 1 92.88 463 ILE B N 1
ATOM 11343 C CA . ILE B 1 463 ? -7.984 59.625 43.062 1 92.88 463 ILE B CA 1
ATOM 11344 C C . ILE B 1 463 ? -8.5 61 42.594 1 92.88 463 ILE B C 1
ATOM 11346 O O . ILE B 1 463 ? -7.715 61.906 42.312 1 92.88 463 ILE B O 1
ATOM 11350 N N . ALA B 1 464 ? -9.766 61.094 42.406 1 93.56 464 ALA B N 1
ATOM 11351 C CA . ALA B 1 464 ? -10.344 62.375 42.031 1 93.56 464 ALA B CA 1
ATOM 11352 C C . ALA B 1 464 ? -9.992 63.469 43.062 1 93.56 464 ALA B C 1
ATOM 11354 O O . ALA B 1 464 ? -9.727 64.625 42.688 1 93.56 464 ALA B O 1
ATOM 11355 N N . SER B 1 465 ? -10 63.094 44.281 1 94.38 465 SER B N 1
ATOM 11356 C CA . SER B 1 465 ? -9.703 64 45.375 1 94.38 465 SER B CA 1
ATOM 11357 C C . SER B 1 465 ? -8.297 64.562 45.25 1 94.38 465 SER B C 1
ATOM 11359 O O . SER B 1 465 ? -8.102 65.812 45.312 1 94.38 465 SER B O 1
ATOM 11361 N N . VAL B 1 466 ? -7.371 63.719 45.031 1 94.5 466 VAL B N 1
ATOM 11362 C CA . VAL B 1 466 ? -5.984 64.188 44.906 1 94.5 466 VAL B CA 1
ATOM 11363 C C . VAL B 1 466 ? -5.773 64.812 43.562 1 94.5 466 VAL B C 1
ATOM 11365 O O . VAL B 1 466 ? -4.973 65.75 43.438 1 94.5 466 VAL B O 1
ATOM 11368 N N . ALA B 1 467 ? -6.438 64.438 42.531 1 94.38 467 ALA B N 1
ATOM 11369 C CA . ALA B 1 467 ? -6.316 65.062 41.219 1 94.38 467 ALA B CA 1
ATOM 11370 C C . ALA B 1 467 ? -6.844 66.5 41.219 1 94.38 467 ALA B C 1
ATOM 11372 O O . ALA B 1 467 ? -6.32 67.375 40.5 1 94.38 467 ALA B O 1
ATOM 11373 N N . PHE B 1 468 ? -7.914 66.688 41.938 1 93.88 468 PHE B N 1
ATOM 11374 C CA . PHE B 1 468 ? -8.484 68 42.062 1 93.88 468 PHE B CA 1
ATOM 11375 C C . PHE B 1 468 ? -7.469 69 42.625 1 93.88 468 PHE B C 1
ATOM 11377 O O . PHE B 1 468 ? -7.41 70.125 42.219 1 93.88 468 PHE B O 1
ATOM 11384 N N . GLN B 1 469 ? -6.637 68.5 43.5 1 93.25 469 GLN B N 1
ATOM 11385 C CA . GLN B 1 469 ? -5.633 69.312 44.156 1 93.25 469 GLN B CA 1
ATOM 11386 C C . GLN B 1 469 ? -4.414 69.5 43.25 1 93.25 469 GLN B C 1
ATOM 11388 O O . GLN B 1 469 ? -3.9 70.625 43.156 1 93.25 469 GLN B O 1
ATOM 11393 N N . ASN B 1 470 ? -3.965 68.5 42.656 1 93.44 470 ASN B N 1
ATOM 11394 C CA . ASN B 1 470 ? -2.822 68.562 41.75 1 93.44 470 ASN B CA 1
ATOM 11395 C C . ASN B 1 470 ? -2.92 67.438 40.688 1 93.44 470 ASN B C 1
ATOM 11397 O O . ASN B 1 470 ? -2.354 66.375 40.844 1 93.44 470 ASN B O 1
ATOM 11401 N N . PRO B 1 471 ? -3.496 67.75 39.594 1 92.31 471 PRO B N 1
ATOM 11402 C CA . PRO B 1 471 ? -3.689 66.75 38.562 1 92.31 471 PRO B CA 1
ATOM 11403 C C . PRO B 1 471 ? -2.369 66.188 38 1 92.31 471 PRO B C 1
ATOM 11405 O O . PRO B 1 471 ? -2.258 65 37.719 1 92.31 471 PRO B O 1
ATOM 11408 N N . GLU B 1 472 ? -1.364 66.938 37.844 1 91.38 472 GLU B N 1
ATOM 11409 C CA . GLU B 1 472 ? -0.083 66.5 37.281 1 91.38 472 GLU B CA 1
ATOM 11410 C C . GLU B 1 472 ? 0.611 65.5 38.188 1 91.38 472 GLU B C 1
ATOM 11412 O O . GLU B 1 472 ? 1.068 64.438 37.719 1 91.38 472 GLU B O 1
ATOM 11417 N N . ALA B 1 473 ? 0.685 65.812 39.5 1 92.44 473 ALA B N 1
ATOM 11418 C CA . ALA B 1 473 ? 1.318 64.875 40.438 1 92.44 473 ALA B CA 1
ATOM 11419 C C . ALA B 1 473 ? 0.548 63.562 40.531 1 92.44 473 ALA B C 1
ATOM 11421 O O . ALA B 1 473 ? 1.146 62.5 40.688 1 92.44 473 ALA B O 1
ATOM 11422 N N . THR B 1 474 ? -0.725 63.688 40.438 1 93.69 474 THR B N 1
ATOM 11423 C CA . THR B 1 474 ? -1.571 62.5 40.5 1 93.69 474 THR B CA 1
ATOM 11424 C C . THR B 1 474 ? -1.349 61.625 39.312 1 93.69 474 THR B C 1
ATOM 11426 O O . THR B 1 474 ? -1.17 60.406 39.438 1 93.69 474 THR B O 1
ATOM 11429 N N . LEU B 1 475 ? -1.371 62.156 38.125 1 92.38 475 LEU B N 1
ATOM 11430 C CA . LEU B 1 475 ? -1.182 61.406 36.906 1 92.38 475 LEU B CA 1
ATOM 11431 C C . LEU B 1 475 ? 0.232 60.812 36.812 1 92.38 475 LEU B C 1
ATOM 11433 O O . LEU B 1 475 ? 0.43 59.688 36.344 1 92.38 475 LEU B O 1
ATOM 11437 N N . ARG B 1 476 ? 1.193 61.562 37.281 1 91.12 476 ARG B N 1
ATOM 11438 C CA . ARG B 1 476 ? 2.568 61.062 37.312 1 91.12 476 ARG B CA 1
ATOM 11439 C C . ARG B 1 476 ? 2.705 59.844 38.219 1 91.12 476 ARG B C 1
ATOM 11441 O O . ARG B 1 476 ? 3.377 58.875 37.844 1 91.12 476 ARG B O 1
ATOM 11448 N N . ARG B 1 477 ? 2.088 60 39.344 1 92 477 ARG B N 1
ATOM 11449 C CA . ARG B 1 477 ? 2.127 58.875 40.25 1 92 477 ARG B CA 1
ATOM 11450 C C . ARG B 1 477 ? 1.37 57.656 39.719 1 92 477 ARG B C 1
ATOM 11452 O O . ARG B 1 477 ? 1.793 56.531 39.875 1 92 477 ARG B O 1
ATOM 11459 N N . CYS B 1 478 ? 0.334 57.969 39.094 1 91 478 CYS B N 1
ATOM 11460 C CA . CYS B 1 478 ? -0.457 56.906 38.469 1 91 478 CYS B CA 1
ATOM 11461 C C . CYS B 1 478 ? 0.365 56.156 37.406 1 91 478 CYS B C 1
ATOM 11463 O O . CYS B 1 478 ? 0.398 54.938 37.406 1 91 478 CYS B O 1
ATOM 11465 N N . CYS B 1 479 ? 1.01 56.844 36.531 1 91.25 479 CYS B N 1
ATOM 11466 C CA . CYS B 1 479 ? 1.821 56.25 35.5 1 91.25 479 CYS B CA 1
ATOM 11467 C C . CYS B 1 479 ? 2.988 55.469 36.062 1 91.25 479 CYS B C 1
ATOM 11469 O O . CYS B 1 479 ? 3.297 54.375 35.594 1 91.25 479 CYS B O 1
ATOM 11471 N N . HIS B 1 480 ? 3.557 56 37.125 1 89.75 480 HIS B N 1
ATOM 11472 C CA . HIS B 1 480 ? 4.691 55.344 37.75 1 89.75 480 HIS B CA 1
ATOM 11473 C C . HIS B 1 480 ? 4.27 54.031 38.375 1 89.75 480 HIS B C 1
ATOM 11475 O O . HIS B 1 480 ? 4.941 53 38.188 1 89.75 480 HIS B O 1
ATOM 11481 N N . LEU B 1 481 ? 3.203 54.031 39 1 89.94 481 LEU B N 1
ATOM 11482 C CA . LEU B 1 481 ? 2.75 52.812 39.688 1 89.94 481 LEU B CA 1
ATOM 11483 C C . LEU B 1 481 ? 2.232 51.781 38.688 1 89.94 481 LEU B C 1
ATOM 11485 O O . LEU B 1 481 ? 2.326 50.562 38.938 1 89.94 481 LEU B O 1
ATOM 11489 N N . ALA B 1 482 ? 1.688 52.219 37.625 1 91.19 482 ALA B N 1
ATOM 11490 C CA . ALA B 1 482 ? 1.199 51.281 36.594 1 91.19 482 ALA B CA 1
ATOM 11491 C C . ALA B 1 482 ? 2.342 50.469 36 1 91.19 482 ALA B C 1
ATOM 11493 O O . ALA B 1 482 ? 2.135 49.344 35.531 1 91.19 482 ALA B O 1
ATOM 11494 N N . VAL B 1 483 ? 3.562 50.969 36.031 1 90.38 483 VAL B N 1
ATOM 11495 C CA . VAL B 1 483 ? 4.707 50.312 35.406 1 90.38 483 VAL B CA 1
ATOM 11496 C C . VAL B 1 483 ? 5.48 49.5 36.438 1 90.38 483 VAL B C 1
ATOM 11498 O O . VAL B 1 483 ? 5.914 48.375 36.156 1 90.38 483 VAL B O 1
ATOM 11501 N N . VAL B 1 484 ? 5.555 50.031 37.719 1 87 484 VAL B N 1
ATOM 11502 C CA . VAL B 1 484 ? 6.445 49.438 38.688 1 87 484 VAL B CA 1
ATOM 11503 C C . VAL B 1 484 ? 5.715 48.312 39.438 1 87 484 VAL B C 1
ATOM 11505 O O . VAL B 1 484 ? 6.297 47.281 39.75 1 87 484 VAL B O 1
ATOM 11508 N N . ASN B 1 485 ? 4.402 48.562 39.719 1 86.56 485 ASN B N 1
ATOM 11509 C CA . ASN B 1 485 ? 3.662 47.594 40.531 1 86.56 485 ASN B CA 1
ATOM 11510 C C . ASN B 1 485 ? 2.967 46.562 39.656 1 86.56 485 ASN B C 1
ATOM 11512 O O . ASN B 1 485 ? 2.135 46.906 38.812 1 86.56 485 ASN B O 1
ATOM 11516 N N . HIS B 1 486 ? 3.26 45.344 39.969 1 87.12 486 HIS B N 1
ATOM 11517 C CA . HIS B 1 486 ? 2.777 44.25 39.125 1 87.12 486 HIS B CA 1
ATOM 11518 C C . HIS B 1 486 ? 1.255 44.188 39.156 1 87.12 486 HIS B C 1
ATOM 11520 O O . HIS B 1 486 ? 0.648 44.094 40.219 1 87.12 486 HIS B O 1
ATOM 11526 N N . GLY B 1 487 ? 0.601 44.312 38.062 1 85.69 487 GLY B N 1
ATOM 11527 C CA . GLY B 1 487 ? -0.834 44.125 37.906 1 85.69 487 GLY B CA 1
ATOM 11528 C C . GLY B 1 487 ? -1.62 45.406 38.125 1 85.69 487 GLY B C 1
ATOM 11529 O O . GLY B 1 487 ? -2.83 45.438 37.906 1 85.69 487 GLY B O 1
ATOM 11530 N N . ALA B 1 488 ? -1.011 46.469 38.5 1 88.56 488 ALA B N 1
ATOM 11531 C CA . ALA B 1 488 ? -1.698 47.719 38.844 1 88.56 488 ALA B CA 1
ATOM 11532 C C . ALA B 1 488 ? -2.211 48.438 37.594 1 88.56 488 ALA B C 1
ATOM 11534 O O . ALA B 1 488 ? -3.104 49.281 37.688 1 88.56 488 ALA B O 1
ATOM 11535 N N . HIS B 1 489 ? -1.624 48.094 36.5 1 90.19 489 HIS B N 1
ATOM 11536 C CA . HIS B 1 489 ? -1.989 48.781 35.281 1 90.19 489 HIS B CA 1
ATOM 11537 C C . HIS B 1 489 ? -3.463 48.562 34.938 1 90.19 489 HIS B C 1
ATOM 11539 O O . HIS B 1 489 ? -4.129 49.469 34.438 1 90.19 489 HIS B O 1
ATOM 11545 N N . SER B 1 490 ? -4.062 47.469 35.25 1 89.75 490 SER B N 1
ATOM 11546 C CA . SER B 1 490 ? -5.457 47.156 34.938 1 89.75 490 SER B CA 1
ATOM 11547 C C . SER B 1 490 ? -6.406 48 35.781 1 89.75 490 SER B C 1
ATOM 11549 O O . SER B 1 490 ? -7.348 48.594 35.281 1 89.75 490 SER B O 1
ATOM 11551 N N . LEU B 1 491 ? -6.086 48 37.031 1 89.5 491 LEU B N 1
ATOM 11552 C CA . LEU B 1 491 ? -6.941 48.719 37.969 1 89.5 491 LEU B CA 1
ATOM 11553 C C . LEU B 1 491 ? -6.848 50.219 37.688 1 89.5 491 LEU B C 1
ATOM 11555 O O . LEU B 1 491 ? -7.871 50.938 37.656 1 89.5 491 LEU B O 1
ATOM 11559 N N . LEU B 1 492 ? -5.688 50.75 37.562 1 91.94 492 LEU B N 1
ATOM 11560 C CA . LEU B 1 492 ? -5.48 52.156 37.375 1 91.94 492 LEU B CA 1
ATOM 11561 C C . LEU B 1 492 ? -6.105 52.656 36.094 1 91.94 492 LEU B C 1
ATOM 11563 O O . LEU B 1 492 ? -6.625 53.75 36 1 91.94 492 LEU B O 1
ATOM 11567 N N . SER B 1 493 ? -5.996 51.844 35.062 1 91.88 493 SER B N 1
ATOM 11568 C CA . SER B 1 493 ? -6.625 52.219 33.781 1 91.88 493 SER B CA 1
ATOM 11569 C C . SER B 1 493 ? -8.141 52.312 33.938 1 91.88 493 SER B C 1
ATOM 11571 O O . SER B 1 493 ? -8.773 53.219 33.375 1 91.88 493 SER B O 1
ATOM 11573 N N . LYS B 1 494 ? -8.758 51.438 34.719 1 89.31 494 LYS B N 1
ATOM 11574 C CA . LYS B 1 494 ? -10.203 51.5 34.969 1 89.31 494 LYS B CA 1
ATOM 11575 C C . LYS B 1 494 ? -10.609 52.75 35.719 1 89.31 494 LYS B C 1
ATOM 11577 O O . LYS B 1 494 ? -11.664 53.312 35.469 1 89.31 494 LYS B O 1
ATOM 11582 N N . ILE B 1 495 ? -9.766 53.094 36.594 1 89.94 495 ILE B N 1
ATOM 11583 C CA . ILE B 1 495 ? -10.023 54.281 37.375 1 89.94 495 ILE B CA 1
ATOM 11584 C C . ILE B 1 495 ? -9.977 55.531 36.469 1 89.94 495 ILE B C 1
ATOM 11586 O O . ILE B 1 495 ? -10.875 56.375 36.5 1 89.94 495 ILE B O 1
ATOM 11590 N N . LEU B 1 496 ? -8.977 55.625 35.656 1 89.69 496 LEU B N 1
ATOM 11591 C CA . LEU B 1 496 ? -8.82 56.781 34.781 1 89.69 496 LEU B CA 1
ATOM 11592 C C . LEU B 1 496 ? -9.953 56.844 33.75 1 89.69 496 LEU B C 1
ATOM 11594 O O . LEU B 1 496 ? -10.406 57.906 33.375 1 89.69 496 LEU B O 1
ATOM 11598 N N . GLN B 1 497 ? -10.406 55.75 33.344 1 88.94 497 GLN B N 1
ATOM 11599 C CA . GLN B 1 497 ? -11.492 55.688 32.375 1 88.94 497 GLN B CA 1
ATOM 11600 C C . GLN B 1 497 ? -12.781 56.281 32.969 1 88.94 497 GLN B C 1
ATOM 11602 O O . GLN B 1 497 ? -13.648 56.75 32.25 1 88.94 497 GLN B O 1
ATOM 11607 N N . GLN B 1 498 ? -12.828 56.281 34.25 1 87.88 498 GLN B N 1
ATOM 11608 C CA . GLN B 1 498 ? -13.992 56.875 34.906 1 87.88 498 GLN B CA 1
ATOM 11609 C C . GLN B 1 498 ? -13.789 58.344 35.188 1 87.88 498 GLN B C 1
ATOM 11611 O O . GLN B 1 498 ? -14.711 59.031 35.656 1 87.88 498 GLN B O 1
ATOM 11616 N N . LEU B 1 499 ? -12.602 58.844 34.906 1 90.06 499 LEU B N 1
ATOM 11617 C CA . LEU B 1 499 ? -12.297 60.25 35.125 1 90.06 499 LEU B CA 1
ATOM 11618 C C . LEU B 1 499 ? -11.844 60.938 33.844 1 90.06 499 LEU B C 1
ATOM 11620 O O . LEU B 1 499 ? -10.742 61.469 33.781 1 90.06 499 LEU B O 1
ATOM 11624 N N . PRO B 1 500 ? -12.672 61.031 32.844 1 88.62 500 PRO B N 1
ATOM 11625 C CA . PRO B 1 500 ? -12.289 61.656 31.578 1 88.62 500 PRO B CA 1
ATOM 11626 C C . PRO B 1 500 ? -11.969 63.125 31.703 1 88.62 500 PRO B C 1
ATOM 11628 O O . PRO B 1 500 ? -11.336 63.719 30.812 1 88.62 500 PRO B O 1
ATOM 11631 N N . GLY B 1 501 ? -12.352 63.688 32.781 1 86.88 501 GLY B N 1
ATOM 11632 C CA . GLY B 1 501 ? -12.039 65.062 33.031 1 86.88 501 GLY B CA 1
ATOM 11633 C C . GLY B 1 501 ? -10.547 65.375 33.094 1 86.88 501 GLY B C 1
ATOM 11634 O O . GLY B 1 501 ? -10.117 66.5 32.938 1 86.88 501 GLY B O 1
ATOM 11635 N N . LEU B 1 502 ? -9.828 64.312 33.312 1 88.25 502 LEU B N 1
ATOM 11636 C CA . LEU B 1 502 ? -8.383 64.5 33.469 1 88.25 502 LEU B CA 1
ATOM 11637 C C . LEU B 1 502 ? -7.691 64.375 32.094 1 88.25 502 LEU B C 1
ATOM 11639 O O . LEU B 1 502 ? -6.469 64.5 32 1 88.25 502 LEU B O 1
ATOM 11643 N N . ARG B 1 503 ? -8.406 64.125 31.016 1 79.81 503 ARG B N 1
ATOM 11644 C CA . ARG B 1 503 ? -7.844 63.969 29.688 1 79.81 503 ARG B CA 1
ATOM 11645 C C . ARG B 1 503 ? -7.254 65.25 29.172 1 79.81 503 ARG B C 1
ATOM 11647 O O . ARG B 1 503 ? -6.277 65.25 28.422 1 79.81 503 ARG B O 1
ATOM 11654 N N . GLY B 1 504 ? -7.586 66.375 29.734 1 66.38 504 GLY B N 1
ATOM 11655 C CA . GLY B 1 504 ? -7.168 67.688 29.234 1 66.38 504 GLY B CA 1
ATOM 11656 C C . GLY B 1 504 ? -7.68 68 27.844 1 66.38 504 GLY B C 1
ATOM 11657 O O . GLY B 1 504 ? -8.281 67.125 27.203 1 66.38 504 GLY B O 1
ATOM 11658 N N . GLY B 1 505 ? -7.754 69.188 27.281 1 56.31 505 GLY B N 1
ATOM 11659 C CA . GLY B 1 505 ? -8.203 69.562 25.953 1 56.31 505 GLY B CA 1
ATOM 11660 C C . GLY B 1 505 ? -7.391 68.938 24.828 1 56.31 505 GLY B C 1
ATOM 11661 O O . GLY B 1 505 ? -6.199 68.688 25 1 56.31 505 GLY B O 1
ATOM 11662 N N . ALA B 1 506 ? -7.961 68.188 23.969 1 47.94 506 ALA B N 1
ATOM 11663 C CA . ALA B 1 506 ? -7.398 67.562 22.812 1 47.94 506 ALA B CA 1
ATOM 11664 C C . ALA B 1 506 ? -6.484 68.5 22.031 1 47.94 506 ALA B C 1
ATOM 11666 O O . ALA B 1 506 ? -6.926 69.5 21.516 1 47.94 506 ALA B O 1
ATOM 11667 N N . PRO B 1 507 ? -5.348 68.688 22.297 1 42.66 507 PRO B N 1
ATOM 11668 C CA . PRO B 1 507 ? -4.734 69.562 21.25 1 42.66 507 PRO B CA 1
ATOM 11669 C C . PRO B 1 507 ? -4.977 69 19.844 1 42.66 507 PRO B C 1
ATOM 11671 O O . PRO B 1 507 ? -4.867 67.75 19.625 1 42.66 507 PRO B O 1
ATOM 11674 N N . GLY B 1 508 ? -6.02 69.375 19.172 1 37.75 508 GLY B N 1
ATOM 11675 C CA . GLY B 1 508 ? -5.91 69.062 17.75 1 37.75 508 GLY B CA 1
ATOM 11676 C C . GLY B 1 508 ? -4.484 69.125 17.234 1 37.75 508 GLY B C 1
ATOM 11677 O O . GLY B 1 508 ? -3.684 69.938 17.688 1 37.75 508 GLY B O 1
ATOM 11678 N N . CYS B 1 509 ? -3.916 68 16.859 1 38.69 509 CYS B N 1
ATOM 11679 C CA . CYS B 1 509 ? -2.689 68.062 16.078 1 38.69 509 CYS B CA 1
ATOM 11680 C C . CYS B 1 509 ? -2.711 69.312 15.172 1 38.69 509 CYS B C 1
ATOM 11682 O O . CYS B 1 509 ? -3.135 69.188 14.016 1 38.69 509 CYS B O 1
ATOM 11684 N N . THR B 1 510 ? -3.273 70.5 15.422 1 34.88 510 THR B N 1
ATOM 11685 C CA . THR B 1 510 ? -3.117 71.562 14.398 1 34.88 510 THR B CA 1
ATOM 11686 C C . THR B 1 510 ? -1.656 71.688 13.977 1 34.88 510 THR B C 1
ATOM 11688 O O . THR B 1 510 ? -0.75 71.438 14.781 1 34.88 510 THR B O 1
ATOM 11691 N N . GLU B 1 511 ? -1.358 71.812 12.664 1 36.78 511 GLU B N 1
ATOM 11692 C CA . GLU B 1 511 ? -0.096 71.938 11.945 1 36.78 511 GLU B CA 1
ATOM 11693 C C . GLU B 1 511 ? 0.915 72.75 12.766 1 36.78 511 GLU B C 1
ATOM 11695 O O . GLU B 1 511 ? 2.107 72.438 12.758 1 36.78 511 GLU B O 1
ATOM 11700 N N . GLY B 1 512 ? 0.708 74.25 12.805 1 34.28 512 GLY B N 1
ATOM 11701 C CA . GLY B 1 512 ? 1.768 75.25 12.867 1 34.28 512 GLY B CA 1
ATOM 11702 C C . GLY B 1 512 ? 2.535 75.188 14.18 1 34.28 512 GLY B C 1
ATOM 11703 O O . GLY B 1 512 ? 3.727 75.5 14.211 1 34.28 512 GLY B O 1
ATOM 11704 N N . THR B 1 513 ? 1.856 75.75 15.258 1 35.12 513 THR B N 1
ATOM 11705 C CA . THR B 1 513 ? 2.771 76.188 16.297 1 35.12 513 THR B CA 1
ATOM 11706 C C . THR B 1 513 ? 3.449 75 16.953 1 35.12 513 THR B C 1
ATOM 11708 O O . THR B 1 513 ? 2.842 73.938 17.109 1 35.12 513 THR B O 1
ATOM 11711 N N . GLY B 1 514 ? 4.699 74.75 16.906 1 35.78 514 GLY B N 1
ATOM 11712 C CA . GLY B 1 514 ? 5.711 73.875 17.453 1 35.78 514 GLY B CA 1
ATOM 11713 C C . GLY B 1 514 ? 5.27 73.188 18.734 1 35.78 514 GLY B C 1
ATOM 11714 O O . GLY B 1 514 ? 5.988 72.312 19.266 1 35.78 514 GLY B O 1
ATOM 11715 N N . SER B 1 515 ? 4.695 74 19.734 1 39.28 515 SER B N 1
ATOM 11716 C CA . SER B 1 515 ? 4.68 73.438 21.062 1 39.28 515 SER B CA 1
ATOM 11717 C C . SER B 1 515 ? 3.67 72.312 21.156 1 39.28 515 SER B C 1
ATOM 11719 O O . SER B 1 515 ? 2.461 72.5 21.062 1 39.28 515 SER B O 1
ATOM 11721 N N . SER B 1 516 ? 3.691 71.25 20.469 1 44.16 516 SER B N 1
ATOM 11722 C CA . SER B 1 516 ? 3.014 69.938 20.453 1 44.16 516 SER B CA 1
ATOM 11723 C C . SER B 1 516 ? 2.658 69.5 21.875 1 44.16 516 SER B C 1
ATOM 11725 O O . SER B 1 516 ? 3.221 68.562 22.391 1 44.16 516 SER B O 1
ATOM 11727 N N . ALA B 1 517 ? 2.477 70.25 22.812 1 49.44 517 ALA B N 1
ATOM 11728 C CA . ALA B 1 517 ? 2.385 69.75 24.172 1 49.44 517 ALA B CA 1
ATOM 11729 C C . ALA B 1 517 ? 1.154 68.875 24.359 1 49.44 517 ALA B C 1
ATOM 11731 O O . ALA B 1 517 ? 0.024 69.312 24.156 1 49.44 517 ALA B O 1
ATOM 11732 N N . GLY B 1 518 ? 1.095 67.5 24 1 57.97 518 GLY B N 1
ATOM 11733 C CA . GLY B 1 518 ? 0.168 66.438 24.297 1 57.97 518 GLY B CA 1
ATOM 11734 C C . GLY B 1 518 ? -0.593 66.625 25.594 1 57.97 518 GLY B C 1
ATOM 11735 O O . GLY B 1 518 ? -0.406 67.625 26.281 1 57.97 518 GLY B O 1
ATOM 11736 N N . SER B 1 519 ? -1.662 65.688 25.688 1 76.56 519 SER B N 1
ATOM 11737 C CA . SER B 1 519 ? -2.42 65.688 26.938 1 76.56 519 SER B CA 1
ATOM 11738 C C . SER B 1 519 ? -1.496 65.5 28.141 1 76.56 519 SER B C 1
ATOM 11740 O O . SER B 1 519 ? -0.344 65.125 28 1 76.56 519 SER B O 1
ATOM 11742 N N . LEU B 1 520 ? -1.796 66.125 29.172 1 83.88 520 LEU B N 1
ATOM 11743 C CA . LEU B 1 520 ? -1.015 66.062 30.391 1 83.88 520 LEU B CA 1
ATOM 11744 C C . LEU B 1 520 ? -0.632 64.562 30.672 1 83.88 520 LEU B C 1
ATOM 11746 O O . LEU B 1 520 ? 0.495 64.312 31.078 1 83.88 520 LEU B O 1
ATOM 11750 N N . LEU B 1 521 ? -1.604 63.812 30.328 1 86.5 521 LEU B N 1
ATOM 11751 C CA . LEU B 1 521 ? -1.33 62.406 30.562 1 86.5 521 LEU B CA 1
ATOM 11752 C C . LEU B 1 521 ? -0.207 61.906 29.656 1 86.5 521 LEU B C 1
ATOM 11754 O O . LEU B 1 521 ? 0.667 61.156 30.094 1 86.5 521 LEU B O 1
ATOM 11758 N N . CYS B 1 522 ? -0.193 62.25 28.422 1 84.94 522 CYS B N 1
ATOM 11759 C CA . CYS B 1 522 ? 0.821 61.812 27.469 1 84.94 522 CYS B CA 1
ATOM 11760 C C . CYS B 1 522 ? 2.211 62.281 27.906 1 84.94 522 CYS B C 1
ATOM 11762 O O . CYS B 1 522 ? 3.178 61.5 27.781 1 84.94 522 CYS B O 1
ATOM 11764 N N . SER B 1 523 ? 2.254 63.438 28.469 1 84.44 523 SER B N 1
ATOM 11765 C CA . SER B 1 523 ? 3.529 63.938 28.969 1 84.44 523 SER B CA 1
ATOM 11766 C C . SER B 1 523 ? 4.027 63.125 30.156 1 84.44 523 SER B C 1
ATOM 11768 O O . SER B 1 523 ? 5.227 62.875 30.281 1 84.44 523 SER B O 1
ATOM 11770 N N . CYS B 1 524 ? 3.078 62.844 30.984 1 87.62 524 CYS B N 1
ATOM 11771 C CA . CYS B 1 524 ? 3.443 62.031 32.156 1 87.62 524 CYS B CA 1
ATOM 11772 C C . CYS B 1 524 ? 3.908 60.656 31.75 1 87.62 524 CYS B C 1
ATOM 11774 O O . CYS B 1 524 ? 4.852 60.125 32.312 1 87.62 524 CYS B O 1
ATOM 11776 N N . LEU B 1 525 ? 3.203 60.125 30.828 1 89 525 LEU B N 1
ATOM 11777 C CA . LEU B 1 525 ? 3.564 58.812 30.328 1 89 525 LEU B CA 1
ATOM 11778 C C . LEU B 1 525 ? 4.938 58.844 29.672 1 89 525 LEU B C 1
ATOM 11780 O O . LEU B 1 525 ? 5.727 57.906 29.828 1 89 525 LEU B O 1
ATOM 11784 N N . GLN B 1 526 ? 5.277 59.781 28.906 1 84.62 526 GLN B N 1
ATOM 11785 C CA . GLN B 1 526 ? 6.57 59.938 28.234 1 84.62 526 GLN B CA 1
ATOM 11786 C C . GLN B 1 526 ? 7.703 60 29.25 1 84.62 526 GLN B C 1
ATOM 11788 O O . GLN B 1 526 ? 8.758 59.406 29.062 1 84.62 526 GLN B O 1
ATOM 11793 N N . ASP B 1 527 ? 7.379 60.719 30.266 1 83.06 527 ASP B N 1
ATOM 11794 C CA . ASP B 1 527 ? 8.367 60.875 31.328 1 83.06 527 ASP B CA 1
ATOM 11795 C C . ASP B 1 527 ? 8.633 59.5 32 1 83.06 527 ASP B C 1
ATOM 11797 O O . ASP B 1 527 ? 9.773 59.188 32.344 1 83.06 527 ASP B O 1
ATOM 11801 N N . THR B 1 528 ? 7.621 58.844 32.156 1 84.88 528 THR B N 1
ATOM 11802 C CA . THR B 1 528 ? 7.758 57.531 32.781 1 84.88 528 THR B CA 1
ATOM 11803 C C . THR B 1 528 ? 8.508 56.594 31.844 1 84.88 528 THR B C 1
ATOM 11805 O O . THR B 1 528 ? 9.344 55.781 32.312 1 84.88 528 THR B O 1
ATOM 11808 N N . ALA B 1 529 ? 8.141 56.531 30.625 1 80.12 529 ALA B N 1
ATOM 11809 C CA . ALA B 1 529 ? 8.773 55.625 29.656 1 80.12 529 ALA B CA 1
ATOM 11810 C C . ALA B 1 529 ? 10.273 55.906 29.562 1 80.12 529 ALA B C 1
ATOM 11812 O O . ALA B 1 529 ? 11.078 55 29.438 1 80.12 529 ALA B O 1
ATOM 11813 N N . MET B 1 530 ? 10.68 57.125 29.609 1 71 530 MET B N 1
ATOM 11814 C CA . MET B 1 530 ? 12.07 57.531 29.438 1 71 530 MET B CA 1
ATOM 11815 C C . MET B 1 530 ? 12.891 57.219 30.672 1 71 530 MET B C 1
ATOM 11817 O O . MET B 1 530 ? 14.094 56.938 30.578 1 71 530 MET B O 1
ATOM 11821 N N . THR B 1 531 ? 12.305 57.188 31.734 1 67.5 531 THR B N 1
ATOM 11822 C CA . THR B 1 531 ? 13.086 57.125 32.969 1 67.5 531 THR B CA 1
ATOM 11823 C C . THR B 1 531 ? 13.055 55.688 33.531 1 67.5 531 THR B C 1
ATOM 11825 O O . THR B 1 531 ? 14.008 55.281 34.188 1 67.5 531 THR B O 1
ATOM 11828 N N . LYS B 1 532 ? 12.102 54.906 33.312 1 66.75 532 LYS B N 1
ATOM 11829 C CA . LYS B 1 532 ? 11.906 53.781 34.188 1 66.75 532 LYS B CA 1
ATOM 11830 C C . LYS B 1 532 ? 11.828 52.469 33.406 1 66.75 532 LYS B C 1
ATOM 11832 O O . LYS B 1 532 ? 11.891 51.406 34 1 66.75 532 LYS B O 1
ATOM 11837 N N . LEU B 1 533 ? 11.625 52.5 32.125 1 74.44 533 LEU B N 1
ATOM 11838 C CA . LEU B 1 533 ? 11.453 51.188 31.5 1 74.44 533 LEU B CA 1
ATOM 11839 C C . LEU B 1 533 ? 12.781 50.438 31.453 1 74.44 533 LEU B C 1
ATOM 11841 O O . LEU B 1 533 ? 13.539 50.531 30.5 1 74.44 533 LEU B O 1
ATOM 11845 N N . SER B 1 534 ? 13.125 49.812 32.656 1 69.06 534 SER B N 1
ATOM 11846 C CA . SER B 1 534 ? 14.422 49.156 32.781 1 69.06 534 SER B CA 1
ATOM 11847 C C . SER B 1 534 ? 14.312 47.656 32.531 1 69.06 534 SER B C 1
ATOM 11849 O O . SER B 1 534 ? 15.289 47 32.156 1 69.06 534 SER B O 1
ATOM 11851 N N . SER B 1 535 ? 13.148 47.156 32.781 1 81.19 535 SER B N 1
ATOM 11852 C CA . SER B 1 535 ? 13.016 45.719 32.656 1 81.19 535 SER B CA 1
ATOM 11853 C C . SER B 1 535 ? 11.961 45.344 31.609 1 81.19 535 SER B C 1
ATOM 11855 O O . SER B 1 535 ? 11.102 46.156 31.266 1 81.19 535 SER B O 1
ATOM 11857 N N . ALA B 1 536 ? 12.055 44.188 31.062 1 82.81 536 ALA B N 1
ATOM 11858 C CA . ALA B 1 536 ? 11.094 43.656 30.094 1 82.81 536 ALA B CA 1
ATOM 11859 C C . ALA B 1 536 ? 9.695 43.594 30.688 1 82.81 536 ALA B C 1
ATOM 11861 O O . ALA B 1 536 ? 8.703 43.812 29.984 1 82.81 536 ALA B O 1
ATOM 11862 N N . LYS B 1 537 ? 9.688 43.344 31.906 1 86.06 537 LYS B N 1
ATOM 11863 C CA . LYS B 1 537 ? 8.398 43.25 32.594 1 86.06 537 LYS B CA 1
ATOM 11864 C C . LYS B 1 537 ? 7.719 44.594 32.656 1 86.06 537 LYS B C 1
ATOM 11866 O O . LYS B 1 537 ? 6.504 44.719 32.469 1 86.06 537 LYS B O 1
ATOM 11871 N N . GLU B 1 538 ? 8.523 45.594 32.969 1 87.38 538 GLU B N 1
ATOM 11872 C CA . GLU B 1 538 ? 7.984 46.938 33.031 1 87.38 538 GLU B CA 1
ATOM 11873 C C . GLU B 1 538 ? 7.492 47.406 31.672 1 87.38 538 GLU B C 1
ATOM 11875 O O . GLU B 1 538 ? 6.473 48.094 31.578 1 87.38 538 GLU B O 1
ATOM 11880 N N . GLU B 1 539 ? 8.188 47 30.719 1 87 539 GLU B N 1
ATOM 11881 C CA . GLU B 1 539 ? 7.762 47.344 29.359 1 87 539 GLU B CA 1
ATOM 11882 C C . GLU B 1 539 ? 6.422 46.688 29.016 1 87 539 GLU B C 1
ATOM 11884 O O . GLU B 1 539 ? 5.566 47.312 28.391 1 87 539 GLU B O 1
ATOM 11889 N N . ASP B 1 540 ? 6.27 45.562 29.469 1 89.69 540 ASP B N 1
ATOM 11890 C CA . ASP B 1 540 ? 5.027 44.844 29.219 1 89.69 540 ASP B CA 1
ATOM 11891 C C . ASP B 1 540 ? 3.852 45.5 29.938 1 89.69 540 ASP B C 1
ATOM 11893 O O . ASP B 1 540 ? 2.766 45.625 29.375 1 89.69 540 ASP B O 1
ATOM 11897 N N . GLN B 1 541 ? 4.121 45.781 31.109 1 89.88 541 GLN B N 1
ATOM 11898 C CA . GLN B 1 541 ? 3.061 46.438 31.875 1 89.88 541 GLN B CA 1
ATOM 11899 C C . GLN B 1 541 ? 2.709 47.812 31.297 1 89.88 541 GLN B C 1
ATOM 11901 O O . GLN B 1 541 ? 1.538 48.188 31.266 1 89.88 541 GLN B O 1
ATOM 11906 N N . PHE B 1 542 ? 3.74 48.531 30.938 1 91.44 542 PHE B N 1
ATOM 11907 C CA . PHE B 1 542 ? 3.523 49.812 30.312 1 91.44 542 PHE B CA 1
ATOM 11908 C C . PHE B 1 542 ? 2.662 49.656 29.062 1 91.44 542 PHE B C 1
ATOM 11910 O O . PHE B 1 542 ? 1.728 50.438 28.844 1 91.44 542 PHE B O 1
ATOM 11917 N N . LEU B 1 543 ? 2.984 48.656 28.281 1 91.81 543 LEU B N 1
ATOM 11918 C CA . LEU B 1 543 ? 2.238 48.406 27.062 1 91.81 543 LEU B CA 1
ATOM 11919 C C . LEU B 1 543 ? 0.783 48.062 27.375 1 91.81 543 LEU B C 1
ATOM 11921 O O . LEU B 1 543 ? -0.13 48.594 26.734 1 91.81 543 LEU B O 1
ATOM 11925 N N . HIS B 1 544 ? 0.563 47.25 28.297 1 92.5 544 HIS B N 1
ATOM 11926 C CA . HIS B 1 544 ? -0.795 46.875 28.656 1 92.5 544 HIS B CA 1
ATOM 11927 C C . HIS B 1 544 ? -1.58 48.062 29.188 1 92.5 544 HIS B C 1
ATOM 11929 O O . HIS B 1 544 ? -2.789 48.188 28.969 1 92.5 544 HIS B O 1
ATOM 11935 N N . PHE B 1 545 ? -0.869 48.875 29.906 1 93.31 545 PHE B N 1
ATOM 11936 C CA . PHE B 1 545 ? -1.499 50.062 30.438 1 93.31 545 PHE B CA 1
ATOM 11937 C C . PHE B 1 545 ? -1.961 51 29.312 1 93.31 545 PHE B C 1
ATOM 11939 O O . PHE B 1 545 ? -3.1 51.469 29.312 1 93.31 545 PHE B O 1
ATOM 11946 N N . LEU B 1 546 ? -1.14 51.188 28.344 1 91.5 546 LEU B N 1
ATOM 11947 C CA . LEU B 1 546 ? -1.467 52.031 27.203 1 91.5 546 LEU B CA 1
ATOM 11948 C C . LEU B 1 546 ? -2.609 51.469 26.391 1 91.5 546 LEU B C 1
ATOM 11950 O O . LEU B 1 546 ? -3.498 52.188 25.938 1 91.5 546 LEU B O 1
ATOM 11954 N N . VAL B 1 547 ? -2.586 50.219 26.172 1 91.94 547 VAL B N 1
ATOM 11955 C CA . VAL B 1 547 ? -3.611 49.531 25.391 1 91.94 547 VAL B CA 1
ATOM 11956 C C . VAL B 1 547 ? -4.965 49.656 26.078 1 91.94 547 VAL B C 1
ATOM 11958 O O . VAL B 1 547 ? -5.988 49.875 25.422 1 91.94 547 VAL B O 1
ATOM 11961 N N . ALA B 1 548 ? -4.906 49.469 27.359 1 90.38 548 ALA B N 1
ATOM 11962 C CA . ALA B 1 548 ? -6.141 49.594 28.125 1 90.38 548 ALA B CA 1
ATOM 11963 C C . ALA B 1 548 ? -6.711 51 28.016 1 90.38 548 ALA B C 1
ATOM 11965 O O . ALA B 1 548 ? -7.93 51.188 27.969 1 90.38 548 ALA B O 1
ATOM 11966 N N . LEU B 1 549 ? -5.875 51.969 28.047 1 90.38 549 LEU B N 1
ATOM 11967 C CA . LEU B 1 549 ? -6.312 53.375 27.984 1 90.38 549 LEU B CA 1
ATOM 11968 C C . LEU B 1 549 ? -6.832 53.719 26.594 1 90.38 549 LEU B C 1
ATOM 11970 O O . LEU B 1 549 ? -7.637 54.625 26.438 1 90.38 549 LEU B O 1
ATOM 11974 N N . MET B 1 550 ? -6.379 53.031 25.578 1 89.44 550 MET B N 1
ATOM 11975 C CA . MET B 1 550 ? -6.809 53.281 24.203 1 89.44 550 MET B CA 1
ATOM 11976 C C . MET B 1 550 ? -8.133 52.562 23.922 1 89.44 550 MET B C 1
ATOM 11978 O O . MET B 1 550 ? -8.82 52.906 22.953 1 89.44 550 MET B O 1
ATOM 11982 N N . GLN B 1 551 ? -8.523 51.688 24.719 1 87.38 551 GLN B N 1
ATOM 11983 C CA . GLN B 1 551 ? -9.766 50.938 24.516 1 87.38 551 GLN B CA 1
ATOM 11984 C C . GLN B 1 551 ? -10.984 51.812 24.812 1 87.38 551 GLN B C 1
ATOM 11986 O O . GLN B 1 551 ? -10.969 52.625 25.75 1 87.38 551 GLN B O 1
ATOM 11991 N N . PRO B 1 552 ? -11.953 51.688 23.891 1 79.12 552 PRO B N 1
ATOM 11992 C CA . PRO B 1 552 ? -13.148 52.5 24.125 1 79.12 552 PRO B CA 1
ATOM 11993 C C . PRO B 1 552 ? -13.883 52.094 25.406 1 79.12 552 PRO B C 1
ATOM 11995 O O . PRO B 1 552 ? -13.93 50.906 25.75 1 79.12 552 PRO B O 1
ATOM 11998 N N . SER B 1 553 ? -14.055 53.031 26.281 1 68.44 553 SER B N 1
ATOM 11999 C CA . SER B 1 553 ? -14.695 52.812 27.562 1 68.44 553 SER B CA 1
ATOM 12000 C C . SER B 1 553 ? -16.172 52.469 27.391 1 68.44 553 SER B C 1
ATOM 12002 O O . SER B 1 553 ? -16.797 52.844 26.406 1 68.44 553 SER B O 1
ATOM 12004 N N . ILE B 1 554 ? -16.641 51.438 28.047 1 58.25 554 ILE B N 1
ATOM 12005 C CA . ILE B 1 554 ? -18.047 51.031 28.062 1 58.25 554 ILE B CA 1
ATOM 12006 C C . ILE B 1 554 ? -18.938 52.219 28.453 1 58.25 554 ILE B C 1
ATOM 12008 O O . ILE B 1 554 ? -20.141 52.188 28.188 1 58.25 554 ILE B O 1
ATOM 12012 N N . SER B 1 555 ? -18.344 53.281 28.984 1 56.25 555 SER B N 1
ATOM 12013 C CA . SER B 1 555 ? -19.234 54.344 29.422 1 56.25 555 SER B CA 1
ATOM 12014 C C . SER B 1 555 ? -19.875 55.062 28.234 1 56.25 555 SER B C 1
ATOM 12016 O O . SER B 1 555 ? -19.484 54.844 27.078 1 56.25 555 SER B O 1
ATOM 12018 N N . GLU B 1 556 ? -20.891 55.906 28.516 1 53.06 556 GLU B N 1
ATOM 12019 C CA . GLU B 1 556 ? -21.922 56.5 27.656 1 53.06 556 GLU B CA 1
ATOM 12020 C C . GLU B 1 556 ? -21.281 57.156 26.438 1 53.06 556 GLU B C 1
ATOM 12022 O O . GLU B 1 556 ? -21.875 57.188 25.359 1 53.06 556 GLU B O 1
ATOM 12027 N N . SER B 1 557 ? -20.109 57.75 26.531 1 55.19 557 SER B N 1
ATOM 12028 C CA . SER B 1 557 ? -19.703 58.531 25.375 1 55.19 557 SER B CA 1
ATOM 12029 C C . SER B 1 557 ? -18.812 57.688 24.438 1 55.19 557 SER B C 1
ATOM 12031 O O . SER B 1 557 ? -18.609 58.094 23.281 1 55.19 557 SER B O 1
ATOM 12033 N N . GLY B 1 558 ? -18.562 56.438 24.812 1 62.31 558 GLY B N 1
ATOM 12034 C CA . GLY B 1 558 ? -17.859 55.5 23.938 1 62.31 558 GLY B CA 1
ATOM 12035 C C . GLY B 1 558 ? -16.469 55.969 23.562 1 62.31 558 GLY B C 1
ATOM 12036 O O . GLY B 1 558 ? -15.875 55.469 22.609 1 62.31 558 GLY B O 1
ATOM 12037 N N . GLN B 1 559 ? -15.836 57.094 24.219 1 71.75 559 GLN B N 1
ATOM 12038 C CA . GLN B 1 559 ? -14.555 57.656 23.797 1 71.75 559 GLN B CA 1
ATOM 12039 C C . GLN B 1 559 ? -13.406 57.094 24.625 1 71.75 559 GLN B C 1
ATOM 12041 O O . GLN B 1 559 ? -13.578 56.812 25.812 1 71.75 559 GLN B O 1
ATOM 12046 N N . SER B 1 560 ? -12.281 56.719 24.078 1 82.62 560 SER B N 1
ATOM 12047 C CA . SER B 1 560 ? -11.078 56.25 24.734 1 82.62 560 SER B CA 1
ATOM 12048 C C . SER B 1 560 ? -10.406 57.344 25.547 1 82.62 560 SER B C 1
ATOM 12050 O O . SER B 1 560 ? -10.594 58.531 25.266 1 82.62 560 SER B O 1
ATOM 12052 N N . PHE B 1 561 ? -9.828 56.938 26.656 1 85.62 561 PHE B N 1
ATOM 12053 C CA . PHE B 1 561 ? -9.125 57.938 27.484 1 85.62 561 PHE B CA 1
ATOM 12054 C C . PHE B 1 561 ? -7.957 58.531 26.719 1 85.62 561 PHE B C 1
ATOM 12056 O O . PHE B 1 561 ? -7.699 59.75 26.828 1 85.62 561 PHE B O 1
ATOM 12063 N N . LEU B 1 562 ? -7.281 57.625 26 1 86.56 562 LEU B N 1
ATOM 12064 C CA . LEU B 1 562 ? -6.172 58.062 25.156 1 86.56 562 LEU B CA 1
ATOM 12065 C C . LEU B 1 562 ? -6.398 57.656 23.703 1 86.56 562 LEU B C 1
ATOM 12067 O O . LEU B 1 562 ? -6.59 56.469 23.406 1 86.56 562 LEU B O 1
ATOM 12071 N N . HIS B 1 563 ? -6.434 58.625 22.859 1 83.94 563 HIS B N 1
ATOM 12072 C CA . HIS B 1 563 ? -6.625 58.312 21.438 1 83.94 563 HIS B CA 1
ATOM 12073 C C . HIS B 1 563 ? -5.379 57.688 20.844 1 83.94 563 HIS B C 1
ATOM 12075 O O . HIS B 1 563 ? -4.258 58.125 21.109 1 83.94 563 HIS B O 1
ATOM 12081 N N . PRO B 1 564 ? -5.566 56.688 20.062 1 89 564 PRO B N 1
ATOM 12082 C CA . PRO B 1 564 ? -4.414 56 19.469 1 89 564 PRO B CA 1
ATOM 12083 C C . PRO B 1 564 ? -3.498 56.938 18.703 1 89 564 PRO B C 1
ATOM 12085 O O . PRO B 1 564 ? -2.279 56.75 18.672 1 89 564 PRO B O 1
ATOM 12088 N N . GLU B 1 565 ? -4.039 57.875 18.062 1 87.31 565 GLU B N 1
ATOM 12089 C CA . GLU B 1 565 ? -3.242 58.875 17.344 1 87.31 565 GLU B CA 1
ATOM 12090 C C . GLU B 1 565 ? -2.229 59.531 18.266 1 87.31 565 GLU B C 1
ATOM 12092 O O . GLU B 1 565 ? -1.062 59.688 17.906 1 87.31 565 GLU B O 1
ATOM 12097 N N . GLU B 1 566 ? -2.625 59.875 19.438 1 86.56 566 GLU B N 1
ATOM 12098 C CA . GLU B 1 566 ? -1.761 60.531 20.422 1 86.56 566 GLU B CA 1
ATOM 12099 C C . GLU B 1 566 ? -0.642 59.594 20.875 1 86.56 566 GLU B C 1
ATOM 12101 O O . GLU B 1 566 ? 0.498 60.031 21.062 1 86.56 566 GLU B O 1
ATOM 12106 N N . VAL B 1 567 ? -1.046 58.406 21.031 1 88.44 567 VAL B N 1
ATOM 12107 C CA . VAL B 1 567 ? -0.086 57.438 21.531 1 88.44 567 VAL B CA 1
ATOM 12108 C C . VAL B 1 567 ? 0.988 57.188 20.469 1 88.44 567 VAL B C 1
ATOM 12110 O O . VAL B 1 567 ? 2.18 57.156 20.797 1 88.44 567 VAL B O 1
ATOM 12113 N N . VAL B 1 568 ? 0.602 57 19.234 1 89.75 568 VAL B N 1
ATOM 12114 C CA . VAL B 1 568 ? 1.541 56.688 18.172 1 89.75 568 VAL B CA 1
ATOM 12115 C C . VAL B 1 568 ? 2.463 57.875 17.938 1 89.75 568 VAL B C 1
ATOM 12117 O O . VAL B 1 568 ? 3.668 57.719 17.734 1 89.75 568 VAL B O 1
ATOM 12120 N N . CYS B 1 569 ? 1.943 59 18.016 1 86.19 569 CYS B N 1
ATOM 12121 C CA . CYS B 1 569 ? 2.73 60.219 17.781 1 86.19 569 CYS B CA 1
ATOM 12122 C C . CYS B 1 569 ? 3.717 60.469 18.906 1 86.19 569 CYS B C 1
ATOM 12124 O O . CYS B 1 569 ? 4.82 60.969 18.688 1 86.19 569 CYS B O 1
ATOM 12126 N N . ALA B 1 570 ? 3.303 60.062 20.078 1 83.88 570 ALA B N 1
ATOM 12127 C CA . ALA B 1 570 ? 4.125 60.344 21.25 1 83.88 570 ALA B CA 1
ATOM 12128 C C . ALA B 1 570 ? 5.16 59.25 21.5 1 83.88 570 ALA B C 1
ATOM 12130 O O . ALA B 1 570 ? 6.289 59.562 21.906 1 83.88 570 ALA B O 1
ATOM 12131 N N . PHE B 1 571 ? 4.766 58.062 21.219 1 86.75 571 PHE B N 1
ATOM 12132 C CA . PHE B 1 571 ? 5.621 57 21.719 1 86.75 571 PHE B CA 1
ATOM 12133 C C . PHE B 1 571 ? 6.234 56.219 20.562 1 86.75 571 PHE B C 1
ATOM 12135 O O . PHE B 1 571 ? 7.164 55.406 20.766 1 86.75 571 PHE B O 1
ATOM 12142 N N . VAL B 1 572 ? 5.805 56.312 19.375 1 88.94 572 VAL B N 1
ATOM 12143 C CA . VAL B 1 572 ? 6.289 55.469 18.266 1 88.94 572 VAL B CA 1
ATOM 12144 C C . VAL B 1 572 ? 7.09 56.344 17.297 1 88.94 572 VAL B C 1
ATOM 12146 O O . VAL B 1 572 ? 8.273 56.094 17.078 1 88.94 572 VAL B O 1
ATOM 12149 N N . LEU B 1 573 ? 6.508 57.406 16.781 1 85.75 573 LEU B N 1
ATOM 12150 C CA . LEU B 1 573 ? 7.066 58.188 15.68 1 85.75 573 LEU B CA 1
ATOM 12151 C C . LEU B 1 573 ? 8.438 58.75 16.047 1 85.75 573 LEU B C 1
ATOM 12153 O O . LEU B 1 573 ? 9.383 58.625 15.266 1 85.75 573 LEU B O 1
ATOM 12157 N N . PRO B 1 574 ? 8.617 59.25 17.266 1 79.56 574 PRO B N 1
ATOM 12158 C CA . PRO B 1 574 ? 9.93 59.812 17.594 1 79.56 574 PRO B CA 1
ATOM 12159 C C . PRO B 1 574 ? 10.992 58.719 17.781 1 79.56 574 PRO B C 1
ATOM 12161 O O . PRO B 1 574 ? 12.188 59.031 17.688 1 79.56 574 PRO B O 1
ATOM 12164 N N . HIS B 1 575 ? 10.562 57.594 18.031 1 78.62 575 HIS B N 1
ATOM 12165 C CA . HIS B 1 575 ? 11.523 56.562 18.422 1 78.62 575 HIS B CA 1
ATOM 12166 C C . HIS B 1 575 ? 11.836 55.625 17.25 1 78.62 575 HIS B C 1
ATOM 12168 O O . HIS B 1 575 ? 12.648 54.719 17.375 1 78.62 575 HIS B O 1
ATOM 12174 N N . LEU B 1 576 ? 11.219 55.719 16.172 1 77.62 576 LEU B N 1
ATOM 12175 C CA . LEU B 1 576 ? 11.484 54.875 15.016 1 77.62 576 LEU B CA 1
ATOM 12176 C C . LEU B 1 576 ? 12.664 55.406 14.211 1 77.62 576 LEU B C 1
ATOM 12178 O O . LEU B 1 576 ? 13.297 54.688 13.453 1 77.62 576 LEU B O 1
ATOM 12182 N N . SER B 1 577 ? 13.102 56.75 14.352 1 61.66 577 SER B N 1
ATOM 12183 C CA . SER B 1 577 ? 14.18 57.312 13.555 1 61.66 577 SER B CA 1
ATOM 12184 C C . SER B 1 577 ? 15.539 56.781 13.977 1 61.66 577 SER B C 1
ATOM 12186 O O . SER B 1 577 ? 15.781 56.562 15.164 1 61.66 577 SER B O 1
ATOM 12188 N N . PRO B 1 578 ? 16.391 56.156 13.062 1 56.22 578 PRO B N 1
ATOM 12189 C CA . PRO B 1 578 ? 17.688 55.5 13.312 1 56.22 578 PRO B CA 1
ATOM 12190 C C . PRO B 1 578 ? 18.594 56.344 14.195 1 56.22 578 PRO B C 1
ATOM 12192 O O . PRO B 1 578 ? 19.484 55.812 14.867 1 56.22 578 PRO B O 1
ATOM 12195 N N . SER B 1 579 ? 18.781 57.656 13.914 1 48.88 579 SER B N 1
ATOM 12196 C CA . SER B 1 579 ? 19.844 58.469 14.484 1 48.88 579 SER B CA 1
ATOM 12197 C C . SER B 1 579 ? 19.703 58.594 16 1 48.88 579 SER B C 1
ATOM 12199 O O . SER B 1 579 ? 20.625 59.062 16.672 1 48.88 579 SER B O 1
ATOM 12201 N N . GLY B 1 580 ? 18.562 58.562 16.531 1 44.44 580 GLY B N 1
ATOM 12202 C CA . GLY B 1 580 ? 18.484 59.031 17.906 1 44.44 580 GLY B CA 1
ATOM 12203 C C . GLY B 1 580 ? 18.703 57.938 18.922 1 44.44 580 GLY B C 1
ATOM 12204 O O . GLY B 1 580 ? 18.531 56.75 18.609 1 44.44 580 GLY B O 1
ATOM 12205 N N . SER B 1 581 ? 19.594 58.031 19.812 1 45.81 581 SER B N 1
ATOM 12206 C CA . SER B 1 581 ? 19.875 57.281 21.031 1 45.81 581 SER B CA 1
ATOM 12207 C C . SER B 1 581 ? 18.578 56.844 21.719 1 45.81 581 SER B C 1
ATOM 12209 O O . SER B 1 581 ? 18.094 57.531 22.641 1 45.81 581 SER B O 1
ATOM 12211 N N . SER B 1 582 ? 17.547 56.562 21.016 1 50.88 582 SER B N 1
ATOM 12212 C CA . SER B 1 582 ? 16.281 56.438 21.734 1 50.88 582 SER B CA 1
ATOM 12213 C C . SER B 1 582 ? 16.25 55.188 22.609 1 50.88 582 SER B C 1
ATOM 12215 O O . SER B 1 582 ? 16.766 54.156 22.219 1 50.88 582 SER B O 1
ATOM 12217 N N . THR B 1 583 ? 16.094 55.375 23.859 1 49.78 583 THR B N 1
ATOM 12218 C CA . THR B 1 583 ? 15.906 54.5 25.016 1 49.78 583 THR B CA 1
ATOM 12219 C C . THR B 1 583 ? 14.828 53.438 24.734 1 49.78 583 THR B C 1
ATOM 12221 O O . THR B 1 583 ? 14.812 52.375 25.359 1 49.78 583 THR B O 1
ATOM 12224 N N . CYS B 1 584 ? 13.797 53.719 23.891 1 56.03 584 CYS B N 1
ATOM 12225 C CA . CYS B 1 584 ? 12.734 52.719 23.766 1 56.03 584 CYS B CA 1
ATOM 12226 C C . CYS B 1 584 ? 13.086 51.688 22.719 1 56.03 584 CYS B C 1
ATOM 12228 O O . CYS B 1 584 ? 13.555 52.031 21.625 1 56.03 584 CYS B O 1
ATOM 12230 N N . SER B 1 585 ? 12.969 50.5 23.141 1 75.12 585 SER B N 1
ATOM 12231 C CA . SER B 1 585 ? 13.312 49.344 22.312 1 75.12 585 SER B CA 1
ATOM 12232 C C . SER B 1 585 ? 12.43 49.281 21.078 1 75.12 585 SER B C 1
ATOM 12234 O O . SER B 1 585 ? 11.266 49.688 21.109 1 75.12 585 SER B O 1
ATOM 12236 N N . LEU B 1 586 ? 12.906 49.25 19.906 1 79.19 586 LEU B N 1
ATOM 12237 C CA . LEU B 1 586 ? 12.172 49.031 18.656 1 79.19 586 LEU B CA 1
ATOM 12238 C C . LEU B 1 586 ? 11.047 48.031 18.844 1 79.19 586 LEU B C 1
ATOM 12240 O O . LEU B 1 586 ? 9.969 48.188 18.266 1 79.19 586 LEU B O 1
ATOM 12244 N N . GLU B 1 587 ? 11.273 47.125 19.656 1 83.12 587 GLU B N 1
ATOM 12245 C CA . GLU B 1 587 ? 10.281 46.094 19.891 1 83.12 587 GLU B CA 1
ATOM 12246 C C . GLU B 1 587 ? 9.039 46.656 20.578 1 83.12 587 GLU B C 1
ATOM 12248 O O . GLU B 1 587 ? 7.914 46.281 20.25 1 83.12 587 GLU B O 1
ATOM 12253 N N . LEU B 1 588 ? 9.305 47.406 21.484 1 84.94 588 LEU B N 1
ATOM 12254 C CA . LEU B 1 588 ? 8.18 48.031 22.188 1 84.94 588 LEU B CA 1
ATOM 12255 C C . LEU B 1 588 ? 7.352 48.906 21.25 1 84.94 588 LEU B C 1
ATOM 12257 O O . LEU B 1 588 ? 6.121 48.875 21.312 1 84.94 588 LEU B O 1
ATOM 12261 N N . CYS B 1 589 ? 8.008 49.625 20.438 1 86.94 589 CYS B N 1
ATOM 12262 C CA . CYS B 1 589 ? 7.316 50.469 19.469 1 86.94 589 CYS B CA 1
ATOM 12263 C C . CYS B 1 589 ? 6.449 49.625 18.531 1 86.94 589 CYS B C 1
ATOM 12265 O O . CYS B 1 589 ? 5.293 50 18.281 1 86.94 589 CYS B O 1
ATOM 12267 N N . LEU B 1 590 ? 6.996 48.625 18.078 1 89.81 590 LEU B N 1
ATOM 12268 C CA . LEU B 1 590 ? 6.277 47.75 17.141 1 89.81 590 LEU B CA 1
ATOM 12269 C C . LEU B 1 590 ? 5.094 47.094 17.828 1 89.81 590 LEU B C 1
ATOM 12271 O O . LEU B 1 590 ? 4.02 46.969 17.234 1 89.81 590 LEU B O 1
ATOM 12275 N N . ARG B 1 591 ? 5.289 46.688 19 1 90.12 591 ARG B N 1
ATOM 12276 C CA . ARG B 1 591 ? 4.199 46.094 19.75 1 90.12 591 ARG B CA 1
ATOM 12277 C C . ARG B 1 591 ? 3.068 47.062 19.984 1 90.12 591 ARG B C 1
ATOM 12279 O O . ARG B 1 591 ? 1.893 46.719 19.922 1 90.12 591 ARG B O 1
ATOM 12286 N N . LEU B 1 592 ? 3.484 48.188 20.281 1 90.06 592 LEU B N 1
ATOM 12287 C CA . LEU B 1 592 ? 2.498 49.25 20.516 1 90.06 592 LEU B CA 1
ATOM 12288 C C . LEU B 1 592 ? 1.699 49.531 19.25 1 90.06 592 LEU B C 1
ATOM 12290 O O . LEU B 1 592 ? 0.475 49.656 19.297 1 90.06 592 LEU B O 1
ATOM 12294 N N . LEU B 1 593 ? 2.326 49.719 18.156 1 90.75 593 LEU B N 1
ATOM 12295 C CA . LEU B 1 593 ? 1.663 49.938 16.891 1 90.75 593 LEU B CA 1
ATOM 12296 C C . LEU B 1 593 ? 0.706 48.781 16.562 1 90.75 593 LEU B C 1
ATOM 12298 O O . LEU B 1 593 ? -0.408 49.031 16.078 1 90.75 593 LEU B O 1
ATOM 12302 N N . HIS B 1 594 ? 1.184 47.625 16.75 1 91.69 594 HIS B N 1
ATOM 12303 C CA . HIS B 1 594 ? 0.356 46.438 16.5 1 91.69 594 HIS B CA 1
ATOM 12304 C C . HIS B 1 594 ? -0.92 46.469 17.328 1 91.69 594 HIS B C 1
ATOM 12306 O O . HIS B 1 594 ? -2.006 46.188 16.828 1 91.69 594 HIS B O 1
ATOM 12312 N N . SER B 1 595 ? -0.725 46.781 18.594 1 90.25 595 SER B N 1
ATOM 12313 C CA . SER B 1 595 ? -1.872 46.812 19.5 1 90.25 595 SER B CA 1
ATOM 12314 C C . SER B 1 595 ? -2.834 47.938 19.094 1 90.25 595 SER B C 1
ATOM 12316 O O . SER B 1 595 ? -4.051 47.781 19.203 1 90.25 595 SER B O 1
ATOM 12318 N N . ALA B 1 596 ? -2.303 49.031 18.719 1 89.81 596 ALA B N 1
ATOM 12319 C CA . ALA B 1 596 ? -3.135 50.156 18.297 1 89.81 596 ALA B CA 1
ATOM 12320 C C . ALA B 1 596 ? -3.988 49.781 17.094 1 89.81 596 ALA B C 1
ATOM 12322 O O . ALA B 1 596 ? -5.156 50.188 17 1 89.81 596 ALA B O 1
ATOM 12323 N N . PHE B 1 597 ? -3.494 49.125 16.156 1 88.31 597 PHE B N 1
ATOM 12324 C CA . PHE B 1 597 ? -4.199 48.75 14.93 1 88.31 597 PHE B CA 1
ATOM 12325 C C . PHE B 1 597 ? -5.184 47.625 15.188 1 88.31 597 PHE B C 1
ATOM 12327 O O . PHE B 1 597 ? -6.133 47.406 14.422 1 88.31 597 PHE B O 1
ATOM 12334 N N . SER B 1 598 ? -5.012 46.875 16.234 1 85.5 598 SER B N 1
ATOM 12335 C CA . SER B 1 598 ? -5.883 45.75 16.547 1 85.5 598 SER B CA 1
ATOM 12336 C C . SER B 1 598 ? -7.16 46.219 17.234 1 85.5 598 SER B C 1
ATOM 12338 O O . SER B 1 598 ? -8.125 45.469 17.359 1 85.5 598 SER B O 1
ATOM 12340 N N . LEU B 1 599 ? -7.117 47.406 17.688 1 80.44 599 LEU B N 1
ATOM 12341 C CA . LEU B 1 599 ? -8.281 47.938 18.391 1 80.44 599 LEU B CA 1
ATOM 12342 C C . LEU B 1 599 ? -9.391 48.281 17.406 1 80.44 599 LEU B C 1
ATOM 12344 O O . LEU B 1 599 ? -9.125 48.656 16.266 1 80.44 599 LEU B O 1
ATOM 12348 N N . ASP B 1 600 ? -10.75 48 17.531 1 63.94 600 ASP B N 1
ATOM 12349 C CA . ASP B 1 600 ? -11.938 48.156 16.688 1 63.94 600 ASP B CA 1
ATOM 12350 C C . ASP B 1 600 ? -12.281 49.625 16.484 1 63.94 600 ASP B C 1
ATOM 12352 O O . ASP B 1 600 ? -13.133 50.188 17.203 1 63.94 600 ASP B O 1
ATOM 12356 N N . PHE B 1 601 ? -11.453 50.5 16.375 1 59.62 601 PHE B N 1
ATOM 12357 C CA . PHE B 1 601 ? -11.922 51.844 16.188 1 59.62 601 PHE B CA 1
ATOM 12358 C C . PHE B 1 601 ? -12.453 52.062 14.773 1 59.62 601 PHE B C 1
ATOM 12360 O O . PHE B 1 601 ? -12.688 53.188 14.352 1 59.62 601 PHE B O 1
ATOM 12367 N N . GLN B 1 602 ? -12.492 51.062 13.898 1 54.53 602 GLN B N 1
ATOM 12368 C CA . GLN B 1 602 ? -12.18 51.094 12.469 1 54.53 602 GLN B CA 1
ATOM 12369 C C . GLN B 1 602 ? -13.164 52 11.719 1 54.53 602 GLN B C 1
ATOM 12371 O O . GLN B 1 602 ? -13.07 52.156 10.5 1 54.53 602 GLN B O 1
ATOM 12376 N N . ASP B 1 603 ? -14.414 52.156 12.094 1 56.91 603 ASP B N 1
ATOM 12377 C CA . ASP B 1 603 ? -15.336 52.438 10.992 1 56.91 603 ASP B CA 1
ATOM 12378 C C . ASP B 1 603 ? -15.258 53.906 10.586 1 56.91 603 ASP B C 1
ATOM 12380 O O . ASP B 1 603 ? -15.992 54.344 9.695 1 56.91 603 ASP B O 1
ATOM 12384 N N . ALA B 1 604 ? -14.469 54.719 11.352 1 66.69 604 ALA B N 1
ATOM 12385 C CA . ALA B 1 604 ? -14.609 56.094 10.969 1 66.69 604 ALA B CA 1
ATOM 12386 C C . ALA B 1 604 ? -13.672 56.469 9.828 1 66.69 604 ALA B C 1
ATOM 12388 O O . ALA B 1 604 ? -12.547 55.969 9.766 1 66.69 604 ALA B O 1
ATOM 12389 N N . SER B 1 605 ? -14.141 56.969 8.75 1 74.06 605 SER B N 1
ATOM 12390 C CA . SER B 1 605 ? -13.414 57.562 7.621 1 74.06 605 SER B CA 1
ATOM 12391 C C . SER B 1 605 ? -13.383 59.062 7.695 1 74.06 605 SER B C 1
ATOM 12393 O O . SER B 1 605 ? -14.422 59.719 7.867 1 74.06 605 SER B O 1
ATOM 12395 N N . PRO B 1 606 ? -12.008 59.594 7.824 1 82.56 606 PRO B N 1
ATOM 12396 C CA . PRO B 1 606 ? -10.695 58.969 7.621 1 82.56 606 PRO B CA 1
ATOM 12397 C C . PRO B 1 606 ? -10.148 58.312 8.883 1 82.56 606 PRO B C 1
ATOM 12399 O O . PRO B 1 606 ? -10.445 58.75 10 1 82.56 606 PRO B O 1
ATOM 12402 N N . HIS B 1 607 ? -9.438 57.312 8.719 1 88.25 607 HIS B N 1
ATOM 12403 C CA . HIS B 1 607 ? -8.805 56.594 9.828 1 88.25 607 HIS B CA 1
ATOM 12404 C C . HIS B 1 607 ? -7.812 57.5 10.562 1 88.25 607 HIS B C 1
ATOM 12406 O O . HIS B 1 607 ? -7.176 58.344 9.953 1 88.25 607 HIS B O 1
ATOM 12412 N N . TRP B 1 608 ? -7.605 57.344 11.812 1 87.56 608 TRP B N 1
ATOM 12413 C CA . TRP B 1 608 ? -6.801 58.25 12.641 1 87.56 608 TRP B CA 1
ATOM 12414 C C . TRP B 1 608 ? -5.344 58.219 12.203 1 87.56 608 TRP B C 1
ATOM 12416 O O . TRP B 1 608 ? -4.613 59.188 12.406 1 87.56 608 TRP B O 1
ATOM 12426 N N . VAL B 1 609 ? -4.934 57.156 11.562 1 90.44 609 VAL B N 1
ATOM 12427 C CA . VAL B 1 609 ? -3.529 57 11.211 1 90.44 609 VAL B CA 1
ATOM 12428 C C . VAL B 1 609 ? -3.145 58 10.117 1 90.44 609 VAL B C 1
ATOM 12430 O O . VAL B 1 609 ? -1.968 58.312 9.961 1 90.44 609 VAL B O 1
ATOM 12433 N N . MET B 1 610 ? -4.129 58.438 9.367 1 89.94 610 MET B N 1
ATOM 12434 C CA . MET B 1 610 ? -3.865 59.375 8.281 1 89.94 610 MET B CA 1
ATOM 12435 C C . MET B 1 610 ? -3.359 60.719 8.82 1 89.94 610 MET B C 1
ATOM 12437 O O . MET B 1 610 ? -2.775 61.5 8.078 1 89.94 610 MET B O 1
ATOM 12441 N N . ASN B 1 611 ? -3.479 60.875 10.188 1 87.56 611 ASN B N 1
ATOM 12442 C CA . ASN B 1 611 ? -2.977 62.094 10.844 1 87.56 611 ASN B CA 1
ATOM 12443 C C . ASN B 1 611 ? -1.607 61.844 11.477 1 87.56 611 ASN B C 1
ATOM 12445 O O . ASN B 1 611 ? -1.037 62.75 12.086 1 87.56 611 ASN B O 1
ATOM 12449 N N . CYS B 1 612 ? -1.053 60.656 11.281 1 88.44 612 CYS B N 1
ATOM 12450 C CA . CYS B 1 612 ? 0.222 60.312 11.898 1 88.44 612 CYS B CA 1
ATOM 12451 C C . CYS B 1 612 ? 1.305 60.125 10.844 1 88.44 612 CYS B C 1
ATOM 12453 O O . CYS B 1 612 ? 2.125 59.219 10.938 1 88.44 612 CYS B O 1
ATOM 12455 N N . SER B 1 613 ? 1.264 60.938 9.797 1 89.69 613 SER B N 1
ATOM 12456 C CA . SER B 1 613 ? 2.234 60.844 8.719 1 89.69 613 SER B CA 1
ATOM 12457 C C . SER B 1 613 ? 2.359 59.375 8.234 1 89.69 613 SER B C 1
ATOM 12459 O O . SER B 1 613 ? 3.432 58.781 8.328 1 89.69 613 SER B O 1
ATOM 12461 N N . PRO B 1 614 ? 1.305 58.875 7.738 1 93 614 PRO B N 1
ATOM 12462 C CA . PRO B 1 614 ? 1.251 57.469 7.414 1 93 614 PRO B CA 1
ATOM 12463 C C . PRO B 1 614 ? 2.291 57.062 6.371 1 93 614 PRO B C 1
ATOM 12465 O O . PRO B 1 614 ? 2.881 55.969 6.473 1 93 614 PRO B O 1
ATOM 12468 N N . PHE B 1 615 ? 2.609 57.844 5.312 1 94.62 615 PHE B N 1
ATOM 12469 C CA . PHE B 1 615 ? 3.518 57.469 4.234 1 94.62 615 PHE B CA 1
ATOM 12470 C C . PHE B 1 615 ? 4.965 57.469 4.719 1 94.62 615 PHE B C 1
ATOM 12472 O O . PHE B 1 615 ? 5.707 56.531 4.473 1 94.62 615 PHE B O 1
ATOM 12479 N N . PRO B 1 616 ? 5.344 58.5 5.508 1 92.38 616 PRO B N 1
ATOM 12480 C CA . PRO B 1 616 ? 6.672 58.438 6.121 1 92.38 616 PRO B CA 1
ATOM 12481 C C . PRO B 1 616 ? 6.801 57.25 7.082 1 92.38 616 PRO B C 1
ATOM 12483 O O . PRO B 1 616 ? 7.867 56.625 7.172 1 92.38 616 PRO B O 1
ATOM 12486 N N . LEU B 1 617 ? 5.75 57 7.777 1 92.75 617 LEU B N 1
ATOM 12487 C CA . LEU B 1 617 ? 5.77 55.875 8.695 1 92.75 617 LEU B CA 1
ATOM 12488 C C . LEU B 1 617 ? 5.973 54.562 7.93 1 92.75 617 LEU B C 1
ATOM 12490 O O . LEU B 1 617 ? 6.762 53.719 8.344 1 92.75 617 LEU B O 1
ATOM 12494 N N . LEU B 1 618 ? 5.242 54.406 6.82 1 95 618 LEU B N 1
ATOM 12495 C CA . LEU B 1 618 ? 5.426 53.219 5.977 1 95 618 LEU B CA 1
ATOM 12496 C C . LEU B 1 618 ? 6.859 53.125 5.465 1 95 618 LEU B C 1
ATOM 12498 O O . LEU B 1 618 ? 7.453 52.062 5.449 1 95 618 LEU B O 1
ATOM 12502 N N . CYS B 1 619 ? 7.363 54.219 5.062 1 93.62 619 CYS B N 1
ATOM 12503 C CA . CYS B 1 619 ? 8.719 54.281 4.531 1 93.62 619 CYS B CA 1
ATOM 12504 C C . CYS B 1 619 ? 9.734 53.812 5.578 1 93.62 619 CYS B C 1
ATOM 12506 O O . CYS B 1 619 ? 10.617 53 5.277 1 93.62 619 CYS B O 1
ATOM 12508 N N . VAL B 1 620 ? 9.609 54.281 6.801 1 90.69 620 VAL B N 1
ATOM 12509 C CA . VAL B 1 620 ? 10.539 53.938 7.871 1 90.69 620 VAL B CA 1
ATOM 12510 C C . VAL B 1 620 ? 10.43 52.438 8.195 1 90.69 620 VAL B C 1
ATOM 12512 O O . VAL B 1 620 ? 11.438 51.781 8.438 1 90.69 620 VAL B O 1
ATOM 12515 N N . LEU B 1 621 ? 9.211 51.969 8.305 1 91.06 621 LEU B N 1
ATOM 12516 C CA . LEU B 1 621 ? 9.023 50.531 8.586 1 91.06 621 LEU B CA 1
ATOM 12517 C C . LEU B 1 621 ? 9.648 49.688 7.492 1 91.06 621 LEU B C 1
ATOM 12519 O O . LEU B 1 621 ? 10.242 48.625 7.777 1 91.06 621 LEU B O 1
ATOM 12523 N N . CYS B 1 622 ? 9.492 50.094 6.262 1 92.19 622 CYS B N 1
ATOM 12524 C CA . CYS B 1 622 ? 10.102 49.375 5.148 1 92.19 622 CYS B CA 1
ATOM 12525 C C . CYS B 1 622 ? 11.625 49.406 5.246 1 92.19 622 CYS B C 1
ATOM 12527 O O . CYS B 1 622 ? 12.297 48.438 4.93 1 92.19 622 CYS B O 1
ATOM 12529 N N . GLN B 1 623 ? 12.141 50.5 5.645 1 88.31 623 GLN B N 1
ATOM 12530 C CA . GLN B 1 623 ? 13.586 50.625 5.828 1 88.31 623 GLN B CA 1
ATOM 12531 C C . GLN B 1 623 ? 14.086 49.688 6.918 1 88.31 623 GLN B C 1
ATOM 12533 O O . GLN B 1 623 ? 15.141 49.062 6.777 1 88.31 623 GLN B O 1
ATOM 12538 N N . LEU B 1 624 ? 13.312 49.625 7.965 1 84.56 624 LEU B N 1
ATOM 12539 C CA . LEU B 1 624 ? 13.656 48.688 9.039 1 84.56 624 LEU B CA 1
ATOM 12540 C C . LEU B 1 624 ? 13.633 47.25 8.547 1 84.56 624 LEU B C 1
ATOM 12542 O O . LEU B 1 624 ? 14.484 46.438 8.93 1 84.56 624 LEU B O 1
ATOM 12546 N N . LEU B 1 625 ? 12.633 46.969 7.75 1 86.69 625 LEU B N 1
ATOM 12547 C CA . LEU B 1 625 ? 12.523 45.625 7.199 1 86.69 625 LEU B CA 1
ATOM 12548 C C . LEU B 1 625 ? 13.711 45.312 6.293 1 86.69 625 LEU B C 1
ATOM 12550 O O . LEU B 1 625 ? 14.219 44.188 6.297 1 86.69 625 LEU B O 1
ATOM 12554 N N . ASN B 1 626 ? 14.055 46.25 5.531 1 84.69 626 ASN B N 1
ATOM 12555 C CA . ASN B 1 626 ? 15.18 46.094 4.621 1 84.69 626 ASN B CA 1
ATOM 12556 C C . ASN B 1 626 ? 16.484 45.844 5.379 1 84.69 626 ASN B C 1
ATOM 12558 O O . ASN B 1 626 ? 17.328 45.094 4.941 1 84.69 626 ASN B O 1
ATOM 12562 N N . GLU B 1 627 ? 16.609 46.531 6.41 1 74.31 627 GLU B N 1
ATOM 12563 C CA . GLU B 1 627 ? 17.828 46.406 7.207 1 74.31 627 GLU B CA 1
ATOM 12564 C C . GLU B 1 627 ? 17.844 45.094 7.988 1 74.31 627 GLU B C 1
ATOM 12566 O O . GLU B 1 627 ? 18.906 44.594 8.375 1 74.31 627 GLU B O 1
ATOM 12571 N N . GLY B 1 628 ? 16.781 44.5 8.312 1 66.56 628 GLY B N 1
ATOM 12572 C CA . GLY B 1 628 ? 16.656 43.25 9.047 1 66.56 628 GLY B CA 1
ATOM 12573 C C . GLY B 1 628 ? 17.078 42.062 8.242 1 66.56 628 GLY B C 1
ATOM 12574 O O . GLY B 1 628 ? 17.172 40.938 8.773 1 66.56 628 GLY B O 1
ATOM 12575 N N . CYS B 1 629 ? 17.141 42.031 6.988 1 58.06 629 CYS B N 1
ATOM 12576 C CA . CYS B 1 629 ? 17.469 40.906 6.137 1 58.06 629 CYS B CA 1
ATOM 12577 C C . CYS B 1 629 ? 18.812 40.281 6.52 1 58.06 629 CYS B C 1
ATOM 12579 O O . CYS B 1 629 ? 19.062 39.125 6.25 1 58.06 629 CYS B O 1
ATOM 12581 N N . GLY B 1 630 ? 19.578 40.938 7.387 1 56.78 630 GLY B N 1
ATOM 12582 C CA . GLY B 1 630 ? 20.891 40.406 7.688 1 56.78 630 GLY B CA 1
ATOM 12583 C C . GLY B 1 630 ? 21.016 39.906 9.117 1 56.78 630 GLY B C 1
ATOM 12584 O O . GLY B 1 630 ? 22.109 39.938 9.695 1 56.78 630 GLY B O 1
ATOM 12585 N N . CYS B 1 631 ? 19.922 39.531 9.641 1 51.28 631 CYS B N 1
ATOM 12586 C CA . CYS B 1 631 ? 19.719 39.469 11.086 1 51.28 631 CYS B CA 1
ATOM 12587 C C . CYS B 1 631 ? 20.844 38.688 11.758 1 51.28 631 CYS B C 1
ATOM 12589 O O . CYS B 1 631 ? 21.141 38.906 12.93 1 51.28 631 CYS B O 1
ATOM 12591 N N . TRP B 1 632 ? 21.266 37.469 11.133 1 52.5 632 TRP B N 1
ATOM 12592 C CA . TRP B 1 632 ? 22.203 36.75 12 1 52.5 632 TRP B CA 1
ATOM 12593 C C . TRP B 1 632 ? 23.594 37.375 11.93 1 52.5 632 TRP B C 1
ATOM 12595 O O . TRP B 1 632 ? 24.531 36.875 12.578 1 52.5 632 TRP B O 1
ATOM 12605 N N . GLU B 1 633 ? 23.656 38.375 11.039 1 53.97 633 GLU B N 1
ATOM 12606 C CA . GLU B 1 633 ? 24.984 38.969 10.914 1 53.97 633 GLU B CA 1
ATOM 12607 C C . GLU B 1 633 ? 25.281 39.906 12.07 1 53.97 633 GLU B C 1
ATOM 12609 O O . GLU B 1 633 ? 24.391 40.656 12.492 1 53.97 633 GLU B O 1
ATOM 12614 N N . LEU B 1 634 ? 26.25 39.438 12.945 1 54.09 634 LEU B N 1
ATOM 12615 C CA . LEU B 1 634 ? 26.703 40.312 14.023 1 54.09 634 LEU B CA 1
ATOM 12616 C C . LEU B 1 634 ? 26.875 41.75 13.523 1 54.09 634 LEU B C 1
ATOM 12618 O O . LEU B 1 634 ? 27.469 41.969 12.469 1 54.09 634 LEU B O 1
ATOM 12622 N N . PRO B 1 635 ? 26.109 42.656 14.078 1 51 635 PRO B N 1
ATOM 12623 C CA . PRO B 1 635 ? 26.297 44.062 13.648 1 51 635 PRO B CA 1
ATOM 12624 C C . PRO B 1 635 ? 27.766 44.469 13.688 1 51 635 PRO B C 1
ATOM 12626 O O . PRO B 1 635 ? 28.531 44 14.516 1 51 635 PRO B O 1
ATOM 12629 N N . ALA B 1 636 ? 28.484 44.875 12.617 1 48.88 636 ALA B N 1
ATOM 12630 C CA . ALA B 1 636 ? 29.797 45.5 12.75 1 48.88 636 ALA B CA 1
ATOM 12631 C C . ALA B 1 636 ? 29.812 46.469 13.922 1 48.88 636 ALA B C 1
ATOM 12633 O O . ALA B 1 636 ? 28.766 47 14.328 1 48.88 636 ALA B O 1
ATOM 12634 N N . GLU B 1 637 ? 30.953 46.594 14.531 1 46.03 637 GLU B N 1
ATOM 12635 C CA . GLU B 1 637 ? 31.188 47.625 15.547 1 46.03 637 GLU B CA 1
ATOM 12636 C C . GLU B 1 637 ? 30.625 48.969 15.109 1 46.03 637 GLU B C 1
ATOM 12638 O O . GLU B 1 637 ? 30.969 49.469 14.047 1 46.03 637 GLU B O 1
ATOM 12643 N N . GLY B 1 638 ? 29.578 49.5 15.727 1 48.56 638 GLY B N 1
ATOM 12644 C CA . GLY B 1 638 ? 28.953 50.781 15.5 1 48.56 638 GLY B CA 1
ATOM 12645 C C . GLY B 1 638 ? 27.641 50.688 14.734 1 48.56 638 GLY B C 1
ATOM 12646 O O . GLY B 1 638 ? 27 51.719 14.461 1 48.56 638 GLY B O 1
ATOM 12647 N N . ALA B 1 639 ? 27.531 49.594 14.016 1 51.59 639 ALA B N 1
ATOM 12648 C CA . ALA B 1 639 ? 26.406 49.531 13.086 1 51.59 639 ALA B CA 1
ATOM 12649 C C . ALA B 1 639 ? 25.078 49.375 13.82 1 51.59 639 ALA B C 1
ATOM 12651 O O . ALA B 1 639 ? 25.031 48.875 14.945 1 51.59 639 ALA B O 1
ATOM 12652 N N . PRO B 1 640 ? 23.984 49.938 13.227 1 52.31 640 PRO B N 1
ATOM 12653 C CA . PRO B 1 640 ? 22.656 50.094 13.812 1 52.31 640 PRO B CA 1
ATOM 12654 C C . PRO B 1 640 ? 22.109 48.812 14.391 1 52.31 640 PRO B C 1
ATOM 12656 O O . PRO B 1 640 ? 22.672 47.719 14.148 1 52.31 640 PRO B O 1
ATOM 12659 N N . ARG B 1 641 ? 20.766 48.938 14.852 1 56.5 641 ARG B N 1
ATOM 12660 C CA . ARG B 1 641 ? 19.891 48.125 15.68 1 56.5 641 ARG B CA 1
ATOM 12661 C C . ARG B 1 641 ? 19.656 46.75 15.055 1 56.5 641 ARG B C 1
ATOM 12663 O O . ARG B 1 641 ? 19.344 46.625 13.867 1 56.5 641 ARG B O 1
ATOM 12670 N N . HIS B 1 642 ? 20.219 45.719 15.625 1 63.44 642 HIS B N 1
ATOM 12671 C CA . HIS B 1 642 ? 20 44.312 15.305 1 63.44 642 HIS B CA 1
ATOM 12672 C C . HIS B 1 642 ? 18.531 43.938 15.469 1 63.44 642 HIS B C 1
ATOM 12674 O O . HIS B 1 642 ? 17.938 44.188 16.516 1 63.44 642 HIS B O 1
ATOM 12680 N N . LEU B 1 643 ? 17.828 43.719 14.266 1 71.5 643 LEU B N 1
ATOM 12681 C CA . LEU B 1 643 ? 16.438 43.281 14.328 1 71.5 643 LEU B CA 1
ATOM 12682 C C . LEU B 1 643 ? 16.344 41.781 14.547 1 71.5 643 LEU B C 1
ATOM 12684 O O . LEU B 1 643 ? 16.844 41 13.742 1 71.5 643 LEU B O 1
ATOM 12688 N N . SER B 1 644 ? 15.875 41.375 15.742 1 74.88 644 SER B N 1
ATOM 12689 C CA . SER B 1 644 ? 15.648 39.969 16.031 1 74.88 644 SER B CA 1
ATOM 12690 C C . SER B 1 644 ? 14.602 39.375 15.094 1 74.88 644 SER B C 1
ATOM 12692 O O . SER B 1 644 ? 13.82 40.094 14.477 1 74.88 644 SER B O 1
ATOM 12694 N N . MET B 1 645 ? 14.562 38.125 14.836 1 78.12 645 MET B N 1
ATOM 12695 C CA . MET B 1 645 ? 13.602 37.438 13.969 1 78.12 645 MET B CA 1
ATOM 12696 C C . MET B 1 645 ? 12.172 37.656 14.469 1 78.12 645 MET B C 1
ATOM 12698 O O . MET B 1 645 ? 11.242 37.781 13.672 1 78.12 645 MET B O 1
ATOM 12702 N N . GLU B 1 646 ? 12.055 37.656 15.719 1 76.06 646 GLU B N 1
ATOM 12703 C CA . GLU B 1 646 ? 10.742 37.906 16.297 1 76.06 646 GLU B CA 1
ATOM 12704 C C . GLU B 1 646 ? 10.258 39.312 15.961 1 76.06 646 GLU B C 1
ATOM 12706 O O . GLU B 1 646 ? 9.078 39.531 15.68 1 76.06 646 GLU B O 1
ATOM 12711 N N . SER B 1 647 ? 11.172 40.188 15.961 1 80.88 647 SER B N 1
ATOM 12712 C CA . SER B 1 647 ? 10.828 41.562 15.633 1 80.88 647 SER B CA 1
ATOM 12713 C C . SER B 1 647 ? 10.492 41.719 14.156 1 80.88 647 SER B C 1
ATOM 12715 O O . SER B 1 647 ? 9.641 42.531 13.789 1 80.88 647 SER B O 1
ATOM 12717 N N . LYS B 1 648 ? 11.172 40.938 13.422 1 84.75 648 LYS B N 1
ATOM 12718 C CA . LYS B 1 648 ? 10.883 40.969 11.992 1 84.75 648 LYS B CA 1
ATOM 12719 C C . LYS B 1 648 ? 9.453 40.5 11.711 1 84.75 648 LYS B C 1
ATOM 12721 O O . LYS B 1 648 ? 8.758 41.094 10.875 1 84.75 648 LYS B O 1
ATOM 12726 N N . VAL B 1 649 ? 9.07 39.5 12.352 1 86.88 649 VAL B N 1
ATOM 12727 C CA . VAL B 1 649 ? 7.711 39 12.18 1 86.88 649 VAL B CA 1
ATOM 12728 C C . VAL B 1 649 ? 6.711 40.094 12.586 1 86.88 649 VAL B C 1
ATOM 12730 O O . VAL B 1 649 ? 5.711 40.312 11.898 1 86.88 649 VAL B O 1
ATOM 12733 N N . LEU B 1 650 ? 6.988 40.625 13.719 1 88.19 650 LEU B N 1
ATOM 12734 C CA . LEU B 1 650 ? 6.121 41.688 14.195 1 88.19 650 LEU B CA 1
ATOM 12735 C C . LEU B 1 650 ? 6.109 42.875 13.211 1 88.19 650 LEU B C 1
ATOM 12737 O O . LEU B 1 650 ? 5.059 43.469 12.961 1 88.19 650 LEU B O 1
ATOM 12741 N N . LEU B 1 651 ? 7.207 43.219 12.742 1 89.38 651 LEU B N 1
ATOM 12742 C CA . LEU B 1 651 ? 7.34 44.312 11.773 1 89.38 651 LEU B CA 1
ATOM 12743 C C . LEU B 1 651 ? 6.492 44.031 10.531 1 89.38 651 LEU B C 1
ATOM 12745 O O . LEU B 1 651 ? 5.777 44.906 10.062 1 89.38 651 LEU B O 1
ATOM 12749 N N . VAL B 1 652 ? 6.566 42.875 10.008 1 89.88 652 VAL B N 1
ATOM 12750 C CA . VAL B 1 652 ? 5.809 42.5 8.82 1 89.88 652 VAL B CA 1
ATOM 12751 C C . VAL B 1 652 ? 4.312 42.562 9.125 1 89.88 652 VAL B C 1
ATOM 12753 O O . VAL B 1 652 ? 3.516 43 8.289 1 89.88 652 VAL B O 1
ATOM 12756 N N . THR B 1 653 ? 3.953 42.125 10.273 1 90.12 653 THR B N 1
ATOM 12757 C CA . THR B 1 653 ? 2.553 42.156 10.68 1 90.12 653 THR B CA 1
ATOM 12758 C C . THR B 1 653 ? 2.033 43.594 10.742 1 90.12 653 THR B C 1
ATOM 12760 O O . THR B 1 653 ? 0.936 43.875 10.266 1 90.12 653 THR B O 1
ATOM 12763 N N . VAL B 1 654 ? 2.812 44.375 11.359 1 92.56 654 VAL B N 1
ATOM 12764 C CA . VAL B 1 654 ? 2.438 45.781 11.508 1 92.56 654 VAL B CA 1
ATOM 12765 C C . VAL B 1 654 ? 2.385 46.469 10.141 1 92.56 654 VAL B C 1
ATOM 12767 O O . VAL B 1 654 ? 1.476 47.25 9.859 1 92.56 654 VAL B O 1
ATOM 12770 N N . LEU B 1 655 ? 3.346 46.219 9.352 1 92.69 655 LEU B N 1
ATOM 12771 C CA . LEU B 1 655 ? 3.402 46.781 8.008 1 92.69 655 LEU B CA 1
ATOM 12772 C C . LEU B 1 655 ? 2.182 46.344 7.195 1 92.69 655 LEU B C 1
ATOM 12774 O O . LEU B 1 655 ? 1.602 47.156 6.48 1 92.69 655 LEU B O 1
ATOM 12778 N N . THR B 1 656 ? 1.792 45.188 7.27 1 90.69 656 THR B N 1
ATOM 12779 C CA . THR B 1 656 ? 0.635 44.688 6.547 1 90.69 656 THR B CA 1
ATOM 12780 C C . THR B 1 656 ? -0.649 45.344 7.043 1 90.69 656 THR B C 1
ATOM 12782 O O . THR B 1 656 ? -1.508 45.719 6.242 1 90.69 656 THR B O 1
ATOM 12785 N N . ALA B 1 657 ? -0.76 45.406 8.336 1 90.5 657 ALA B N 1
ATOM 12786 C CA . ALA B 1 657 ? -1.94 46.031 8.922 1 90.5 657 ALA B CA 1
ATOM 12787 C C . ALA B 1 657 ? -2.035 47.5 8.508 1 90.5 657 ALA B C 1
ATOM 12789 O O . ALA B 1 657 ? -3.107 47.969 8.125 1 90.5 657 ALA B O 1
ATOM 12790 N N . LEU B 1 658 ? -0.943 48.219 8.68 1 93.06 658 LEU B N 1
ATOM 12791 C CA . LEU B 1 658 ? -0.895 49.625 8.297 1 93.06 658 LEU B CA 1
ATOM 12792 C C . LEU B 1 658 ? -1.156 49.781 6.801 1 93.06 658 LEU B C 1
ATOM 12794 O O . LEU B 1 658 ? -1.879 50.688 6.387 1 93.06 658 LEU B O 1
ATOM 12798 N N . GLY B 1 659 ? -0.569 48.969 6.008 1 92.94 659 GLY B N 1
ATOM 12799 C CA . GLY B 1 659 ? -0.771 49 4.566 1 92.94 659 GLY B CA 1
ATOM 12800 C C . GLY B 1 659 ? -2.223 48.844 4.164 1 92.94 659 GLY B C 1
ATOM 12801 O O . GLY B 1 659 ? -2.699 49.5 3.246 1 92.94 659 GLY B O 1
ATOM 12802 N N . LYS B 1 660 ? -2.898 48 4.781 1 90.69 660 LYS B N 1
ATOM 12803 C CA . LYS B 1 660 ? -4.305 47.75 4.473 1 90.69 660 LYS B CA 1
ATOM 12804 C C . LYS B 1 660 ? -5.148 49 4.754 1 90.69 660 LYS B C 1
ATOM 12806 O O . LYS B 1 660 ? -6.02 49.344 3.959 1 90.69 660 LYS B O 1
ATOM 12811 N N . VAL B 1 661 ? -4.863 49.562 5.906 1 90.31 661 VAL B N 1
ATOM 12812 C CA . VAL B 1 661 ? -5.637 50.75 6.309 1 90.31 661 VAL B CA 1
ATOM 12813 C C . VAL B 1 661 ? -5.34 51.906 5.363 1 90.31 661 VAL B C 1
ATOM 12815 O O . VAL B 1 661 ? -6.258 52.562 4.871 1 90.31 661 VAL B O 1
ATOM 12818 N N . VAL B 1 662 ? -4.125 52.156 5.141 1 92.56 662 VAL B N 1
ATOM 12819 C CA . VAL B 1 662 ? -3.725 53.25 4.262 1 92.56 662 VAL B CA 1
ATOM 12820 C C . VAL B 1 662 ? -4.195 52.969 2.836 1 92.56 662 VAL B C 1
ATOM 12822 O O . VAL B 1 662 ? -4.641 53.875 2.133 1 92.56 662 VAL B O 1
ATOM 12825 N N . GLY B 1 663 ? -4.07 51.75 2.379 1 92.75 663 GLY B N 1
ATOM 12826 C CA . GLY B 1 663 ? -4.539 51.375 1.059 1 92.75 663 GLY B CA 1
ATOM 12827 C C . GLY B 1 663 ? -6.016 51.625 0.847 1 92.75 663 GLY B C 1
ATOM 12828 O O . GLY B 1 663 ? -6.422 52.094 -0.222 1 92.75 663 GLY B O 1
ATOM 12829 N N . ARG B 1 664 ? -6.781 51.312 1.813 1 89.94 664 ARG B N 1
ATOM 12830 C CA . ARG B 1 664 ? -8.211 51.594 1.735 1 89.94 664 ARG B CA 1
ATOM 12831 C C . ARG B 1 664 ? -8.484 53.094 1.6 1 89.94 664 ARG B C 1
ATOM 12833 O O . ARG B 1 664 ? -9.352 53.5 0.826 1 89.94 664 ARG B O 1
ATOM 12840 N N . GLU B 1 665 ? -7.754 53.875 2.43 1 91.06 665 GLU B N 1
ATOM 12841 C CA . GLU B 1 665 ? -7.926 55.344 2.389 1 91.06 665 GLU B CA 1
ATOM 12842 C C . GLU B 1 665 ? -7.484 55.906 1.044 1 91.06 665 GLU B C 1
ATOM 12844 O O . GLU B 1 665 ? -8.094 56.844 0.529 1 91.06 665 GLU B O 1
ATOM 12849 N N . VAL B 1 666 ? -6.43 55.344 0.49 1 92.31 666 VAL B N 1
ATOM 12850 C CA . VAL B 1 666 ? -5.934 55.812 -0.808 1 92.31 666 VAL B CA 1
ATOM 12851 C C . VAL B 1 666 ? -6.918 55.406 -1.902 1 92.31 666 VAL B C 1
ATOM 12853 O O . VAL B 1 666 ? -7.164 56.156 -2.838 1 92.31 666 VAL B O 1
ATOM 12856 N N . ALA B 1 667 ? -7.48 54.25 -1.832 1 90.62 667 ALA B N 1
ATOM 12857 C CA . ALA B 1 667 ? -8.445 53.75 -2.82 1 90.62 667 ALA B CA 1
ATOM 12858 C C . ALA B 1 667 ? -9.703 54.625 -2.818 1 90.62 667 ALA B C 1
ATOM 12860 O O . ALA B 1 667 ? -10.328 54.812 -3.863 1 90.62 667 ALA B O 1
ATOM 12861 N N . SER B 1 668 ? -10.055 55.094 -1.611 1 89.44 668 SER B N 1
ATOM 12862 C CA . SER B 1 668 ? -11.25 55.906 -1.479 1 89.44 668 SER B CA 1
ATOM 12863 C C . SER B 1 668 ? -11.031 57.312 -2.041 1 89.44 668 SER B C 1
ATOM 12865 O O . SER B 1 668 ? -11.977 57.969 -2.498 1 89.44 668 SER B O 1
ATOM 12867 N N . ALA B 1 669 ? -9.773 57.812 -1.996 1 89.5 669 ALA B N 1
ATOM 12868 C CA . ALA B 1 669 ? -9.453 59.125 -2.533 1 89.5 669 ALA B CA 1
ATOM 12869 C C . ALA B 1 669 ? -8.109 59.094 -3.256 1 89.5 669 ALA B C 1
ATOM 12871 O O . ALA B 1 669 ? -7.152 59.75 -2.82 1 89.5 669 ALA B O 1
ATOM 12872 N N . PRO B 1 670 ? -8.062 58.562 -4.52 1 87.75 670 PRO B N 1
ATOM 12873 C CA . PRO B 1 670 ? -6.789 58.375 -5.211 1 87.75 670 PRO B CA 1
ATOM 12874 C C . PRO B 1 670 ? -6.145 59.688 -5.652 1 87.75 670 PRO B C 1
ATOM 12876 O O . PRO B 1 670 ? -4.918 59.812 -5.605 1 87.75 670 PRO B O 1
ATOM 12879 N N . ASN B 1 671 ? -6.906 60.656 -6.02 1 88.56 671 ASN B N 1
ATOM 12880 C CA . ASN B 1 671 ? -6.379 61.938 -6.52 1 88.56 671 ASN B CA 1
ATOM 12881 C C . ASN B 1 671 ? -5.758 62.75 -5.398 1 88.56 671 ASN B C 1
ATOM 12883 O O . ASN B 1 671 ? -4.793 63.5 -5.629 1 88.56 671 ASN B O 1
ATOM 12887 N N . THR B 1 672 ? -6.215 62.531 -4.164 1 90.31 672 THR B N 1
ATOM 12888 C CA . THR B 1 672 ? -5.73 63.281 -3.018 1 90.31 672 THR B CA 1
ATOM 12889 C C . THR B 1 672 ? -4.34 62.812 -2.6 1 90.31 672 THR B C 1
ATOM 12891 O O . THR B 1 672 ? -3.533 63.625 -2.107 1 90.31 672 THR B O 1
ATOM 12894 N N . TRP B 1 673 ? -4.098 61.562 -2.867 1 91.25 673 TRP B N 1
ATOM 12895 C CA . TRP B 1 673 ? -2.893 61 -2.271 1 91.25 673 TRP B CA 1
ATOM 12896 C C . TRP B 1 673 ? -1.887 60.594 -3.348 1 91.25 673 TRP B C 1
ATOM 12898 O O . TRP B 1 673 ? -0.895 59.938 -3.064 1 91.25 673 TRP B O 1
ATOM 12908 N N . SER B 1 674 ? -2.051 60.969 -4.586 1 91.62 674 SER B N 1
ATOM 12909 C CA . SER B 1 674 ? -1.207 60.562 -5.711 1 91.62 674 SER B CA 1
ATOM 12910 C C . SER B 1 674 ? 0.235 61 -5.504 1 91.62 674 SER B C 1
ATOM 12912 O O . SER B 1 674 ? 1.171 60.25 -5.738 1 91.62 674 SER B O 1
ATOM 12914 N N . ARG B 1 675 ? 0.44 62.188 -5.059 1 93.31 675 ARG B N 1
ATOM 12915 C CA . ARG B 1 675 ? 1.787 62.719 -4.84 1 93.31 675 ARG B CA 1
ATOM 12916 C C . ARG B 1 675 ? 2.494 61.938 -3.729 1 93.31 675 ARG B C 1
ATOM 12918 O O . ARG B 1 675 ? 3.68 61.625 -3.846 1 93.31 675 ARG B O 1
ATOM 12925 N N . ALA B 1 676 ? 1.751 61.75 -2.633 1 93.5 676 ALA B N 1
ATOM 12926 C CA . ALA B 1 676 ? 2.314 61 -1.515 1 93.5 676 ALA B CA 1
ATOM 12927 C C . ALA B 1 676 ? 2.664 59.562 -1.932 1 93.5 676 ALA B C 1
ATOM 12929 O O . ALA B 1 676 ? 3.672 59.031 -1.489 1 93.5 676 ALA B O 1
ATOM 12930 N N . LEU B 1 677 ? 1.826 59.031 -2.809 1 93.88 677 LEU B N 1
ATOM 12931 C CA . LEU B 1 677 ? 2.055 57.688 -3.293 1 93.88 677 LEU B CA 1
ATOM 12932 C C . LEU B 1 677 ? 3.324 57.594 -4.137 1 93.88 677 LEU B C 1
ATOM 12934 O O . LEU B 1 677 ? 4.121 56.688 -3.988 1 93.88 677 LEU B O 1
ATOM 12938 N N . PHE B 1 678 ? 3.527 58.562 -4.988 1 93.81 678 PHE B N 1
ATOM 12939 C CA . PHE B 1 678 ? 4.703 58.562 -5.848 1 93.81 678 PHE B CA 1
ATOM 12940 C C . PHE B 1 678 ? 5.965 58.844 -5.031 1 93.81 678 PHE B C 1
ATOM 12942 O O . PHE B 1 678 ? 7.023 58.281 -5.316 1 93.81 678 PHE B O 1
ATOM 12949 N N . TRP B 1 679 ? 5.816 59.625 -4.027 1 94.44 679 TRP B N 1
ATOM 12950 C CA . TRP B 1 679 ? 6.941 59.875 -3.131 1 94.44 679 TRP B CA 1
ATOM 12951 C C . TRP B 1 679 ? 7.367 58.594 -2.426 1 94.44 679 TRP B C 1
ATOM 12953 O O . TRP B 1 679 ? 8.555 58.25 -2.375 1 94.44 679 TRP B O 1
ATOM 12963 N N . LEU B 1 680 ? 6.414 57.938 -1.845 1 95.31 680 LEU B N 1
ATOM 12964 C CA . LEU B 1 680 ? 6.699 56.688 -1.127 1 95.31 680 LEU B CA 1
ATOM 12965 C C . LEU B 1 680 ? 7.332 55.656 -2.053 1 95.31 680 LEU B C 1
ATOM 12967 O O . LEU B 1 680 ? 8.281 54.969 -1.669 1 95.31 680 LEU B O 1
ATOM 12971 N N . TYR B 1 681 ? 6.777 55.5 -3.244 1 94.38 681 TYR B N 1
ATOM 12972 C CA . TYR B 1 681 ? 7.305 54.531 -4.207 1 94.38 681 TYR B CA 1
ATOM 12973 C C . TYR B 1 681 ? 8.758 54.844 -4.543 1 94.38 681 TYR B C 1
ATOM 12975 O O . TYR B 1 681 ? 9.586 53.938 -4.633 1 94.38 681 TYR B O 1
ATOM 12983 N N . ASN B 1 682 ? 9.094 56.094 -4.691 1 93.69 682 ASN B N 1
ATOM 12984 C CA . ASN B 1 682 ? 10.461 56.531 -5 1 93.69 682 ASN B CA 1
ATOM 12985 C C . ASN B 1 682 ? 11.414 56.188 -3.854 1 93.69 682 ASN B C 1
ATOM 12987 O O . ASN B 1 682 ? 12.57 55.844 -4.086 1 93.69 682 ASN B O 1
ATOM 12991 N N . LYS B 1 683 ? 10.953 56.406 -2.686 1 93.44 683 LYS B N 1
ATOM 12992 C CA . LYS B 1 683 ? 11.789 56.125 -1.52 1 93.44 683 LYS B CA 1
ATOM 12993 C C . LYS B 1 683 ? 12.039 54.625 -1.356 1 93.44 683 LYS B C 1
ATOM 12995 O O . LYS B 1 683 ? 13.133 54.219 -0.969 1 93.44 683 LYS B O 1
ATOM 13000 N N . VAL B 1 684 ? 11.039 53.875 -1.665 1 93.62 684 VAL B N 1
ATOM 13001 C CA . VAL B 1 684 ? 11.141 52.438 -1.429 1 93.62 684 VAL B CA 1
ATOM 13002 C C . VAL B 1 684 ? 11.875 51.75 -2.59 1 93.62 684 VAL B C 1
ATOM 13004 O O . VAL B 1 684 ? 12.398 50.656 -2.447 1 93.62 684 VAL B O 1
ATOM 13007 N N . GLU B 1 685 ? 11.992 52.375 -3.699 1 91.19 685 GLU B N 1
ATOM 13008 C CA . GLU B 1 685 ? 12.719 51.844 -4.852 1 91.19 685 GLU B CA 1
ATOM 13009 C C . GLU B 1 685 ? 14.188 51.594 -4.52 1 91.19 685 GLU B C 1
ATOM 13011 O O . GLU B 1 685 ? 14.844 50.75 -5.129 1 91.19 685 GLU B O 1
ATOM 13016 N N . ALA B 1 686 ? 14.625 52.312 -3.494 1 88.88 686 ALA B N 1
ATOM 13017 C CA . ALA B 1 686 ? 16.031 52.219 -3.1 1 88.88 686 ALA B CA 1
ATOM 13018 C C . ALA B 1 686 ? 16.25 51 -2.197 1 88.88 686 ALA B C 1
ATOM 13020 O O . ALA B 1 686 ? 17.391 50.562 -1.999 1 88.88 686 ALA B O 1
ATOM 13021 N N . LEU B 1 687 ? 15.211 50.469 -1.778 1 91.25 687 LEU B N 1
ATOM 13022 C CA . LEU B 1 687 ? 15.305 49.344 -0.874 1 91.25 687 LEU B CA 1
ATOM 13023 C C . LEU B 1 687 ? 15.258 48.031 -1.65 1 91.25 687 LEU B C 1
ATOM 13025 O O . LEU B 1 687 ? 15.156 48.031 -2.879 1 91.25 687 LEU B O 1
ATOM 13029 N N . ASP B 1 688 ? 15.453 46.969 -0.939 1 90.25 688 ASP B N 1
ATOM 13030 C CA . ASP B 1 688 ? 15.359 45.656 -1.575 1 90.25 688 ASP B CA 1
ATOM 13031 C C . ASP B 1 688 ? 14.031 45.5 -2.314 1 90.25 688 ASP B C 1
ATOM 13033 O O . ASP B 1 688 ? 12.992 45.969 -1.838 1 90.25 688 ASP B O 1
ATOM 13037 N N . TRP B 1 689 ? 14.023 44.812 -3.43 1 91.81 689 TRP B N 1
ATOM 13038 C CA . TRP B 1 689 ? 12.852 44.75 -4.301 1 91.81 689 TRP B CA 1
ATOM 13039 C C . TRP B 1 689 ? 11.711 44 -3.613 1 91.81 689 TRP B C 1
ATOM 13041 O O . TRP B 1 689 ? 10.539 44.25 -3.924 1 91.81 689 TRP B O 1
ATOM 13051 N N . THR B 1 690 ? 11.938 43.125 -2.664 1 91 690 THR B N 1
ATOM 13052 C CA . THR B 1 690 ? 10.906 42.344 -2.006 1 91 690 THR B CA 1
ATOM 13053 C C . THR B 1 690 ? 10.055 43.188 -1.085 1 91 690 THR B C 1
ATOM 13055 O O . THR B 1 690 ? 8.906 42.844 -0.781 1 91 690 THR B O 1
ATOM 13058 N N . VAL B 1 691 ? 10.57 44.281 -0.593 1 90.5 691 VAL B N 1
ATOM 13059 C CA . VAL B 1 691 ? 9.867 45.156 0.354 1 90.5 691 VAL B CA 1
ATOM 13060 C C . VAL B 1 691 ? 8.641 45.75 -0.311 1 90.5 691 VAL B C 1
ATOM 13062 O O . VAL B 1 691 ? 7.609 45.938 0.34 1 90.5 691 VAL B O 1
ATOM 13065 N N . ARG B 1 692 ? 8.711 46.062 -1.601 1 91.81 692 ARG B N 1
ATOM 13066 C CA . ARG B 1 692 ? 7.629 46.719 -2.334 1 91.81 692 ARG B CA 1
ATOM 13067 C C . ARG B 1 692 ? 6.391 45.812 -2.389 1 91.81 692 ARG B C 1
ATOM 13069 O O . ARG B 1 692 ? 5.27 46.312 -2.518 1 91.81 692 ARG B O 1
ATOM 13076 N N . PHE B 1 693 ? 6.578 44.531 -2.273 1 92.69 693 PHE B N 1
ATOM 13077 C CA . PHE B 1 693 ? 5.457 43.594 -2.35 1 92.69 693 PHE B CA 1
ATOM 13078 C C . PHE B 1 693 ? 4.602 43.688 -1.092 1 92.69 693 PHE B C 1
ATOM 13080 O O . PHE B 1 693 ? 3.402 43.406 -1.132 1 92.69 693 PHE B O 1
ATOM 13087 N N . HIS B 1 694 ? 5.195 44.094 0.032 1 91.38 694 HIS B N 1
ATOM 13088 C CA . HIS B 1 694 ? 4.438 44.25 1.27 1 91.38 694 HIS B CA 1
ATOM 13089 C C . HIS B 1 694 ? 3.477 45.438 1.183 1 91.38 694 HIS B C 1
ATOM 13091 O O . HIS B 1 694 ? 2.504 45.5 1.938 1 91.38 694 HIS B O 1
ATOM 13097 N N . LEU B 1 695 ? 3.764 46.344 0.263 1 93.75 695 LEU B N 1
ATOM 13098 C CA . LEU B 1 695 ? 2.949 47.531 0.122 1 93.75 695 LEU B CA 1
ATOM 13099 C C . LEU B 1 695 ? 2.039 47.438 -1.098 1 93.75 695 LEU B C 1
ATOM 13101 O O . LEU B 1 695 ? 1.477 48.438 -1.542 1 93.75 695 LEU B O 1
ATOM 13105 N N . LYS B 1 696 ? 1.868 46.281 -1.626 1 91.56 696 LYS B N 1
ATOM 13106 C CA . LYS B 1 696 ? 1.048 46.125 -2.82 1 91.56 696 LYS B CA 1
ATOM 13107 C C . LYS B 1 696 ? -0.381 46.594 -2.58 1 91.56 696 LYS B C 1
ATOM 13109 O O . LYS B 1 696 ? -1.016 47.156 -3.479 1 91.56 696 LYS B O 1
ATOM 13114 N N . VAL B 1 697 ? -0.864 46.406 -1.421 1 90.19 697 VAL B N 1
ATOM 13115 C CA . VAL B 1 697 ? -2.223 46.781 -1.069 1 90.19 697 VAL B CA 1
ATOM 13116 C C . VAL B 1 697 ? -2.35 48.312 -1.129 1 90.19 697 VAL B C 1
ATOM 13118 O O . VAL B 1 697 ? -3.439 48.844 -1.353 1 90.19 697 VAL B O 1
ATOM 13121 N N . VAL B 1 698 ? -1.232 49 -0.856 1 93.62 698 VAL B N 1
ATOM 13122 C CA . VAL B 1 698 ? -1.208 50.438 -0.891 1 93.62 698 VAL B CA 1
ATOM 13123 C C . VAL B 1 698 ? -1.11 50.938 -2.336 1 93.62 698 VAL B C 1
ATOM 13125 O O . VAL B 1 698 ? -1.763 51.906 -2.719 1 93.62 698 VAL B O 1
ATOM 13128 N N . TRP B 1 699 ? -0.343 50.188 -3.189 1 91.38 699 TRP B N 1
ATOM 13129 C CA . TRP B 1 699 ? -0.144 50.562 -4.586 1 91.38 699 TRP B CA 1
ATOM 13130 C C . TRP B 1 699 ? -1.427 50.375 -5.387 1 91.38 699 TRP B C 1
ATOM 13132 O O . TRP B 1 699 ? -1.695 51.125 -6.328 1 91.38 699 TRP B O 1
ATOM 13142 N N . GLY B 1 700 ? -2.15 49.25 -5.09 1 86.69 700 GLY B N 1
ATOM 13143 C CA . GLY B 1 700 ? -3.279 48.875 -5.93 1 86.69 700 GLY B CA 1
ATOM 13144 C C . GLY B 1 700 ? -2.885 48.594 -7.367 1 86.69 700 GLY B C 1
ATOM 13145 O O . GLY B 1 700 ? -1.991 47.812 -7.625 1 86.69 700 GLY B O 1
ATOM 13146 N N . ASP B 1 701 ? -3.453 49.375 -8.344 1 85.19 701 ASP B N 1
ATOM 13147 C CA . ASP B 1 701 ? -3.166 49.156 -9.758 1 85.19 701 ASP B CA 1
ATOM 13148 C C . ASP B 1 701 ? -2.314 50.281 -10.336 1 85.19 701 ASP B C 1
ATOM 13150 O O . ASP B 1 701 ? -2.121 50.375 -11.547 1 85.19 701 ASP B O 1
ATOM 13154 N N . HIS B 1 702 ? -1.7 51.031 -9.406 1 87.88 702 HIS B N 1
ATOM 13155 C CA . HIS B 1 702 ? -0.958 52.188 -9.844 1 87.88 702 HIS B CA 1
ATOM 13156 C C . HIS B 1 702 ? 0.411 51.812 -10.391 1 87.88 702 HIS B C 1
ATOM 13158 O O . HIS B 1 702 ? 0.963 52.5 -11.242 1 87.88 702 HIS B O 1
ATOM 13164 N N . PHE B 1 703 ? 1.016 50.781 -9.797 1 91.25 703 PHE B N 1
ATOM 13165 C CA . PHE B 1 703 ? 2.354 50.375 -10.203 1 91.25 703 PHE B CA 1
ATOM 13166 C C . PHE B 1 703 ? 2.396 48.875 -10.5 1 91.25 703 PHE B C 1
ATOM 13168 O O . PHE B 1 703 ? 1.682 48.094 -9.875 1 91.25 703 PHE B O 1
ATOM 13175 N N . LYS B 1 704 ? 3.242 48.469 -11.359 1 91.81 704 LYS B N 1
ATOM 13176 C CA . LYS B 1 704 ? 3.434 47.062 -11.688 1 91.81 704 LYS B CA 1
ATOM 13177 C C . LYS B 1 704 ? 4.297 46.375 -10.641 1 91.81 704 LYS B C 1
ATOM 13179 O O . LYS B 1 704 ? 4.977 47.031 -9.852 1 91.81 704 LYS B O 1
ATOM 13184 N N . ASN B 1 705 ? 4.152 45.062 -10.539 1 93.75 705 ASN B N 1
ATOM 13185 C CA . ASN B 1 705 ? 5.047 44.281 -9.703 1 93.75 705 ASN B CA 1
ATOM 13186 C C . ASN B 1 705 ? 6.438 44.156 -10.312 1 93.75 705 ASN B C 1
ATOM 13188 O O . ASN B 1 705 ? 6.602 43.594 -11.398 1 93.75 705 ASN B O 1
ATOM 13192 N N . GLU B 1 706 ? 7.383 44.719 -9.711 1 93.81 706 GLU B N 1
ATOM 13193 C CA . GLU B 1 706 ? 8.742 44.719 -10.242 1 93.81 706 GLU B CA 1
ATOM 13194 C C . GLU B 1 706 ? 9.586 43.625 -9.586 1 93.81 706 GLU B C 1
ATOM 13196 O O . GLU B 1 706 ? 9.688 43.562 -8.359 1 93.81 706 GLU B O 1
ATOM 13201 N N . VAL B 1 707 ? 10.156 42.75 -10.414 1 95.25 707 VAL B N 1
ATOM 13202 C CA . VAL B 1 707 ? 10.977 41.625 -9.938 1 95.25 707 VAL B CA 1
ATOM 13203 C C . VAL B 1 707 ? 12.289 41.594 -10.719 1 95.25 707 VAL B C 1
ATOM 13205 O O . VAL B 1 707 ? 12.406 42.219 -11.773 1 95.25 707 VAL B O 1
ATOM 13208 N N . PRO B 1 708 ? 13.344 40.906 -10.156 1 94.62 708 PRO B N 1
ATOM 13209 C CA . PRO B 1 708 ? 14.578 40.75 -10.938 1 94.62 708 PRO B CA 1
ATOM 13210 C C . PRO B 1 708 ? 14.336 40.125 -12.305 1 94.62 708 PRO B C 1
ATOM 13212 O O . PRO B 1 708 ? 13.547 39.188 -12.422 1 94.62 708 PRO B O 1
ATOM 13215 N N . SER B 1 709 ? 15.031 40.594 -13.281 1 94.06 709 SER B N 1
ATOM 13216 C CA . SER B 1 709 ? 14.844 40.125 -14.648 1 94.06 709 SER B CA 1
ATOM 13217 C C . SER B 1 709 ? 15.141 38.625 -14.773 1 94.06 709 SER B C 1
ATOM 13219 O O . SER B 1 709 ? 14.562 37.938 -15.617 1 94.06 709 SER B O 1
ATOM 13221 N N . SER B 1 710 ? 16.016 38.156 -13.969 1 94.38 710 SER B N 1
ATOM 13222 C CA . SER B 1 710 ? 16.375 36.75 -14.008 1 94.38 710 SER B CA 1
ATOM 13223 C C . SER B 1 710 ? 15.18 35.875 -13.664 1 94.38 710 SER B C 1
ATOM 13225 O O . SER B 1 710 ? 15.117 34.719 -14.086 1 94.38 710 SER B O 1
ATOM 13227 N N . LEU B 1 711 ? 14.227 36.375 -12.867 1 95.25 711 LEU B N 1
ATOM 13228 C CA . LEU B 1 711 ? 13.031 35.594 -12.492 1 95.25 711 LEU B CA 1
ATOM 13229 C C . LEU B 1 711 ? 12.172 35.312 -13.711 1 95.25 711 LEU B C 1
ATOM 13231 O O . LEU B 1 711 ? 11.555 34.25 -13.805 1 95.25 711 LEU B O 1
ATOM 13235 N N . LEU B 1 712 ? 12.156 36.219 -14.625 1 93.56 712 LEU B N 1
ATOM 13236 C CA . LEU B 1 712 ? 11.305 36.094 -15.805 1 93.56 712 LEU B CA 1
ATOM 13237 C C . LEU B 1 712 ? 11.82 35 -16.75 1 93.56 712 LEU B C 1
ATOM 13239 O O . LEU B 1 712 ? 11.094 34.531 -17.625 1 93.56 712 LEU B O 1
ATOM 13243 N N . ALA B 1 713 ? 13.031 34.531 -16.484 1 90.31 713 ALA B N 1
ATOM 13244 C CA . ALA B 1 713 ? 13.586 33.438 -17.266 1 90.31 713 ALA B CA 1
ATOM 13245 C C . ALA B 1 713 ? 13.008 32.094 -16.812 1 90.31 713 ALA B C 1
ATOM 13247 O O . ALA B 1 713 ? 13 31.109 -17.562 1 90.31 713 ALA B O 1
ATOM 13248 N N . VAL B 1 714 ? 12.531 32.094 -15.586 1 93.06 714 VAL B N 1
ATOM 13249 C CA . VAL B 1 714 ? 12.078 30.812 -15.031 1 93.06 714 VAL B CA 1
ATOM 13250 C C . VAL B 1 714 ? 10.562 30.828 -14.898 1 93.06 714 VAL B C 1
ATOM 13252 O O . VAL B 1 714 ? 9.945 29.766 -14.742 1 93.06 714 VAL B O 1
ATOM 13255 N N . CYS B 1 715 ? 9.891 31.984 -15.008 1 93.06 715 CYS B N 1
ATOM 13256 C CA . CYS B 1 715 ? 8.445 32.125 -14.867 1 93.06 715 CYS B CA 1
ATOM 13257 C C . CYS B 1 715 ? 7.852 32.875 -16.047 1 93.06 715 CYS B C 1
ATOM 13259 O O . CYS B 1 715 ? 8.43 33.875 -16.5 1 93.06 715 CYS B O 1
ATOM 13261 N N . GLU B 1 716 ? 6.664 32.344 -16.453 1 93.69 716 GLU B N 1
ATOM 13262 C CA . GLU B 1 716 ? 5.906 33.062 -17.469 1 93.69 716 GLU B CA 1
ATOM 13263 C C . GLU B 1 716 ? 4.828 33.938 -16.844 1 93.69 716 GLU B C 1
ATOM 13265 O O . GLU B 1 716 ? 3.68 33.531 -16.703 1 93.69 716 GLU B O 1
ATOM 13270 N N . LEU B 1 717 ? 5.176 35.156 -16.547 1 94 717 LEU B N 1
ATOM 13271 C CA . LEU B 1 717 ? 4.266 36.094 -15.891 1 94 717 LEU B CA 1
ATOM 13272 C C . LEU B 1 717 ? 3.689 37.094 -16.906 1 94 717 LEU B C 1
ATOM 13274 O O . LEU B 1 717 ? 4.375 37.469 -17.844 1 94 717 LEU B O 1
ATOM 13278 N N . PRO B 1 718 ? 2.445 37.438 -16.812 1 92.56 718 PRO B N 1
ATOM 13279 C CA . PRO B 1 718 ? 1.834 38.375 -17.766 1 92.56 718 PRO B CA 1
ATOM 13280 C C . PRO B 1 718 ? 2.514 39.75 -17.75 1 92.56 718 PRO B C 1
ATOM 13282 O O . PRO B 1 718 ? 2.678 40.344 -16.688 1 92.56 718 PRO B O 1
ATOM 13285 N N . GLU B 1 719 ? 2.754 40.344 -18.781 1 90.94 719 GLU B N 1
ATOM 13286 C CA . GLU B 1 719 ? 3.492 41.594 -18.938 1 90.94 719 GLU B CA 1
ATOM 13287 C C . GLU B 1 719 ? 2.654 42.781 -18.484 1 90.94 719 GLU B C 1
ATOM 13289 O O . GLU B 1 719 ? 3.195 43.844 -18.156 1 90.94 719 GLU B O 1
ATOM 13294 N N . GLN B 1 720 ? 1.415 42.656 -18.438 1 90.44 720 GLN B N 1
ATOM 13295 C CA . GLN B 1 720 ? 0.535 43.75 -18.031 1 90.44 720 GLN B CA 1
ATOM 13296 C C . GLN B 1 720 ? 0.676 44.062 -16.547 1 90.44 720 GLN B C 1
ATOM 13298 O O . GLN B 1 720 ? 0.51 45.219 -16.125 1 90.44 720 GLN B O 1
ATOM 13303 N N . GLU B 1 721 ? 1.079 43.062 -15.766 1 92.31 721 GLU B N 1
ATOM 13304 C CA . GLU B 1 721 ? 1.082 43.25 -14.32 1 92.31 721 GLU B CA 1
ATOM 13305 C C . GLU B 1 721 ? 2.498 43.156 -13.758 1 92.31 721 GLU B C 1
ATOM 13307 O O . GLU B 1 721 ? 2.754 43.594 -12.633 1 92.31 721 GLU B O 1
ATOM 13312 N N . TRP B 1 722 ? 3.426 42.562 -14.508 1 94.69 722 TRP B N 1
ATOM 13313 C CA . TRP B 1 722 ? 4.766 42.281 -13.984 1 94.69 722 TRP B CA 1
ATOM 13314 C C . TRP B 1 722 ? 5.828 42.906 -14.883 1 94.69 722 TRP B C 1
ATOM 13316 O O . TRP B 1 722 ? 5.633 43.031 -16.094 1 94.69 722 TRP B O 1
ATOM 13326 N N . SER B 1 723 ? 6.91 43.438 -14.281 1 93.81 723 SER B N 1
ATOM 13327 C CA . SER B 1 723 ? 8.039 44 -15.023 1 93.81 723 SER B CA 1
ATOM 13328 C C . SER B 1 723 ? 9.367 43.594 -14.414 1 93.81 723 SER B C 1
ATOM 13330 O O . SER B 1 723 ? 9.438 43.281 -13.227 1 93.81 723 SER B O 1
ATOM 13332 N N . GLY B 1 724 ? 10.422 43.531 -15.273 1 93.06 724 GLY B N 1
ATOM 13333 C CA . GLY B 1 724 ? 11.734 43.094 -14.82 1 93.06 724 GLY B CA 1
ATOM 13334 C C . GLY B 1 724 ? 12.648 44.25 -14.445 1 93.06 724 GLY B C 1
ATOM 13335 O O . GLY B 1 724 ? 12.617 45.312 -15.078 1 93.06 724 GLY B O 1
ATOM 13336 N N . LEU B 1 725 ? 13.43 44.031 -13.328 1 92.5 725 LEU B N 1
ATOM 13337 C CA . LEU B 1 725 ? 14.438 45 -12.883 1 92.5 725 LEU B CA 1
ATOM 13338 C C . LEU B 1 725 ? 15.844 44.406 -13.039 1 92.5 725 LEU B C 1
ATOM 13340 O O . LEU B 1 725 ? 16.078 43.25 -12.75 1 92.5 725 LEU B O 1
ATOM 13344 N N . LYS B 1 726 ? 16.656 45.125 -13.531 1 90.81 726 LYS B N 1
ATOM 13345 C CA . LYS B 1 726 ? 18.047 44.719 -13.602 1 90.81 726 LYS B CA 1
ATOM 13346 C C . LYS B 1 726 ? 18.797 45.062 -12.32 1 90.81 726 LYS B C 1
ATOM 13348 O O . LYS B 1 726 ? 19.094 46.219 -12.055 1 90.81 726 LYS B O 1
ATOM 13353 N N . LEU B 1 727 ? 19.016 44.094 -11.539 1 90.88 727 LEU B N 1
ATOM 13354 C CA . LEU B 1 727 ? 19.703 44.25 -10.258 1 90.88 727 LEU B CA 1
ATOM 13355 C C . LEU B 1 727 ? 21.062 43.594 -10.273 1 90.88 727 LEU B C 1
ATOM 13357 O O . LEU B 1 727 ? 21.203 42.469 -10.812 1 90.88 727 LEU B O 1
ATOM 13361 N N . ALA B 1 728 ? 22.047 44.188 -9.719 1 86.94 728 ALA B N 1
ATOM 13362 C CA . ALA B 1 728 ? 23.422 43.719 -9.734 1 86.94 728 ALA B CA 1
ATOM 13363 C C . ALA B 1 728 ? 23.562 42.375 -8.984 1 86.94 728 ALA B C 1
ATOM 13365 O O . ALA B 1 728 ? 24.375 41.531 -9.359 1 86.94 728 ALA B O 1
ATOM 13366 N N . GLN B 1 729 ? 22.766 42.188 -7.973 1 87.56 729 GLN B N 1
ATOM 13367 C CA . GLN B 1 729 ? 22.891 41 -7.133 1 87.56 729 GLN B CA 1
ATOM 13368 C C . GLN B 1 7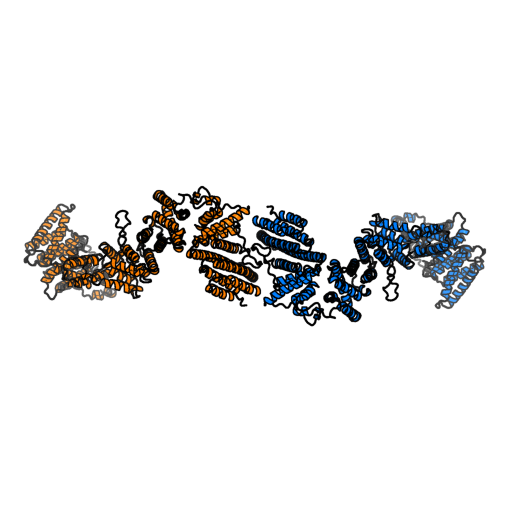29 ? 22.25 39.781 -7.797 1 87.56 729 GLN B C 1
ATOM 13370 O O . GLN B 1 729 ? 22.516 38.625 -7.414 1 87.56 729 GLN B O 1
ATOM 13375 N N . TYR B 1 730 ? 21.422 40.062 -8.812 1 92.31 730 TYR B N 1
ATOM 13376 C CA . TYR B 1 730 ? 20.703 38.969 -9.484 1 92.31 730 TYR B CA 1
ATOM 13377 C C . TYR B 1 730 ? 21.203 38.781 -10.914 1 92.31 730 TYR B C 1
ATOM 13379 O O . TYR B 1 730 ? 20.719 39.469 -11.828 1 92.31 730 TYR B O 1
ATOM 13387 N N . GLY B 1 731 ? 22.266 38 -11.102 1 86.75 731 GLY B N 1
ATOM 13388 C CA . GLY B 1 731 ? 22.797 37.688 -12.422 1 86.75 731 GLY B CA 1
ATOM 13389 C C . GLY B 1 731 ? 22.188 36.469 -13.062 1 86.75 731 GLY B C 1
ATOM 13390 O O . GLY B 1 731 ? 21.094 36.031 -12.672 1 86.75 731 GLY B O 1
ATOM 13391 N N . GLN B 1 732 ? 23.016 35.938 -13.938 1 85.88 732 GLN B N 1
ATOM 13392 C CA . GLN B 1 732 ? 22.547 34.75 -14.641 1 85.88 732 GLN B CA 1
ATOM 13393 C C . GLN B 1 732 ? 22.516 33.531 -13.703 1 85.88 732 GLN B C 1
ATOM 13395 O O . GLN B 1 732 ? 23.469 33.312 -12.945 1 85.88 732 GLN B O 1
ATOM 13400 N N . GLY B 1 733 ? 21.453 32.875 -13.641 1 88.12 733 GLY B N 1
ATOM 13401 C CA . GLY B 1 733 ? 21.344 31.688 -12.82 1 88.12 733 GLY B CA 1
ATOM 13402 C C . GLY B 1 733 ? 20.688 31.938 -11.477 1 88.12 733 GLY B C 1
ATOM 13403 O O . GLY B 1 733 ? 20.531 31.031 -10.672 1 88.12 733 GLY B O 1
ATOM 13404 N N . THR B 1 734 ? 20.281 33.156 -11.203 1 91.62 734 THR B N 1
ATOM 13405 C CA . THR B 1 734 ? 19.703 33.5 -9.914 1 91.62 734 THR B CA 1
ATOM 13406 C C . THR B 1 734 ? 18.188 33.594 -10.008 1 91.62 734 THR B C 1
ATOM 13408 O O . THR B 1 734 ? 17.531 34.094 -9.102 1 91.62 734 THR B O 1
ATOM 13411 N N . GLY B 1 735 ? 17.672 33.188 -11.141 1 93.75 735 GLY B N 1
ATOM 13412 C CA . GLY B 1 735 ? 16.234 33.25 -11.328 1 93.75 735 GLY B CA 1
ATOM 13413 C C . GLY B 1 735 ? 15.461 32.438 -10.305 1 93.75 735 GLY B C 1
ATOM 13414 O O . GLY B 1 735 ? 14.43 32.906 -9.805 1 93.75 735 GLY B O 1
ATOM 13415 N N . LEU B 1 736 ? 15.984 31.328 -9.961 1 94.69 736 LEU B N 1
ATOM 13416 C CA . LEU B 1 736 ? 15.312 30.453 -8.992 1 94.69 736 LEU B CA 1
ATOM 13417 C C . LEU B 1 736 ? 15.414 31.031 -7.586 1 94.69 736 LEU B C 1
ATOM 13419 O O . LEU B 1 736 ? 14.523 30.828 -6.758 1 94.69 736 LEU B O 1
ATOM 13423 N N . LEU B 1 737 ? 16.516 31.719 -7.352 1 95.12 737 LEU B N 1
ATOM 13424 C CA . LEU B 1 737 ? 16.641 32.406 -6.066 1 95.12 737 LEU B CA 1
ATOM 13425 C C . LEU B 1 737 ? 15.539 33.438 -5.895 1 95.12 737 LEU B C 1
ATOM 13427 O O . LEU B 1 737 ? 14.875 33.5 -4.859 1 95.12 737 LEU B O 1
ATOM 13431 N N . ALA B 1 738 ? 15.367 34.25 -6.926 1 95.62 738 ALA B N 1
ATOM 13432 C CA . ALA B 1 738 ? 14.305 35.25 -6.898 1 95.62 738 ALA B CA 1
ATOM 13433 C C . ALA B 1 738 ? 12.93 34.594 -6.793 1 95.62 738 ALA B C 1
ATOM 13435 O O . ALA B 1 738 ? 12.039 35.125 -6.117 1 95.62 738 ALA B O 1
ATOM 13436 N N . TRP B 1 739 ? 12.781 33.5 -7.492 1 96.31 739 TRP B N 1
ATOM 13437 C CA . TRP B 1 739 ? 11.531 32.75 -7.457 1 96.31 739 TRP B CA 1
ATOM 13438 C C . TRP B 1 739 ? 11.219 32.281 -6.043 1 96.31 739 TRP B C 1
ATOM 13440 O O . TRP B 1 739 ? 10.078 32.375 -5.582 1 96.31 739 TRP B O 1
ATOM 13450 N N . MET B 1 740 ? 12.227 31.812 -5.359 1 95.56 740 MET B N 1
ATOM 13451 C CA . MET B 1 740 ? 12.07 31.328 -3.994 1 95.56 740 MET B CA 1
ATOM 13452 C C . MET B 1 740 ? 11.742 32.469 -3.041 1 95.56 740 MET B C 1
ATOM 13454 O O . MET B 1 740 ? 10.945 32.281 -2.115 1 95.56 740 MET B O 1
ATOM 13458 N N . GLU B 1 741 ? 12.398 33.531 -3.221 1 94.44 741 GLU B N 1
ATOM 13459 C CA . GLU B 1 741 ? 12.117 34.688 -2.393 1 94.44 741 GLU B CA 1
ATOM 13460 C C . GLU B 1 741 ? 10.68 35.156 -2.564 1 94.44 741 GLU B C 1
ATOM 13462 O O . GLU B 1 741 ? 10.023 35.562 -1.595 1 94.44 741 GLU B O 1
ATOM 13467 N N . CYS B 1 742 ? 10.172 35.094 -3.779 1 94.88 742 CYS B N 1
ATOM 13468 C CA . CYS B 1 742 ? 8.781 35.438 -4.043 1 94.88 742 CYS B CA 1
ATOM 13469 C C . CYS B 1 742 ? 7.832 34.5 -3.33 1 94.88 742 CYS B C 1
ATOM 13471 O O . CYS B 1 742 ? 6.82 34.906 -2.775 1 94.88 742 CYS B O 1
ATOM 13473 N N . CYS B 1 743 ? 8.18 33.219 -3.361 1 95.44 743 CYS B N 1
ATOM 13474 C CA . CYS B 1 743 ? 7.324 32.219 -2.742 1 95.44 743 CYS B CA 1
ATOM 13475 C C . CYS B 1 743 ? 7.23 32.438 -1.236 1 95.44 743 CYS B C 1
ATOM 13477 O O . CYS B 1 743 ? 6.254 32.031 -0.606 1 95.44 743 CYS B O 1
ATOM 13479 N N . ALA B 1 744 ? 8.227 33.062 -0.64 1 94.19 744 ALA B N 1
ATOM 13480 C CA . ALA B 1 744 ? 8.281 33.25 0.808 1 94.19 744 ALA B CA 1
ATOM 13481 C C . ALA B 1 744 ? 7.504 34.469 1.233 1 94.19 744 ALA B C 1
ATOM 13483 O O . ALA B 1 744 ? 7.172 34.625 2.41 1 94.19 744 ALA B O 1
ATOM 13484 N N . LEU B 1 745 ? 7.098 35.312 0.333 1 91.75 745 LEU B N 1
ATOM 13485 C CA . LEU B 1 745 ? 6.551 36.656 0.636 1 91.75 745 LEU B CA 1
ATOM 13486 C C . LEU B 1 745 ? 5.117 36.531 1.145 1 91.75 745 LEU B C 1
ATOM 13488 O O . LEU B 1 745 ? 4.801 37.031 2.229 1 91.75 745 LEU B O 1
ATOM 13492 N N . SER B 1 746 ? 4.23 35.969 0.321 1 90.75 746 SER B N 1
ATOM 13493 C CA . SER B 1 746 ? 2.82 35.812 0.667 1 90.75 746 SER B CA 1
ATOM 13494 C C . SER B 1 746 ? 2.201 34.594 -0.031 1 90.75 746 SER B C 1
ATOM 13496 O O . SER B 1 746 ? 2.775 34.062 -0.979 1 90.75 746 SER B O 1
ATOM 13498 N N . ASP B 1 747 ? 0.987 34.219 0.379 1 92.94 747 ASP B N 1
ATOM 13499 C CA . ASP B 1 747 ? 0.297 33.094 -0.219 1 92.94 747 ASP B CA 1
ATOM 13500 C C . ASP B 1 747 ? -0.112 33.375 -1.659 1 92.94 747 ASP B C 1
ATOM 13502 O O . ASP B 1 747 ? -0.026 32.5 -2.529 1 92.94 747 ASP B O 1
ATOM 13506 N N . GLU B 1 748 ? -0.467 34.594 -1.869 1 91.62 748 GLU B N 1
ATOM 13507 C CA . GLU B 1 748 ? -0.924 35 -3.197 1 91.62 748 GLU B CA 1
ATOM 13508 C C . GLU B 1 748 ? 0.219 34.969 -4.207 1 91.62 748 GLU B C 1
ATOM 13510 O O . GLU B 1 748 ? 0.052 34.469 -5.324 1 91.62 748 GLU B O 1
ATOM 13515 N N . VAL B 1 749 ? 1.312 35.562 -3.811 1 94.62 749 VAL B N 1
ATOM 13516 C CA . VAL B 1 749 ? 2.463 35.594 -4.707 1 94.62 749 VAL B CA 1
ATOM 13517 C C . VAL B 1 749 ? 2.979 34.156 -4.941 1 94.62 749 VAL B C 1
ATOM 13519 O O . VAL B 1 749 ? 3.396 33.812 -6.047 1 94.62 749 VAL B O 1
ATOM 13522 N N . GLN B 1 750 ? 2.998 33.312 -3.916 1 96.19 750 GLN B N 1
ATOM 13523 C CA . GLN B 1 750 ? 3.426 31.922 -4.039 1 96.19 750 GLN B CA 1
ATOM 13524 C C . GLN B 1 750 ? 2.58 31.188 -5.07 1 96.19 750 GLN B C 1
ATOM 13526 O O . GLN B 1 750 ? 3.115 30.453 -5.902 1 96.19 750 GLN B O 1
ATOM 13531 N N . ASP B 1 751 ? 1.228 31.328 -5.016 1 95.25 751 ASP B N 1
ATOM 13532 C CA . ASP B 1 751 ? 0.319 30.672 -5.949 1 95.25 751 ASP B CA 1
ATOM 13533 C C . ASP B 1 751 ? 0.611 31.094 -7.387 1 95.25 751 ASP B C 1
ATOM 13535 O O . ASP B 1 751 ? 0.58 30.266 -8.305 1 95.25 751 ASP B O 1
ATOM 13539 N N . THR B 1 752 ? 0.893 32.375 -7.512 1 95.12 752 THR B N 1
ATOM 13540 C CA . THR B 1 752 ? 1.22 32.906 -8.836 1 95.12 752 THR B CA 1
ATOM 13541 C C . THR B 1 752 ? 2.523 32.281 -9.352 1 95.12 752 THR B C 1
ATOM 13543 O O . THR B 1 752 ? 2.619 31.906 -10.516 1 95.12 752 THR B O 1
ATOM 13546 N N . MET B 1 753 ? 3.537 32.25 -8.453 1 96.44 753 MET B N 1
ATOM 13547 C CA . MET B 1 753 ? 4.836 31.703 -8.836 1 96.44 753 MET B CA 1
ATOM 13548 C C . MET B 1 753 ? 4.719 30.234 -9.219 1 96.44 753 MET B C 1
ATOM 13550 O O . MET B 1 753 ? 5.328 29.797 -10.195 1 96.44 753 MET B O 1
ATOM 13554 N N . LEU B 1 754 ? 3.988 29.453 -8.508 1 95.81 754 LEU B N 1
ATOM 13555 C CA . LEU B 1 754 ? 3.838 28.016 -8.742 1 95.81 754 LEU B CA 1
ATOM 13556 C C . LEU B 1 754 ? 3.08 27.75 -10.039 1 95.81 754 LEU B C 1
ATOM 13558 O O . LEU B 1 754 ? 3.436 26.859 -10.805 1 95.81 754 LEU B O 1
ATOM 13562 N N . THR B 1 755 ? 2.061 28.5 -10.352 1 94.44 755 THR B N 1
ATOM 13563 C CA . THR B 1 755 ? 1.232 28.312 -11.539 1 94.44 755 THR B CA 1
ATOM 13564 C C . THR B 1 755 ? 1.969 28.766 -12.789 1 94.44 755 THR B C 1
ATOM 13566 O O . THR B 1 755 ? 1.784 28.188 -13.867 1 94.44 755 THR B O 1
ATOM 13569 N N . SER B 1 756 ? 2.883 29.781 -12.625 1 95.19 756 SER B N 1
ATOM 13570 C CA . SER B 1 756 ? 3.535 30.391 -13.781 1 95.19 756 SER B CA 1
ATOM 13571 C C . SER B 1 756 ? 4.926 29.797 -14.008 1 95.19 756 SER B C 1
ATOM 13573 O O . SER B 1 756 ? 5.691 30.297 -14.836 1 95.19 756 SER B O 1
ATOM 13575 N N . LEU B 1 757 ? 5.289 28.781 -13.25 1 94.81 757 LEU B N 1
ATOM 13576 C CA . LEU B 1 757 ? 6.613 28.188 -13.383 1 94.81 757 LEU B CA 1
ATOM 13577 C C . LEU B 1 757 ? 6.793 27.562 -14.758 1 94.81 757 LEU B C 1
ATOM 13579 O O . LEU B 1 757 ? 5.953 26.781 -15.203 1 94.81 757 LEU B O 1
ATOM 13583 N N . ALA B 1 758 ? 7.875 27.906 -15.5 1 92.12 758 ALA B N 1
ATOM 13584 C CA . ALA B 1 758 ? 8.148 27.422 -16.844 1 92.12 758 ALA B CA 1
ATOM 13585 C C . ALA B 1 758 ? 9.055 26.188 -16.812 1 92.12 758 ALA B C 1
ATOM 13587 O O . ALA B 1 758 ? 10.281 26.312 -16.875 1 92.12 758 ALA B O 1
ATOM 13588 N N . LEU B 1 759 ? 8.594 25 -16.562 1 91.69 7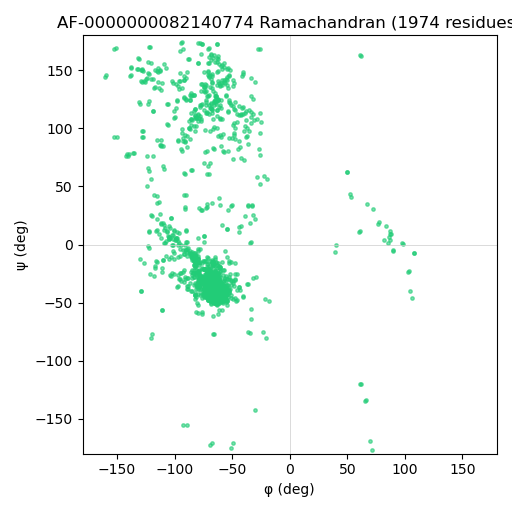59 LEU B N 1
ATOM 13589 C CA . LEU B 1 759 ? 9.359 23.75 -16.531 1 91.69 759 LEU B CA 1
ATOM 13590 C C . LEU B 1 759 ? 8.688 22.672 -17.375 1 91.69 759 LEU B C 1
ATOM 13592 O O . LEU B 1 759 ? 7.5 22.391 -17.203 1 91.69 759 LEU B O 1
ATOM 13596 N N . ASP B 1 760 ? 9.406 22.172 -18.359 1 88.31 760 ASP B N 1
ATOM 13597 C CA . ASP B 1 760 ? 8.914 21.062 -19.188 1 88.31 760 ASP B CA 1
ATOM 13598 C C . ASP B 1 760 ? 9.211 19.719 -18.531 1 88.31 760 ASP B C 1
ATOM 13600 O O . ASP B 1 760 ? 10.336 19.234 -18.594 1 88.31 760 ASP B O 1
ATOM 13604 N N . GLN B 1 761 ? 8.242 19.141 -18.062 1 85.62 761 GLN B N 1
ATOM 13605 C CA . GLN B 1 761 ? 8.398 17.875 -17.344 1 85.62 761 GLN B CA 1
ATOM 13606 C C . GLN B 1 761 ? 8.719 16.734 -18.297 1 85.62 761 GLN B C 1
ATOM 13608 O O . GLN B 1 761 ? 9.18 15.672 -17.859 1 85.62 761 GLN B O 1
ATOM 13613 N N . HIS B 1 762 ? 8.539 16.922 -19.609 1 84.19 762 HIS B N 1
ATOM 13614 C CA . HIS B 1 762 ? 8.789 15.883 -20.594 1 84.19 762 HIS B CA 1
ATOM 13615 C C . HIS B 1 762 ? 10.273 15.812 -20.969 1 84.19 762 HIS B C 1
ATOM 13617 O O . HIS B 1 762 ? 10.711 14.859 -21.609 1 84.19 762 HIS B O 1
ATOM 13623 N N . ARG B 1 763 ? 11.047 16.781 -20.531 1 88.19 763 ARG B N 1
ATOM 13624 C CA . ARG B 1 763 ? 12.5 16.797 -20.719 1 88.19 763 ARG B CA 1
ATOM 13625 C C . ARG B 1 763 ? 13.211 16.469 -19.406 1 88.19 763 ARG B C 1
ATOM 13627 O O . ARG B 1 763 ? 13.445 17.375 -18.578 1 88.19 763 ARG B O 1
ATOM 13634 N N . PRO B 1 764 ? 13.703 15.273 -19.25 1 86.5 764 PRO B N 1
ATOM 13635 C CA . PRO B 1 764 ? 14.312 14.859 -17.984 1 86.5 764 PRO B CA 1
ATOM 13636 C C . PRO B 1 764 ? 15.5 15.727 -17.594 1 86.5 764 PRO B C 1
ATOM 13638 O O . PRO B 1 764 ? 15.711 15.992 -16.406 1 86.5 764 PRO B O 1
ATOM 13641 N N . ASP B 1 765 ? 16.234 16.203 -18.5 1 90.25 765 ASP B N 1
ATOM 13642 C CA . ASP B 1 765 ? 17.406 17.031 -18.188 1 90.25 765 ASP B CA 1
ATOM 13643 C C . ASP B 1 765 ? 16.984 18.359 -17.562 1 90.25 765 ASP B C 1
ATOM 13645 O O . ASP B 1 765 ? 17.656 18.859 -16.656 1 90.25 765 ASP B O 1
ATOM 13649 N N . ASP B 1 766 ? 15.898 18.875 -18.047 1 90.62 766 ASP B N 1
ATOM 13650 C CA . ASP B 1 766 ? 15.391 20.125 -17.469 1 90.62 766 ASP B CA 1
ATOM 13651 C C . ASP B 1 766 ? 14.922 19.922 -16.031 1 90.62 766 ASP B C 1
ATOM 13653 O O . ASP B 1 766 ? 15.164 20.766 -15.172 1 90.62 766 ASP B O 1
ATOM 13657 N N . VAL B 1 767 ? 14.297 18.859 -15.812 1 91.69 767 VAL B N 1
ATOM 13658 C CA . VAL B 1 767 ? 13.781 18.578 -14.477 1 91.69 767 VAL B CA 1
ATOM 13659 C C . VAL B 1 767 ? 14.953 18.375 -13.508 1 91.69 767 VAL B C 1
ATOM 13661 O O . VAL B 1 767 ? 14.914 18.859 -12.375 1 91.69 767 VAL B O 1
ATOM 13664 N N . ASN B 1 768 ? 15.945 17.703 -13.953 1 91.81 768 ASN B N 1
ATOM 13665 C CA . ASN B 1 768 ? 17.125 17.469 -13.125 1 91.81 768 ASN B CA 1
ATOM 13666 C C . ASN B 1 768 ? 17.859 18.766 -12.812 1 91.81 768 ASN B C 1
ATOM 13668 O O . ASN B 1 768 ? 18.266 19 -11.68 1 91.81 768 ASN B O 1
ATOM 13672 N N . MET B 1 769 ? 18.047 19.547 -13.82 1 92.44 769 MET B N 1
ATOM 13673 C CA . MET B 1 769 ? 18.734 20.828 -13.633 1 92.44 769 MET B CA 1
ATOM 13674 C C . MET B 1 769 ? 17.922 21.75 -12.719 1 92.44 769 MET B C 1
ATOM 13676 O O . MET B 1 769 ? 18.5 22.453 -11.891 1 92.44 769 MET B O 1
ATOM 13680 N N . PHE B 1 770 ? 16.609 21.719 -12.984 1 94.31 770 PHE B N 1
ATOM 13681 C CA . PHE B 1 770 ? 15.727 22.5 -12.125 1 94.31 770 PHE B CA 1
ATOM 13682 C C . PHE B 1 770 ? 15.859 22.062 -10.672 1 94.31 770 PHE B C 1
ATOM 13684 O O . PHE B 1 770 ? 15.953 22.906 -9.773 1 94.31 770 PHE B O 1
ATOM 13691 N N . SER B 1 771 ? 15.906 20.812 -10.406 1 94.88 771 SER B N 1
ATOM 13692 C CA . SER B 1 771 ? 15.961 20.266 -9.047 1 94.88 771 SER B CA 1
ATOM 13693 C C . SER B 1 771 ? 17.281 20.609 -8.367 1 94.88 771 SER B C 1
ATOM 13695 O O . SER B 1 771 ? 17.297 20.938 -7.18 1 94.88 771 SER B O 1
ATOM 13697 N N . LYS B 1 772 ? 18.344 20.562 -9.07 1 94.06 772 LYS B N 1
ATOM 13698 C CA . LYS B 1 772 ? 19.656 20.938 -8.531 1 94.06 772 LYS B CA 1
ATOM 13699 C C . LYS B 1 772 ? 19.703 22.438 -8.227 1 94.06 772 LYS B C 1
ATOM 13701 O O . LYS B 1 772 ? 20.234 22.844 -7.199 1 94.06 772 LYS B O 1
ATOM 13706 N N . GLY B 1 773 ? 19.172 23.156 -9.203 1 94.81 773 GLY B N 1
ATOM 13707 C CA . GLY B 1 773 ? 19.109 24.594 -8.984 1 94.81 773 GLY B CA 1
ATOM 13708 C C . GLY B 1 773 ? 18.266 24.984 -7.789 1 94.81 773 GLY B C 1
ATOM 13709 O O . GLY B 1 773 ? 18.609 25.906 -7.047 1 94.81 773 GLY B O 1
ATOM 13710 N N . LEU B 1 774 ? 17.125 24.312 -7.656 1 95.88 774 LEU B N 1
ATOM 13711 C CA . LEU B 1 774 ? 16.234 24.594 -6.539 1 95.88 774 LEU B CA 1
ATOM 13712 C C . LEU B 1 774 ? 16.906 24.297 -5.207 1 95.88 774 LEU B C 1
ATOM 13714 O O . LEU B 1 774 ? 16.719 25.016 -4.227 1 95.88 774 LEU B O 1
ATOM 13718 N N . LEU B 1 775 ? 17.719 23.25 -5.16 1 96.56 775 LEU B N 1
ATOM 13719 C CA . LEU B 1 775 ? 18.453 22.891 -3.953 1 96.56 775 LEU B CA 1
ATOM 13720 C C . LEU B 1 775 ? 19.391 24.016 -3.539 1 96.56 775 LEU B C 1
ATOM 13722 O O . LEU B 1 775 ? 19.469 24.375 -2.361 1 96.56 775 LEU B O 1
ATOM 13726 N N . VAL B 1 776 ? 20.016 24.594 -4.477 1 95 776 VAL B N 1
ATOM 13727 C CA . VAL B 1 776 ? 20.938 25.688 -4.207 1 95 776 VAL B CA 1
ATOM 13728 C C . VAL B 1 776 ? 20.141 26.922 -3.744 1 95 776 VAL B C 1
ATOM 13730 O O . VAL B 1 776 ? 20.547 27.594 -2.795 1 95 776 VAL B O 1
ATOM 13733 N N . ALA B 1 777 ? 19.031 27.203 -4.406 1 95.75 777 ALA B N 1
ATOM 13734 C CA . ALA B 1 777 ? 18.203 28.359 -4.066 1 95.75 777 ALA B CA 1
ATOM 13735 C C . ALA B 1 777 ? 17.672 28.25 -2.643 1 95.75 777 ALA B C 1
ATOM 13737 O O . ALA B 1 777 ? 17.594 29.25 -1.917 1 95.75 777 ALA B O 1
ATOM 13738 N N . VAL B 1 778 ? 17.266 27.062 -2.25 1 96.62 778 VAL B N 1
ATOM 13739 C CA . VAL B 1 778 ? 16.75 26.844 -0.9 1 96.62 778 VAL B CA 1
ATOM 13740 C C . VAL B 1 778 ? 17.875 27.047 0.116 1 96.62 778 VAL B C 1
ATOM 13742 O O . VAL B 1 778 ? 17.656 27.609 1.187 1 96.62 778 VAL B O 1
ATOM 13745 N N . THR B 1 779 ? 19.031 26.594 -0.196 1 94.69 779 THR B N 1
ATOM 13746 C CA . THR B 1 779 ? 20.188 26.75 0.683 1 94.69 779 THR B CA 1
ATOM 13747 C C . THR B 1 779 ? 20.5 28.234 0.912 1 94.69 779 THR B C 1
ATOM 13749 O O . THR B 1 779 ? 20.859 28.625 2.021 1 94.69 779 THR B O 1
ATOM 13752 N N . GLN B 1 780 ? 20.297 28.984 -0.091 1 91.81 780 GLN B N 1
ATOM 13753 C CA . GLN B 1 780 ? 20.609 30.406 -0.022 1 91.81 780 GLN B CA 1
ATOM 13754 C C . GLN B 1 780 ? 19.531 31.172 0.728 1 91.81 780 GLN B C 1
ATOM 13756 O O . GLN B 1 780 ? 19.812 32.188 1.356 1 91.81 780 GLN B O 1
ATOM 13761 N N . THR B 1 781 ? 18.328 30.734 0.723 1 92.75 781 THR B N 1
ATOM 13762 C CA . THR B 1 781 ? 17.203 31.484 1.263 1 92.75 781 THR B CA 1
ATOM 13763 C C . THR B 1 781 ? 16.906 31.062 2.697 1 92.75 781 THR B C 1
ATOM 13765 O O . THR B 1 781 ? 16.438 31.859 3.508 1 92.75 781 THR B O 1
ATOM 13768 N N . LEU B 1 782 ? 17.188 29.828 3.057 1 93.19 782 LEU B N 1
ATOM 13769 C CA . LEU B 1 782 ? 16.781 29.219 4.316 1 93.19 782 LEU B CA 1
ATOM 13770 C C . LEU B 1 782 ? 17.266 30.031 5.504 1 93.19 782 LEU B C 1
ATOM 13772 O O . LEU B 1 782 ? 16.484 30.391 6.387 1 93.19 782 LEU B O 1
ATOM 13776 N N . PRO B 1 783 ? 18.531 30.484 5.562 1 88.94 783 PRO B N 1
ATOM 13777 C CA . PRO B 1 783 ? 19.016 31.156 6.766 1 88.94 783 PRO B CA 1
ATOM 13778 C C . PRO B 1 783 ? 18.344 32.5 6.996 1 88.94 783 PRO B C 1
ATOM 13780 O O . PRO B 1 783 ? 18.359 33.031 8.117 1 88.94 783 PRO B O 1
ATOM 13783 N N . TRP B 1 784 ? 17.672 33.031 5.949 1 85.44 784 TRP B N 1
ATOM 13784 C CA . TRP B 1 784 ? 17.141 34.375 6.039 1 85.44 784 TRP B CA 1
ATOM 13785 C C . TRP B 1 784 ? 15.625 34.344 6.246 1 85.44 784 TRP B C 1
ATOM 13787 O O . TRP B 1 784 ? 14.992 35.406 6.367 1 85.44 784 TRP B O 1
ATOM 13797 N N . CYS B 1 785 ? 15.125 33.188 6.391 1 89.5 785 CYS B N 1
ATOM 13798 C CA . CYS B 1 785 ? 13.672 33.062 6.48 1 89.5 785 CYS B CA 1
ATOM 13799 C C . CYS B 1 785 ? 13.211 33.125 7.93 1 89.5 785 CYS B C 1
ATOM 13801 O O . CYS B 1 785 ? 13.898 32.656 8.828 1 89.5 785 CYS B O 1
ATOM 13803 N N . THR B 1 786 ? 12.023 33.812 8.172 1 88.06 786 THR B N 1
ATOM 13804 C CA . THR B 1 786 ? 11.305 33.625 9.43 1 88.06 786 THR B CA 1
ATOM 13805 C C . THR B 1 786 ? 10.555 32.312 9.453 1 88.06 786 THR B C 1
ATOM 13807 O O . THR B 1 786 ? 10.484 31.609 8.438 1 88.06 786 THR B O 1
ATOM 13810 N N . VAL B 1 787 ? 10 31.953 10.531 1 90.44 787 VAL B N 1
ATOM 13811 C CA . VAL B 1 787 ? 9.289 30.688 10.664 1 90.44 787 VAL B CA 1
ATOM 13812 C C . VAL B 1 787 ? 8.094 30.656 9.711 1 90.44 787 VAL B C 1
ATOM 13814 O O . VAL B 1 787 ? 7.812 29.641 9.086 1 90.44 787 VAL B O 1
ATOM 13817 N N . ALA B 1 788 ? 7.418 31.797 9.57 1 89.5 788 ALA B N 1
ATOM 13818 C CA . ALA B 1 788 ? 6.254 31.891 8.688 1 89.5 788 ALA B CA 1
ATOM 13819 C C . ALA B 1 788 ? 6.664 31.781 7.223 1 89.5 788 ALA B C 1
ATOM 13821 O O . ALA B 1 788 ? 6 31.094 6.438 1 89.5 788 ALA B O 1
ATOM 13822 N N . GLU B 1 789 ? 7.699 32.531 6.918 1 92.25 789 GLU B N 1
ATOM 13823 C CA . GLU B 1 789 ? 8.203 32.5 5.551 1 92.25 789 GLU B CA 1
ATOM 13824 C C . GLU B 1 789 ? 8.68 31.078 5.191 1 92.25 789 GLU B C 1
ATOM 13826 O O . GLU B 1 789 ? 8.422 30.594 4.09 1 92.25 789 GLU B O 1
ATOM 13831 N N . TRP B 1 790 ? 9.398 30.469 6.141 1 94.75 790 TRP B N 1
ATOM 13832 C CA . TRP B 1 790 ? 9.867 29.109 5.945 1 94.75 790 TRP B CA 1
ATOM 13833 C C . TRP B 1 790 ? 8.703 28.141 5.762 1 94.75 790 TRP B C 1
ATOM 13835 O O . TRP B 1 790 ? 8.766 27.219 4.945 1 94.75 790 TRP B O 1
ATOM 13845 N N . GLY B 1 791 ? 7.68 28.359 6.469 1 94.94 791 GLY B N 1
ATOM 13846 C CA . GLY B 1 791 ? 6.484 27.547 6.309 1 94.94 791 GLY B CA 1
ATOM 13847 C C . GLY B 1 791 ? 5.902 27.609 4.91 1 94.94 791 GLY B C 1
ATOM 13848 O O . GLY B 1 791 ? 5.453 26.594 4.371 1 94.94 791 GLY B O 1
ATOM 13849 N N . ARG B 1 792 ? 5.914 28.734 4.34 1 95 792 ARG B N 1
ATOM 13850 C CA . ARG B 1 792 ? 5.426 28.891 2.977 1 95 792 ARG B CA 1
ATOM 13851 C C . ARG B 1 792 ? 6.332 28.188 1.979 1 95 792 ARG B C 1
ATOM 13853 O O . ARG B 1 792 ? 5.852 27.594 1.01 1 95 792 ARG B O 1
ATOM 13860 N N . LEU B 1 793 ? 7.625 28.328 2.24 1 97.12 793 LEU B N 1
ATOM 13861 C CA . LEU B 1 793 ? 8.57 27.672 1.348 1 97.12 793 LEU B CA 1
ATOM 13862 C C . LEU B 1 793 ? 8.406 26.156 1.412 1 97.12 793 LEU B C 1
ATOM 13864 O O . LEU B 1 793 ? 8.508 25.469 0.391 1 97.12 793 LEU B O 1
ATOM 13868 N N . LEU B 1 794 ? 8.219 25.625 2.59 1 97.06 794 LEU B N 1
ATOM 13869 C CA . LEU B 1 794 ? 7.992 24.203 2.744 1 97.06 794 LEU B CA 1
ATOM 13870 C C . LEU B 1 794 ? 6.754 23.766 1.968 1 97.06 794 LEU B C 1
ATOM 13872 O O . LEU B 1 794 ? 6.758 22.703 1.322 1 97.06 794 LEU B O 1
ATOM 13876 N N . ARG B 1 795 ? 5.723 24.547 1.995 1 95.88 795 ARG B N 1
ATOM 13877 C CA . ARG B 1 795 ? 4.5 24.234 1.261 1 95.88 795 ARG B CA 1
ATOM 13878 C C . ARG B 1 795 ? 4.754 24.219 -0.243 1 95.88 795 ARG B C 1
ATOM 13880 O O . ARG B 1 795 ? 4.23 23.344 -0.953 1 95.88 795 ARG B O 1
ATOM 13887 N N . ALA B 1 796 ? 5.477 25.188 -0.652 1 96.75 796 ALA B N 1
ATOM 13888 C CA . ALA B 1 796 ? 5.82 25.25 -2.07 1 96.75 796 ALA B CA 1
ATOM 13889 C C . ALA B 1 796 ? 6.602 24.016 -2.496 1 96.75 796 ALA B C 1
ATOM 13891 O O . ALA B 1 796 ? 6.344 23.438 -3.561 1 96.75 796 ALA B O 1
ATOM 13892 N N . MET B 1 797 ? 7.586 23.625 -1.736 1 96.94 797 MET B N 1
ATOM 13893 C CA . MET B 1 797 ? 8.391 22.453 -2.053 1 96.94 797 MET B CA 1
ATOM 13894 C C . MET B 1 797 ? 7.539 21.188 -2.066 1 96.94 797 MET B C 1
ATOM 13896 O O . MET B 1 797 ? 7.719 20.312 -2.924 1 96.94 797 MET B O 1
ATOM 13900 N N . ARG B 1 798 ? 6.66 21.031 -1.146 1 96.19 798 ARG B N 1
ATOM 13901 C CA . ARG B 1 798 ? 5.758 19.891 -1.12 1 96.19 798 ARG B CA 1
ATOM 13902 C C . ARG B 1 798 ? 4.918 19.828 -2.391 1 96.19 798 ARG B C 1
ATOM 13904 O O . ARG B 1 798 ? 4.707 18.75 -2.949 1 96.19 798 ARG B O 1
ATOM 13911 N N . GLU B 1 799 ? 4.465 20.984 -2.793 1 95.94 799 GLU B N 1
ATOM 13912 C CA . GLU B 1 799 ? 3.664 21.047 -4.012 1 95.94 799 GLU B CA 1
ATOM 13913 C C . GLU B 1 799 ? 4.484 20.625 -5.23 1 95.94 799 GLU B C 1
ATOM 13915 O O . GLU B 1 799 ? 3.969 19.953 -6.129 1 95.94 799 GLU B O 1
ATOM 13920 N N . LEU B 1 800 ? 5.668 21.047 -5.27 1 96 800 LEU B N 1
ATOM 13921 C CA . LEU B 1 800 ? 6.551 20.672 -6.371 1 96 800 LEU B CA 1
ATOM 13922 C C . LEU B 1 800 ? 6.84 19.172 -6.352 1 96 800 LEU B C 1
ATOM 13924 O O . LEU B 1 800 ? 6.938 18.547 -7.41 1 96 800 LEU B O 1
ATOM 13928 N N . LEU B 1 801 ? 7.012 18.625 -5.199 1 95.06 801 LEU B N 1
ATOM 13929 C CA . LEU B 1 801 ? 7.25 17.188 -5.062 1 95.06 801 LEU B CA 1
ATOM 13930 C C . LEU B 1 801 ? 6.031 16.391 -5.504 1 95.06 801 LEU B C 1
ATOM 13932 O O . LEU B 1 801 ? 6.16 15.406 -6.238 1 95.06 801 LEU B O 1
ATOM 13936 N N . ARG B 1 802 ? 4.852 16.797 -5.117 1 91.5 802 ARG B N 1
ATOM 13937 C CA . ARG B 1 802 ? 3.613 16.094 -5.438 1 91.5 802 ARG B CA 1
ATOM 13938 C C . ARG B 1 802 ? 3.32 16.141 -6.934 1 91.5 802 ARG B C 1
ATOM 13940 O O . ARG B 1 802 ? 2.822 15.18 -7.508 1 91.5 802 ARG B O 1
ATOM 13947 N N . SER B 1 803 ? 3.674 17.266 -7.527 1 90.88 803 SER B N 1
ATOM 13948 C CA . SER B 1 803 ? 3.383 17.438 -8.945 1 90.88 803 SER B CA 1
ATOM 13949 C C . SER B 1 803 ? 4.445 16.766 -9.812 1 90.88 803 SER B C 1
ATOM 13951 O O . SER B 1 803 ? 4.312 16.719 -11.039 1 90.88 803 SER B O 1
ATOM 13953 N N . GLY B 1 804 ? 5.523 16.406 -9.234 1 88.75 804 GLY B N 1
ATOM 13954 C CA . GLY B 1 804 ? 6.566 15.719 -9.977 1 88.75 804 GLY B CA 1
ATOM 13955 C C . GLY B 1 804 ? 7.543 16.672 -10.648 1 88.75 804 GLY B C 1
ATOM 13956 O O . GLY B 1 804 ? 8.414 16.234 -11.406 1 88.75 804 GLY B O 1
ATOM 13957 N N . ARG B 1 805 ? 7.43 17.875 -10.344 1 92.38 805 ARG B N 1
ATOM 13958 C CA . ARG B 1 805 ? 8.305 18.875 -10.945 1 92.38 805 ARG B CA 1
ATOM 13959 C C . ARG B 1 805 ? 9.656 18.922 -10.25 1 92.38 805 ARG B C 1
ATOM 13961 O O . ARG B 1 805 ? 10.641 19.391 -10.828 1 92.38 805 ARG B O 1
ATOM 13968 N N . LEU B 1 806 ? 9.648 18.516 -9.031 1 94.06 806 LEU B N 1
ATOM 13969 C CA . LEU B 1 806 ? 10.883 18.406 -8.266 1 94.06 806 LEU B CA 1
ATOM 13970 C C . LEU B 1 806 ? 11.305 16.953 -8.094 1 94.06 806 LEU B C 1
ATOM 13972 O O . LEU B 1 806 ? 10.539 16.141 -7.562 1 94.06 806 LEU B O 1
ATOM 13976 N N . HIS B 1 807 ? 12.508 16.672 -8.594 1 92.38 807 HIS B N 1
ATOM 13977 C CA . HIS B 1 807 ? 13.023 15.312 -8.523 1 92.38 807 HIS B CA 1
ATOM 13978 C C . HIS B 1 807 ? 14.016 15.156 -7.375 1 92.38 807 HIS B C 1
ATOM 13980 O O . HIS B 1 807 ? 15.125 15.695 -7.438 1 92.38 807 HIS B O 1
ATOM 13986 N N . VAL B 1 808 ? 13.547 14.445 -6.395 1 94.25 808 VAL B N 1
ATOM 13987 C CA . VAL B 1 808 ? 14.391 14.211 -5.227 1 94.25 808 VAL B CA 1
ATOM 13988 C C . VAL B 1 808 ? 14.469 12.719 -4.926 1 94.25 808 VAL B C 1
ATOM 13990 O O . VAL B 1 808 ? 13.672 12.195 -4.141 1 94.25 808 VAL B O 1
ATOM 13993 N N . PRO B 1 809 ? 15.469 12.062 -5.477 1 91.75 809 PRO B N 1
ATOM 13994 C CA . PRO B 1 809 ? 15.633 10.648 -5.145 1 91.75 809 PRO B CA 1
ATOM 13995 C C . PRO B 1 809 ? 16.031 10.43 -3.689 1 91.75 809 PRO B C 1
ATOM 13997 O O . PRO B 1 809 ? 16.828 11.203 -3.141 1 91.75 809 PRO B O 1
ATOM 14000 N N . TYR B 1 810 ? 15.492 9.453 -3.061 1 92.56 810 TYR B N 1
ATOM 14001 C CA . TYR B 1 810 ? 15.789 9.188 -1.656 1 92.56 810 TYR B CA 1
ATOM 14002 C C . TYR B 1 810 ? 17.078 8.398 -1.507 1 92.56 810 TYR B C 1
ATOM 14004 O O . TYR B 1 810 ? 17.172 7.254 -1.953 1 92.56 810 TYR B O 1
ATOM 14012 N N . SER B 1 811 ? 18.047 8.906 -0.922 1 89.94 811 SER B N 1
ATOM 14013 C CA . SER B 1 811 ? 19.359 8.289 -0.722 1 89.94 811 SER B CA 1
ATOM 14014 C C . SER B 1 811 ? 19.266 7.145 0.283 1 89.94 811 SER B C 1
ATOM 14016 O O . SER B 1 811 ? 18.453 7.172 1.2 1 89.94 811 SER B O 1
ATOM 14018 N N . LEU B 1 812 ? 20.219 6.219 0.187 1 89 812 LEU B N 1
ATOM 14019 C CA . LEU B 1 812 ? 20.203 5.031 1.031 1 89 812 LEU B CA 1
ATOM 14020 C C . LEU B 1 812 ? 21.219 5.156 2.166 1 89 812 LEU B C 1
ATOM 14022 O O . LEU B 1 812 ? 21.656 4.148 2.725 1 89 812 LEU B O 1
ATOM 14026 N N . GLU B 1 813 ? 21.625 6.312 2.559 1 86.75 813 GLU B N 1
ATOM 14027 C CA . GLU B 1 813 ? 22.672 6.531 3.551 1 86.75 813 GLU B CA 1
ATOM 14028 C C . GLU B 1 813 ? 22.312 5.871 4.879 1 86.75 813 GLU B C 1
ATOM 14030 O O . GLU B 1 813 ? 23.203 5.352 5.57 1 86.75 813 GLU B O 1
ATOM 14035 N N . TYR B 1 814 ? 21.094 5.84 5.285 1 89.38 814 TYR B N 1
ATOM 14036 C CA . TYR B 1 814 ? 20.703 5.297 6.582 1 89.38 814 TYR B CA 1
ATOM 14037 C C . TYR B 1 814 ? 19.75 4.129 6.422 1 89.38 814 TYR B C 1
ATOM 14039 O O . TYR B 1 814 ? 18.891 3.896 7.285 1 89.38 814 TYR B O 1
ATOM 14047 N N . VAL B 1 815 ? 19.875 3.523 5.254 1 88.12 815 VAL B N 1
ATOM 14048 C CA . VAL B 1 815 ? 19.094 2.326 4.969 1 88.12 815 VAL B CA 1
ATOM 14049 C C . VAL B 1 815 ? 20.031 1.145 4.715 1 88.12 815 VAL B C 1
ATOM 14051 O O . VAL B 1 815 ? 20.781 1.138 3.736 1 88.12 815 VAL B O 1
ATOM 14054 N N . ASP B 1 816 ? 19.969 0.223 5.555 1 85.06 816 ASP B N 1
ATOM 14055 C CA . ASP B 1 816 ? 20.859 -0.926 5.418 1 85.06 816 ASP B CA 1
ATOM 14056 C C . ASP B 1 816 ? 20.266 -1.974 4.477 1 85.06 816 ASP B C 1
ATOM 14058 O O . ASP B 1 816 ? 20.984 -2.637 3.738 1 85.06 816 ASP B O 1
ATOM 14062 N N . PHE B 1 817 ? 18.906 -2.137 4.645 1 89.62 817 PHE B N 1
ATOM 14063 C CA . PHE B 1 817 ? 18.188 -3.119 3.834 1 89.62 817 PHE B CA 1
ATOM 14064 C C . PHE B 1 817 ? 16.922 -2.512 3.236 1 89.62 817 PHE B C 1
ATOM 14066 O O . PHE B 1 817 ? 16.344 -1.587 3.809 1 89.62 817 PHE B O 1
ATOM 14073 N N . LEU B 1 818 ? 16.578 -3.045 2.123 1 91.12 818 LEU B N 1
ATOM 14074 C CA . LEU B 1 818 ? 15.367 -2.543 1.468 1 91.12 818 LEU B CA 1
ATOM 14075 C C . LEU B 1 818 ? 14.141 -2.795 2.332 1 91.12 818 LEU B C 1
ATOM 14077 O O . LEU B 1 818 ? 13.828 -3.941 2.66 1 91.12 818 LEU B O 1
ATOM 14081 N N . PRO B 1 819 ? 13.508 -1.691 2.775 1 90.38 819 PRO B N 1
ATOM 14082 C CA . PRO B 1 819 ? 12.273 -1.909 3.523 1 90.38 819 PRO B CA 1
ATOM 14083 C C . PRO B 1 819 ? 11.141 -2.449 2.648 1 90.38 819 PRO B C 1
ATOM 14085 O O . PRO B 1 819 ? 10.82 -1.86 1.612 1 90.38 819 PRO B O 1
ATOM 14088 N N . LEU B 1 820 ? 10.602 -3.521 2.9 1 91.88 820 LEU B N 1
ATOM 14089 C CA . LEU B 1 820 ? 9.508 -4.117 2.143 1 91.88 820 LEU B CA 1
ATOM 14090 C C . LEU B 1 820 ? 8.164 -3.693 2.715 1 91.88 820 LEU B C 1
ATOM 14092 O O . LEU B 1 820 ? 7.406 -4.531 3.219 1 91.88 820 LEU B O 1
ATOM 14096 N N . LEU B 1 821 ? 7.926 -2.426 2.711 1 92.31 821 LEU B N 1
ATOM 14097 C CA . LEU B 1 821 ? 6.75 -1.744 3.246 1 92.31 821 LEU B CA 1
ATOM 14098 C C . LEU B 1 821 ? 6.043 -0.943 2.158 1 92.31 821 LEU B C 1
ATOM 14100 O O . LEU B 1 821 ? 6.527 -0.864 1.026 1 92.31 821 LEU B O 1
ATOM 14104 N N . ASP B 1 822 ? 4.824 -0.435 2.488 1 91.44 822 ASP B N 1
ATOM 14105 C CA . ASP B 1 822 ? 4.137 0.504 1.607 1 91.44 822 ASP B CA 1
ATOM 14106 C C . ASP B 1 822 ? 4.551 1.942 1.908 1 91.44 822 ASP B C 1
ATOM 14108 O O . ASP B 1 822 ? 4.02 2.57 2.826 1 91.44 822 ASP B O 1
ATOM 14112 N N . LEU B 1 823 ? 5.461 2.49 1.102 1 92.56 823 LEU B N 1
ATOM 14113 C CA . LEU B 1 823 ? 6.008 3.816 1.378 1 92.56 823 LEU B CA 1
ATOM 14114 C C . LEU B 1 823 ? 5.414 4.855 0.432 1 92.56 823 LEU B C 1
ATOM 14116 O O . LEU B 1 823 ? 5.781 6.031 0.486 1 92.56 823 LEU B O 1
ATOM 14120 N N . ARG B 1 824 ? 4.453 4.484 -0.361 1 89.62 824 ARG B N 1
ATOM 14121 C CA . ARG B 1 824 ? 3.875 5.379 -1.359 1 89.62 824 ARG B CA 1
ATOM 14122 C C . ARG B 1 824 ? 3.189 6.57 -0.698 1 89.62 824 ARG B C 1
ATOM 14124 O O . ARG B 1 824 ? 3.404 7.715 -1.097 1 89.62 824 ARG B O 1
ATOM 14131 N N . PRO B 1 825 ? 2.371 6.289 0.382 1 90 825 PRO B N 1
ATOM 14132 C CA . PRO B 1 825 ? 1.7 7.434 1.008 1 90 825 PRO B CA 1
ATOM 14133 C C . PRO B 1 825 ? 2.676 8.383 1.703 1 90 825 PRO B C 1
ATOM 14135 O O . PRO B 1 825 ? 2.32 9.523 2.006 1 90 825 PRO B O 1
ATOM 14138 N N . PHE B 1 826 ? 3.922 7.996 1.952 1 93.69 826 PHE B N 1
ATOM 14139 C CA . PHE B 1 826 ? 4.891 8.789 2.697 1 93.69 826 PHE B CA 1
ATOM 14140 C C . PHE B 1 826 ? 5.945 9.375 1.764 1 93.69 826 PHE B C 1
ATOM 14142 O O . PHE B 1 826 ? 6.961 9.898 2.219 1 93.69 826 PHE B O 1
ATOM 14149 N N . SER B 1 827 ? 5.699 9.289 0.517 1 93.75 827 SER B N 1
ATOM 14150 C CA . SER B 1 827 ? 6.68 9.703 -0.483 1 93.75 827 SER B CA 1
ATOM 14151 C C . SER B 1 827 ? 7.047 11.172 -0.324 1 93.75 827 SER B C 1
ATOM 14153 O O . SER B 1 827 ? 8.227 11.531 -0.36 1 93.75 827 SER B O 1
ATOM 14155 N N . CYS B 1 828 ? 6.082 12.016 -0.109 1 94.19 828 CYS B N 1
ATOM 14156 C CA . CYS B 1 828 ? 6.332 13.453 0.002 1 94.19 828 CYS B CA 1
ATOM 14157 C C . CYS B 1 828 ? 7.145 13.766 1.254 1 94.19 828 CYS B C 1
ATOM 14159 O O . CYS B 1 828 ? 8.102 14.539 1.201 1 94.19 828 CYS B O 1
ATOM 14161 N N . GLU B 1 829 ? 6.777 13.18 2.379 1 95.12 829 GLU B N 1
ATOM 14162 C CA . GLU B 1 829 ? 7.469 13.406 3.646 1 95.12 829 GLU B CA 1
ATOM 14163 C C . GLU B 1 829 ? 8.922 12.945 3.576 1 95.12 829 GLU B C 1
ATOM 14165 O O . GLU B 1 829 ? 9.828 13.648 4.023 1 95.12 829 GLU B O 1
ATOM 14170 N N . LEU B 1 830 ? 9.102 11.789 2.998 1 95.88 830 LEU B N 1
ATOM 14171 C CA . LEU B 1 830 ? 10.445 11.227 2.916 1 95.88 830 LEU B CA 1
ATOM 14172 C C . LEU B 1 830 ? 11.32 12.047 1.971 1 95.88 830 LEU B C 1
ATOM 14174 O O . LEU B 1 830 ? 12.469 12.352 2.291 1 95.88 830 LEU B O 1
ATOM 14178 N N . ARG B 1 831 ? 10.789 12.367 0.865 1 96 831 ARG B N 1
ATOM 14179 C CA . ARG B 1 831 ? 11.555 13.133 -0.113 1 96 831 ARG B CA 1
ATOM 14180 C C . ARG B 1 831 ? 11.867 14.531 0.408 1 96 831 ARG B C 1
ATOM 14182 O O . ARG B 1 831 ? 12.938 15.078 0.139 1 96 831 ARG B O 1
ATOM 14189 N N . LEU B 1 832 ? 10.922 15.094 1.106 1 96.75 832 LEU B N 1
ATOM 14190 C CA . LEU B 1 832 ? 11.172 16.391 1.715 1 96.75 832 LEU B CA 1
ATOM 14191 C C . LEU B 1 832 ? 12.289 16.297 2.752 1 96.75 832 LEU B C 1
ATOM 14193 O O . LEU B 1 832 ? 13.148 17.172 2.824 1 96.75 832 LEU B O 1
ATOM 14197 N N . SER B 1 833 ? 12.281 15.312 3.58 1 96.31 833 SER B N 1
ATOM 14198 C CA . SER B 1 833 ? 13.297 15.125 4.613 1 96.31 833 SER B CA 1
ATOM 14199 C C . SER B 1 833 ? 14.688 14.992 4.004 1 96.31 833 SER B C 1
ATOM 14201 O O . SER B 1 833 ? 15.641 15.602 4.484 1 96.31 833 SER B O 1
ATOM 14203 N N . VAL B 1 834 ? 14.812 14.211 2.986 1 96.12 834 VAL B N 1
ATOM 14204 C CA . VAL B 1 834 ? 16.109 14 2.373 1 96.12 834 VAL B CA 1
ATOM 14205 C C . VAL B 1 834 ? 16.562 15.266 1.652 1 96.12 834 VAL B C 1
ATOM 14207 O O . VAL B 1 834 ? 17.75 15.594 1.626 1 96.12 834 VAL B O 1
ATOM 14210 N N . LEU B 1 835 ? 15.602 15.914 1.007 1 96.5 835 LEU B N 1
ATOM 14211 C CA . LEU B 1 835 ? 15.93 17.188 0.375 1 96.5 835 LEU B CA 1
ATOM 14212 C C . LEU B 1 835 ? 16.547 18.156 1.386 1 96.5 835 LEU B C 1
ATOM 14214 O O . LEU B 1 835 ? 17.562 18.781 1.109 1 96.5 835 LEU B O 1
ATOM 14218 N N . LEU B 1 836 ? 15.93 18.297 2.543 1 97.38 836 LEU B N 1
ATOM 14219 C CA . LEU B 1 836 ? 16.422 19.203 3.582 1 97.38 836 LEU B CA 1
ATOM 14220 C C . LEU B 1 836 ? 17.781 18.734 4.102 1 97.38 836 LEU B C 1
ATOM 14222 O O . LEU B 1 836 ? 18.641 19.547 4.449 1 97.38 836 LEU B O 1
ATOM 14226 N N . LEU B 1 837 ? 17.906 17.422 4.195 1 96.06 837 LEU B N 1
ATOM 14227 C CA . LEU B 1 837 ? 19.219 16.875 4.574 1 96.06 837 LEU B CA 1
ATOM 14228 C C . LEU B 1 837 ? 20.297 17.344 3.604 1 96.06 837 LEU B C 1
ATOM 14230 O O . LEU B 1 837 ? 21.375 17.781 4.023 1 96.06 837 LEU B O 1
ATOM 14234 N N . ARG B 1 838 ? 19.953 17.266 2.354 1 96 838 ARG B N 1
ATOM 14235 C CA . ARG B 1 838 ? 20.922 17.672 1.338 1 96 838 ARG B CA 1
ATOM 14236 C C . ARG B 1 838 ? 21.188 19.172 1.408 1 96 838 ARG B C 1
ATOM 14238 O O . ARG B 1 838 ? 22.328 19.609 1.2 1 96 838 ARG B O 1
ATOM 14245 N N . VAL B 1 839 ? 20.188 19.891 1.613 1 96.25 839 VAL B N 1
ATOM 14246 C CA . VAL B 1 839 ? 20.312 21.344 1.734 1 96.25 839 VAL B CA 1
ATOM 14247 C C . VAL B 1 839 ? 21.266 21.688 2.887 1 96.25 839 VAL B C 1
ATOM 14249 O O . VAL B 1 839 ? 22.156 22.5 2.738 1 96.25 839 VAL B O 1
ATOM 14252 N N . LEU B 1 840 ? 21.047 21.078 3.984 1 95.69 840 LEU B N 1
ATOM 14253 C CA . LEU B 1 840 ? 21.859 21.375 5.16 1 95.69 840 LEU B CA 1
ATOM 14254 C C . LEU B 1 840 ? 23.266 20.812 5.02 1 95.69 840 LEU B C 1
ATOM 14256 O O . LEU B 1 840 ? 24.219 21.375 5.566 1 95.69 840 LEU B O 1
ATOM 14260 N N . GLN B 1 841 ? 23.406 19.703 4.324 1 94.19 841 GLN B N 1
ATOM 14261 C CA . GLN B 1 841 ? 24.734 19.188 4.023 1 94.19 841 GLN B CA 1
ATOM 14262 C C . GLN B 1 841 ? 25.531 20.188 3.195 1 94.19 841 GLN B C 1
ATOM 14264 O O . GLN B 1 841 ? 26.734 20.375 3.426 1 94.19 841 GLN B O 1
ATOM 14269 N N . LEU B 1 842 ? 24.812 20.719 2.258 1 94.31 842 LEU B N 1
ATOM 14270 C CA . LEU B 1 842 ? 25.469 21.734 1.442 1 94.31 842 LEU B CA 1
ATOM 14271 C C . LEU B 1 842 ? 25.797 22.969 2.273 1 94.31 842 LEU B C 1
ATOM 14273 O O . LEU B 1 842 ? 26.891 23.531 2.154 1 94.31 842 LEU B O 1
ATOM 14277 N N . LEU B 1 843 ? 24.875 23.422 3.09 1 93.62 843 LEU B N 1
ATOM 14278 C CA . LEU B 1 843 ? 25.062 24.625 3.902 1 93.62 843 LEU B CA 1
ATOM 14279 C C . LEU B 1 843 ? 26.172 24.422 4.922 1 93.62 843 LEU B C 1
ATOM 14281 O O . LEU B 1 843 ? 26.922 25.359 5.223 1 93.62 843 LEU B O 1
ATOM 14285 N N . CYS B 1 844 ? 26.297 23.25 5.473 1 91.69 844 CYS B N 1
ATOM 14286 C CA . CYS B 1 844 ? 27.312 22.953 6.48 1 91.69 844 CYS B CA 1
ATOM 14287 C C . CYS B 1 844 ? 28.641 22.562 5.828 1 91.69 844 CYS B C 1
ATOM 14289 O O . CYS B 1 844 ? 29.656 22.422 6.512 1 91.69 844 CYS B O 1
ATOM 14291 N N . GLY B 1 845 ? 28.625 22.406 4.59 1 89.56 845 GLY B N 1
ATOM 14292 C CA . GLY B 1 845 ? 29.812 22 3.879 1 89.56 845 GLY B CA 1
ATOM 14293 C C . GLY B 1 845 ? 30.953 23.016 3.98 1 89.56 845 GLY B C 1
ATOM 14294 O O . GLY B 1 845 ? 30.75 24.125 4.473 1 89.56 845 GLY B O 1
ATOM 14295 N N . SER B 1 846 ? 32.094 22.672 3.51 1 87.44 846 SER B N 1
ATOM 14296 C CA . SER B 1 846 ? 33.312 23.469 3.648 1 87.44 846 SER B CA 1
ATOM 14297 C C . SER B 1 846 ? 33.188 24.797 2.922 1 87.44 846 SER B C 1
ATOM 14299 O O . SER B 1 846 ? 33.75 25.812 3.359 1 87.44 846 SER B O 1
ATOM 14301 N N . SER B 1 847 ? 32.375 24.797 1.903 1 85.06 847 SER B N 1
ATOM 14302 C CA . SER B 1 847 ? 32.25 26 1.094 1 85.06 847 SER B CA 1
ATOM 14303 C C . SER B 1 847 ? 31.328 27.016 1.751 1 85.06 847 SER B C 1
ATOM 14305 O O . SER B 1 847 ? 31.359 28.203 1.422 1 85.06 847 SER B O 1
ATOM 14307 N N . CYS B 1 848 ? 30.406 26.578 2.629 1 86.31 848 CYS B N 1
ATOM 14308 C CA . CYS B 1 848 ? 29.375 27.469 3.135 1 86.31 848 CYS B CA 1
ATOM 14309 C C . CYS B 1 848 ? 29.422 27.562 4.656 1 86.31 848 CYS B C 1
ATOM 14311 O O . CYS B 1 848 ? 28.719 28.375 5.258 1 86.31 848 CYS B O 1
ATOM 14313 N N . LYS B 1 849 ? 30.266 26.844 5.281 1 82.69 849 LYS B N 1
ATOM 14314 C CA . LYS B 1 849 ? 30.25 26.719 6.734 1 82.69 849 LYS B CA 1
ATOM 14315 C C . LYS B 1 849 ? 30.5 28.062 7.41 1 82.69 849 LYS B C 1
ATOM 14317 O O . LYS B 1 849 ? 30.016 28.297 8.523 1 82.69 849 LYS B O 1
ATOM 14322 N N . ASP B 1 850 ? 31.141 28.953 6.723 1 83.19 850 ASP B N 1
ATOM 14323 C CA . ASP B 1 850 ? 31.516 30.219 7.34 1 83.19 850 ASP B CA 1
ATOM 14324 C C . ASP B 1 850 ? 30.5 31.312 6.988 1 83.19 850 ASP B C 1
ATOM 14326 O O . ASP B 1 850 ? 30.672 32.469 7.359 1 83.19 850 ASP B O 1
ATOM 14330 N N . TRP B 1 851 ? 29.406 30.938 6.43 1 82.75 851 TRP B N 1
ATOM 14331 C CA . TRP B 1 851 ? 28.391 31.891 6.008 1 82.75 851 TRP B CA 1
ATOM 14332 C C . TRP B 1 851 ? 27.641 32.469 7.215 1 82.75 851 TRP B C 1
ATOM 14334 O O . TRP B 1 851 ? 27.125 33.562 7.164 1 82.75 851 TRP B O 1
ATOM 14344 N N . LEU B 1 852 ? 27.516 31.656 8.297 1 84.81 852 LEU B N 1
ATOM 14345 C CA . LEU B 1 852 ? 26.609 32.031 9.375 1 84.81 852 LEU B CA 1
ATOM 14346 C C . LEU B 1 852 ? 27.344 32.125 10.711 1 84.81 852 LEU B C 1
ATOM 14348 O O . LEU B 1 852 ? 28.312 31.375 10.93 1 84.81 852 LEU B O 1
ATOM 14352 N N . SER B 1 853 ? 26.891 33.031 11.531 1 82.94 853 SER B N 1
ATOM 14353 C CA . SER B 1 853 ? 27.391 33.125 12.898 1 82.94 853 SER B CA 1
ATOM 14354 C C . SER B 1 853 ? 26.734 32.062 13.797 1 82.94 853 SER B C 1
ATOM 14356 O O . SER B 1 853 ? 25.859 31.328 13.352 1 82.94 853 SER B O 1
ATOM 14358 N N . GLY B 1 854 ? 27.172 31.938 14.984 1 81.81 854 GLY B N 1
ATOM 14359 C CA . GLY B 1 854 ? 26.594 30.984 15.922 1 81.81 854 GLY B CA 1
ATOM 14360 C C . GLY B 1 854 ? 25.078 31.125 16.047 1 81.81 854 GLY B C 1
ATOM 14361 O O . GLY B 1 854 ? 24.359 30.125 16.078 1 81.81 854 GLY B O 1
ATOM 14362 N N . GLN B 1 855 ? 24.625 32.438 16.078 1 80.19 855 GLN B N 1
ATOM 14363 C CA . GLN B 1 855 ? 23.188 32.688 16.172 1 80.19 855 GLN B CA 1
ATOM 14364 C C . GLN B 1 855 ? 22.484 32.281 14.875 1 80.19 855 GLN B C 1
ATOM 14366 O O . GLN B 1 855 ? 21.328 31.859 14.906 1 80.19 855 GLN B O 1
ATOM 14371 N N . GLY B 1 856 ? 23.219 32.5 13.812 1 84.31 856 GLY B N 1
ATOM 14372 C CA . GLY B 1 856 ? 22.656 32.094 12.531 1 84.31 856 GLY B CA 1
ATOM 14373 C C . GLY B 1 856 ? 22.422 30.594 12.43 1 84.31 856 GLY B C 1
ATOM 14374 O O . GLY B 1 856 ? 21.391 30.156 11.922 1 84.31 856 GLY B O 1
ATOM 14375 N N . TRP B 1 857 ? 23.359 29.891 13.016 1 89.56 857 TRP B N 1
ATOM 14376 C CA . TRP B 1 857 ? 23.234 28.438 13 1 89.56 857 TRP B CA 1
ATOM 14377 C C . TRP B 1 857 ? 22.109 27.984 13.922 1 89.56 857 TRP B C 1
ATOM 14379 O O . TRP B 1 857 ? 21.391 27.031 13.609 1 89.56 857 TRP B O 1
ATOM 14389 N N . ALA B 1 858 ? 21.984 28.688 15.039 1 88.25 858 ALA B N 1
ATOM 14390 C CA . ALA B 1 858 ? 20.891 28.359 15.945 1 88.25 858 ALA B CA 1
ATOM 14391 C C . ALA B 1 858 ? 19.531 28.609 15.289 1 88.25 858 ALA B C 1
ATOM 14393 O O . ALA B 1 858 ? 18.594 27.844 15.5 1 88.25 858 ALA B O 1
ATOM 14394 N N . HIS B 1 859 ? 19.484 29.625 14.477 1 88.06 859 HIS B N 1
ATOM 14395 C CA . HIS B 1 859 ? 18.25 29.953 13.773 1 88.06 859 HIS B CA 1
ATOM 14396 C C . HIS B 1 859 ? 17.938 28.906 12.711 1 88.06 859 HIS B C 1
ATOM 14398 O O . HIS B 1 859 ? 16.797 28.469 12.594 1 88.06 859 HIS B O 1
ATOM 14404 N N . VAL B 1 860 ? 18.953 28.562 11.992 1 92.62 860 VAL B N 1
ATOM 14405 C CA . VAL B 1 860 ? 18.781 27.547 10.961 1 92.62 860 VAL B CA 1
ATOM 14406 C C . VAL B 1 860 ? 18.328 26.234 11.602 1 92.62 860 VAL B C 1
ATOM 14408 O O . VAL B 1 860 ? 17.469 25.531 11.062 1 92.62 860 VAL B O 1
ATOM 14411 N N . GLY B 1 861 ? 18.938 25.906 12.703 1 93.5 861 GLY B N 1
ATOM 14412 C CA . GLY B 1 861 ? 18.531 24.719 13.438 1 93.5 861 GLY B CA 1
ATOM 14413 C C . GLY B 1 861 ? 17.078 24.766 13.867 1 93.5 861 GLY B C 1
ATOM 14414 O O . GLY B 1 861 ? 16.375 23.75 13.812 1 93.5 861 GLY B O 1
ATOM 14415 N N . LEU B 1 862 ? 16.641 25.875 14.266 1 92.88 862 LEU B N 1
ATOM 14416 C CA . LEU B 1 862 ? 15.242 26.047 14.672 1 92.88 862 LEU B CA 1
ATOM 14417 C C . LEU B 1 862 ? 14.305 25.859 13.492 1 92.88 862 LEU B C 1
ATOM 14419 O O . LEU B 1 862 ? 13.242 25.234 13.633 1 92.88 862 LEU B O 1
ATOM 14423 N N . LEU B 1 863 ? 14.695 26.422 12.352 1 94.62 863 LEU B N 1
ATOM 14424 C CA . LEU B 1 863 ? 13.875 26.281 11.156 1 94.62 863 LEU B CA 1
ATOM 14425 C C . LEU B 1 863 ? 13.805 24.828 10.711 1 94.62 863 LEU B C 1
ATOM 14427 O O . LEU B 1 863 ? 12.734 24.344 10.305 1 94.62 863 LEU B O 1
ATOM 14431 N N . TYR B 1 864 ? 14.953 24.156 10.797 1 97 864 TYR B N 1
ATOM 14432 C CA . TYR B 1 864 ? 14.977 22.734 10.445 1 97 864 TYR B CA 1
ATOM 14433 C C . TYR B 1 864 ? 14.109 21.922 11.398 1 97 864 TYR B C 1
ATOM 14435 O O . TYR B 1 864 ? 13.359 21.047 10.969 1 97 864 TYR B O 1
ATOM 14443 N N . ALA B 1 865 ? 14.203 22.203 12.633 1 96.31 865 ALA B N 1
ATOM 14444 C CA . ALA B 1 865 ? 13.391 21.516 13.625 1 96.31 865 ALA B CA 1
ATOM 14445 C C . ALA B 1 865 ? 11.898 21.75 13.375 1 96.31 865 ALA B C 1
ATOM 14447 O O . ALA B 1 865 ? 11.086 20.844 13.547 1 96.31 865 ALA B O 1
ATOM 14448 N N . SER B 1 866 ? 11.586 22.938 13.008 1 95.06 866 SER B N 1
ATOM 14449 C CA . SER B 1 866 ? 10.188 23.25 12.703 1 95.06 866 SER B CA 1
ATOM 14450 C C . SER B 1 866 ? 9.688 22.438 11.516 1 95.06 866 SER B C 1
ATOM 14452 O O . SER B 1 866 ? 8.539 22 11.508 1 95.06 866 SER B O 1
ATOM 14454 N N . ALA B 1 867 ? 10.508 22.328 10.531 1 96.94 867 ALA B N 1
ATOM 14455 C CA . ALA B 1 867 ? 10.148 21.516 9.367 1 96.94 867 ALA B CA 1
ATOM 14456 C C . ALA B 1 867 ? 9.898 20.078 9.773 1 96.94 867 ALA B C 1
ATOM 14458 O O . ALA B 1 867 ? 8.945 19.438 9.305 1 96.94 867 ALA B O 1
ATOM 14459 N N . MET B 1 868 ? 10.727 19.5 10.625 1 96.94 868 MET B N 1
ATOM 14460 C CA . MET B 1 868 ? 10.586 18.125 11.086 1 96.94 868 MET B CA 1
ATOM 14461 C C . MET B 1 868 ? 9.281 17.938 11.867 1 96.94 868 MET B C 1
ATOM 14463 O O . MET B 1 868 ? 8.609 16.922 11.727 1 96.94 868 MET B O 1
ATOM 14467 N N . ARG B 1 869 ? 8.953 18.906 12.633 1 94.56 869 ARG B N 1
ATOM 14468 C CA . ARG B 1 869 ? 7.719 18.828 13.398 1 94.56 869 ARG B CA 1
ATOM 14469 C C . ARG B 1 869 ? 6.5 18.812 12.484 1 94.56 869 ARG B C 1
ATOM 14471 O O . ARG B 1 869 ? 5.516 18.125 12.766 1 94.56 869 ARG B O 1
ATOM 14478 N N . GLU B 1 870 ? 6.617 19.562 11.438 1 93.88 870 GLU B N 1
ATOM 14479 C CA . GLU B 1 870 ? 5.527 19.547 10.469 1 93.88 870 GLU B CA 1
ATOM 14480 C C . GLU B 1 870 ? 5.367 18.172 9.828 1 93.88 870 GLU B C 1
ATOM 14482 O O . GLU B 1 870 ? 4.25 17.719 9.578 1 93.88 870 GLU B O 1
ATOM 14487 N N . ILE B 1 871 ? 6.477 17.578 9.539 1 95.81 871 ILE B N 1
ATOM 14488 C CA . ILE B 1 871 ? 6.434 16.25 8.953 1 95.81 871 ILE B CA 1
ATOM 14489 C C . ILE B 1 871 ? 5.836 15.258 9.953 1 95.81 871 ILE B C 1
ATOM 14491 O O . ILE B 1 871 ? 5.008 14.422 9.594 1 95.81 871 ILE B O 1
ATOM 14495 N N . ILE B 1 872 ? 6.207 15.328 11.188 1 94.94 872 ILE B N 1
ATOM 14496 C CA . ILE B 1 872 ? 5.711 14.438 12.234 1 94.94 872 ILE B CA 1
ATOM 14497 C C . ILE B 1 872 ? 4.203 14.609 12.391 1 94.94 872 ILE B C 1
ATOM 14499 O O . ILE B 1 872 ? 3.477 13.633 12.586 1 94.94 872 ILE B O 1
ATOM 14503 N N . ASP B 1 873 ? 3.717 15.797 12.266 1 91.81 873 ASP B N 1
ATOM 14504 C CA . ASP B 1 873 ? 2.283 16.062 12.352 1 91.81 873 ASP B CA 1
ATOM 14505 C C . ASP B 1 873 ? 1.535 15.391 11.203 1 91.81 873 ASP B C 1
ATOM 14507 O O . ASP B 1 873 ? 0.435 14.867 11.391 1 91.81 873 ASP B O 1
ATOM 14511 N N . SER B 1 874 ? 2.141 15.5 10.086 1 92.12 874 SER B N 1
ATOM 14512 C CA . SER B 1 874 ? 1.55 14.828 8.938 1 92.12 874 SER B CA 1
ATOM 14513 C C . SER B 1 874 ? 1.468 13.32 9.148 1 92.12 874 SER B C 1
ATOM 14515 O O . SER B 1 874 ? 0.491 12.688 8.758 1 92.12 874 SER B O 1
ATOM 14517 N N . LEU B 1 875 ? 2.51 12.727 9.789 1 92.44 875 LEU B N 1
ATOM 14518 C CA . LEU B 1 875 ? 2.551 11.297 10.07 1 92.44 875 LEU B CA 1
ATOM 14519 C C . LEU B 1 875 ? 1.462 10.906 11.062 1 92.44 875 LEU B C 1
ATOM 14521 O O . LEU B 1 875 ? 0.823 9.859 10.906 1 92.44 875 LEU B O 1
ATOM 14525 N N . ARG B 1 876 ? 1.238 11.711 12.039 1 86.31 876 ARG B N 1
ATOM 14526 C CA . ARG B 1 876 ? 0.214 11.453 13.047 1 86.31 876 ARG B CA 1
ATOM 14527 C C . ARG B 1 876 ? -1.175 11.414 12.414 1 86.31 876 ARG B C 1
ATOM 14529 O O . ARG B 1 876 ? -2.021 10.617 12.82 1 86.31 876 ARG B O 1
ATOM 14536 N N . GLY B 1 877 ? -1.371 12.188 11.422 1 83.94 877 GLY B N 1
ATOM 14537 C CA . GLY B 1 877 ? -2.648 12.219 10.734 1 83.94 877 GLY B CA 1
ATOM 14538 C C . GLY B 1 877 ? -2.934 10.953 9.945 1 83.94 877 GLY B C 1
ATOM 14539 O O . GLY B 1 877 ? -4.094 10.57 9.773 1 83.94 877 GLY B O 1
ATOM 14540 N N . LYS B 1 878 ? -1.922 10.352 9.492 1 84.81 878 LYS B N 1
ATOM 14541 C CA . LYS B 1 878 ? -2.094 9.164 8.664 1 84.81 878 LYS B CA 1
ATOM 14542 C C . LYS B 1 878 ? -2.381 7.938 9.531 1 84.81 878 LYS B C 1
ATOM 14544 O O . LYS B 1 878 ? -2.873 6.922 9.031 1 84.81 878 LYS B O 1
ATOM 14549 N N . LEU B 1 879 ? -2.033 7.871 10.773 1 80 879 LEU B N 1
ATOM 14550 C CA . LEU B 1 879 ? -2.285 6.754 11.68 1 80 879 LEU B CA 1
ATOM 14551 C C . LEU B 1 879 ? -3.719 6.793 12.203 1 80 879 LEU B C 1
ATOM 14553 O O . LEU B 1 879 ? -4.25 5.77 12.641 1 80 879 LEU B O 1
ATOM 14557 N N . LEU B 1 880 ? -4.41 7.902 12.055 1 66.06 880 LEU B N 1
ATOM 14558 C CA . LEU B 1 880 ? -5.766 8.023 12.578 1 66.06 880 LEU B CA 1
ATOM 14559 C C . LEU B 1 880 ? -6.758 7.293 11.68 1 66.06 880 LEU B C 1
ATOM 14561 O O . LEU B 1 880 ? -6.641 7.332 10.453 1 66.06 880 LEU B O 1
ATOM 14565 N N . PRO B 1 881 ? -7.492 6.266 12.266 1 61.31 881 PRO B N 1
ATOM 14566 C CA . PRO B 1 881 ? -8.453 5.441 11.531 1 61.31 881 PRO B CA 1
ATOM 14567 C C . PRO B 1 881 ? -9.414 6.273 10.68 1 61.31 881 PRO B C 1
ATOM 14569 O O . PRO B 1 881 ? -9.797 7.379 11.078 1 61.31 881 PRO B O 1
ATOM 14572 N N . SER B 1 882 ? -9.234 6 9.383 1 55.41 882 SER B N 1
ATOM 14573 C CA . SER B 1 882 ? -10.227 6.66 8.547 1 55.41 882 SER B CA 1
ATOM 14574 C C . SER B 1 882 ? -11.641 6.328 9.016 1 55.41 882 SER B C 1
ATOM 14576 O O . SER B 1 882 ? -11.891 5.238 9.539 1 55.41 882 SER B O 1
ATOM 14578 N N . SER B 1 883 ? -12.336 7.25 9.461 1 54.16 883 SER B N 1
ATOM 14579 C CA . SER B 1 883 ? -13.734 7.137 9.883 1 54.16 883 SER B CA 1
ATOM 14580 C C . SER B 1 883 ? -14.492 6.141 9.008 1 54.16 883 SER B C 1
ATOM 14582 O O . SER B 1 883 ? -15.711 6.031 9.109 1 54.16 883 SER B O 1
ATOM 14584 N N . SER B 1 884 ? -13.859 5.578 8.141 1 50.91 884 SER B N 1
ATOM 14585 C CA . SER B 1 884 ? -14.773 4.809 7.297 1 50.91 884 SER B CA 1
ATOM 14586 C C . SER B 1 884 ? -15.203 3.52 7.984 1 50.91 884 SER B C 1
ATOM 14588 O O . SER B 1 884 ? -14.492 3.002 8.852 1 50.91 884 SER B O 1
ATOM 14590 N N . ASN B 1 885 ? -16.484 3.174 7.883 1 54.22 885 ASN B N 1
ATOM 14591 C CA . ASN B 1 885 ? -17.359 2.1 8.328 1 54.22 885 ASN B CA 1
ATOM 14592 C C . ASN B 1 885 ? -16.781 0.727 8.008 1 54.22 885 ASN B C 1
ATOM 14594 O O . ASN B 1 885 ? -17.484 -0.159 7.531 1 54.22 885 ASN B O 1
ATOM 14598 N N . LYS B 1 886 ? -15.531 0.734 8.086 1 58.25 886 LYS B N 1
ATOM 14599 C CA . LYS B 1 886 ? -15.062 -0.593 7.703 1 58.25 886 LYS B CA 1
ATOM 14600 C C . LYS B 1 886 ? -15 -1.523 8.914 1 58.25 886 LYS B C 1
ATOM 14602 O O . LYS B 1 886 ? -15.031 -1.066 10.055 1 58.25 886 LYS B O 1
ATOM 14607 N N . ASP B 1 887 ? -14.992 -2.801 8.703 1 67.19 887 ASP B N 1
ATOM 14608 C CA . ASP B 1 887 ? -14.961 -3.867 9.695 1 67.19 887 ASP B CA 1
ATOM 14609 C C . ASP B 1 887 ? -13.766 -3.705 10.641 1 67.19 887 ASP B C 1
ATOM 14611 O O . ASP B 1 887 ? -12.672 -3.357 10.203 1 67.19 887 ASP B O 1
ATOM 14615 N N . PRO B 1 888 ? -14 -3.73 11.898 1 64.94 888 PRO B N 1
ATOM 14616 C CA . PRO B 1 888 ? -12.984 -3.488 12.93 1 64.94 888 PRO B CA 1
ATOM 14617 C C . PRO B 1 888 ? -11.734 -4.34 12.734 1 64.94 888 PRO B C 1
ATOM 14619 O O . PRO B 1 888 ? -10.625 -3.889 13.031 1 64.94 888 PRO B O 1
ATOM 14622 N N . LYS B 1 889 ? -11.992 -5.418 12.211 1 66.88 889 LYS B N 1
ATOM 14623 C CA . LYS B 1 889 ? -10.836 -6.293 12.031 1 66.88 889 LYS B CA 1
ATOM 14624 C C . LYS B 1 889 ? -9.953 -5.816 10.883 1 66.88 889 LYS B C 1
ATOM 14626 O O . LYS B 1 889 ? -8.727 -5.824 10.984 1 66.88 889 LYS B O 1
ATOM 14631 N N . GLU B 1 890 ? -10.492 -5.457 9.883 1 66.69 890 GLU B N 1
ATOM 14632 C CA . GLU B 1 890 ? -9.758 -4.949 8.734 1 66.69 890 GLU B CA 1
ATOM 14633 C C . GLU B 1 890 ? -9.102 -3.607 9.039 1 66.69 890 GLU B C 1
ATOM 14635 O O . GLU B 1 890 ? -8.008 -3.318 8.547 1 66.69 890 GLU B O 1
ATOM 14640 N N . GLU B 1 891 ? -9.758 -3.029 9.992 1 64.94 891 GLU B N 1
ATOM 14641 C CA . GLU B 1 891 ? -9.227 -1.726 10.383 1 64.94 891 GLU B CA 1
ATOM 14642 C C . GLU B 1 891 ? -7.996 -1.874 11.266 1 64.94 891 GLU B C 1
ATOM 14644 O O . GLU B 1 891 ? -7.035 -1.115 11.141 1 64.94 891 GLU B O 1
ATOM 14649 N N . ARG B 1 892 ? -8.078 -2.842 12.125 1 66.56 892 ARG B N 1
ATOM 14650 C CA . ARG B 1 892 ? -6.941 -3.07 13.008 1 66.56 892 ARG B CA 1
ATOM 14651 C C . ARG B 1 892 ? -5.719 -3.525 12.219 1 66.56 892 ARG B C 1
ATOM 14653 O O . ARG B 1 892 ? -4.602 -3.08 12.484 1 66.56 892 ARG B O 1
ATOM 14660 N N . ALA B 1 893 ? -6.016 -4.23 11.289 1 66.88 893 ALA B N 1
ATOM 14661 C CA . ALA B 1 893 ? -4.914 -4.719 10.469 1 66.88 893 ALA B CA 1
ATOM 14662 C C . ALA B 1 893 ? -4.309 -3.594 9.633 1 66.88 893 ALA B C 1
ATOM 14664 O O . ALA B 1 893 ? -3.088 -3.506 9.492 1 66.88 893 ALA B O 1
ATOM 14665 N N . ALA B 1 894 ? -5.141 -2.869 9.195 1 71.38 894 ALA B N 1
ATOM 14666 C CA . ALA B 1 894 ? -4.68 -1.738 8.398 1 71.38 894 ALA B CA 1
ATOM 14667 C C . ALA B 1 894 ? -3.889 -0.751 9.25 1 71.38 894 ALA B C 1
ATOM 14669 O O . ALA B 1 894 ? -2.871 -0.214 8.805 1 71.38 894 ALA B O 1
ATOM 14670 N N . THR B 1 895 ? -4.285 -0.752 10.352 1 71.5 895 THR B N 1
ATOM 14671 C CA . THR B 1 895 ? -3.619 0.183 11.25 1 71.5 895 THR B CA 1
ATOM 14672 C C . THR B 1 895 ? -2.266 -0.366 11.695 1 71.5 895 THR B C 1
ATOM 14674 O O . THR B 1 895 ? -1.305 0.389 11.852 1 71.5 895 THR B O 1
ATOM 14677 N N . THR B 1 896 ? -2.234 -1.578 11.844 1 73.5 896 THR B N 1
ATOM 14678 C CA . THR B 1 896 ? -0.968 -2.189 12.227 1 73.5 896 THR B CA 1
ATOM 14679 C C . THR B 1 896 ? 0.047 -2.098 11.094 1 73.5 896 THR B C 1
ATOM 14681 O O . THR B 1 896 ? 1.225 -1.818 11.328 1 73.5 896 THR B O 1
ATOM 14684 N N . THR B 1 897 ? -0.521 -2.203 9.961 1 74 897 THR B N 1
ATOM 14685 C CA . THR B 1 897 ? 0.359 -2.117 8.797 1 74 897 THR B CA 1
ATOM 14686 C C . THR B 1 897 ? 0.88 -0.693 8.617 1 74 897 THR B C 1
ATOM 14688 O O . THR B 1 897 ? 2.064 -0.49 8.344 1 74 897 THR B O 1
ATOM 14691 N N . ALA B 1 898 ? 0.067 0.148 8.922 1 79 898 ALA B N 1
ATOM 14692 C CA . ALA B 1 898 ? 0.455 1.548 8.773 1 79 898 ALA B CA 1
ATOM 14693 C C . ALA B 1 898 ? 1.449 1.96 9.852 1 79 898 ALA B C 1
ATOM 14695 O O . ALA B 1 898 ? 2.303 2.82 9.625 1 79 898 ALA B O 1
ATOM 14696 N N . SER B 1 899 ? 1.475 1.255 10.898 1 87.38 899 SER B N 1
ATOM 14697 C CA . SER B 1 899 ? 2.359 1.599 12.008 1 87.38 899 SER B CA 1
ATOM 14698 C C . SER B 1 899 ? 3.805 1.231 11.695 1 87.38 899 SER B C 1
ATOM 14700 O O . SER B 1 899 ? 4.73 1.942 12.094 1 87.38 899 SER B O 1
ATOM 14702 N N . GLN B 1 900 ? 4.008 0.222 10.953 1 89.38 900 GLN B N 1
ATOM 14703 C CA . GLN B 1 900 ? 5.363 -0.162 10.578 1 89.38 900 GLN B CA 1
ATOM 14704 C C . GLN B 1 900 ? 5.996 0.88 9.656 1 89.38 900 GLN B C 1
ATOM 14706 O O . GLN B 1 900 ? 7.184 1.183 9.773 1 89.38 900 GLN B O 1
ATOM 14711 N N . GLU B 1 901 ? 5.211 1.361 8.781 1 92.88 901 GLU B N 1
ATOM 14712 C CA . GLU B 1 901 ? 5.699 2.379 7.855 1 92.88 901 GLU B CA 1
ATOM 14713 C C . GLU B 1 901 ? 6.051 3.67 8.586 1 92.88 901 GLU B C 1
ATOM 14715 O O . GLU B 1 901 ? 7.078 4.293 8.305 1 92.88 901 GLU B O 1
ATOM 14720 N N . VAL B 1 902 ? 5.164 4.039 9.539 1 93.19 902 VAL B N 1
ATOM 14721 C CA . VAL B 1 902 ? 5.395 5.262 10.305 1 93.19 902 VAL B CA 1
ATOM 14722 C C . VAL B 1 902 ? 6.668 5.121 11.133 1 93.19 902 VAL B C 1
ATOM 14724 O O . VAL B 1 902 ? 7.445 6.066 11.25 1 93.19 902 VAL B O 1
ATOM 14727 N N . LEU B 1 903 ? 6.863 3.967 11.703 1 92.81 903 LEU B N 1
ATOM 14728 C CA . LEU B 1 903 ? 8.07 3.725 12.484 1 92.81 903 LEU B CA 1
ATOM 14729 C C . LEU B 1 903 ? 9.312 3.83 11.609 1 92.81 903 LEU B C 1
ATOM 14731 O O . LEU B 1 903 ? 10.336 4.375 12.039 1 92.81 903 LEU B O 1
ATOM 14735 N N . PHE B 1 904 ? 9.234 3.381 10.461 1 94.44 904 PHE B N 1
ATOM 14736 C CA . PHE B 1 904 ? 10.359 3.492 9.539 1 94.44 904 PHE B CA 1
ATOM 14737 C C . PHE B 1 904 ? 10.656 4.953 9.219 1 94.44 904 PHE B C 1
ATOM 14739 O O . PHE B 1 904 ? 11.812 5.371 9.219 1 94.44 904 PHE B O 1
ATOM 14746 N N . VAL B 1 905 ? 9.633 5.656 8.898 1 95.5 905 VAL B N 1
ATOM 14747 C CA . VAL B 1 905 ? 9.812 7.059 8.555 1 95.5 905 VAL B CA 1
ATOM 14748 C C . VAL B 1 905 ? 10.406 7.816 9.742 1 95.5 905 VAL B C 1
ATOM 14750 O O . VAL B 1 905 ? 11.312 8.641 9.57 1 95.5 905 VAL B O 1
ATOM 14753 N N . LEU B 1 906 ? 9.883 7.566 10.938 1 95.38 906 LEU B N 1
ATOM 14754 C CA . LEU B 1 906 ? 10.406 8.219 12.133 1 95.38 906 LEU B CA 1
ATOM 14755 C C . LEU B 1 906 ? 11.875 7.879 12.344 1 95.38 906 LEU B C 1
ATOM 14757 O O . LEU B 1 906 ? 12.664 8.734 12.758 1 95.38 906 LEU B O 1
ATOM 14761 N N . SER B 1 907 ? 12.227 6.664 12.078 1 95 907 SER B N 1
ATOM 14762 C CA . SER B 1 907 ? 13.625 6.266 12.188 1 95 907 SER B CA 1
ATOM 14763 C C . SER B 1 907 ? 14.508 7.051 11.227 1 95 907 SER B C 1
ATOM 14765 O O . SER B 1 907 ? 15.617 7.449 11.57 1 95 907 SER B O 1
ATOM 14767 N N . GLN B 1 908 ? 14.023 7.188 10.023 1 95.31 908 GLN B N 1
ATOM 14768 C CA . GLN B 1 908 ? 14.773 7.953 9.031 1 95.31 908 GLN B CA 1
ATOM 14769 C C . GLN B 1 908 ? 14.922 9.406 9.461 1 95.31 908 GLN B C 1
ATOM 14771 O O . GLN B 1 908 ? 16 9.992 9.32 1 95.31 908 GLN B O 1
ATOM 14776 N N . LEU B 1 909 ? 13.805 10 9.961 1 97.12 909 LEU B N 1
ATOM 14777 C CA . LEU B 1 909 ? 13.852 11.383 10.422 1 97.12 909 LEU B CA 1
ATOM 14778 C C . LEU B 1 909 ? 14.859 11.539 11.555 1 97.12 909 LEU B C 1
ATOM 14780 O O . LEU B 1 909 ? 15.617 12.516 11.594 1 97.12 909 LEU B O 1
ATOM 14784 N N . PHE B 1 910 ? 14.844 10.648 12.492 1 97.25 910 PHE B N 1
ATOM 14785 C CA . PHE B 1 910 ? 15.789 10.68 13.609 1 97.25 910 PHE B CA 1
ATOM 14786 C C . PHE B 1 910 ? 17.219 10.68 13.109 1 97.25 910 PHE B C 1
ATOM 14788 O O . PHE B 1 910 ? 18.047 11.469 13.57 1 97.25 910 PHE B O 1
ATOM 14795 N N . CYS B 1 911 ? 17.5 9.781 12.172 1 95.38 911 CYS B N 1
ATOM 14796 C CA . CYS B 1 911 ? 18.844 9.672 11.625 1 95.38 911 CYS B CA 1
ATOM 14797 C C . CYS B 1 911 ? 19.266 10.969 10.93 1 95.38 911 CYS B C 1
ATOM 14799 O O . CYS B 1 911 ? 20.391 11.414 11.07 1 95.38 911 CYS B O 1
ATOM 14801 N N . HIS B 1 912 ? 18.391 11.531 10.156 1 96.19 912 HIS B N 1
ATOM 14802 C CA . HIS B 1 912 ? 18.703 12.773 9.453 1 96.19 912 HIS B CA 1
ATOM 14803 C C . HIS B 1 912 ? 18.984 13.906 10.438 1 96.19 912 HIS B C 1
ATOM 14805 O O . HIS B 1 912 ? 19.922 14.68 10.242 1 96.19 912 HIS B O 1
ATOM 14811 N N . VAL B 1 913 ? 18.125 14.023 11.492 1 96.38 913 VAL B N 1
ATOM 14812 C CA . VAL B 1 913 ? 18.297 15.078 12.492 1 96.38 913 VAL B CA 1
ATOM 14813 C C . VAL B 1 913 ? 19.641 14.898 13.195 1 96.38 913 VAL B C 1
ATOM 14815 O O . VAL B 1 913 ? 20.375 15.867 13.406 1 96.38 913 VAL B O 1
ATOM 14818 N N . GLN B 1 914 ? 19.953 13.664 13.516 1 95.06 914 GLN B N 1
ATOM 14819 C CA . GLN B 1 914 ? 21.234 13.391 14.18 1 95.06 914 GLN B CA 1
ATOM 14820 C C . GLN B 1 914 ? 22.406 13.703 13.25 1 95.06 914 GLN B C 1
ATOM 14822 O O . GLN B 1 914 ? 23.438 14.219 13.695 1 95.06 914 GLN B O 1
ATOM 14827 N N . HIS B 1 915 ? 22.234 13.367 12.023 1 93.5 915 HIS B N 1
ATOM 14828 C CA . HIS B 1 915 ? 23.266 13.656 11.031 1 93.5 915 HIS B CA 1
ATOM 14829 C C . HIS B 1 915 ? 23.562 15.148 10.953 1 93.5 915 HIS B C 1
ATOM 14831 O O . HIS B 1 915 ? 24.719 15.562 10.961 1 93.5 915 HIS B O 1
ATOM 14837 N N . ILE B 1 916 ? 22.531 15.938 10.875 1 94.38 916 ILE B N 1
ATOM 14838 C CA . ILE B 1 916 ? 22.703 17.375 10.75 1 94.38 916 ILE B CA 1
ATOM 14839 C C . ILE B 1 916 ? 23.266 17.953 12.047 1 94.38 916 ILE B C 1
ATOM 14841 O O . ILE B 1 916 ? 24.062 18.891 12.023 1 94.38 916 ILE B O 1
ATOM 14845 N N . GLN B 1 917 ? 22.812 17.438 13.188 1 93.25 917 GLN B N 1
ATOM 14846 C CA . GLN B 1 917 ? 23.312 17.906 14.477 1 93.25 917 GLN B CA 1
ATOM 14847 C C . GLN B 1 917 ? 24.828 17.719 14.562 1 93.25 917 GLN B C 1
ATOM 14849 O O . GLN B 1 917 ? 25.531 18.562 15.141 1 93.25 917 GLN B O 1
ATOM 14854 N N . VAL B 1 918 ? 25.312 16.672 13.984 1 91.81 918 VAL B N 1
ATOM 14855 C CA . VAL B 1 918 ? 26.75 16.391 14.008 1 91.81 918 VAL B CA 1
ATOM 14856 C C . VAL B 1 918 ? 27.484 17.328 13.047 1 91.81 918 VAL B C 1
ATOM 14858 O O . VAL B 1 918 ? 28.578 17.797 13.352 1 91.81 918 VAL B O 1
ATOM 14861 N N . MET B 1 919 ? 26.875 17.578 11.93 1 91.5 919 MET B N 1
ATOM 14862 C CA . MET B 1 919 ? 27.547 18.344 10.875 1 91.5 919 MET B CA 1
ATOM 14863 C C . MET B 1 919 ? 27.5 19.844 11.18 1 91.5 919 MET B C 1
ATOM 14865 O O . MET B 1 919 ? 28.391 20.578 10.758 1 91.5 919 MET B O 1
ATOM 14869 N N . MET B 1 920 ? 26.469 20.328 11.859 1 90.44 920 MET B N 1
ATOM 14870 C CA . MET B 1 920 ? 26.281 21.75 12.094 1 90.44 920 MET B CA 1
ATOM 14871 C C . MET B 1 920 ? 27.391 22.312 12.953 1 90.44 920 MET B C 1
ATOM 14873 O O . MET B 1 920 ? 27.766 21.719 13.961 1 90.44 920 MET B O 1
ATOM 14877 N N . PRO B 1 921 ? 27.984 23.328 12.461 1 84.56 921 PRO B N 1
ATOM 14878 C CA . PRO B 1 921 ? 29.078 23.922 13.234 1 84.56 921 PRO B CA 1
ATOM 14879 C C . PRO B 1 921 ? 28.641 24.328 14.641 1 84.56 921 PRO B C 1
ATOM 14881 O O . PRO B 1 921 ? 27.547 24.859 14.836 1 84.56 921 PRO B O 1
ATOM 14884 N N . GLY B 1 922 ? 29.484 24.078 15.656 1 73.88 922 GLY B N 1
ATOM 14885 C CA . GLY B 1 922 ? 29.234 24.375 17.062 1 73.88 922 GLY B CA 1
ATOM 14886 C C . GLY B 1 922 ? 28.5 23.25 17.781 1 73.88 922 GLY B C 1
ATOM 14887 O O . GLY B 1 922 ? 28.406 23.266 19.016 1 73.88 922 GLY B O 1
ATOM 14888 N N . GLY B 1 923 ? 28.219 22.109 17.172 1 64.06 923 GLY B N 1
ATOM 14889 C CA . GLY B 1 923 ? 27.734 20.797 17.578 1 64.06 923 GLY B CA 1
ATOM 14890 C C . GLY B 1 923 ? 26.641 20.875 18.625 1 64.06 923 GLY B C 1
ATOM 14891 O O . GLY B 1 923 ? 26.188 19.844 19.125 1 64.06 923 GLY B O 1
ATOM 14892 N N . GLN B 1 924 ? 26.203 22.047 19.109 1 69.44 924 GLN B N 1
ATOM 14893 C CA . GLN B 1 924 ? 25.328 22.094 20.281 1 69.44 924 GLN B CA 1
ATOM 14894 C C . GLN B 1 924 ? 24.031 22.859 19.969 1 69.44 924 GLN B C 1
ATOM 14896 O O . GLN B 1 924 ? 23.594 23.688 20.766 1 69.44 924 GLN B O 1
ATOM 14901 N N . CYS B 1 925 ? 23.469 22.406 18.859 1 83.31 925 CYS B N 1
ATOM 14902 C CA . CYS B 1 925 ? 22.203 23.078 18.578 1 83.31 925 CYS B CA 1
ATOM 14903 C C . CYS B 1 925 ? 21.078 22.5 19.438 1 83.31 925 CYS B C 1
ATOM 14905 O O . CYS B 1 925 ? 20.641 21.359 19.219 1 83.31 925 CYS B O 1
ATOM 14907 N N . GLU B 1 926 ? 20.547 23.141 20.391 1 89.31 926 GLU B N 1
ATOM 14908 C CA . GLU B 1 926 ? 19.531 22.703 21.344 1 89.31 926 GLU B CA 1
ATOM 14909 C C . GLU B 1 926 ? 18.219 22.359 20.656 1 89.31 926 GLU B C 1
ATOM 14911 O O . GLU B 1 926 ? 17.531 21.422 21.047 1 89.31 926 GLU B O 1
ATOM 14916 N N . SER B 1 927 ? 17.938 23.125 19.625 1 93.44 927 SER B N 1
ATOM 14917 C CA . SER B 1 927 ? 16.688 22.891 18.922 1 93.44 927 SER B CA 1
ATOM 14918 C C . SER B 1 927 ? 16.672 21.531 18.25 1 93.44 927 SER B C 1
ATOM 14920 O O . SER B 1 927 ? 15.648 20.844 18.234 1 93.44 927 SER B O 1
ATOM 14922 N N . LEU B 1 928 ? 17.797 21.125 17.703 1 95.38 928 LEU B N 1
ATOM 14923 C CA . LEU B 1 928 ? 17.891 19.828 17.031 1 95.38 928 LEU B CA 1
ATOM 14924 C C . LEU B 1 928 ? 17.891 18.703 18.047 1 95.38 928 LEU B C 1
ATOM 14926 O O . LEU B 1 928 ? 17.328 17.625 17.797 1 95.38 928 LEU B O 1
ATOM 14930 N N . PHE B 1 929 ? 18.516 18.953 19.188 1 95.44 929 PHE B N 1
ATOM 14931 C CA . PHE B 1 929 ? 18.516 17.969 20.266 1 95.44 929 PHE B CA 1
ATOM 14932 C C . PHE B 1 929 ? 17.094 17.703 20.75 1 95.44 929 PHE B C 1
ATOM 14934 O O . PHE B 1 929 ? 16.688 16.547 20.891 1 95.44 929 PHE B O 1
ATOM 14941 N N . LEU B 1 930 ? 16.359 18.766 20.984 1 95.56 930 LEU B N 1
ATOM 14942 C CA . LEU B 1 930 ? 14.977 18.625 21.422 1 95.56 930 LEU B CA 1
ATOM 14943 C C . LEU B 1 930 ? 14.133 17.938 20.344 1 95.56 930 LEU B C 1
ATOM 14945 O O . LEU B 1 930 ? 13.242 17.141 20.672 1 95.56 930 LEU B O 1
ATOM 14949 N N . CYS B 1 931 ? 14.414 18.266 19.125 1 96.5 931 CYS B N 1
ATOM 14950 C CA . CYS B 1 931 ? 13.695 17.641 18.016 1 96.5 931 CYS B CA 1
ATOM 14951 C C . CYS B 1 931 ? 13.945 16.125 18 1 96.5 931 CYS B C 1
ATOM 14953 O O . CYS B 1 931 ? 13.016 15.352 17.781 1 96.5 931 CYS B O 1
ATOM 14955 N N . ALA B 1 932 ? 15.164 15.711 18.188 1 96.62 932 ALA B N 1
ATOM 14956 C CA . ALA B 1 932 ? 15.5 14.297 18.234 1 96.62 932 ALA B CA 1
ATOM 14957 C C . ALA B 1 932 ? 14.742 13.578 19.344 1 96.62 932 ALA B C 1
ATOM 14959 O O . ALA B 1 932 ? 14.227 12.477 19.156 1 96.62 932 ALA B O 1
ATOM 14960 N N . LEU B 1 933 ? 14.648 14.211 20.5 1 95.94 933 LEU B N 1
ATOM 14961 C CA . LEU B 1 933 ? 13.93 13.648 21.625 1 95.94 933 LEU B CA 1
ATOM 14962 C C . LEU B 1 933 ? 12.438 13.516 21.328 1 95.94 933 LEU B C 1
ATOM 14964 O O . LEU B 1 933 ? 11.805 12.531 21.703 1 95.94 933 LEU B O 1
ATOM 14968 N N . GLU B 1 934 ? 11.938 14.508 20.688 1 95.88 934 GLU B N 1
ATOM 14969 C CA . GLU B 1 934 ? 10.531 14.477 20.297 1 95.88 934 GLU B CA 1
ATOM 14970 C C . GLU B 1 934 ? 10.25 13.312 19.359 1 95.88 934 GLU B C 1
ATOM 14972 O O . GLU B 1 934 ? 9.219 12.648 19.469 1 95.88 934 GLU B O 1
ATOM 14977 N N . ILE B 1 935 ? 11.125 13.094 18.375 1 96.69 935 ILE B N 1
ATOM 14978 C CA . ILE B 1 935 ? 10.953 12 17.422 1 96.69 935 ILE B CA 1
ATOM 14979 C C . ILE B 1 935 ? 10.961 10.664 18.156 1 96.69 935 ILE B C 1
ATOM 14981 O O . ILE B 1 935 ? 10.125 9.797 17.891 1 96.69 935 ILE B O 1
ATOM 14985 N N . LEU B 1 936 ? 11.875 10.453 19.078 1 96 936 LEU B N 1
ATOM 14986 C CA . LEU B 1 936 ? 11.961 9.211 19.844 1 96 936 LEU B CA 1
ATOM 14987 C C . LEU B 1 936 ? 10.719 9.016 20.703 1 96 936 LEU B C 1
ATOM 14989 O O . LEU B 1 936 ? 10.25 7.887 20.891 1 96 936 LEU B O 1
ATOM 14993 N N . THR B 1 937 ? 10.156 10.109 21.219 1 94.5 937 THR B N 1
ATOM 14994 C CA . THR B 1 937 ? 8.93 10.023 22.016 1 94.5 937 THR B CA 1
ATOM 14995 C C . THR B 1 937 ? 7.762 9.562 21.156 1 94.5 937 THR B C 1
ATOM 14997 O O . THR B 1 937 ? 6.949 8.742 21.594 1 94.5 937 THR B O 1
ATOM 15000 N N . HIS B 1 938 ? 7.73 10.102 20 1 93.75 938 HIS B N 1
ATOM 15001 C CA . HIS B 1 938 ? 6.684 9.664 19.078 1 93.75 938 HIS B CA 1
ATOM 15002 C C . HIS B 1 938 ? 6.883 8.211 18.672 1 93.75 938 HIS B C 1
ATOM 15004 O O . HIS B 1 938 ? 5.91 7.477 18.484 1 93.75 938 HIS B O 1
ATOM 15010 N N . TYR B 1 939 ? 8.125 7.836 18.391 1 94.19 939 TYR B N 1
ATOM 15011 C CA . TYR B 1 939 ? 8.453 6.453 18.047 1 94.19 939 TYR B CA 1
ATOM 15012 C C . TYR B 1 939 ? 7.98 5.504 19.156 1 94.19 939 TYR B C 1
ATOM 15014 O O . TYR B 1 939 ? 7.367 4.477 18.875 1 94.19 939 TYR B O 1
ATOM 15022 N N . GLU B 1 940 ? 8.195 5.863 20.375 1 91.88 940 GLU B N 1
ATOM 15023 C CA . GLU B 1 940 ? 7.793 5.074 21.531 1 91.88 940 GLU B CA 1
ATOM 15024 C C . GLU B 1 940 ? 6.273 4.969 21.625 1 91.88 940 GLU B C 1
ATOM 15026 O O . GLU B 1 940 ? 5.742 3.902 21.938 1 91.88 940 GLU B O 1
ATOM 15031 N N . ALA B 1 941 ? 5.625 5.992 21.375 1 89.5 941 ALA B N 1
ATOM 15032 C CA . ALA B 1 941 ? 4.168 6.016 21.453 1 89.5 941 ALA B CA 1
ATOM 15033 C C . ALA B 1 941 ? 3.547 5.086 20.422 1 89.5 941 ALA B C 1
ATOM 15035 O O . ALA B 1 941 ? 2.572 4.387 20.719 1 89.5 941 ALA B O 1
ATOM 15036 N N . VAL B 1 942 ? 4.125 5.062 19.219 1 89.94 942 VAL B N 1
ATOM 15037 C CA . VAL B 1 942 ? 3.602 4.215 18.141 1 89.94 942 VAL B CA 1
ATOM 15038 C C . VAL B 1 942 ? 3.887 2.748 18.469 1 89.94 942 VAL B C 1
ATOM 15040 O O . VAL B 1 942 ? 3.037 1.883 18.25 1 89.94 942 VAL B O 1
ATOM 15043 N N . LEU B 1 943 ? 5.082 2.449 18.953 1 88.88 943 LEU B N 1
ATOM 15044 C CA . LEU B 1 943 ? 5.449 1.087 19.328 1 88.88 943 LEU B CA 1
ATOM 15045 C C . LEU B 1 943 ? 4.555 0.572 20.453 1 88.88 943 LEU B C 1
ATOM 15047 O O . LEU B 1 943 ? 4.164 -0.599 20.453 1 88.88 943 LEU B O 1
ATOM 15051 N N . ALA B 1 944 ? 4.203 1.429 21.359 1 86 944 ALA B N 1
ATOM 15052 C CA . ALA B 1 944 ? 3.361 1.062 22.5 1 86 944 ALA B CA 1
ATOM 15053 C C . ALA B 1 944 ? 1.924 0.806 22.062 1 86 944 ALA B C 1
ATOM 15055 O O . ALA B 1 944 ? 1.249 -0.076 22.594 1 86 944 ALA B O 1
ATOM 15056 N N . ALA B 1 945 ? 1.493 1.498 21.141 1 84.12 945 ALA B N 1
ATOM 15057 C CA . ALA B 1 945 ? 0.125 1.355 20.641 1 84.12 945 ALA B CA 1
ATOM 15058 C C . ALA B 1 945 ? -0.027 0.09 19.797 1 84.12 945 ALA B C 1
ATOM 15060 O O . ALA B 1 945 ? -1.11 -0.496 19.75 1 84.12 945 ALA B O 1
ATOM 15061 N N . HIS B 1 946 ? 1.122 -0.324 19.156 1 85.06 946 HIS B N 1
ATOM 15062 C CA . HIS B 1 946 ? 1.07 -1.501 18.297 1 85.06 946 HIS B CA 1
ATOM 15063 C C . HIS B 1 946 ? 2.273 -2.408 18.547 1 85.06 946 HIS B C 1
ATOM 15065 O O . HIS B 1 946 ? 3.15 -2.521 17.688 1 85.06 946 HIS B O 1
ATOM 15071 N N . PRO B 1 947 ? 2.295 -3.158 19.531 1 79.44 947 PRO B N 1
ATOM 15072 C CA . PRO B 1 947 ? 3.473 -3.945 19.891 1 79.44 947 PRO B CA 1
ATOM 15073 C C . PRO B 1 947 ? 3.754 -5.086 18.922 1 79.44 947 PRO B C 1
ATOM 15075 O O . PRO B 1 947 ? 4.895 -5.539 18.812 1 79.44 947 PRO B O 1
ATOM 15078 N N . SER B 1 948 ? 2.77 -5.523 18.188 1 78.88 948 SER B N 1
ATOM 15079 C CA . SER B 1 948 ? 2.939 -6.68 17.312 1 78.88 948 SER B CA 1
ATOM 15080 C C . SER B 1 948 ? 3.406 -6.254 15.922 1 78.88 948 SER B C 1
ATOM 15082 O O . SER B 1 948 ? 3.561 -7.094 15.031 1 78.88 948 SER B O 1
ATOM 15084 N N . CYS B 1 949 ? 3.801 -5.023 15.812 1 79.25 949 CYS B N 1
ATOM 15085 C CA . CYS B 1 949 ? 4.129 -4.531 14.477 1 79.25 949 CYS B CA 1
ATOM 15086 C C . CYS B 1 949 ? 5.551 -4.918 14.094 1 79.25 949 CYS B C 1
ATOM 15088 O O . CYS B 1 949 ? 5.891 -4.953 12.906 1 79.25 949 CYS B O 1
ATOM 15090 N N . CYS B 1 950 ? 6.441 -5.082 15 1 79.88 950 CYS B N 1
ATOM 15091 C CA . CYS B 1 950 ? 7.828 -5.414 14.695 1 79.88 950 CYS B CA 1
ATOM 15092 C C . CYS B 1 950 ? 8.266 -6.664 15.453 1 79.88 950 CYS B C 1
ATOM 15094 O O . CYS B 1 950 ? 7.801 -6.922 16.562 1 79.88 950 CYS B O 1
ATOM 15096 N N . SER B 1 951 ? 9.008 -7.473 14.781 1 80.94 951 SER B N 1
ATOM 15097 C CA . SER B 1 951 ? 9.57 -8.648 15.438 1 80.94 951 SER B CA 1
ATOM 15098 C C . SER B 1 951 ? 10.617 -8.258 16.469 1 80.94 951 SER B C 1
ATOM 15100 O O . SER B 1 951 ? 11.109 -7.125 16.469 1 80.94 951 SER B O 1
ATOM 15102 N N . HIS B 1 952 ? 10.992 -9.117 17.375 1 83.19 952 HIS B N 1
ATOM 15103 C CA . HIS B 1 952 ? 11.992 -8.852 18.406 1 83.19 952 HIS B CA 1
ATOM 15104 C C . HIS B 1 952 ? 13.367 -8.609 17.797 1 83.19 952 HIS B C 1
ATOM 15106 O O . HIS B 1 952 ? 14.133 -7.781 18.297 1 83.19 952 HIS B O 1
ATOM 15112 N N . LEU B 1 953 ? 13.609 -9.289 16.766 1 83.38 953 LEU B N 1
ATOM 15113 C CA . LEU B 1 953 ? 14.891 -9.102 16.094 1 83.38 953 LEU B CA 1
ATOM 15114 C C . LEU B 1 953 ? 14.969 -7.727 15.445 1 83.38 953 LEU B C 1
ATOM 15116 O O . LEU B 1 953 ? 16 -7.066 15.5 1 83.38 953 LEU B O 1
ATOM 15120 N N . GLU B 1 954 ? 13.93 -7.316 14.883 1 83.69 954 GLU B N 1
ATOM 15121 C CA . GLU B 1 954 ? 13.891 -6.008 14.234 1 83.69 954 GLU B CA 1
ATOM 15122 C C . GLU B 1 954 ? 14.055 -4.883 15.25 1 83.69 954 GLU B C 1
ATOM 15124 O O . GLU B 1 954 ? 14.734 -3.889 14.984 1 83.69 954 GLU B O 1
ATOM 15129 N N . THR B 1 955 ? 13.43 -4.977 16.391 1 85.25 955 THR B N 1
ATOM 15130 C CA . THR B 1 955 ? 13.516 -3.971 17.438 1 85.25 955 THR B CA 1
ATOM 15131 C C . THR B 1 955 ? 14.938 -3.877 17.984 1 85.25 955 THR B C 1
ATOM 15133 O O . THR B 1 955 ? 15.445 -2.779 18.234 1 85.25 955 THR B O 1
ATOM 15136 N N . LYS B 1 956 ? 15.516 -5.035 18.188 1 85.88 956 LYS B N 1
ATOM 15137 C CA . LYS B 1 956 ? 16.891 -5.047 18.656 1 85.88 956 LYS B CA 1
ATOM 15138 C C . LYS B 1 956 ? 17.828 -4.391 17.641 1 85.88 956 LYS B C 1
ATOM 15140 O O . LYS B 1 956 ? 18.719 -3.615 18.016 1 85.88 956 LYS B O 1
ATOM 15145 N N . ASN B 1 957 ? 17.656 -4.637 16.422 1 85.5 957 ASN B N 1
ATOM 15146 C CA . ASN B 1 957 ? 18.484 -4.066 15.359 1 85.5 957 ASN B CA 1
ATOM 15147 C C . ASN B 1 957 ? 18.312 -2.555 15.258 1 85.5 957 ASN B C 1
ATOM 15149 O O . ASN B 1 957 ? 19.266 -1.822 15.016 1 85.5 957 ASN B O 1
ATOM 15153 N N . THR B 1 958 ? 17.031 -2.15 15.406 1 88.75 958 THR B N 1
ATOM 15154 C CA . THR B 1 958 ? 16.766 -0.721 15.328 1 88.75 958 THR B CA 1
ATOM 15155 C C . THR B 1 958 ? 17.406 0.019 16.5 1 88.75 958 THR B C 1
ATOM 15157 O O . THR B 1 958 ? 17.938 1.113 16.328 1 88.75 958 THR B O 1
ATOM 15160 N N . ARG B 1 959 ? 17.312 -0.539 17.688 1 89.88 959 ARG B N 1
ATOM 15161 C CA . ARG B 1 959 ? 17.938 0.076 18.859 1 89.88 959 ARG B CA 1
ATOM 15162 C C . ARG B 1 959 ? 19.453 0.186 18.672 1 89.88 959 ARG B C 1
ATOM 15164 O O . ARG B 1 959 ? 20.047 1.213 19 1 89.88 959 ARG B O 1
ATOM 15171 N N . HIS B 1 960 ? 19.984 -0.874 18.188 1 90.44 960 HIS B N 1
ATOM 15172 C CA . HIS B 1 960 ? 21.422 -0.847 17.906 1 90.44 960 HIS B CA 1
ATOM 15173 C C . HIS B 1 960 ? 21.766 0.214 16.875 1 90.44 960 HIS B C 1
ATOM 15175 O O . HIS B 1 960 ? 22.766 0.917 17 1 90.44 960 HIS B O 1
ATOM 15181 N N . PHE B 1 961 ? 20.953 0.251 15.961 1 91.62 961 PHE B N 1
ATOM 15182 C CA . PHE B 1 961 ? 21.156 1.22 14.891 1 91.62 961 PHE B CA 1
ATOM 15183 C C . PHE B 1 961 ? 21.094 2.645 15.43 1 91.62 961 PHE B C 1
ATOM 15185 O O . PHE B 1 961 ? 21.953 3.465 15.133 1 91.62 961 PHE B O 1
ATOM 15192 N N . PHE B 1 962 ? 20.016 3.006 16.266 1 94.38 962 PHE B N 1
ATOM 15193 C CA . PHE B 1 962 ? 19.875 4.328 16.859 1 94.38 962 PHE B CA 1
ATOM 15194 C C . PHE B 1 962 ? 21.062 4.664 17.75 1 94.38 962 PHE B C 1
ATOM 15196 O O . PHE B 1 962 ? 21.547 5.797 17.75 1 94.38 962 PHE B O 1
ATOM 15203 N N . THR B 1 963 ? 21.531 3.676 18.438 1 93.38 963 THR B N 1
ATOM 15204 C CA . THR B 1 963 ? 22.656 3.883 19.344 1 93.38 963 THR B CA 1
ATOM 15205 C C . THR B 1 963 ? 23.922 4.207 18.562 1 93.38 963 THR B C 1
ATOM 15207 O O . THR B 1 963 ? 24.672 5.102 18.953 1 93.38 963 THR B O 1
ATOM 15210 N N . THR B 1 964 ? 24.094 3.51 17.5 1 92.88 964 THR B N 1
ATOM 15211 C CA . THR B 1 964 ? 25.297 3.705 16.688 1 92.88 964 THR B CA 1
ATOM 15212 C C . THR B 1 964 ? 25.312 5.102 16.078 1 92.88 964 THR B C 1
ATOM 15214 O O . THR B 1 964 ? 26.359 5.754 16.031 1 92.88 964 THR B O 1
ATOM 15217 N N . ILE B 1 965 ? 24.234 5.559 15.656 1 92.19 965 ILE B N 1
ATOM 15218 C CA . ILE B 1 965 ? 24.172 6.871 15.023 1 92.19 965 ILE B CA 1
ATOM 15219 C C . ILE B 1 965 ? 24.375 7.957 16.078 1 92.19 965 ILE B C 1
ATOM 15221 O O . ILE B 1 965 ? 25.031 8.969 15.82 1 92.19 965 ILE B O 1
ATOM 15225 N N . THR B 1 966 ? 23.734 7.766 17.281 1 94.38 966 THR B N 1
ATOM 15226 C CA . THR B 1 966 ? 23.828 8.734 18.375 1 94.38 966 THR B CA 1
ATOM 15227 C C . THR B 1 966 ? 25.266 8.828 18.891 1 94.38 966 THR B C 1
ATOM 15229 O O . THR B 1 966 ? 25.688 9.867 19.391 1 94.38 966 THR B O 1
ATOM 15232 N N . ASP B 1 967 ? 26.016 7.824 18.703 1 93.62 967 ASP B N 1
ATOM 15233 C CA . ASP B 1 967 ? 27.406 7.781 19.188 1 93.62 967 ASP B CA 1
ATOM 15234 C C . ASP B 1 967 ? 28.266 8.797 18.453 1 93.62 967 ASP B C 1
ATOM 15236 O O . ASP B 1 967 ? 29.328 9.188 18.938 1 93.62 967 ASP B O 1
ATOM 15240 N N . ASN B 1 968 ? 27.797 9.258 17.375 1 90.62 968 ASN B N 1
ATOM 15241 C CA . ASN B 1 968 ? 28.594 10.195 16.578 1 90.62 968 ASN B CA 1
ATOM 15242 C C . ASN B 1 968 ? 28.469 11.617 17.109 1 90.62 968 ASN B C 1
ATOM 15244 O O . ASN B 1 968 ? 29.219 12.5 16.703 1 90.62 968 ASN B O 1
ATOM 15248 N N . LEU B 1 969 ? 27.531 11.797 18.062 1 90.69 969 LEU B N 1
ATOM 15249 C CA . LEU B 1 969 ? 27.344 13.133 18.609 1 90.69 969 LEU B CA 1
ATOM 15250 C C . LEU B 1 969 ? 28.547 13.539 19.469 1 90.69 969 LEU B C 1
ATOM 15252 O O . LEU B 1 969 ? 29.125 12.703 20.156 1 90.69 969 LEU B O 1
ATOM 15256 N N . ASP B 1 970 ? 28.922 14.734 19.469 1 86.38 970 ASP B N 1
ATOM 15257 C CA . ASP B 1 970 ? 30.078 15.242 20.203 1 86.38 970 ASP B CA 1
ATOM 15258 C C . ASP B 1 970 ? 29.703 15.516 21.672 1 86.38 970 ASP B C 1
ATOM 15260 O O . ASP B 1 970 ? 30.5 15.242 22.578 1 86.38 970 ASP B O 1
ATOM 15264 N N . SER B 1 971 ? 28.547 16.094 21.953 1 88.81 971 SER B N 1
ATOM 15265 C CA . SER B 1 971 ? 28.125 16.438 23.297 1 88.81 971 SER B CA 1
ATOM 15266 C C . SER B 1 971 ? 27.844 15.18 24.125 1 88.81 971 SER B C 1
ATOM 15268 O O . SER B 1 971 ? 26.938 14.414 23.797 1 88.81 971 SER B O 1
ATOM 15270 N N . ALA B 1 972 ? 28.484 14.914 25.109 1 90.31 972 ALA B N 1
ATOM 15271 C CA . ALA B 1 972 ? 28.328 13.734 25.953 1 90.31 972 ALA B CA 1
ATOM 15272 C C . ALA B 1 972 ? 27 13.766 26.703 1 90.31 972 ALA B C 1
ATOM 15274 O O . ALA B 1 972 ? 26.375 12.727 26.906 1 90.31 972 ALA B O 1
ATOM 15275 N N . GLU B 1 973 ? 26.656 14.984 27.125 1 91.31 973 GLU B N 1
ATOM 15276 C CA . GLU B 1 973 ? 25.406 15.125 27.844 1 91.31 973 GLU B CA 1
ATOM 15277 C C . GLU B 1 973 ? 24.219 14.773 26.969 1 91.31 973 GLU B C 1
ATOM 15279 O O . GLU B 1 973 ? 23.312 14.031 27.391 1 91.31 973 GLU B O 1
ATOM 15284 N N . MET B 1 974 ? 24.266 15.328 25.781 1 92.88 974 MET B N 1
ATOM 15285 C CA . MET B 1 974 ? 23.156 15.055 24.859 1 92.88 974 MET B CA 1
ATOM 15286 C C . MET B 1 974 ? 23.141 13.578 24.484 1 92.88 974 MET B C 1
ATOM 15288 O O . MET B 1 974 ? 22.062 12.984 24.359 1 92.88 974 MET B O 1
ATOM 15292 N N . LYS B 1 975 ? 24.312 12.969 24.297 1 93.56 975 LYS B N 1
ATOM 15293 C CA . LYS B 1 975 ? 24.422 11.547 23.969 1 93.56 975 LYS B CA 1
ATOM 15294 C C . LYS B 1 975 ? 23.812 10.68 25.062 1 93.56 975 LYS B C 1
ATOM 15296 O O . LYS B 1 975 ? 23.062 9.75 24.766 1 93.56 975 LYS B O 1
ATOM 15301 N N . ALA B 1 976 ? 24.078 11 26.234 1 94.25 976 ALA B N 1
ATOM 15302 C CA . ALA B 1 976 ? 23.609 10.203 27.375 1 94.25 976 ALA B CA 1
ATOM 15303 C C . ALA B 1 976 ? 22.094 10.234 27.484 1 94.25 976 ALA B C 1
ATOM 15305 O O . ALA B 1 976 ? 21.453 9.203 27.734 1 94.25 976 ALA B O 1
ATOM 15306 N N . VAL B 1 977 ? 21.516 11.383 27.328 1 95.12 977 VAL B N 1
ATOM 15307 C CA . VAL B 1 977 ? 20.062 11.531 27.422 1 95.12 977 VAL B CA 1
ATOM 15308 C C . VAL B 1 977 ? 19.406 10.75 26.297 1 95.12 977 VAL B C 1
ATOM 15310 O O . VAL B 1 977 ? 18.391 10.07 26.5 1 95.12 977 VAL B O 1
ATOM 15313 N N . LEU B 1 978 ? 19.969 10.828 25.078 1 95.5 978 LEU B N 1
ATOM 15314 C CA . LEU B 1 978 ? 19.406 10.125 23.938 1 95.5 978 LEU B CA 1
ATOM 15315 C C . LEU B 1 978 ? 19.562 8.617 24.094 1 95.5 978 LEU B C 1
ATOM 15317 O O . LEU B 1 978 ? 18.656 7.852 23.75 1 95.5 978 LEU B O 1
ATOM 15321 N N . HIS B 1 979 ? 20.688 8.195 24.594 1 95.62 979 HIS B N 1
ATOM 15322 C CA . HIS B 1 979 ? 20.922 6.777 24.828 1 95.62 979 HIS B CA 1
ATOM 15323 C C . HIS B 1 979 ? 19.906 6.219 25.828 1 95.62 979 HIS B C 1
ATOM 15325 O O . HIS B 1 979 ? 19.406 5.105 25.641 1 95.62 979 HIS B O 1
ATOM 15331 N N . GLN B 1 980 ? 19.625 6.984 26.812 1 93.75 980 GLN B N 1
ATOM 15332 C CA . GLN B 1 980 ? 18.641 6.566 27.797 1 93.75 980 GLN B CA 1
ATOM 15333 C C . GLN B 1 980 ? 17.25 6.418 27.172 1 93.75 980 GLN B C 1
ATOM 15335 O O . GLN B 1 980 ? 16.547 5.453 27.469 1 93.75 980 GLN B O 1
ATOM 15340 N N . LYS B 1 981 ? 16.938 7.348 26.406 1 94.12 981 LYS B N 1
ATOM 15341 C CA . LYS B 1 981 ? 15.633 7.289 25.734 1 94.12 981 LYS B CA 1
ATOM 15342 C C . LYS B 1 981 ? 15.57 6.117 24.766 1 94.12 981 LYS B C 1
ATOM 15344 O O . LYS B 1 981 ? 14.523 5.473 24.625 1 94.12 981 LYS B O 1
ATOM 15349 N N . ILE B 1 982 ? 16.656 5.789 24 1 94.94 982 ILE B N 1
ATOM 15350 C CA . ILE B 1 982 ? 16.719 4.695 23.047 1 94.94 982 ILE B CA 1
ATOM 15351 C C . ILE B 1 982 ? 16.594 3.359 23.766 1 94.94 982 ILE B C 1
ATOM 15353 O O . ILE B 1 982 ? 15.938 2.438 23.281 1 94.94 982 ILE B O 1
ATOM 15357 N N . ALA B 1 983 ? 17.125 3.24 24.922 1 90.44 983 ALA B N 1
ATOM 15358 C CA . ALA B 1 983 ? 17.078 2.01 25.703 1 90.44 983 ALA B CA 1
ATOM 15359 C C . ALA B 1 983 ? 15.648 1.703 26.156 1 90.44 983 ALA B C 1
ATOM 15361 O O . ALA B 1 983 ? 15.289 0.539 26.359 1 90.44 983 ALA B O 1
ATOM 15362 N N . GLN B 1 984 ? 14.875 2.684 26.25 1 87.06 984 GLN B N 1
ATOM 15363 C CA . GLN B 1 984 ? 13.5 2.525 26.719 1 87.06 984 GLN B CA 1
ATOM 15364 C C . GLN B 1 984 ? 12.578 2.086 25.594 1 87.06 984 GLN B C 1
ATOM 15366 O O . GLN B 1 984 ? 11.43 1.707 25.828 1 87.06 984 GLN B O 1
ATOM 15371 N N . LEU B 1 985 ? 13.094 2.068 24.359 1 86.88 985 LEU B N 1
ATOM 15372 C CA . LEU B 1 985 ? 12.258 1.682 23.219 1 86.88 985 LEU B CA 1
ATOM 15373 C C . LEU B 1 985 ? 11.977 0.183 23.234 1 86.88 985 LEU B C 1
ATOM 15375 O O . LEU B 1 985 ? 11.953 -0.462 22.188 1 86.88 985 LEU B O 1
ATOM 15379 N N . SER B 1 986 ? 11.844 -0.585 24.359 1 71.25 986 SER B N 1
ATOM 15380 C CA . SER B 1 986 ? 11.602 -2.023 24.438 1 71.25 986 SER B CA 1
ATOM 15381 C C . SER B 1 986 ? 10.125 -2.348 24.297 1 71.25 986 SER B C 1
ATOM 15383 O O . SER B 1 986 ? 9.266 -1.522 24.625 1 71.25 986 SER B O 1
ATOM 15385 N N . SER B 1 987 ? 9.836 -3.342 23.312 1 56.03 987 SER B N 1
ATOM 15386 C CA . SER B 1 987 ? 8.492 -3.908 23.219 1 56.03 987 SER B CA 1
ATOM 15387 C C . SER B 1 987 ? 8.07 -4.551 24.531 1 56.03 987 SER B C 1
ATOM 15389 O O . SER B 1 987 ? 8.781 -5.395 25.078 1 56.03 987 SER B O 1
ATOM 15391 N N . SER B 1 988 ? 7.609 -3.881 25.547 1 47.31 988 SER B N 1
ATOM 15392 C CA . SER B 1 988 ? 7.105 -4.551 26.734 1 47.31 988 SER B CA 1
ATOM 15393 C C . SER B 1 988 ? 6.219 -5.734 26.375 1 47.31 988 SER B C 1
ATOM 15395 O O . SER B 1 988 ? 5.684 -6.41 27.25 1 47.31 988 SER B O 1
ATOM 15397 N N . GLY B 1 989 ? 6.027 -6.277 25.344 1 38.81 989 GLY B N 1
ATOM 15398 C CA . GLY B 1 989 ? 5.191 -7.445 25.594 1 38.81 989 GLY B CA 1
ATOM 15399 C C . GLY B 1 989 ? 5.918 -8.562 26.312 1 38.81 989 GLY B C 1
ATOM 15400 O O . GLY B 1 989 ? 7.141 -8.695 26.188 1 38.81 989 GLY B O 1
#

Sequence (1978 aa):
MEIGWRENPFFSLQNSLPDINRTVMFELVKLKGFSQIYAQLLLCLPSSHLSSELEKLVQHITRNSTEEDVRVLLEVWWELWKGRWGRQEDDDLDTVFTNQWTRLPNTTGLSPHAAKRFKSNPAPSTNDVLSILFHALEEVKEHLSTSDLCYRALSNCLDSLYTSHLIDQAIILPAEAQLQSLNSAVTVRKRHAGIEKFDLVQVISEAHSDLKAAHTPSQFKPCGMTLMQALQTVSQLTQAWEKRGLLEMTDSCDPSVLARRLKSCLARVLESLEELSMSETMDEGERQTLNNVQSTLRGLLVSLSFPDTESNAGEMAHIAVAIISHRLEGFQDFTTLFATELSWSLSVEEWISCLERNKNAFQRKDIVMKLVSTLIAKCQIDTEEVEHCRKLKDIIVNIFTELPLAEKNTTLSEMLTCSKKGLQGSLPQAVTEGFSEELNMAFNCIIQGGSAQNNLSLAVVAIASVAFQNPEATLRRCCHLAVVNHGAHSLLSKILQQLPGLRGGAPGCTEGTGSSAGSLLCSCLQDTAMTKLSSAKEEDQFLHFLVALMQPSISESGQSFLHPEEVVCAFVLPHLSPSGSSTCSLELCLRLLHSAFSLDFQDASPHWVMNCSPFPLLCVLCQLLNEGCGCWELPAEGAPRHLSMESKVLLVTVLTALGKVVGREVASAPNTWSRALFWLYNKVEALDWTVRFHLKVVWGDHFKNEVPSSLLAVCELPEQEWSGLKLAQYGQGTGLLAWMECCALSDEVQDTMLTSLALDQHRPDDVNMFSKGLLVAVTQTLPWCTVAEWGRLLRAMRELLRSGRLHVPYSLEYVDFLPLLDLRPFSCELRLSVLLLRVLQLLCGSSCKDWLSGQGWAHVGLLYASAMREIIDSLRGKLLPSSSNKDPKEERAATTTASQEVLFVLSQLFCHVQHIQVMMPGGQCESLFLCALEILTHYEAVLAAHPSCCSHLETKNTRHFFTTITDNLDSAEMKAVLHQKIAQLSSSGMEIGWRENPFFSLQNSLPDINRTVMFELVKLKGFSQIYAQLLLCLPSSHLSSELEKLVQHITRNSTEEDVRVLLEVWWELWKGRWGRQEDDDLDTVFTNQWTRLPNTTGLSPHAAKRFKSNPAPSTNDVLSILFHALEEVKEHLSTSDLCYRALSNCLDSLYTSHLIDQAIILPAEAQLQSLNSAVTVRKRHAGIEKFDLVQVISEAHSDLKAAHTPSQFKPCGMTLMQALQTVSQLTQAWEKRGLLEMTDSCDPSVLARRLKSCLARVLESLEELSMSETMDEGERQTLNNVQSTLRGLLVSLSFPDTESNAGEMAHIAVAIISHRLEGFQDFTTLFATELSWSLSVEEWISCLERNKNAFQRKDIVMKLVSTLIAKCQIDTEEVEHCRKLKDIIVNIFTELPLAEKNTTLSEMLTCSKKGLQGSLPQAVTEGFSEELNMAFNCIIQGGSAQNNLSLAVVAIASVAFQNPEATLRRCCHLAVVNHGAHSLLSKILQQLPGLRGGAPGCTEGTGSSAGSLLCSCLQDTAMTKLSSAKEEDQFLHFLVALMQPSISESGQSFLHPEEVVCAFVLPHLSPSGSSTCSLELCLRLLHSAFSLDFQDASPHWVMNCSPFPLLCVLCQLLNEGCGCWELPAEGAPRHLSMESKVLLVTVLTALGKVVGREVASAPNTWSRALFWLYNKVEALDWTVRFHLKVVWGDHFKNEVPSSLLAVCELPEQEWSGLKLAQYGQGTGLLAWMECCALSDEVQDTMLTSLALDQHRPDDVNMFSKGLLVAVTQTLPWCTVAEWGRLLRAMRELLRSGRLHVPYSLEYVDFLPLLDLRPFSCELRLSVLLLRVLQLLCGSSCKDWLSGQGWAHVGLLYASAMREIIDSLRGKLLPSSSNKDPKEERAATTTASQEVLFVLSQLFCHVQHIQVMMPGGQCESLFLCALEILTHYEAVLAAHPSCCSHLETKNTRHFFTTITDNLDSAEMKAVLHQKIAQLSSSG

pLDDT: mean 81.94, std 15.17, range [28.22, 97.38]